Protein AF-0000000075974595 (afdb_homodimer)

Structure (mmCIF, N/CA/C/O backbone):
data_AF-0000000075974595-model_v1
#
loop_
_entity.id
_entity.type
_entity.pdbx_description
1 polymer 'non-specific serine/threonine protein kinase'
#
loop_
_atom_site.group_PDB
_atom_site.id
_atom_site.type_symbol
_atom_site.label_atom_id
_atom_site.label_alt_id
_atom_site.label_comp_id
_atom_site.label_asym_id
_atom_site.label_entity_id
_atom_site.label_seq_id
_atom_site.pdbx_PDB_ins_code
_atom_site.Cartn_x
_atom_site.Cartn_y
_atom_site.Cartn_z
_atom_site.occupancy
_atom_site.B_iso_or_equiv
_atom_site.auth_seq_id
_atom_site.auth_comp_id
_atom_site.auth_asym_id
_atom_site.auth_atom_id
_atom_site.pdbx_PDB_model_num
ATOM 1 N N . MET A 1 1 ? -1.737 23.781 -32.188 1 51.38 1 MET A N 1
ATOM 2 C CA . MET A 1 1 ? -0.675 24.781 -32.094 1 51.38 1 MET A CA 1
ATOM 3 C C . MET A 1 1 ? -0.13 24.891 -30.688 1 51.38 1 MET A C 1
ATOM 5 O O . MET A 1 1 ? 1.082 24.828 -30.469 1 51.38 1 MET A O 1
ATOM 9 N N . LEU A 1 2 ? -1.04 25.078 -29.734 1 55.62 2 LEU A N 1
ATOM 10 C CA . LEU A 1 2 ? -0.562 25.281 -28.375 1 55.62 2 LEU A CA 1
ATOM 11 C C . LEU A 1 2 ? 0.138 24.031 -27.844 1 55.62 2 LEU A C 1
ATOM 13 O O . LEU A 1 2 ? 1.158 24.141 -27.156 1 55.62 2 LEU A O 1
ATOM 17 N N . HIS A 1 3 ? -0.33 22.953 -28.312 1 57.06 3 HIS A N 1
ATOM 18 C CA . HIS A 1 3 ? 0.291 21.703 -27.891 1 57.06 3 HIS A CA 1
ATOM 19 C C . HIS A 1 3 ? 1.731 21.609 -28.375 1 57.06 3 HIS A C 1
ATOM 21 O O . HIS A 1 3 ? 2.611 21.141 -27.656 1 57.06 3 HIS A O 1
ATOM 27 N N . TYR A 1 4 ? 1.964 22.078 -29.594 1 55.19 4 TYR A N 1
ATOM 28 C CA . TYR A 1 4 ? 3.305 22.078 -30.172 1 55.19 4 TYR A CA 1
ATOM 29 C C . TYR A 1 4 ? 4.234 23 -29.391 1 55.19 4 TYR A C 1
ATOM 31 O O . TYR A 1 4 ? 5.383 22.641 -29.125 1 55.19 4 TYR A O 1
ATOM 39 N N . HIS A 1 5 ? 3.672 24.047 -28.969 1 58.06 5 HIS A N 1
ATOM 40 C CA . HIS A 1 5 ? 4.52 25.016 -28.281 1 58.06 5 HIS A CA 1
ATOM 41 C C . HIS A 1 5 ? 4.859 24.547 -26.875 1 58.06 5 HIS A C 1
ATOM 43 O O . HIS A 1 5 ? 5.938 24.844 -26.359 1 58.06 5 HIS A O 1
ATOM 49 N N . ILE A 1 6 ? 3.955 23.797 -26.312 1 59.34 6 ILE A N 1
ATOM 50 C CA . ILE A 1 6 ? 4.195 23.266 -24.984 1 59.34 6 ILE A CA 1
ATOM 51 C C . ILE A 1 6 ? 5.312 22.219 -25.016 1 59.34 6 ILE A C 1
ATOM 53 O O . ILE A 1 6 ? 6.234 22.25 -24.203 1 59.34 6 ILE A O 1
ATOM 57 N N . ASN A 1 7 ? 5.289 21.406 -26.109 1 54.84 7 ASN A N 1
ATOM 58 C CA . ASN A 1 7 ? 6.289 20.359 -26.203 1 54.84 7 ASN A CA 1
ATOM 59 C C . ASN A 1 7 ? 7.641 20.906 -26.656 1 54.84 7 ASN A C 1
ATOM 61 O O . ASN A 1 7 ? 8.688 20.359 -26.312 1 54.84 7 ASN A O 1
ATOM 65 N N . ALA A 1 8 ? 7.578 22.016 -27.469 1 55.59 8 ALA A N 1
ATOM 66 C CA . ALA A 1 8 ? 8.797 22.625 -28 1 55.59 8 ALA A CA 1
ATOM 67 C C . ALA A 1 8 ? 9.375 23.641 -27 1 55.59 8 ALA A C 1
ATOM 69 O O . ALA A 1 8 ? 10.453 24.188 -27.234 1 55.59 8 ALA A O 1
ATOM 70 N N . ASP A 1 9 ? 8.844 23.734 -25.766 1 57.34 9 ASP A N 1
ATOM 71 C CA . ASP A 1 9 ? 9.281 24.656 -24.719 1 57.34 9 ASP A CA 1
ATOM 72 C C . ASP A 1 9 ? 9.547 26.047 -25.297 1 57.34 9 ASP A C 1
ATOM 74 O O . ASP A 1 9 ? 10.609 26.625 -25.078 1 57.34 9 ASP A O 1
ATOM 78 N N . THR A 1 10 ? 8.734 26.469 -26.25 1 61.16 10 THR A N 1
ATOM 79 C CA . THR A 1 10 ? 8.883 27.812 -26.812 1 61.16 10 THR A CA 1
ATOM 80 C C . THR A 1 10 ? 8.695 28.875 -25.75 1 61.16 10 THR A C 1
ATOM 82 O O . THR A 1 10 ? 7.969 28.672 -24.766 1 61.16 10 THR A O 1
ATOM 85 N N . PRO A 1 11 ? 9.5 29.906 -25.797 1 63.59 11 PRO A N 1
ATOM 86 C CA . PRO A 1 11 ? 9.375 31 -24.828 1 63.59 11 PRO A CA 1
ATOM 87 C C . PRO A 1 11 ? 7.957 31.562 -24.766 1 63.59 11 PRO A C 1
ATOM 89 O O . PRO A 1 11 ? 7.297 31.703 -25.797 1 63.59 11 PRO A O 1
ATOM 92 N N . GLY A 1 12 ? 7.199 31.703 -23.703 1 65.88 12 GLY A N 1
ATOM 93 C CA . GLY A 1 12 ? 5.855 32.219 -23.5 1 65.88 12 GLY A CA 1
ATOM 94 C C . GLY A 1 12 ? 4.852 31.125 -23.172 1 65.88 12 GLY A C 1
ATOM 95 O O . GLY A 1 12 ? 3.713 31.422 -22.797 1 65.88 12 GLY A O 1
ATOM 96 N N . VAL A 1 13 ? 5.336 29.891 -23.422 1 70.31 13 VAL A N 1
ATOM 97 C CA . VAL A 1 13 ? 4.445 28.766 -23.219 1 70.31 13 VAL A CA 1
ATOM 98 C C . VAL A 1 13 ? 4.082 28.641 -21.75 1 70.31 13 VAL A C 1
ATOM 100 O O . VAL A 1 13 ? 2.951 28.297 -21.406 1 70.31 13 VAL A O 1
ATOM 103 N N . SER A 1 14 ? 4.973 29.109 -21 1 71.75 14 SER A N 1
ATOM 104 C CA . SER A 1 14 ? 4.707 29.016 -19.562 1 71.75 14 SER A CA 1
ATOM 105 C C . SER A 1 14 ? 3.582 29.969 -19.156 1 71.75 14 SER A C 1
ATOM 107 O O . SER A 1 14 ? 2.75 29.625 -18.312 1 71.75 14 SER A O 1
ATOM 109 N N . GLU A 1 15 ? 3.5 31.047 -19.828 1 75.81 15 GLU A N 1
ATOM 110 C CA . GLU A 1 15 ? 2.455 32.031 -19.516 1 75.81 15 GLU A CA 1
ATOM 111 C C . GLU A 1 15 ? 1.09 31.531 -20 1 75.81 15 GLU A C 1
ATOM 113 O O . GLU A 1 15 ? 0.082 31.719 -19.312 1 75.81 15 GLU A O 1
ATOM 118 N N . ILE A 1 16 ? 1.204 30.969 -21.141 1 76.56 16 ILE A N 1
ATOM 119 C CA . ILE A 1 16 ? -0.051 30.469 -21.688 1 76.56 16 ILE A CA 1
ATOM 120 C C . ILE A 1 16 ? -0.567 29.328 -20.828 1 76.56 16 ILE A C 1
ATOM 122 O O . ILE A 1 16 ? -1.771 29.219 -20.578 1 76.56 16 ILE A O 1
ATOM 126 N N . LEU A 1 17 ? 0.337 28.562 -20.422 1 75.81 17 LEU A N 1
ATOM 127 C CA . LEU A 1 17 ? -0.062 27.438 -19.578 1 75.81 17 LEU A CA 1
ATOM 128 C C . LEU A 1 17 ? -0.624 27.922 -18.25 1 75.81 17 LEU A C 1
ATOM 130 O O . LEU A 1 17 ? -1.537 27.312 -17.703 1 75.81 17 LEU A O 1
ATOM 134 N N . GLN A 1 18 ? -0.163 29.031 -17.844 1 76.81 18 GLN A N 1
ATOM 135 C CA . GLN A 1 18 ? -0.671 29.594 -16.594 1 76.81 18 GLN A CA 1
ATOM 136 C C . GLN A 1 18 ? -2.086 30.141 -16.766 1 76.81 18 GLN A C 1
ATOM 138 O O . GLN A 1 18 ? -2.932 29.969 -15.883 1 76.81 18 GLN A O 1
ATOM 143 N N . VAL A 1 19 ? -2.27 30.672 -17.906 1 80.56 19 VAL A N 1
ATOM 144 C CA . VAL A 1 19 ? -3.604 31.188 -18.188 1 80.56 19 VAL A CA 1
ATOM 145 C C . VAL A 1 19 ? -4.594 30.031 -18.328 1 80.56 19 VAL A C 1
ATOM 147 O O . VAL A 1 19 ? -5.73 30.125 -17.844 1 80.56 19 VAL A O 1
ATOM 150 N N . LEU A 1 20 ? -4.105 29.078 -18.922 1 79.19 20 LEU A N 1
ATOM 151 C CA . LEU A 1 20 ? -4.973 27.906 -19.078 1 79.19 20 LEU A CA 1
ATOM 152 C C . LEU A 1 20 ? -5.285 27.281 -17.734 1 79.19 20 LEU A C 1
ATOM 154 O O . LEU A 1 20 ? -6.418 26.844 -17.484 1 79.19 20 LEU A O 1
ATOM 158 N N . ARG A 1 21 ? -4.352 27.25 -16.969 1 79.88 21 ARG A N 1
ATOM 159 C CA . ARG A 1 21 ? -4.547 26.672 -15.641 1 79.88 21 ARG A CA 1
ATOM 160 C C . ARG A 1 21 ? -5.535 27.484 -14.82 1 79.88 21 ARG A C 1
ATOM 162 O O . ARG A 1 21 ? -6.395 26.922 -14.133 1 79.88 21 ARG A O 1
ATOM 169 N N . GLU A 1 22 ? -5.414 28.734 -14.906 1 77.81 22 GLU A N 1
ATOM 170 C CA . GLU A 1 22 ? -6.32 29.609 -14.172 1 77.81 22 GLU A CA 1
ATOM 171 C C . GLU A 1 22 ? -7.746 29.516 -14.711 1 77.81 22 GLU A C 1
ATOM 173 O O . GLU A 1 22 ? -8.711 29.562 -13.945 1 77.81 22 GLU A O 1
ATOM 178 N N . SER A 1 23 ? -7.805 29.328 -16 1 79.88 23 SER A N 1
ATOM 179 C CA . SER A 1 23 ? -9.125 29.203 -16.609 1 79.88 23 SER A CA 1
ATOM 180 C C . SER A 1 23 ? -9.797 27.891 -16.203 1 79.88 23 SER A C 1
ATOM 182 O O . SER A 1 23 ? -10.984 27.891 -15.852 1 79.88 23 SER A O 1
ATOM 184 N N . PHE A 1 24 ? -9 26.891 -16.234 1 77.62 24 PHE A N 1
ATOM 185 C CA . PHE A 1 24 ? -9.578 25.594 -15.891 1 77.62 24 PHE A CA 1
ATOM 186 C C . PHE A 1 24 ? -9.938 25.547 -14.406 1 77.62 24 PHE A C 1
ATOM 188 O O . PHE A 1 24 ? -10.945 24.953 -14.023 1 77.62 24 PHE A O 1
ATOM 195 N N . ALA A 1 25 ? -9.102 26.125 -13.594 1 76.69 25 ALA A N 1
ATOM 196 C CA . ALA A 1 25 ? -9.398 26.203 -12.164 1 76.69 25 ALA A CA 1
ATOM 197 C C . ALA A 1 25 ? -10.664 27.016 -11.906 1 76.69 25 ALA A C 1
ATOM 199 O O . ALA A 1 25 ? -11.453 26.688 -11.023 1 76.69 25 ALA A O 1
ATOM 200 N N . GLY A 1 26 ? -10.852 28.047 -12.719 1 74.44 26 GLY A N 1
ATOM 201 C CA . GLY A 1 26 ? -12.023 28.891 -12.578 1 74.44 26 GLY A CA 1
ATOM 202 C C . GLY A 1 26 ? -13.305 28.203 -13 1 74.44 26 GLY A C 1
ATOM 203 O O . GLY A 1 26 ? -14.367 28.438 -12.414 1 74.44 26 GLY A O 1
ATOM 204 N N . ILE A 1 27 ? -13.148 27.312 -13.977 1 75.81 27 ILE A N 1
ATOM 205 C CA . ILE A 1 27 ? -14.32 26.594 -14.469 1 75.81 27 ILE A CA 1
ATOM 206 C C . ILE A 1 27 ? -14.609 25.391 -13.586 1 75.81 27 ILE A C 1
ATOM 208 O O . ILE A 1 27 ? -15.727 24.875 -13.547 1 75.81 27 ILE A O 1
ATOM 212 N N . GLY A 1 28 ? -13.695 25.031 -12.766 1 72.56 28 GLY A N 1
ATOM 213 C CA . GLY A 1 28 ? -13.875 23.906 -11.852 1 72.56 28 GLY A CA 1
ATOM 214 C C . GLY A 1 28 ? -13.547 22.562 -12.469 1 72.56 28 GLY A C 1
ATOM 215 O O . GLY A 1 28 ? -14.039 21.531 -12.016 1 72.56 28 GLY A O 1
ATOM 216 N N . ASP A 1 29 ? -12.883 22.578 -13.609 1 75.19 29 ASP A N 1
ATOM 217 C CA . ASP A 1 29 ? -12.484 21.312 -14.234 1 75.19 29 ASP A CA 1
ATOM 218 C C . ASP A 1 29 ? -11.117 20.859 -13.727 1 75.19 29 ASP A C 1
ATOM 220 O O . ASP A 1 29 ? -10.086 21.172 -14.328 1 75.19 29 ASP A O 1
ATOM 224 N N . THR A 1 30 ? -11.109 19.984 -12.781 1 74.94 30 THR A N 1
ATOM 225 C CA . THR A 1 30 ? -9.883 19.562 -12.117 1 74.94 30 THR A CA 1
ATOM 226 C C . THR A 1 30 ? -9.102 18.594 -12.992 1 74.94 30 THR A C 1
ATOM 228 O O . THR A 1 30 ? -7.875 18.531 -12.922 1 74.94 30 THR A O 1
ATOM 231 N N . ASP A 1 31 ? -9.742 17.875 -13.914 1 75.12 31 ASP A N 1
ATOM 232 C CA . ASP A 1 31 ? -9.047 16.906 -14.734 1 75.12 31 ASP A CA 1
ATOM 233 C C . ASP A 1 31 ? -8.258 17.578 -15.852 1 75.12 31 ASP A C 1
ATOM 235 O O . ASP A 1 31 ? -7.203 17.094 -16.266 1 75.12 31 ASP A O 1
ATOM 239 N N . ALA A 1 32 ? -8.836 18.703 -16.281 1 74.75 32 ALA A N 1
ATOM 240 C CA . ALA A 1 32 ? -8.172 19.422 -17.359 1 74.75 32 ALA A CA 1
ATOM 241 C C . ALA A 1 32 ? -6.879 20.078 -16.875 1 74.75 32 ALA A C 1
ATOM 243 O O . ALA A 1 32 ? -5.992 20.391 -17.672 1 74.75 32 ALA A O 1
ATOM 244 N N . LEU A 1 33 ? -6.793 20.219 -15.602 1 76.31 33 LEU A N 1
ATOM 245 C CA . LEU A 1 33 ? -5.605 20.828 -15.023 1 76.31 33 LEU A CA 1
ATOM 246 C C . LEU A 1 33 ? -4.379 19.953 -15.227 1 76.31 33 LEU A C 1
ATOM 248 O O . LEU A 1 33 ? -3.264 20.453 -15.383 1 76.31 33 LEU A O 1
ATOM 252 N N . TYR A 1 34 ? -4.641 18.688 -15.336 1 73 34 TYR A N 1
ATOM 253 C CA . TYR A 1 34 ? -3.525 17.766 -15.516 1 73 34 TYR A CA 1
ATOM 254 C C . TYR A 1 34 ? -2.982 17.844 -16.938 1 73 34 TYR A C 1
ATOM 256 O O . TYR A 1 34 ? -1.836 17.469 -17.188 1 73 34 TYR A O 1
ATOM 264 N N . GLY A 1 35 ? -3.824 18.391 -17.828 1 71.25 35 GLY A N 1
ATOM 265 C CA . GLY A 1 35 ? -3.422 18.5 -19.219 1 71.25 35 GLY A CA 1
ATOM 266 C C . GLY A 1 35 ? -2.592 19.734 -19.5 1 71.25 35 GLY A C 1
ATOM 267 O O . GLY A 1 35 ? -2.031 19.875 -20.594 1 71.25 35 GLY A O 1
ATOM 268 N N . CYS A 1 36 ? -2.564 20.656 -18.453 1 72.12 36 CYS A N 1
ATOM 269 C CA . CYS A 1 36 ? -1.824 21.906 -18.656 1 72.12 36 CYS A CA 1
ATOM 270 C C . CYS A 1 36 ? -0.335 21.688 -18.406 1 72.12 36 CYS A C 1
ATOM 272 O O . CYS A 1 36 ? 0.4 22.656 -18.188 1 72.12 36 CYS A O 1
ATOM 274 N N . GLY A 1 37 ? 0.112 20.562 -18.594 1 66.31 37 GLY A N 1
ATOM 275 C CA . GLY A 1 37 ? 1.535 20.297 -18.453 1 66.31 37 GLY A CA 1
ATOM 276 C C . GLY A 1 37 ? 1.962 20.031 -17.031 1 66.31 37 GLY A C 1
ATOM 277 O O . GLY A 1 37 ? 1.301 20.469 -16.078 1 66.31 37 GLY A O 1
ATOM 278 N N . ILE A 1 38 ? 2.867 19.25 -16.859 1 69.44 38 ILE A N 1
ATOM 279 C CA . ILE A 1 38 ? 3.363 18.859 -15.539 1 69.44 38 ILE A CA 1
ATOM 280 C C . ILE A 1 38 ? 4.645 19.641 -15.234 1 69.44 38 ILE A C 1
ATOM 282 O O . ILE A 1 38 ? 5.184 19.531 -14.125 1 69.44 38 ILE A O 1
ATOM 286 N N . GLY A 1 39 ? 4.949 20.641 -16.109 1 70.12 39 GLY A N 1
ATOM 287 C CA . GLY A 1 39 ? 6.195 21.375 -15.938 1 70.12 39 GLY A CA 1
ATOM 288 C C . GLY A 1 39 ? 6.145 22.391 -14.812 1 70.12 39 GLY A C 1
ATOM 289 O O . GLY A 1 39 ? 7.176 22.734 -14.234 1 70.12 39 GLY A O 1
ATOM 290 N N . HIS A 1 40 ? 4.934 22.766 -14.391 1 76.25 40 HIS A N 1
ATOM 291 C CA . HIS A 1 40 ? 4.797 23.766 -13.336 1 76.25 40 HIS A CA 1
ATOM 292 C C . HIS A 1 40 ? 5.184 23.188 -11.977 1 76.25 40 HIS A C 1
ATOM 294 O O . HIS A 1 40 ? 5.508 23.938 -11.055 1 76.25 40 HIS A O 1
ATOM 300 N N . LEU A 1 41 ? 5.234 21.906 -11.953 1 80 41 LEU A N 1
ATOM 301 C CA . LEU A 1 41 ? 5.52 21.25 -10.68 1 80 41 LEU A CA 1
ATOM 302 C C . LEU A 1 41 ? 7 21.375 -10.336 1 80 41 LEU A C 1
ATOM 304 O O . LEU A 1 41 ? 7.395 21.109 -9.195 1 80 41 LEU A O 1
ATOM 308 N N . PHE A 1 42 ? 7.734 21.891 -11.32 1 79.62 42 PHE A N 1
ATOM 309 C CA . PHE A 1 42 ? 9.164 22.062 -11.062 1 79.62 42 PHE A CA 1
ATOM 310 C C . PHE A 1 42 ? 9.414 23.25 -10.156 1 79.62 42 PHE A C 1
ATOM 312 O O . PHE A 1 42 ? 10.359 23.25 -9.359 1 79.62 42 PHE A O 1
ATOM 319 N N . GLU A 1 43 ? 8.5 24.188 -10.18 1 81.62 43 GLU A N 1
ATOM 320 C CA . GLU A 1 43 ? 8.625 25.375 -9.359 1 81.62 43 GLU A CA 1
ATOM 321 C C . GLU A 1 43 ? 7.77 25.281 -8.102 1 81.62 43 GLU A C 1
ATOM 323 O O . GLU A 1 43 ? 6.66 24.734 -8.148 1 81.62 43 GLU A O 1
ATOM 328 N N . PRO A 1 44 ? 8.266 25.797 -7.008 1 84.19 44 PRO A N 1
ATOM 329 C CA . PRO A 1 44 ? 7.512 25.703 -5.75 1 84.19 44 PRO A CA 1
ATOM 330 C C . PRO A 1 44 ? 6.137 26.359 -5.836 1 84.19 44 PRO A C 1
ATOM 332 O O . PRO A 1 44 ? 5.176 25.859 -5.242 1 84.19 44 PRO A O 1
ATOM 335 N N . GLU A 1 45 ? 6.043 27.453 -6.59 1 84.12 45 GLU A N 1
ATOM 336 C CA . GLU A 1 45 ? 4.75 28.125 -6.699 1 84.12 45 GLU A CA 1
ATOM 337 C C . GLU A 1 45 ? 3.742 27.266 -7.445 1 84.12 45 GLU A C 1
ATOM 339 O O . GLU A 1 45 ? 2.561 27.234 -7.094 1 84.12 45 GLU A O 1
ATOM 344 N N . GLY A 1 46 ? 4.266 26.641 -8.469 1 83 46 GLY A N 1
ATOM 345 C CA . GLY A 1 46 ? 3.402 25.719 -9.188 1 83 46 GLY A CA 1
ATOM 346 C C . GLY A 1 46 ? 2.963 24.531 -8.359 1 83 46 GLY A C 1
ATOM 347 O O . GLY A 1 46 ? 1.841 24.047 -8.5 1 83 46 GLY A O 1
ATOM 348 N N . ARG A 1 47 ? 3.766 24.156 -7.445 1 88.5 47 ARG A N 1
ATOM 349 C CA . ARG A 1 47 ? 3.439 23.031 -6.57 1 88.5 47 ARG A CA 1
ATOM 350 C C . ARG A 1 47 ? 2.354 23.406 -5.57 1 88.5 47 ARG A C 1
ATOM 352 O O . ARG A 1 47 ? 1.497 22.594 -5.234 1 88.5 47 ARG A O 1
ATOM 359 N N . ILE A 1 48 ? 2.473 24.656 -5.074 1 90.38 48 ILE A N 1
ATOM 360 C CA . ILE A 1 48 ? 1.481 25.125 -4.109 1 90.38 48 ILE A CA 1
ATOM 361 C C . ILE A 1 48 ? 0.094 25.094 -4.746 1 90.38 48 ILE A C 1
ATOM 363 O O . ILE A 1 48 ? -0.87 24.641 -4.133 1 90.38 48 ILE A O 1
ATOM 367 N N . GLN A 1 49 ? 0.046 25.516 -5.988 1 85.56 49 GLN A N 1
ATOM 368 C CA . GLN A 1 49 ? -1.236 25.531 -6.684 1 85.56 49 GLN A CA 1
ATOM 369 C C . GLN A 1 49 ? -1.741 24.109 -6.922 1 85.56 49 GLN A C 1
ATOM 371 O O . GLN A 1 49 ? -2.943 23.844 -6.836 1 85.56 49 GLN A O 1
ATOM 376 N N . HIS A 1 50 ? -0.796 23.25 -7.188 1 85.25 50 HIS A N 1
ATOM 377 C CA . HIS A 1 50 ? -1.144 21.859 -7.395 1 85.25 50 HIS A CA 1
ATOM 378 C C . HIS A 1 50 ? -1.741 21.25 -6.129 1 85.25 50 HIS A C 1
ATOM 380 O O . HIS A 1 50 ? -2.762 20.547 -6.191 1 85.25 50 HIS A O 1
ATOM 386 N N . PHE A 1 51 ? -1.18 21.531 -5.02 1 88.81 51 PHE A N 1
ATOM 387 C CA . PHE A 1 51 ? -1.651 20.969 -3.76 1 88.81 51 PHE A CA 1
ATOM 388 C C . PHE A 1 51 ? -2.979 21.594 -3.348 1 88.81 51 PHE A C 1
ATOM 390 O O . PHE A 1 51 ? -3.803 20.953 -2.701 1 88.81 51 PHE A O 1
ATOM 397 N N . LYS A 1 52 ? -3.186 22.891 -3.717 1 88.06 52 LYS A N 1
ATOM 398 C CA . LYS A 1 52 ? -4.469 23.531 -3.457 1 88.06 52 LYS A CA 1
ATOM 399 C C . LYS A 1 52 ? -5.602 22.828 -4.191 1 88.06 52 LYS A C 1
ATOM 401 O O . LYS A 1 52 ? -6.672 22.594 -3.625 1 88.06 52 LYS A O 1
ATOM 406 N N . HIS A 1 53 ? -5.234 22.406 -5.32 1 80.5 53 HIS A N 1
ATOM 407 C CA . HIS A 1 53 ? -6.242 21.75 -6.145 1 80.5 53 HIS A CA 1
ATOM 408 C C . HIS A 1 53 ? -6.539 20.344 -5.637 1 80.5 53 HIS A C 1
ATOM 410 O O . HIS A 1 53 ? -7.645 19.844 -5.824 1 80.5 53 HIS A O 1
ATOM 416 N N . LEU A 1 54 ? -5.566 19.734 -4.988 1 79.88 54 LEU A N 1
ATOM 417 C CA . LEU A 1 54 ? -5.773 18.406 -4.426 1 79.88 54 LEU A CA 1
ATOM 418 C C . LEU A 1 54 ? -6.355 18.5 -3.02 1 79.88 54 LEU A C 1
ATOM 420 O O . LEU A 1 54 ? -6.637 17.484 -2.391 1 79.88 54 LEU A O 1
ATOM 424 N N . ASP A 1 55 ? -6.641 19.641 -2.539 1 85.81 55 ASP A N 1
ATOM 425 C CA . ASP A 1 55 ? -7.176 19.922 -1.212 1 85.81 55 ASP A CA 1
ATOM 426 C C . ASP A 1 55 ? -6.266 19.359 -0.122 1 85.81 55 ASP A C 1
ATOM 428 O O . ASP A 1 55 ? -6.742 18.781 0.855 1 85.81 55 ASP A O 1
ATOM 432 N N . LYS A 1 56 ? -4.965 19.391 -0.393 1 90.06 56 LYS A N 1
ATOM 433 C CA . LYS A 1 56 ? -3.986 19.062 0.641 1 90.06 56 LYS A CA 1
ATOM 434 C C . LYS A 1 56 ? -3.516 20.328 1.363 1 90.06 56 LYS A C 1
ATOM 436 O O . LYS A 1 56 ? -2.357 20.734 1.231 1 90.06 56 LYS A O 1
ATOM 441 N N . TRP A 1 57 ? -4.34 20.766 2.189 1 93.12 57 TRP A N 1
ATOM 442 C CA . TRP A 1 57 ? -4.164 22.094 2.791 1 93.12 57 TRP A CA 1
ATOM 443 C C . TRP A 1 57 ? -3.064 22.062 3.848 1 93.12 57 TRP A C 1
ATOM 445 O O . TRP A 1 57 ? -2.516 23.109 4.207 1 93.12 57 TRP A O 1
ATOM 455 N N . GLU A 1 58 ? -2.723 20.906 4.402 1 91.94 58 GLU A N 1
ATOM 456 C CA . GLU A 1 58 ? -1.61 20.828 5.344 1 91.94 58 GLU A CA 1
ATOM 457 C C . GLU A 1 58 ? -0.292 21.203 4.676 1 91.94 58 GLU A C 1
ATOM 459 O O . GLU A 1 58 ? 0.484 21.984 5.223 1 91.94 58 GLU A O 1
ATOM 464 N N . GLN A 1 59 ? -0.171 20.641 3.506 1 92.5 59 GLN A N 1
ATOM 465 C CA . GLN A 1 59 ? 1.043 20.938 2.756 1 92.5 59 GLN A CA 1
ATOM 466 C C . GLN A 1 59 ? 1.041 22.391 2.266 1 92.5 59 GLN A C 1
ATOM 468 O O . GLN A 1 59 ? 2.092 23.031 2.197 1 92.5 59 GLN A O 1
ATOM 473 N N . VAL A 1 60 ? -0.118 22.938 1.902 1 94.38 60 VAL A N 1
ATOM 474 C CA . VAL A 1 60 ? -0.233 24.312 1.46 1 94.38 60 VAL A CA 1
ATOM 475 C C . VAL A 1 60 ? 0.146 25.25 2.602 1 94.38 60 VAL A C 1
ATOM 477 O O . VAL A 1 60 ? 0.873 26.234 2.395 1 94.38 60 VAL A O 1
ATOM 480 N N . MET A 1 61 ? -0.309 24.906 3.779 1 93.44 61 MET A N 1
ATOM 481 C CA . MET A 1 61 ? 0.008 25.703 4.953 1 93.44 61 MET A CA 1
ATOM 482 C C . MET A 1 61 ? 1.512 25.734 5.207 1 93.44 61 MET A C 1
ATOM 484 O O . MET A 1 61 ? 2.086 26.797 5.449 1 93.44 61 MET A O 1
ATOM 488 N N . ARG A 1 62 ? 2.109 24.562 5.098 1 92.5 62 ARG A N 1
ATOM 489 C CA . ARG A 1 62 ? 3.547 24.484 5.34 1 92.5 62 ARG A CA 1
ATOM 490 C C . ARG A 1 62 ? 4.328 25.266 4.293 1 92.5 62 ARG A C 1
ATOM 492 O O . ARG A 1 62 ? 5.273 25.984 4.625 1 92.5 62 ARG A O 1
ATOM 499 N N . SER A 1 63 ? 3.934 25.172 3.043 1 91.75 63 SER A N 1
ATOM 500 C CA . SER A 1 63 ? 4.629 25.875 1.96 1 91.75 63 SER A CA 1
ATOM 501 C C . SER A 1 63 ? 4.527 27.375 2.115 1 91.75 63 SER A C 1
ATOM 503 O O . SER A 1 63 ? 5.52 28.094 1.935 1 91.75 63 SER A O 1
ATOM 505 N N . TYR A 1 64 ? 3.373 27.891 2.469 1 91.5 64 TYR A N 1
ATOM 506 C CA . TYR A 1 64 ? 3.213 29.328 2.623 1 91.5 64 TYR A CA 1
ATOM 507 C C . TYR A 1 64 ? 3.928 29.828 3.875 1 91.5 64 TYR A C 1
ATOM 509 O O . TYR A 1 64 ? 4.441 30.953 3.898 1 91.5 64 TYR A O 1
ATOM 517 N N . GLU A 1 65 ? 3.92 29.031 4.906 1 90.19 65 GLU A N 1
ATOM 518 C CA . GLU A 1 65 ? 4.629 29.406 6.125 1 90.19 65 GLU A CA 1
ATOM 519 C C . GLU A 1 65 ? 6.117 29.625 5.855 1 90.19 65 GLU A C 1
ATOM 521 O O . GLU A 1 65 ? 6.73 30.531 6.406 1 90.19 65 GLU A O 1
ATOM 526 N N . LEU A 1 66 ? 6.66 28.812 5.027 1 88.31 66 LEU A N 1
ATOM 527 C CA . LEU A 1 66 ? 8.07 28.938 4.68 1 88.31 66 LEU A CA 1
ATOM 528 C C . LEU A 1 66 ? 8.32 30.172 3.814 1 88.31 66 LEU A C 1
ATOM 530 O O . LEU A 1 66 ? 9.359 30.812 3.934 1 88.31 66 LEU A O 1
ATOM 534 N N . GLU A 1 67 ? 7.312 30.453 2.973 1 86.5 67 GLU A N 1
ATOM 535 C CA . GLU A 1 67 ? 7.457 31.609 2.098 1 86.5 67 GLU A CA 1
ATOM 536 C C . GLU A 1 67 ? 7.328 32.906 2.881 1 86.5 67 GLU A C 1
ATOM 538 O O . GLU A 1 67 ? 7.98 33.906 2.555 1 86.5 67 GLU A O 1
ATOM 543 N N . VAL A 1 68 ? 6.477 32.938 3.84 1 83.62 68 VAL A N 1
ATOM 544 C CA . VAL A 1 68 ? 6.285 34.125 4.66 1 83.62 68 VAL A CA 1
ATOM 545 C C . VAL A 1 68 ? 7.535 34.406 5.492 1 83.62 68 VAL A C 1
ATOM 547 O O . VAL A 1 68 ? 7.926 35.562 5.691 1 83.62 68 VAL A O 1
ATOM 550 N N . ALA A 1 69 ? 8.172 33.375 5.891 1 73.56 69 ALA A N 1
ATOM 551 C CA . ALA A 1 69 ? 9.359 33.5 6.723 1 73.56 69 ALA A CA 1
ATOM 552 C C . ALA A 1 69 ? 10.516 34.125 5.941 1 73.56 69 ALA A C 1
ATOM 554 O O . ALA A 1 69 ? 11.273 34.938 6.484 1 73.56 69 ALA A O 1
ATOM 555 N N . TYR A 1 70 ? 10.484 33.844 4.609 1 67.75 70 TYR A N 1
ATOM 556 C CA . TYR A 1 70 ? 11.648 34.281 3.842 1 67.75 70 TYR A CA 1
ATOM 557 C C . TYR A 1 70 ? 11.328 35.531 3.051 1 67.75 70 TYR A C 1
ATOM 559 O O . TYR A 1 70 ? 12.156 36.438 2.963 1 67.75 70 TYR A O 1
ATOM 567 N N . CYS A 1 71 ? 10.078 35.562 2.227 1 63.5 71 CYS A N 1
ATOM 568 C CA . CYS A 1 71 ? 9.867 36.594 1.215 1 63.5 71 CYS A CA 1
ATOM 569 C C . CYS A 1 71 ? 8.867 37.625 1.7 1 63.5 71 CYS A C 1
ATOM 571 O O . CYS A 1 71 ? 8.797 38.719 1.144 1 63.5 71 CYS A O 1
ATOM 573 N N . GLY A 1 72 ? 8.711 38 2.91 1 64.06 72 GLY A N 1
ATOM 574 C CA . GLY A 1 72 ? 7.828 39 3.475 1 64.06 72 GLY A CA 1
ATOM 575 C C . GLY A 1 72 ? 6.742 39.438 2.516 1 64.06 72 GLY A C 1
ATOM 576 O O . GLY A 1 72 ? 6.266 40.562 2.594 1 64.06 72 GLY A O 1
ATOM 577 N N . GLN A 1 73 ? 6.375 38.719 1.419 1 72.94 73 GLN A N 1
ATOM 578 C CA . GLN A 1 73 ? 5.344 39.156 0.492 1 72.94 73 GLN A CA 1
ATOM 579 C C . GLN A 1 73 ? 3.947 38.938 1.068 1 72.94 73 GLN A C 1
ATOM 581 O O . GLN A 1 73 ? 3.656 37.875 1.606 1 72.94 73 GLN A O 1
ATOM 586 N N . PRO A 1 74 ? 3.117 39.906 1.037 1 76.19 74 PRO A N 1
ATOM 587 C CA . PRO A 1 74 ? 1.777 39.812 1.624 1 76.19 74 PRO A CA 1
ATOM 588 C C . PRO A 1 74 ? 0.909 38.75 0.99 1 76.19 74 PRO A C 1
ATOM 590 O O . PRO A 1 74 ? 0.064 38.156 1.665 1 76.19 74 PRO A O 1
ATOM 593 N N . GLU A 1 75 ? 1.094 38.5 -0.302 1 80.69 75 GLU A N 1
ATOM 594 C CA . GLU A 1 75 ? 0.281 37.5 -0.978 1 80.69 75 GLU A CA 1
ATOM 595 C C . GLU A 1 75 ? 0.458 36.125 -0.338 1 80.69 75 GLU A C 1
ATOM 597 O O . GLU A 1 75 ? -0.486 35.344 -0.282 1 80.69 75 GLU A O 1
ATOM 602 N N . LYS A 1 76 ? 1.599 36 0.141 1 86.56 76 LYS A N 1
ATOM 603 C CA . LYS A 1 76 ? 1.891 34.688 0.749 1 86.56 76 LYS A CA 1
ATOM 604 C C . LYS A 1 76 ? 1.257 34.594 2.133 1 86.56 76 LYS A C 1
ATOM 606 O O . LYS A 1 76 ? 0.887 33.5 2.562 1 86.56 76 LYS A O 1
ATOM 611 N N . LEU A 1 77 ? 1.094 35.75 2.721 1 86.88 77 LEU A N 1
ATOM 612 C CA . LEU A 1 77 ? 0.398 35.75 4.004 1 86.88 77 LEU A CA 1
ATOM 613 C C . LEU A 1 77 ? -1.077 35.406 3.82 1 86.88 77 LEU A C 1
ATOM 615 O O . LEU A 1 77 ? -1.666 34.719 4.652 1 86.88 77 LEU A O 1
ATOM 619 N N . ASP A 1 78 ? -1.653 35.875 2.691 1 87.5 78 ASP A N 1
ATOM 620 C CA . ASP A 1 78 ? -3.037 35.531 2.373 1 87.5 78 ASP A CA 1
ATOM 621 C C . ASP A 1 78 ? -3.205 34.031 2.213 1 87.5 78 ASP A C 1
ATOM 623 O O . ASP A 1 78 ? -4.199 33.469 2.666 1 87.5 78 ASP A O 1
ATOM 627 N N . GLY A 1 79 ? -2.211 33.469 1.602 1 90.12 79 GLY A N 1
ATOM 628 C CA . GLY A 1 79 ? -2.266 32.031 1.402 1 90.12 79 GLY A CA 1
ATOM 629 C C . GLY A 1 79 ? -2.172 31.25 2.697 1 90.12 79 GLY A C 1
ATOM 630 O O . GLY A 1 79 ? -2.859 30.234 2.867 1 90.12 79 GLY A O 1
ATOM 631 N N . LEU A 1 80 ? -1.386 31.734 3.619 1 90.88 80 LEU A N 1
ATOM 632 C CA . LEU A 1 80 ? -1.224 31.062 4.902 1 90.88 80 LEU A CA 1
ATOM 633 C C . LEU A 1 80 ? -2.504 31.156 5.727 1 90.88 80 LEU A C 1
ATOM 635 O O . LEU A 1 80 ? -2.955 30.156 6.285 1 90.88 80 LEU A O 1
ATOM 639 N N . LEU A 1 81 ? -3.115 32.312 5.75 1 90.94 81 LEU A N 1
ATOM 640 C CA . LEU A 1 81 ? -4.332 32.5 6.535 1 90.94 81 LEU A CA 1
ATOM 641 C C . LEU A 1 81 ? -5.484 31.703 5.949 1 90.94 81 LEU A C 1
ATOM 643 O O . LEU A 1 81 ? -6.273 31.109 6.691 1 90.94 81 LEU A O 1
ATOM 647 N N . LYS A 1 82 ? -5.531 31.703 4.668 1 91.31 82 LYS A N 1
ATOM 648 C CA . LYS A 1 82 ? -6.566 30.906 4.02 1 91.31 82 LYS A CA 1
ATOM 649 C C . LYS A 1 82 ? -6.391 29.422 4.312 1 91.31 82 LYS A C 1
ATOM 651 O O . LYS A 1 82 ? -7.371 28.703 4.48 1 91.31 82 LYS A O 1
ATOM 656 N N . SER A 1 83 ? -5.148 28.984 4.367 1 94.12 83 SER A N 1
ATOM 657 C CA . SER A 1 83 ? -4.883 27.578 4.664 1 94.12 83 SER A CA 1
ATOM 658 C C . SER A 1 83 ? -5.301 27.234 6.086 1 94.12 83 SER A C 1
ATOM 660 O O . SER A 1 83 ? -5.855 26.156 6.328 1 94.12 83 SER A O 1
ATOM 662 N N . LEU A 1 84 ? -5.035 28.109 7.016 1 93.19 84 LEU A N 1
ATOM 663 C CA . LEU A 1 84 ? -5.438 27.859 8.398 1 93.19 84 LEU A CA 1
ATOM 664 C C . LEU A 1 84 ? -6.957 27.828 8.523 1 93.19 84 LEU A C 1
ATOM 666 O O . LEU A 1 84 ? -7.496 27.031 9.297 1 93.19 84 LEU A O 1
ATOM 670 N N . GLN A 1 85 ? -7.621 28.641 7.734 1 92.31 85 GLN A N 1
ATOM 671 C CA . GLN A 1 85 ? -9.078 28.656 7.723 1 92.31 85 GLN A CA 1
ATOM 672 C C . GLN A 1 85 ? -9.641 27.344 7.184 1 92.31 85 GLN A C 1
ATOM 674 O O . GLN A 1 85 ? -10.562 26.766 7.773 1 92.31 85 GLN A O 1
ATOM 679 N N . MET A 1 86 ? -9.039 26.906 6.078 1 91.62 86 MET A N 1
ATOM 680 C CA . MET A 1 86 ? -9.531 25.688 5.43 1 91.62 86 MET A CA 1
ATOM 681 C C . MET A 1 86 ? -9.273 24.469 6.301 1 91.62 86 MET A C 1
ATOM 683 O O . MET A 1 86 ? -10 23.469 6.215 1 91.62 86 MET A O 1
ATOM 687 N N . LEU A 1 87 ? -8.266 24.531 7.184 1 93.88 87 LEU A N 1
ATOM 688 C CA . LEU A 1 87 ? -7.93 23.406 8.062 1 93.88 87 LEU A CA 1
ATOM 689 C C . LEU A 1 87 ? -8.734 23.469 9.352 1 93.88 87 LEU A C 1
ATOM 691 O O . LEU A 1 87 ? -8.727 22.531 10.141 1 93.88 87 LEU A O 1
ATOM 695 N N . GLY A 1 88 ? -9.531 24.453 9.5 1 91.06 88 GLY A N 1
ATOM 696 C CA . GLY A 1 88 ? -10.359 24.594 10.688 1 91.06 88 GLY A CA 1
ATOM 697 C C . GLY A 1 88 ? -9.555 24.938 11.93 1 91.06 88 GLY A C 1
ATOM 698 O O . GLY A 1 88 ? -9.961 24.594 13.047 1 91.06 88 GLY A O 1
ATOM 699 N N . MET A 1 89 ? -8.328 25.547 11.805 1 92.19 89 MET A N 1
ATOM 700 C CA . MET A 1 89 ? -7.523 25.969 12.945 1 92.19 89 MET A CA 1
ATOM 701 C C . MET A 1 89 ? -7.883 27.391 13.367 1 92.19 89 MET A C 1
ATOM 703 O O . MET A 1 89 ? -7.055 28.297 13.266 1 92.19 89 MET A O 1
ATOM 707 N N . ASP A 1 90 ? -9.016 27.5 13.891 1 89.06 90 ASP A N 1
ATOM 708 C CA . ASP A 1 90 ? -9.617 28.797 14.164 1 89.06 90 ASP A CA 1
ATOM 709 C C . ASP A 1 90 ? -8.875 29.531 15.281 1 89.06 90 ASP A C 1
ATOM 711 O O . ASP A 1 90 ? -8.703 30.75 15.227 1 89.06 90 ASP A O 1
ATOM 715 N N . GLU A 1 91 ? -8.383 28.812 16.25 1 83.31 91 GLU A N 1
ATOM 716 C CA . GLU A 1 91 ? -7.691 29.438 17.375 1 83.31 91 GLU A CA 1
ATOM 717 C C . GLU A 1 91 ? -6.363 30.047 16.938 1 83.31 91 GLU A C 1
ATOM 719 O O . GLU A 1 91 ? -6.043 31.188 17.297 1 83.31 91 GLU A O 1
ATOM 724 N N . LEU A 1 92 ? -5.645 29.281 16.25 1 86.62 92 LEU A N 1
ATOM 725 C CA . LEU A 1 92 ? -4.363 29.766 15.758 1 86.62 92 LEU A CA 1
ATOM 726 C C . LEU A 1 92 ? -4.559 30.938 14.797 1 86.62 92 LEU A C 1
ATOM 728 O O . LEU A 1 92 ? -3.77 31.891 14.789 1 86.62 92 LEU A O 1
ATOM 732 N N . LEU A 1 93 ? -5.578 30.828 13.977 1 88.12 93 LEU A N 1
ATOM 733 C CA . LEU A 1 93 ? -5.883 31.875 13.016 1 88.12 93 LEU A CA 1
ATOM 734 C C . LEU A 1 93 ? -6.23 33.188 13.727 1 88.12 93 LEU A C 1
ATOM 736 O O . LEU A 1 93 ? -5.727 34.25 13.367 1 88.12 93 LEU A O 1
ATOM 740 N N . MET A 1 94 ? -7.023 33.094 14.75 1 84 94 MET A N 1
ATOM 741 C CA . MET A 1 94 ? -7.441 34.281 15.492 1 84 94 MET A CA 1
ATOM 742 C C . MET A 1 94 ? -6.254 34.938 16.203 1 84 94 MET A C 1
ATOM 744 O O . MET A 1 94 ? -6.094 36.156 16.172 1 84 94 MET A O 1
ATOM 748 N N . ARG A 1 95 ? -5.445 34.094 16.75 1 79.06 95 ARG A N 1
ATOM 749 C CA . ARG A 1 95 ? -4.281 34.594 17.469 1 79.06 95 ARG A CA 1
ATOM 750 C C . ARG A 1 95 ? -3.27 35.219 16.516 1 79.06 95 ARG A C 1
ATOM 752 O O . ARG A 1 95 ? -2.605 36.219 16.859 1 79.06 95 ARG A O 1
ATOM 759 N N . PHE A 1 96 ? -3.217 34.656 15.414 1 82.31 96 PHE A N 1
ATOM 760 C CA . PHE A 1 96 ? -2.293 35.156 14.406 1 82.31 96 PHE A CA 1
ATOM 761 C C . PHE A 1 96 ? -2.74 36.531 13.906 1 82.31 96 PHE A C 1
ATOM 763 O O . PHE A 1 96 ? -1.917 37.438 13.719 1 82.31 96 PHE A O 1
ATOM 770 N N . ILE A 1 97 ? -4.004 36.75 13.672 1 82.06 97 ILE A N 1
ATOM 771 C CA . ILE A 1 97 ? -4.539 38 13.156 1 82.06 97 ILE A CA 1
ATOM 772 C C . ILE A 1 97 ? -4.426 39.094 14.227 1 82.06 97 ILE A C 1
ATOM 774 O O . ILE A 1 97 ? -4.148 40.25 13.914 1 82.06 97 ILE A O 1
ATOM 778 N N . ASP A 1 98 ? -4.527 38.688 15.414 1 77.5 98 ASP A N 1
ATOM 779 C CA . ASP A 1 98 ? -4.516 39.656 16.516 1 77.5 98 ASP A CA 1
ATOM 780 C C . ASP A 1 98 ? -3.098 40.156 16.781 1 77.5 98 ASP A C 1
ATOM 782 O O . ASP A 1 98 ? -2.914 41.25 17.344 1 77.5 98 ASP A O 1
ATOM 786 N N . SER A 1 99 ? -2.082 39.406 16.438 1 73.69 99 SER A N 1
ATOM 787 C CA . SER A 1 99 ? -0.702 39.781 16.719 1 73.69 99 SER A CA 1
ATOM 788 C C . SER A 1 99 ? -0.288 41 15.906 1 73.69 99 SER A C 1
ATOM 790 O O . SER A 1 99 ? 0.463 41.844 16.391 1 73.69 99 SER A O 1
ATOM 792 N N . LYS A 1 100 ? -0.595 41.094 14.562 1 67.94 100 LYS A N 1
ATOM 793 C CA . LYS A 1 100 ? -0.112 42.219 13.742 1 67.94 100 LYS A CA 1
ATOM 794 C C . LYS A 1 100 ? -1.26 43.125 13.32 1 67.94 100 LYS A C 1
ATOM 796 O O . LYS A 1 100 ? -1.037 44.156 12.68 1 67.94 100 LYS A O 1
ATOM 801 N N . GLU A 1 101 ? -2.029 43.562 14.297 1 63.66 101 GLU A N 1
ATOM 802 C CA . GLU A 1 101 ? -3.143 44.5 14.047 1 63.66 101 GLU A CA 1
ATOM 803 C C . GLU A 1 101 ? -3.379 44.656 12.547 1 63.66 101 GLU A C 1
ATOM 805 O O . GLU A 1 101 ? -3.229 45.781 12.023 1 63.66 101 GLU A O 1
ATOM 810 N N . MET A 1 102 ? -3.611 43.594 11.836 1 73.56 102 MET A N 1
ATOM 811 C CA . MET A 1 102 ? -3.789 43.625 10.383 1 73.56 102 MET A CA 1
ATOM 812 C C . MET A 1 102 ? -5.25 43.875 10.023 1 73.56 102 MET A C 1
ATOM 814 O O . MET A 1 102 ? -6.027 42.906 9.914 1 73.56 102 MET A O 1
ATOM 818 N N . ASP A 1 103 ? -5.688 45.031 9.734 1 71.81 103 ASP A N 1
ATOM 819 C CA . ASP A 1 103 ? -7.066 45.406 9.445 1 71.81 103 ASP A CA 1
ATOM 820 C C . ASP A 1 103 ? -7.547 44.781 8.141 1 71.81 103 ASP A C 1
ATOM 822 O O . ASP A 1 103 ? -8.75 44.562 7.953 1 71.81 103 ASP A O 1
ATOM 826 N N . GLN A 1 104 ? -6.609 44.375 7.309 1 77.62 104 GLN A N 1
ATOM 827 C CA . GLN A 1 104 ? -6.969 43.812 6.012 1 77.62 104 GLN A CA 1
ATOM 828 C C . GLN A 1 104 ? -7.602 42.438 6.164 1 77.62 104 GLN A C 1
ATOM 830 O O . GLN A 1 104 ? -8.312 41.969 5.273 1 77.62 104 GLN A O 1
ATOM 835 N N . TYR A 1 105 ? -7.457 41.875 7.352 1 85.94 105 TYR A N 1
ATOM 836 C CA . TYR A 1 105 ? -7.957 40.531 7.512 1 85.94 105 TYR A CA 1
ATOM 837 C C . TYR A 1 105 ? -9.094 40.469 8.516 1 85.94 105 TYR A C 1
ATOM 839 O O . TYR A 1 105 ? -9.312 39.438 9.172 1 85.94 105 TYR A O 1
ATOM 847 N N . ASP A 1 106 ? -9.875 41.5 8.594 1 84 106 ASP A N 1
ATOM 848 C CA . ASP A 1 106 ? -10.984 41.562 9.531 1 84 106 ASP A CA 1
ATOM 849 C C . ASP A 1 106 ? -12.102 40.594 9.141 1 84 106 ASP A C 1
ATOM 851 O O . ASP A 1 106 ? -12.828 40.094 10.008 1 84 106 ASP A O 1
ATOM 855 N N . GLY A 1 107 ? -12.242 40.438 7.805 1 85.81 107 GLY A N 1
ATOM 856 C CA . GLY A 1 107 ? -13.227 39.438 7.391 1 85.81 107 GLY A CA 1
ATOM 857 C C . GLY A 1 107 ? -13.008 38.094 8.016 1 85.81 107 GLY A C 1
ATOM 858 O O . GLY A 1 107 ? -13.953 37.469 8.523 1 85.81 107 GLY A O 1
ATOM 859 N N . LEU A 1 108 ? -11.789 37.656 8.094 1 89.56 108 LEU A N 1
ATOM 860 C CA . LEU A 1 108 ? -11.438 36.375 8.688 1 89.56 108 LEU A CA 1
ATOM 861 C C . LEU A 1 108 ? -11.57 36.406 10.203 1 89.56 108 LEU A C 1
ATOM 863 O O . LEU A 1 108 ? -11.922 35.406 10.828 1 89.56 108 LEU A O 1
ATOM 867 N N . ARG A 1 109 ? -11.297 37.531 10.789 1 87.88 109 ARG A N 1
ATOM 868 C CA . ARG A 1 109 ? -11.406 37.688 12.234 1 87.88 109 ARG A CA 1
ATOM 869 C C . ARG A 1 109 ? -12.852 37.5 12.695 1 87.88 109 ARG A C 1
ATOM 871 O O . ARG A 1 109 ? -13.109 36.781 13.672 1 87.88 109 ARG A O 1
ATOM 878 N N . TYR A 1 110 ? -13.797 38.125 11.953 1 88.94 110 TYR A N 1
ATOM 879 C CA . TYR A 1 110 ? -15.211 38 12.312 1 88.94 110 TYR A CA 1
ATOM 880 C C . TYR A 1 110 ? -15.703 36.594 12.133 1 88.94 110 TYR A C 1
ATOM 882 O O . TYR A 1 110 ? -16.5 36.094 12.938 1 88.94 110 TYR A O 1
ATOM 890 N N . GLU A 1 111 ? -15.266 36 11.117 1 91.12 111 GLU A N 1
ATOM 891 C CA . GLU A 1 111 ? -15.672 34.625 10.883 1 91.12 111 GLU A CA 1
ATOM 892 C C . GLU A 1 111 ? -15.172 33.719 12 1 91.12 111 GLU A C 1
ATOM 894 O O . GLU A 1 111 ? -15.922 32.875 12.5 1 91.12 111 GLU A O 1
ATOM 899 N N . CYS A 1 112 ? -13.93 33.844 12.398 1 89.25 112 CYS A N 1
ATOM 900 C CA . CYS A 1 112 ? -13.375 33.031 13.477 1 89.25 112 CYS A CA 1
ATOM 901 C C . CYS A 1 112 ? -14.086 33.344 14.789 1 89.25 112 CYS A C 1
ATOM 903 O O . CYS A 1 112 ? -14.328 32.406 15.586 1 89.25 112 CYS A O 1
ATOM 905 N N . ALA A 1 113 ? -14.461 34.562 15 1 88.62 113 ALA A N 1
ATOM 906 C CA . ALA A 1 113 ? -15.078 35 16.25 1 88.62 113 ALA A CA 1
ATOM 907 C C . ALA A 1 113 ? -16.453 34.344 16.438 1 88.62 113 ALA A C 1
ATOM 909 O O . ALA A 1 113 ? -16.766 33.812 17.5 1 88.62 113 ALA A O 1
ATOM 910 N N . TRP A 1 114 ? -17.234 34.406 15.32 1 90.31 114 TRP A N 1
ATOM 911 C CA . TRP A 1 114 ? -18.547 33.812 15.508 1 90.31 114 TRP A CA 1
ATOM 912 C C . TRP A 1 114 ? -18.438 32.281 15.523 1 90.31 114 TRP A C 1
ATOM 914 O O . TRP A 1 114 ? -19.25 31.609 16.172 1 90.31 114 TRP A O 1
ATOM 924 N N . ARG A 1 115 ? -17.422 31.625 14.906 1 89.62 115 ARG A N 1
ATOM 925 C CA . ARG A 1 115 ? -17.234 30.188 14.953 1 89.62 115 ARG A CA 1
ATOM 926 C C . ARG A 1 115 ? -16.844 29.719 16.344 1 89.62 115 ARG A C 1
ATOM 928 O O . ARG A 1 115 ? -17.266 28.656 16.797 1 89.62 115 ARG A O 1
ATOM 935 N N . LEU A 1 116 ? -15.984 30.562 17.031 1 85 116 LEU A N 1
ATOM 936 C CA . LEU A 1 116 ? -15.484 30.203 18.344 1 85 116 LEU A CA 1
ATOM 937 C C . LEU A 1 116 ? -16.422 30.688 19.438 1 85 116 LEU A C 1
ATOM 939 O O . LEU A 1 116 ? -16.297 30.297 20.609 1 85 116 LEU A O 1
ATOM 943 N N . GLY A 1 117 ? -17.375 31.453 19.094 1 81.75 117 GLY A N 1
ATOM 944 C CA . GLY A 1 117 ? -18.281 32.031 20.094 1 81.75 117 GLY A CA 1
ATOM 945 C C . GLY A 1 117 ? -17.641 33.125 20.906 1 81.75 117 GLY A C 1
ATOM 946 O O . GLY A 1 117 ? -17.969 33.312 22.078 1 81.75 117 GLY A O 1
ATOM 947 N N . ALA A 1 118 ? -16.531 33.719 20.344 1 81.62 118 ALA A N 1
ATOM 948 C CA . ALA A 1 118 ? -15.844 34.812 21.047 1 81.62 118 ALA A CA 1
ATOM 949 C C . ALA A 1 118 ? -16.531 36.125 20.781 1 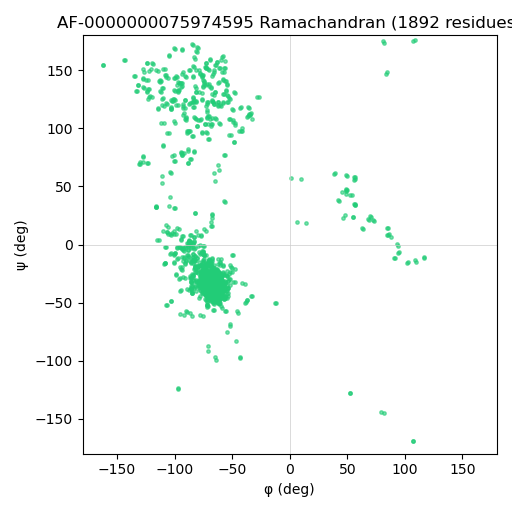81.62 118 ALA A C 1
ATOM 951 O O . ALA A 1 118 ? -16 37 20.062 1 81.62 118 ALA A O 1
ATOM 952 N N . TRP A 1 119 ? -17.547 36.406 21.422 1 81.38 119 TRP A N 1
ATOM 953 C CA . TRP A 1 119 ? -18.406 37.562 21.156 1 81.38 119 TRP A CA 1
ATOM 954 C C . TRP A 1 119 ? -17.828 38.812 21.812 1 81.38 119 TRP A C 1
ATOM 956 O O . TRP A 1 119 ? -18.078 39.938 21.344 1 81.38 119 TRP A O 1
ATOM 966 N N . ASP A 1 120 ? -16.922 38.594 22.844 1 75 120 ASP A N 1
ATOM 967 C CA . ASP A 1 120 ? -16.406 39.719 23.625 1 75 120 ASP A CA 1
ATOM 968 C C . ASP A 1 120 ? -15.039 40.156 23.094 1 75 120 ASP A C 1
ATOM 970 O O . ASP A 1 120 ? -14.531 41.188 23.5 1 75 120 ASP A O 1
ATOM 974 N N . GLN A 1 121 ? -14.43 39.5 22.312 1 64.81 121 GLN A N 1
ATOM 975 C CA . GLN A 1 121 ? -13.039 39.75 21.953 1 64.81 121 GLN A CA 1
ATOM 976 C C . GLN A 1 121 ? -12.93 40.844 20.906 1 64.81 121 GLN A C 1
ATOM 978 O O . GLN A 1 121 ? -11.852 41.406 20.688 1 64.81 121 GLN A O 1
ATOM 983 N N . ILE A 1 122 ? -14 41.156 20.188 1 67.56 122 ILE A N 1
ATOM 984 C CA . ILE A 1 122 ? -13.852 42.188 19.172 1 67.56 122 ILE A CA 1
ATOM 985 C C . ILE A 1 122 ? -14.445 43.5 19.688 1 67.56 122 ILE A C 1
ATOM 987 O O . ILE A 1 122 ? -15.648 43.75 19.562 1 67.56 122 ILE A O 1
ATOM 991 N N . PRO A 1 123 ? -13.695 44.219 20.625 1 52.47 123 PRO A N 1
ATOM 992 C CA . PRO A 1 123 ? -14.242 45.406 21.281 1 52.47 123 PRO A CA 1
ATOM 993 C C . PRO A 1 123 ? -14.711 46.469 20.281 1 52.47 123 PRO A C 1
ATOM 995 O O . PRO A 1 123 ? -15.617 47.25 20.578 1 52.47 123 PRO A O 1
ATOM 998 N N . THR A 1 124 ? -13.953 46.562 19.234 1 52.31 124 THR A N 1
ATOM 999 C CA . THR A 1 124 ? -14.133 47.75 18.391 1 52.31 124 THR A CA 1
ATOM 1000 C C . THR A 1 124 ? -15.562 47.812 17.891 1 52.31 124 THR A C 1
ATOM 1002 O O . THR A 1 124 ? -16.016 48.875 17.453 1 52.31 124 THR A O 1
ATOM 1005 N N . LEU A 1 125 ? -16.188 46.719 17.703 1 54.03 125 LEU A N 1
ATOM 1006 C CA . LEU A 1 125 ? -17.422 46.75 16.906 1 54.03 125 LEU A CA 1
ATOM 1007 C C . LEU A 1 125 ? -18.609 47.188 17.766 1 54.03 125 LEU A C 1
ATOM 1009 O O . LEU A 1 125 ? -19.688 47.438 17.234 1 54.03 125 LEU A O 1
ATOM 1013 N N . ARG A 1 126 ? -18.516 47.125 19.078 1 48.81 126 ARG A N 1
ATOM 1014 C CA . ARG A 1 126 ? -19.688 47.5 19.844 1 48.81 126 ARG A CA 1
ATOM 1015 C C . ARG A 1 126 ? -20.141 48.906 19.516 1 48.81 126 ARG A C 1
ATOM 1017 O O . ARG A 1 126 ? -21.328 49.219 19.531 1 48.81 126 ARG A O 1
ATOM 1024 N N . ASN A 1 127 ? -19.031 49.719 19.266 1 44.94 127 ASN A N 1
ATOM 1025 C CA . ASN A 1 127 ? -19.422 51.094 19.188 1 44.94 127 ASN A CA 1
ATOM 1026 C C . ASN A 1 127 ? -19.484 51.594 17.734 1 44.94 127 ASN A C 1
ATOM 1028 O O . ASN A 1 127 ? -19.703 52.781 17.484 1 44.94 127 ASN A O 1
ATOM 1032 N N . GLU A 1 128 ? -19.047 50.812 16.688 1 49.47 128 GLU A N 1
ATOM 1033 C CA . GLU A 1 128 ? -18.969 51.406 15.352 1 49.47 128 GLU A CA 1
ATOM 1034 C C . GLU A 1 128 ? -20.328 51.375 14.656 1 49.47 128 GLU A C 1
ATOM 1036 O O . GLU A 1 128 ? -21 50.344 14.633 1 49.47 128 GLU A O 1
ATOM 1041 N N . LYS A 1 129 ? -20.953 52.5 14.484 1 52.53 129 LYS A N 1
ATOM 1042 C CA . LYS A 1 129 ? -22.172 52.688 13.695 1 52.53 129 LYS A CA 1
ATOM 1043 C C . LYS A 1 129 ? -22.031 52.031 12.32 1 52.53 129 LYS A C 1
ATOM 1045 O O . LYS A 1 129 ? -21.188 52.469 11.516 1 52.53 129 LYS A O 1
ATOM 1050 N N . LEU A 1 130 ? -22.359 50.75 12.125 1 58.03 130 LEU A N 1
ATOM 1051 C CA . LEU A 1 130 ? -22.328 50 10.859 1 58.03 130 LEU A CA 1
ATOM 1052 C C . LEU A 1 130 ? -23.062 50.781 9.766 1 58.03 130 LEU A C 1
ATOM 1054 O O . LEU A 1 130 ? -24.125 51.375 10.016 1 58.03 130 LEU A O 1
ATOM 1058 N N . PRO A 1 131 ? -22.438 51.219 8.688 1 54.31 131 PRO A N 1
ATOM 1059 C CA . PRO A 1 131 ? -23.109 51.969 7.648 1 54.31 131 PRO A CA 1
ATOM 1060 C C . PRO A 1 131 ? -24.438 51.344 7.207 1 54.31 131 PRO A C 1
ATOM 1062 O O . PRO A 1 131 ? -24.578 50.125 7.215 1 54.31 131 PRO A O 1
ATOM 1065 N N . MET A 1 132 ? -25.531 52.156 7.152 1 53.5 132 MET A N 1
ATOM 1066 C CA . MET A 1 132 ? -26.828 51.781 6.613 1 53.5 132 MET A CA 1
ATOM 1067 C C . MET A 1 132 ? -26.688 51.281 5.18 1 53.5 132 MET A C 1
ATOM 1069 O O . MET A 1 132 ? -25.734 51.625 4.484 1 53.5 132 MET A O 1
ATOM 1073 N N . LEU A 1 133 ? -27.422 50.219 4.742 1 53.44 133 LEU A N 1
ATOM 1074 C CA . LEU A 1 133 ? -27.422 49.625 3.41 1 53.44 133 LEU A CA 1
ATOM 1075 C C . LEU A 1 133 ? -27.188 50.688 2.344 1 53.44 133 LEU A C 1
ATOM 1077 O O . LEU A 1 133 ? -26.438 50.469 1.391 1 53.44 133 LEU A O 1
ATOM 1081 N N . THR A 1 134 ? -27.922 51.875 2.527 1 52.25 134 THR A N 1
ATOM 1082 C CA . THR A 1 134 ? -27.906 52.938 1.538 1 52.25 134 THR A CA 1
ATOM 1083 C C . THR A 1 134 ? -26.516 53.562 1.442 1 52.25 134 THR A C 1
ATOM 1085 O O . THR A 1 134 ? -26.047 53.875 0.349 1 52.25 134 THR A O 1
ATOM 1088 N N . GLU A 1 135 ? -25.875 53.562 2.547 1 55.88 135 GLU A N 1
ATOM 1089 C CA . GLU A 1 135 ? -24.547 54.188 2.58 1 55.88 135 GLU A CA 1
ATOM 1090 C C . GLU A 1 135 ? -23.484 53.25 1.986 1 55.88 135 GLU A C 1
ATOM 1092 O O . GLU A 1 135 ? -22.578 53.719 1.286 1 55.88 135 GLU A O 1
ATOM 1097 N N . LEU A 1 136 ? -23.672 52.031 2.211 1 60.66 136 LEU A N 1
ATOM 1098 C CA . LEU A 1 136 ? -22.75 51.031 1.688 1 60.66 136 LEU A CA 1
ATOM 1099 C C . LEU A 1 136 ? -22.875 50.938 0.173 1 60.66 136 LEU A C 1
ATOM 1101 O O . LEU A 1 136 ? -21.875 50.812 -0.533 1 60.66 136 LEU A O 1
ATOM 1105 N N . MET A 1 137 ? -24.172 50.938 -0.296 1 58.72 137 MET A N 1
ATOM 1106 C CA . MET A 1 137 ? -24.422 50.844 -1.729 1 58.72 137 MET A CA 1
ATOM 1107 C C . MET A 1 137 ? -23.906 52.062 -2.465 1 58.72 137 MET A C 1
ATOM 1109 O O . MET A 1 137 ? -23.391 51.969 -3.576 1 58.72 137 MET A O 1
ATOM 1113 N N . GLU A 1 138 ? -24.062 53.25 -1.831 1 57.47 138 GLU A N 1
ATOM 1114 C CA . GLU A 1 138 ? -23.547 54.5 -2.395 1 57.47 138 GLU A CA 1
ATOM 1115 C C . GLU A 1 138 ? -22.031 54.5 -2.434 1 57.47 138 GLU A C 1
ATOM 1117 O O . GLU A 1 138 ? -21.422 54.969 -3.402 1 57.47 138 GLU A O 1
ATOM 1122 N N . ASP A 1 139 ? -21.484 53.906 -1.447 1 56.38 139 ASP A N 1
ATOM 1123 C CA . ASP A 1 139 ? -20.031 53.812 -1.386 1 56.38 139 ASP A CA 1
ATOM 1124 C C . ASP A 1 139 ? -19.484 52.844 -2.436 1 56.38 139 ASP A C 1
ATOM 1126 O O . ASP A 1 139 ? -18.469 53.125 -3.061 1 56.38 139 ASP A O 1
ATOM 1130 N N . PHE A 1 140 ? -20.109 51.688 -2.568 1 58.44 140 PHE A N 1
ATOM 1131 C CA . PHE A 1 140 ? -19.703 50.719 -3.584 1 58.44 140 PHE A CA 1
ATOM 1132 C C . PHE A 1 140 ? -19.844 51.312 -4.98 1 58.44 140 PHE A C 1
ATOM 1134 O O . PHE A 1 140 ? -19 51.094 -5.844 1 58.44 140 PHE A O 1
ATOM 1141 N N . SER A 1 141 ? -21 51.969 -5.191 1 55.09 141 SER A N 1
ATOM 1142 C CA . SER A 1 141 ? -21.25 52.625 -6.469 1 55.09 141 SER A CA 1
ATOM 1143 C C . SER A 1 141 ? -20.234 53.75 -6.719 1 55.09 141 SER A C 1
ATOM 1145 O O . SER A 1 141 ? -19.797 53.969 -7.852 1 55.09 141 SER A O 1
ATOM 1147 N N . ARG A 1 142 ? -19.859 54.5 -5.684 1 53.31 142 ARG A N 1
ATOM 1148 C CA . ARG A 1 142 ? -18.906 55.594 -5.801 1 53.31 142 ARG A CA 1
ATOM 1149 C C . ARG A 1 142 ? -17.484 55.062 -5.996 1 53.31 142 ARG A C 1
ATOM 1151 O O . ARG A 1 142 ? -16.703 55.656 -6.758 1 53.31 142 ARG A O 1
ATOM 1158 N N . LYS A 1 143 ? -17.109 54.094 -5.152 1 53.81 143 LYS A N 1
ATOM 1159 C CA . LYS A 1 143 ? -15.734 53.562 -5.219 1 53.81 143 LYS A CA 1
ATOM 1160 C C . LYS A 1 143 ? -15.531 52.688 -6.449 1 53.81 143 LYS A C 1
ATOM 1162 O O . LYS A 1 143 ? -14.406 52.312 -6.773 1 53.81 143 LYS A O 1
ATOM 1167 N N . GLY A 1 144 ? -16.312 52.594 -7.398 1 48.31 144 GLY A N 1
ATOM 1168 C CA . GLY A 1 144 ? -16.125 51.812 -8.602 1 48.31 144 GLY A CA 1
ATOM 1169 C C . GLY A 1 144 ? -15.664 50.375 -8.312 1 48.31 144 GLY A C 1
ATOM 1170 O O . GLY A 1 144 ? -14.766 49.875 -8.984 1 48.31 144 GLY A O 1
ATOM 1171 N N . ILE A 1 145 ? -15.883 49.781 -7.277 1 47.72 145 ILE A N 1
ATOM 1172 C CA . ILE A 1 145 ? -15.398 48.5 -6.828 1 47.72 145 ILE A CA 1
ATOM 1173 C C . ILE A 1 145 ? -15.68 47.438 -7.902 1 47.72 145 ILE A C 1
ATOM 1175 O O . ILE A 1 145 ? -16.828 47.188 -8.258 1 47.72 145 ILE A O 1
ATOM 1179 N N . THR A 1 146 ? -14.656 47.281 -8.688 1 48.66 146 THR A N 1
ATOM 1180 C CA . THR A 1 146 ? -14.602 46.156 -9.648 1 48.66 146 THR A CA 1
ATOM 1181 C C . THR A 1 146 ? -14.695 44.812 -8.93 1 48.66 146 THR A C 1
ATOM 1183 O O . THR A 1 146 ? -14.438 44.75 -7.73 1 48.66 146 THR A O 1
ATOM 1186 N N . ALA A 1 147 ? -15.023 43.719 -9.594 1 47.19 147 ALA A N 1
ATOM 1187 C CA . ALA A 1 147 ? -15.469 42.375 -9.164 1 47.19 147 ALA A CA 1
ATOM 1188 C C . ALA A 1 147 ? -14.461 41.75 -8.203 1 47.19 147 ALA A C 1
ATOM 1190 O O . ALA A 1 147 ? -14.844 41.156 -7.188 1 47.19 147 ALA A O 1
ATOM 1191 N N . LYS A 1 148 ? -13.094 41.812 -8.469 1 51.19 148 LYS A N 1
ATOM 1192 C CA . LYS A 1 148 ? -12.07 41.062 -7.723 1 51.19 148 LYS A CA 1
ATOM 1193 C C . LYS A 1 148 ? -11.789 41.75 -6.379 1 51.19 148 LYS A C 1
ATOM 1195 O O . LYS A 1 148 ? -11.672 41.094 -5.355 1 51.19 148 LYS A O 1
ATOM 1200 N N . SER A 1 149 ? -11.312 43.062 -6.402 1 51.53 149 SER A N 1
ATOM 1201 C CA . SER A 1 149 ? -11.008 43.875 -5.227 1 51.53 149 SER A CA 1
ATOM 1202 C C . SER A 1 149 ? -12.156 43.875 -4.227 1 51.53 149 SER A C 1
ATOM 1204 O O . SER A 1 149 ? -11.93 43.906 -3.014 1 51.53 149 SER A O 1
ATOM 1206 N N . ASN A 1 150 ? -13.18 43.281 -4.805 1 64.06 150 ASN A N 1
ATOM 1207 C CA . ASN A 1 150 ? -14.492 43.438 -4.184 1 64.06 150 ASN A CA 1
ATOM 1208 C C . ASN A 1 150 ? -14.875 42.219 -3.355 1 64.06 150 ASN A C 1
ATOM 1210 O O . ASN A 1 150 ? -15.547 42.344 -2.332 1 64.06 150 ASN A O 1
ATOM 1214 N N . GLU A 1 151 ? -14 41.25 -3.576 1 76.06 151 GLU A N 1
ATOM 1215 C CA . GLU A 1 151 ? -14.461 40.062 -2.875 1 76.06 151 GLU A CA 1
ATOM 1216 C C . GLU A 1 151 ? -14.031 40.094 -1.411 1 76.06 151 GLU A C 1
ATOM 1218 O O . GLU A 1 151 ? -14.789 39.656 -0.533 1 76.06 151 GLU A O 1
ATOM 1223 N N . LYS A 1 152 ? -12.867 40.75 -1.138 1 78.19 152 LYS A N 1
ATOM 1224 C CA . LYS A 1 152 ? -12.391 40.812 0.24 1 78.19 152 LYS A CA 1
ATOM 1225 C C . LYS A 1 152 ? -13.25 41.75 1.082 1 78.19 152 LYS A C 1
ATOM 1227 O O . LYS A 1 152 ? -13.555 41.469 2.24 1 78.19 152 LYS A O 1
ATOM 1232 N N . GLU A 1 153 ? -13.695 42.812 0.441 1 79.38 153 GLU A N 1
ATOM 1233 C CA . GLU A 1 153 ? -14.539 43.781 1.162 1 79.38 153 GLU A CA 1
ATOM 1234 C C . GLU A 1 153 ? -15.938 43.188 1.395 1 79.38 153 GLU A C 1
ATOM 1236 O O . GLU A 1 153 ? -16.531 43.406 2.453 1 79.38 153 GLU A O 1
ATOM 1241 N N . ILE A 1 154 ? -16.359 42.531 0.42 1 81.81 154 ILE A N 1
ATOM 1242 C CA . ILE A 1 154 ? -17.672 41.906 0.558 1 81.81 154 ILE A CA 1
ATOM 1243 C C . ILE A 1 154 ? -17.625 40.844 1.646 1 81.81 154 ILE A C 1
ATOM 1245 O O . ILE A 1 154 ? -18.562 40.719 2.443 1 81.81 154 ILE A O 1
ATOM 1249 N N . ASP A 1 155 ? -16.562 40.156 1.65 1 86.56 155 ASP A N 1
ATOM 1250 C CA . ASP A 1 155 ? -16.406 39.125 2.658 1 86.56 155 ASP A CA 1
ATOM 1251 C C . ASP A 1 155 ? -16.328 39.719 4.062 1 86.56 155 ASP A C 1
ATOM 1253 O O . ASP A 1 155 ? -16.906 39.156 5.004 1 86.56 155 ASP A O 1
ATOM 1257 N N . LYS A 1 156 ? -15.641 40.781 4.195 1 87 156 LYS A N 1
ATOM 1258 C CA . LYS A 1 156 ? -15.523 41.438 5.484 1 87 156 LYS A CA 1
ATOM 1259 C C . LYS A 1 156 ? -16.891 41.938 5.977 1 87 156 LYS A C 1
ATOM 1261 O O . LYS A 1 156 ? -17.281 41.656 7.105 1 87 156 LYS A O 1
ATOM 1266 N N . LEU A 1 157 ? -17.641 42.562 5.09 1 84.75 157 LEU A N 1
ATOM 1267 C CA . LEU A 1 157 ? -18.922 43.125 5.473 1 84.75 157 LEU A CA 1
ATOM 1268 C C . LEU A 1 157 ? -19.938 42.031 5.746 1 84.75 157 LEU A C 1
ATOM 1270 O O . LEU A 1 157 ? -20.781 42.156 6.645 1 84.75 157 LEU A O 1
ATOM 1274 N N . PHE A 1 158 ? -19.922 41.125 5.023 1 90.56 158 PHE A N 1
ATOM 1275 C CA . PHE A 1 158 ? -20.859 40 5.211 1 90.56 158 PHE A CA 1
ATOM 1276 C C . PHE A 1 158 ? -20.656 39.375 6.582 1 90.56 158 PHE A C 1
ATOM 1278 O O . PHE A 1 158 ? -21.625 39.188 7.336 1 90.56 158 PHE A O 1
ATOM 1285 N N . HIS A 1 159 ? -19.375 38.969 6.895 1 91.44 159 HIS A N 1
ATOM 1286 C CA . HIS A 1 159 ? -19.109 38.281 8.156 1 91.44 159 HIS A CA 1
ATOM 1287 C C . HIS A 1 159 ? -19.297 39.219 9.344 1 91.44 159 HIS A C 1
ATOM 1289 O O . HIS A 1 159 ? -19.656 38.781 10.438 1 91.44 159 HIS A O 1
ATOM 1295 N N . GLN A 1 160 ? -19.047 40.5 9.125 1 88.81 160 GLN A N 1
ATOM 1296 C CA . GLN A 1 160 ? -19.312 41.469 10.18 1 88.81 160 GLN A CA 1
ATOM 1297 C C . GLN A 1 160 ? -20.797 41.5 10.523 1 88.81 160 GLN A C 1
ATOM 1299 O O . GLN A 1 160 ? -21.172 41.469 11.695 1 88.81 160 GLN A O 1
ATOM 1304 N N . HIS A 1 161 ? -21.625 41.594 9.453 1 89.94 161 HIS A N 1
ATOM 1305 C CA . HIS A 1 161 ? -23.062 41.625 9.672 1 89.94 161 HIS A CA 1
ATOM 1306 C C . HIS A 1 161 ? -23.578 40.312 10.242 1 89.94 161 HIS A C 1
ATOM 1308 O O . HIS A 1 161 ? -24.5 40.312 11.062 1 89.94 161 HIS A O 1
ATOM 1314 N N . LEU A 1 162 ? -23 39.281 9.758 1 92 162 LEU A N 1
ATOM 1315 C CA . LEU A 1 162 ? -23.406 38 10.281 1 92 162 LEU A CA 1
ATOM 1316 C C . LEU A 1 162 ? -23.016 37.844 11.758 1 92 162 LEU A C 1
ATOM 1318 O O . LEU A 1 162 ? -23.797 37.344 12.555 1 92 162 LEU A O 1
ATOM 1322 N N . PHE A 1 163 ? -21.844 38.25 12.102 1 91 163 PHE A N 1
ATOM 1323 C CA . PHE A 1 163 ? -21.391 38.219 13.484 1 91 163 PHE A CA 1
ATOM 1324 C C . PHE A 1 163 ? -22.297 39.031 14.398 1 91 163 PHE A C 1
ATOM 1326 O O . PHE A 1 163 ? -22.703 38.531 15.453 1 91 163 PHE A O 1
ATOM 1333 N N . LEU A 1 164 ? -22.688 40.188 13.992 1 89.19 164 LEU A N 1
ATOM 1334 C CA . LEU A 1 164 ? -23.547 41.062 14.781 1 89.19 164 LEU A CA 1
ATOM 1335 C C . LEU A 1 164 ? -24.953 40.469 14.875 1 89.19 164 LEU A C 1
ATOM 1337 O O . LEU A 1 164 ? -25.609 40.562 15.914 1 89.19 164 LEU A O 1
ATOM 1341 N N . ALA A 1 165 ? -25.359 39.938 13.75 1 91.94 165 ALA A N 1
ATOM 1342 C CA . ALA A 1 165 ? -26.688 39.312 13.742 1 91.94 165 ALA A CA 1
ATOM 1343 C C . ALA A 1 165 ? -26.766 38.156 14.742 1 91.94 165 ALA A C 1
ATOM 1345 O O . ALA A 1 165 ? -27.719 38.062 15.508 1 91.94 165 ALA A O 1
ATOM 1346 N N . VAL A 1 166 ? -25.766 37.312 14.742 1 91.81 166 VAL A N 1
ATOM 1347 C CA . VAL A 1 166 ? -25.766 36.156 15.648 1 91.81 166 VAL A CA 1
ATOM 1348 C C . VAL A 1 166 ? -25.594 36.656 17.094 1 91.81 166 VAL A C 1
ATOM 1350 O O . VAL A 1 166 ? -26.188 36.094 18.016 1 91.81 166 VAL A O 1
ATOM 1353 N N . SER A 1 167 ? -24.781 37.688 17.281 1 89.06 167 SER A N 1
ATOM 1354 C CA . SER A 1 167 ? -24.594 38.25 18.625 1 89.06 167 SER A CA 1
ATOM 1355 C C . SER A 1 167 ? -25.906 38.812 19.156 1 89.06 167 SER A C 1
ATOM 1357 O O . SER A 1 167 ? -26.203 38.656 20.344 1 89.06 167 SER A O 1
ATOM 1359 N N . HIS A 1 168 ? -26.719 39.406 18.266 1 89.69 168 HIS A N 1
ATOM 1360 C CA . HIS A 1 168 ? -28.016 39.938 18.672 1 89.69 168 HIS A CA 1
ATOM 1361 C C . HIS A 1 168 ? -29 38.844 19.016 1 89.69 168 HIS A C 1
ATOM 1363 O O . HIS A 1 168 ? -29.844 39 19.906 1 89.69 168 HIS A O 1
ATOM 1369 N N . ILE A 1 169 ? -28.891 37.781 18.297 1 90.75 169 ILE A N 1
ATOM 1370 C CA . ILE A 1 169 ? -29.734 36.656 18.609 1 90.75 169 ILE A CA 1
ATOM 1371 C C . ILE A 1 169 ? -29.406 36.125 20 1 90.75 169 ILE A C 1
ATOM 1373 O O . ILE A 1 169 ? -30.297 35.75 20.766 1 90.75 169 ILE A O 1
ATOM 1377 N N . LYS A 1 170 ? -28.156 36.094 20.344 1 86.94 170 LYS A N 1
ATOM 1378 C CA . LYS A 1 170 ? -27.719 35.656 21.656 1 86.94 170 LYS A CA 1
ATOM 1379 C C . LYS A 1 170 ? -28.25 36.562 22.766 1 86.94 170 LYS A C 1
ATOM 1381 O O . LYS A 1 170 ? -28.578 36.062 23.844 1 86.94 170 LYS A O 1
ATOM 1386 N N . SER A 1 171 ? -28.375 37.844 22.391 1 85.62 171 SER A N 1
ATOM 1387 C CA . SER A 1 171 ? -28.859 38.812 23.375 1 85.62 171 SER A CA 1
ATOM 1388 C C . SER A 1 171 ? -30.375 38.875 23.375 1 85.62 171 SER A C 1
ATOM 1390 O O . SER A 1 171 ? -30.969 39.625 24.156 1 85.62 171 SER A O 1
ATOM 1392 N N . GLY A 1 172 ? -31.031 38.125 22.562 1 86.56 172 GLY A N 1
ATOM 1393 C CA . GLY A 1 172 ? -32.469 38.094 22.516 1 86.56 172 GLY A CA 1
ATOM 1394 C C . GLY A 1 172 ? -33.094 39.156 21.641 1 86.56 172 GLY A C 1
ATOM 1395 O O . GLY A 1 172 ? -34.312 39.344 21.672 1 86.56 172 GLY A O 1
ATOM 1396 N N . LYS A 1 173 ? -32.312 39.906 20.875 1 91.19 173 LYS A N 1
ATOM 1397 C CA . LYS A 1 173 ? -32.781 40.969 19.984 1 91.19 173 LYS A CA 1
ATOM 1398 C C . LYS A 1 173 ? -33 40.438 18.562 1 91.19 173 LYS A C 1
ATOM 1400 O O . LYS A 1 173 ? -32.25 40.75 17.641 1 91.19 173 LYS A O 1
ATOM 1405 N N . TYR A 1 174 ? -34.094 39.781 18.344 1 92.06 174 TYR A N 1
ATOM 1406 C CA . TYR A 1 174 ? -34.344 39.062 17.109 1 92.06 174 TYR A CA 1
ATOM 1407 C C . TYR A 1 174 ? -34.75 40 15.984 1 92.06 174 TYR A C 1
ATOM 1409 O O . TYR A 1 174 ? -34.375 39.812 14.828 1 92.06 174 TYR A O 1
ATOM 1417 N N . LYS A 1 175 ? -35.469 41.062 16.266 1 92.62 175 LYS A N 1
ATOM 1418 C CA . LYS A 1 175 ? -35.875 42 15.227 1 92.62 175 LYS A CA 1
ATOM 1419 C C . LYS A 1 175 ? -34.688 42.75 14.648 1 92.62 175 LYS A C 1
ATOM 1421 O O . LYS A 1 175 ? -34.562 42.938 13.438 1 92.62 175 LYS A O 1
ATOM 1426 N N . GLU A 1 176 ? -33.844 43.188 15.516 1 91.06 176 GLU A N 1
ATOM 1427 C CA . GLU A 1 176 ? -32.625 43.875 15.07 1 91.06 176 GLU A CA 1
ATOM 1428 C C . GLU A 1 176 ? -31.75 42.938 14.234 1 91.06 176 GLU A C 1
ATOM 1430 O O . GLU A 1 176 ? -31.109 43.375 13.289 1 91.06 176 GLU A O 1
ATOM 1435 N N . SER A 1 177 ? -31.75 41.719 14.648 1 93.81 177 SER A N 1
ATOM 1436 C CA . SER A 1 177 ? -30.984 40.719 13.898 1 93.81 177 SER A CA 1
ATOM 1437 C C . SER A 1 177 ? -31.516 40.594 12.469 1 93.81 177 SER A C 1
ATOM 1439 O O . SER A 1 177 ? -30.719 40.469 11.523 1 93.81 177 SER A O 1
ATOM 1441 N N . LEU A 1 178 ? -32.781 40.625 12.289 1 94.31 178 LEU A N 1
ATOM 1442 C CA . LEU A 1 178 ? -33.406 40.5 10.969 1 94.31 178 LEU A CA 1
ATOM 1443 C C . LEU A 1 178 ? -33.062 41.719 10.094 1 94.31 178 LEU A C 1
ATOM 1445 O O . LEU A 1 178 ? -32.875 41.562 8.883 1 94.31 178 LEU A O 1
ATOM 1449 N N . ASP A 1 179 ? -32.969 42.844 10.727 1 90.56 179 ASP A N 1
ATOM 1450 C CA . ASP A 1 179 ? -32.594 44.031 9.984 1 90.56 179 ASP A CA 1
ATOM 1451 C C . ASP A 1 179 ? -31.156 43.938 9.469 1 90.56 179 ASP A C 1
ATOM 1453 O O . ASP A 1 179 ? -30.859 44.344 8.344 1 90.56 179 ASP A O 1
ATOM 1457 N N . LEU A 1 180 ? -30.328 43.469 10.297 1 90.94 180 LEU A N 1
ATOM 1458 C CA . LEU A 1 180 ? -28.938 43.281 9.914 1 90.94 180 LEU A CA 1
ATOM 1459 C C . LEU A 1 180 ? -28.812 42.25 8.797 1 90.94 180 LEU A C 1
ATOM 1461 O O . LEU A 1 180 ? -27.984 42.406 7.891 1 90.94 180 LEU A O 1
ATOM 1465 N N . LEU A 1 181 ? -29.578 41.188 8.82 1 94.62 181 LEU A N 1
ATOM 1466 C CA . LEU A 1 181 ? -29.531 40.125 7.816 1 94.62 181 LEU A CA 1
ATOM 1467 C C . LEU A 1 181 ? -30.062 40.625 6.477 1 94.62 181 LEU A C 1
ATOM 1469 O O . LEU A 1 181 ? -29.609 40.188 5.418 1 94.62 181 LEU A O 1
ATOM 1473 N N . ASP A 1 182 ? -30.938 41.562 6.516 1 91.12 182 ASP A N 1
ATOM 1474 C CA . ASP A 1 182 ? -31.453 42.125 5.281 1 91.12 182 ASP A CA 1
ATOM 1475 C C . ASP A 1 182 ? -30.359 42.938 4.562 1 91.12 182 ASP A C 1
ATOM 1477 O O . ASP A 1 182 ? -30.297 42.938 3.332 1 91.12 182 ASP A O 1
ATOM 1481 N N . VAL A 1 183 ? -29.609 43.562 5.355 1 88.56 183 VAL A N 1
ATOM 1482 C CA . VAL A 1 183 ? -28.484 44.312 4.781 1 88.56 183 VAL A CA 1
ATOM 1483 C C . VAL A 1 183 ? -27.484 43.344 4.168 1 88.56 183 VAL A C 1
ATOM 1485 O O . VAL A 1 183 ? -26.984 43.562 3.062 1 88.56 183 VAL A O 1
ATOM 1488 N N . ALA A 1 184 ? -27.219 42.312 4.906 1 91.38 184 ALA A N 1
ATOM 1489 C CA . ALA A 1 184 ? -26.297 41.281 4.398 1 91.38 184 ALA A CA 1
ATOM 1490 C C . ALA A 1 184 ? -26.812 40.656 3.111 1 91.38 184 ALA A C 1
ATOM 1492 O O . ALA A 1 184 ? -26.047 40.406 2.188 1 91.38 184 ALA A O 1
ATOM 1493 N N . ARG A 1 185 ? -28.062 40.406 3.029 1 92.56 185 ARG A N 1
ATOM 1494 C CA . ARG A 1 185 ? -28.688 39.812 1.839 1 92.56 185 ARG A CA 1
ATOM 1495 C C . ARG A 1 185 ? -28.531 40.75 0.64 1 92.56 185 ARG A C 1
ATOM 1497 O O . ARG A 1 185 ? -28.188 40.312 -0.459 1 92.56 185 ARG A O 1
ATOM 1504 N N . SER A 1 186 ? -28.75 42 0.859 1 87.69 186 SER A N 1
ATOM 1505 C CA . SER A 1 186 ? -28.609 43 -0.212 1 87.69 186 SER A CA 1
ATOM 1506 C C . SER A 1 186 ? -27.172 43.062 -0.715 1 87.69 186 SER A C 1
ATOM 1508 O O . SER A 1 186 ? -26.938 43.25 -1.911 1 87.69 186 SER A O 1
ATOM 1510 N N . LEU A 1 187 ? -26.312 42.938 0.205 1 86.12 187 LEU A N 1
ATOM 1511 C CA . LEU A 1 187 ? -24.906 42.938 -0.161 1 86.12 187 LEU A CA 1
ATOM 1512 C C . LEU A 1 187 ? -24.562 41.75 -1.061 1 86.12 187 LEU A C 1
ATOM 1514 O O . LEU A 1 187 ? -23.859 41.906 -2.057 1 86.12 187 LEU A O 1
ATOM 1518 N N . VAL A 1 188 ? -25.016 40.594 -0.739 1 90 188 VAL A N 1
ATOM 1519 C CA . VAL A 1 188 ? -24.703 39.344 -1.469 1 90 188 VAL A CA 1
ATOM 1520 C C . VAL A 1 188 ? -25.406 39.375 -2.83 1 90 188 VAL A C 1
ATOM 1522 O O . VAL A 1 188 ? -24.812 38.938 -3.834 1 90 188 VAL A O 1
ATOM 1525 N N . ILE A 1 189 ? -26.562 39.875 -2.912 1 87.69 189 ILE A N 1
ATOM 1526 C CA . ILE A 1 189 ? -27.297 39.938 -4.164 1 87.69 189 ILE A CA 1
ATOM 1527 C C . ILE A 1 189 ? -26.609 40.906 -5.121 1 87.69 189 ILE A C 1
ATOM 1529 O O . ILE A 1 189 ? -26.531 40.656 -6.324 1 87.69 189 ILE A O 1
ATOM 1533 N N . ASN A 1 190 ? -26.125 41.938 -4.578 1 79.75 190 ASN A N 1
ATOM 1534 C CA . ASN A 1 190 ? -25.391 42.875 -5.406 1 79.75 190 ASN A CA 1
ATOM 1535 C C . ASN A 1 190 ? -24.109 42.281 -5.957 1 79.75 190 ASN A C 1
ATOM 1537 O O . ASN A 1 190 ? -23.703 42.562 -7.082 1 79.75 190 ASN A O 1
ATOM 1541 N N . SER A 1 191 ? -23.531 41.5 -5.074 1 82.75 191 SER A N 1
ATOM 1542 C CA . SER A 1 191 ? -22.328 40.812 -5.531 1 82.75 191 SER A CA 1
ATOM 1543 C C . SER A 1 191 ? -22.625 39.812 -6.637 1 82.75 191 SER A C 1
ATOM 1545 O O . SER A 1 191 ? -21.828 39.625 -7.555 1 82.75 191 SER A O 1
ATOM 1547 N N . LEU A 1 192 ? -23.703 39.125 -6.527 1 83.69 192 LEU A N 1
ATOM 1548 C CA . LEU A 1 192 ? -24.125 38.125 -7.523 1 83.69 192 LEU A CA 1
ATOM 1549 C C . LEU A 1 192 ? -24.453 38.812 -8.844 1 83.69 192 LEU A C 1
ATOM 1551 O O . LEU A 1 192 ? -24.219 38.25 -9.922 1 83.69 192 LEU A O 1
ATOM 1555 N N . ALA A 1 193 ? -24.906 39.969 -8.766 1 77.19 193 ALA A N 1
ATOM 1556 C CA . ALA A 1 193 ? -25.281 40.719 -9.961 1 77.19 193 ALA A CA 1
ATOM 1557 C C . ALA A 1 193 ? -24.047 41.156 -10.734 1 77.19 193 ALA A C 1
ATOM 1559 O O . ALA A 1 193 ? -24.078 41.281 -11.961 1 77.19 193 ALA A O 1
ATOM 1560 N N . LEU A 1 194 ? -22.969 41.219 -10.031 1 72.31 194 LEU A N 1
ATOM 1561 C CA . LEU A 1 194 ? -21.734 41.719 -10.648 1 72.31 194 LEU A CA 1
ATOM 1562 C C . LEU A 1 194 ? -20.891 40.562 -11.156 1 72.31 194 LEU A C 1
ATOM 1564 O O . LEU A 1 194 ? -19.984 40.75 -11.961 1 72.31 194 LEU A O 1
ATOM 1568 N N . SER A 1 195 ? -21.188 39.406 -10.617 1 74.5 195 SER A N 1
ATOM 1569 C CA . SER A 1 195 ? -20.359 38.25 -10.984 1 74.5 195 SER A CA 1
ATOM 1570 C C . SER A 1 195 ? -20.703 37.75 -12.383 1 74.5 195 SER A C 1
ATOM 1572 O O . SER A 1 195 ? -21.828 37.906 -12.852 1 74.5 195 SER A O 1
ATOM 1574 N N . SER A 1 196 ? -19.609 37.344 -13.102 1 69.81 196 SER A N 1
ATOM 1575 C CA . SER A 1 196 ? -19.797 36.812 -14.453 1 69.81 196 SER A CA 1
ATOM 1576 C C . SER A 1 196 ? -20.547 35.5 -14.438 1 69.81 196 SER A C 1
ATOM 1578 O O . SER A 1 196 ? -20.266 34.594 -13.633 1 69.81 196 SER A O 1
ATOM 1580 N N . LEU A 1 197 ? -21.609 35.375 -15.086 1 66.38 197 LEU A N 1
ATOM 1581 C CA . LEU A 1 197 ? -22.453 34.188 -15.172 1 66.38 197 LEU A CA 1
ATOM 1582 C C . LEU A 1 197 ? -21.844 33.156 -16.109 1 66.38 197 LEU A C 1
ATOM 1584 O O . LEU A 1 197 ? -22.422 32.094 -16.297 1 66.38 197 LEU A O 1
ATOM 1588 N N . GLU A 1 198 ? -20.609 33.469 -16.531 1 64.38 198 GLU A N 1
ATOM 1589 C CA . GLU A 1 198 ? -20.031 32.531 -17.484 1 64.38 198 GLU A CA 1
ATOM 1590 C C . GLU A 1 198 ? -19.578 31.25 -16.797 1 64.38 198 GLU A C 1
ATOM 1592 O O . GLU A 1 198 ? -19.656 30.172 -17.375 1 64.38 198 GLU A O 1
ATOM 1597 N N . ALA A 1 199 ? -19.094 31.484 -15.578 1 71.44 199 ALA A N 1
ATOM 1598 C CA . ALA A 1 199 ? -18.641 30.297 -14.852 1 71.44 199 ALA A CA 1
ATOM 1599 C C . ALA A 1 199 ? -19.562 30 -13.68 1 71.44 199 ALA A C 1
ATOM 1601 O O . ALA A 1 199 ? -19.766 30.844 -12.805 1 71.44 199 ALA A O 1
ATOM 1602 N N . CYS A 1 200 ? -20.141 28.844 -13.695 1 71.5 200 CYS A N 1
ATOM 1603 C CA . CYS A 1 200 ? -21.094 28.453 -12.648 1 71.5 200 CYS A CA 1
ATOM 1604 C C . CYS A 1 200 ? -20.406 28.406 -11.289 1 71.5 200 CYS A C 1
ATOM 1606 O O . CYS A 1 200 ? -21.062 28.547 -10.258 1 71.5 200 CYS A O 1
ATOM 1608 N N . GLN A 1 201 ? -19.125 28.375 -11.281 1 75 201 GLN A N 1
ATOM 1609 C CA . GLN A 1 201 ? -18.422 28.266 -10.008 1 75 201 GLN A CA 1
ATOM 1610 C C . GLN A 1 201 ? -18.5 29.547 -9.203 1 75 201 GLN A C 1
ATOM 1612 O O . GLN A 1 201 ? -18.484 29.531 -7.973 1 75 201 GLN A O 1
ATOM 1617 N N . ASN A 1 202 ? -18.672 30.609 -9.922 1 75.38 202 ASN A N 1
ATOM 1618 C CA . ASN A 1 202 ? -18.719 31.906 -9.258 1 75.38 202 ASN A CA 1
ATOM 1619 C C . ASN A 1 202 ? -20.047 32.125 -8.547 1 75.38 202 ASN A C 1
ATOM 1621 O O . ASN A 1 202 ? -20.156 32.969 -7.66 1 75.38 202 ASN A O 1
ATOM 1625 N N . LEU A 1 203 ? -20.969 31.266 -8.922 1 79.88 203 LEU A N 1
ATOM 1626 C CA . LEU A 1 203 ? -22.312 31.438 -8.359 1 79.88 203 LEU A CA 1
ATOM 1627 C C . LEU A 1 203 ? -22.453 30.641 -7.066 1 79.88 203 LEU A C 1
ATOM 1629 O O . LEU A 1 203 ? -23.328 30.938 -6.25 1 79.88 203 LEU A O 1
ATOM 1633 N N . TYR A 1 204 ? -21.578 29.828 -6.887 1 81.56 204 TYR A N 1
ATOM 1634 C CA . TYR A 1 204 ? -21.797 28.906 -5.77 1 81.56 204 TYR A CA 1
ATOM 1635 C C . TYR A 1 204 ? -21.5 29.594 -4.441 1 81.56 204 TYR A C 1
ATOM 1637 O O . TYR A 1 204 ? -22.203 29.375 -3.455 1 81.56 204 TYR A O 1
ATOM 1645 N N . ARG A 1 205 ? -20.547 30.438 -4.336 1 83.62 205 ARG A N 1
ATOM 1646 C CA . ARG A 1 205 ? -20.172 31.094 -3.08 1 83.62 205 ARG A CA 1
ATOM 1647 C C . ARG A 1 205 ? -21.281 32.031 -2.609 1 83.62 205 ARG A C 1
ATOM 1649 O O . ARG A 1 205 ? -21.703 31.984 -1.452 1 83.62 205 ARG A O 1
ATOM 1656 N N . PRO A 1 206 ? -21.781 32.938 -3.535 1 87.06 206 PRO A N 1
ATOM 1657 C CA . PRO A 1 206 ? -22.891 33.781 -3.102 1 87.06 206 PRO A CA 1
ATOM 1658 C C . PRO A 1 206 ? -24.141 33 -2.732 1 87.06 206 PRO A C 1
ATOM 1660 O O . PRO A 1 206 ? -24.875 33.375 -1.822 1 87.06 206 PRO A O 1
ATOM 1663 N N . ILE A 1 207 ? -24.328 31.906 -3.408 1 87.56 207 ILE A N 1
ATOM 1664 C CA . ILE A 1 207 ? -25.484 31.078 -3.086 1 87.56 207 ILE A CA 1
ATOM 1665 C C . ILE A 1 207 ? -25.312 30.469 -1.697 1 87.56 207 ILE A C 1
ATOM 1667 O O . ILE A 1 207 ? -26.281 30.359 -0.935 1 87.56 207 ILE A O 1
ATOM 1671 N N . ALA A 1 208 ? -24.172 30.062 -1.387 1 89.19 208 ALA A N 1
ATOM 1672 C CA . ALA A 1 208 ? -23.906 29.531 -0.054 1 89.19 208 ALA A CA 1
ATOM 1673 C C . ALA A 1 208 ? -24.125 30.594 1.019 1 89.19 208 ALA A C 1
ATOM 1675 O O . ALA A 1 208 ? -24.641 30.297 2.098 1 89.19 208 ALA A O 1
ATOM 1676 N N . ARG A 1 209 ? -23.766 31.828 0.762 1 92.19 209 ARG A N 1
ATOM 1677 C CA . ARG A 1 209 ? -23.969 32.938 1.702 1 92.19 209 ARG A CA 1
ATOM 1678 C C . ARG A 1 209 ? -25.453 33.188 1.915 1 92.19 209 ARG A C 1
ATOM 1680 O O . ARG A 1 209 ? -25.891 33.469 3.039 1 92.19 209 ARG A O 1
ATOM 1687 N N . LEU A 1 210 ? -26.141 33.094 0.799 1 92.31 210 LEU A N 1
ATOM 1688 C CA . LEU A 1 210 ? -27.578 33.312 0.904 1 92.31 210 LEU A CA 1
ATOM 1689 C C . LEU A 1 210 ? -28.234 32.219 1.715 1 92.31 210 LEU A C 1
ATOM 1691 O O . LEU A 1 210 ? -29.188 32.438 2.451 1 92.31 210 LEU A O 1
ATOM 1695 N N . GLN A 1 211 ? -27.703 31.062 1.593 1 92.12 211 GLN A N 1
ATOM 1696 C CA . GLN A 1 211 ? -28.234 29.953 2.387 1 92.12 211 GLN A CA 1
ATOM 1697 C C . GLN A 1 211 ? -27.938 30.156 3.869 1 92.12 211 GLN A C 1
ATOM 1699 O O . GLN A 1 211 ? -28.75 29.797 4.727 1 92.12 211 GLN A O 1
ATOM 1704 N N . ALA A 1 212 ? -26.781 30.656 4.168 1 93.94 212 ALA A N 1
ATOM 1705 C CA . ALA A 1 212 ? -26.438 30.938 5.559 1 93.94 212 ALA A CA 1
ATOM 1706 C C . ALA A 1 212 ? -27.359 31.984 6.156 1 93.94 212 ALA A C 1
ATOM 1708 O O . ALA A 1 212 ? -27.797 31.859 7.301 1 93.94 212 ALA A O 1
ATOM 1709 N N . ILE A 1 213 ? -27.703 33 5.371 1 95.56 213 ILE A N 1
ATOM 1710 C CA . ILE A 1 213 ? -28.594 34.062 5.812 1 95.56 213 ILE A CA 1
ATOM 1711 C C . ILE A 1 213 ? -30 33.469 6.031 1 95.56 213 ILE A C 1
ATOM 1713 O O . ILE A 1 213 ? -30.641 33.75 7.043 1 95.56 213 ILE A O 1
ATOM 1717 N N . LYS A 1 214 ? -30.344 32.656 5.113 1 94.12 214 LYS A N 1
ATOM 1718 C CA . LYS A 1 214 ? -31.672 32.031 5.23 1 94.12 214 LYS A CA 1
ATOM 1719 C C . LYS A 1 214 ? -31.75 31.156 6.477 1 94.12 214 LYS A C 1
ATOM 1721 O O . LYS A 1 214 ? -32.781 31.172 7.176 1 94.12 214 LYS A O 1
ATOM 1726 N N . SER A 1 215 ? -30.75 30.422 6.727 1 93.44 215 SER A N 1
ATOM 1727 C CA . SER A 1 215 ? -30.734 29.562 7.91 1 93.44 215 SER A CA 1
ATOM 1728 C C . SER A 1 215 ? -30.844 30.391 9.188 1 93.44 215 SER A C 1
ATOM 1730 O O . SER A 1 215 ? -31.531 29.984 10.133 1 93.44 215 SER A O 1
ATOM 1732 N N . THR A 1 216 ? -30.188 31.562 9.227 1 95.12 216 THR A N 1
ATOM 1733 C CA . THR A 1 216 ? -30.234 32.438 10.398 1 95.12 216 THR A CA 1
ATOM 1734 C C . THR A 1 216 ? -31.594 33.094 10.516 1 95.12 216 THR A C 1
ATOM 1736 O O . THR A 1 216 ? -32.094 33.312 11.625 1 95.12 216 THR A O 1
ATOM 1739 N N . GLU A 1 217 ? -32.188 33.375 9.398 1 95.25 217 GLU A N 1
ATOM 1740 C CA . GLU A 1 217 ? -33.5 34 9.391 1 95.25 217 GLU A CA 1
ATOM 1741 C C . GLU A 1 217 ? -34.562 33.031 9.914 1 95.25 217 GLU A C 1
ATOM 1743 O O . GLU A 1 217 ? -35.469 33.438 10.672 1 95.25 217 GLU A O 1
ATOM 1748 N N . VAL A 1 218 ? -34.469 31.844 9.43 1 92.88 218 VAL A N 1
ATOM 1749 C CA . VAL A 1 218 ? -35.406 30.828 9.891 1 92.88 218 VAL A CA 1
ATOM 1750 C C . VAL A 1 218 ? -35.312 30.688 11.406 1 92.88 218 VAL A C 1
ATOM 1752 O O . VAL A 1 218 ? -36.344 30.562 12.094 1 92.88 218 VAL A O 1
ATOM 1755 N N . PHE A 1 219 ? -34.156 30.734 11.938 1 92.44 219 PHE A N 1
ATOM 1756 C CA . PHE A 1 219 ? -33.906 30.609 13.375 1 92.44 219 PHE A CA 1
ATOM 1757 C C . PHE A 1 219 ? -34.5 31.797 14.125 1 92.44 219 PHE A C 1
ATOM 1759 O O . PHE A 1 219 ? -35.25 31.625 15.094 1 92.44 219 PHE A O 1
ATOM 1766 N N . ALA A 1 220 ? -34.188 33.062 13.68 1 92.06 220 ALA A N 1
ATOM 1767 C CA . ALA A 1 220 ? -34.656 34.281 14.336 1 92.06 220 ALA A CA 1
ATOM 1768 C C . ALA A 1 220 ? -36.188 34.375 14.266 1 92.06 220 ALA A C 1
ATOM 1770 O O . ALA A 1 220 ? -36.844 34.75 15.25 1 92.06 220 ALA A O 1
ATOM 1771 N N . ASN A 1 221 ? -36.781 34 13.133 1 91.75 221 ASN A N 1
ATOM 1772 C CA . ASN A 1 221 ? -38.219 34.094 12.945 1 91.75 221 ASN A CA 1
ATOM 1773 C C . ASN A 1 221 ? -38.938 33.062 13.812 1 91.75 221 ASN A C 1
ATOM 1775 O O . ASN A 1 221 ? -40.062 33.344 14.289 1 91.75 221 ASN A O 1
ATOM 1779 N N . ALA A 1 222 ? -38.375 31.906 13.953 1 89.31 222 ALA A N 1
ATOM 1780 C CA . ALA A 1 222 ? -39 30.875 14.781 1 89.31 222 ALA A CA 1
ATOM 1781 C C . ALA A 1 222 ? -39.094 31.328 16.234 1 89.31 222 ALA A C 1
ATOM 1783 O O . ALA A 1 222 ? -40.094 31.078 16.906 1 89.31 222 ALA A O 1
ATOM 1784 N N . PHE A 1 223 ? -38.062 32.031 16.766 1 86.62 223 PHE A N 1
ATOM 1785 C CA . PHE A 1 223 ? -38.062 32.5 18.141 1 86.62 223 PHE A CA 1
ATOM 1786 C C . PHE A 1 223 ? -38.969 33.75 18.297 1 86.62 223 PHE A C 1
ATOM 1788 O O . PHE A 1 223 ? -39.562 33.969 19.328 1 86.62 223 PHE A O 1
ATOM 1795 N N . LEU A 1 224 ? -39 34.594 17.234 1 88.5 224 LEU A N 1
ATOM 1796 C CA . LEU A 1 224 ? -39.844 35.781 17.25 1 88.5 224 LEU A CA 1
ATOM 1797 C C . LEU A 1 224 ? -41.312 35.406 17.266 1 88.5 224 LEU A C 1
ATOM 1799 O O . LEU A 1 224 ? -42.125 36.031 17.953 1 88.5 224 LEU A O 1
ATOM 1803 N N . SER A 1 225 ? -41.656 34.375 16.516 1 86.44 225 SER A N 1
ATOM 1804 C CA . SER A 1 225 ? -43.062 33.938 16.406 1 86.44 225 SER A CA 1
ATOM 1805 C C . SER A 1 225 ? -43.469 33.062 17.578 1 86.44 225 SER A C 1
ATOM 1807 O O . SER A 1 225 ? -44.625 32.719 17.75 1 86.44 225 SER A O 1
ATOM 1809 N N . LYS A 1 226 ? -42.594 32.719 18.516 1 76.94 226 LYS A N 1
ATOM 1810 C CA . LYS A 1 226 ? -42.844 31.875 19.688 1 76.94 226 LYS A CA 1
ATOM 1811 C C . LYS A 1 226 ? -43.562 30.594 19.297 1 76.94 226 LYS A C 1
ATOM 1813 O O . LYS A 1 226 ? -44.562 30.234 19.891 1 76.94 226 LYS A O 1
ATOM 1818 N N . LYS A 1 227 ? -43.125 29.969 18.219 1 68.56 227 LYS A N 1
ATOM 1819 C CA . LYS A 1 227 ? -43.688 28.703 17.766 1 68.56 227 LYS A CA 1
ATOM 1820 C C . LYS A 1 227 ? -43.531 27.609 18.812 1 68.56 227 LYS A C 1
ATOM 1822 O O . LYS A 1 227 ? -42.656 27.703 19.688 1 68.56 227 LYS A O 1
ATOM 1827 N N . LYS A 1 228 ? -44.469 26.578 18.844 1 68.62 228 LYS A N 1
ATOM 1828 C CA . LYS A 1 228 ? -44.344 25.375 19.672 1 68.62 228 LYS A CA 1
ATOM 1829 C C . LYS A 1 228 ? -43.281 24.438 19.109 1 68.62 228 LYS A C 1
ATOM 1831 O O . LYS A 1 228 ? -43.094 24.344 17.891 1 68.62 228 LYS A O 1
ATOM 1836 N N . ARG A 1 229 ? -42.469 23.844 19.703 1 75.19 229 ARG A N 1
ATOM 1837 C CA . ARG A 1 229 ? -41.406 22.922 19.312 1 75.19 229 ARG A CA 1
ATOM 1838 C C . ARG A 1 229 ? -40.469 23.562 18.312 1 75.19 229 ARG A C 1
ATOM 1840 O O . ARG A 1 229 ? -40.344 23.109 17.172 1 75.19 229 ARG A O 1
ATOM 1847 N N . ILE A 1 230 ? -39.969 24.672 18.781 1 81.38 230 ILE A N 1
ATOM 1848 C CA . ILE A 1 230 ? -39.188 25.594 17.953 1 81.38 230 ILE A CA 1
ATOM 1849 C C . ILE A 1 230 ? -38.031 24.844 17.297 1 81.38 230 ILE A C 1
ATOM 1851 O O . ILE A 1 230 ? -37.844 24.922 16.094 1 81.38 230 ILE A O 1
ATOM 1855 N N . LEU A 1 231 ? -37.312 24.047 18.016 1 82.81 231 LEU A N 1
ATOM 1856 C CA . LEU A 1 231 ? -36.094 23.453 17.531 1 82.81 231 LEU A CA 1
ATOM 1857 C C . LEU A 1 231 ? -36.375 22.375 16.484 1 82.81 231 LEU A C 1
ATOM 1859 O O . LEU A 1 231 ? -35.75 22.328 15.43 1 82.81 231 LEU A O 1
ATOM 1863 N N . PRO A 1 232 ? -37.375 21.438 16.781 1 82.94 232 PRO A N 1
ATOM 1864 C CA . PRO A 1 232 ? -37.656 20.453 15.742 1 82.94 232 PRO A CA 1
ATOM 1865 C C . PRO A 1 232 ? -38.125 21.094 14.438 1 82.94 232 PRO A C 1
ATOM 1867 O O . PRO A 1 232 ? -37.812 20.594 13.352 1 82.94 232 PRO A O 1
ATOM 1870 N N . PHE A 1 233 ? -38.812 22.25 14.641 1 85.81 233 PHE A N 1
ATOM 1871 C CA . PHE A 1 233 ? -39.281 22.953 13.453 1 85.81 233 PHE A CA 1
ATOM 1872 C C . PHE A 1 233 ? -38.094 23.484 12.664 1 85.81 233 PHE A C 1
ATOM 1874 O O . PHE A 1 233 ? -38.031 23.359 11.438 1 85.81 233 PHE A O 1
ATOM 1881 N N . ILE A 1 234 ? -37.188 24.125 13.32 1 89.88 234 ILE A N 1
ATOM 1882 C CA . ILE A 1 234 ? -36 24.703 12.695 1 89.88 234 ILE A CA 1
ATOM 1883 C C . ILE A 1 234 ? -35.188 23.594 11.992 1 89.88 234 ILE A C 1
ATOM 1885 O O . ILE A 1 234 ? -34.75 23.766 10.852 1 89.88 234 ILE A O 1
ATOM 1889 N N . ILE A 1 235 ? -35.031 22.484 12.586 1 88.75 235 ILE A N 1
ATOM 1890 C CA . ILE A 1 235 ? -34.188 21.391 12.062 1 88.75 235 ILE A CA 1
ATOM 1891 C C . ILE A 1 235 ? -34.875 20.797 10.82 1 88.75 235 ILE A C 1
ATOM 1893 O O . ILE A 1 235 ? -34.188 20.453 9.852 1 88.75 235 ILE A O 1
ATOM 1897 N N . GLU A 1 236 ? -36.125 20.656 10.867 1 87.94 236 GLU A N 1
ATOM 1898 C CA . GLU A 1 236 ? -36.844 20.141 9.711 1 87.94 236 GLU A CA 1
ATOM 1899 C C . GLU A 1 236 ? -36.719 21.078 8.508 1 87.94 236 GLU A C 1
ATOM 1901 O O . GLU A 1 236 ? -36.562 20.609 7.371 1 87.94 236 GLU A O 1
ATOM 1906 N N . GLU A 1 237 ? -36.812 22.328 8.781 1 88.75 237 GLU A N 1
ATOM 1907 C CA . GLU A 1 237 ? -36.656 23.312 7.707 1 88.75 237 GLU A CA 1
ATOM 1908 C C . GLU A 1 237 ? -35.25 23.281 7.129 1 88.75 237 GLU A C 1
ATOM 1910 O O . GLU A 1 237 ? -35.062 23.406 5.918 1 88.75 237 GLU A O 1
ATOM 1915 N N . TRP A 1 238 ? -34.281 23.203 8 1 90.06 238 TRP A N 1
ATOM 1916 C CA . TRP A 1 238 ? -32.906 23.141 7.555 1 90.06 238 TRP A CA 1
ATOM 1917 C C . TRP A 1 238 ? -32.656 21.891 6.715 1 90.06 238 TRP A C 1
ATOM 1919 O O . TRP A 1 238 ? -31.953 21.938 5.707 1 90.06 238 TRP A O 1
ATOM 1929 N N . GLU A 1 239 ? -33.156 20.703 7.066 1 86.62 239 GLU A N 1
ATOM 1930 C CA . GLU A 1 239 ? -33 19.453 6.336 1 86.62 239 GLU A CA 1
ATOM 1931 C C . GLU A 1 239 ? -33.656 19.516 4.961 1 86.62 239 GLU A C 1
ATOM 1933 O O . GLU A 1 239 ? -33.125 18.953 3.994 1 86.62 239 GLU A O 1
ATOM 1938 N N . ARG A 1 240 ? -34.688 20.156 4.812 1 85.06 240 ARG A N 1
ATOM 1939 C CA . ARG A 1 240 ? -35.375 20.328 3.529 1 85.06 240 ARG A CA 1
ATOM 1940 C C . ARG A 1 240 ? -34.5 21.141 2.57 1 85.06 240 ARG A C 1
ATOM 1942 O O . ARG A 1 240 ? -34.469 20.875 1.369 1 85.06 240 ARG A O 1
ATOM 1949 N N . ASP A 1 241 ? -33.812 22.031 3.17 1 83.38 241 ASP A N 1
ATOM 1950 C CA . ASP A 1 241 ? -32.938 22.875 2.365 1 83.38 241 ASP A CA 1
ATOM 1951 C C . ASP A 1 241 ? -31.719 22.109 1.884 1 83.38 241 ASP A C 1
ATOM 1953 O O . ASP A 1 241 ? -31.172 22.406 0.819 1 83.38 241 ASP A O 1
ATOM 1957 N N . ASP A 1 242 ? -31.172 21.141 2.639 1 81 242 ASP A N 1
ATOM 1958 C CA . ASP A 1 242 ? -29.969 20.406 2.32 1 81 242 ASP A CA 1
ATOM 1959 C C . ASP A 1 242 ? -30.203 19.422 1.173 1 81 242 ASP A C 1
ATOM 1961 O O . ASP A 1 242 ? -29.266 19.078 0.442 1 81 242 ASP A O 1
ATOM 1965 N N . ASP A 1 243 ? -31.344 18.875 0.988 1 66.94 243 ASP A N 1
ATOM 1966 C CA . ASP A 1 243 ? -31.656 17.906 -0.052 1 66.94 243 ASP A CA 1
ATOM 1967 C C . ASP A 1 243 ? -31.469 18.5 -1.443 1 66.94 243 ASP A C 1
ATOM 1969 O O . ASP A 1 243 ? -31.156 17.781 -2.395 1 66.94 243 ASP A O 1
ATOM 1973 N N . VAL A 1 244 ? -31.531 19.703 -1.511 1 57.38 244 VAL A N 1
ATOM 1974 C CA . VAL A 1 244 ? -31.453 20.344 -2.814 1 57.38 244 VAL A CA 1
ATOM 1975 C C . VAL A 1 244 ? -30 20.719 -3.111 1 57.38 244 VAL A C 1
ATOM 1977 O O . VAL A 1 244 ? -29.609 20.844 -4.273 1 57.38 244 VAL A O 1
ATOM 1980 N N . SER A 1 245 ? -29.375 20.922 -2.059 1 57.97 245 SER A N 1
ATOM 1981 C CA . SER A 1 245 ? -28.125 21.656 -2.18 1 57.97 245 SER A CA 1
ATOM 1982 C C . SER A 1 245 ? -26.984 20.75 -2.645 1 57.97 245 SER A C 1
ATOM 1984 O O . SER A 1 245 ? -27.094 19.531 -2.574 1 57.97 245 SER A O 1
ATOM 1986 N N . GLN A 1 246 ? -25.797 21.547 -2.99 1 59.75 246 GLN A N 1
ATOM 1987 C CA . GLN A 1 246 ? -24.531 21.328 -3.688 1 59.75 246 GLN A CA 1
ATOM 1988 C C . GLN A 1 246 ? -23.625 20.391 -2.9 1 59.75 246 GLN A C 1
ATOM 1990 O O . GLN A 1 246 ? -23.641 20.406 -1.667 1 59.75 246 GLN A O 1
ATOM 1995 N N . GLN A 1 247 ? -23.047 19.5 -3.572 1 63.31 247 GLN A N 1
ATOM 1996 C CA . GLN A 1 247 ? -22.297 18.297 -3.207 1 63.31 247 GLN A CA 1
ATOM 1997 C C . GLN A 1 247 ? -20.875 18.641 -2.799 1 63.31 247 GLN A C 1
ATOM 1999 O O . GLN A 1 247 ? -20.188 17.828 -2.176 1 63.31 247 GLN A O 1
ATOM 2004 N N . SER A 1 248 ? -20.484 20.062 -2.855 1 78.19 248 SER A N 1
ATOM 2005 C CA . SER A 1 248 ? -19.078 20.234 -2.479 1 78.19 248 SER A CA 1
ATOM 2006 C C . SER A 1 248 ? -18.953 20.547 -0.995 1 78.19 248 SER A C 1
ATOM 2008 O O . SER A 1 248 ? -19.719 21.344 -0.453 1 78.19 248 SER A O 1
ATOM 2010 N N . PHE A 1 249 ? -18.125 20.047 -0.272 1 86.31 249 PHE A N 1
ATOM 2011 C CA . PHE A 1 249 ? -17.938 20.172 1.17 1 86.31 249 PHE A CA 1
ATOM 2012 C C . PHE A 1 249 ? -17.547 21.594 1.543 1 86.31 249 PHE A C 1
ATOM 2014 O O . PHE A 1 249 ? -18.031 22.156 2.531 1 86.31 249 PHE A O 1
ATOM 2021 N N . ASN A 1 250 ? -16.688 22.281 0.78 1 85 250 ASN A N 1
ATOM 2022 C CA . ASN A 1 250 ? -16.141 23.594 1.122 1 85 250 ASN A CA 1
ATOM 2023 C C . ASN A 1 250 ? -17.219 24.672 1.118 1 85 250 ASN A C 1
ATOM 2025 O O . ASN A 1 250 ? -17.094 25.672 1.83 1 85 250 ASN A O 1
ATOM 2029 N N . LEU A 1 251 ? -18.234 24.469 0.448 1 86.38 251 LEU A N 1
ATOM 2030 C CA . LEU A 1 251 ? -19.312 25.453 0.358 1 86.38 251 LEU A CA 1
ATOM 2031 C C . LEU A 1 251 ? -20.406 25.141 1.364 1 86.38 251 LEU A C 1
ATOM 2033 O O . LEU A 1 251 ? -21.078 26.047 1.858 1 86.38 251 LEU A O 1
ATOM 2037 N N . ALA A 1 252 ? -20.562 23.859 1.666 1 89.31 252 ALA A N 1
ATOM 2038 C CA . ALA A 1 252 ? -21.641 23.453 2.562 1 89.31 252 ALA A CA 1
ATOM 2039 C C . ALA A 1 252 ? -21.219 23.609 4.023 1 89.31 252 ALA A C 1
ATOM 2041 O O . ALA A 1 252 ? -22.078 23.844 4.891 1 89.31 252 ALA A O 1
ATOM 2042 N N . GLU A 1 253 ? -19.922 23.547 4.332 1 91.06 253 GLU A N 1
ATOM 2043 C CA . GLU A 1 253 ? -19.453 23.516 5.711 1 91.06 253 GLU A CA 1
ATOM 2044 C C . GLU A 1 253 ? -19.734 24.844 6.418 1 91.06 253 GLU A C 1
ATOM 2046 O O . GLU A 1 253 ? -20.172 24.859 7.566 1 91.06 253 GLU A O 1
ATOM 2051 N N . PRO A 1 254 ? -19.547 26.047 5.801 1 90.5 254 PRO A N 1
ATOM 2052 C CA . PRO A 1 254 ? -19.812 27.312 6.5 1 90.5 254 PRO A CA 1
ATOM 2053 C C . PRO A 1 254 ? -21.281 27.484 6.859 1 90.5 254 PRO A C 1
ATOM 2055 O O . PRO A 1 254 ? -21.609 28.078 7.895 1 90.5 254 PRO A O 1
ATOM 2058 N N . VAL A 1 255 ? -22.156 26.969 6.039 1 91.81 255 VAL A N 1
ATOM 2059 C CA . VAL A 1 255 ? -23.578 27.062 6.312 1 91.81 255 VAL A CA 1
ATOM 2060 C C . VAL A 1 255 ? -23.922 26.219 7.531 1 91.81 255 VAL A C 1
ATOM 2062 O O . VAL A 1 255 ? -24.656 26.656 8.422 1 91.81 255 VAL A O 1
ATOM 2065 N N . LYS A 1 256 ? -23.391 25.078 7.496 1 92.38 256 LYS A N 1
ATOM 2066 C CA . LYS A 1 256 ? -23.672 24.188 8.617 1 92.38 256 LYS A CA 1
ATOM 2067 C C . LYS A 1 256 ? -23 24.688 9.898 1 92.38 256 LYS A C 1
ATOM 2069 O O . LYS A 1 256 ? -23.531 24.5 11 1 92.38 256 LYS A O 1
ATOM 2074 N N . ALA A 1 257 ? -21.891 25.375 9.742 1 92.31 257 ALA A N 1
ATOM 2075 C CA . ALA A 1 257 ? -21.188 25.938 10.898 1 92.31 257 ALA A CA 1
ATOM 2076 C C . ALA A 1 257 ? -22.016 27.031 11.57 1 92.31 257 ALA A C 1
ATOM 2078 O O . ALA A 1 257 ? -22.047 27.125 12.797 1 92.31 257 ALA A O 1
ATOM 2079 N N . VAL A 1 258 ? -22.703 27.859 10.852 1 93.31 258 VAL A N 1
ATOM 2080 C CA . VAL A 1 258 ? -23.562 28.891 11.406 1 93.31 258 VAL A CA 1
ATOM 2081 C C . VAL A 1 258 ? -24.719 28.266 12.156 1 93.31 258 VAL A C 1
ATOM 2083 O O . VAL A 1 258 ? -25.094 28.703 13.242 1 93.31 258 VAL A O 1
ATOM 2086 N N . ARG A 1 259 ? -25.266 27.219 11.555 1 92.06 259 ARG A N 1
ATOM 2087 C CA . ARG A 1 259 ? -26.359 26.516 12.195 1 92.06 259 ARG A CA 1
ATOM 2088 C C . ARG A 1 259 ? -25.938 25.953 13.547 1 92.06 259 ARG A C 1
ATOM 2090 O O . ARG A 1 259 ? -26.688 26.016 14.523 1 92.06 259 ARG A O 1
ATOM 2097 N N . LEU A 1 260 ? -24.75 25.484 13.555 1 91.94 260 LEU A N 1
ATOM 2098 C CA . LEU A 1 260 ? -24.234 24.891 14.781 1 91.94 260 LEU A CA 1
ATOM 2099 C C . LEU A 1 260 ? -24 25.953 15.852 1 91.94 260 LEU A C 1
ATOM 2101 O O . LEU A 1 260 ? -24.25 25.719 17.031 1 91.94 260 LEU A O 1
ATOM 2105 N N . THR A 1 261 ? -23.531 27.094 15.461 1 91.12 261 THR A N 1
ATOM 2106 C CA . THR A 1 261 ? -23.312 28.172 16.406 1 91.12 261 THR A CA 1
ATOM 2107 C C . THR A 1 261 ? -24.625 28.656 17 1 91.12 261 THR A C 1
ATOM 2109 O O . THR A 1 261 ? -24.719 28.969 18.188 1 91.12 261 THR A O 1
ATOM 2112 N N . LEU A 1 262 ? -25.656 28.672 16.203 1 90.94 262 LEU A N 1
ATOM 2113 C CA . LEU A 1 262 ? -26.984 29.078 16.656 1 90.94 262 LEU A CA 1
ATOM 2114 C C . LEU A 1 262 ? -27.562 28.047 17.625 1 90.94 262 LEU A C 1
ATOM 2116 O O . LEU A 1 262 ? -28.141 28.406 18.656 1 90.94 262 LEU A O 1
ATOM 2120 N N . LEU A 1 263 ? -27.297 26.797 17.281 1 88.75 263 LEU A N 1
ATOM 2121 C CA . LEU A 1 263 ? -27.812 25.734 18.125 1 88.75 263 LEU A CA 1
ATOM 2122 C C . LEU A 1 263 ? -27.078 25.703 19.469 1 88.75 263 LEU A C 1
ATOM 2124 O O . LEU A 1 263 ? -27.672 25.391 20.5 1 88.75 263 LEU A O 1
ATOM 2128 N N . GLU A 1 264 ? -25.828 25.938 19.469 1 86.19 264 GLU A N 1
ATOM 2129 C CA . GLU A 1 264 ? -25.047 25.953 20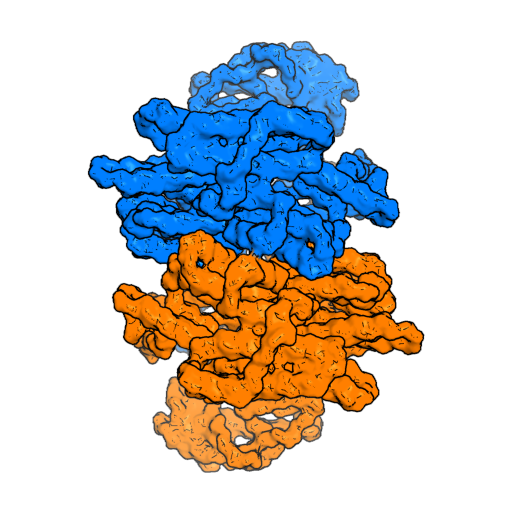.688 1 86.19 264 GLU A CA 1
ATOM 2130 C C . GLU A 1 264 ? -25.547 27.047 21.641 1 86.19 264 GLU A C 1
ATOM 2132 O O . GLU A 1 264 ? -25.578 26.844 22.859 1 86.19 264 GLU A O 1
ATOM 2137 N N . HIS A 1 265 ? -25.922 28.078 21.094 1 79.88 265 HIS A N 1
ATOM 2138 C CA . HIS A 1 265 ? -26.453 29.172 21.906 1 79.88 265 HIS A CA 1
ATOM 2139 C C . HIS A 1 265 ? -27.812 28.812 22.5 1 79.88 265 HIS A C 1
ATOM 2141 O O . HIS A 1 265 ? -28.094 29.156 23.656 1 79.88 265 HIS A O 1
ATOM 2147 N N . CYS A 1 266 ? -28.578 28.172 21.766 1 76.94 266 CYS A N 1
ATOM 2148 C CA . CYS A 1 266 ? -29.891 27.75 22.266 1 76.94 266 CYS A CA 1
ATOM 2149 C C . CYS A 1 266 ? -29.75 26.781 23.422 1 76.94 266 CYS A C 1
ATOM 2151 O O . CYS A 1 266 ? -30.5 26.844 24.391 1 76.94 266 CYS A O 1
ATOM 2153 N N . CYS A 1 267 ? -28.766 25.891 23.312 1 75.31 267 CYS A N 1
ATOM 2154 C CA . CYS A 1 267 ? -28.578 24.891 24.344 1 75.31 267 CYS A CA 1
ATOM 2155 C C . CYS A 1 267 ? -28.016 25.516 25.625 1 75.31 267 CYS A C 1
ATOM 2157 O O . CYS A 1 267 ? -28.391 25.125 26.734 1 75.31 267 CYS A O 1
ATOM 2159 N N . GLN A 1 268 ? -27.188 26.531 25.5 1 73.75 268 GLN A N 1
ATOM 2160 C CA . GLN A 1 268 ? -26.625 27.203 26.656 1 73.75 268 GLN A CA 1
ATOM 2161 C C . GLN A 1 268 ? -27.688 27.984 27.422 1 73.75 268 GLN A C 1
ATOM 2163 O O . GLN A 1 268 ? -27.688 28.016 28.656 1 73.75 268 GLN A O 1
ATOM 2168 N N . ASN A 1 269 ? -28.656 28.484 26.781 1 65.69 269 ASN A N 1
ATOM 2169 C CA . ASN A 1 269 ? -29.719 29.281 27.391 1 65.69 269 ASN A CA 1
ATOM 2170 C C . ASN A 1 269 ? -30.75 28.406 28.094 1 65.69 269 ASN A C 1
ATOM 2172 O O . ASN A 1 269 ? -31.281 28.781 29.141 1 65.69 269 ASN A O 1
ATOM 2176 N N . THR A 1 270 ? -30.922 27.156 27.531 1 59.91 270 THR A N 1
ATOM 2177 C CA . THR A 1 270 ? -31.906 26.266 28.141 1 59.91 270 THR A CA 1
ATOM 2178 C C . THR A 1 270 ? -31.344 25.625 29.406 1 59.91 270 THR A C 1
ATOM 2180 O O . THR A 1 270 ? -32.094 25.281 30.312 1 59.91 270 THR A O 1
ATOM 2183 N N . GLU A 1 271 ? -30.078 25.203 29.531 1 58.06 271 GLU A N 1
ATOM 2184 C CA . GLU A 1 271 ? -29.484 24.625 30.734 1 58.06 271 GLU A CA 1
ATOM 2185 C C . GLU A 1 271 ? -29.656 25.562 31.938 1 58.06 271 GLU A C 1
ATOM 2187 O O . GLU A 1 271 ? -29.828 25.109 33.062 1 58.06 271 GLU A O 1
ATOM 2192 N N . THR A 1 272 ? -29.562 26.922 31.797 1 52.34 272 THR A N 1
ATOM 2193 C CA . THR A 1 272 ? -29.719 27.859 32.906 1 52.34 272 THR A CA 1
ATOM 2194 C C . THR A 1 272 ? -31.172 27.953 33.344 1 52.34 272 THR A C 1
ATOM 2196 O O . THR A 1 272 ? -31.469 28.422 34.438 1 52.34 272 THR A O 1
ATOM 2199 N N . SER A 1 273 ? -32.219 27.531 32.562 1 50.84 273 SER A N 1
ATOM 2200 C CA . SER A 1 273 ? -33.594 27.594 33.031 1 50.84 273 SER A CA 1
ATOM 2201 C C . SER A 1 273 ? -34.031 26.328 33.75 1 50.84 273 SER A C 1
ATOM 2203 O O . SER A 1 273 ? -33.781 25.219 33.281 1 50.84 273 SER A O 1
ATOM 2205 N N . SER A 1 274 ? -34.312 26.141 35.219 1 44.31 274 SER A N 1
ATOM 2206 C CA . SER A 1 274 ? -34.5 25.203 36.312 1 44.31 274 SER A CA 1
ATOM 2207 C C . SER A 1 274 ? -35.375 24.016 35.906 1 44.31 274 SER A C 1
ATOM 2209 O O . SER A 1 274 ? -35.062 22.859 36.25 1 44.31 274 SER A O 1
ATOM 2211 N N . ASN A 1 275 ? -36.938 24.031 36.25 1 42.5 275 ASN A N 1
ATOM 2212 C CA . ASN A 1 275 ? -37.938 23.062 36.719 1 42.5 275 ASN A CA 1
ATOM 2213 C C . ASN A 1 275 ? -38.125 21.953 35.688 1 42.5 275 ASN A C 1
ATOM 2215 O O . ASN A 1 275 ? -38.094 20.766 36.031 1 42.5 275 ASN A O 1
ATOM 2219 N N . ASN A 1 276 ? -39.188 21.984 34.812 1 43.62 276 ASN A N 1
ATOM 2220 C CA . ASN A 1 276 ? -40 21.062 34.031 1 43.62 276 ASN A CA 1
ATOM 2221 C C . ASN A 1 276 ? -39.25 20.594 32.781 1 43.62 276 ASN A C 1
ATOM 2223 O O . ASN A 1 276 ? -39.812 19.891 31.953 1 43.62 276 ASN A O 1
ATOM 2227 N N . ALA A 1 277 ? -37.969 21.078 32.281 1 48.38 277 ALA A N 1
ATOM 2228 C CA . ALA A 1 277 ? -37.312 21.328 31.016 1 48.38 277 ALA A CA 1
ATOM 2229 C C . ALA A 1 277 ? -36.25 20.281 30.734 1 48.38 277 ALA A C 1
ATOM 2231 O O . ALA A 1 277 ? -35.406 20.484 29.859 1 48.38 277 ALA A O 1
ATOM 2232 N N . SER A 1 278 ? -36.156 19.297 31.375 1 53.88 278 SER A N 1
ATOM 2233 C CA . SER A 1 278 ? -35.188 18.219 31.25 1 53.88 278 SER A CA 1
ATOM 2234 C C . SER A 1 278 ? -35.312 17.531 29.891 1 53.88 278 SER A C 1
ATOM 2236 O O . SER A 1 278 ? -34.281 17.266 29.234 1 53.88 278 SER A O 1
ATOM 2238 N N . ASP A 1 279 ? -36.625 17.266 29.547 1 55.34 279 ASP A N 1
ATOM 2239 C CA . ASP A 1 279 ? -36.812 16.562 28.281 1 55.34 279 ASP A CA 1
ATOM 2240 C C . ASP A 1 279 ? -36.438 17.453 27.094 1 55.34 279 ASP A C 1
ATOM 2242 O O . ASP A 1 279 ? -35.844 16.953 26.109 1 55.34 279 ASP A O 1
ATOM 2246 N N . LEU A 1 280 ? -36.812 18.797 27.312 1 53.84 280 LEU A N 1
ATOM 2247 C CA . LEU A 1 280 ? -36.469 19.719 26.234 1 53.84 280 LEU A CA 1
ATOM 2248 C C . LEU A 1 280 ? -34.938 19.891 26.109 1 53.84 280 LEU A C 1
ATOM 2250 O O . LEU A 1 280 ? -34.406 19.984 25.016 1 53.84 280 LEU A O 1
ATOM 2254 N N . ASN A 1 281 ? -34.344 19.781 27.281 1 65.56 281 ASN A N 1
ATOM 2255 C CA . ASN A 1 281 ? -32.875 19.891 27.297 1 65.56 281 ASN A CA 1
ATOM 2256 C C . ASN A 1 281 ? -32.219 18.688 26.641 1 65.56 281 ASN A C 1
ATOM 2258 O O . ASN A 1 281 ? -31.219 18.844 25.922 1 65.56 281 ASN A O 1
ATOM 2262 N N . TYR A 1 282 ? -33.031 17.719 26.703 1 74.56 282 TYR A N 1
ATOM 2263 C CA . TYR A 1 282 ? -32.438 16.516 26.109 1 74.56 282 TYR A CA 1
ATOM 2264 C C . TYR A 1 282 ? -32.594 16.531 24.594 1 74.56 282 TYR A C 1
ATOM 2266 O O . TYR A 1 282 ? -31.672 16.141 23.875 1 74.56 282 TYR A O 1
ATOM 2274 N N . SER A 1 283 ? -33.719 17.062 24.188 1 76.06 283 SER A N 1
ATOM 2275 C CA . SER A 1 283 ? -33.938 17.094 22.75 1 76.06 283 SER A CA 1
ATOM 2276 C C . SER A 1 283 ? -33 18.062 22.062 1 76.06 283 SER A C 1
ATOM 2278 O O . SER A 1 283 ? -32.531 17.797 20.953 1 76.06 283 SER A O 1
ATOM 2280 N N . ASN A 1 284 ? -32.75 19.203 22.75 1 76.69 284 ASN A N 1
ATOM 2281 C CA . ASN A 1 284 ? -31.812 20.172 22.188 1 76.69 284 ASN A CA 1
ATOM 2282 C C . ASN A 1 284 ? -30.391 19.625 22.172 1 76.69 284 ASN A C 1
ATOM 2284 O O . ASN A 1 284 ? -29.672 19.781 21.188 1 76.69 284 ASN A O 1
ATOM 2288 N N . PHE A 1 285 ? -30.234 18.906 23.219 1 81.69 285 PHE A N 1
ATOM 2289 C CA . PHE A 1 285 ? -28.922 18.297 23.359 1 81.69 285 PHE A CA 1
ATOM 2290 C C . PHE A 1 285 ? -28.719 17.203 22.312 1 81.69 285 PHE A C 1
ATOM 2292 O O . PHE A 1 285 ? -27.656 17.125 21.688 1 81.69 285 PHE A O 1
ATOM 2299 N N . LYS A 1 286 ? -29.656 16.547 22.062 1 84.12 286 LYS A N 1
ATOM 2300 C CA . LYS A 1 286 ? -29.594 15.453 21.094 1 84.12 286 LYS A CA 1
ATOM 2301 C C . LYS A 1 286 ? -29.438 15.992 19.672 1 84.12 286 LYS A C 1
ATOM 2303 O O . LYS A 1 286 ? -28.672 15.453 18.891 1 84.12 286 LYS A O 1
ATOM 2308 N N . ALA A 1 287 ? -30.094 17.047 19.406 1 84.19 287 ALA A N 1
ATOM 2309 C CA . ALA A 1 287 ? -30.031 17.641 18.062 1 84.19 287 ALA A CA 1
ATOM 2310 C C . ALA A 1 287 ? -28.641 18.203 17.797 1 84.19 287 ALA A C 1
ATOM 2312 O O . ALA A 1 287 ? -28.109 18.062 16.688 1 84.19 287 ALA A O 1
ATOM 2313 N N . LEU A 1 288 ? -28.062 18.844 18.812 1 88.19 288 LEU A N 1
ATOM 2314 C CA . LEU A 1 288 ? -26.734 19.406 18.656 1 88.19 288 LEU A CA 1
ATOM 2315 C C . LEU A 1 288 ? -25.688 18.312 18.406 1 88.19 288 LEU A C 1
ATOM 2317 O O . LEU A 1 288 ? -24.844 18.453 17.516 1 88.19 288 LEU A O 1
ATOM 2321 N N . VAL A 1 289 ? -25.828 17.234 19.141 1 90.12 289 VAL A N 1
ATOM 2322 C CA . VAL A 1 289 ? -24.875 16.141 19.016 1 90.12 289 VAL A CA 1
ATOM 2323 C C . VAL A 1 289 ? -25.047 15.484 17.641 1 90.12 289 VAL A C 1
ATOM 2325 O O . VAL A 1 289 ? -24.062 15.188 16.969 1 90.12 289 VAL A O 1
ATOM 2328 N N . ASP A 1 290 ? -26.234 15.367 17.172 1 89.19 290 ASP A N 1
ATOM 2329 C CA . ASP A 1 290 ? -26.5 14.695 15.906 1 89.19 290 ASP A CA 1
ATOM 2330 C C . ASP A 1 290 ? -25.969 15.508 14.727 1 89.19 290 ASP A C 1
ATOM 2332 O O . ASP A 1 290 ? -25.375 14.953 13.797 1 89.19 290 ASP A O 1
ATOM 2336 N N . ILE A 1 291 ? -26.156 16.75 14.82 1 90.38 291 ILE A N 1
ATOM 2337 C CA . ILE A 1 291 ? -25.719 17.594 13.719 1 90.38 291 ILE A CA 1
ATOM 2338 C C . ILE A 1 291 ? -24.203 17.672 13.688 1 90.38 291 ILE A C 1
ATOM 2340 O O . ILE A 1 291 ? -23.594 17.656 12.617 1 90.38 291 ILE A O 1
ATOM 2344 N N . ARG A 1 292 ? -23.578 17.766 14.836 1 93.06 292 ARG A N 1
ATOM 2345 C CA . ARG A 1 292 ? -22.125 17.797 14.898 1 93.06 292 ARG A CA 1
ATOM 2346 C C . ARG A 1 292 ? -21.516 16.484 14.398 1 93.06 292 ARG A C 1
ATOM 2348 O O . ARG A 1 292 ? -20.516 16.5 13.68 1 93.06 292 ARG A O 1
ATOM 2355 N N . LEU A 1 293 ? -22.125 15.438 14.773 1 94.06 293 LEU A N 1
ATOM 2356 C CA . LEU A 1 293 ? -21.641 14.141 14.32 1 94.06 293 LEU A CA 1
ATOM 2357 C C . LEU A 1 293 ? -21.844 13.984 12.812 1 94.06 293 LEU A C 1
ATOM 2359 O O . LEU A 1 293 ? -20.969 13.445 12.125 1 94.06 293 LEU A O 1
ATOM 2363 N N . HIS A 1 294 ? -22.922 14.453 12.344 1 91.88 294 HIS A N 1
ATOM 2364 C CA . HIS A 1 294 ? -23.172 14.375 10.906 1 91.88 294 HIS A CA 1
ATOM 2365 C C . HIS A 1 294 ? -22.172 15.211 10.125 1 91.88 294 HIS A C 1
ATOM 2367 O O . HIS A 1 294 ? -21.734 14.812 9.039 1 91.88 294 HIS A O 1
ATOM 2373 N N . GLN A 1 295 ? -21.828 16.312 10.664 1 92.81 295 GLN A N 1
ATOM 2374 C CA . GLN A 1 295 ? -20.828 17.156 10.008 1 92.81 295 GLN A CA 1
ATOM 2375 C C . GLN A 1 295 ? -19.453 16.484 10.008 1 92.81 295 GLN A C 1
ATOM 2377 O O . GLN A 1 295 ? -18.688 16.625 9.055 1 92.81 295 GLN A O 1
ATOM 2382 N N . SER A 1 296 ? -19.141 15.836 11.094 1 95.31 296 SER A N 1
ATOM 2383 C CA . SER A 1 296 ? -17.875 15.117 11.164 1 95.31 296 SER A CA 1
ATOM 2384 C C . SER A 1 296 ? -17.812 14.016 10.102 1 95.31 296 SER A C 1
ATOM 2386 O O . SER A 1 296 ? -16.766 13.797 9.492 1 95.31 296 SER A O 1
ATOM 2388 N N . ILE A 1 297 ? -18.938 13.367 9.859 1 94.38 297 ILE A N 1
ATOM 2389 C CA . ILE A 1 297 ? -19 12.281 8.875 1 94.38 297 ILE A CA 1
ATOM 2390 C C . ILE A 1 297 ? -18.797 12.844 7.473 1 94.38 297 ILE A C 1
ATOM 2392 O O . ILE A 1 297 ? -18.016 12.297 6.688 1 94.38 297 ILE A O 1
ATOM 2396 N N . ILE A 1 298 ? -19.391 13.945 7.176 1 91.56 298 ILE A N 1
ATOM 2397 C CA . ILE A 1 298 ? -19.281 14.57 5.863 1 91.56 298 ILE A CA 1
ATOM 2398 C C . ILE A 1 298 ? -17.844 15.039 5.637 1 91.56 298 ILE A C 1
ATOM 2400 O O . ILE A 1 298 ? -17.312 14.906 4.531 1 91.56 298 ILE A O 1
ATOM 2404 N N . ALA A 1 299 ? -17.266 15.594 6.652 1 94.5 299 ALA A N 1
ATOM 2405 C CA . ALA A 1 299 ? -15.898 16.078 6.543 1 94.5 299 ALA A CA 1
ATOM 2406 C C . ALA A 1 299 ? -14.93 14.914 6.305 1 94.5 299 ALA A C 1
ATOM 2408 O O . ALA A 1 299 ? -14.008 15.023 5.492 1 94.5 299 ALA A O 1
ATOM 2409 N N . ARG A 1 300 ? -15.125 13.844 6.992 1 94.69 300 ARG A N 1
ATOM 2410 C CA . ARG A 1 300 ? -14.266 12.672 6.824 1 94.69 300 ARG A CA 1
ATOM 2411 C C . ARG A 1 300 ? -14.398 12.102 5.414 1 94.69 300 ARG A C 1
ATOM 2413 O O . ARG A 1 300 ? -13.398 11.766 4.781 1 94.69 300 ARG A O 1
ATOM 2420 N N . GLU A 1 301 ? -15.633 12.047 4.879 1 89.44 301 GLU A N 1
ATOM 2421 C CA . GLU A 1 301 ? -15.867 11.508 3.545 1 89.44 301 GLU A CA 1
ATOM 2422 C C . GLU A 1 301 ? -15.273 12.414 2.469 1 89.44 301 GLU A C 1
ATOM 2424 O O . GLU A 1 301 ? -14.93 11.945 1.382 1 89.44 301 GLU A O 1
ATOM 2429 N N . ALA A 1 302 ? -15.141 13.688 2.809 1 87.88 302 ALA A N 1
ATOM 2430 C CA . ALA A 1 302 ? -14.523 14.641 1.891 1 87.88 302 ALA A CA 1
ATOM 2431 C C . ALA A 1 302 ? -13.008 14.672 2.072 1 87.88 302 ALA A C 1
ATOM 2433 O O . ALA A 1 302 ? -12.312 15.477 1.443 1 87.88 302 ALA A O 1
ATOM 2434 N N . ASN A 1 303 ? -12.406 13.875 2.91 1 88.88 303 ASN A N 1
ATOM 2435 C CA . ASN A 1 303 ? -10.984 13.758 3.209 1 88.88 303 ASN A CA 1
ATOM 2436 C C . ASN A 1 303 ? -10.453 15 3.922 1 88.88 303 ASN A C 1
ATOM 2438 O O . ASN A 1 303 ? -9.312 15.398 3.715 1 88.88 303 ASN A O 1
ATOM 2442 N N . MET A 1 304 ? -11.383 15.742 4.543 1 93.5 304 MET A N 1
ATOM 2443 C CA . MET A 1 304 ? -10.969 16.828 5.418 1 93.5 304 MET A CA 1
ATOM 2444 C C . MET A 1 304 ? -10.891 16.375 6.867 1 93.5 304 MET A C 1
ATOM 2446 O O . MET A 1 304 ? -11.773 16.703 7.672 1 93.5 304 MET A O 1
ATOM 2450 N N . PHE A 1 305 ? -9.828 15.711 7.176 1 94.31 305 PHE A N 1
ATOM 2451 C CA . PHE A 1 305 ? -9.703 14.969 8.422 1 94.31 305 PHE A CA 1
ATOM 2452 C C . PHE A 1 305 ? -9.555 15.914 9.602 1 94.31 305 PHE A C 1
ATOM 2454 O O . PHE A 1 305 ? -10.094 15.656 10.68 1 94.31 305 PHE A O 1
ATOM 2461 N N . TRP A 1 306 ? -8.891 17.016 9.422 1 93.75 306 TRP A N 1
ATOM 2462 C CA . TRP A 1 306 ? -8.664 17.938 10.531 1 93.75 306 TRP A CA 1
ATOM 2463 C C . TRP A 1 306 ? -9.969 18.625 10.938 1 93.75 306 TRP A C 1
ATOM 2465 O O . TRP A 1 306 ? -10.203 18.875 12.125 1 93.75 306 TRP A O 1
ATOM 2475 N N . VAL A 1 307 ? -10.836 18.922 9.977 1 94.25 307 VAL A N 1
ATOM 2476 C CA . VAL A 1 307 ? -12.133 19.516 10.273 1 94.25 307 VAL A CA 1
ATOM 2477 C C . VAL A 1 307 ? -13.039 18.5 10.961 1 94.25 307 VAL A C 1
ATOM 2479 O O . VAL A 1 307 ? -13.789 18.859 11.867 1 94.25 307 VAL A O 1
ATOM 2482 N N . SER A 1 308 ? -12.93 17.281 10.477 1 95.5 308 SER A N 1
ATOM 2483 C CA . SER A 1 308 ? -13.695 16.219 11.117 1 95.5 308 SER A CA 1
ATOM 2484 C C . SER A 1 308 ? -13.297 16.047 12.578 1 95.5 308 SER A C 1
ATOM 2486 O O . SER A 1 308 ? -14.156 15.883 13.453 1 95.5 308 SER A O 1
ATOM 2488 N N . GLU A 1 309 ? -12.031 16.109 12.828 1 93.81 309 GLU A N 1
ATOM 2489 C CA . GLU A 1 309 ? -11.539 15.969 14.195 1 93.81 309 GLU A CA 1
ATOM 2490 C C . GLU A 1 309 ? -12.023 17.125 15.078 1 93.81 309 GLU A C 1
ATOM 2492 O O . GLU A 1 309 ? -12.281 16.922 16.266 1 93.81 309 GLU A O 1
ATOM 2497 N N . LYS A 1 310 ? -12.125 18.297 14.555 1 93 310 LYS A N 1
ATOM 2498 C CA . LYS A 1 310 ? -12.633 19.453 15.273 1 93 310 LYS A CA 1
ATOM 2499 C C . LYS A 1 310 ? -14.062 19.234 15.75 1 93 310 LYS A C 1
ATOM 2501 O O . LYS A 1 310 ? -14.375 19.469 16.922 1 93 310 LYS A O 1
ATOM 2506 N N . TYR A 1 311 ? -14.875 18.719 14.875 1 93.44 311 TYR A N 1
ATOM 2507 C CA . TYR A 1 311 ? -16.266 18.484 15.234 1 93.44 311 TYR A CA 1
ATOM 2508 C C . TYR A 1 311 ? -16.391 17.359 16.25 1 93.44 311 TYR A C 1
ATOM 2510 O O . TYR A 1 311 ? -17.25 17.406 17.141 1 93.44 311 TYR A O 1
ATOM 2518 N N . LEU A 1 312 ? -15.555 16.375 16.156 1 93.56 312 LEU A N 1
ATOM 2519 C CA . LEU A 1 312 ? -15.609 15.266 17.094 1 93.56 312 LEU A CA 1
ATOM 2520 C C . LEU A 1 312 ? -15.148 15.703 18.484 1 93.56 312 LEU A C 1
ATOM 2522 O O . LEU A 1 312 ? -15.734 15.289 19.5 1 93.56 312 LEU A O 1
ATOM 2526 N N . ARG A 1 313 ? -14.172 16.5 18.516 1 90 313 ARG A N 1
ATOM 2527 C CA . ARG A 1 313 ? -13.695 16.984 19.812 1 90 313 ARG A CA 1
ATOM 2528 C C . ARG A 1 313 ? -14.734 17.875 20.469 1 90 313 ARG A C 1
ATOM 2530 O O . ARG A 1 313 ? -14.875 17.875 21.688 1 90 313 ARG A O 1
ATOM 2537 N N . ALA A 1 314 ? -15.461 18.641 19.672 1 88.81 314 ALA A N 1
ATOM 2538 C CA . ALA A 1 314 ? -16.531 19.484 20.188 1 88.81 314 ALA A CA 1
ATOM 2539 C C . ALA A 1 314 ? -17.641 18.656 20.797 1 88.81 314 ALA A C 1
ATOM 2541 O O . ALA A 1 314 ? -18.25 19.047 21.797 1 88.81 314 ALA A O 1
ATOM 2542 N N . VAL A 1 315 ? -17.875 17.469 20.203 1 91.06 315 VAL A N 1
ATOM 2543 C CA . VAL A 1 315 ? -18.906 16.578 20.719 1 91.06 315 VAL A CA 1
ATOM 2544 C C . VAL A 1 315 ? -18.453 15.992 22.062 1 91.06 315 VAL A C 1
ATOM 2546 O O . VAL A 1 315 ? -19.25 15.859 22.984 1 91.06 315 VAL A O 1
ATOM 2549 N N . ARG A 1 316 ? -17.219 15.719 22.141 1 87.81 316 ARG A N 1
ATOM 2550 C CA . ARG A 1 316 ? -16.688 15.102 23.359 1 87.81 316 ARG A CA 1
ATOM 2551 C C . ARG A 1 316 ? -16.75 16.062 24.531 1 87.81 316 ARG A C 1
ATOM 2553 O O . ARG A 1 316 ? -16.891 15.633 25.688 1 87.81 316 ARG A O 1
ATOM 2560 N N . GLN A 1 317 ? -16.75 17.328 24.281 1 83.25 317 GLN A N 1
ATOM 2561 C CA . GLN A 1 317 ? -16.703 18.344 25.344 1 83.25 317 GLN A CA 1
ATOM 2562 C C . GLN A 1 317 ? -18.109 18.656 25.859 1 83.25 317 GLN A C 1
ATOM 2564 O O . GLN A 1 317 ? -18.266 19.266 26.922 1 83.25 317 GLN A O 1
ATOM 2569 N N . ILE A 1 318 ? -19.141 18.219 25.078 1 82.62 318 ILE A N 1
ATOM 2570 C CA . ILE A 1 318 ? -20.5 18.438 25.547 1 82.62 318 ILE A CA 1
ATOM 2571 C C . ILE A 1 318 ? -20.766 17.594 26.797 1 82.62 318 ILE A C 1
ATOM 2573 O O . ILE A 1 318 ? -20.516 16.391 26.797 1 82.62 318 ILE A O 1
ATOM 2577 N N . PRO A 1 319 ? -21.125 18.281 27.75 1 76.31 319 PRO A N 1
ATOM 2578 C CA . PRO A 1 319 ? -21.375 17.531 28.984 1 76.31 319 PRO A CA 1
ATOM 2579 C C . PRO A 1 319 ? -22.438 16.438 28.797 1 76.31 319 PRO A C 1
ATOM 2581 O O . PRO A 1 319 ? -23.312 16.562 27.938 1 76.31 319 PRO A O 1
ATOM 2584 N N . ASN A 1 320 ? -22.5 15.289 29.281 1 77.81 320 ASN A N 1
ATOM 2585 C CA . ASN A 1 320 ? -23.484 14.219 29.328 1 77.81 320 ASN A CA 1
ATOM 2586 C C . ASN A 1 320 ? -23.328 13.258 28.156 1 77.81 320 ASN A C 1
ATOM 2588 O O . ASN A 1 320 ? -24.016 12.234 28.094 1 77.81 320 ASN A O 1
ATOM 2592 N N . VAL A 1 321 ? -22.5 13.719 27.203 1 83 321 VAL A N 1
ATOM 2593 C CA . VAL A 1 321 ? -22.328 12.844 26.047 1 83 321 VAL A CA 1
ATOM 2594 C C . VAL A 1 321 ? -21.641 11.555 26.484 1 83 321 VAL A C 1
ATOM 2596 O O . VAL A 1 321 ? -22.031 10.461 26.078 1 83 321 VAL A O 1
ATOM 2599 N N . LEU A 1 322 ? -20.703 11.633 27.391 1 78.69 322 LEU A N 1
ATOM 2600 C CA . LEU A 1 322 ? -19.922 10.469 27.797 1 78.69 322 LEU A CA 1
ATOM 2601 C C . LEU A 1 322 ? -20.703 9.594 28.766 1 78.69 322 LEU A C 1
ATOM 2603 O O . LEU A 1 322 ? -20.422 8.398 28.891 1 78.69 322 LEU A O 1
ATOM 2607 N N . SER A 1 323 ? -21.719 10.258 29.328 1 80.38 323 SER A N 1
ATOM 2608 C CA . SER A 1 323 ? -22.516 9.492 30.266 1 80.38 323 SER A CA 1
ATOM 2609 C C . SER A 1 323 ? -23.609 8.703 29.547 1 80.38 323 SER A C 1
ATOM 2611 O O . SER A 1 323 ? -24.062 7.664 30.047 1 80.38 323 SER A O 1
ATOM 2613 N N . ASN A 1 324 ? -24.031 9.266 28.422 1 82.25 324 ASN A N 1
ATOM 2614 C CA . ASN A 1 324 ? -25.016 8.555 27.609 1 82.25 324 ASN A CA 1
ATOM 2615 C C . ASN A 1 324 ? -24.359 7.512 26.703 1 82.25 324 ASN A C 1
ATOM 2617 O O . ASN A 1 324 ? -23.484 7.84 25.891 1 82.25 324 ASN A O 1
ATOM 2621 N N . VAL A 1 325 ? -24.781 6.297 26.844 1 80.69 325 VAL A N 1
ATOM 2622 C CA . VAL A 1 325 ? -24.156 5.164 26.172 1 80.69 325 VAL A CA 1
ATOM 2623 C C . VAL A 1 325 ? -24.312 5.297 24.656 1 80.69 325 VAL A C 1
ATOM 2625 O O . VAL A 1 325 ? -23.391 4.988 23.906 1 80.69 325 VAL A O 1
ATOM 2628 N N . ASN A 1 326 ? -25.469 5.75 24.203 1 81.25 326 ASN A N 1
ATOM 2629 C CA . ASN A 1 326 ? -25.734 5.859 22.766 1 81.25 326 ASN A CA 1
ATOM 2630 C C . ASN A 1 326 ? -24.781 6.855 22.109 1 81.25 326 ASN A C 1
ATOM 2632 O O . ASN A 1 326 ? -24.234 6.578 21.047 1 81.25 326 ASN A O 1
ATOM 2636 N N . PHE A 1 327 ? -24.609 7.918 22.812 1 86.19 327 PHE A N 1
ATOM 2637 C CA . PHE A 1 327 ? -23.734 8.938 22.234 1 86.19 327 PHE A CA 1
ATOM 2638 C C . PHE A 1 327 ? -22.281 8.516 22.328 1 86.19 327 PHE A C 1
ATOM 2640 O O . PHE A 1 327 ? -21.484 8.836 21.438 1 86.19 327 PHE A O 1
ATOM 2647 N N . ARG A 1 328 ? -21.984 7.816 23.297 1 86.25 328 ARG A N 1
ATOM 2648 C CA . ARG A 1 328 ? -20.609 7.344 23.469 1 86.25 328 ARG A CA 1
ATOM 2649 C C . ARG A 1 328 ? -20.234 6.363 22.359 1 86.25 328 ARG A C 1
ATOM 2651 O O . ARG A 1 328 ? -19.125 6.414 21.828 1 86.25 328 ARG A O 1
ATOM 2658 N N . LEU A 1 329 ? -21.172 5.5 22.016 1 87.88 329 LEU A N 1
ATOM 2659 C CA . LEU A 1 329 ? -20.922 4.512 20.969 1 87.88 329 LEU A CA 1
ATOM 2660 C C . LEU A 1 329 ? -20.797 5.176 19.594 1 87.88 329 LEU A C 1
ATOM 2662 O O . LEU A 1 329 ? -19.922 4.824 18.812 1 87.88 329 LEU A O 1
ATOM 2666 N N . ARG A 1 330 ? -21.656 6.156 19.391 1 90.56 330 ARG A N 1
ATOM 2667 C CA . ARG A 1 330 ? -21.625 6.844 18.109 1 90.56 330 ARG A CA 1
ATOM 2668 C C . ARG A 1 330 ? -20.359 7.684 17.969 1 90.56 330 ARG A C 1
ATOM 2670 O O . ARG A 1 330 ? -19.75 7.727 16.891 1 90.56 330 ARG A O 1
ATOM 2677 N N . LEU A 1 331 ? -20.016 8.344 19.062 1 92.62 331 LEU A N 1
ATOM 2678 C CA . LEU A 1 331 ? -18.797 9.133 19.062 1 92.62 331 LEU A CA 1
ATOM 2679 C C . LEU A 1 331 ? -17.578 8.242 18.875 1 92.62 331 LEU A C 1
ATOM 2681 O O . LEU A 1 331 ? -16.703 8.547 18.062 1 92.62 331 LEU A O 1
ATOM 2685 N N . GLY A 1 332 ? -17.547 7.164 19.594 1 91.25 332 GLY A N 1
ATOM 2686 C CA . GLY A 1 332 ? -16.438 6.246 19.484 1 91.25 332 GLY A CA 1
ATOM 2687 C C . GLY A 1 332 ? -16.281 5.637 18.109 1 91.25 332 GLY A C 1
ATOM 2688 O O . GLY A 1 332 ? -15.164 5.441 17.625 1 91.25 332 GLY A O 1
ATOM 2689 N N . LEU A 1 333 ? -17.391 5.367 17.484 1 93.5 333 LEU A N 1
ATOM 2690 C CA . LEU A 1 333 ? -17.375 4.785 16.141 1 93.5 333 LEU A CA 1
ATOM 2691 C C . LEU A 1 333 ? -16.812 5.773 15.125 1 93.5 333 LEU A C 1
ATOM 2693 O O . LEU A 1 333 ? -15.977 5.414 14.297 1 93.5 333 LEU A O 1
ATOM 2697 N N . GLU A 1 334 ? -17.234 6.996 15.203 1 95 334 GLU A N 1
ATOM 2698 C CA . GLU A 1 334 ? -16.766 7.996 14.25 1 95 334 GLU A CA 1
ATOM 2699 C C . GLU A 1 334 ? -15.305 8.352 14.492 1 95 334 GLU A C 1
ATOM 2701 O O . GLU A 1 334 ? -14.57 8.664 13.547 1 95 334 GLU A O 1
ATOM 2706 N N . GLU A 1 335 ? -14.922 8.375 15.734 1 94.75 335 GLU A N 1
ATOM 2707 C CA . GLU A 1 335 ? -13.508 8.602 16.031 1 94.75 335 GLU A CA 1
ATOM 2708 C C . GLU A 1 335 ? -12.633 7.492 15.453 1 94.75 335 GLU A C 1
ATOM 2710 O O . GLU A 1 335 ? -11.578 7.762 14.875 1 94.75 335 GLU A O 1
ATOM 2715 N N . ALA A 1 336 ? -13.109 6.316 15.656 1 95.56 336 ALA A N 1
ATOM 2716 C CA . ALA A 1 336 ? -12.367 5.18 15.125 1 95.56 336 ALA A CA 1
ATOM 2717 C C . ALA A 1 336 ? -12.281 5.246 13.602 1 95.56 336 ALA A C 1
ATOM 2719 O O . ALA A 1 336 ? -11.211 5.027 13.023 1 95.56 336 ALA A O 1
ATOM 2720 N N . LYS A 1 337 ? -13.383 5.555 12.969 1 96.38 337 LYS A N 1
ATOM 2721 C CA . LYS A 1 337 ? -13.398 5.652 11.508 1 96.38 337 LYS A CA 1
ATOM 2722 C C . LYS A 1 337 ? -12.477 6.77 11.023 1 96.38 337 LYS A C 1
ATOM 2724 O O . LYS A 1 337 ? -11.844 6.648 9.977 1 96.38 337 LYS A O 1
ATOM 2729 N N . LEU A 1 338 ? -12.406 7.805 11.734 1 96.06 338 LEU A N 1
ATOM 2730 C CA . LEU A 1 338 ? -11.547 8.922 11.375 1 96.06 338 LEU A CA 1
ATOM 2731 C C . LEU A 1 338 ? -10.078 8.508 11.383 1 96.06 338 LEU A C 1
ATOM 2733 O O . LEU A 1 338 ? -9.352 8.742 10.414 1 96.06 338 LEU A O 1
ATOM 2737 N N . PHE A 1 339 ? -9.633 7.859 12.43 1 94.5 339 PHE A N 1
ATOM 2738 C CA . PHE A 1 339 ? -8.234 7.469 12.531 1 94.5 339 PHE A CA 1
ATOM 2739 C C . PHE A 1 339 ? -7.898 6.387 11.516 1 94.5 339 PHE A C 1
ATOM 2741 O O . PHE A 1 339 ? -6.793 6.355 10.977 1 94.5 339 PHE A O 1
ATOM 2748 N N . TRP A 1 340 ? -8.891 5.594 11.203 1 93.94 340 TRP A N 1
ATOM 2749 C CA . TRP A 1 340 ? -8.688 4.582 10.164 1 93.94 340 TRP A CA 1
ATOM 2750 C C . TRP A 1 340 ? -8.492 5.23 8.797 1 93.94 340 TRP A C 1
ATOM 2752 O O . TRP A 1 340 ? -7.586 4.859 8.055 1 93.94 340 TRP A O 1
ATOM 2762 N N . SER A 1 341 ? -9.312 6.234 8.5 1 93.19 341 SER A N 1
ATOM 2763 C CA . SER A 1 341 ? -9.258 6.895 7.203 1 93.19 341 SER A CA 1
ATOM 2764 C C . SER A 1 341 ? -8 7.746 7.066 1 93.19 341 SER A C 1
ATOM 2766 O O . SER A 1 341 ? -7.492 7.941 5.961 1 93.19 341 SER A O 1
ATOM 2768 N N . LYS A 1 342 ? -7.496 8.219 8.164 1 91.81 342 LYS A N 1
ATOM 2769 C CA . LYS A 1 342 ? -6.289 9.039 8.172 1 91.81 342 LYS A CA 1
ATOM 2770 C C . LYS A 1 342 ? -5.043 8.188 7.949 1 91.81 342 LYS A C 1
ATOM 2772 O O . LYS A 1 342 ? -3.99 8.703 7.562 1 91.81 342 LYS A O 1
ATOM 2777 N N . GLY A 1 343 ? -5.129 6.949 8.203 1 87.75 343 GLY A N 1
ATOM 2778 C CA . GLY A 1 343 ? -4 6.055 8.008 1 87.75 343 GLY A CA 1
ATOM 2779 C C . GLY A 1 343 ? -3.516 5.414 9.289 1 87.75 343 GLY A C 1
ATOM 2780 O O . GLY A 1 343 ? -2.668 4.52 9.266 1 87.75 343 GLY A O 1
ATOM 2781 N N . ASP A 1 344 ? -3.969 5.867 10.43 1 89.81 344 ASP A N 1
ATOM 2782 C CA . ASP A 1 344 ? -3.611 5.262 11.711 1 89.81 344 ASP A CA 1
ATOM 2783 C C . ASP A 1 344 ? -4.543 4.098 12.055 1 89.81 344 ASP A C 1
ATOM 2785 O O . ASP A 1 344 ? -5.316 4.176 13.008 1 89.81 344 ASP A O 1
ATOM 2789 N N . LYS A 1 345 ? -4.395 3.064 11.438 1 87.88 345 LYS A N 1
ATOM 2790 C CA . LYS A 1 345 ? -5.289 1.914 11.492 1 87.88 345 LYS A CA 1
ATOM 2791 C C . LYS A 1 345 ? -5.234 1.233 12.852 1 87.88 345 LYS A C 1
ATOM 2793 O O . LYS A 1 345 ? -6.25 0.748 13.352 1 87.88 345 LYS A O 1
ATOM 2798 N N . ASP A 1 346 ? -4.141 1.287 13.508 1 81.75 346 ASP A N 1
ATOM 2799 C CA . ASP A 1 346 ? -3.994 0.627 14.805 1 81.75 346 ASP A CA 1
ATOM 2800 C C . ASP A 1 346 ? -4.824 1.329 15.875 1 81.75 346 ASP A C 1
ATOM 2802 O O . ASP A 1 346 ? -5.473 0.675 16.688 1 81.75 346 ASP A O 1
ATOM 2806 N N . VAL A 1 347 ? -4.766 2.625 15.852 1 89.56 347 VAL A N 1
ATOM 2807 C CA . VAL A 1 347 ? -5.527 3.389 16.828 1 89.56 347 VAL A CA 1
ATOM 2808 C C . VAL A 1 347 ? -7.023 3.164 16.609 1 89.56 347 VAL A C 1
ATOM 2810 O O . VAL A 1 347 ? -7.773 2.973 17.578 1 89.56 347 VAL A O 1
ATOM 2813 N N . GLY A 1 348 ? -7.465 3.195 15.328 1 91.44 348 GLY A N 1
ATOM 2814 C CA . GLY A 1 348 ? -8.867 2.957 15.039 1 91.44 348 GLY A CA 1
ATOM 2815 C C . GLY A 1 348 ? -9.352 1.59 15.484 1 91.44 348 GLY A C 1
ATOM 2816 O O . GLY A 1 348 ? -10.43 1.465 16.062 1 91.44 348 GLY A O 1
ATOM 2817 N N . LYS A 1 349 ? -8.555 0.606 15.336 1 89 349 LYS A N 1
ATOM 2818 C CA . LYS A 1 349 ? -8.914 -0.753 15.727 1 89 349 LYS A CA 1
ATOM 2819 C C . LYS A 1 349 ? -9.031 -0.878 17.25 1 89 349 LYS A C 1
ATOM 2821 O O . LYS A 1 349 ? -9.945 -1.529 17.75 1 89 349 LYS A O 1
ATOM 2826 N N . ILE A 1 350 ? -8.18 -0.244 17.984 1 85.94 350 ILE A N 1
ATOM 2827 C CA . ILE A 1 350 ? -8.164 -0.34 19.453 1 85.94 350 ILE A CA 1
ATOM 2828 C C . ILE A 1 350 ? -9.391 0.37 20.016 1 85.94 350 ILE A C 1
ATOM 2830 O O . ILE A 1 350 ? -10.008 -0.117 20.969 1 85.94 350 ILE A O 1
ATOM 2834 N N . ILE A 1 351 ? -9.734 1.506 19.453 1 90.69 351 ILE A N 1
ATOM 2835 C CA . ILE A 1 351 ? -10.906 2.242 19.906 1 90.69 351 ILE A CA 1
ATOM 2836 C C . ILE A 1 351 ? -12.164 1.39 19.719 1 90.69 351 ILE A C 1
ATOM 2838 O O . ILE A 1 351 ? -12.969 1.255 20.641 1 90.69 351 ILE A O 1
ATOM 2842 N N . LEU A 1 352 ? -12.281 0.786 18.594 1 90.38 352 LEU A N 1
ATOM 2843 C CA . LEU A 1 352 ? -13.477 0.004 18.297 1 90.38 352 LEU A CA 1
ATOM 2844 C C . LEU A 1 352 ? -13.508 -1.278 19.109 1 90.38 352 LEU A C 1
ATOM 2846 O O . LEU A 1 352 ? -14.578 -1.735 19.516 1 90.38 352 LEU A O 1
ATOM 2850 N N . GLU A 1 353 ? -12.383 -1.86 19.297 1 86.44 353 GLU A N 1
ATOM 2851 C CA . GLU A 1 353 ? -12.305 -3.07 20.109 1 86.44 353 GLU A CA 1
ATOM 2852 C C . GLU A 1 353 ? -12.758 -2.801 21.547 1 86.44 353 GLU A C 1
ATOM 2854 O O . GLU A 1 353 ? -13.477 -3.609 22.141 1 86.44 353 GLU A O 1
ATOM 2859 N N . ARG A 1 354 ? -12.391 -1.688 22.078 1 84 354 ARG A N 1
ATOM 2860 C CA . ARG A 1 354 ? -12.781 -1.316 23.438 1 84 354 ARG A CA 1
ATOM 2861 C C . ARG A 1 354 ? -14.266 -0.976 23.516 1 84 354 ARG A C 1
ATOM 2863 O O . ARG A 1 354 ? -14.922 -1.248 24.516 1 84 354 ARG A O 1
ATOM 2870 N N . LEU A 1 355 ? -14.711 -0.372 22.484 1 86.38 355 LEU A N 1
ATOM 2871 C CA . LEU A 1 355 ? -16.125 -0.027 22.438 1 86.38 355 LEU A CA 1
ATOM 2872 C C . LEU A 1 355 ? -16.984 -1.283 22.406 1 86.38 355 LEU A C 1
ATOM 2874 O O . LEU A 1 355 ? -18.031 -1.341 23.062 1 86.38 355 LEU A O 1
ATOM 2878 N N . ILE A 1 356 ? -16.547 -2.328 21.719 1 85.94 356 ILE A N 1
ATOM 2879 C CA . ILE A 1 356 ? -17.312 -3.57 21.578 1 85.94 356 ILE A CA 1
ATOM 2880 C C . ILE A 1 356 ? -17.219 -4.371 22.875 1 85.94 356 ILE A C 1
ATOM 2882 O O . ILE A 1 356 ? -18.203 -4.98 23.312 1 85.94 356 ILE A O 1
ATOM 2886 N N . ALA A 1 357 ? -16.109 -4.262 23.5 1 80.38 357 ALA A N 1
ATOM 2887 C CA . ALA A 1 357 ? -15.906 -5.031 24.719 1 80.38 357 ALA A CA 1
ATOM 2888 C C . ALA A 1 357 ? -16.688 -4.426 25.891 1 80.38 357 ALA A C 1
ATOM 2890 O O . ALA A 1 357 ? -17.156 -5.145 26.766 1 80.38 357 ALA A O 1
ATOM 2891 N N . GLY A 1 358 ? -16.734 -3.164 26 1 73.06 358 GLY A N 1
ATOM 2892 C CA . GLY A 1 358 ? -17.297 -2.49 27.156 1 73.06 358 GLY A CA 1
ATOM 2893 C C . GLY A 1 358 ? -18.812 -2.449 27.141 1 73.06 358 GLY A C 1
ATOM 2894 O O . GLY A 1 358 ? -19.453 -2.348 28.188 1 73.06 358 GLY A O 1
ATOM 2895 N N . GLU A 1 359 ? -19.406 -2.355 25.984 1 64.75 359 GLU A N 1
ATOM 2896 C CA . GLU A 1 359 ? -20.812 -1.97 25.984 1 64.75 359 GLU A CA 1
ATOM 2897 C C . GLU A 1 359 ? -21.719 -3.186 25.812 1 64.75 359 GLU A C 1
ATOM 2899 O O . GLU A 1 359 ? -21.297 -4.203 25.25 1 64.75 359 GLU A O 1
ATOM 2904 N N . ASN A 1 360 ? -22.688 -3.156 26.688 1 64.38 360 ASN A N 1
ATOM 2905 C CA . ASN A 1 360 ? -23.734 -4.18 26.656 1 64.38 360 ASN A CA 1
ATOM 2906 C C . ASN A 1 360 ? -24.562 -4.094 25.375 1 64.38 360 ASN A C 1
ATOM 2908 O O . ASN A 1 360 ? -25.141 -3.055 25.078 1 64.38 360 ASN A O 1
ATOM 2912 N N . ALA A 1 361 ? -24.484 -5.016 24.391 1 64.31 361 ALA A N 1
ATOM 2913 C CA . ALA A 1 361 ? -25.078 -5.219 23.078 1 64.31 361 ALA A CA 1
ATOM 2914 C C . ALA A 1 361 ? -26.594 -5.078 23.125 1 64.31 361 ALA A C 1
ATOM 2916 O O . ALA A 1 361 ? -27.219 -4.598 22.172 1 64.31 361 ALA A O 1
ATOM 2917 N N . GLU A 1 362 ? -27.203 -5.195 24.203 1 68.31 362 GLU A N 1
ATOM 2918 C CA . GLU A 1 362 ? -28.656 -5.406 24.203 1 68.31 362 GLU A CA 1
ATOM 2919 C C . GLU A 1 362 ? -29.406 -4.078 24.141 1 68.31 362 GLU A C 1
ATOM 2921 O O . GLU A 1 362 ? -30.406 -3.953 23.438 1 68.31 362 GLU A O 1
ATOM 2926 N N . ALA A 1 363 ? -28.953 -3.012 24.812 1 68.44 363 ALA A N 1
ATOM 2927 C CA . ALA A 1 363 ? -29.719 -1.777 24.875 1 68.44 363 ALA A CA 1
ATOM 2928 C C . ALA A 1 363 ? -29.516 -0.933 23.625 1 68.44 363 ALA A C 1
ATOM 2930 O O . ALA A 1 363 ? -30.453 -0.294 23.141 1 68.44 363 ALA A O 1
ATOM 2931 N N . HIS A 1 364 ? -28.469 -0.975 23.031 1 83.12 364 HIS A N 1
ATOM 2932 C CA . HIS A 1 364 ? -28.125 -0.191 21.844 1 83.12 364 HIS A CA 1
ATOM 2933 C C . HIS A 1 364 ? -27.547 -1.076 20.75 1 83.12 364 HIS A C 1
ATOM 2935 O O . HIS A 1 364 ? -26.406 -0.87 20.312 1 83.12 364 HIS A O 1
ATOM 2941 N N . TYR A 1 365 ? -28.5 -1.882 20.25 1 86.31 365 TYR A N 1
ATOM 2942 C CA . TYR A 1 365 ? -28.047 -2.975 19.406 1 86.31 365 TYR A CA 1
ATOM 2943 C C . TYR A 1 365 ? -27.625 -2.457 18.031 1 86.31 365 TYR A C 1
ATOM 2945 O O . TYR A 1 365 ? -26.734 -3.02 17.391 1 86.31 365 TYR A O 1
ATOM 2953 N N . LEU A 1 366 ? -28.266 -1.332 17.609 1 87.81 366 LEU A N 1
ATOM 2954 C CA . LEU A 1 366 ? -27.969 -0.858 16.25 1 87.81 366 LEU A CA 1
ATOM 2955 C C . LEU A 1 366 ? -26.562 -0.313 16.156 1 87.81 366 LEU A C 1
ATOM 2957 O O . LEU A 1 366 ? -25.812 -0.66 15.242 1 87.81 366 LEU A O 1
ATOM 2961 N N . ASP A 1 367 ? -26.188 0.503 17.125 1 87.19 367 ASP A N 1
ATOM 2962 C CA . ASP A 1 367 ? -24.844 1.071 17.109 1 87.19 367 ASP A CA 1
ATOM 2963 C C . ASP A 1 367 ? -23.797 -0.003 17.375 1 87.19 367 ASP A C 1
ATOM 2965 O O . ASP A 1 367 ? -22.688 0.055 16.828 1 87.19 367 ASP A O 1
ATOM 2969 N N . TYR A 1 368 ? -24.203 -0.881 18.141 1 89.12 368 TYR A N 1
ATOM 2970 C CA . TYR A 1 368 ? -23.312 -2.006 18.391 1 89.12 368 TYR A CA 1
ATOM 2971 C C . TYR A 1 368 ? -23.109 -2.838 17.141 1 89.12 368 TYR A C 1
ATOM 2973 O O . TYR A 1 368 ? -21.984 -3.268 16.844 1 89.12 368 TYR A O 1
ATOM 2981 N N . ALA A 1 369 ? -24.203 -3.057 16.438 1 90.94 369 ALA A N 1
ATOM 2982 C CA . ALA A 1 369 ? -24.125 -3.818 15.188 1 90.94 369 ALA A CA 1
ATOM 2983 C C . ALA A 1 369 ? -23.25 -3.105 14.164 1 90.94 369 ALA A C 1
ATOM 2985 O O . ALA A 1 369 ? -22.469 -3.744 13.453 1 90.94 369 ALA A O 1
ATOM 2986 N N . ARG A 1 370 ? -23.391 -1.833 14.141 1 92.31 370 ARG A N 1
ATOM 2987 C CA . ARG A 1 370 ? -22.578 -1.052 13.211 1 92.31 370 ARG A CA 1
ATOM 2988 C C . ARG A 1 370 ? -21.094 -1.152 13.562 1 92.31 370 ARG A C 1
ATOM 2990 O O . ARG A 1 370 ? -20.25 -1.248 12.68 1 92.31 370 ARG A O 1
ATOM 2997 N N . ALA A 1 371 ? -20.781 -1.092 14.836 1 92.31 371 ALA A N 1
ATOM 2998 C CA . ALA A 1 371 ? -19.406 -1.197 15.305 1 92.31 371 ALA A CA 1
ATOM 2999 C C . ALA A 1 371 ? -18.828 -2.574 14.992 1 92.31 371 ALA A C 1
ATOM 3001 O O . ALA A 1 371 ? -17.672 -2.688 14.594 1 92.31 371 ALA A O 1
ATOM 3002 N N . LEU A 1 372 ? -19.672 -3.549 15.109 1 92.38 372 LEU A N 1
ATOM 3003 C CA . LEU A 1 372 ? -19.219 -4.914 14.867 1 92.38 372 LEU A CA 1
ATOM 3004 C C . LEU A 1 372 ? -18.906 -5.125 13.383 1 92.38 372 LEU A C 1
ATOM 3006 O O . LEU A 1 372 ? -17.906 -5.746 13.039 1 92.38 372 LEU A O 1
ATOM 3010 N N . VAL A 1 373 ? -19.734 -4.656 12.539 1 94.12 373 VAL A N 1
ATOM 3011 C CA . VAL A 1 373 ? -19.547 -4.82 11.102 1 94.12 373 VAL A CA 1
ATOM 3012 C C . VAL A 1 373 ? -18.297 -4.066 10.656 1 94.12 373 VAL A C 1
ATOM 3014 O O . VAL A 1 373 ? -17.516 -4.57 9.852 1 94.12 373 VAL A O 1
ATOM 3017 N N . THR A 1 374 ? -18.125 -2.869 11.203 1 95.06 374 THR A N 1
ATOM 3018 C CA . THR A 1 374 ? -16.969 -2.066 10.828 1 95.06 374 THR A CA 1
ATOM 3019 C C . THR A 1 374 ? -15.68 -2.725 11.312 1 95.06 374 THR A C 1
ATOM 3021 O O . THR A 1 374 ? -14.703 -2.816 10.555 1 95.06 374 THR A O 1
ATOM 3024 N N . TYR A 1 375 ? -15.664 -3.189 12.523 1 93.12 375 TYR A N 1
ATOM 3025 C CA . TYR A 1 375 ? -14.484 -3.859 13.055 1 93.12 375 TYR A CA 1
ATOM 3026 C C . TYR A 1 375 ? -14.188 -5.141 12.281 1 93.12 375 TYR A C 1
ATOM 3028 O O . TYR A 1 375 ? -13.031 -5.422 11.961 1 93.12 375 TYR A O 1
ATOM 3036 N N . GLY A 1 376 ? -15.258 -5.914 12.023 1 92.62 376 GLY A N 1
ATOM 3037 C CA . GLY A 1 376 ? -15.086 -7.125 11.242 1 92.62 376 GLY A CA 1
ATOM 3038 C C . GLY A 1 376 ? -14.508 -6.863 9.859 1 92.62 376 GLY A C 1
ATOM 3039 O O . GLY A 1 376 ? -13.656 -7.613 9.383 1 92.62 376 GLY A O 1
ATOM 3040 N N . SER A 1 377 ? -14.945 -5.828 9.234 1 92.69 377 SER A N 1
ATOM 3041 C CA . SER A 1 377 ? -14.438 -5.469 7.914 1 92.69 377 SER A CA 1
ATOM 3042 C C . SER A 1 377 ? -12.961 -5.09 7.969 1 92.69 377 SER A C 1
ATOM 3044 O O . SER A 1 377 ? -12.195 -5.414 7.059 1 92.69 377 SER A O 1
ATOM 3046 N N . TRP A 1 378 ? -12.562 -4.406 9.023 1 90.12 378 TRP A N 1
ATOM 3047 C CA . TRP A 1 378 ? -11.164 -3.998 9.172 1 90.12 378 TRP A CA 1
ATOM 3048 C C . TRP A 1 378 ? -10.273 -5.203 9.438 1 90.12 378 TRP A C 1
ATOM 3050 O O . TRP A 1 378 ? -9.164 -5.293 8.906 1 90.12 378 TRP A O 1
ATOM 3060 N N . VAL A 1 379 ? -10.797 -6.102 10.234 1 86.81 379 VAL A N 1
ATOM 3061 C CA . VAL A 1 379 ? -10.039 -7.305 10.57 1 86.81 379 VAL A CA 1
ATOM 3062 C C . VAL A 1 379 ? -9.844 -8.156 9.312 1 86.81 379 VAL A C 1
ATOM 3064 O O . VAL A 1 379 ? -8.766 -8.727 9.109 1 86.81 379 VAL A O 1
ATOM 3067 N N . MET A 1 380 ? -10.844 -8.195 8.438 1 86.19 380 MET A N 1
ATOM 3068 C CA . MET A 1 380 ? -10.766 -8.992 7.219 1 86.19 380 MET A CA 1
ATOM 3069 C C . MET A 1 380 ? -9.875 -8.312 6.184 1 86.19 380 MET A C 1
ATOM 3071 O O . MET A 1 380 ? -9.148 -8.984 5.453 1 86.19 380 MET A O 1
ATOM 3075 N N . ASP A 1 381 ? -9.898 -7.027 6.172 1 81.44 381 ASP A N 1
ATOM 3076 C CA . ASP A 1 381 ? -9.094 -6.273 5.215 1 81.44 381 ASP A CA 1
ATOM 3077 C C . ASP A 1 381 ? -7.609 -6.355 5.555 1 81.44 381 ASP A C 1
ATOM 3079 O O . ASP A 1 381 ? -6.762 -6.367 4.66 1 81.44 381 ASP A O 1
ATOM 3083 N N . THR A 1 382 ? -7.316 -6.352 6.859 1 77.56 382 THR A N 1
ATOM 3084 C CA . THR A 1 382 ? -5.926 -6.414 7.285 1 77.56 382 THR A CA 1
ATOM 3085 C C . THR A 1 382 ? -5.465 -7.859 7.426 1 77.56 382 THR A C 1
ATOM 3087 O O . THR A 1 382 ? -4.289 -8.125 7.68 1 77.56 382 THR A O 1
ATOM 3090 N N . HIS A 1 383 ? -6.367 -8.805 7.254 1 74.81 383 HIS A N 1
ATOM 3091 C CA . HIS A 1 383 ? -6.074 -10.234 7.344 1 74.81 383 HIS A CA 1
ATOM 3092 C C . HIS A 1 383 ? -5.461 -10.586 8.695 1 74.81 383 HIS A C 1
ATOM 3094 O O . HIS A 1 383 ? -4.535 -11.398 8.766 1 74.81 383 HIS A O 1
ATOM 3100 N N . SER A 1 384 ? -5.926 -9.852 9.711 1 71.62 384 SER A N 1
ATOM 3101 C CA . SER A 1 384 ? -5.453 -10.148 11.062 1 71.62 384 SER A CA 1
ATOM 3102 C C . SER A 1 384 ? -6.023 -11.469 11.57 1 71.62 384 SER A C 1
ATOM 3104 O O . SER A 1 384 ? -5.359 -12.195 12.32 1 71.62 384 SER A O 1
ATOM 3106 N N . GLU A 1 385 ? -7.25 -11.672 11.219 1 72.56 385 GLU A N 1
ATOM 3107 C CA . GLU A 1 385 ? -7.918 -12.938 11.523 1 72.56 385 GLU A CA 1
ATOM 3108 C C . GLU A 1 385 ? -8.438 -13.602 10.25 1 72.56 385 GLU A C 1
ATOM 3110 O O . GLU A 1 385 ? -8.883 -12.922 9.32 1 72.56 385 GLU A O 1
ATOM 3115 N N . ARG A 1 386 ? -8.156 -14.852 10.195 1 68.94 386 ARG A N 1
ATOM 3116 C CA . ARG A 1 386 ? -8.586 -15.531 8.977 1 68.94 386 ARG A CA 1
ATOM 3117 C C . ARG A 1 386 ? -9.477 -16.719 9.297 1 68.94 386 ARG A C 1
ATOM 3119 O O . ARG A 1 386 ? -9.516 -17.188 10.445 1 68.94 386 ARG A O 1
ATOM 3126 N N . GLY A 1 387 ? -10.234 -17.047 8.352 1 72.56 387 GLY A N 1
ATOM 3127 C CA . GLY A 1 387 ? -11.039 -18.25 8.461 1 72.56 387 GLY A CA 1
ATOM 3128 C C . GLY A 1 387 ? -12.508 -17.969 8.672 1 72.56 387 GLY A C 1
ATOM 3129 O O . GLY A 1 387 ? -12.969 -16.859 8.453 1 72.56 387 GLY A O 1
ATOM 3130 N N . LYS A 1 388 ? -13.25 -18.953 8.992 1 79.06 388 LYS A N 1
ATOM 3131 C CA . LYS A 1 388 ? -14.703 -18.891 9.141 1 79.06 388 LYS A CA 1
ATOM 3132 C C . LYS A 1 388 ? -15.102 -18.297 10.484 1 79.06 388 LYS A C 1
ATOM 3134 O O . LYS A 1 388 ? -16.141 -17.641 10.602 1 79.06 388 LYS A O 1
ATOM 3139 N N . ALA A 1 389 ? -14.203 -18.359 11.375 1 82.12 389 ALA A N 1
ATOM 3140 C CA . ALA A 1 389 ? -14.531 -17.969 12.742 1 82.12 389 ALA A CA 1
ATOM 3141 C C . ALA A 1 389 ? -14.734 -16.453 12.836 1 82.12 389 ALA A C 1
ATOM 3143 O O . ALA A 1 389 ? -15.734 -15.992 13.391 1 82.12 389 ALA A O 1
ATOM 3144 N N . PRO A 1 390 ? -13.93 -15.742 12.219 1 86.06 390 PRO A N 1
ATOM 3145 C CA . PRO A 1 390 ? -14.156 -14.297 12.305 1 86.06 390 PRO A CA 1
ATOM 3146 C C . PRO A 1 390 ? -15.398 -13.852 11.547 1 86.06 390 PRO A C 1
ATOM 3148 O O . PRO A 1 390 ? -16.047 -12.875 11.938 1 86.06 390 PRO A O 1
ATOM 3151 N N . LEU A 1 391 ? -15.797 -14.516 10.477 1 90.94 391 LEU A N 1
ATOM 3152 C CA . LEU A 1 391 ? -17 -14.164 9.727 1 90.94 391 LEU A CA 1
ATOM 3153 C C . LEU A 1 391 ? -18.25 -14.352 10.578 1 90.94 391 LEU A C 1
ATOM 3155 O O . LEU A 1 391 ? -19.141 -13.492 10.586 1 90.94 391 LEU A O 1
ATOM 3159 N N . GLN A 1 392 ? -18.203 -15.43 11.305 1 90.5 392 GLN A N 1
ATOM 3160 C CA . GLN A 1 392 ? -19.344 -15.711 12.156 1 90.5 392 GLN A CA 1
ATOM 3161 C C . GLN A 1 392 ? -19.344 -14.828 13.398 1 90.5 392 GLN A C 1
ATOM 3163 O O . GLN A 1 392 ? -20.406 -14.391 13.859 1 90.5 392 GLN A O 1
ATOM 3168 N N . LYS A 1 393 ? -18.203 -14.578 13.859 1 89.81 393 LYS A N 1
ATOM 3169 C CA . LYS A 1 393 ? -18.062 -13.812 15.094 1 89.81 393 LYS A CA 1
ATOM 3170 C C . LYS A 1 393 ? -18.516 -12.359 14.891 1 89.81 393 LYS A C 1
ATOM 3172 O O . LYS A 1 393 ? -19.141 -11.773 15.773 1 89.81 393 LYS A O 1
ATOM 3177 N N . TYR A 1 394 ? -18.281 -11.812 13.758 1 92.69 394 TYR A N 1
ATOM 3178 C CA . TYR A 1 394 ? -18.562 -10.391 13.578 1 92.69 394 TYR A CA 1
ATOM 3179 C C . TYR A 1 394 ? -19.797 -10.18 12.711 1 92.69 394 TYR A C 1
ATOM 3181 O O . TYR A 1 394 ? -20.766 -9.531 13.133 1 92.69 394 TYR A O 1
ATOM 3189 N N . PHE A 1 395 ? -19.891 -10.758 11.555 1 94.12 395 PHE A N 1
ATOM 3190 C CA . PHE A 1 395 ? -21 -10.523 10.641 1 94.12 395 PHE A CA 1
ATOM 3191 C C . PHE A 1 395 ? -22.188 -11.422 10.984 1 94.12 395 PHE A C 1
ATOM 3193 O O . PHE A 1 395 ? -23.344 -10.984 10.953 1 94.12 395 PHE A O 1
ATOM 3200 N N . GLY A 1 396 ? -21.891 -12.719 11.305 1 93.06 396 GLY A N 1
ATOM 3201 C CA . GLY A 1 396 ? -22.953 -13.617 11.719 1 93.06 396 GLY A CA 1
ATOM 3202 C C . GLY A 1 396 ? -23.672 -13.164 12.977 1 93.06 396 GLY A C 1
ATOM 3203 O O . GLY A 1 396 ? -24.906 -13.18 13.047 1 93.06 396 GLY A O 1
ATOM 3204 N N . ARG A 1 397 ? -22.875 -12.734 13.852 1 91.69 397 ARG A N 1
ATOM 3205 C CA . ARG A 1 397 ? -23.438 -12.242 15.109 1 91.69 397 ARG A CA 1
ATOM 3206 C C . ARG A 1 397 ? -24.266 -10.992 14.883 1 91.69 397 ARG A C 1
ATOM 3208 O O . ARG A 1 397 ? -25.297 -10.797 15.531 1 91.69 397 ARG A O 1
ATOM 3215 N N . THR A 1 398 ? -23.859 -10.078 13.992 1 93.19 398 THR A N 1
ATOM 3216 C CA . THR A 1 398 ? -24.609 -8.875 13.664 1 93.19 398 THR A CA 1
ATOM 3217 C C . THR A 1 398 ? -25.984 -9.227 13.094 1 93.19 398 THR A C 1
ATOM 3219 O O . THR A 1 398 ? -27 -8.633 13.484 1 93.19 398 THR A O 1
ATOM 3222 N N . ILE A 1 399 ? -26.031 -10.156 12.227 1 93.56 399 ILE A N 1
ATOM 3223 C CA . ILE A 1 399 ? -27.297 -10.57 11.617 1 93.56 399 ILE A CA 1
ATOM 3224 C C . ILE A 1 399 ? -28.188 -11.234 12.664 1 93.56 399 ILE A C 1
ATOM 3226 O O . ILE A 1 399 ? -29.391 -11.008 12.688 1 93.56 399 ILE A O 1
ATOM 3230 N N . GLU A 1 400 ? -27.562 -11.969 13.555 1 91.69 400 GLU A N 1
ATOM 3231 C CA . GLU A 1 400 ? -28.312 -12.602 14.641 1 91.69 400 GLU A CA 1
ATOM 3232 C C . GLU A 1 400 ? -28.906 -11.555 15.578 1 91.69 400 GLU A C 1
ATOM 3234 O O . GLU A 1 400 ? -30.062 -11.672 15.992 1 91.69 400 GLU A O 1
ATOM 3239 N N . LEU A 1 401 ? -28.125 -10.602 15.867 1 90.62 401 LEU A N 1
ATOM 3240 C CA . LEU A 1 401 ? -28.578 -9.531 16.75 1 90.62 401 LEU A CA 1
ATOM 3241 C C . LEU A 1 401 ? -29.719 -8.758 16.109 1 90.62 401 LEU A C 1
ATOM 3243 O O . LEU A 1 401 ? -30.672 -8.375 16.797 1 90.62 401 LEU A O 1
ATOM 3247 N N . MET A 1 402 ? -29.641 -8.523 14.867 1 92 402 MET A N 1
ATOM 3248 C CA . MET A 1 402 ? -30.703 -7.781 14.18 1 92 402 MET A CA 1
ATOM 3249 C C . MET A 1 402 ? -31.969 -8.617 14.062 1 92 402 MET A C 1
ATOM 3251 O O . MET A 1 402 ? -33.062 -8.086 14.164 1 92 402 MET A O 1
ATOM 3255 N N . ASN A 1 403 ? -31.797 -9.898 13.875 1 90.56 403 ASN A N 1
ATOM 3256 C CA . ASN A 1 403 ? -32.969 -10.781 13.812 1 90.56 403 ASN A CA 1
ATOM 3257 C C . ASN A 1 403 ? -33.625 -10.93 15.18 1 90.56 403 ASN A C 1
ATOM 3259 O O . ASN A 1 403 ? -34.844 -10.984 15.273 1 90.56 403 ASN A O 1
ATOM 3263 N N . GLU A 1 404 ? -32.781 -11.008 16.219 1 90.81 404 GLU A N 1
ATOM 3264 C CA . GLU A 1 404 ? -33.312 -11.133 17.578 1 90.81 404 GLU A CA 1
ATOM 3265 C C . GLU A 1 404 ? -34.156 -9.914 17.969 1 90.81 404 GLU A C 1
ATOM 3267 O O . GLU A 1 404 ? -35.125 -10.031 18.719 1 90.81 404 GLU A O 1
ATOM 3272 N N . ASN A 1 405 ? -33.812 -8.773 17.422 1 91.31 405 ASN A N 1
ATOM 3273 C CA . ASN A 1 405 ? -34.531 -7.539 17.734 1 91.31 405 ASN A CA 1
ATOM 3274 C C . ASN A 1 405 ? -35.562 -7.188 16.656 1 91.31 405 ASN A C 1
ATOM 3276 O O . ASN A 1 405 ? -36.062 -6.062 16.609 1 91.31 405 ASN A O 1
ATOM 3280 N N . ASN A 1 406 ? -35.812 -8.109 15.688 1 89.5 406 ASN A N 1
ATOM 3281 C CA . ASN A 1 406 ? -36.781 -7.961 14.617 1 89.5 406 ASN A CA 1
ATOM 3282 C C . ASN A 1 406 ? -36.562 -6.672 13.828 1 89.5 406 ASN A C 1
ATOM 3284 O O . ASN A 1 406 ? -37.5 -5.922 13.578 1 89.5 406 ASN A O 1
ATOM 3288 N N . HIS A 1 407 ? -35.281 -6.43 13.578 1 89.69 407 HIS A N 1
ATOM 3289 C CA . HIS A 1 407 ? -34.938 -5.254 12.781 1 89.69 407 HIS A CA 1
ATOM 3290 C C . HIS A 1 407 ? -35.406 -5.395 11.344 1 89.69 407 HIS A C 1
ATOM 3292 O O . HIS A 1 407 ? -35.469 -6.504 10.812 1 89.69 407 HIS A O 1
ATOM 3298 N N . ASP A 1 408 ? -35.812 -4.293 10.75 1 90.69 408 ASP A N 1
ATOM 3299 C CA . ASP A 1 408 ? -36.281 -4.281 9.375 1 90.69 408 ASP A CA 1
ATOM 3300 C C . ASP A 1 408 ? -35.188 -4.77 8.414 1 90.69 408 ASP A C 1
ATOM 3302 O O . ASP A 1 408 ? -34.094 -4.207 8.367 1 90.69 408 ASP A O 1
ATOM 3306 N N . LYS A 1 409 ? -35.438 -5.785 7.746 1 91.62 409 LYS A N 1
ATOM 3307 C CA . LYS A 1 409 ? -34.469 -6.391 6.832 1 91.62 409 LYS A CA 1
ATOM 3308 C C . LYS A 1 409 ? -34.25 -5.508 5.609 1 91.62 409 LYS A C 1
ATOM 3310 O O . LYS A 1 409 ? -33.25 -5.672 4.891 1 91.62 409 LYS A O 1
ATOM 3315 N N . HIS A 1 410 ? -35.125 -4.574 5.387 1 91.5 410 HIS A N 1
ATOM 3316 C CA . HIS A 1 410 ? -34.969 -3.666 4.254 1 91.5 410 HIS A CA 1
ATOM 3317 C C . HIS A 1 410 ? -34.125 -2.453 4.629 1 91.5 410 HIS A C 1
ATOM 3319 O O . HIS A 1 410 ? -33.812 -1.621 3.775 1 91.5 410 HIS A O 1
ATOM 3325 N N . SER A 1 411 ? -33.719 -2.506 5.855 1 92.44 411 SER A N 1
ATOM 3326 C CA . SER A 1 411 ? -32.938 -1.364 6.316 1 92.44 411 SER A CA 1
ATOM 3327 C C . SER A 1 411 ? -31.547 -1.369 5.707 1 92.44 411 SER A C 1
ATOM 3329 O O . SER A 1 411 ? -31.031 -2.426 5.348 1 92.44 411 SER A O 1
ATOM 3331 N N . GLU A 1 412 ? -31.016 -0.218 5.586 1 90.38 412 GLU A N 1
ATOM 3332 C CA . GLU A 1 412 ? -29.672 -0.065 5.016 1 90.38 412 GLU A CA 1
ATOM 3333 C C . GLU A 1 412 ? -28.625 -0.758 5.879 1 90.38 412 GLU A C 1
ATOM 3335 O O . GLU A 1 412 ? -27.641 -1.294 5.363 1 90.38 412 GLU A O 1
ATOM 3340 N N . ASP A 1 413 ? -28.844 -0.799 7.176 1 91.12 413 ASP A N 1
ATOM 3341 C CA . ASP A 1 413 ? -27.875 -1.411 8.078 1 91.12 413 ASP A CA 1
ATOM 3342 C C . ASP A 1 413 ? -27.812 -2.924 7.887 1 91.12 413 ASP A C 1
ATOM 3344 O O . ASP A 1 413 ? -26.734 -3.516 7.879 1 91.12 413 ASP A O 1
ATOM 3348 N N . PHE A 1 414 ? -29.016 -3.441 7.742 1 93.69 414 PHE A N 1
ATOM 3349 C CA . PHE A 1 414 ? -29.047 -4.883 7.516 1 93.69 414 PHE A CA 1
ATOM 3350 C C . PHE A 1 414 ? -28.406 -5.242 6.184 1 93.69 414 PHE A C 1
ATOM 3352 O O . PHE A 1 414 ? -27.641 -6.199 6.094 1 93.69 414 PHE A O 1
ATOM 3359 N N . LEU A 1 415 ? -28.75 -4.516 5.184 1 93.75 415 LEU A N 1
ATOM 3360 C CA . LEU A 1 415 ? -28.234 -4.777 3.848 1 93.75 415 LEU A CA 1
ATOM 3361 C C . LEU A 1 415 ? -26.719 -4.602 3.811 1 93.75 415 LEU A C 1
ATOM 3363 O O . LEU A 1 415 ? -26.016 -5.363 3.135 1 93.75 415 LEU A O 1
ATOM 3367 N N . HIS A 1 416 ? -26.266 -3.631 4.543 1 93.44 416 HIS A N 1
ATOM 3368 C CA . HIS A 1 416 ? -24.828 -3.406 4.598 1 93.44 416 HIS A CA 1
ATOM 3369 C C . HIS A 1 416 ? -24.109 -4.566 5.289 1 93.44 416 HIS A C 1
ATOM 3371 O O . HIS A 1 416 ? -23.031 -4.973 4.867 1 93.44 416 HIS A O 1
ATOM 3377 N N . ALA A 1 417 ? -24.656 -5.047 6.336 1 94.88 417 ALA A N 1
ATOM 3378 C CA . ALA A 1 417 ? -24.078 -6.176 7.055 1 94.88 417 ALA A CA 1
ATOM 3379 C C . ALA A 1 417 ? -24.094 -7.441 6.199 1 94.88 417 ALA A C 1
ATOM 3381 O O . ALA A 1 417 ? -23.094 -8.164 6.125 1 94.88 417 ALA A O 1
ATOM 3382 N N . ALA A 1 418 ? -25.219 -7.68 5.562 1 94.94 418 ALA A N 1
ATOM 3383 C CA . ALA A 1 418 ? -25.344 -8.859 4.707 1 94.94 418 ALA A CA 1
ATOM 3384 C C . ALA A 1 418 ? -24.391 -8.781 3.521 1 94.94 418 ALA A C 1
ATOM 3386 O O . ALA A 1 418 ? -23.797 -9.789 3.125 1 94.94 418 ALA A O 1
ATOM 3387 N N . LYS A 1 419 ? -24.328 -7.664 2.943 1 93.88 419 LYS A N 1
ATOM 3388 C CA . LYS A 1 419 ? -23.422 -7.473 1.815 1 93.88 419 LYS A CA 1
ATOM 3389 C C . LYS A 1 419 ? -21.969 -7.699 2.23 1 93.88 419 LYS A C 1
ATOM 3391 O O . LYS A 1 419 ? -21.203 -8.32 1.498 1 93.88 419 LYS A O 1
ATOM 3396 N N . ALA A 1 420 ? -21.562 -7.168 3.371 1 94.25 420 ALA A N 1
ATOM 3397 C CA . ALA A 1 420 ? -20.203 -7.359 3.863 1 94.25 420 ALA A CA 1
ATOM 3398 C C . ALA A 1 420 ? -19.922 -8.836 4.141 1 94.25 420 ALA A C 1
ATOM 3400 O O . ALA A 1 420 ? -18.844 -9.344 3.807 1 94.25 420 ALA A O 1
ATOM 3401 N N . PHE A 1 421 ? -20.875 -9.438 4.773 1 95 421 PHE A N 1
ATOM 3402 C CA . PHE A 1 421 ? -20.75 -10.867 5.047 1 95 421 PHE A CA 1
ATOM 3403 C C . PHE A 1 421 ? -20.547 -11.648 3.756 1 95 421 PHE A C 1
ATOM 3405 O O . PHE A 1 421 ? -19.656 -12.5 3.68 1 95 421 PHE A O 1
ATOM 3412 N N . ALA A 1 422 ? -21.328 -11.359 2.773 1 94.44 422 ALA A N 1
ATOM 3413 C CA . ALA A 1 422 ? -21.234 -12.039 1.485 1 94.44 422 ALA A CA 1
ATOM 3414 C C . ALA A 1 422 ? -19.922 -11.742 0.787 1 94.44 422 ALA A C 1
ATOM 3416 O O . ALA A 1 422 ? -19.281 -12.641 0.224 1 94.44 422 ALA A O 1
ATOM 3417 N N . LEU A 1 423 ? -19.547 -10.547 0.805 1 91.62 423 LEU A N 1
ATOM 3418 C CA . LEU A 1 423 ? -18.344 -10.117 0.117 1 91.62 423 LEU A CA 1
ATOM 3419 C C . LEU A 1 423 ? -17.109 -10.82 0.688 1 91.62 423 LEU A C 1
ATOM 3421 O O . LEU A 1 423 ? -16.297 -11.352 -0.062 1 91.62 423 LEU A O 1
ATOM 3425 N N . PHE A 1 424 ? -16.938 -10.805 1.993 1 91.44 424 PHE A N 1
ATOM 3426 C CA . PHE A 1 424 ? -15.742 -11.391 2.596 1 91.44 424 PHE A CA 1
ATOM 3427 C C . PHE A 1 424 ? -15.797 -12.914 2.533 1 91.44 424 PHE A C 1
ATOM 3429 O O . PHE A 1 424 ? -14.758 -13.57 2.438 1 91.44 424 PHE A O 1
ATOM 3436 N N . ALA A 1 425 ? -16.953 -13.5 2.609 1 93.31 425 ALA A N 1
ATOM 3437 C CA . ALA A 1 425 ? -17.078 -14.938 2.377 1 93.31 425 ALA A CA 1
ATOM 3438 C C . ALA A 1 425 ? -16.688 -15.297 0.948 1 93.31 425 ALA A C 1
ATOM 3440 O O . ALA A 1 425 ? -16.016 -16.297 0.719 1 93.31 425 ALA A O 1
ATOM 3441 N N . ASP A 1 426 ? -17.109 -14.492 0.036 1 90.62 426 ASP A N 1
ATOM 3442 C CA . ASP A 1 426 ? -16.781 -14.703 -1.372 1 90.62 426 ASP A CA 1
ATOM 3443 C C . ASP A 1 426 ? -15.289 -14.57 -1.616 1 90.62 426 ASP A C 1
ATOM 3445 O O . ASP A 1 426 ? -14.711 -15.328 -2.395 1 90.62 426 ASP A O 1
ATOM 3449 N N . GLU A 1 427 ? -14.727 -13.594 -0.999 1 86.19 427 GLU A N 1
ATOM 3450 C CA . GLU A 1 427 ? -13.281 -13.414 -1.134 1 86.19 427 GLU A CA 1
ATOM 3451 C C . GLU A 1 427 ? -12.523 -14.625 -0.606 1 86.19 427 GLU A C 1
ATOM 3453 O O . GLU A 1 427 ? -11.531 -15.055 -1.204 1 86.19 427 GLU A O 1
ATOM 3458 N N . ASN A 1 428 ? -12.969 -15.117 0.528 1 86.69 428 ASN A N 1
ATOM 3459 C CA . ASN A 1 428 ? -12.344 -16.312 1.072 1 86.69 428 ASN A CA 1
ATOM 3460 C C . ASN A 1 428 ? -12.578 -17.531 0.171 1 86.69 428 ASN A C 1
ATOM 3462 O O . ASN A 1 428 ? -11.719 -18.406 0.062 1 86.69 428 ASN A O 1
ATOM 3466 N N . PHE A 1 429 ? -13.758 -17.562 -0.458 1 89.12 429 PHE A N 1
ATOM 3467 C CA . PHE A 1 429 ? -14.055 -18.641 -1.397 1 89.12 429 PHE A CA 1
ATOM 3468 C C . PHE A 1 429 ? -13.094 -18.609 -2.58 1 89.12 429 PHE A C 1
ATOM 3470 O O . PHE A 1 429 ? -12.539 -19.625 -2.967 1 89.12 429 PHE A O 1
ATOM 3477 N N . ILE A 1 430 ? -12.891 -17.484 -3.098 1 81.75 430 ILE A N 1
ATOM 3478 C CA . ILE A 1 430 ? -12.031 -17.312 -4.262 1 81.75 430 ILE A CA 1
ATOM 3479 C C . ILE A 1 430 ? -10.594 -17.672 -3.889 1 81.75 430 ILE A C 1
ATOM 3481 O O . ILE A 1 430 ? -9.891 -18.344 -4.648 1 81.75 430 ILE A O 1
ATOM 3485 N N . GLU A 1 431 ? -10.219 -17.203 -2.811 1 78.12 431 GLU A N 1
ATOM 3486 C CA . GLU A 1 431 ? -8.859 -17.469 -2.354 1 78.12 431 GLU A CA 1
ATOM 3487 C C . GLU A 1 431 ? -8.633 -18.953 -2.146 1 78.12 431 GLU A C 1
ATOM 3489 O O . GLU A 1 431 ? -7.574 -19.484 -2.5 1 78.12 431 GLU A O 1
ATOM 3494 N N . THR A 1 432 ? -9.547 -19.656 -1.501 1 82.94 432 THR A N 1
ATOM 3495 C CA . THR A 1 432 ? -9.43 -21.078 -1.272 1 82.94 432 THR A CA 1
ATOM 3496 C C . THR A 1 432 ? -9.477 -21.844 -2.594 1 82.94 432 THR A C 1
ATOM 3498 O O . THR A 1 432 ? -8.805 -22.875 -2.75 1 82.94 432 THR A O 1
ATOM 3501 N N . LYS A 1 433 ? -10.281 -21.297 -3.488 1 83.25 433 LYS A N 1
ATOM 3502 C CA . LYS A 1 433 ? -10.359 -21.906 -4.809 1 83.25 433 LYS A CA 1
ATOM 3503 C C . LYS A 1 433 ? -9.023 -21.797 -5.543 1 83.25 433 LYS A C 1
ATOM 3505 O O . LYS A 1 433 ? -8.57 -22.766 -6.16 1 83.25 433 LYS A O 1
ATOM 3510 N N . HIS A 1 434 ? -8.391 -20.703 -5.457 1 73.25 434 HIS A N 1
ATOM 3511 C CA . HIS A 1 434 ? -7.086 -20.516 -6.082 1 73.25 434 HIS A CA 1
ATOM 3512 C C . HIS A 1 434 ? -6.027 -21.391 -5.426 1 73.25 434 HIS A C 1
ATOM 3514 O O . HIS A 1 434 ? -5.109 -21.875 -6.098 1 73.25 434 HIS A O 1
ATOM 3520 N N . ARG A 1 435 ? -6.188 -21.609 -4.172 1 73.25 435 ARG A N 1
ATOM 3521 C CA . ARG A 1 435 ? -5.266 -22.484 -3.449 1 73.25 435 ARG A CA 1
ATOM 3522 C C . ARG A 1 435 ? -5.387 -23.922 -3.932 1 73.25 435 ARG A C 1
ATOM 3524 O O . ARG A 1 435 ? -4.379 -24.609 -4.117 1 73.25 435 ARG A O 1
ATOM 3531 N N . ILE A 1 436 ? -6.516 -24.312 -4.141 1 78.62 436 ILE A N 1
ATOM 3532 C CA . ILE A 1 436 ? -6.773 -25.688 -4.555 1 78.62 436 ILE A CA 1
ATOM 3533 C C . ILE A 1 436 ? -6.277 -25.891 -5.984 1 78.62 436 ILE A C 1
ATOM 3535 O O . ILE A 1 436 ? -5.773 -26.969 -6.324 1 78.62 436 ILE A O 1
ATOM 3539 N N . GLN A 1 437 ? -6.277 -24.797 -6.715 1 72 437 GLN A N 1
ATOM 3540 C CA . GLN A 1 437 ? -5.859 -24.906 -8.109 1 72 437 GLN A CA 1
ATOM 3541 C C . GLN A 1 437 ? -4.359 -24.656 -8.25 1 72 437 GLN A C 1
ATOM 3543 O O . GLN A 1 437 ? -3.793 -24.859 -9.328 1 72 437 GLN A O 1
ATOM 3548 N N . SER A 1 438 ? -3.748 -24.375 -7.215 1 66.75 438 SER A N 1
ATOM 3549 C CA . SER A 1 438 ? -2.312 -24.109 -7.254 1 66.75 438 SER A CA 1
ATOM 3550 C C . SER A 1 438 ? -1.521 -25.391 -7.449 1 66.75 438 SER A C 1
ATOM 3552 O O . SER A 1 438 ? -1.998 -26.484 -7.117 1 66.75 438 SER A O 1
ATOM 3554 N N . SER A 1 439 ? -0.359 -25.234 -8.039 1 61.12 439 SER A N 1
ATOM 3555 C CA . SER A 1 439 ? 0.51 -26.391 -8.297 1 61.12 439 SER A CA 1
ATOM 3556 C C . SER A 1 439 ? 0.976 -27.031 -6.992 1 61.12 439 SER A C 1
ATOM 3558 O O . SER A 1 439 ? 1.103 -28.25 -6.91 1 61.12 439 SER A O 1
ATOM 3560 N N . SER A 1 440 ? 1.096 -26.234 -6.016 1 63.09 440 SER A N 1
ATOM 3561 C CA . SER A 1 440 ? 1.564 -26.75 -4.734 1 63.09 440 SER A CA 1
ATOM 3562 C C . SER A 1 440 ? 0.515 -27.641 -4.082 1 63.09 440 SER A C 1
ATOM 3564 O O . SER A 1 440 ? 0.847 -28.672 -3.496 1 63.09 440 SER A O 1
ATOM 3566 N N . PHE A 1 441 ? -0.677 -27.266 -4.164 1 71.81 441 PHE A N 1
ATOM 3567 C CA . PHE A 1 441 ? -1.752 -28.062 -3.578 1 71.81 441 PHE A CA 1
ATOM 3568 C C . PHE A 1 441 ? -1.947 -29.359 -4.352 1 71.81 441 PHE A C 1
ATOM 3570 O O . PHE A 1 441 ? -2.201 -30.406 -3.756 1 71.81 441 PHE A O 1
ATOM 3577 N N . GLN A 1 442 ? -1.762 -29.25 -5.641 1 71.25 442 GLN A N 1
ATOM 3578 C CA . GLN A 1 442 ? -1.891 -30.453 -6.461 1 71.25 442 GLN A CA 1
ATOM 3579 C C . GLN A 1 442 ? -0.76 -31.438 -6.176 1 71.25 442 GLN A C 1
ATOM 3581 O O . GLN A 1 442 ? -0.98 -32.656 -6.137 1 71.25 442 GLN A O 1
ATOM 3586 N N . GLN A 1 443 ? 0.392 -30.891 -5.91 1 67.38 443 GLN A N 1
ATOM 3587 C CA . GLN A 1 443 ? 1.522 -31.75 -5.551 1 67.38 443 GLN A CA 1
ATOM 3588 C C . GLN A 1 443 ? 1.323 -32.375 -4.176 1 67.38 443 GLN A C 1
ATOM 3590 O O . GLN A 1 443 ? 1.697 -33.531 -3.955 1 67.38 443 GLN A O 1
ATOM 3595 N N . GLN A 1 444 ? 0.775 -31.578 -3.371 1 71.12 444 GLN A N 1
ATOM 3596 C CA . GLN A 1 444 ? 0.484 -32.094 -2.039 1 71.12 444 GLN A CA 1
ATOM 3597 C C . GLN A 1 444 ? -0.52 -33.25 -2.105 1 71.12 444 GLN A C 1
ATOM 3599 O O . GLN A 1 444 ? -0.387 -34.25 -1.383 1 71.12 444 GLN A O 1
ATOM 3604 N N . LYS A 1 445 ? -1.512 -33.062 -2.939 1 75.88 445 LYS A N 1
ATOM 3605 C CA . LYS A 1 445 ? -2.52 -34.125 -3.109 1 75.88 445 LYS A CA 1
ATOM 3606 C C . LYS A 1 445 ? -1.906 -35.375 -3.711 1 75.88 445 LYS A C 1
ATOM 3608 O O . LYS A 1 445 ? -2.207 -36.5 -3.271 1 75.88 445 LYS A O 1
ATOM 3613 N N . GLU A 1 446 ? -1.005 -35.125 -4.59 1 72.56 446 GLU A N 1
ATOM 3614 C CA . GLU A 1 446 ? -0.346 -36.25 -5.238 1 72.56 446 GLU A CA 1
ATOM 3615 C C . GLU A 1 446 ? 0.623 -36.938 -4.285 1 72.56 446 GLU A C 1
ATOM 3617 O O . GLU A 1 446 ? 0.694 -38.188 -4.254 1 72.56 446 GLU A O 1
ATOM 3622 N N . THR A 1 447 ? 1.342 -36.219 -3.594 1 71 447 THR A N 1
ATOM 3623 C CA . THR A 1 447 ? 2.307 -36.781 -2.654 1 71 447 THR A CA 1
ATOM 3624 C C . THR A 1 447 ? 1.594 -37.562 -1.543 1 71 447 THR A C 1
ATOM 3626 O O . THR A 1 447 ? 2.08 -38.594 -1.084 1 71 447 THR A O 1
ATOM 3629 N N . ALA A 1 448 ? 0.527 -36.969 -1.164 1 74.44 448 ALA A N 1
ATOM 3630 C CA . ALA A 1 448 ? -0.235 -37.656 -0.116 1 74.44 448 ALA A CA 1
ATOM 3631 C C . ALA A 1 448 ? -0.758 -39 -0.6 1 74.44 448 ALA A C 1
ATOM 3633 O O . ALA A 1 448 ? -0.736 -39.969 0.143 1 74.44 448 ALA A O 1
ATOM 3634 N N . LEU A 1 449 ? -1.166 -39.062 -1.849 1 74.88 449 LEU A N 1
ATOM 3635 C CA . LEU A 1 449 ? -1.677 -40.312 -2.418 1 74.88 449 LEU A CA 1
ATOM 3636 C C . LEU A 1 449 ? -0.55 -41.312 -2.623 1 74.88 449 LEU A C 1
ATOM 3638 O O . LEU A 1 449 ? -0.716 -42.5 -2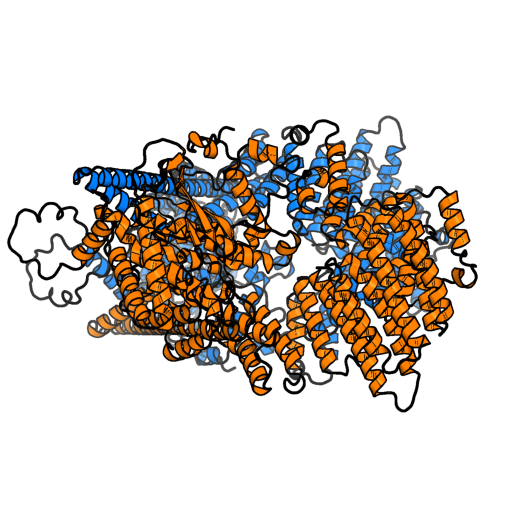.34 1 74.88 449 LEU A O 1
ATOM 3642 N N . VAL A 1 450 ? 0.542 -40.75 -2.98 1 69.5 450 VAL A N 1
ATOM 3643 C CA . VAL A 1 450 ? 1.688 -41.625 -3.234 1 69.5 450 VAL A CA 1
ATOM 3644 C C . VAL A 1 450 ? 2.24 -42.156 -1.914 1 69.5 450 VAL A C 1
ATOM 3646 O O . VAL A 1 450 ? 2.58 -43.344 -1.805 1 69.5 450 VAL A O 1
ATOM 3649 N N . SER A 1 451 ? 2.305 -41.312 -1.005 1 71.31 451 SER A N 1
ATOM 3650 C CA . SER A 1 451 ? 2.816 -41.719 0.3 1 71.31 451 SER A CA 1
ATOM 3651 C C . SER A 1 451 ? 1.915 -42.75 0.946 1 71.31 451 SER A C 1
ATOM 3653 O O . SER A 1 451 ? 2.4 -43.688 1.588 1 71.31 451 SER A O 1
ATOM 3655 N N . LYS A 1 452 ? 0.681 -42.594 0.774 1 75.69 452 LYS A N 1
ATOM 3656 C CA . LYS A 1 452 ? -0.259 -43.562 1.319 1 75.69 452 LYS A CA 1
ATOM 3657 C C . LYS A 1 452 ? -0.125 -44.906 0.614 1 75.69 452 LYS A C 1
ATOM 3659 O O . LYS A 1 452 ? -0.165 -45.969 1.258 1 75.69 452 LYS A O 1
ATOM 3664 N N . ASN A 1 453 ? 0.103 -44.781 -0.639 1 71.69 453 ASN A N 1
ATOM 3665 C CA . ASN A 1 453 ? 0.251 -46.031 -1.408 1 71.69 453 ASN A CA 1
ATOM 3666 C C . ASN A 1 453 ? 1.555 -46.75 -1.072 1 71.69 453 ASN A C 1
ATOM 3668 O O . ASN A 1 453 ? 1.579 -47.969 -0.95 1 71.69 453 ASN A O 1
ATOM 3672 N N . ILE A 1 454 ? 2.557 -45.906 -0.884 1 68.69 454 ILE A N 1
ATOM 3673 C CA . ILE A 1 454 ? 3.854 -46.5 -0.542 1 68.69 454 ILE A CA 1
ATOM 3674 C C . ILE A 1 454 ? 3.795 -47.094 0.854 1 68.69 454 ILE A C 1
ATOM 3676 O O . ILE A 1 454 ? 4.293 -48.219 1.073 1 68.69 454 ILE A O 1
ATOM 3680 N N . ALA A 1 455 ? 3.227 -46.438 1.681 1 72.81 455 ALA A N 1
ATOM 3681 C CA . ALA A 1 455 ? 3.131 -46.906 3.055 1 72.81 455 ALA A CA 1
ATOM 3682 C C . ALA A 1 455 ? 2.303 -48.188 3.127 1 72.81 455 ALA A C 1
ATOM 3684 O O . ALA A 1 455 ? 2.658 -49.125 3.848 1 72.81 455 ALA A O 1
ATOM 3685 N N . THR A 1 456 ? 1.28 -48.281 2.34 1 72.5 456 THR A N 1
ATOM 3686 C CA . THR A 1 456 ? 0.416 -49.438 2.359 1 72.5 456 THR A CA 1
ATOM 3687 C C . THR A 1 456 ? 1.114 -50.656 1.721 1 72.5 456 THR A C 1
ATOM 3689 O O . THR A 1 456 ? 0.977 -51.781 2.193 1 72.5 456 THR A O 1
ATOM 3692 N N . THR A 1 457 ? 1.912 -50.312 0.693 1 68.19 457 THR A N 1
ATOM 3693 C CA . THR A 1 457 ? 2.625 -51.375 0.008 1 68.19 457 THR A CA 1
ATOM 3694 C C . THR A 1 457 ? 3.756 -51.906 0.879 1 68.19 457 THR A C 1
ATOM 3696 O O . THR A 1 457 ? 3.975 -53.125 0.94 1 68.19 457 THR A O 1
ATOM 3699 N N . TYR A 1 458 ? 4.434 -51 1.486 1 64.88 458 TYR A N 1
ATOM 3700 C CA . TYR A 1 458 ? 5.555 -51.438 2.309 1 64.88 458 TYR A CA 1
ATOM 3701 C C . TYR A 1 458 ? 5.07 -52.156 3.557 1 64.88 458 TYR A C 1
ATOM 3703 O O . TYR A 1 458 ? 5.711 -53.094 4.02 1 64.88 458 TYR A O 1
ATOM 3711 N N . ASN A 1 459 ? 4.078 -51.656 4.125 1 63.22 459 ASN A N 1
ATOM 3712 C CA . ASN A 1 459 ? 3.525 -52.344 5.285 1 63.22 459 ASN A CA 1
ATOM 3713 C C . ASN A 1 459 ? 3.156 -53.812 4.953 1 63.22 459 ASN A C 1
ATOM 3715 O O . ASN A 1 459 ? 3.234 -54.688 5.812 1 63.22 459 ASN A O 1
ATOM 3719 N N . LYS A 1 460 ? 2.887 -53.969 3.654 1 59.5 460 LYS A N 1
ATOM 3720 C CA . LYS A 1 460 ? 2.492 -55.344 3.258 1 59.5 460 LYS A CA 1
ATOM 3721 C C . LYS A 1 460 ? 3.715 -56.188 2.975 1 59.5 460 LYS A C 1
ATOM 3723 O O . LYS A 1 460 ? 3.689 -57.406 3.203 1 59.5 460 LYS A O 1
ATOM 3728 N N . ILE A 1 461 ? 4.691 -55.469 2.371 1 55.06 461 ILE A N 1
ATOM 3729 C CA . ILE A 1 461 ? 5.762 -56.312 1.841 1 55.06 461 ILE A CA 1
ATOM 3730 C C . ILE A 1 461 ? 6.836 -56.5 2.906 1 55.06 461 ILE A C 1
ATOM 3732 O O . ILE A 1 461 ? 7.363 -57.625 3.066 1 55.06 461 ILE A O 1
ATOM 3736 N N . HIS A 1 462 ? 7.367 -55.406 3.373 1 55.5 462 HIS A N 1
ATOM 3737 C CA . HIS A 1 462 ? 8.68 -55.562 3.99 1 55.5 462 HIS A CA 1
ATOM 3738 C C . HIS A 1 462 ? 8.578 -55.531 5.512 1 55.5 462 HIS A C 1
ATOM 3740 O O . HIS A 1 462 ? 7.781 -54.781 6.078 1 55.5 462 HIS A O 1
ATOM 3746 N N . THR A 1 463 ? 9.07 -56.531 6.102 1 54.94 463 THR A N 1
ATOM 3747 C CA . THR A 1 463 ? 9.094 -57 7.484 1 54.94 463 THR A CA 1
ATOM 3748 C C . THR A 1 463 ? 10.141 -56.25 8.289 1 54.94 463 THR A C 1
ATOM 3750 O O . THR A 1 463 ? 10.234 -56.406 9.508 1 54.94 463 THR A O 1
ATOM 3753 N N . ALA A 1 464 ? 11.117 -55.5 7.629 1 55.44 464 ALA A N 1
ATOM 3754 C CA . ALA A 1 464 ? 12.148 -55 8.531 1 55.44 464 ALA A CA 1
ATOM 3755 C C . ALA A 1 464 ? 11.625 -53.844 9.367 1 55.44 464 ALA A C 1
ATOM 3757 O O . ALA A 1 464 ? 10.734 -53.094 8.93 1 55.44 464 ALA A O 1
ATOM 3758 N N . THR A 1 465 ? 11.922 -53.75 10.539 1 56.44 465 THR A N 1
ATOM 3759 C CA . THR A 1 465 ? 11.422 -52.875 11.594 1 56.44 465 THR A CA 1
ATOM 3760 C C . THR A 1 465 ? 11.57 -51.438 11.203 1 56.44 465 THR A C 1
ATOM 3762 O O . THR A 1 465 ? 10.664 -50.625 11.414 1 56.44 465 THR A O 1
ATOM 3765 N N . ASP A 1 466 ? 12.734 -51.125 10.648 1 53.88 466 ASP A N 1
ATOM 3766 C CA . ASP A 1 466 ? 12.977 -49.719 10.336 1 53.88 466 ASP A CA 1
ATOM 3767 C C . ASP A 1 466 ? 12.109 -49.25 9.164 1 53.88 466 ASP A C 1
ATOM 3769 O O . ASP A 1 466 ? 11.633 -48.125 9.148 1 53.88 466 ASP A O 1
ATOM 3773 N N . GLU A 1 467 ? 11.922 -50.188 8.289 1 59 467 GLU A N 1
ATOM 3774 C CA . GLU A 1 467 ? 11.07 -49.875 7.152 1 59 467 GLU A CA 1
ATOM 3775 C C . GLU A 1 467 ? 9.609 -49.719 7.582 1 59 467 GLU A C 1
ATOM 3777 O O . GLU A 1 467 ? 8.898 -48.844 7.051 1 59 467 GLU A O 1
ATOM 3782 N N . LYS A 1 468 ? 9.359 -50.469 8.57 1 64.75 468 LYS A N 1
ATOM 3783 C CA . LYS A 1 468 ? 8 -50.344 9.094 1 64.75 468 LYS A CA 1
ATOM 3784 C C . LYS A 1 468 ? 7.805 -49.031 9.812 1 64.75 468 LYS A C 1
ATOM 3786 O O . LYS A 1 468 ? 6.742 -48.406 9.711 1 64.75 468 LYS A O 1
ATOM 3791 N N . ARG A 1 469 ? 8.828 -48.625 10.445 1 64.19 469 ARG A N 1
ATOM 3792 C CA . ARG A 1 469 ? 8.75 -47.344 11.109 1 64.19 469 ARG A CA 1
ATOM 3793 C C . ARG A 1 469 ? 8.648 -46.188 10.094 1 64.19 469 ARG A C 1
ATOM 3795 O O . ARG A 1 469 ? 7.871 -45.25 10.281 1 64.19 469 ARG A O 1
ATOM 3802 N N . ALA A 1 470 ? 9.477 -46.344 9.086 1 61.22 470 ALA A N 1
ATOM 3803 C CA . ALA A 1 470 ? 9.43 -45.312 8.047 1 61.22 470 ALA A CA 1
ATOM 3804 C C . ALA A 1 470 ? 8.07 -45.281 7.363 1 61.22 470 ALA A C 1
ATOM 3806 O O . ALA A 1 470 ? 7.535 -44.219 7.07 1 61.22 470 ALA A O 1
ATOM 3807 N N . ALA A 1 471 ? 7.602 -46.469 7.223 1 66.69 471 ALA A N 1
ATOM 3808 C CA . ALA A 1 471 ? 6.297 -46.562 6.574 1 66.69 471 ALA A CA 1
ATOM 3809 C C . ALA A 1 471 ? 5.199 -46 7.469 1 66.69 471 ALA A C 1
ATOM 3811 O O . ALA A 1 471 ? 4.254 -45.375 6.984 1 66.69 471 ALA A O 1
ATOM 3812 N N . SER A 1 472 ? 5.371 -46.188 8.727 1 70.38 472 SER A N 1
ATOM 3813 C CA . SER A 1 472 ? 4.367 -45.656 9.648 1 70.38 472 SER A CA 1
ATOM 3814 C C . SER A 1 472 ? 4.402 -44.125 9.695 1 70.38 472 SER A C 1
ATOM 3816 O O . SER A 1 472 ? 3.359 -43.469 9.82 1 70.38 472 SER A O 1
ATOM 3818 N N . ILE A 1 473 ? 5.531 -43.562 9.555 1 65.81 473 ILE A N 1
ATOM 3819 C CA . ILE A 1 473 ? 5.668 -42.125 9.531 1 65.81 473 ILE A CA 1
ATOM 3820 C C . ILE A 1 473 ? 5.066 -41.562 8.242 1 65.81 473 ILE A C 1
ATOM 3822 O O . ILE A 1 473 ? 4.371 -40.531 8.266 1 65.81 473 ILE A O 1
ATOM 3826 N N . LEU A 1 474 ? 5.359 -42.281 7.273 1 67.12 474 LEU A N 1
ATOM 3827 C CA . LEU A 1 474 ? 4.836 -41.812 5.992 1 67.12 474 LEU A CA 1
ATOM 3828 C C . LEU A 1 474 ? 3.312 -41.906 5.969 1 67.12 474 LEU A C 1
ATOM 3830 O O . LEU A 1 474 ? 2.652 -41.031 5.375 1 67.12 474 LEU A O 1
ATOM 3834 N N . LEU A 1 475 ? 2.867 -42.906 6.637 1 73.25 475 LEU A N 1
ATOM 3835 C CA . LEU A 1 475 ? 1.417 -43.062 6.695 1 73.25 475 LEU A CA 1
ATOM 3836 C C . LEU A 1 475 ? 0.795 -41.969 7.555 1 73.25 475 LEU A C 1
ATOM 3838 O O . LEU A 1 475 ? -0.273 -41.438 7.227 1 73.25 475 LEU A O 1
ATOM 3842 N N . LYS A 1 476 ? 1.428 -41.656 8.555 1 72.88 476 LYS A N 1
ATOM 3843 C CA . LYS A 1 476 ? 0.913 -40.562 9.398 1 72.88 476 LYS A CA 1
ATOM 3844 C C . LYS A 1 476 ? 0.972 -39.219 8.68 1 72.88 476 LYS A C 1
ATOM 3846 O O . LYS A 1 476 ? 0.058 -38.406 8.805 1 72.88 476 LYS A O 1
ATOM 3851 N N . LEU A 1 477 ? 1.999 -39.062 7.953 1 66.12 477 LEU A N 1
ATOM 3852 C CA . LEU A 1 477 ? 2.123 -37.812 7.184 1 66.12 477 LEU A CA 1
ATOM 3853 C C . LEU A 1 477 ? 1.062 -37.75 6.09 1 66.12 477 LEU A C 1
ATOM 3855 O O . LEU A 1 477 ? 0.505 -36.688 5.824 1 66.12 477 LEU A O 1
ATOM 3859 N N . ALA A 1 478 ? 0.846 -38.812 5.562 1 74.81 478 ALA A N 1
ATOM 3860 C CA . ALA A 1 478 ? -0.179 -38.875 4.523 1 74.81 478 ALA A CA 1
ATOM 3861 C C . ALA A 1 478 ? -1.563 -38.625 5.105 1 74.81 478 ALA A C 1
ATOM 3863 O O . ALA A 1 478 ? -2.395 -37.969 4.473 1 74.81 478 ALA A O 1
ATOM 3864 N N . ASP A 1 479 ? -1.719 -39.031 6.305 1 78.56 479 ASP A N 1
ATOM 3865 C CA . ASP A 1 479 ? -3.016 -38.812 6.938 1 78.56 479 ASP A CA 1
ATOM 3866 C C . ASP A 1 479 ? -3.201 -37.344 7.312 1 78.56 479 ASP A C 1
ATOM 3868 O O . ASP A 1 479 ? -4.305 -36.812 7.211 1 78.56 479 ASP A O 1
ATOM 3872 N N . ILE A 1 480 ? -2.193 -36.812 7.75 1 73.38 480 ILE A N 1
ATOM 3873 C CA . ILE A 1 480 ? -2.25 -35.375 8.094 1 73.38 480 ILE A CA 1
ATOM 3874 C C . ILE A 1 480 ? -2.525 -34.562 6.832 1 73.38 480 ILE A C 1
ATOM 3876 O O . ILE A 1 480 ? -3.344 -33.625 6.852 1 73.38 480 ILE A O 1
ATOM 3880 N N . ASP A 1 481 ? -1.922 -34.969 5.793 1 74.94 481 ASP A N 1
ATOM 3881 C CA . ASP A 1 481 ? -2.133 -34.219 4.539 1 74.94 481 ASP A CA 1
ATOM 3882 C C . ASP A 1 481 ? -3.559 -34.438 4.027 1 74.94 481 ASP A C 1
ATOM 3884 O O . ASP A 1 481 ? -4.176 -33.5 3.527 1 74.94 481 ASP A O 1
ATOM 3888 N N . GLN A 1 482 ? -4.004 -35.625 4.23 1 82.31 482 GLN A N 1
ATOM 3889 C CA . GLN A 1 482 ? -5.359 -35.875 3.756 1 82.31 482 GLN A CA 1
ATOM 3890 C C . GLN A 1 482 ? -6.395 -35.125 4.586 1 82.31 482 GLN A C 1
ATOM 3892 O O . GLN A 1 482 ? -7.41 -34.688 4.055 1 82.31 482 GLN A O 1
ATOM 3897 N N . LYS A 1 483 ? -6.082 -35 5.789 1 82.19 483 LYS A N 1
ATOM 3898 C CA . LYS A 1 483 ? -6.996 -34.25 6.633 1 82.19 483 LYS A CA 1
ATOM 3899 C C . LYS A 1 483 ? -6.945 -32.75 6.293 1 82.19 483 LYS A C 1
ATOM 3901 O O . LYS A 1 483 ? -7.977 -32.094 6.293 1 82.19 483 LYS A O 1
ATOM 3906 N N . GLU A 1 484 ? -5.816 -32.312 6.059 1 77.44 484 GLU A N 1
ATOM 3907 C CA . GLU A 1 484 ? -5.672 -30.891 5.676 1 77.44 484 GLU A CA 1
ATOM 3908 C C . GLU A 1 484 ? -6.371 -30.609 4.352 1 77.44 484 GLU A C 1
ATOM 3910 O O . GLU A 1 484 ? -7.004 -29.562 4.191 1 77.44 484 GLU A O 1
ATOM 3915 N N . ILE A 1 485 ? -6.254 -31.531 3.465 1 83 485 ILE A N 1
ATOM 3916 C CA . ILE A 1 485 ? -6.883 -31.359 2.16 1 83 485 ILE A CA 1
ATOM 3917 C C . ILE A 1 485 ? -8.398 -31.375 2.312 1 83 485 ILE A C 1
ATOM 3919 O O . ILE A 1 485 ? -9.102 -30.547 1.723 1 83 485 ILE A O 1
ATOM 3923 N N . ALA A 1 486 ? -8.805 -32.281 3.107 1 86.5 486 ALA A N 1
ATOM 3924 C CA . ALA A 1 486 ? -10.25 -32.344 3.332 1 86.5 486 ALA A CA 1
ATOM 3925 C C . ALA A 1 486 ? -10.773 -31.109 4.027 1 86.5 486 ALA A C 1
ATOM 3927 O O . ALA A 1 486 ? -11.875 -30.641 3.73 1 86.5 486 ALA A O 1
ATOM 3928 N N . ASN A 1 487 ? -10.031 -30.625 4.926 1 84.19 487 ASN A N 1
ATOM 3929 C CA . ASN A 1 487 ? -10.438 -29.406 5.629 1 84.19 487 ASN A CA 1
ATOM 3930 C C . ASN A 1 487 ? -10.5 -28.203 4.688 1 84.19 487 ASN A C 1
ATOM 3932 O O . ASN A 1 487 ? -11.398 -27.375 4.805 1 84.19 487 ASN A O 1
ATOM 3936 N N . ILE A 1 488 ? -9.602 -28.109 3.818 1 83.88 488 ILE A N 1
ATOM 3937 C CA . ILE A 1 488 ? -9.57 -27 2.873 1 83.88 488 ILE A CA 1
ATOM 3938 C C . ILE A 1 488 ? -10.758 -27.094 1.921 1 83.88 488 ILE A C 1
ATOM 3940 O O . ILE A 1 488 ? -11.383 -26.094 1.581 1 83.88 488 ILE A O 1
ATOM 3944 N N . GLU A 1 489 ? -11.109 -28.266 1.562 1 87.69 489 GLU A N 1
ATOM 3945 C CA . GLU A 1 489 ? -12.258 -28.453 0.675 1 87.69 489 GLU A CA 1
ATOM 3946 C C . GLU A 1 489 ? -13.57 -28.156 1.395 1 87.69 489 GLU A C 1
ATOM 3948 O O . GLU A 1 489 ? -14.484 -27.578 0.803 1 87.69 489 GLU A O 1
ATOM 3953 N N . ASN A 1 490 ? -13.57 -28.516 2.617 1 88.25 490 ASN A N 1
ATOM 3954 C CA . ASN A 1 490 ? -14.766 -28.219 3.402 1 88.25 490 ASN A CA 1
ATOM 3955 C C . ASN A 1 490 ? -14.906 -26.719 3.645 1 88.25 490 ASN A C 1
ATOM 3957 O O . ASN A 1 490 ? -16.016 -26.188 3.662 1 88.25 490 ASN A O 1
ATOM 3961 N N . GLU A 1 491 ? -13.844 -26.125 3.908 1 87.12 491 GLU A N 1
ATOM 3962 C CA . GLU A 1 491 ? -13.867 -24.672 4.082 1 87.12 491 GLU A CA 1
ATOM 3963 C C . GLU A 1 491 ? -14.312 -23.969 2.803 1 87.12 491 GLU A C 1
ATOM 3965 O O . GLU A 1 491 ? -15.047 -22.984 2.852 1 87.12 491 GLU A O 1
ATOM 3970 N N . LYS A 1 492 ? -13.859 -24.469 1.714 1 89.94 492 LYS A N 1
ATOM 3971 C CA . LYS A 1 492 ? -14.281 -23.891 0.435 1 89.94 492 LYS A CA 1
ATOM 3972 C C . LYS A 1 492 ? -15.789 -23.984 0.26 1 89.94 492 LYS A C 1
ATOM 3974 O O . LYS A 1 492 ? -16.438 -23 -0.117 1 89.94 492 LYS A O 1
ATOM 3979 N N . ALA A 1 493 ? -16.328 -25.141 0.579 1 91.75 493 ALA A N 1
ATOM 3980 C CA . ALA A 1 493 ? -17.766 -25.359 0.436 1 91.75 493 ALA A CA 1
ATOM 3981 C C . ALA A 1 493 ? -18.547 -24.484 1.404 1 91.75 493 ALA A C 1
ATOM 3983 O O . ALA A 1 493 ? -19.609 -23.969 1.061 1 91.75 493 ALA A O 1
ATOM 3984 N N . SER A 1 494 ? -18 -24.344 2.545 1 91.19 494 SER A N 1
ATOM 3985 C CA . SER A 1 494 ? -18.672 -23.516 3.537 1 91.19 494 SER A CA 1
ATOM 3986 C C . SER A 1 494 ? -18.688 -22.047 3.115 1 91.19 494 SER A C 1
ATOM 3988 O O . SER A 1 494 ? -19.703 -21.359 3.256 1 91.19 494 SER A O 1
ATOM 3990 N N . PHE A 1 495 ? -17.609 -21.516 2.664 1 92.44 495 PHE A N 1
ATOM 3991 C CA . PHE A 1 495 ? -17.531 -20.141 2.199 1 92.44 495 PHE A CA 1
ATOM 3992 C C . PHE A 1 495 ? -18.469 -19.922 1.018 1 92.44 495 PHE A C 1
ATOM 3994 O O . PHE A 1 495 ? -19.094 -18.859 0.898 1 92.44 495 PHE A O 1
ATOM 4001 N N . HIS A 1 496 ? -18.531 -20.922 0.18 1 94.12 496 HIS A N 1
ATOM 4002 C CA . HIS A 1 496 ? -19.406 -20.859 -0.979 1 94.12 496 HIS A CA 1
ATOM 4003 C C . HIS A 1 496 ? -20.875 -20.688 -0.555 1 94.12 496 HIS A C 1
ATOM 4005 O O . HIS A 1 496 ? -21.562 -19.812 -1.06 1 94.12 496 HIS A O 1
ATOM 4011 N N . CYS A 1 497 ? -21.25 -21.5 0.391 1 93.81 497 CYS A N 1
ATOM 4012 C CA . CYS A 1 497 ? -22.625 -21.469 0.873 1 93.81 497 CYS A CA 1
ATOM 4013 C C . CYS A 1 497 ? -22.938 -20.156 1.591 1 93.81 497 CYS A C 1
ATOM 4015 O O . CYS A 1 497 ? -24 -19.562 1.396 1 93.81 497 CYS A O 1
ATOM 4017 N N . LEU A 1 498 ? -22.016 -19.703 2.379 1 93.12 498 LEU A N 1
ATOM 4018 C CA . LEU A 1 498 ? -22.203 -18.469 3.123 1 93.12 498 LEU A CA 1
ATOM 4019 C C . LEU A 1 498 ? -22.328 -17.266 2.176 1 93.12 498 LEU A C 1
ATOM 4021 O O . LEU A 1 498 ? -23.141 -16.375 2.389 1 93.12 498 LEU A O 1
ATOM 4025 N N . ALA A 1 499 ? -21.469 -17.203 1.188 1 94.38 499 ALA A N 1
ATOM 4026 C CA . ALA A 1 499 ? -21.516 -16.109 0.212 1 94.38 499 ALA A CA 1
ATOM 4027 C C . ALA A 1 499 ? -22.844 -16.094 -0.528 1 94.38 499 ALA A C 1
ATOM 4029 O O . ALA A 1 499 ? -23.469 -15.039 -0.655 1 94.38 499 ALA A O 1
ATOM 4030 N N . LEU A 1 500 ? -23.359 -17.266 -0.924 1 95.19 500 LEU A N 1
ATOM 4031 C CA . LEU A 1 500 ? -24.609 -17.359 -1.682 1 95.19 500 LEU A CA 1
ATOM 4032 C C . LEU A 1 500 ? -25.797 -16.969 -0.818 1 95.19 500 LEU A C 1
ATOM 4034 O O . LEU A 1 500 ? -26.656 -16.188 -1.252 1 95.19 500 LEU A O 1
ATOM 4038 N N . PHE A 1 501 ? -25.844 -17.453 0.395 1 94.06 501 PHE A N 1
ATOM 4039 C CA . PHE A 1 501 ? -26.969 -17.172 1.286 1 94.06 501 PHE A CA 1
ATOM 4040 C C . PHE A 1 501 ? -27.109 -15.672 1.526 1 94.06 501 PHE A C 1
ATOM 4042 O O . PHE A 1 501 ? -28.203 -15.125 1.442 1 94.06 501 PHE A O 1
ATOM 4049 N N . ASN A 1 502 ? -26.016 -15.078 1.759 1 94.56 502 ASN A N 1
ATOM 4050 C CA . ASN A 1 502 ? -26.078 -13.664 2.105 1 94.56 502 ASN A CA 1
ATOM 4051 C C . ASN A 1 502 ? -26.266 -12.789 0.868 1 94.56 502 ASN A C 1
ATOM 4053 O O . ASN A 1 502 ? -26.906 -11.75 0.932 1 94.56 502 ASN A O 1
ATOM 4057 N N . TYR A 1 503 ? -25.672 -13.164 -0.284 1 94.81 503 TYR A N 1
ATOM 4058 C CA . TYR A 1 503 ? -25.938 -12.43 -1.516 1 94.81 503 TYR A CA 1
ATOM 4059 C C . TYR A 1 503 ? -27.406 -12.5 -1.887 1 94.81 503 TYR A C 1
ATOM 4061 O O . TYR A 1 503 ? -27.984 -11.516 -2.354 1 94.81 503 TYR A O 1
ATOM 4069 N N . ILE A 1 504 ? -28.031 -13.648 -1.689 1 95.81 504 ILE A N 1
ATOM 4070 C CA . ILE A 1 504 ? -29.438 -13.836 -2.004 1 95.81 504 ILE A CA 1
ATOM 4071 C C . ILE A 1 504 ? -30.297 -12.961 -1.088 1 95.81 504 ILE A C 1
ATOM 4073 O O . ILE A 1 504 ? -31.266 -12.359 -1.531 1 95.81 504 ILE A O 1
ATOM 4077 N N . ASP A 1 505 ? -29.844 -12.82 0.14 1 94.06 505 ASP A N 1
ATOM 4078 C CA . ASP A 1 505 ? -30.562 -11.961 1.072 1 94.06 505 ASP A CA 1
ATOM 4079 C C . ASP A 1 505 ? -30.484 -10.5 0.65 1 94.06 505 ASP A C 1
ATOM 4081 O O . ASP A 1 505 ? -31.453 -9.75 0.785 1 94.06 505 ASP A O 1
ATOM 4085 N N . VAL A 1 506 ? -29.391 -10.102 0.177 1 95.12 506 VAL A N 1
ATOM 4086 C CA . VAL A 1 506 ? -29.234 -8.727 -0.29 1 95.12 506 VAL A CA 1
ATOM 4087 C C . VAL A 1 506 ? -30.141 -8.484 -1.492 1 95.12 506 VAL A C 1
ATOM 4089 O O . VAL A 1 506 ? -30.797 -7.441 -1.579 1 95.12 506 VAL A O 1
ATOM 4092 N N . LEU A 1 507 ? -30.219 -9.43 -2.396 1 95.19 507 LEU A N 1
ATOM 4093 C CA . LEU A 1 507 ? -31.062 -9.281 -3.582 1 95.19 507 LEU A CA 1
ATOM 4094 C C . LEU A 1 507 ? -32.531 -9.305 -3.213 1 95.19 507 LEU A C 1
ATOM 4096 O O . LEU A 1 507 ? -33.344 -8.602 -3.822 1 95.19 507 LEU A O 1
ATOM 4100 N N . ARG A 1 508 ? -32.875 -10.07 -2.238 1 94.31 508 ARG A N 1
ATOM 4101 C CA . ARG A 1 508 ? -34.281 -10.211 -1.819 1 94.31 508 ARG A CA 1
ATOM 4102 C C . ARG A 1 508 ? -34.781 -8.93 -1.18 1 94.31 508 ARG A C 1
ATOM 4104 O O . ARG A 1 508 ? -35.906 -8.492 -1.462 1 94.31 508 ARG A O 1
ATOM 4111 N N . TYR A 1 509 ? -33.938 -8.281 -0.427 1 93.56 509 TYR A N 1
ATOM 4112 C CA . TYR A 1 509 ? -34.438 -7.207 0.418 1 93.56 509 TYR A CA 1
ATOM 4113 C C . TYR A 1 509 ? -34 -5.844 -0.109 1 93.56 509 TYR A C 1
ATOM 4115 O O . TYR A 1 509 ? -34.594 -4.82 0.252 1 93.56 509 TYR A O 1
ATOM 4123 N N . SER A 1 510 ? -33.031 -5.809 -0.974 1 92.88 510 SER A N 1
ATOM 4124 C CA . SER A 1 510 ? -32.594 -4.52 -1.51 1 92.88 510 SER A CA 1
ATOM 4125 C C . SER A 1 510 ? -33.562 -4.02 -2.578 1 92.88 510 SER A C 1
ATOM 4127 O O . SER A 1 510 ? -34.094 -4.809 -3.354 1 92.88 510 SER A O 1
ATOM 4129 N N . SER A 1 511 ? -33.688 -2.74 -2.607 1 85.31 511 SER A N 1
ATOM 4130 C CA . SER A 1 511 ? -34.562 -2.152 -3.605 1 85.31 511 SER A CA 1
ATOM 4131 C C . SER A 1 511 ? -33.812 -1.785 -4.875 1 85.31 511 SER A C 1
ATOM 4133 O O . SER A 1 511 ? -34.406 -1.59 -5.93 1 85.31 511 SER A O 1
ATOM 4135 N N . ASP A 1 512 ? -32.5 -1.814 -4.832 1 84.06 512 ASP A N 1
ATOM 4136 C CA . ASP A 1 512 ? -31.688 -1.449 -5.992 1 84.06 512 ASP A CA 1
ATOM 4137 C C . ASP A 1 512 ? -31.531 -2.631 -6.945 1 84.06 512 ASP A C 1
ATOM 4139 O O . ASP A 1 512 ? -31.797 -3.775 -6.57 1 84.06 512 ASP A O 1
ATOM 4143 N N . LYS A 1 513 ? -31.328 -2.463 -8.211 1 78.06 513 LYS A N 1
ATOM 4144 C CA . LYS A 1 513 ? -31.141 -3.512 -9.211 1 78.06 513 LYS A CA 1
ATOM 4145 C C . LYS A 1 513 ? -29.938 -4.395 -8.867 1 78.06 513 LYS A C 1
ATOM 4147 O O . LYS A 1 513 ? -30 -5.617 -9.016 1 78.06 513 LYS A O 1
ATOM 4152 N N . ASP A 1 514 ? -28.953 -3.959 -8.18 1 84.38 514 ASP A N 1
ATOM 4153 C CA . ASP A 1 514 ? -27.75 -4.664 -7.754 1 84.38 514 ASP A CA 1
ATOM 4154 C C . ASP A 1 514 ? -27.25 -5.598 -8.859 1 84.38 514 ASP A C 1
ATOM 4156 O O . ASP A 1 514 ? -27.125 -6.805 -8.648 1 84.38 514 ASP A O 1
ATOM 4160 N N . ILE A 1 515 ? -26.891 -5.062 -10 1 85.62 515 ILE A N 1
ATOM 4161 C CA . ILE A 1 515 ? -26.516 -5.828 -11.18 1 85.62 515 ILE A CA 1
ATOM 4162 C C . ILE A 1 515 ? -25.203 -6.562 -10.922 1 85.62 515 ILE A C 1
ATOM 4164 O O . ILE A 1 515 ? -25.016 -7.695 -11.367 1 85.62 515 ILE A O 1
ATOM 4168 N N . ASP A 1 516 ? -24.375 -5.996 -10.141 1 85.5 516 ASP A N 1
ATOM 4169 C CA . ASP A 1 516 ? -23.078 -6.625 -9.867 1 85.5 516 ASP A CA 1
ATOM 4170 C C . ASP A 1 516 ? -23.234 -7.875 -9.008 1 85.5 516 ASP A C 1
ATOM 4172 O O . ASP A 1 516 ? -22.562 -8.875 -9.219 1 85.5 516 ASP A O 1
ATOM 4176 N N . ILE A 1 517 ? -24.203 -7.859 -8.141 1 90.44 517 ILE A N 1
ATOM 4177 C CA . ILE A 1 517 ? -24.391 -8.969 -7.211 1 90.44 517 ILE A CA 1
ATOM 4178 C C . ILE A 1 517 ? -25.078 -10.133 -7.922 1 90.44 517 ILE A C 1
ATOM 4180 O O . ILE A 1 517 ? -24.75 -11.297 -7.68 1 90.44 517 ILE A O 1
ATOM 4184 N N . ILE A 1 518 ? -26 -9.844 -8.805 1 91.88 518 ILE A N 1
ATOM 4185 C CA . ILE A 1 518 ? -26.734 -10.914 -9.477 1 91.88 518 ILE A CA 1
ATOM 4186 C C . ILE A 1 518 ? -25.797 -11.688 -10.398 1 91.88 518 ILE A C 1
ATOM 4188 O O . ILE A 1 518 ? -25.891 -12.906 -10.516 1 91.88 518 ILE A O 1
ATOM 4192 N N . TYR A 1 519 ? -24.969 -10.961 -11.062 1 86.5 519 TYR A N 1
ATOM 4193 C CA . TYR A 1 519 ? -24 -11.648 -11.906 1 86.5 519 TYR A CA 1
ATOM 4194 C C . TYR A 1 519 ? -23.125 -12.57 -11.078 1 86.5 519 TYR A C 1
ATOM 4196 O O . TYR A 1 519 ? -22.812 -13.695 -11.492 1 86.5 519 TYR A O 1
ATOM 4204 N N . ARG A 1 520 ? -22.734 -12.141 -9.938 1 87.44 520 ARG A N 1
ATOM 4205 C CA . ARG A 1 520 ? -21.875 -12.961 -9.102 1 87.44 520 ARG A CA 1
ATOM 4206 C C . ARG A 1 520 ? -22.625 -14.164 -8.547 1 87.44 520 ARG A C 1
ATOM 4208 O O . ARG A 1 520 ? -22.062 -15.258 -8.43 1 87.44 520 ARG A O 1
ATOM 4215 N N . VAL A 1 521 ? -23.875 -13.961 -8.211 1 91.44 521 VAL A N 1
ATOM 4216 C CA . VAL A 1 521 ? -24.688 -15.062 -7.695 1 91.44 521 VAL A CA 1
ATOM 4217 C C . VAL A 1 521 ? -24.797 -16.156 -8.75 1 91.44 521 VAL A C 1
ATOM 4219 O O . VAL A 1 521 ? -24.688 -17.344 -8.438 1 91.44 521 VAL A O 1
ATOM 4222 N N . VAL A 1 522 ? -24.922 -15.742 -9.953 1 87.12 522 VAL A N 1
ATOM 4223 C CA . VAL A 1 522 ? -25.047 -16.719 -11.023 1 87.12 522 VAL A CA 1
ATOM 4224 C C . VAL A 1 522 ? -23.719 -17.453 -11.203 1 87.12 522 VAL A C 1
ATOM 4226 O O . VAL A 1 522 ? -23.703 -18.672 -11.422 1 87.12 522 VAL A O 1
ATOM 4229 N N . SER A 1 523 ? -22.672 -16.703 -11.086 1 83.5 523 SER A N 1
ATOM 4230 C CA . SER A 1 523 ? -21.359 -17.328 -11.18 1 83.5 523 SER A CA 1
ATOM 4231 C C . SER A 1 523 ? -21.156 -18.344 -10.062 1 83.5 523 SER A C 1
ATOM 4233 O O . SER A 1 523 ? -20.594 -19.422 -10.289 1 83.5 523 SER A O 1
ATOM 4235 N N . LEU A 1 524 ? -21.625 -18.047 -8.883 1 88.81 524 LEU A N 1
ATOM 4236 C CA . LEU A 1 524 ? -21.484 -18.938 -7.727 1 88.81 524 LEU A CA 1
ATOM 4237 C C . LEU A 1 524 ? -22.406 -20.141 -7.84 1 88.81 524 LEU A C 1
ATOM 4239 O O . LEU A 1 524 ? -22.078 -21.234 -7.371 1 88.81 524 LEU A O 1
ATOM 4243 N N . MET A 1 525 ? -23.516 -20.047 -8.492 1 87.25 525 MET A N 1
ATOM 4244 C CA . MET A 1 525 ? -24.484 -21.125 -8.633 1 87.25 525 MET A CA 1
ATOM 4245 C C . MET A 1 525 ? -23.969 -22.172 -9.617 1 87.25 525 MET A C 1
ATOM 4247 O O . MET A 1 525 ? -24.406 -23.328 -9.57 1 87.25 525 MET A O 1
ATOM 4251 N N . LEU A 1 526 ? -23.078 -21.75 -10.445 1 79.06 526 LEU A N 1
ATOM 4252 C CA . LEU A 1 526 ? -22.547 -22.672 -11.453 1 79.06 526 LEU A CA 1
ATOM 4253 C C . LEU A 1 526 ? -21.484 -23.578 -10.852 1 79.06 526 LEU A C 1
ATOM 4255 O O . LEU A 1 526 ? -21.156 -24.625 -11.43 1 79.06 526 LEU A O 1
ATOM 4259 N N . GLU A 1 527 ? -21.078 -23.25 -9.711 1 81.12 527 GLU A N 1
ATOM 4260 C CA . GLU A 1 527 ? -20.156 -24.109 -8.984 1 81.12 527 GLU A CA 1
ATOM 4261 C C . GLU A 1 527 ? -20.922 -25.172 -8.18 1 81.12 527 GLU A C 1
ATOM 4263 O O . GLU A 1 527 ? -22.094 -25 -7.863 1 81.12 527 GLU A O 1
ATOM 4268 N N . PRO A 1 528 ? -20.219 -26.297 -8.031 1 80.88 528 PRO A N 1
ATOM 4269 C CA . PRO A 1 528 ? -20.906 -27.328 -7.246 1 80.88 528 PRO A CA 1
ATOM 4270 C C . PRO A 1 528 ? -21.281 -26.859 -5.848 1 80.88 528 PRO A C 1
ATOM 4272 O O . PRO A 1 528 ? -20.438 -26.328 -5.121 1 80.88 528 PRO A O 1
ATOM 4275 N N . ILE A 1 529 ? -22.594 -27.109 -5.559 1 85.88 529 ILE A N 1
ATOM 4276 C CA . ILE A 1 529 ? -23.141 -26.594 -4.305 1 85.88 529 ILE A CA 1
ATOM 4277 C C . ILE A 1 529 ? -23.453 -27.75 -3.363 1 85.88 529 ILE A C 1
ATOM 4279 O O . ILE A 1 529 ? -24.031 -28.75 -3.779 1 85.88 529 ILE A O 1
ATOM 4283 N N . ARG A 1 530 ? -23.094 -27.781 -2.154 1 83.19 530 ARG A N 1
ATOM 4284 C CA . ARG A 1 530 ? -23.406 -28.781 -1.135 1 83.19 530 ARG A CA 1
ATOM 4285 C C . ARG A 1 530 ? -24.859 -28.688 -0.691 1 83.19 530 ARG A C 1
ATOM 4287 O O . ARG A 1 530 ? -25.562 -29.688 -0.606 1 83.19 530 ARG A O 1
ATOM 4294 N N . ASP A 1 531 ? -25.391 -27.531 -0.284 1 83.56 531 ASP A N 1
ATOM 4295 C CA . ASP A 1 531 ? -26.766 -27.297 0.172 1 83.56 531 ASP A CA 1
ATOM 4296 C C . ASP A 1 531 ? -27.609 -26.688 -0.935 1 83.56 531 ASP A C 1
ATOM 4298 O O . ASP A 1 531 ? -28.219 -25.625 -0.75 1 83.56 531 ASP A O 1
ATOM 4302 N N . ARG A 1 532 ? -27.891 -27.5 -1.882 1 86.5 532 ARG A N 1
ATOM 4303 C CA . ARG A 1 532 ? -28.547 -26.984 -3.09 1 86.5 532 ARG A CA 1
ATOM 4304 C C . ARG A 1 532 ? -30.016 -26.703 -2.844 1 86.5 532 ARG A C 1
ATOM 4306 O O . ARG A 1 532 ? -30.531 -25.688 -3.311 1 86.5 532 ARG A O 1
ATOM 4313 N N . GLU A 1 533 ? -30.719 -27.5 -2.107 1 87.69 533 GLU A N 1
ATOM 4314 C CA . GLU A 1 533 ? -32.156 -27.359 -1.896 1 87.69 533 GLU A CA 1
ATOM 4315 C C . GLU A 1 533 ? -32.469 -26.078 -1.133 1 87.69 533 GLU A C 1
ATOM 4317 O O . GLU A 1 533 ? -33.406 -25.359 -1.481 1 87.69 533 GLU A O 1
ATOM 4322 N N . ARG A 1 534 ? -31.656 -25.906 -0.197 1 90.69 534 ARG A N 1
ATOM 4323 C CA . ARG A 1 534 ? -31.891 -24.703 0.605 1 90.69 534 ARG A CA 1
ATOM 4324 C C . ARG A 1 534 ? -31.641 -23.438 -0.208 1 90.69 534 ARG A C 1
ATOM 4326 O O . ARG A 1 534 ? -32.344 -22.453 -0.07 1 90.69 534 ARG A O 1
ATOM 4333 N N . ILE A 1 535 ? -30.672 -23.422 -0.985 1 91.56 535 ILE A N 1
ATOM 4334 C CA . ILE A 1 535 ? -30.297 -22.266 -1.788 1 91.56 535 ILE A CA 1
ATOM 4335 C C . ILE A 1 535 ? -31.359 -22.016 -2.867 1 91.56 535 ILE A C 1
ATOM 4337 O O . ILE A 1 535 ? -31.734 -20.875 -3.123 1 91.56 535 ILE A O 1
ATOM 4341 N N . GLU A 1 536 ? -31.891 -23.078 -3.465 1 90.75 536 GLU A N 1
ATOM 4342 C CA . GLU A 1 536 ? -32.906 -22.938 -4.504 1 90.75 536 GLU A CA 1
ATOM 4343 C C . GLU A 1 536 ? -34.219 -22.375 -3.936 1 90.75 536 GLU A C 1
ATOM 4345 O O . GLU A 1 536 ? -34.875 -21.562 -4.582 1 90.75 536 GLU A O 1
ATOM 4350 N N . ALA A 1 537 ? -34.438 -22.734 -2.746 1 91.69 537 ALA A N 1
ATOM 4351 C CA . ALA A 1 537 ? -35.625 -22.219 -2.1 1 91.69 537 ALA A CA 1
ATOM 4352 C C . ALA A 1 537 ? -35.531 -20.719 -1.867 1 91.69 537 ALA A C 1
ATOM 4354 O O . ALA A 1 537 ? -36.5 -19.984 -2.002 1 91.69 537 ALA A O 1
ATOM 4355 N N . LYS A 1 538 ? -34.375 -20.312 -1.547 1 92.12 538 LYS A N 1
ATOM 4356 C CA . LYS A 1 538 ? -34.188 -18.891 -1.274 1 92.12 538 LYS A CA 1
ATOM 4357 C C . LYS A 1 538 ? -34.156 -18.078 -2.566 1 92.12 538 LYS A C 1
ATOM 4359 O O . LYS A 1 538 ? -34.5 -16.906 -2.578 1 92.12 538 LYS A O 1
ATOM 4364 N N . ILE A 1 539 ? -33.781 -18.609 -3.654 1 92.94 539 ILE A N 1
ATOM 4365 C CA . ILE A 1 539 ? -33.656 -17.922 -4.93 1 92.94 539 ILE A CA 1
ATOM 4366 C C . ILE A 1 539 ? -35.062 -17.562 -5.449 1 92.94 539 ILE A C 1
ATOM 4368 O O . ILE A 1 539 ? -35.25 -16.531 -6.078 1 92.94 539 ILE A O 1
ATOM 4372 N N . TRP A 1 540 ? -36 -18.453 -5.059 1 92.38 540 TRP A N 1
ATOM 4373 C CA . TRP A 1 540 ? -37.375 -18.219 -5.508 1 92.38 540 TRP A CA 1
ATOM 4374 C C . TRP A 1 540 ? -37.938 -16.969 -4.852 1 92.38 540 TRP A C 1
ATOM 4376 O O . TRP A 1 540 ? -38.906 -16.375 -5.355 1 92.38 540 TRP A O 1
ATOM 4386 N N . CYS A 1 541 ? -37.219 -16.5 -3.846 1 92 541 CYS A N 1
ATOM 4387 C CA . CYS A 1 541 ? -37.719 -15.344 -3.129 1 92 541 CYS A CA 1
ATOM 4388 C C . CYS A 1 541 ? -37.156 -14.055 -3.721 1 92 541 CYS A C 1
ATOM 4390 O O . CYS A 1 541 ? -37.625 -12.961 -3.377 1 92 541 CYS A O 1
ATOM 4392 N N . ILE A 1 542 ? -36.344 -14.109 -4.645 1 93.94 542 ILE A N 1
ATOM 4393 C CA . ILE A 1 542 ? -35.781 -12.93 -5.285 1 93.94 542 ILE A CA 1
ATOM 4394 C C . ILE A 1 542 ? -36.75 -12.383 -6.32 1 93.94 542 ILE A C 1
ATOM 4396 O O . ILE A 1 542 ? -37.312 -13.141 -7.109 1 93.94 542 ILE A O 1
ATOM 4400 N N . PRO A 1 543 ? -36.969 -11.102 -6.23 1 92.56 543 PRO A N 1
ATOM 4401 C CA . PRO A 1 543 ? -37.812 -10.539 -7.289 1 92.56 543 PRO A CA 1
ATOM 4402 C C . PRO A 1 543 ? -37.281 -10.859 -8.688 1 92.56 543 PRO A C 1
ATOM 4404 O O . PRO A 1 543 ? -36.094 -10.742 -8.953 1 92.56 543 PRO A O 1
ATOM 4407 N N . THR A 1 544 ? -38.062 -11.219 -9.664 1 92.94 544 THR A N 1
ATOM 4408 C CA . THR A 1 544 ? -37.719 -11.766 -10.961 1 92.94 544 THR A CA 1
ATOM 4409 C C . THR A 1 544 ? -37.094 -10.695 -11.852 1 92.94 544 THR A C 1
ATOM 4411 O O . THR A 1 544 ? -36.344 -11.008 -12.797 1 92.94 544 THR A O 1
ATOM 4414 N N . PHE A 1 545 ? -37.438 -9.414 -11.594 1 92.38 545 PHE A N 1
ATOM 4415 C CA . PHE A 1 545 ? -36.906 -8.367 -12.469 1 92.38 545 PHE A CA 1
ATOM 4416 C C . PHE A 1 545 ? -35.375 -8.281 -12.352 1 92.38 545 PHE A C 1
ATOM 4418 O O . PHE A 1 545 ? -34.719 -7.777 -13.258 1 92.38 545 PHE A O 1
ATOM 4425 N N . LYS A 1 546 ? -34.812 -8.758 -11.242 1 92.75 546 LYS A N 1
ATOM 4426 C CA . LYS A 1 546 ? -33.375 -8.688 -11.016 1 92.75 546 LYS A CA 1
ATOM 4427 C C . LYS A 1 546 ? -32.625 -9.711 -11.867 1 92.75 546 LYS A C 1
ATOM 4429 O O . LYS A 1 546 ? -31.422 -9.609 -12.039 1 92.75 546 LYS A O 1
ATOM 4434 N N . PHE A 1 547 ? -33.375 -10.68 -12.477 1 92.31 547 PHE A N 1
ATOM 4435 C CA . PHE A 1 547 ? -32.719 -11.719 -13.273 1 92.31 547 PHE A CA 1
ATOM 4436 C C . PHE A 1 547 ? -32.688 -11.32 -14.75 1 92.31 547 PHE A C 1
ATOM 4438 O O . PHE A 1 547 ? -32.062 -12.008 -15.562 1 92.31 547 PHE A O 1
ATOM 4445 N N . ILE A 1 548 ? -33.25 -10.242 -15.133 1 90.44 548 ILE A N 1
ATOM 4446 C CA . ILE A 1 548 ? -33.375 -9.828 -16.516 1 90.44 548 ILE A CA 1
ATOM 4447 C C . ILE A 1 548 ? -31.984 -9.641 -17.125 1 90.44 548 ILE A C 1
ATOM 4449 O O . ILE A 1 548 ? -31.703 -10.133 -18.219 1 90.44 548 ILE A O 1
ATOM 4453 N N . PRO A 1 549 ? -31.062 -9.047 -16.359 1 87.38 549 PRO A N 1
ATOM 4454 C CA . PRO A 1 549 ? -29.75 -8.812 -16.969 1 87.38 549 PRO A CA 1
ATOM 4455 C C . PRO A 1 549 ? -28.969 -10.102 -17.188 1 87.38 549 PRO A C 1
ATOM 4457 O O . PRO A 1 549 ? -28.094 -10.148 -18.047 1 87.38 549 PRO A O 1
ATOM 4460 N N . VAL A 1 550 ? -29.266 -11.141 -16.469 1 88.81 550 VAL A N 1
ATOM 4461 C CA . VAL A 1 550 ? -28.438 -12.336 -16.5 1 88.81 550 VAL A CA 1
ATOM 4462 C C . VAL A 1 550 ? -29.109 -13.414 -17.344 1 88.81 550 VAL A C 1
ATOM 4464 O O . VAL A 1 550 ? -28.578 -14.516 -17.5 1 88.81 550 VAL A O 1
ATOM 4467 N N . ILE A 1 551 ? -30.141 -13.18 -18.031 1 86.69 551 ILE A N 1
ATOM 4468 C CA . ILE A 1 551 ? -30.906 -14.188 -18.75 1 86.69 551 ILE A CA 1
ATOM 4469 C C . ILE A 1 551 ? -30.078 -14.758 -19.891 1 86.69 551 ILE A C 1
ATOM 4471 O O . ILE A 1 551 ? -30.172 -15.945 -20.203 1 86.69 551 ILE A O 1
ATOM 4475 N N . ARG A 1 552 ? -29.297 -13.961 -20.453 1 80.38 552 ARG A N 1
ATOM 4476 C CA . ARG A 1 552 ? -28.469 -14.414 -21.562 1 80.38 552 ARG A CA 1
ATOM 4477 C C . ARG A 1 552 ? -27.406 -15.398 -21.094 1 80.38 552 ARG A C 1
ATOM 4479 O O . ARG A 1 552 ? -26.938 -16.234 -21.859 1 80.38 552 ARG A O 1
ATOM 4486 N N . GLN A 1 553 ? -27.094 -15.305 -19.828 1 81.12 553 GLN A N 1
ATOM 4487 C CA . GLN A 1 553 ? -26.109 -16.219 -19.25 1 81.12 553 GLN A CA 1
ATOM 4488 C C . GLN A 1 553 ? -26.766 -17.531 -18.844 1 81.12 553 GLN A C 1
ATOM 4490 O O . GLN A 1 553 ? -26.109 -18.578 -18.844 1 81.12 553 GLN A O 1
ATOM 4495 N N . LEU A 1 554 ? -28.031 -17.453 -18.547 1 85.06 554 LEU A N 1
ATOM 4496 C CA . LEU A 1 554 ? -28.719 -18.609 -18 1 85.06 554 LEU A CA 1
ATOM 4497 C C . LEU A 1 554 ? -29.219 -19.531 -19.109 1 85.06 554 LEU A C 1
ATOM 4499 O O . LEU A 1 554 ? -29.281 -20.75 -18.938 1 85.06 554 LEU A O 1
ATOM 4503 N N . ILE A 1 555 ? -29.5 -19.031 -20.25 1 82.62 555 ILE A N 1
ATOM 4504 C CA . ILE A 1 555 ? -30.141 -19.781 -21.328 1 82.62 555 ILE A CA 1
ATOM 4505 C C . ILE A 1 555 ? -29.203 -20.875 -21.844 1 82.62 555 ILE A C 1
ATOM 4507 O O . ILE A 1 555 ? -29.609 -22.031 -21.984 1 82.62 555 ILE A O 1
ATOM 4511 N N . PRO A 1 556 ? -27.938 -20.531 -22.078 1 77.62 556 PRO A N 1
ATOM 4512 C CA . PRO A 1 556 ? -27.062 -21.578 -22.594 1 77.62 556 PRO A CA 1
ATOM 4513 C C . PRO A 1 556 ? -26.797 -22.688 -21.578 1 77.62 556 PRO A C 1
ATOM 4515 O O . PRO A 1 556 ? -26.359 -23.781 -21.953 1 77.62 556 PRO A O 1
ATOM 4518 N N . ARG A 1 557 ? -27.094 -22.484 -20.391 1 77.19 557 ARG A N 1
ATOM 4519 C CA . ARG A 1 557 ? -26.781 -23.453 -19.344 1 77.19 557 ARG A CA 1
ATOM 4520 C C . ARG A 1 557 ? -27.891 -24.484 -19.203 1 77.19 557 ARG A C 1
ATOM 4522 O O . ARG A 1 557 ? -27.719 -25.5 -18.516 1 77.19 557 ARG A O 1
ATOM 4529 N N . VAL A 1 558 ? -28.953 -24.312 -19.781 1 78.12 558 VAL A N 1
ATOM 4530 C CA . VAL A 1 558 ? -30.109 -25.203 -19.672 1 78.12 558 VAL A CA 1
ATOM 4531 C C . VAL A 1 558 ? -29.859 -26.469 -20.5 1 78.12 558 VAL A C 1
ATOM 4533 O O . VAL A 1 558 ? -30.531 -27.484 -20.297 1 78.12 558 VAL A O 1
ATOM 4536 N N . ILE A 1 559 ? -28.75 -26.438 -21.203 1 61.84 559 ILE A N 1
ATOM 4537 C CA . ILE A 1 559 ? -28.453 -27.531 -22.125 1 61.84 559 ILE A CA 1
ATOM 4538 C C . ILE A 1 559 ? -27.906 -28.734 -21.344 1 61.84 559 ILE A C 1
ATOM 4540 O O . ILE A 1 559 ? -28.219 -29.875 -21.672 1 61.84 559 ILE A O 1
ATOM 4544 N N . ALA A 1 560 ? -27.234 -28.438 -20.328 1 59.25 560 ALA A N 1
ATOM 4545 C CA . ALA A 1 560 ? -26.562 -29.516 -19.609 1 59.25 560 ALA A CA 1
ATOM 4546 C C . ALA A 1 560 ? -27.562 -30.406 -18.875 1 59.25 560 ALA A C 1
ATOM 4548 O O . ALA A 1 560 ? -28.625 -29.953 -18.469 1 59.25 560 ALA A O 1
ATOM 4549 N N . GLU A 1 561 ? -27.766 -31.609 -19.281 1 60.47 561 GLU A N 1
ATOM 4550 C CA . GLU A 1 561 ? -28.672 -32.562 -18.656 1 60.47 561 GLU A CA 1
ATOM 4551 C C . GLU A 1 561 ? -28.328 -32.781 -17.188 1 60.47 561 GLU A C 1
ATOM 4553 O O . GLU A 1 561 ? -28.406 -33.875 -16.656 1 60.47 561 GLU A O 1
ATOM 4558 N N . ASP A 1 562 ? -27.906 -31.609 -16.547 1 71.25 562 ASP A N 1
ATOM 4559 C CA . ASP A 1 562 ? -27.594 -31.719 -15.125 1 71.25 562 ASP A CA 1
ATOM 4560 C C . ASP A 1 562 ? -28.703 -31.109 -14.266 1 71.25 562 ASP A C 1
ATOM 4562 O O . ASP A 1 562 ? -29.688 -30.578 -14.797 1 71.25 562 ASP A O 1
ATOM 4566 N N . GLU A 1 563 ? -28.781 -31.391 -13 1 76 563 GLU A N 1
ATOM 4567 C CA . GLU A 1 563 ? -29.75 -30.891 -12.039 1 76 563 GLU A CA 1
ATOM 4568 C C . GLU A 1 563 ? -29.812 -29.359 -12.07 1 76 563 GLU A C 1
ATOM 4570 O O . GLU A 1 563 ? -30.875 -28.781 -11.914 1 76 563 GLU A O 1
ATOM 4575 N N . ASN A 1 564 ? -28.781 -28.719 -12.383 1 80.75 564 ASN A N 1
ATOM 4576 C CA . ASN A 1 564 ? -28.75 -27.266 -12.484 1 80.75 564 ASN A CA 1
ATOM 4577 C C . ASN A 1 564 ? -29.547 -26.766 -13.695 1 80.75 564 ASN A C 1
ATOM 4579 O O . ASN A 1 564 ? -30.219 -25.734 -13.617 1 80.75 564 ASN A O 1
ATOM 4583 N N . ALA A 1 565 ? -29.516 -27.578 -14.68 1 82.62 565 ALA A N 1
ATOM 4584 C CA . ALA A 1 565 ? -30.234 -27.203 -15.898 1 82.62 565 ALA A CA 1
ATOM 4585 C C . ALA A 1 565 ? -31.734 -27.188 -15.672 1 82.62 565 ALA A C 1
ATOM 4587 O O . ALA A 1 565 ? -32.438 -26.297 -16.172 1 82.62 565 ALA A O 1
ATOM 4588 N N . LYS A 1 566 ? -32.188 -28.172 -14.906 1 85.38 566 LYS A N 1
ATOM 4589 C CA . LYS A 1 566 ? -33.625 -28.234 -14.609 1 85.38 566 LYS A CA 1
ATOM 4590 C C . LYS A 1 566 ? -34.062 -27.016 -13.797 1 85.38 566 LYS A C 1
ATOM 4592 O O . LYS A 1 566 ? -35.156 -26.453 -14.047 1 85.38 566 LYS A O 1
ATOM 4597 N N . PHE A 1 567 ? -33.312 -26.703 -12.867 1 89.62 567 PHE A N 1
ATOM 4598 C CA . PHE A 1 567 ? -33.625 -25.547 -12.031 1 89.62 567 PHE A CA 1
ATOM 4599 C C . PHE A 1 567 ? -33.625 -24.266 -12.867 1 89.62 567 PHE A C 1
ATOM 4601 O O . PHE A 1 567 ? -34.531 -23.453 -12.727 1 89.62 567 PHE A O 1
ATOM 4608 N N . PHE A 1 568 ? -32.656 -24.047 -13.703 1 89.56 568 PHE A N 1
ATOM 4609 C CA . PHE A 1 568 ? -32.594 -22.828 -14.508 1 89.56 568 PHE A CA 1
ATOM 4610 C C . PHE A 1 568 ? -33.719 -22.766 -15.516 1 89.56 568 PHE A C 1
ATOM 4612 O O . PHE A 1 568 ? -34.219 -21.688 -15.836 1 89.56 568 PHE A O 1
ATOM 4619 N N . LYS A 1 569 ? -34.125 -23.922 -16 1 90 569 LYS A N 1
ATOM 4620 C CA . LYS A 1 569 ? -35.281 -23.969 -16.922 1 90 569 LYS A CA 1
ATOM 4621 C C . LYS A 1 569 ? -36.531 -23.422 -16.234 1 90 569 LYS A C 1
ATOM 4623 O O . LYS A 1 569 ? -37.25 -22.594 -16.812 1 90 569 LYS A O 1
ATOM 4628 N N . LYS A 1 570 ? -36.688 -23.859 -15.008 1 90.69 570 LYS A N 1
ATOM 4629 C CA . LYS A 1 570 ? -37.844 -23.391 -14.258 1 90.69 570 LYS A CA 1
ATOM 4630 C C . LYS A 1 570 ? -37.75 -21.906 -13.961 1 90.69 570 LYS A C 1
ATOM 4632 O O . LYS A 1 570 ? -38.781 -21.203 -13.961 1 90.69 570 LYS A O 1
ATOM 4637 N N . LEU A 1 571 ? -36.625 -21.5 -13.664 1 92.62 571 LEU A N 1
ATOM 4638 C CA . LEU A 1 571 ? -36.406 -20.094 -13.367 1 92.62 571 LEU A CA 1
ATOM 4639 C C . LEU A 1 571 ? -36.688 -19.219 -14.594 1 92.62 571 LEU A C 1
ATOM 4641 O O . LEU A 1 571 ? -37.312 -18.156 -14.492 1 92.62 571 LEU A O 1
ATOM 4645 N N . ILE A 1 572 ? -36.25 -19.625 -15.711 1 92.94 572 ILE A N 1
ATOM 4646 C CA . ILE A 1 572 ? -36.438 -18.891 -16.953 1 92.94 572 ILE A CA 1
ATOM 4647 C C . ILE A 1 572 ? -37.938 -18.844 -17.297 1 92.94 572 ILE A C 1
ATOM 4649 O O . ILE A 1 572 ? -38.438 -17.812 -17.75 1 92.94 572 ILE A O 1
ATOM 4653 N N . GLU A 1 573 ? -38.594 -19.938 -17.078 1 92.44 573 GLU A N 1
ATOM 4654 C CA . GLU A 1 573 ? -40.031 -19.984 -17.344 1 92.44 573 GLU A CA 1
ATOM 4655 C C . GLU A 1 573 ? -40.781 -19 -16.453 1 92.44 573 GLU A C 1
ATOM 4657 O O . GLU A 1 573 ? -41.688 -18.297 -16.922 1 92.44 573 GLU A O 1
ATOM 4662 N N . LYS A 1 574 ? -40.375 -18.984 -15.266 1 93.38 574 LYS A N 1
ATOM 4663 C CA . LYS A 1 574 ? -41 -18.047 -14.344 1 93.38 574 LYS A CA 1
ATOM 4664 C C . LYS A 1 574 ? -40.719 -16.609 -14.758 1 93.38 574 LYS A C 1
ATOM 4666 O O . LYS A 1 574 ? -41.625 -15.758 -14.711 1 93.38 574 LYS A O 1
ATOM 4671 N N . CYS A 1 575 ? -39.531 -16.312 -15.141 1 94.56 575 CYS A N 1
ATOM 4672 C CA . CYS A 1 575 ? -39.188 -14.969 -15.562 1 94.56 575 CYS A CA 1
ATOM 4673 C C . CYS A 1 575 ? -39.875 -14.594 -16.859 1 94.56 575 CYS A C 1
ATOM 4675 O O . CYS A 1 575 ? -40.25 -13.43 -17.062 1 94.56 575 CYS A O 1
ATOM 4677 N N . ALA A 1 576 ? -40.062 -15.555 -17.719 1 94 576 ALA A N 1
ATOM 4678 C CA . ALA A 1 576 ? -40.75 -15.305 -18.969 1 94 576 ALA A CA 1
ATOM 4679 C C . ALA A 1 576 ? -42.219 -14.953 -18.734 1 94 576 ALA A C 1
ATOM 4681 O O . ALA A 1 576 ? -42.812 -14.133 -19.453 1 94 576 ALA A O 1
ATOM 4682 N N . LEU A 1 577 ? -42.812 -15.523 -17.75 1 93.19 577 LEU A N 1
ATOM 4683 C CA . LEU A 1 577 ? -44.188 -15.242 -17.406 1 93.19 577 LEU A CA 1
ATOM 4684 C C . LEU A 1 577 ? -44.344 -13.828 -16.859 1 93.19 577 LEU A C 1
ATOM 4686 O O . LEU A 1 577 ? -45.281 -13.117 -17.188 1 93.19 577 LEU A O 1
ATOM 4690 N N . ASP A 1 578 ? -43.344 -13.461 -16.047 1 93.38 578 ASP A N 1
ATOM 4691 C CA . ASP A 1 578 ? -43.406 -12.148 -15.414 1 93.38 578 ASP A CA 1
ATOM 4692 C C . ASP A 1 578 ? -42.938 -11.055 -16.359 1 93.38 578 ASP A C 1
ATOM 4694 O O . ASP A 1 578 ? -43.469 -9.945 -16.359 1 93.38 578 ASP A O 1
ATOM 4698 N N . HIS A 1 579 ? -41.875 -11.352 -17.125 1 93.75 579 HIS A N 1
ATOM 4699 C CA . HIS A 1 579 ? -41.25 -10.367 -18 1 93.75 579 HIS A CA 1
ATOM 4700 C C . HIS A 1 579 ? -41.125 -10.906 -19.422 1 93.75 579 HIS A C 1
ATOM 4702 O O . HIS A 1 579 ? -40 -11.07 -19.938 1 93.75 579 HIS A O 1
ATOM 4708 N N . PRO A 1 580 ? -42.125 -11.047 -20.125 1 92.19 580 PRO A N 1
ATOM 4709 C CA . PRO A 1 580 ? -42.094 -11.68 -21.453 1 92.19 580 PRO A CA 1
ATOM 4710 C C . PRO A 1 580 ? -41.344 -10.844 -22.484 1 92.19 580 PRO A C 1
ATOM 4712 O O . PRO A 1 580 ? -40.625 -11.391 -23.328 1 92.19 580 PRO A O 1
ATOM 4715 N N . HIS A 1 581 ? -41.438 -9.57 -22.375 1 90.31 581 HIS A N 1
ATOM 4716 C CA . HIS A 1 581 ? -40.875 -8.711 -23.406 1 90.31 581 HIS A CA 1
ATOM 4717 C C . HIS A 1 581 ? -39.344 -8.703 -23.344 1 90.31 581 HIS A C 1
ATOM 4719 O O . HIS A 1 581 ? -38.688 -8.352 -24.312 1 90.31 581 HIS A O 1
ATOM 4725 N N . HIS A 1 582 ? -38.844 -9.07 -22.203 1 90.88 582 HIS A N 1
ATOM 4726 C CA . HIS A 1 582 ? -37.406 -9.094 -22.031 1 90.88 582 HIS A CA 1
ATOM 4727 C C . HIS A 1 582 ? -36.812 -10.477 -22.312 1 90.88 582 HIS A C 1
ATOM 4729 O O . HIS A 1 582 ? -35.75 -10.609 -22.891 1 90.88 582 HIS A O 1
ATOM 4735 N N . ILE A 1 583 ? -37.469 -11.492 -21.922 1 91.81 583 ILE A N 1
ATOM 4736 C CA . ILE A 1 583 ? -36.906 -12.844 -21.891 1 91.81 583 ILE A CA 1
ATOM 4737 C C . ILE A 1 583 ? -37.156 -13.531 -23.219 1 91.81 583 ILE A C 1
ATOM 4739 O O . ILE A 1 583 ? -36.312 -14.25 -23.734 1 91.81 583 ILE A O 1
ATOM 4743 N N . LEU A 1 584 ? -38.312 -13.336 -23.859 1 91.31 584 LEU A N 1
ATOM 4744 C CA . LEU A 1 584 ? -38.688 -14.047 -25.062 1 91.31 584 LEU A CA 1
ATOM 4745 C C . LEU A 1 584 ? -37.75 -13.711 -26.219 1 91.31 584 LEU A C 1
ATOM 4747 O O . LEU A 1 584 ? -37.281 -14.602 -26.938 1 91.31 584 LEU A O 1
ATOM 4751 N N . PRO A 1 585 ? -37.469 -12.445 -26.359 1 88.44 585 PRO A N 1
ATOM 4752 C CA . PRO A 1 585 ? -36.531 -12.156 -27.438 1 88.44 585 PRO A CA 1
ATOM 4753 C C . PRO A 1 585 ? -35.188 -12.859 -27.266 1 88.44 585 PRO A C 1
ATOM 4755 O O . PRO A 1 585 ? -34.594 -13.273 -28.25 1 88.44 585 PRO A O 1
ATOM 4758 N N . ALA A 1 586 ? -34.719 -12.961 -26.047 1 86.81 586 ALA A N 1
ATOM 4759 C CA . ALA A 1 586 ? -33.469 -13.648 -25.797 1 86.81 586 ALA A CA 1
ATOM 4760 C C . ALA A 1 586 ? -33.562 -15.141 -26.094 1 86.81 586 ALA A C 1
ATOM 4762 O O . ALA A 1 586 ? -32.625 -15.75 -26.594 1 86.81 586 ALA A O 1
ATOM 4763 N N . LEU A 1 587 ? -34.656 -15.734 -25.844 1 88.62 587 LEU A N 1
ATOM 4764 C CA . LEU A 1 587 ? -34.906 -17.141 -26.125 1 88.62 587 LEU A CA 1
ATOM 4765 C C . LEU A 1 587 ? -35.031 -17.391 -27.625 1 88.62 587 LEU A C 1
ATOM 4767 O O . LEU A 1 587 ? -34.531 -18.406 -28.125 1 88.62 587 LEU A O 1
ATOM 4771 N N . PHE A 1 588 ? -35.688 -16.5 -28.297 1 87.88 588 PHE A N 1
ATOM 4772 C CA . PHE A 1 588 ? -35.844 -16.625 -29.75 1 87.88 588 PHE A CA 1
ATOM 4773 C C . PHE A 1 588 ? -34.5 -16.516 -30.453 1 87.88 588 PHE A C 1
ATOM 4775 O O . PHE A 1 588 ? -34.25 -17.172 -31.469 1 87.88 588 PHE A O 1
ATOM 4782 N N . ALA A 1 589 ? -33.656 -15.703 -29.859 1 82.75 589 ALA A N 1
ATOM 4783 C CA . ALA A 1 589 ? -32.344 -15.539 -30.453 1 82.75 589 ALA A CA 1
ATOM 4784 C C . ALA A 1 589 ? -31.562 -16.844 -30.438 1 82.75 589 ALA A C 1
ATOM 4786 O O . ALA A 1 589 ? -30.828 -17.156 -31.391 1 82.75 589 ALA A O 1
ATOM 4787 N N . VAL A 1 590 ? -31.766 -17.625 -29.438 1 81.38 590 VAL A N 1
ATOM 4788 C CA . VAL A 1 590 ? -31.047 -18.891 -29.328 1 81.38 590 VAL A CA 1
ATOM 4789 C C . VAL A 1 590 ? -31.781 -19.984 -30.109 1 81.38 590 VAL A C 1
ATOM 4791 O O . VAL A 1 590 ? -31.156 -20.828 -30.734 1 81.38 590 VAL A O 1
ATOM 4794 N N . ALA A 1 591 ? -33.062 -19.938 -30.188 1 83.62 591 ALA A N 1
ATOM 4795 C CA . ALA A 1 591 ? -33.875 -20.969 -30.828 1 83.62 591 ALA A CA 1
ATOM 4796 C C . ALA A 1 591 ? -33.719 -20.906 -32.344 1 83.62 591 ALA A C 1
ATOM 4798 O O . ALA A 1 591 ? -33.812 -21.938 -33.031 1 83.62 591 ALA A O 1
ATOM 4799 N N . TYR A 1 592 ? -33.469 -19.719 -32.875 1 79.31 592 TYR A N 1
ATOM 4800 C CA . TYR A 1 592 ? -33.406 -19.562 -34.312 1 79.31 592 TYR A CA 1
ATOM 4801 C C . TYR A 1 592 ? -31.969 -19.344 -34.781 1 79.31 592 TYR A C 1
ATOM 4803 O O . TYR A 1 592 ? -31.734 -18.875 -35.875 1 79.31 592 TYR A O 1
ATOM 4811 N N . SER A 1 593 ? -31.078 -19.656 -33.938 1 74.81 593 SER A N 1
ATOM 4812 C CA . SER A 1 593 ? -29.688 -19.391 -34.25 1 74.81 593 SER A CA 1
ATOM 4813 C C . SER A 1 593 ? -29.203 -20.219 -35.438 1 74.81 593 SER A C 1
ATOM 4815 O O . SER A 1 593 ? -28.359 -19.766 -36.219 1 74.81 593 SER A O 1
ATOM 4817 N N . THR A 1 594 ? -29.734 -21.438 -35.719 1 70.56 594 THR A N 1
ATOM 4818 C CA . THR A 1 594 ? -29.25 -22.312 -36.781 1 70.56 594 THR A CA 1
ATOM 4819 C C . THR A 1 594 ? -30.047 -22.109 -38.062 1 70.56 594 THR A C 1
ATOM 4821 O O . THR A 1 594 ? -29.625 -22.578 -39.125 1 70.56 594 THR A O 1
ATOM 4824 N N . ARG A 1 595 ? -31.141 -21.625 -38.062 1 65.38 595 ARG A N 1
ATOM 4825 C CA . ARG A 1 595 ? -32 -21.516 -39.25 1 65.38 595 ARG A CA 1
ATOM 4826 C C . ARG A 1 595 ? -31.312 -20.719 -40.344 1 65.38 595 ARG A C 1
ATOM 4828 O O . ARG A 1 595 ? -31.484 -21.016 -41.531 1 65.38 595 ARG A O 1
ATOM 4835 N N . GLY A 1 596 ? -30.578 -19.781 -40.031 1 56.78 596 GLY A N 1
ATOM 4836 C CA . GLY A 1 596 ? -29.938 -19 -41.062 1 56.78 596 GLY A CA 1
ATOM 4837 C C . GLY A 1 596 ? -28.734 -19.719 -41.688 1 56.78 596 GLY A C 1
ATOM 4838 O O . GLY A 1 596 ? -28.375 -19.438 -42.844 1 56.78 596 GLY A O 1
ATOM 4839 N N . ILE A 1 597 ? -28.094 -20.656 -40.969 1 56.69 597 ILE A N 1
ATOM 4840 C CA . ILE A 1 597 ? -26.859 -21.281 -41.406 1 56.69 597 ILE A CA 1
ATOM 4841 C C . ILE A 1 597 ? -27.172 -22.453 -42.312 1 56.69 597 ILE A C 1
ATOM 4843 O O . ILE A 1 597 ? -26.422 -22.75 -43.25 1 56.69 597 ILE A O 1
ATOM 4847 N N . GLU A 1 598 ? -28.25 -23.219 -42.031 1 54.41 598 GLU A N 1
ATOM 4848 C CA . GLU A 1 598 ? -28.547 -24.422 -42.781 1 54.41 598 GLU A CA 1
ATOM 4849 C C . GLU A 1 598 ? -28.75 -24.094 -44.281 1 54.41 598 GLU A C 1
ATOM 4851 O O . GLU A 1 598 ? -28.516 -24.938 -45.125 1 54.41 598 GLU A O 1
ATOM 4856 N N . ASN A 1 599 ? -29.219 -22.906 -44.562 1 49.5 599 ASN A N 1
ATOM 4857 C CA . ASN A 1 599 ? -29.516 -22.594 -45.938 1 49.5 599 ASN A CA 1
ATOM 4858 C C . ASN A 1 599 ? -28.266 -22.172 -46.719 1 49.5 599 ASN A C 1
ATOM 4860 O O . ASN A 1 599 ? -28.328 -21.922 -47.938 1 49.5 599 ASN A O 1
ATOM 4864 N N . ILE A 1 600 ? -27.25 -21.906 -45.906 1 47.75 600 ILE A N 1
ATOM 4865 C CA . ILE A 1 600 ? -26.094 -21.469 -46.656 1 47.75 600 ILE A CA 1
ATOM 4866 C C . ILE A 1 600 ? -25.203 -22.672 -46.969 1 47.75 600 ILE A C 1
ATOM 4868 O O . ILE A 1 600 ? -24.906 -23.484 -46.094 1 47.75 600 ILE A O 1
ATOM 4872 N N . GLU A 1 601 ? -25.125 -23.031 -48.219 1 43.59 601 GLU A N 1
ATOM 4873 C CA . GLU A 1 601 ? -24.188 -24.016 -48.781 1 43.59 601 GLU A CA 1
ATOM 4874 C C . GLU A 1 601 ? -22.797 -23.844 -48.188 1 43.59 601 GLU A C 1
ATOM 4876 O O . GLU A 1 601 ? -22.234 -22.75 -48.219 1 43.59 601 GLU A O 1
ATOM 4881 N N . GLY A 1 602 ? -22.141 -24.906 -47.406 1 45.22 602 GLY A N 1
ATOM 4882 C CA . GLY A 1 602 ? -20.781 -24.953 -46.875 1 45.22 602 GLY A CA 1
ATOM 4883 C C . GLY A 1 602 ? -20.719 -24.656 -45.406 1 45.22 602 GLY A C 1
ATOM 4884 O O . GLY A 1 602 ? -19.641 -24.734 -44.781 1 45.22 602 GLY A O 1
ATOM 4885 N N . SER A 1 603 ? -21.781 -24.109 -44.906 1 48.53 603 SER A N 1
ATOM 4886 C CA . SER A 1 603 ? -21.75 -23.594 -43.562 1 48.53 603 SER A CA 1
ATOM 4887 C C . SER A 1 603 ? -21.891 -24.719 -42.531 1 48.53 603 SER A C 1
ATOM 4889 O O . SER A 1 603 ? -21.938 -24.469 -41.344 1 48.53 603 SER A O 1
ATOM 4891 N N . TYR A 1 604 ? -22.141 -25.938 -42.969 1 46.09 604 TYR A N 1
ATOM 4892 C CA . TYR A 1 604 ? -22.297 -27.062 -42.031 1 46.09 604 TYR A CA 1
ATOM 4893 C C . TYR A 1 604 ? -21.062 -27.203 -41.156 1 46.09 604 TYR A C 1
ATOM 4895 O O . TYR A 1 604 ? -21.156 -27.734 -40.062 1 46.09 604 TYR A O 1
ATOM 4903 N N . ALA A 1 605 ? -19.984 -26.875 -41.719 1 45.25 605 ALA A N 1
ATOM 4904 C CA . ALA A 1 605 ? -18.734 -27.141 -41.031 1 45.25 605 ALA A CA 1
ATOM 4905 C C . ALA A 1 605 ? -18.656 -26.375 -39.719 1 45.25 605 ALA A C 1
ATOM 4907 O O . ALA A 1 605 ? -17.859 -26.719 -38.844 1 45.25 605 ALA A O 1
ATOM 4908 N N . PHE A 1 606 ? -19.656 -25.422 -39.656 1 49.44 606 PHE A N 1
ATOM 4909 C CA . PHE A 1 606 ? -19.422 -24.516 -38.531 1 49.44 606 PHE A CA 1
ATOM 4910 C C . PHE A 1 606 ? -20.422 -24.766 -37.406 1 49.44 606 PHE A C 1
ATOM 4912 O O . PHE A 1 606 ? -20.297 -24.188 -36.312 1 49.44 606 PHE A O 1
ATOM 4919 N N . VAL A 1 607 ? -21.484 -25.469 -37.75 1 58.25 607 VAL A N 1
ATOM 4920 C CA . VAL A 1 607 ? -22.469 -25.688 -36.688 1 58.25 607 VAL A CA 1
ATOM 4921 C C . VAL A 1 607 ? -22.031 -26.844 -35.781 1 58.25 607 VAL A C 1
ATOM 4923 O O . VAL A 1 607 ? -21.922 -27.984 -36.25 1 58.25 607 VAL A O 1
ATOM 4926 N N . THR A 1 608 ? -21.516 -26.484 -34.656 1 61.12 608 THR A N 1
ATOM 4927 C CA . THR A 1 608 ? -21.062 -27.484 -33.688 1 61.12 608 THR A CA 1
ATOM 4928 C C . THR A 1 608 ? -22.25 -28.203 -33.062 1 61.12 608 THR A C 1
ATOM 4930 O O . THR A 1 608 ? -23.375 -27.734 -33.125 1 61.12 608 THR A O 1
ATOM 4933 N N . GLU A 1 609 ? -22.031 -29.406 -32.688 1 62.75 609 GLU A N 1
ATOM 4934 C CA . GLU A 1 609 ? -23.047 -30.219 -32 1 62.75 609 GLU A CA 1
ATOM 4935 C C . GLU A 1 609 ? -23.578 -29.484 -30.766 1 62.75 609 GLU A C 1
ATOM 4937 O O . GLU A 1 609 ? -24.766 -29.594 -30.438 1 62.75 609 GLU A O 1
ATOM 4942 N N . GLY A 1 610 ? -22.766 -28.719 -30.172 1 66.12 610 GLY A N 1
ATOM 4943 C CA . GLY A 1 610 ? -23.188 -27.969 -29 1 66.12 610 GLY A CA 1
ATOM 4944 C C . GLY A 1 610 ? -24.219 -26.891 -29.312 1 66.12 610 GLY A C 1
ATOM 4945 O O . GLY A 1 610 ? -25.172 -26.703 -28.562 1 66.12 610 GLY A O 1
ATOM 4946 N N . GLN A 1 611 ? -24.141 -26.297 -30.406 1 69.56 611 GLN A N 1
ATOM 4947 C CA . GLN A 1 611 ? -25.078 -25.25 -30.812 1 69.56 611 GLN A CA 1
ATOM 4948 C C . GLN A 1 611 ? -26.438 -25.844 -31.188 1 69.56 611 GLN A C 1
ATOM 4950 O O . GLN A 1 611 ? -27.469 -25.234 -30.922 1 69.56 611 GLN A O 1
ATOM 4955 N N . LYS A 1 612 ? -26.328 -26.938 -31.844 1 73.31 612 LYS A N 1
ATOM 4956 C CA . LYS A 1 612 ? -27.578 -27.594 -32.219 1 73.31 612 LYS A CA 1
ATOM 4957 C C . LYS A 1 612 ? -28.359 -28 -30.953 1 73.31 612 LYS A C 1
ATOM 4959 O O . LYS A 1 612 ? -29.594 -27.875 -30.922 1 73.31 612 LYS A O 1
ATOM 4964 N N . GLU A 1 613 ? -27.562 -28.375 -30 1 76.75 613 GLU A N 1
ATOM 4965 C CA . GLU A 1 613 ? -28.203 -28.766 -28.75 1 76.75 613 GLU A CA 1
ATOM 4966 C C . GLU A 1 613 ? -28.828 -27.547 -28.062 1 76.75 613 GLU A C 1
ATOM 4968 O O . GLU A 1 613 ? -29.906 -27.641 -27.484 1 76.75 613 GLU A O 1
ATOM 4973 N N . ASN A 1 614 ? -28.219 -26.469 -28.141 1 77.62 614 ASN A N 1
ATOM 4974 C CA . ASN A 1 614 ? -28.75 -25.25 -27.547 1 77.62 614 ASN A CA 1
ATOM 4975 C C . ASN A 1 614 ? -30.031 -24.797 -28.25 1 77.62 614 ASN A C 1
ATOM 4977 O O . ASN A 1 614 ? -30.969 -24.328 -27.609 1 77.62 614 ASN A O 1
ATOM 4981 N N . THR A 1 615 ? -30.047 -24.922 -29.547 1 81.94 615 THR A N 1
ATOM 4982 C CA . THR A 1 615 ? -31.203 -24.531 -30.328 1 81.94 615 THR A CA 1
ATOM 4983 C C . THR A 1 615 ? -32.406 -25.422 -30.016 1 81.94 615 THR A C 1
ATOM 4985 O O . THR A 1 615 ? -33.531 -24.938 -29.844 1 81.94 615 THR A O 1
ATOM 4988 N N . THR A 1 616 ? -32.062 -26.641 -29.844 1 84.12 616 THR A N 1
ATOM 4989 C CA . THR A 1 616 ? -33.125 -27.578 -29.547 1 84.12 616 THR A CA 1
ATOM 4990 C C . THR A 1 616 ? -33.688 -27.344 -28.141 1 84.12 616 THR A C 1
ATOM 4992 O O . THR A 1 616 ? -34.875 -27.422 -27.922 1 84.12 616 THR A O 1
ATOM 4995 N N . ALA A 1 617 ? -32.844 -27.078 -27.266 1 83.81 617 ALA A N 1
ATOM 4996 C CA . ALA A 1 617 ? -33.281 -26.828 -25.891 1 83.81 617 ALA A CA 1
ATOM 4997 C C . ALA A 1 617 ? -34.125 -25.562 -25.812 1 83.81 617 ALA A C 1
ATOM 4999 O O . ALA A 1 617 ? -35.125 -25.531 -25.094 1 83.81 617 ALA A O 1
ATOM 5000 N N . ALA A 1 618 ? -33.75 -24.531 -26.469 1 86.88 618 ALA A N 1
ATOM 5001 C CA . ALA A 1 618 ? -34.531 -23.281 -26.469 1 86.88 618 ALA A CA 1
ATOM 5002 C C . ALA A 1 618 ? -35.875 -23.484 -27.141 1 86.88 618 ALA A C 1
ATOM 5004 O O . ALA A 1 618 ? -36.875 -22.906 -26.703 1 86.88 618 ALA A O 1
ATOM 5005 N N . GLN A 1 619 ? -35.906 -24.297 -28.188 1 88.44 619 GLN A N 1
ATOM 5006 C CA . GLN A 1 619 ? -37.156 -24.578 -28.859 1 88.44 619 GLN A CA 1
ATOM 5007 C C . GLN A 1 619 ? -38.094 -25.375 -27.969 1 88.44 619 GLN A C 1
ATOM 5009 O O . GLN A 1 619 ? -39.312 -25.156 -27.984 1 88.44 619 GLN A O 1
ATOM 5014 N N . ASN A 1 620 ? -37.469 -26.219 -27.172 1 87.94 620 ASN A N 1
ATOM 5015 C CA . ASN A 1 620 ? -38.281 -26.969 -26.219 1 87.94 620 ASN A CA 1
ATOM 5016 C C . ASN A 1 620 ? -38.906 -26.062 -25.156 1 87.94 620 ASN A C 1
ATOM 5018 O O . ASN A 1 620 ? -40.031 -26.25 -24.766 1 87.94 620 ASN A O 1
ATOM 5022 N N . ILE A 1 621 ? -38.188 -25.141 -24.734 1 90 621 ILE A N 1
ATOM 5023 C CA . ILE A 1 621 ? -38.688 -24.203 -23.734 1 90 621 ILE A CA 1
ATOM 5024 C C . ILE A 1 621 ? -39.812 -23.359 -24.328 1 90 621 ILE A C 1
ATOM 5026 O O . ILE A 1 621 ? -40.812 -23.125 -23.672 1 90 621 ILE A O 1
ATOM 5030 N N . LEU A 1 622 ? -39.594 -22.938 -25.547 1 91.94 622 LEU A N 1
ATOM 5031 C CA . LEU A 1 622 ? -40.625 -22.156 -26.219 1 91.94 622 LEU A CA 1
ATOM 5032 C C . LEU A 1 622 ? -41.906 -22.984 -26.422 1 91.94 622 LEU A C 1
ATOM 5034 O O . LEU A 1 622 ? -43 -22.469 -26.328 1 91.94 622 LEU A O 1
ATOM 5038 N N . GLY A 1 623 ? -41.656 -24.234 -26.75 1 90.19 623 GLY A N 1
ATOM 5039 C CA . GLY A 1 623 ? -42.781 -25.141 -26.906 1 90.19 623 GLY A CA 1
ATOM 5040 C C . GLY A 1 623 ? -43.562 -25.312 -25.625 1 90.19 623 GLY A C 1
ATOM 5041 O O . GLY A 1 623 ? -44.812 -25.391 -25.672 1 90.19 623 GLY A O 1
ATOM 5042 N N . ASP A 1 624 ? -42.969 -25.266 -24.5 1 91.12 624 ASP A N 1
ATOM 5043 C CA . ASP A 1 624 ? -43.625 -25.375 -23.203 1 91.12 624 ASP A CA 1
ATOM 5044 C C . ASP A 1 624 ? -44.344 -24.078 -22.828 1 91.12 624 ASP A C 1
ATOM 5046 O O . ASP A 1 624 ? -45.406 -24.094 -22.188 1 91.12 624 ASP A O 1
ATOM 5050 N N . LEU A 1 625 ? -43.75 -23.016 -23.25 1 92.81 625 LEU A N 1
ATOM 5051 C CA . LEU A 1 625 ? -44.281 -21.719 -22.891 1 92.81 625 LEU A CA 1
ATOM 5052 C C . LEU A 1 625 ? -45.5 -21.391 -23.703 1 92.81 625 LEU A C 1
ATOM 5054 O O . LEU A 1 625 ? -46.406 -20.672 -23.25 1 92.81 625 LEU A O 1
ATOM 5058 N N . ILE A 1 626 ? -45.531 -21.875 -24.891 1 91.88 626 ILE A N 1
ATOM 5059 C CA . ILE A 1 626 ? -46.656 -21.594 -25.766 1 91.88 626 ILE A CA 1
ATOM 5060 C C . ILE A 1 626 ? -47.938 -22.203 -25.188 1 91.88 626 ILE A C 1
ATOM 5062 O O . ILE A 1 626 ? -49.031 -21.719 -25.453 1 91.88 626 ILE A O 1
ATOM 5066 N N . LYS A 1 627 ? -47.781 -23.234 -24.391 1 90.75 627 LYS A N 1
ATOM 5067 C CA . LYS A 1 627 ? -48.938 -23.906 -23.781 1 90.75 627 LYS A CA 1
ATOM 5068 C C . LYS A 1 627 ? -49.594 -23.016 -22.75 1 90.75 627 LYS A C 1
ATOM 5070 O O . LYS A 1 627 ? -50.781 -23.219 -22.422 1 90.75 627 LYS A O 1
ATOM 5075 N N . LYS A 1 628 ? -48.875 -22.109 -22.375 1 91.19 628 LYS A N 1
ATOM 5076 C CA . LYS A 1 628 ? -49.438 -21.156 -21.438 1 91.19 628 LYS A CA 1
ATOM 5077 C C . LYS A 1 628 ? -50.219 -20.062 -22.156 1 91.19 628 LYS A C 1
ATOM 5079 O O . LYS A 1 628 ? -49.688 -19.359 -22.984 1 91.19 628 LYS A O 1
ATOM 5084 N N . GLU A 1 629 ? -51.438 -19.844 -21.906 1 87.19 629 GLU A N 1
ATOM 5085 C CA . GLU A 1 629 ? -52.375 -19 -22.641 1 87.19 629 GLU A CA 1
ATOM 5086 C C . GLU A 1 629 ? -51.938 -17.531 -22.594 1 87.19 629 GLU A C 1
ATOM 5088 O O . GLU A 1 629 ? -52.125 -16.812 -23.578 1 87.19 629 GLU A O 1
ATOM 5093 N N . ILE A 1 630 ? -51.344 -17.203 -21.516 1 88.56 630 ILE A N 1
ATOM 5094 C CA . ILE A 1 630 ? -51 -15.797 -21.328 1 88.56 630 ILE A CA 1
ATOM 5095 C C . ILE A 1 630 ? -49.906 -15.406 -22.328 1 88.56 630 ILE A C 1
ATOM 5097 O O . ILE A 1 630 ? -49.875 -14.273 -22.797 1 88.56 630 ILE A O 1
ATOM 5101 N N . LEU A 1 631 ? -49.062 -16.312 -22.766 1 92.5 631 LEU A N 1
ATOM 5102 C CA . LEU A 1 631 ? -47.906 -16 -23.562 1 92.5 631 LEU A CA 1
ATOM 5103 C C . LEU A 1 631 ? -48.094 -16.438 -25.016 1 92.5 631 LEU A C 1
ATOM 5105 O O . LEU A 1 631 ? -47.25 -16.172 -25.875 1 92.5 631 LEU A O 1
ATOM 5109 N N . LYS A 1 632 ? -49.156 -17.031 -25.328 1 92.12 632 LYS A N 1
ATOM 5110 C CA . LYS A 1 632 ? -49.375 -17.609 -26.656 1 92.12 632 LYS A CA 1
ATOM 5111 C C . LYS A 1 632 ? -49.344 -16.531 -27.734 1 92.12 632 LYS A C 1
ATOM 5113 O O . LYS A 1 632 ? -48.625 -16.672 -28.75 1 92.12 632 LYS A O 1
ATOM 5118 N N . ASP A 1 633 ? -50.062 -15.469 -27.422 1 90.94 633 ASP A N 1
ATOM 5119 C CA . ASP A 1 633 ? -50.094 -14.398 -28.422 1 90.94 633 ASP A CA 1
ATOM 5120 C C . ASP A 1 633 ? -48.719 -13.773 -28.609 1 90.94 633 ASP A C 1
ATOM 5122 O O . ASP A 1 633 ? -48.344 -13.414 -29.719 1 90.94 633 ASP A O 1
ATOM 5126 N N . ASN A 1 634 ? -48.031 -13.602 -27.531 1 92.88 634 ASN A N 1
ATOM 5127 C CA . ASN A 1 634 ? -46.719 -13.016 -27.594 1 92.88 634 ASN A CA 1
ATOM 5128 C C . ASN A 1 634 ? -45.75 -13.883 -28.422 1 92.88 634 ASN A C 1
ATOM 5130 O O . ASN A 1 634 ? -45 -13.367 -29.25 1 92.88 634 ASN A O 1
ATOM 5134 N N . ILE A 1 635 ? -45.812 -15.164 -28.266 1 93.88 635 ILE A N 1
ATOM 5135 C CA . ILE A 1 635 ? -44.875 -16.094 -28.906 1 93.88 635 ILE A CA 1
ATOM 5136 C C . ILE A 1 635 ? -45.188 -16.219 -30.391 1 93.88 635 ILE A C 1
ATOM 5138 O O . ILE A 1 635 ? -44.281 -16.203 -31.219 1 93.88 635 ILE A O 1
ATOM 5142 N N . LEU A 1 636 ? -46.469 -16.281 -30.766 1 92.44 636 LEU A N 1
ATOM 5143 C CA . LEU A 1 636 ? -46.844 -16.422 -32.156 1 92.44 636 LEU A CA 1
ATOM 5144 C C . LEU A 1 636 ? -46.5 -15.164 -32.969 1 92.44 636 LEU A C 1
ATOM 5146 O O . LEU A 1 636 ? -46 -15.258 -34.062 1 92.44 636 LEU A O 1
ATOM 5150 N N . GLN A 1 637 ? -46.719 -14.102 -32.344 1 92.62 637 GLN A N 1
ATOM 5151 C CA . GLN A 1 637 ? -46.406 -12.852 -33.031 1 92.62 637 GLN A CA 1
ATOM 5152 C C . GLN A 1 637 ? -44.906 -12.68 -33.156 1 92.62 637 GLN A C 1
ATOM 5154 O O . GLN A 1 637 ? -44.438 -12.203 -34.188 1 92.62 637 GLN A O 1
ATOM 5159 N N . LEU A 1 638 ? -44.188 -13.008 -32.094 1 92.5 638 LEU A N 1
ATOM 5160 C CA . LEU A 1 638 ? -42.719 -12.898 -32.156 1 92.5 638 LEU A CA 1
ATOM 5161 C C . LEU A 1 638 ? -42.156 -13.875 -33.188 1 92.5 638 LEU A C 1
ATOM 5163 O O . LEU A 1 638 ? -41.156 -13.578 -33.844 1 92.5 638 LEU A O 1
ATOM 5167 N N . GLN A 1 639 ? -42.719 -15.023 -33.25 1 91 639 GLN A N 1
ATOM 5168 C CA . GLN A 1 639 ? -42.25 -16.016 -34.25 1 91 639 GLN A CA 1
ATOM 5169 C C . GLN A 1 639 ? -42.406 -15.477 -35.656 1 91 639 GLN A C 1
ATOM 5171 O O . GLN A 1 639 ? -41.5 -15.609 -36.469 1 91 639 GLN A O 1
ATOM 5176 N N . LYS A 1 640 ? -43.5 -14.859 -35.906 1 90.88 640 LYS A N 1
ATOM 5177 C CA . LYS 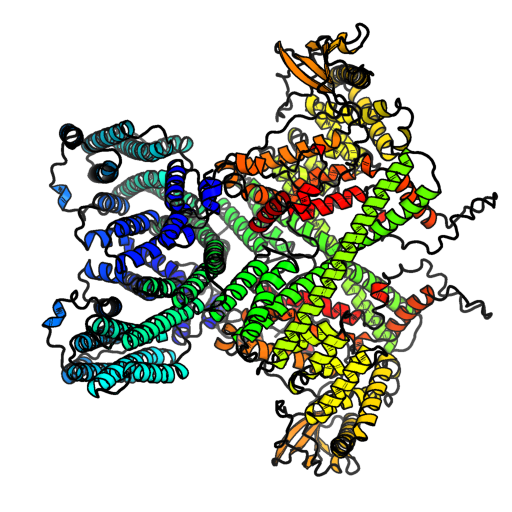A 1 640 ? -43.75 -14.273 -37.219 1 90.88 640 LYS A CA 1
ATOM 5178 C C . LYS A 1 640 ? -42.75 -13.148 -37.5 1 90.88 640 LYS A C 1
ATOM 5180 O O . LYS A 1 640 ? -42.219 -13.047 -38.625 1 90.88 640 LYS A O 1
ATOM 5185 N N . LEU A 1 641 ? -42.625 -12.453 -36.531 1 91.19 641 LEU A N 1
ATOM 5186 C CA . LEU A 1 641 ? -41.719 -11.336 -36.656 1 91.19 641 LEU A CA 1
ATOM 5187 C C . LEU A 1 641 ? -40.281 -11.836 -36.906 1 91.19 641 LEU A C 1
ATOM 5189 O O . LEU A 1 641 ? -39.594 -11.359 -37.844 1 91.19 641 LEU A O 1
ATOM 5193 N N . TRP A 1 642 ? -39.75 -12.75 -36.156 1 89.31 642 TRP A N 1
ATOM 5194 C CA . TRP A 1 642 ? -38.406 -13.266 -36.25 1 89.31 642 TRP A CA 1
ATOM 5195 C C . TRP A 1 642 ? -38.156 -13.922 -37.594 1 89.31 642 TRP A C 1
ATOM 5197 O O . TRP A 1 642 ? -37.094 -13.711 -38.219 1 89.31 642 TRP A O 1
ATOM 5207 N N . GLU A 1 643 ? -39.062 -14.648 -38 1 87.69 643 GLU A N 1
ATOM 5208 C CA . GLU A 1 643 ? -38.906 -15.336 -39.281 1 87.69 643 GLU A CA 1
ATOM 5209 C C . GLU A 1 643 ? -38.875 -14.344 -40.438 1 87.69 643 GLU A C 1
ATOM 5211 O O . GLU A 1 643 ? -38.062 -14.5 -41.375 1 87.69 643 GLU A O 1
ATOM 5216 N N . SER A 1 644 ? -39.719 -13.344 -40.344 1 89.25 644 SER A N 1
ATOM 5217 C CA . SER A 1 644 ? -39.75 -12.328 -41.375 1 89.25 644 SER A CA 1
ATOM 5218 C C . SER A 1 644 ? -38.438 -11.539 -41.406 1 89.25 644 SER A C 1
ATOM 5220 O O . SER A 1 644 ? -37.938 -11.195 -42.5 1 89.25 644 SER A O 1
ATOM 5222 N N . LEU A 1 645 ? -38 -11.25 -40.25 1 88.5 645 LEU A N 1
ATOM 5223 C CA . LEU A 1 645 ? -36.781 -10.492 -40.188 1 88.5 645 LEU A CA 1
ATOM 5224 C C . LEU A 1 645 ? -35.594 -11.312 -40.688 1 88.5 645 LEU A C 1
ATOM 5226 O O . LEU A 1 645 ? -34.719 -10.789 -41.375 1 88.5 645 LEU A O 1
ATOM 5230 N N . ILE A 1 646 ? -35.5 -12.586 -40.375 1 84.75 646 ILE A N 1
ATOM 5231 C CA . ILE A 1 646 ? -34.406 -13.469 -40.812 1 84.75 646 ILE A CA 1
ATOM 5232 C C . ILE A 1 646 ? -34.469 -13.594 -42.344 1 84.75 646 ILE A C 1
ATOM 5234 O O . ILE A 1 646 ? -33.438 -13.555 -43 1 84.75 646 ILE A O 1
ATOM 5238 N N . ASP A 1 647 ? -35.625 -13.688 -42.844 1 83.56 647 ASP A N 1
ATOM 5239 C CA . ASP A 1 647 ? -35.781 -13.828 -44.281 1 83.56 647 ASP A CA 1
ATOM 5240 C C . ASP A 1 647 ? -35.312 -12.57 -45.031 1 83.56 647 ASP A C 1
ATOM 5242 O O . ASP A 1 647 ? -34.688 -12.656 -46.094 1 83.56 647 ASP A O 1
ATOM 5246 N N . LEU A 1 648 ? -35.625 -11.523 -44.406 1 86.06 648 LEU A N 1
ATOM 5247 C CA . LEU A 1 648 ? -35.188 -10.266 -45.031 1 86.06 648 LEU A CA 1
ATOM 5248 C C . LEU A 1 648 ? -33.688 -10.094 -44.969 1 86.06 648 LEU A C 1
ATOM 5250 O O . LEU A 1 648 ? -33.094 -9.516 -45.875 1 86.06 648 LEU A O 1
ATOM 5254 N N . ALA A 1 649 ? -33.125 -10.492 -43.875 1 82.69 649 ALA A N 1
ATOM 5255 C CA . ALA A 1 649 ? -31.688 -10.336 -43.656 1 82.69 649 ALA A CA 1
ATOM 5256 C C . ALA A 1 649 ? -30.906 -11.125 -44.719 1 82.69 649 ALA A C 1
ATOM 5258 O O . ALA A 1 649 ? -29.797 -10.727 -45.094 1 82.69 649 ALA A O 1
ATOM 5259 N N . TYR A 1 650 ? -31.453 -12.219 -45.281 1 77.62 650 TYR A N 1
ATOM 5260 C CA . TYR A 1 650 ? -30.672 -13.086 -46.156 1 77.62 650 TYR A CA 1
ATOM 5261 C C . TYR A 1 650 ? -31.094 -12.906 -47.594 1 77.62 650 TYR A C 1
ATOM 5263 O O . TYR A 1 650 ? -30.625 -13.625 -48.5 1 77.62 650 TYR A O 1
ATOM 5271 N N . ILE A 1 651 ? -31.828 -11.977 -47.812 1 76.12 651 ILE A N 1
ATOM 5272 C CA . ILE A 1 651 ? -32.188 -11.695 -49.188 1 76.12 651 ILE A CA 1
ATOM 5273 C C . ILE A 1 651 ? -30.984 -11.109 -49.938 1 76.12 651 ILE A C 1
ATOM 5275 O O . ILE A 1 651 ? -30.281 -10.258 -49.406 1 76.12 651 ILE A O 1
ATOM 5279 N N . ASN A 1 652 ? -30.609 -11.719 -50.969 1 73.25 652 ASN A N 1
ATOM 5280 C CA . ASN A 1 652 ? -29.484 -11.258 -51.781 1 73.25 652 ASN A CA 1
ATOM 5281 C C . ASN A 1 652 ? -29.844 -10.008 -52.562 1 73.25 652 ASN A C 1
ATOM 5283 O O . ASN A 1 652 ? -30.875 -9.977 -53.25 1 73.25 652 ASN A O 1
ATOM 5287 N N . THR A 1 653 ? -29.281 -9.047 -52.125 1 74.31 653 THR A N 1
ATOM 5288 C CA . THR A 1 653 ? -29.609 -7.805 -52.844 1 74.31 653 THR A CA 1
ATOM 5289 C C . THR A 1 653 ? -28.438 -7.309 -53.656 1 74.31 653 THR A C 1
ATOM 5291 O O . THR A 1 653 ? -27.281 -7.672 -53.406 1 74.31 653 THR A O 1
ATOM 5294 N N . SER A 1 654 ? -28.719 -6.605 -54.75 1 69.44 654 SER A N 1
ATOM 5295 C CA . SER A 1 654 ? -27.734 -5.938 -55.625 1 69.44 654 SER A CA 1
ATOM 5296 C C . SER A 1 654 ? -27.109 -4.754 -54.906 1 69.44 654 SER A C 1
ATOM 5298 O O . SER A 1 654 ? -27.594 -4.309 -53.844 1 69.44 654 SER A O 1
ATOM 5300 N N . LYS A 1 655 ? -25.938 -4.293 -55.344 1 66.25 655 LYS A N 1
ATOM 5301 C CA . LYS A 1 655 ? -25.094 -3.285 -54.719 1 66.25 655 LYS A CA 1
ATOM 5302 C C . LYS A 1 655 ? -25.75 -1.907 -54.781 1 66.25 655 LYS A C 1
ATOM 5304 O O . LYS A 1 655 ? -25.141 -0.907 -54.406 1 66.25 655 LYS A O 1
ATOM 5309 N N . LYS A 1 656 ? -27.047 -1.833 -55.062 1 66.31 656 LYS A N 1
ATOM 5310 C CA . LYS A 1 656 ? -27.688 -0.517 -55.062 1 66.31 656 LYS A CA 1
ATOM 5311 C C . LYS A 1 656 ? -28 -0.051 -53.656 1 66.31 656 LYS A C 1
ATOM 5313 O O . LYS A 1 656 ? -28.172 -0.872 -52.75 1 66.31 656 LYS A O 1
ATOM 5318 N N . SER A 1 657 ? -28.016 1.292 -53.312 1 73.69 657 SER A N 1
ATOM 5319 C CA . SER A 1 657 ? -28.141 1.92 -52 1 73.69 657 SER A CA 1
ATOM 5320 C C . SER A 1 657 ? -29.547 1.75 -51.438 1 73.69 657 SER A C 1
ATOM 5322 O O . SER A 1 657 ? -29.719 1.478 -50.25 1 73.69 657 SER A O 1
ATOM 5324 N N . CYS A 1 658 ? -30.688 1.96 -52.25 1 78.19 658 CYS A N 1
ATOM 5325 C CA . CYS A 1 658 ? -32.062 1.861 -51.75 1 78.19 658 CYS A CA 1
ATOM 5326 C C . CYS A 1 658 ? -32.844 0.808 -52.531 1 78.19 658 CYS A C 1
ATOM 5328 O O . CYS A 1 658 ? -32.781 0.775 -53.75 1 78.19 658 CYS A O 1
ATOM 5330 N N . HIS A 1 659 ? -33.406 -0.036 -51.781 1 82.81 659 HIS A N 1
ATOM 5331 C CA . HIS A 1 659 ? -34.156 -1.106 -52.438 1 82.81 659 HIS A CA 1
ATOM 5332 C C . HIS A 1 659 ? -35.562 -1.191 -51.875 1 82.81 659 HIS A C 1
ATOM 5334 O O . HIS A 1 659 ? -35.812 -0.822 -50.719 1 82.81 659 HIS A O 1
ATOM 5340 N N . ASP A 1 660 ? -36.469 -1.477 -52.719 1 83.12 660 ASP A N 1
ATOM 5341 C CA . ASP A 1 660 ? -37.812 -1.777 -52.281 1 83.12 660 ASP A CA 1
ATOM 5342 C C . ASP A 1 660 ? -37.938 -3.23 -51.812 1 83.12 660 ASP A C 1
ATOM 5344 O O . ASP A 1 660 ? -37.344 -4.129 -52.438 1 83.12 660 ASP A O 1
ATOM 5348 N N . ILE A 1 661 ? -38.562 -3.488 -50.719 1 88.25 661 ILE A N 1
ATOM 5349 C CA . ILE A 1 661 ? -38.844 -4.848 -50.25 1 88.25 661 ILE A CA 1
ATOM 5350 C C . ILE A 1 661 ? -39.812 -5.527 -51.219 1 88.25 661 ILE A C 1
ATOM 5352 O O . ILE A 1 661 ? -40.844 -4.941 -51.594 1 88.25 661 ILE A O 1
ATOM 5356 N N . PRO A 1 662 ? -39.5 -6.609 -51.625 1 83.75 662 PRO A N 1
ATOM 5357 C CA . PRO A 1 662 ? -40.375 -7.309 -52.562 1 83.75 662 PRO A CA 1
ATOM 5358 C C . PRO A 1 662 ? -41.812 -7.445 -52.031 1 83.75 662 PRO A C 1
ATOM 5360 O O . PRO A 1 662 ? -42 -7.703 -50.844 1 83.75 662 PRO A O 1
ATOM 5363 N N . ARG A 1 663 ? -42.844 -7.09 -52.719 1 80.5 663 ARG A N 1
ATOM 5364 C CA . ARG A 1 663 ? -44.25 -7.016 -52.344 1 80.5 663 ARG A CA 1
ATOM 5365 C C . ARG A 1 663 ? -44.719 -8.328 -51.719 1 80.5 663 ARG A C 1
ATOM 5367 O O . ARG A 1 663 ? -45.594 -8.328 -50.844 1 80.5 663 ARG A O 1
ATOM 5374 N N . GLY A 1 664 ? -44.094 -9.508 -51.969 1 78.62 664 GLY A N 1
ATOM 5375 C CA . GLY A 1 664 ? -44.5 -10.789 -51.406 1 78.62 664 GLY A CA 1
ATOM 5376 C C . GLY A 1 664 ? -43.75 -11.195 -50.188 1 78.62 664 GLY A C 1
ATOM 5377 O O . GLY A 1 664 ? -44.031 -12.227 -49.562 1 78.62 664 GLY A O 1
ATOM 5378 N N . HIS A 1 665 ? -43.062 -10.203 -49.688 1 86.56 665 HIS A N 1
ATOM 5379 C CA . HIS A 1 665 ? -42.281 -10.586 -48.531 1 86.56 665 HIS A CA 1
ATOM 5380 C C . HIS A 1 665 ? -43.094 -10.539 -47.25 1 86.56 665 HIS A C 1
ATOM 5382 O O . HIS A 1 665 ? -43.938 -9.664 -47.094 1 86.56 665 HIS A O 1
ATOM 5388 N N . SER A 1 666 ? -42.875 -11.359 -46.375 1 87.62 666 SER A N 1
ATOM 5389 C CA . SER A 1 666 ? -43.656 -11.578 -45.156 1 87.62 666 SER A CA 1
ATOM 5390 C C . SER A 1 666 ? -43.594 -10.375 -44.219 1 87.62 666 SER A C 1
ATOM 5392 O O . SER A 1 666 ? -44.5 -10.125 -43.438 1 87.62 666 SER A O 1
ATOM 5394 N N . ILE A 1 667 ? -42.594 -9.578 -44.281 1 90.31 667 ILE A N 1
ATOM 5395 C CA . ILE A 1 667 ? -42.375 -8.469 -43.344 1 90.31 667 ILE A CA 1
ATOM 5396 C C . ILE A 1 667 ? -43.438 -7.383 -43.594 1 90.31 667 ILE A C 1
ATOM 5398 O O . ILE A 1 667 ? -43.844 -6.672 -42.688 1 90.31 667 ILE A O 1
ATOM 5402 N N . LEU A 1 668 ? -43.875 -7.219 -44.844 1 88.88 668 LEU A N 1
ATOM 5403 C CA . LEU A 1 668 ? -44.844 -6.199 -45.219 1 88.88 668 LEU A CA 1
ATOM 5404 C C . LEU A 1 668 ? -46.25 -6.613 -44.75 1 88.88 668 LEU A C 1
ATOM 5406 O O . LEU A 1 668 ? -47.125 -5.773 -44.625 1 88.88 668 LEU A O 1
ATOM 5410 N N . LYS A 1 669 ? -46.438 -7.898 -44.469 1 87.19 669 LYS A N 1
ATOM 5411 C CA . LYS A 1 669 ? -47.719 -8.414 -44 1 87.19 669 LYS A CA 1
ATOM 5412 C C . LYS A 1 669 ? -47.875 -8.25 -42.5 1 87.19 669 LYS A C 1
ATOM 5414 O O . LYS A 1 669 ? -49 -8.352 -41.969 1 87.19 669 LYS A O 1
ATOM 5419 N N . LEU A 1 670 ? -46.75 -7.996 -41.875 1 89.94 670 LEU A N 1
ATOM 5420 C CA . LEU A 1 670 ? -46.812 -7.824 -40.438 1 89.94 670 LEU A CA 1
ATOM 5421 C C . LEU A 1 670 ? -47.438 -6.48 -40.062 1 89.94 670 LEU A C 1
ATOM 5423 O O . LEU A 1 670 ? -46.812 -5.43 -40.281 1 89.94 670 LEU A O 1
ATOM 5427 N N . ARG A 1 671 ? -48.719 -6.539 -39.625 1 87.88 671 ARG A N 1
ATOM 5428 C CA . ARG A 1 671 ? -49.406 -5.324 -39.188 1 87.88 671 ARG A CA 1
ATOM 5429 C C . ARG A 1 671 ? -50 -5.473 -37.812 1 87.88 671 ARG A C 1
ATOM 5431 O O . ARG A 1 671 ? -50.5 -6.543 -37.438 1 87.88 671 ARG A O 1
ATOM 5438 N N . ASP A 1 672 ? -49.812 -4.52 -37.062 1 86.25 672 ASP A N 1
ATOM 5439 C CA . ASP A 1 672 ? -50.438 -4.32 -35.75 1 86.25 672 ASP A CA 1
ATOM 5440 C C . ASP A 1 672 ? -50.188 -5.504 -34.812 1 86.25 672 ASP A C 1
ATOM 5442 O O . ASP A 1 672 ? -51.125 -6.184 -34.375 1 86.25 672 ASP A O 1
ATOM 5446 N N . LEU A 1 673 ? -48.875 -5.758 -34.594 1 90.25 673 LEU A N 1
ATOM 5447 C CA . LEU A 1 673 ? -48.5 -6.723 -33.562 1 90.25 673 LEU A CA 1
ATOM 5448 C C . LEU A 1 673 ? -48.656 -6.117 -32.188 1 90.25 673 LEU A C 1
ATOM 5450 O O . LEU A 1 673 ? -47.75 -5.461 -31.672 1 90.25 673 LEU A O 1
ATOM 5454 N N . ASN A 1 674 ? -49.719 -6.328 -31.516 1 86.38 674 ASN A N 1
ATOM 5455 C CA . ASN A 1 674 ? -50.125 -5.637 -30.297 1 86.38 674 ASN A CA 1
ATOM 5456 C C . ASN A 1 674 ? -49.469 -6.262 -29.062 1 86.38 674 ASN A C 1
ATOM 5458 O O . ASN A 1 674 ? -49.438 -5.664 -28 1 86.38 674 ASN A O 1
ATOM 5462 N N . SER A 1 675 ? -48.812 -7.34 -29.188 1 88.5 675 SER A N 1
ATOM 5463 C CA . SER A 1 675 ? -48.281 -8.008 -28 1 88.5 675 SER A CA 1
ATOM 5464 C C . SER A 1 675 ? -46.75 -8.023 -28.016 1 88.5 675 SER A C 1
ATOM 5466 O O . SER A 1 675 ? -46.125 -8.594 -27.125 1 88.5 675 SER A O 1
ATOM 5468 N N . VAL A 1 676 ? -46.188 -7.438 -28.938 1 88.25 676 VAL A N 1
ATOM 5469 C CA . VAL A 1 676 ? -44.719 -7.516 -29.047 1 88.25 676 VAL A CA 1
ATOM 5470 C C . VAL A 1 676 ? -44.125 -6.113 -29.016 1 88.25 676 VAL A C 1
ATOM 5472 O O . VAL A 1 676 ? -44.594 -5.219 -29.734 1 88.25 676 VAL A O 1
ATOM 5475 N N . GLN A 1 677 ? -43.219 -5.977 -28.125 1 89.81 677 GLN A N 1
ATOM 5476 C CA . GLN A 1 677 ? -42.438 -4.738 -28.062 1 89.81 677 GLN A CA 1
ATOM 5477 C C . GLN A 1 677 ? -41.375 -4.699 -29.172 1 89.81 677 GLN A C 1
ATOM 5479 O O . GLN A 1 677 ? -40.781 -5.73 -29.5 1 89.81 677 GLN A O 1
ATOM 5484 N N . ILE A 1 678 ? -41.156 -3.467 -29.688 1 86.75 678 ILE A N 1
ATOM 5485 C CA . ILE A 1 678 ? -40.125 -3.314 -30.688 1 86.75 678 ILE A CA 1
ATOM 5486 C C . ILE A 1 678 ? -38.75 -3.695 -30.062 1 86.75 678 ILE A C 1
ATOM 5488 O O . ILE A 1 678 ? -38.375 -3.145 -29.047 1 86.75 678 ILE A O 1
ATOM 5492 N N . PRO A 1 679 ? -38.031 -4.625 -30.578 1 82 679 PRO A N 1
ATOM 5493 C CA . PRO A 1 679 ? -36.812 -5.18 -29.969 1 82 679 PRO A CA 1
ATOM 5494 C C . PRO A 1 679 ? -35.688 -4.152 -29.828 1 82 679 PRO A C 1
ATOM 5496 O O . PRO A 1 679 ? -34.812 -4.316 -29 1 82 679 PRO A O 1
ATOM 5499 N N . THR A 1 680 ? -35.625 -3.08 -30.516 1 81.81 680 THR A N 1
ATOM 5500 C CA . THR A 1 680 ? -34.531 -2.125 -30.5 1 81.81 680 THR A CA 1
ATOM 5501 C C . THR A 1 680 ? -34.781 -1.021 -29.484 1 81.81 680 THR A C 1
ATOM 5503 O O . THR A 1 680 ? -33.906 -0.176 -29.25 1 81.81 680 THR A O 1
ATOM 5506 N N . ILE A 1 681 ? -35.938 -1.036 -28.875 1 81.94 681 ILE A N 1
ATOM 5507 C CA . ILE A 1 681 ? -36.25 -0.045 -27.859 1 81.94 681 ILE A CA 1
ATOM 5508 C C . ILE A 1 681 ? -35.969 -0.634 -26.469 1 81.94 681 ILE A C 1
ATOM 5510 O O . ILE A 1 681 ? -36.312 -1.781 -26.203 1 81.94 681 ILE A O 1
ATOM 5514 N N . ALA A 1 682 ? -35.25 0.185 -25.719 1 78.88 682 ALA A N 1
ATOM 5515 C CA . ALA A 1 682 ? -34.938 -0.271 -24.359 1 78.88 682 ALA A CA 1
ATOM 5516 C C . ALA A 1 682 ? -36.125 -0.148 -23.438 1 78.88 682 ALA A C 1
ATOM 5518 O O . ALA A 1 682 ? -36.844 0.85 -23.484 1 78.88 682 ALA A O 1
ATOM 5519 N N . LEU A 1 683 ? -36.438 -1.202 -22.859 1 83.31 683 LEU A N 1
ATOM 5520 C CA . LEU A 1 683 ? -37.5 -1.244 -21.859 1 83.31 683 LEU A CA 1
ATOM 5521 C C . LEU A 1 683 ? -36.938 -1.506 -20.469 1 83.31 683 LEU A C 1
ATOM 5523 O O . LEU A 1 683 ? -36.188 -2.461 -20.281 1 83.31 683 LEU A O 1
ATOM 5527 N N . LYS A 1 684 ? -37.281 -0.603 -19.531 1 84.88 684 LYS A N 1
ATOM 5528 C CA . LYS A 1 684 ? -36.812 -0.795 -18.172 1 84.88 684 LYS A CA 1
ATOM 5529 C C . LYS A 1 684 ? -37.594 -1.894 -17.453 1 84.88 684 LYS A C 1
ATOM 5531 O O . LYS A 1 684 ? -38.812 -2.031 -17.656 1 84.88 684 LYS A O 1
ATOM 5536 N N . GLY A 1 685 ? -36.906 -2.691 -16.797 1 83.88 685 GLY A N 1
ATOM 5537 C CA . GLY A 1 685 ? -37.562 -3.729 -16.016 1 83.88 685 GLY A CA 1
ATOM 5538 C C . GLY A 1 685 ? -38.406 -3.174 -14.883 1 83.88 685 GLY A C 1
ATOM 5539 O O . GLY A 1 685 ? -38 -2.234 -14.195 1 83.88 685 GLY A O 1
ATOM 5540 N N . SER A 1 686 ? -39.562 -3.631 -14.789 1 86.06 686 SER A N 1
ATOM 5541 C CA . SER A 1 686 ? -40.469 -3.199 -13.734 1 86.06 686 SER A CA 1
ATOM 5542 C C . SER A 1 686 ? -40.469 -4.168 -12.555 1 86.06 686 SER A C 1
ATOM 5544 O O . SER A 1 686 ? -40.531 -5.387 -12.742 1 86.06 686 SER A O 1
ATOM 5546 N N . PRO A 1 687 ? -40.375 -3.68 -11.359 1 86.5 687 PRO A N 1
ATOM 5547 C CA . PRO A 1 687 ? -40.406 -4.559 -10.188 1 86.5 687 PRO A CA 1
ATOM 5548 C C . PRO A 1 687 ? -41.781 -5.191 -9.984 1 86.5 687 PRO A C 1
ATOM 5550 O O . PRO A 1 687 ? -41.906 -6.27 -9.398 1 86.5 687 PRO A O 1
ATOM 5553 N N . VAL A 1 688 ? -42.875 -4.609 -10.57 1 86 688 VAL A N 1
ATOM 5554 C CA . VAL A 1 688 ? -44.25 -5.121 -10.398 1 86 688 VAL A CA 1
ATOM 5555 C C . VAL A 1 688 ? -44.594 -6.059 -11.547 1 86 688 VAL A C 1
ATOM 5557 O O . VAL A 1 688 ? -45.625 -6.727 -11.516 1 86 688 VAL A O 1
ATOM 5560 N N . ALA A 1 689 ? -43.656 -6.367 -12.492 1 86.88 689 ALA A N 1
ATOM 5561 C CA . ALA A 1 689 ? -43.812 -7.301 -13.609 1 86.88 689 ALA A CA 1
ATOM 5562 C C . ALA A 1 689 ? -45.031 -6.934 -14.461 1 86.88 689 ALA A C 1
ATOM 5564 O O . ALA A 1 689 ? -45.75 -7.816 -14.93 1 86.88 689 ALA A O 1
ATOM 5565 N N . LYS A 1 690 ? -45.469 -5.66 -14.438 1 85.62 690 LYS A N 1
ATOM 5566 C CA . LYS A 1 690 ? -46.562 -5.191 -15.289 1 85.62 690 LYS A CA 1
ATOM 5567 C C . LYS A 1 690 ? -46.062 -4.156 -16.297 1 85.62 690 LYS A C 1
ATOM 5569 O O . LYS A 1 690 ? -45.438 -3.164 -15.922 1 85.62 690 LYS A O 1
ATOM 5574 N N . TYR A 1 691 ? -46.219 -4.602 -17.547 1 87.94 691 TYR A N 1
ATOM 5575 C CA . TYR A 1 691 ? -45.75 -3.734 -18.625 1 87.94 691 TYR A CA 1
ATOM 5576 C C . TYR A 1 691 ? -46.938 -3.164 -19.422 1 87.94 691 TYR A C 1
ATOM 5578 O O . TYR A 1 691 ? -47.375 -3.77 -20.391 1 87.94 691 TYR A O 1
ATOM 5586 N N . LYS A 1 692 ? -47.5 -2.061 -18.953 1 79.19 692 LYS A N 1
ATOM 5587 C CA . LYS A 1 692 ? -48.656 -1.45 -19.594 1 79.19 692 LYS A CA 1
ATOM 5588 C C . LYS A 1 692 ? -48.25 -0.505 -20.719 1 79.19 692 LYS A C 1
ATOM 5590 O O . LYS A 1 692 ? -48.938 -0.389 -21.734 1 79.19 692 LYS A O 1
ATOM 5595 N N . ASN A 1 693 ? -47.125 0.13 -20.578 1 81.06 693 ASN A N 1
ATOM 5596 C CA . ASN A 1 693 ? -46.719 1.155 -21.531 1 81.06 693 ASN A CA 1
ATOM 5597 C C . ASN A 1 693 ? -45.656 0.642 -22.484 1 81.06 693 ASN A C 1
ATOM 5599 O O . ASN A 1 693 ? -44.562 1.204 -22.547 1 81.06 693 ASN A O 1
ATOM 5603 N N . ILE A 1 694 ? -46 -0.412 -23.297 1 88.12 694 ILE A N 1
ATOM 5604 C CA . ILE A 1 694 ? -45.031 -0.937 -24.25 1 88.12 694 ILE A CA 1
ATOM 5605 C C . ILE A 1 694 ? -45.281 -0.361 -25.641 1 88.12 694 ILE A C 1
ATOM 5607 O O . ILE A 1 694 ? -46.438 -0.044 -25.984 1 88.12 694 ILE A O 1
ATOM 5611 N N . VAL A 1 695 ? -44.312 -0.091 -26.422 1 90.75 695 VAL A N 1
ATOM 5612 C CA . VAL A 1 695 ? -44.406 0.363 -27.797 1 90.75 695 VAL A CA 1
ATOM 5613 C C . VAL A 1 695 ? -44.406 -0.84 -28.734 1 90.75 695 VAL A C 1
ATOM 5615 O O . VAL A 1 695 ? -43.375 -1.512 -28.906 1 90.75 695 VAL A O 1
ATOM 5618 N N . THR A 1 696 ? -45.562 -1.125 -29.312 1 91.5 696 THR A N 1
ATOM 5619 C CA . THR A 1 696 ? -45.719 -2.287 -30.172 1 91.5 696 THR A CA 1
ATOM 5620 C C . THR A 1 696 ? -45.5 -1.902 -31.641 1 91.5 696 THR A C 1
ATOM 5622 O O . THR A 1 696 ? -45.375 -0.718 -31.969 1 91.5 696 THR A O 1
ATOM 5625 N N . LEU A 1 697 ? -45.375 -2.924 -32.438 1 91.81 697 LEU A N 1
ATOM 5626 C CA . LEU A 1 697 ? -45.094 -2.725 -33.875 1 91.81 697 LEU A CA 1
ATOM 5627 C C . LEU A 1 697 ? -46.375 -2.482 -34.625 1 91.81 697 LEU A C 1
ATOM 5629 O O . LEU A 1 697 ? -47.312 -3.291 -34.562 1 91.81 697 LEU A O 1
ATOM 5633 N N . HIS A 1 698 ? -46.469 -1.392 -35.406 1 90.94 698 HIS A N 1
ATOM 5634 C CA . HIS A 1 698 ? -47.625 -1.097 -36.25 1 90.94 698 HIS A CA 1
ATOM 5635 C C . HIS A 1 698 ? -47.375 -1.603 -37.688 1 90.94 698 HIS A C 1
ATOM 5637 O O . HIS A 1 698 ? -48.156 -2.379 -38.219 1 90.94 698 HIS A O 1
ATOM 5643 N N . LYS A 1 699 ? -46.344 -1.089 -38.281 1 90.31 699 LYS A N 1
ATOM 5644 C CA . LYS A 1 699 ? -46 -1.548 -39.625 1 90.31 699 LYS A CA 1
ATOM 5645 C C . LYS A 1 699 ? -44.562 -1.195 -40 1 90.31 699 LYS A C 1
ATOM 5647 O O . LYS A 1 699 ? -43.938 -0.317 -39.375 1 90.31 699 LYS A O 1
ATOM 5652 N N . TYR A 1 700 ? -43.969 -1.997 -40.938 1 91.75 700 TYR A N 1
ATOM 5653 C CA . TYR A 1 700 ? -42.656 -1.686 -41.5 1 91.75 700 TYR A CA 1
ATOM 5654 C C . TYR A 1 700 ? -42.781 -0.875 -42.781 1 91.75 700 TYR A C 1
ATOM 5656 O O . TYR A 1 700 ? -43.75 -1.036 -43.531 1 91.75 700 TYR A O 1
ATOM 5664 N N . GLU A 1 701 ? -41.875 -0.059 -43.031 1 90.5 701 GLU A N 1
ATOM 5665 C CA . GLU A 1 701 ? -41.812 0.673 -44.281 1 90.5 701 GLU A CA 1
ATOM 5666 C C . GLU A 1 701 ? -41.312 -0.211 -45.406 1 90.5 701 GLU A C 1
ATOM 5668 O O . GLU A 1 701 ? -40.469 -1.072 -45.219 1 90.5 701 GLU A O 1
ATOM 5673 N N . PRO A 1 702 ? -41.75 -0.076 -46.562 1 89.06 702 PRO A N 1
ATOM 5674 C CA . PRO A 1 702 ? -41.469 -0.997 -47.688 1 89.06 702 PRO A CA 1
ATOM 5675 C C . PRO A 1 702 ? -40.094 -0.745 -48.312 1 89.06 702 PRO A C 1
ATOM 5677 O O . PRO A 1 702 ? -39.75 -1.364 -49.312 1 89.06 702 PRO A O 1
ATOM 5680 N N . GLU A 1 703 ? -39.344 0.099 -47.656 1 89.19 703 GLU A N 1
ATOM 5681 C CA . GLU A 1 703 ? -38.031 0.377 -48.219 1 89.19 703 GLU A CA 1
ATOM 5682 C C . GLU A 1 703 ? -36.906 0.062 -47.219 1 89.19 703 GLU A C 1
ATOM 5684 O O . GLU A 1 703 ? -37.125 0.165 -46 1 89.19 703 GLU A O 1
ATOM 5689 N N . PHE A 1 704 ? -35.812 -0.467 -47.688 1 89.19 704 PHE A N 1
ATOM 5690 C CA . PHE A 1 704 ? -34.625 -0.624 -46.875 1 89.19 704 PHE A CA 1
ATOM 5691 C C . PHE A 1 704 ? -33.406 -0.003 -47.531 1 89.19 704 PHE A C 1
ATOM 5693 O O . PHE A 1 704 ? -33.406 0.175 -48.75 1 89.19 704 PHE A O 1
ATOM 5700 N N . GLN A 1 705 ? -32.531 0.471 -46.719 1 88.31 705 GLN A N 1
ATOM 5701 C CA . GLN A 1 705 ? -31.297 1.11 -47.188 1 88.31 705 GLN A CA 1
ATOM 5702 C C . GLN A 1 705 ? -30.078 0.265 -46.844 1 88.31 705 GLN A C 1
ATOM 5704 O O . GLN A 1 705 ? -30.016 -0.373 -45.781 1 88.31 705 GLN A O 1
ATOM 5709 N N . LEU A 1 706 ? -29.172 0.181 -47.656 1 86.12 706 LEU A N 1
ATOM 5710 C CA . LEU A 1 706 ? -27.906 -0.508 -47.406 1 86.12 706 LEU A CA 1
ATOM 5711 C C . LEU A 1 706 ? -26.859 0.455 -46.844 1 86.12 706 LEU A C 1
ATOM 5713 O O . LEU A 1 706 ? -26.688 1.558 -47.375 1 86.12 706 LEU A O 1
ATOM 5717 N N . VAL A 1 707 ? -26.344 0.294 -45.656 1 80.12 707 VAL A N 1
ATOM 5718 C CA . VAL A 1 707 ? -25.391 1.18 -44.969 1 80.12 707 VAL A CA 1
ATOM 5719 C C . VAL A 1 707 ? -23.969 0.876 -45.438 1 80.12 707 VAL A C 1
ATOM 5721 O O . VAL A 1 707 ? -23.031 1.56 -45.031 1 80.12 707 VAL A O 1
ATOM 5724 N N . GLY A 1 708 ? -23.828 0.07 -46.375 1 70.12 708 GLY A N 1
ATOM 5725 C CA . GLY A 1 708 ? -22.484 -0.207 -46.875 1 70.12 708 GLY A CA 1
ATOM 5726 C C . GLY A 1 708 ? -21.734 -1.215 -46.031 1 70.12 708 GLY A C 1
ATOM 5727 O O . GLY A 1 708 ? -22.219 -1.653 -44.969 1 70.12 708 GLY A O 1
ATOM 5728 N N . GLY A 1 709 ? -20.578 -1.699 -46.281 1 67.94 709 GLY A N 1
ATOM 5729 C CA . GLY A 1 709 ? -19.734 -2.656 -45.594 1 67.94 709 GLY A CA 1
ATOM 5730 C C . GLY A 1 709 ? -19.672 -4.004 -46.281 1 67.94 709 GLY A C 1
ATOM 5731 O O . GLY A 1 709 ? -20.359 -4.238 -47.281 1 67.94 709 GLY A O 1
ATOM 5732 N N . ILE A 1 710 ? -18.797 -4.797 -45.656 1 63.56 710 ILE A N 1
ATOM 5733 C CA . ILE A 1 710 ? -18.547 -6.105 -46.25 1 63.56 710 ILE A CA 1
ATOM 5734 C C . ILE A 1 710 ? -19.812 -6.953 -46.219 1 63.56 710 ILE A C 1
ATOM 5736 O O . ILE A 1 710 ? -20.156 -7.637 -47.188 1 63.56 710 ILE A O 1
ATOM 5740 N N . ASN A 1 711 ? -20.609 -6.801 -45.125 1 68.31 711 ASN A N 1
ATOM 5741 C CA . ASN A 1 711 ? -21.781 -7.645 -44.938 1 68.31 711 ASN A CA 1
ATOM 5742 C C . ASN A 1 711 ? -23.047 -6.934 -45.406 1 68.31 711 ASN A C 1
ATOM 5744 O O . ASN A 1 711 ? -24.125 -7.547 -45.469 1 68.31 711 ASN A O 1
ATOM 5748 N N . MET A 1 712 ? -22.953 -5.754 -45.812 1 73.38 712 MET A N 1
ATOM 5749 C CA . MET A 1 712 ? -24.016 -4.949 -46.375 1 73.38 712 MET A CA 1
ATOM 5750 C C . MET A 1 712 ? -25.266 -4.992 -45.5 1 73.38 712 MET A C 1
ATOM 5752 O O . MET A 1 712 ? -26.328 -5.414 -45.938 1 73.38 712 MET A O 1
ATOM 5756 N N . PRO A 1 713 ? -25.203 -4.574 -44.25 1 82.5 713 PRO A N 1
ATOM 5757 C CA . PRO A 1 713 ? -26.391 -4.539 -43.375 1 82.5 713 PRO A CA 1
ATOM 5758 C C . PRO A 1 713 ? -27.516 -3.684 -43.969 1 82.5 713 PRO A C 1
ATOM 5760 O O . PRO A 1 713 ? -27.25 -2.715 -44.688 1 82.5 713 PRO A O 1
ATOM 5763 N N . LYS A 1 714 ? -28.734 -4.02 -43.719 1 86.81 714 LYS A N 1
ATOM 5764 C CA . LYS A 1 714 ? -29.922 -3.338 -44.219 1 86.81 714 LYS A CA 1
ATOM 5765 C C . LYS A 1 714 ? -30.562 -2.461 -43.156 1 86.81 714 LYS A C 1
ATOM 5767 O O . LYS A 1 714 ? -30.875 -2.938 -42.062 1 86.81 714 LYS A O 1
ATOM 5772 N N . LYS A 1 715 ? -30.609 -1.283 -43.375 1 88.94 715 LYS A N 1
ATOM 5773 C CA . LYS A 1 715 ? -31.312 -0.354 -42.5 1 88.94 715 LYS A CA 1
ATOM 5774 C C . LYS A 1 715 ? -32.812 -0.3 -42.812 1 88.94 715 LYS A C 1
ATOM 5776 O O . LYS A 1 715 ? -33.188 0.053 -43.938 1 88.94 715 LYS A O 1
ATOM 5781 N N . ILE A 1 716 ? -33.594 -0.684 -41.812 1 89.56 716 ILE A N 1
ATOM 5782 C CA . ILE A 1 716 ? -35.031 -0.703 -42 1 89.56 716 ILE A CA 1
ATOM 5783 C C . ILE A 1 716 ? -35.688 0.253 -41 1 89.56 716 ILE A C 1
ATOM 5785 O O . ILE A 1 716 ? -35.062 0.664 -40.031 1 89.56 716 ILE A O 1
ATOM 5789 N N . SER A 1 717 ? -36.844 0.7 -41.344 1 91.19 717 SER A N 1
ATOM 5790 C CA . SER A 1 717 ? -37.594 1.593 -40.469 1 91.19 717 SER A CA 1
ATOM 5791 C C . SER A 1 717 ? -38.969 1.04 -40.156 1 91.19 717 SER A C 1
ATOM 5793 O O . SER A 1 717 ? -39.625 0.468 -41.062 1 91.19 717 SER A O 1
ATOM 5795 N N . CYS A 1 718 ? -39.344 1.034 -38.906 1 91.44 718 CYS A N 1
ATOM 5796 C CA . CYS A 1 718 ? -40.656 0.594 -38.5 1 91.44 718 CYS A CA 1
ATOM 5797 C C . CYS A 1 718 ? -41.406 1.699 -37.719 1 91.44 718 CYS A C 1
ATOM 5799 O O . CYS A 1 718 ? -40.75 2.57 -37.125 1 91.44 718 CYS A O 1
ATOM 5801 N N . ILE A 1 719 ? -42.688 1.721 -37.812 1 93 719 ILE A N 1
ATOM 5802 C CA . ILE A 1 719 ? -43.531 2.67 -37.094 1 93 719 ILE A CA 1
ATOM 5803 C C . ILE A 1 719 ? -44.125 1.994 -35.875 1 93 719 ILE A C 1
ATOM 5805 O O . ILE A 1 719 ? -44.75 0.927 -35.969 1 93 719 ILE A O 1
ATOM 5809 N N . GLY A 1 720 ? -43.906 2.586 -34.75 1 91.38 720 GLY A N 1
ATOM 5810 C CA . GLY A 1 720 ? -44.438 2.049 -33.531 1 91.38 720 GLY A CA 1
ATOM 5811 C C . GLY A 1 720 ? -45.875 2.475 -33.25 1 91.38 720 GLY A C 1
ATOM 5812 O O . GLY A 1 720 ? -46.438 3.285 -33.969 1 91.38 720 GLY A O 1
ATOM 5813 N N . SER A 1 721 ? -46.469 1.882 -32.219 1 89.88 721 SER A N 1
ATOM 5814 C CA . SER A 1 721 ? -47.812 2.225 -31.781 1 89.88 721 SER A CA 1
ATOM 5815 C C . SER A 1 721 ? -47.906 3.668 -31.297 1 89.88 721 SER A C 1
ATOM 5817 O O . SER A 1 721 ? -49 4.258 -31.266 1 89.88 721 SER A O 1
ATOM 5819 N N . ASP A 1 722 ? -46.719 4.172 -30.938 1 89.25 722 ASP A N 1
ATOM 5820 C CA . ASP A 1 722 ? -46.656 5.562 -30.5 1 89.25 722 ASP A CA 1
ATOM 5821 C C . ASP A 1 722 ? -46.594 6.508 -31.703 1 89.25 722 ASP A C 1
ATOM 5823 O O . ASP A 1 722 ? -46.625 7.727 -31.547 1 89.25 722 ASP A O 1
ATOM 5827 N N . GLY A 1 723 ? -46.406 6 -32.844 1 87.38 723 GLY A N 1
ATOM 5828 C CA . GLY A 1 723 ? -46.375 6.82 -34.062 1 87.38 723 GLY A CA 1
ATOM 5829 C C . GLY A 1 723 ? -45 7.262 -34.438 1 87.38 723 GLY A C 1
ATOM 5830 O O . GLY A 1 723 ? -44.812 7.934 -35.469 1 87.38 723 GLY A O 1
ATOM 5831 N N . VAL A 1 724 ? -44.062 6.863 -33.656 1 91.81 724 VAL A N 1
ATOM 5832 C CA . VAL A 1 724 ? -42.688 7.297 -33.906 1 91.81 724 VAL A CA 1
ATOM 5833 C C . VAL A 1 724 ? -42 6.301 -34.812 1 91.81 724 VAL A C 1
ATOM 5835 O O . VAL A 1 724 ? -42.25 5.102 -34.781 1 91.81 724 VAL A O 1
ATOM 5838 N N . LYS A 1 725 ? -41.125 6.793 -35.688 1 90.88 725 LYS A N 1
ATOM 5839 C CA . LYS A 1 725 ? -40.344 5.973 -36.594 1 90.88 725 LYS A CA 1
ATOM 5840 C C . LYS A 1 725 ? -39.031 5.512 -35.938 1 90.88 725 LYS A C 1
ATOM 5842 O O . LYS A 1 725 ? -38.281 6.332 -35.438 1 90.88 725 LYS A O 1
ATOM 5847 N N . TYR A 1 726 ? -38.906 4.184 -35.875 1 89.94 726 TYR A N 1
ATOM 5848 C CA . TYR A 1 726 ? -37.688 3.611 -35.281 1 89.94 726 TYR A CA 1
ATOM 5849 C C . TYR A 1 726 ? -36.812 2.951 -36.312 1 89.94 726 TYR A C 1
ATOM 5851 O O . TYR A 1 726 ? -37.312 2.223 -37.188 1 89.94 726 TYR A O 1
ATOM 5859 N N . PHE A 1 727 ? -35.531 3.219 -36.25 1 87.12 727 PHE A N 1
ATOM 5860 C CA . PHE A 1 727 ? -34.594 2.641 -37.219 1 87.12 727 PHE A CA 1
ATOM 5861 C C . PHE A 1 727 ? -33.969 1.363 -36.656 1 87.12 727 PHE A C 1
ATOM 5863 O O . PHE A 1 727 ? -33.688 1.277 -35.438 1 87.12 727 PHE A O 1
ATOM 5870 N N . GLN A 1 728 ? -33.844 0.349 -37.562 1 87.56 728 GLN A N 1
ATOM 5871 C CA . GLN A 1 728 ? -33.25 -0.924 -37.188 1 87.56 728 GLN A CA 1
ATOM 5872 C C . GLN A 1 728 ? -32.188 -1.356 -38.219 1 87.56 728 GLN A C 1
ATOM 5874 O O . GLN A 1 728 ? -32.375 -1.13 -39.406 1 87.56 728 GLN A O 1
ATOM 5879 N N . LEU A 1 729 ? -31.109 -1.836 -37.656 1 83.12 729 LEU A N 1
ATOM 5880 C CA . LEU A 1 729 ? -30.062 -2.352 -38.531 1 83.12 729 LEU A CA 1
ATOM 5881 C C . LEU A 1 729 ? -30.078 -3.877 -38.562 1 83.12 729 LEU A C 1
ATOM 5883 O O . LEU A 1 729 ? -29.922 -4.52 -37.531 1 83.12 729 LEU A O 1
ATOM 5887 N N . LEU A 1 730 ? -30.328 -4.434 -39.656 1 82.56 730 LEU A N 1
ATOM 5888 C CA . LEU A 1 730 ? -30.375 -5.879 -39.812 1 82.56 730 LEU A CA 1
ATOM 5889 C C . LEU A 1 730 ? -29.078 -6.391 -40.438 1 82.56 730 LEU A C 1
ATOM 5891 O O . LEU A 1 730 ? -28.75 -6.039 -41.594 1 82.56 730 LEU A O 1
ATOM 5895 N N . LYS A 1 731 ? -28.266 -7.012 -39.656 1 76.44 731 LYS A N 1
ATOM 5896 C CA . LYS A 1 731 ? -27 -7.562 -40.156 1 76.44 731 LYS A CA 1
ATOM 5897 C C . LYS A 1 731 ? -27.125 -9.055 -40.438 1 76.44 731 LYS A C 1
ATOM 5899 O O . LYS A 1 731 ? -27.578 -9.82 -39.594 1 76.44 731 LYS A O 1
ATOM 5904 N N . GLY A 1 732 ? -26.891 -9.398 -41.688 1 66.06 732 GLY A N 1
ATOM 5905 C CA . GLY A 1 732 ? -26.844 -10.797 -42.062 1 66.06 732 GLY A CA 1
ATOM 5906 C C . GLY A 1 732 ? -25.438 -11.359 -42.125 1 66.06 732 GLY A C 1
ATOM 5907 O O . GLY A 1 732 ? -24.469 -10.617 -42.312 1 66.06 732 GLY A O 1
ATOM 5908 N N . LYS A 1 733 ? -25.047 -12.469 -41.75 1 61.38 733 LYS A N 1
ATOM 5909 C CA . LYS A 1 733 ? -23.797 -13.188 -41.938 1 61.38 733 LYS A CA 1
ATOM 5910 C C . LYS A 1 733 ? -22.766 -12.766 -40.875 1 61.38 733 LYS A C 1
ATOM 5912 O O . LYS A 1 733 ? -21.562 -12.773 -41.125 1 61.38 733 LYS A O 1
ATOM 5917 N N . ASP A 1 734 ? -23.172 -12.008 -39.906 1 62.94 734 ASP A N 1
ATOM 5918 C CA . ASP A 1 734 ? -22.281 -11.594 -38.812 1 62.94 734 ASP A CA 1
ATOM 5919 C C . ASP A 1 734 ? -22.75 -12.156 -37.469 1 62.94 734 ASP A C 1
ATOM 5921 O O . ASP A 1 734 ? -23.906 -12.547 -37.344 1 62.94 734 ASP A O 1
ATOM 5925 N N . ASP A 1 735 ? -21.703 -12.375 -36.594 1 63.38 735 ASP A N 1
ATOM 5926 C CA . ASP A 1 735 ? -22.031 -12.867 -35.25 1 63.38 735 ASP A CA 1
ATOM 5927 C C . ASP A 1 735 ? -22.312 -11.703 -34.312 1 63.38 735 ASP A C 1
ATOM 5929 O O . ASP A 1 735 ? -21.375 -11.039 -33.844 1 63.38 735 ASP A O 1
ATOM 5933 N N . PRO A 1 736 ? -23.562 -11.359 -34.094 1 71.06 736 PRO A N 1
ATOM 5934 C CA . PRO A 1 736 ? -23.875 -10.25 -33.188 1 71.06 736 PRO A CA 1
ATOM 5935 C C . PRO A 1 736 ? -23.688 -10.609 -31.719 1 71.06 736 PRO A C 1
ATOM 5937 O O . PRO A 1 736 ? -23.859 -9.758 -30.844 1 71.06 736 PRO A O 1
ATOM 5940 N N . ARG A 1 737 ? -23.297 -11.875 -31.406 1 69.62 737 ARG A N 1
ATOM 5941 C CA . ARG A 1 737 ? -23.172 -12.305 -30.016 1 69.62 737 ARG A CA 1
ATOM 5942 C C . ARG A 1 737 ? -22.094 -11.523 -29.297 1 69.62 737 ARG A C 1
ATOM 5944 O O . ARG A 1 737 ? -22.266 -11.125 -28.141 1 69.62 737 ARG A O 1
ATOM 5951 N N . GLN A 1 738 ? -21.031 -11.352 -29.984 1 71.62 738 GLN A N 1
ATOM 5952 C CA . GLN A 1 738 ? -19.922 -10.617 -29.375 1 71.62 738 GLN A CA 1
ATOM 5953 C C . GLN A 1 738 ? -20.344 -9.195 -29 1 71.62 738 GLN A C 1
ATOM 5955 O O . GLN A 1 738 ? -20 -8.703 -27.922 1 71.62 738 GLN A O 1
ATOM 5960 N N . ASP A 1 739 ? -21.078 -8.695 -29.828 1 73.94 739 ASP A N 1
ATOM 5961 C CA . ASP A 1 739 ? -21.516 -7.324 -29.578 1 73.94 739 ASP A CA 1
ATOM 5962 C C . ASP A 1 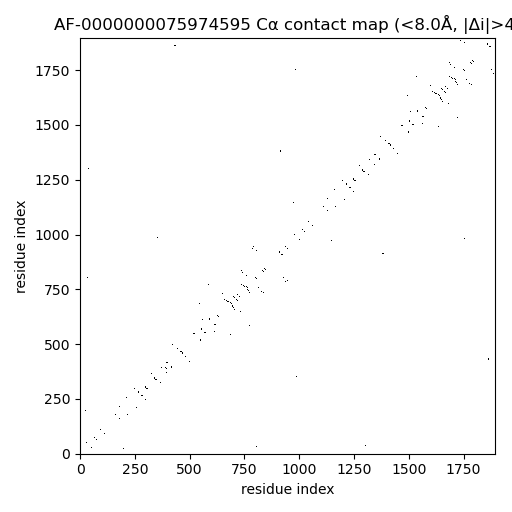739 ? -22.531 -7.266 -28.438 1 73.94 739 ASP A C 1
ATOM 5964 O O . ASP A 1 739 ? -22.516 -6.332 -27.641 1 73.94 739 ASP A O 1
ATOM 5968 N N . ALA A 1 740 ? -23.375 -8.227 -28.484 1 75.19 740 ALA A N 1
ATOM 5969 C CA . ALA A 1 740 ? -24.391 -8.25 -27.422 1 75.19 740 ALA A CA 1
ATOM 5970 C C . ALA A 1 740 ? -23.75 -8.406 -26.047 1 75.19 740 ALA A C 1
ATOM 5972 O O . ALA A 1 740 ? -24.188 -7.785 -25.078 1 75.19 740 ALA A O 1
ATOM 5973 N N . VAL A 1 741 ? -22.781 -9.219 -26.016 1 77.62 741 VAL A N 1
ATOM 5974 C CA . VAL A 1 741 ? -22.094 -9.453 -24.75 1 77.62 741 VAL A CA 1
ATOM 5975 C C . VAL A 1 741 ? -21.328 -8.195 -24.328 1 77.62 741 VAL A C 1
ATOM 5977 O O . VAL A 1 741 ? -21.312 -7.828 -23.156 1 77.62 741 VAL A O 1
ATOM 5980 N N . MET A 1 742 ? -20.812 -7.527 -25.297 1 79.88 742 MET A N 1
ATOM 5981 C CA . MET A 1 742 ? -20.047 -6.32 -24.984 1 79.88 742 MET A CA 1
ATOM 5982 C C . MET A 1 742 ? -20.969 -5.199 -24.516 1 79.88 742 MET A C 1
ATOM 5984 O O . MET A 1 742 ? -20.594 -4.391 -23.656 1 79.88 742 MET A O 1
ATOM 5988 N N . VAL A 1 743 ? -22.078 -5.176 -25.125 1 81 743 VAL A N 1
ATOM 5989 C CA . VAL A 1 743 ? -23.047 -4.18 -24.688 1 81 743 VAL A CA 1
ATOM 5990 C C . VAL A 1 743 ? -23.453 -4.434 -23.234 1 81 743 VAL A C 1
ATOM 5992 O O . VAL A 1 743 ? -23.625 -3.494 -22.469 1 81 743 VAL A O 1
ATOM 5995 N N . GLN A 1 744 ? -23.547 -5.668 -22.953 1 82.44 744 GLN A N 1
ATOM 5996 C CA . GLN A 1 744 ? -23.859 -6.016 -21.578 1 82.44 744 GLN A CA 1
ATOM 5997 C C . GLN A 1 744 ? -22.75 -5.582 -20.625 1 82.44 744 GLN A C 1
ATOM 5999 O O . GLN A 1 744 ? -23.016 -5.137 -19.516 1 82.44 744 GLN A O 1
ATOM 6004 N N . VAL A 1 745 ? -21.562 -5.75 -21.047 1 84.06 745 VAL A N 1
ATOM 6005 C CA . VAL A 1 745 ? -20.422 -5.352 -20.234 1 84.06 745 VAL A CA 1
ATOM 6006 C C . VAL A 1 745 ? -20.453 -3.838 -20.016 1 84.06 745 VAL A C 1
ATOM 6008 O O . VAL A 1 745 ? -20.219 -3.357 -18.906 1 84.06 745 VAL A O 1
ATOM 6011 N N . VAL A 1 746 ? -20.797 -3.117 -21.078 1 85.19 746 VAL A N 1
ATOM 6012 C CA . VAL A 1 746 ? -20.812 -1.66 -21 1 85.19 746 VAL A CA 1
ATOM 6013 C C . VAL A 1 746 ? -21.953 -1.201 -20.094 1 85.19 746 VAL A C 1
ATOM 6015 O O . VAL A 1 746 ? -21.797 -0.23 -19.344 1 85.19 746 VAL A O 1
ATOM 6018 N N . GLU A 1 747 ? -23 -1.903 -20.172 1 83.56 747 GLU A N 1
ATOM 6019 C CA . GLU A 1 747 ? -24.125 -1.578 -19.297 1 83.56 747 GLU A CA 1
ATOM 6020 C C . GLU A 1 747 ? -23.766 -1.802 -17.828 1 83.56 747 GLU A C 1
ATOM 6022 O O . GLU A 1 747 ? -24.141 -1.016 -16.969 1 83.56 747 GLU A O 1
ATOM 6027 N N . LEU A 1 748 ? -23.125 -2.826 -17.641 1 86.44 748 LEU A N 1
ATOM 6028 C CA . LEU A 1 748 ? -22.672 -3.109 -16.281 1 86.44 748 LEU A CA 1
ATOM 6029 C C . LEU A 1 748 ? -21.703 -2.035 -15.805 1 86.44 748 LEU A C 1
ATOM 6031 O O . LEU A 1 748 ? -21.812 -1.541 -14.68 1 86.44 748 LEU A O 1
ATOM 6035 N N . ILE A 1 749 ? -20.797 -1.659 -16.609 1 86.19 749 ILE A N 1
ATOM 6036 C CA . ILE A 1 749 ? -19.781 -0.662 -16.25 1 86.19 749 ILE A CA 1
ATOM 6037 C C . ILE A 1 749 ? -20.469 0.678 -15.969 1 86.19 749 ILE A C 1
ATOM 6039 O O . ILE A 1 749 ? -20.094 1.393 -15.039 1 86.19 749 ILE A O 1
ATOM 6043 N N . ASN A 1 750 ? -21.453 0.949 -16.75 1 86.31 750 ASN A N 1
ATOM 6044 C CA . ASN A 1 750 ? -22.188 2.197 -16.547 1 86.31 750 ASN A CA 1
ATOM 6045 C C . ASN A 1 750 ? -22.906 2.219 -15.203 1 86.31 750 ASN A C 1
ATOM 6047 O O . ASN A 1 750 ? -22.922 3.246 -14.516 1 86.31 750 ASN A O 1
ATOM 6051 N N . GLU A 1 751 ? -23.422 1.157 -14.93 1 85.69 751 GLU A N 1
ATOM 6052 C CA . GLU A 1 751 ? -24.109 1.086 -13.648 1 85.69 751 GLU A CA 1
ATOM 6053 C C . GLU A 1 751 ? -23.141 1.225 -12.484 1 85.69 751 GLU A C 1
ATOM 6055 O O . GLU A 1 751 ? -23.453 1.846 -11.469 1 85.69 751 GLU A O 1
ATOM 6060 N N . LEU A 1 752 ? -22.062 0.645 -12.648 1 87.12 752 LEU A N 1
ATOM 6061 C CA . LEU A 1 752 ? -21.047 0.716 -11.602 1 87.12 752 LEU A CA 1
ATOM 6062 C C . LEU A 1 752 ? -20.484 2.127 -11.492 1 87.12 752 LEU A C 1
ATOM 6064 O O . LEU A 1 752 ? -20.172 2.59 -10.391 1 87.12 752 LEU A O 1
ATOM 6068 N N . MET A 1 753 ? -20.359 2.869 -12.539 1 86.5 753 MET A N 1
ATOM 6069 C CA . MET A 1 753 ? -19.844 4.23 -12.539 1 86.5 753 MET A CA 1
ATOM 6070 C C . MET A 1 753 ? -20.812 5.191 -11.867 1 86.5 753 MET A C 1
ATOM 6072 O O . MET A 1 753 ? -20.391 6.137 -11.195 1 86.5 753 MET A O 1
ATOM 6076 N N . VAL A 1 754 ? -22.031 4.879 -11.961 1 83.81 754 VAL A N 1
ATOM 6077 C CA . VAL A 1 754 ? -23.062 5.734 -11.352 1 83.81 754 VAL A CA 1
ATOM 6078 C C . VAL A 1 754 ? -23.047 5.562 -9.836 1 83.81 754 VAL A C 1
ATOM 6080 O O . VAL A 1 754 ? -23.281 6.52 -9.094 1 83.81 754 VAL A O 1
ATOM 6083 N N . LYS A 1 755 ? -22.688 4.434 -9.438 1 81.12 755 LYS A N 1
ATOM 6084 C CA . LYS A 1 755 ? -22.688 4.137 -8.008 1 81.12 755 LYS A CA 1
ATOM 6085 C C . LYS A 1 755 ? -21.422 4.656 -7.344 1 81.12 755 LYS A C 1
ATOM 6087 O O . LYS A 1 755 ? -21.406 4.938 -6.145 1 81.12 755 LYS A O 1
ATOM 6092 N N . ASP A 1 756 ? -20.359 4.816 -8.125 1 82.62 756 ASP A N 1
ATOM 6093 C CA . ASP A 1 756 ? -19.094 5.301 -7.574 1 82.62 756 ASP A CA 1
ATOM 6094 C C . ASP A 1 756 ? -19.109 6.824 -7.441 1 82.62 756 ASP A C 1
ATOM 6096 O O . ASP A 1 756 ? -19.391 7.535 -8.406 1 82.62 756 ASP A O 1
ATOM 6100 N N . LYS A 1 757 ? -18.891 7.305 -6.297 1 76.69 757 LYS A N 1
ATOM 6101 C CA . LYS A 1 757 ? -18.984 8.734 -6.004 1 76.69 757 LYS A CA 1
ATOM 6102 C C . LYS A 1 757 ? -18.016 9.531 -6.863 1 76.69 757 LYS A C 1
ATOM 6104 O O . LYS A 1 757 ? -18.359 10.594 -7.387 1 76.69 757 LYS A O 1
ATOM 6109 N N . ARG A 1 758 ? -16.812 9.047 -7.09 1 76.81 758 ARG A N 1
ATOM 6110 C CA . ARG A 1 758 ? -15.797 9.781 -7.84 1 76.81 758 ARG A CA 1
ATOM 6111 C C . ARG A 1 758 ? -16.125 9.82 -9.328 1 76.81 758 ARG A C 1
ATOM 6113 O O . ARG A 1 758 ? -15.914 10.828 -10 1 76.81 758 ARG A O 1
ATOM 6120 N N . ALA A 1 759 ? -16.625 8.719 -9.734 1 80.44 759 ALA A N 1
ATOM 6121 C CA . ALA A 1 759 ? -17 8.641 -11.148 1 80.44 759 ALA A CA 1
ATOM 6122 C C . ALA A 1 759 ? -18.281 9.43 -11.422 1 80.44 759 ALA A C 1
ATOM 6124 O O . ALA A 1 759 ? -18.422 10.023 -12.492 1 80.44 759 ALA A O 1
ATOM 6125 N N . GLN A 1 760 ? -19.156 9.484 -10.453 1 77.31 760 GLN A N 1
ATOM 6126 C CA . GLN A 1 760 ? -20.406 10.211 -10.602 1 77.31 760 GLN A CA 1
ATOM 6127 C C . GLN A 1 760 ? -20.172 11.711 -10.703 1 77.31 760 GLN A C 1
ATOM 6129 O O . GLN A 1 760 ? -20.859 12.406 -11.461 1 77.31 760 GLN A O 1
ATOM 6134 N N . LYS A 1 761 ? -19.141 12.156 -9.914 1 74.12 761 LYS A N 1
ATOM 6135 C CA . LYS A 1 761 ? -18.797 13.57 -9.953 1 74.12 761 LYS A CA 1
ATOM 6136 C C . LYS A 1 761 ? -18.344 13.992 -11.344 1 74.12 761 LYS A C 1
ATOM 6138 O O . LYS A 1 761 ? -18.578 15.125 -11.766 1 74.12 761 LYS A O 1
ATOM 6143 N N . ARG A 1 762 ? -17.766 13.039 -12.094 1 75.69 762 ARG A N 1
ATOM 6144 C CA . ARG A 1 762 ? -17.25 13.305 -13.43 1 75.69 762 ARG A CA 1
ATOM 6145 C C . ARG A 1 762 ? -18.266 12.945 -14.5 1 75.69 762 ARG A C 1
ATOM 6147 O O . ARG A 1 762 ? -18.062 13.227 -15.68 1 75.69 762 ARG A O 1
ATOM 6154 N N . ASN A 1 763 ? -19.391 12.422 -14.109 1 74.5 763 ASN A N 1
ATOM 6155 C CA . ASN A 1 763 ? -20.469 12.016 -15.008 1 74.5 763 ASN A CA 1
ATOM 6156 C C . ASN A 1 763 ? -19.953 11.148 -16.156 1 74.5 763 ASN A C 1
ATOM 6158 O O . ASN A 1 763 ? -20.203 11.445 -17.328 1 74.5 763 ASN A O 1
ATOM 6162 N N . LEU A 1 764 ? -19.172 10.227 -15.82 1 76.62 764 LEU A N 1
ATOM 6163 C CA . LEU A 1 764 ? -18.594 9.32 -16.812 1 76.62 764 LEU A CA 1
ATOM 6164 C C . LEU A 1 764 ? -19.609 8.273 -17.234 1 76.62 764 LEU A C 1
ATOM 6166 O O . LEU A 1 764 ? -20.078 7.48 -16.422 1 76.62 764 LEU A O 1
ATOM 6170 N N . ILE A 1 765 ? -20.203 8.352 -18.516 1 78.19 765 ILE A N 1
ATOM 6171 C CA . ILE A 1 765 ? -21.156 7.375 -19.031 1 78.19 765 ILE A CA 1
ATOM 6172 C C . ILE A 1 765 ? -20.766 6.977 -20.453 1 78.19 765 ILE A C 1
ATOM 6174 O O . ILE A 1 765 ? -20.344 7.824 -21.25 1 78.19 765 ILE A O 1
ATOM 6178 N N . MET A 1 766 ? -20.75 5.695 -20.672 1 77.5 766 MET A N 1
ATOM 6179 C CA . MET A 1 766 ? -20.516 5.191 -22.016 1 77.5 766 MET A CA 1
ATOM 6180 C C . MET A 1 766 ? -21.844 5.008 -22.766 1 77.5 766 MET A C 1
ATOM 6182 O O . MET A 1 766 ? -22.812 4.484 -22.203 1 77.5 766 MET A O 1
ATOM 6186 N N . ARG A 1 767 ? -22 5.551 -23.812 1 71.25 767 ARG A N 1
ATOM 6187 C CA . ARG A 1 767 ? -23.203 5.395 -24.609 1 71.25 767 ARG A CA 1
ATOM 6188 C C . ARG A 1 767 ? -23.281 4.012 -25.25 1 71.25 767 ARG A C 1
ATOM 6190 O O . ARG A 1 767 ? -22.25 3.484 -25.703 1 71.25 767 ARG A O 1
ATOM 6197 N N . THR A 1 768 ? -24.359 3.299 -24.906 1 66 768 THR A N 1
ATOM 6198 C CA . THR A 1 768 ? -24.516 1.953 -25.453 1 66 768 THR A CA 1
ATOM 6199 C C . THR A 1 768 ? -25.625 1.915 -26.5 1 66 768 THR A C 1
ATOM 6201 O O . THR A 1 768 ? -26.469 2.814 -26.562 1 66 768 THR A O 1
ATOM 6204 N N . TYR A 1 769 ? -25.453 1.058 -27.641 1 55.84 769 TYR A N 1
ATOM 6205 C CA . TYR A 1 769 ? -26.516 0.729 -28.578 1 55.84 769 TYR A CA 1
ATOM 6206 C C . TYR A 1 769 ? -27.172 -0.602 -28.219 1 55.84 769 TYR A C 1
ATOM 6208 O O . TYR A 1 769 ? -26.547 -1.456 -27.594 1 55.84 769 TYR A O 1
ATOM 6216 N N . LYS A 1 770 ? -28.562 -0.743 -28.312 1 51.44 770 LYS A N 1
ATOM 6217 C CA . LYS A 1 770 ? -29.25 -2.008 -28.062 1 51.44 770 LYS A CA 1
ATOM 6218 C C . LYS A 1 770 ? -29.016 -3.004 -29.188 1 51.44 770 LYS A C 1
ATOM 6220 O O . LYS A 1 770 ? -29.219 -2.684 -30.359 1 51.44 770 LYS A O 1
ATOM 6225 N N . VAL A 1 771 ? -28.359 -4.105 -29.016 1 48.16 771 VAL A N 1
ATOM 6226 C CA . VAL A 1 771 ? -28.047 -5.117 -30.016 1 48.16 771 VAL A CA 1
ATOM 6227 C C . VAL A 1 771 ? -28.859 -6.383 -29.75 1 48.16 771 VAL A C 1
ATOM 6229 O O . VAL A 1 771 ? -28.859 -6.898 -28.641 1 48.16 771 VAL A O 1
ATOM 6232 N N . SER A 1 772 ? -29.969 -6.656 -30.594 1 40.06 772 SER A N 1
ATOM 6233 C CA . SER A 1 772 ? -30.688 -7.922 -30.5 1 40.06 772 SER A CA 1
ATOM 6234 C C . SER A 1 772 ? -30.125 -8.945 -31.484 1 40.06 772 SER A C 1
ATOM 6236 O O . SER A 1 772 ? -29.938 -8.641 -32.656 1 40.06 772 SER A O 1
ATOM 6238 N N . ARG A 1 773 ? -29.625 -10.148 -31.016 1 43.31 773 ARG A N 1
ATOM 6239 C CA . ARG A 1 773 ? -29.094 -11.219 -31.859 1 43.31 773 ARG A CA 1
ATOM 6240 C C . ARG A 1 773 ? -30.203 -11.914 -32.625 1 43.31 773 ARG A C 1
ATOM 6242 O O . ARG A 1 773 ? -31.141 -12.445 -32.031 1 43.31 773 ARG A O 1
ATOM 6249 N N . ILE A 1 774 ? -30.453 -11.727 -33.906 1 33.72 774 ILE A N 1
ATOM 6250 C CA . ILE A 1 774 ? -31.469 -12.461 -34.625 1 33.72 774 ILE A CA 1
ATOM 6251 C C . ILE A 1 774 ? -30.891 -13.781 -35.156 1 33.72 774 ILE A C 1
ATOM 6253 O O . ILE A 1 774 ? -31.547 -14.82 -35.062 1 33.72 774 ILE A O 1
ATOM 6257 N N . ALA A 1 775 ? -29.844 -13.953 -36 1 33.09 775 ALA A N 1
ATOM 6258 C CA . ALA A 1 775 ? -29.219 -15.156 -36.531 1 33.09 775 ALA A CA 1
ATOM 6259 C C . ALA A 1 775 ? -27.703 -15.07 -36.469 1 33.09 775 ALA A C 1
ATOM 6261 O O . ALA A 1 775 ? -27.141 -13.977 -36.344 1 33.09 775 ALA A O 1
ATOM 6262 N N . PHE A 1 776 ? -26.984 -16.328 -36.188 1 37 776 PHE A N 1
ATOM 6263 C CA . PHE A 1 776 ? -25.594 -16.484 -35.781 1 37 776 PHE A CA 1
ATOM 6264 C C . PHE A 1 776 ? -24.688 -16.578 -37 1 37 776 PHE A C 1
ATOM 6266 O O . PHE A 1 776 ? -25 -17.312 -37.938 1 37 776 PHE A O 1
ATOM 6273 N N . GLU A 1 777 ? -24.203 -15.672 -37.719 1 35.72 777 GLU A N 1
ATOM 6274 C CA . GLU A 1 777 ? -23.203 -16.141 -38.688 1 35.72 777 GLU A CA 1
ATOM 6275 C C . GLU A 1 777 ? -21.781 -15.867 -38.188 1 35.72 777 GLU A C 1
ATOM 6277 O O . GLU A 1 777 ? -21.578 -15.102 -37.25 1 35.72 777 GLU A O 1
ATOM 6282 N N . GLN A 1 778 ? -20.609 -16.469 -38.875 1 34.62 778 GLN A N 1
ATOM 6283 C CA . GLN A 1 778 ? -19.172 -16.641 -38.75 1 34.62 778 GLN A CA 1
ATOM 6284 C C . GLN A 1 778 ? -18.453 -15.305 -38.625 1 34.62 778 GLN A C 1
ATOM 6286 O O . GLN A 1 778 ? -18.562 -14.453 -39.5 1 34.62 778 GLN A O 1
ATOM 6291 N N . GLY A 1 779 ? -18.406 -14.625 -37.594 1 35.66 779 GLY A N 1
ATOM 6292 C CA . GLY A 1 779 ? -17.562 -13.43 -37.594 1 35.66 779 GLY A CA 1
ATOM 6293 C C . GLY A 1 779 ? -16.141 -13.695 -38.031 1 35.66 779 GLY A C 1
ATOM 6294 O O . GLY A 1 779 ? -15.562 -14.734 -37.719 1 35.66 779 GLY A O 1
ATOM 6295 N N . ARG A 1 780 ? -15.695 -13.266 -39.219 1 34.38 780 ARG A N 1
ATOM 6296 C CA . ARG A 1 780 ? -14.383 -13.383 -39.844 1 34.38 780 ARG A CA 1
ATOM 6297 C C . ARG A 1 780 ? -13.273 -12.984 -38.875 1 34.38 780 ARG A C 1
ATOM 6299 O O . ARG A 1 780 ? -13.398 -11.984 -38.156 1 34.38 780 ARG A O 1
ATOM 6306 N N . LEU A 1 781 ? -12.492 -13.883 -38.281 1 41.47 781 LEU A N 1
ATOM 6307 C CA . LEU A 1 781 ? -11.25 -13.617 -37.562 1 41.47 781 LEU A CA 1
ATOM 6308 C C . LEU A 1 781 ? -10.469 -12.492 -38.25 1 41.47 781 LEU A C 1
ATOM 6310 O O . LEU A 1 781 ? -10.297 -12.492 -39.469 1 41.47 781 LEU A O 1
ATOM 6314 N N . LEU A 1 782 ? -10.359 -11.438 -37.75 1 44.94 782 LEU A N 1
ATOM 6315 C CA . LEU A 1 782 ? -9.672 -10.297 -38.344 1 44.94 782 LEU A CA 1
ATOM 6316 C C . LEU A 1 782 ? -8.289 -10.703 -38.844 1 44.94 782 LEU A C 1
ATOM 6318 O O . LEU A 1 782 ? -7.531 -11.367 -38.156 1 44.94 782 LEU A O 1
ATOM 6322 N N . LYS A 1 783 ? -8.062 -10.82 -40.219 1 46.88 783 LYS A N 1
ATOM 6323 C CA . LYS A 1 783 ? -6.809 -11.086 -40.906 1 46.88 783 LYS A CA 1
ATOM 6324 C C . LYS A 1 783 ? -5.652 -10.312 -40.281 1 46.88 783 LYS A C 1
ATOM 6326 O O . LYS A 1 783 ? -4.508 -10.781 -40.281 1 46.88 783 LYS A O 1
ATOM 6331 N N . PHE A 1 784 ? -5.957 -9.07 -39.75 1 47.47 784 PHE A N 1
ATOM 6332 C CA . PHE A 1 784 ? -4.895 -8.203 -39.25 1 47.47 784 PHE A CA 1
ATOM 6333 C C . PHE A 1 784 ? -4.914 -8.148 -37.719 1 47.47 784 PHE A C 1
ATOM 6335 O O . PHE A 1 784 ? -5.973 -7.973 -37.125 1 47.47 784 PHE A O 1
ATOM 6342 N N . PRO A 1 785 ? -3.76 -8.555 -37.156 1 55.28 785 PRO A N 1
ATOM 6343 C CA . PRO A 1 785 ? -3.686 -8.523 -35.688 1 55.28 785 PRO A CA 1
ATOM 6344 C C . PRO A 1 785 ? -3.932 -7.125 -35.125 1 55.28 785 PRO A C 1
ATOM 6346 O O . PRO A 1 785 ? -3.559 -6.125 -35.719 1 55.28 785 PRO A O 1
ATOM 6349 N N . GLU A 1 786 ? -4.867 -6.898 -34.281 1 61.91 786 GLU A N 1
ATOM 6350 C CA . GLU A 1 786 ? -5.039 -5.645 -33.562 1 61.91 786 GLU A CA 1
ATOM 6351 C C . GLU A 1 786 ? -3.967 -5.477 -32.469 1 61.91 786 GLU A C 1
ATOM 6353 O O . GLU A 1 786 ? -4.004 -6.156 -31.453 1 61.91 786 GLU A O 1
ATOM 6358 N N . THR A 1 787 ? -2.934 -4.691 -32.938 1 65.12 787 THR A N 1
ATOM 6359 C CA . THR A 1 787 ? -1.758 -4.547 -32.094 1 65.12 787 THR A CA 1
ATOM 6360 C C . THR A 1 787 ? -1.975 -3.453 -31.047 1 65.12 787 THR A C 1
ATOM 6362 O O . THR A 1 787 ? -1.178 -3.309 -30.125 1 65.12 787 THR A O 1
ATOM 6365 N N . VAL A 1 788 ? -3.068 -2.605 -31.25 1 73.5 788 VAL A N 1
ATOM 6366 C CA . VAL A 1 788 ? -3.291 -1.524 -30.297 1 73.5 788 VAL A CA 1
ATOM 6367 C C . VAL A 1 788 ? -4.582 -1.775 -29.531 1 73.5 788 VAL A C 1
ATOM 6369 O O . VAL A 1 788 ? -5.555 -2.293 -30.078 1 73.5 788 VAL A O 1
ATOM 6372 N N . PRO A 1 789 ? -4.602 -1.494 -28.266 1 73.88 789 PRO A N 1
ATOM 6373 C CA . PRO A 1 789 ? -5.824 -1.697 -27.484 1 73.88 789 PRO A CA 1
ATOM 6374 C C . PRO A 1 789 ? -6.977 -0.811 -27.953 1 73.88 789 PRO A C 1
ATOM 6376 O O . PRO A 1 789 ? -8.125 -1.261 -28 1 73.88 789 PRO A O 1
ATOM 6379 N N . PHE A 1 790 ? -6.711 0.495 -28.25 1 75.25 790 PHE A N 1
ATOM 6380 C CA . PHE A 1 790 ? -7.656 1.426 -28.844 1 75.25 790 PHE A CA 1
ATOM 6381 C C . PHE A 1 790 ? -6.953 2.375 -29.797 1 75.25 790 PHE A C 1
ATOM 6383 O O . PHE A 1 790 ? -5.738 2.568 -29.719 1 75.25 790 PHE A O 1
ATOM 6390 N N . ARG A 1 791 ? -7.684 2.873 -30.594 1 72.81 791 ARG A N 1
ATOM 6391 C CA . ARG A 1 791 ? -7.094 3.711 -31.641 1 72.81 791 ARG A CA 1
ATOM 6392 C C . ARG A 1 791 ? -6.812 5.113 -31.109 1 72.81 791 ARG A C 1
ATOM 6394 O O . ARG A 1 791 ? -7.73 5.82 -30.688 1 72.81 791 ARG A O 1
ATOM 6401 N N . LEU A 1 792 ? -5.527 5.363 -30.938 1 80.31 792 LEU A N 1
ATOM 6402 C CA . LEU A 1 792 ? -5.094 6.691 -30.516 1 80.31 792 LEU A CA 1
ATOM 6403 C C . LEU A 1 792 ? -4.023 7.234 -31.453 1 80.31 792 LEU A C 1
ATOM 6405 O O . LEU A 1 792 ? -2.84 7.246 -31.109 1 80.31 792 LEU A O 1
ATOM 6409 N N . THR A 1 793 ? -4.555 7.652 -32.625 1 79.94 793 THR A N 1
ATOM 6410 C CA . THR A 1 793 ? -3.65 8.188 -33.625 1 79.94 793 THR A CA 1
ATOM 6411 C C . THR A 1 793 ? -3.297 9.641 -33.344 1 79.94 793 THR A C 1
ATOM 6413 O O . THR A 1 793 ? -3.912 10.266 -32.469 1 79.94 793 THR A O 1
ATOM 6416 N N . ARG A 1 794 ? -2.314 10.156 -33.969 1 77.94 794 ARG A N 1
ATOM 6417 C CA . ARG A 1 794 ? -1.853 11.531 -33.781 1 77.94 794 ARG A CA 1
ATOM 6418 C C . ARG A 1 794 ? -2.979 12.523 -34.031 1 77.94 794 ARG A C 1
ATOM 6420 O O . ARG A 1 794 ? -3.082 13.539 -33.344 1 77.94 794 ARG A O 1
ATOM 6427 N N . ASN A 1 795 ? -3.82 12.164 -34.906 1 77.5 795 ASN A N 1
ATOM 6428 C CA . ASN A 1 795 ? -4.918 13.062 -35.25 1 77.5 795 ASN A CA 1
ATOM 6429 C C . ASN A 1 795 ? -5.961 13.117 -34.125 1 77.5 795 ASN A C 1
ATOM 6431 O O . ASN A 1 795 ? -6.543 14.172 -33.875 1 77.5 795 ASN A O 1
ATOM 6435 N N . ILE A 1 796 ? -6.148 11.961 -33.562 1 81.19 796 ILE A N 1
ATOM 6436 C CA . ILE A 1 796 ? -7.117 11.906 -32.469 1 81.19 796 ILE A CA 1
ATOM 6437 C C . ILE A 1 796 ? -6.586 12.695 -31.281 1 81.19 796 ILE A C 1
ATOM 6439 O O . ILE A 1 796 ? -7.34 13.422 -30.625 1 81.19 796 ILE A O 1
ATOM 6443 N N . VAL A 1 797 ? -5.32 12.609 -31.031 1 81.5 797 VAL A N 1
ATOM 6444 C CA . VAL A 1 797 ? -4.703 13.305 -29.906 1 81.5 797 VAL A CA 1
ATOM 6445 C C . VAL A 1 797 ? -4.738 14.812 -30.156 1 81.5 797 VAL A C 1
ATOM 6447 O O . VAL A 1 797 ? -4.98 15.586 -29.219 1 81.5 797 VAL A O 1
ATOM 6450 N N . ASP A 1 798 ? -4.59 15.18 -31.406 1 76.81 798 ASP A N 1
ATOM 6451 C CA . ASP A 1 798 ? -4.629 16.594 -31.75 1 76.81 798 ASP A CA 1
ATOM 6452 C C . ASP A 1 798 ? -6.027 17.172 -31.547 1 76.81 798 ASP A C 1
ATOM 6454 O O . ASP A 1 798 ? -6.18 18.359 -31.234 1 76.81 798 ASP A O 1
ATOM 6458 N N . GLY A 1 799 ? -6.961 16.266 -31.797 1 77.19 799 GLY A N 1
ATOM 6459 C CA . GLY A 1 799 ? -8.344 16.688 -31.609 1 77.19 799 GLY A CA 1
ATOM 6460 C C . GLY A 1 799 ? -8.703 16.938 -30.156 1 77.19 799 GLY A C 1
ATOM 6461 O O . GLY A 1 799 ? -9.672 17.625 -29.859 1 77.19 799 GLY A O 1
ATOM 6462 N N . MET A 1 800 ? -7.883 16.453 -29.219 1 78.31 800 MET A N 1
ATOM 6463 C CA . MET A 1 800 ? -8.164 16.594 -27.797 1 78.31 800 MET A CA 1
ATOM 6464 C C . MET A 1 800 ? -7.676 17.953 -27.281 1 78.31 800 MET A C 1
ATOM 6466 O O . MET A 1 800 ? -7.918 18.297 -26.125 1 78.31 800 MET A O 1
ATOM 6470 N N . GLY A 1 801 ? -7.125 18.734 -28.125 1 72 801 GLY A N 1
ATOM 6471 C CA . GLY A 1 801 ? -6.73 20.078 -27.734 1 72 801 GLY A CA 1
ATOM 6472 C C . GLY A 1 801 ? -5.398 20.125 -27.016 1 72 801 GLY A C 1
ATOM 6473 O O . GLY A 1 801 ? -4.516 19.297 -27.266 1 72 801 GLY A O 1
ATOM 6474 N N . VAL A 1 802 ? -5.293 21.047 -26.031 1 71.06 802 VAL A N 1
ATOM 6475 C CA . VAL A 1 802 ? -4.035 21.359 -25.359 1 71.06 802 VAL A CA 1
ATOM 6476 C C . VAL A 1 802 ? -3.73 20.297 -24.297 1 71.06 802 VAL A C 1
ATOM 6478 O O . VAL A 1 802 ? -2.564 20.016 -24.016 1 71.06 802 VAL A O 1
ATOM 6481 N N . SER A 1 803 ? -4.801 19.688 -23.875 1 74.5 803 SER A N 1
ATOM 6482 C CA . SER A 1 803 ? -4.605 18.719 -22.797 1 74.5 803 SER A CA 1
ATOM 6483 C C . SER A 1 803 ? -4.09 17.391 -23.344 1 74.5 803 SER A C 1
ATOM 6485 O O . SER A 1 803 ? -3.434 16.641 -22.609 1 74.5 803 SER A O 1
ATOM 6487 N N . GLY A 1 804 ? -4.301 17.234 -24.688 1 73.88 804 GLY A N 1
ATOM 6488 C CA . GLY A 1 804 ? -3.906 15.953 -25.266 1 73.88 804 GLY A CA 1
ATOM 6489 C C . GLY A 1 804 ? -4.484 14.758 -24.531 1 73.88 804 GLY A C 1
ATOM 6490 O O . GLY A 1 804 ? -5.672 14.75 -24.188 1 73.88 804 GLY A O 1
ATOM 6491 N N . VAL A 1 805 ? -3.521 13.812 -24.156 1 77.81 805 VAL A N 1
ATOM 6492 C CA . VAL A 1 805 ? -3.955 12.57 -23.531 1 77.81 805 VAL A CA 1
ATOM 6493 C C . VAL A 1 805 ? -3.988 12.742 -22.016 1 77.81 805 VAL A C 1
ATOM 6495 O O . VAL A 1 805 ? -4.672 11.984 -21.312 1 77.81 805 VAL A O 1
ATOM 6498 N N . GLN A 1 806 ? -3.342 13.773 -21.453 1 74 806 GLN A N 1
ATOM 6499 C CA . GLN A 1 806 ? -3.182 13.914 -20.016 1 74 806 GLN A CA 1
ATOM 6500 C C . GLN A 1 806 ? -4.379 14.633 -19.391 1 74 806 GLN A C 1
ATOM 6502 O O . GLN A 1 806 ? -4.527 14.664 -18.172 1 74 806 GLN A O 1
ATOM 6507 N N . GLY A 1 807 ? -5.332 14.961 -20.172 1 71.56 807 GLY A N 1
ATOM 6508 C CA . GLY A 1 807 ? -6.48 15.688 -19.656 1 71.56 807 GLY A CA 1
ATOM 6509 C C . GLY A 1 807 ? -7.656 14.781 -19.328 1 71.56 807 GLY A C 1
ATOM 6510 O O . GLY A 1 807 ? -7.504 13.789 -18.609 1 71.56 807 GLY A O 1
ATOM 6511 N N . VAL A 1 808 ? -8.758 15.078 -19.906 1 72.06 808 VAL A N 1
ATOM 6512 C CA . VAL A 1 808 ? -10.023 14.414 -19.609 1 72.06 808 VAL A CA 1
ATOM 6513 C C . VAL A 1 808 ? -9.992 12.984 -20.141 1 72.06 808 VAL A C 1
ATOM 6515 O O . VAL A 1 808 ? -10.711 12.109 -19.641 1 72.06 808 VAL A O 1
ATOM 6518 N N . PHE A 1 809 ? -9.023 12.75 -20.953 1 75.69 809 PHE A N 1
ATOM 6519 C CA . PHE A 1 809 ? -8.969 11.438 -21.594 1 75.69 809 PHE A CA 1
ATOM 6520 C C . PHE A 1 809 ? -8.414 10.391 -20.625 1 75.69 809 PHE A C 1
ATOM 6522 O O . PHE A 1 809 ? -8.93 9.273 -20.562 1 75.69 809 PHE A O 1
ATOM 6529 N N . LYS A 1 810 ? -7.363 10.836 -20.016 1 76 810 LYS A N 1
ATOM 6530 C CA . LYS A 1 810 ? -6.742 9.914 -19.062 1 76 810 LYS A CA 1
ATOM 6531 C C . LYS A 1 810 ? -7.613 9.727 -17.828 1 76 810 LYS A C 1
ATOM 6533 O O . LYS A 1 810 ? -7.625 10.578 -16.938 1 76 810 LYS A O 1
ATOM 6538 N N . ASN A 1 811 ? -8.469 8.727 -17.906 1 75.75 811 ASN A N 1
ATOM 6539 C CA . ASN A 1 811 ? -9.375 8.531 -16.781 1 75.75 811 ASN A CA 1
ATOM 6540 C C . ASN A 1 811 ? -8.977 7.32 -15.945 1 75.75 811 ASN A C 1
ATOM 6542 O O . ASN A 1 811 ? -9.359 6.191 -16.266 1 75.75 811 ASN A O 1
ATOM 6546 N N . GLU A 1 812 ? -8.32 7.516 -14.984 1 78.81 812 GLU A N 1
ATOM 6547 C CA . GLU A 1 812 ? -7.879 6.484 -14.055 1 78.81 812 GLU A CA 1
ATOM 6548 C C . GLU A 1 812 ? -9.047 5.945 -13.234 1 78.81 812 GLU A C 1
ATOM 6550 O O . GLU A 1 812 ? -9 4.809 -12.758 1 78.81 812 GLU A O 1
ATOM 6555 N N . GLU A 1 813 ? -10.148 6.695 -13.242 1 81 813 GLU A N 1
ATOM 6556 C CA . GLU A 1 813 ? -11.281 6.293 -12.406 1 81 813 GLU A CA 1
ATOM 6557 C C . GLU A 1 813 ? -12.055 5.145 -13.047 1 81 813 GLU A C 1
ATOM 6559 O O . GLU A 1 813 ? -12.562 4.27 -12.344 1 81 813 GLU A O 1
ATOM 6564 N N . VAL A 1 814 ? -12.078 5.125 -14.352 1 84.19 814 VAL A N 1
ATOM 6565 C CA . VAL A 1 814 ? -12.781 4.047 -15.031 1 84.19 814 VAL A CA 1
ATOM 6566 C C . VAL A 1 814 ? -12.055 2.725 -14.805 1 84.19 814 VAL A C 1
ATOM 6568 O O . VAL A 1 814 ? -12.68 1.712 -14.477 1 84.19 814 VAL A O 1
ATOM 6571 N N . MET A 1 815 ? -10.766 2.793 -14.938 1 84.94 815 MET A N 1
ATOM 6572 C CA . MET A 1 815 ? -9.969 1.585 -14.742 1 84.94 815 MET A CA 1
ATOM 6573 C C . MET A 1 815 ? -10.047 1.104 -13.297 1 84.94 815 MET A C 1
ATOM 6575 O O . MET A 1 815 ? -10.062 -0.101 -13.039 1 84.94 815 MET A O 1
ATOM 6579 N N . ARG A 1 816 ? -10.094 2.029 -12.414 1 85.81 816 ARG A N 1
ATOM 6580 C CA . ARG A 1 816 ? -10.211 1.683 -11.008 1 85.81 816 ARG A CA 1
ATOM 6581 C C . ARG A 1 816 ? -11.516 0.941 -10.727 1 85.81 816 ARG A C 1
ATOM 6583 O O . ARG A 1 816 ? -11.523 -0.079 -10.039 1 85.81 816 ARG A O 1
ATOM 6590 N N . VAL A 1 817 ? -12.617 1.451 -11.297 1 86.5 817 VAL A N 1
ATOM 6591 C CA . VAL A 1 817 ? -13.93 0.855 -11.078 1 86.5 817 VAL A CA 1
ATOM 6592 C C . VAL A 1 817 ? -13.977 -0.539 -11.703 1 86.5 817 VAL A C 1
ATOM 6594 O O . VAL A 1 817 ? -14.508 -1.477 -11.102 1 86.5 817 VAL A O 1
ATOM 6597 N N . ILE A 1 818 ? -13.383 -0.703 -12.852 1 86.31 818 ILE A N 1
ATOM 6598 C CA . ILE A 1 818 ? -13.391 -1.987 -13.547 1 86.31 818 ILE A CA 1
ATOM 6599 C C . ILE A 1 818 ? -12.562 -3.002 -12.758 1 86.31 818 ILE A C 1
ATOM 6601 O O . ILE A 1 818 ? -12.969 -4.16 -12.609 1 86.31 818 ILE A O 1
ATOM 6605 N N . ARG A 1 819 ? -11.453 -2.627 -12.227 1 83.25 819 ARG A N 1
ATOM 6606 C CA . ARG A 1 819 ? -10.578 -3.512 -11.461 1 83.25 819 ARG A CA 1
ATOM 6607 C C . ARG A 1 819 ? -11.242 -3.961 -10.164 1 83.25 819 ARG A C 1
ATOM 6609 O O . ARG A 1 819 ? -11.07 -5.105 -9.734 1 83.25 819 ARG A O 1
ATOM 6616 N N . GLU A 1 820 ? -11.891 -2.988 -9.602 1 81.25 820 GLU A N 1
ATOM 6617 C CA . GLU A 1 820 ? -12.562 -3.297 -8.344 1 81.25 820 GLU A CA 1
ATOM 6618 C C . GLU A 1 820 ? -13.688 -4.309 -8.555 1 81.25 820 GLU A C 1
ATOM 6620 O O . GLU A 1 820 ? -13.984 -5.102 -7.66 1 81.25 820 GLU A O 1
ATOM 6625 N N . HIS A 1 821 ? -14.312 -4.285 -9.711 1 82.69 821 HIS A N 1
ATOM 6626 C CA . HIS A 1 821 ? -15.445 -5.16 -9.992 1 82.69 821 HIS A CA 1
ATOM 6627 C C . HIS A 1 821 ? -15.125 -6.137 -11.117 1 82.69 821 HIS A C 1
ATOM 6629 O O . HIS A 1 821 ? -15.984 -6.449 -11.938 1 82.69 821 HIS A O 1
ATOM 6635 N N . TYR A 1 822 ? -13.883 -6.5 -11.172 1 81.69 822 TYR A N 1
ATOM 6636 C CA . TYR A 1 822 ? -13.453 -7.332 -12.289 1 81.69 822 TYR A CA 1
ATOM 6637 C C . TYR A 1 822 ? -14.188 -8.664 -12.289 1 81.69 822 TYR A C 1
ATOM 6639 O O . TYR A 1 822 ? -14.438 -9.25 -13.344 1 81.69 822 TYR A O 1
ATOM 6647 N N . ARG A 1 823 ? -14.719 -9.156 -11.18 1 77.62 823 ARG A N 1
ATOM 6648 C CA . ARG A 1 823 ? -15.391 -10.445 -11.094 1 77.62 823 ARG A CA 1
ATOM 6649 C C . ARG A 1 823 ? -16.75 -10.406 -11.797 1 77.62 823 ARG A C 1
ATOM 6651 O O . ARG A 1 823 ? -17.125 -11.359 -12.477 1 77.62 823 ARG A O 1
ATOM 6658 N N . SER A 1 824 ? -17.359 -9.383 -11.516 1 79.38 824 SER A N 1
ATOM 6659 C CA . SER A 1 824 ? -18.656 -9.219 -12.18 1 79.38 824 SER A CA 1
ATOM 6660 C C . SER A 1 824 ? -18.484 -9.102 -13.695 1 79.38 824 SER A C 1
ATOM 6662 O O . SER A 1 824 ? -19.297 -9.641 -14.453 1 79.38 824 SER A O 1
ATOM 6664 N N . VAL A 1 825 ? -17.453 -8.438 -14.086 1 83.38 825 VAL A N 1
ATOM 6665 C CA . VAL A 1 825 ? -17.188 -8.273 -15.508 1 83.38 825 VAL A CA 1
ATOM 6666 C C . VAL A 1 825 ? -16.859 -9.625 -16.141 1 83.38 825 VAL A C 1
ATOM 6668 O O . VAL A 1 825 ? -17.312 -9.938 -17.234 1 83.38 825 VAL A O 1
ATOM 6671 N N . LEU A 1 826 ? -16.141 -10.43 -15.414 1 80.31 826 LEU A N 1
ATOM 6672 C CA . LEU A 1 826 ? -15.742 -11.734 -15.93 1 80.31 826 LEU A CA 1
ATOM 6673 C C . LEU A 1 826 ? -16.953 -12.672 -16.016 1 80.31 826 LEU A C 1
ATOM 6675 O O . LEU A 1 826 ? -17.031 -13.508 -16.922 1 80.31 826 LEU A O 1
ATOM 6679 N N . THR A 1 827 ? -17.781 -12.516 -15.148 1 77.81 827 THR A N 1
ATOM 6680 C CA . THR A 1 827 ? -18.984 -13.344 -15.172 1 77.81 827 THR A CA 1
ATOM 6681 C C . THR A 1 827 ? -19.812 -13.07 -16.422 1 77.81 827 THR A C 1
ATOM 6683 O O . THR A 1 827 ? -20.375 -13.992 -17.016 1 77.81 827 THR A O 1
ATOM 6686 N N . VAL A 1 828 ? -19.875 -11.836 -16.766 1 82.31 828 VAL A N 1
ATOM 6687 C CA . VAL A 1 828 ? -20.594 -11.492 -17.984 1 82.31 828 VAL A CA 1
ATOM 6688 C C . VAL A 1 828 ? -19.922 -12.133 -19.203 1 82.31 828 VAL A C 1
ATOM 6690 O O . VAL A 1 828 ? -20.594 -12.664 -20.078 1 82.31 828 VAL A O 1
ATOM 6693 N N . LEU A 1 829 ? -18.672 -12.172 -19.109 1 80.81 829 LEU A N 1
ATOM 6694 C CA . LEU A 1 829 ? -17.906 -12.664 -20.266 1 80.81 829 LEU A CA 1
ATOM 6695 C C . LEU A 1 829 ? -17.859 -14.188 -20.266 1 80.81 829 LEU A C 1
ATOM 6697 O O . LEU A 1 829 ? -17.562 -14.797 -21.297 1 80.81 829 LEU A O 1
ATOM 6701 N N . GLU A 1 830 ? -18.078 -14.789 -19.172 1 76.38 830 GLU A N 1
ATOM 6702 C CA . GLU A 1 830 ? -18.078 -16.25 -19.062 1 76.38 830 GLU A CA 1
ATOM 6703 C C . GLU A 1 830 ? -19.141 -16.875 -19.953 1 76.38 830 GLU A C 1
ATOM 6705 O O . GLU A 1 830 ? -19.062 -18.062 -20.266 1 76.38 830 GLU A O 1
ATOM 6710 N N . VAL A 1 831 ? -20.078 -16.094 -20.422 1 73.38 831 VAL A N 1
ATOM 6711 C CA . VAL A 1 831 ? -21.109 -16.578 -21.328 1 73.38 831 VAL A CA 1
ATOM 6712 C C . VAL A 1 831 ? -20.469 -17.125 -22.609 1 73.38 831 VAL A C 1
ATOM 6714 O O . VAL A 1 831 ? -20.984 -18.062 -23.219 1 73.38 831 VAL A O 1
ATOM 6717 N N . LEU A 1 832 ? -19.328 -16.641 -22.875 1 70.81 832 LEU A N 1
ATOM 6718 C CA . LEU A 1 832 ? -18.656 -17.031 -24.125 1 70.81 832 LEU A CA 1
ATOM 6719 C C . LEU A 1 832 ? -18.062 -18.422 -24 1 70.81 832 LEU A C 1
ATOM 6721 O O . LEU A 1 832 ? -17.719 -19.047 -25.016 1 70.81 832 LEU A O 1
ATOM 6725 N N . ILE A 1 833 ? -17.922 -18.859 -22.797 1 69.69 833 ILE A N 1
ATOM 6726 C CA . ILE A 1 833 ? -17.422 -20.219 -22.594 1 69.69 833 ILE A CA 1
ATOM 6727 C C . ILE A 1 833 ? -18.5 -21.234 -22.969 1 69.69 833 ILE A C 1
ATOM 6729 O O . ILE A 1 833 ? -18.203 -22.266 -23.562 1 69.69 833 ILE A O 1
ATOM 6733 N N . TYR A 1 834 ? -19.672 -20.891 -22.734 1 66.06 834 TYR A N 1
ATOM 6734 C CA . TYR A 1 834 ? -20.766 -21.812 -22.938 1 66.06 834 TYR A CA 1
ATOM 6735 C C . TYR A 1 834 ? -21.469 -21.562 -24.281 1 66.06 834 TYR A C 1
ATOM 6737 O O . TYR A 1 834 ? -22.125 -22.453 -24.812 1 66.06 834 TYR A O 1
ATOM 6745 N N . ASP A 1 835 ? -21.328 -20.375 -24.672 1 64.69 835 ASP A N 1
ATOM 6746 C CA . ASP A 1 835 ? -21.781 -20 -26 1 64.69 835 ASP A CA 1
ATOM 6747 C C . ASP A 1 835 ? -20.641 -19.375 -26.812 1 64.69 835 ASP A C 1
ATOM 6749 O O . ASP A 1 835 ? -20.625 -18.172 -27.031 1 64.69 835 ASP A O 1
ATOM 6753 N N . PRO A 1 836 ? -19.703 -20.297 -27.141 1 66.44 836 PRO A N 1
ATOM 6754 C CA . PRO A 1 836 ? -18.484 -19.781 -27.766 1 66.44 836 PRO A CA 1
ATOM 6755 C C . PRO A 1 836 ? -18.75 -19.141 -29.125 1 66.44 836 PRO A C 1
ATOM 6757 O O . PRO A 1 836 ? -19.766 -19.438 -29.766 1 66.44 836 PRO A O 1
ATOM 6760 N N . LEU A 1 837 ? -17.891 -18.266 -29.438 1 64.06 837 LEU A N 1
ATOM 6761 C CA . LEU A 1 837 ? -17.938 -17.625 -30.75 1 64.06 837 LEU A CA 1
ATOM 6762 C C . LEU A 1 837 ? -17.656 -18.641 -31.859 1 64.06 837 LEU A C 1
ATOM 6764 O O . LEU A 1 837 ? -17 -19.641 -31.625 1 64.06 837 LEU A O 1
ATOM 6768 N N . TYR A 1 838 ? -18.203 -18.359 -32.844 1 57.19 838 TYR A N 1
ATOM 6769 C CA . TYR A 1 838 ? -18.078 -19.234 -34 1 57.19 838 TYR A CA 1
ATOM 6770 C C . TYR A 1 838 ? -16.625 -19.484 -34.312 1 57.19 838 TYR A C 1
ATOM 6772 O O . TYR A 1 838 ? -16.234 -20.609 -34.656 1 57.19 838 TYR A O 1
ATOM 6780 N N . ALA A 1 839 ? -15.898 -18.469 -34.125 1 57.31 839 ALA A N 1
ATOM 6781 C CA . ALA A 1 839 ? -14.492 -18.547 -34.5 1 57.31 839 ALA A CA 1
ATOM 6782 C C . ALA A 1 839 ? -13.75 -19.562 -33.625 1 57.31 839 ALA A C 1
ATOM 6784 O O . ALA A 1 839 ? -12.734 -20.125 -34.062 1 57.31 839 ALA A O 1
ATOM 6785 N N . TRP A 1 840 ? -14.305 -19.922 -32.531 1 59.66 840 TRP A N 1
ATOM 6786 C CA . TRP A 1 840 ? -13.609 -20.75 -31.562 1 59.66 840 TRP A CA 1
ATOM 6787 C C . TRP A 1 840 ? -14.039 -22.203 -31.672 1 59.66 840 TRP A C 1
ATOM 6789 O O . TRP A 1 840 ? -13.469 -23.078 -31.031 1 59.66 840 TRP A O 1
ATOM 6799 N N . THR A 1 841 ? -15.109 -22.453 -32.344 1 56.28 841 THR A N 1
ATOM 6800 C CA . THR A 1 841 ? -15.664 -23.797 -32.406 1 56.28 841 THR A CA 1
ATOM 6801 C C . THR A 1 841 ? -15.273 -24.469 -33.75 1 56.28 841 THR A C 1
ATOM 6803 O O . THR A 1 841 ? -16.047 -25.266 -34.281 1 56.28 841 THR A O 1
ATOM 6806 N N . LEU A 1 842 ? -14.156 -24.156 -34.281 1 51.84 842 LEU A N 1
ATOM 6807 C CA . LEU A 1 842 ? -13.805 -24.781 -35.562 1 51.84 842 LEU A CA 1
ATOM 6808 C C . LEU A 1 842 ? -13.688 -26.297 -35.406 1 51.84 842 LEU A C 1
ATOM 6810 O O . LEU A 1 842 ? -13.062 -26.781 -34.438 1 51.84 842 LEU A O 1
ATOM 6814 N N . LYS A 1 843 ? -14.508 -27.078 -36.125 1 51.34 843 LYS A N 1
ATOM 6815 C CA . LYS A 1 843 ? -14.633 -28.531 -36.156 1 51.34 843 LYS A CA 1
ATOM 6816 C C . LYS A 1 843 ? -13.266 -29.203 -36.031 1 51.34 843 LYS A C 1
ATOM 6818 O O . LYS A 1 843 ? -13.109 -30.172 -35.281 1 51.34 843 LYS A O 1
ATOM 6823 N N . PRO A 1 844 ? -12.352 -28.688 -36.844 1 46.91 844 PRO A N 1
ATOM 6824 C CA . PRO A 1 844 ? -11.094 -29.438 -36.75 1 46.91 844 PRO A CA 1
ATOM 6825 C C . PRO A 1 844 ? -10.5 -29.422 -35.344 1 46.91 844 PRO A C 1
ATOM 6827 O O . PRO A 1 844 ? -9.883 -30.406 -34.906 1 46.91 844 PRO A O 1
ATOM 6830 N N . PHE A 1 845 ? -10.859 -28.359 -34.656 1 51.56 845 PHE A N 1
ATOM 6831 C CA . PHE A 1 845 ? -10.305 -28.266 -33.312 1 51.56 845 PHE A CA 1
ATOM 6832 C C . PHE A 1 845 ? -10.992 -29.25 -32.375 1 51.56 845 PHE A C 1
ATOM 6834 O O . PHE A 1 845 ? -10.328 -29.906 -31.562 1 51.56 845 PHE A O 1
ATOM 6841 N N . GLU A 1 846 ? -12.297 -29.328 -32.531 1 51.78 846 GLU A N 1
ATOM 6842 C CA . GLU A 1 846 ? -13.062 -30.25 -31.672 1 51.78 846 GLU A CA 1
ATOM 6843 C C . GLU A 1 846 ? -12.727 -31.703 -32 1 51.78 846 GLU A C 1
ATOM 6845 O O . GLU A 1 846 ? -12.648 -32.531 -31.094 1 51.78 846 GLU A O 1
ATOM 6850 N N . GLN A 1 847 ? -12.57 -31.984 -33.312 1 49.12 847 GLN A N 1
ATOM 6851 C CA . GLN A 1 847 ? -12.234 -33.344 -33.719 1 49.12 847 GLN A CA 1
ATOM 6852 C C . GLN A 1 847 ? -10.836 -33.719 -33.219 1 49.12 847 GLN A C 1
ATOM 6854 O O . GLN A 1 847 ? -10.617 -34.844 -32.781 1 49.12 847 GLN A O 1
ATOM 6859 N N . ALA A 1 848 ? -10.031 -32.781 -33.312 1 48.72 848 ALA A N 1
ATOM 6860 C CA . ALA A 1 848 ? -8.672 -33.062 -32.844 1 48.72 848 ALA A CA 1
ATOM 6861 C C . ALA A 1 848 ? -8.641 -33.25 -31.344 1 48.72 848 ALA A C 1
ATOM 6863 O O . ALA A 1 848 ? -7.93 -34.125 -30.844 1 48.72 848 ALA A O 1
ATOM 6864 N N . LEU A 1 849 ? -9.547 -32.531 -30.719 1 48 849 LEU A N 1
ATOM 6865 C CA . LEU A 1 849 ? -9.664 -32.688 -29.281 1 48 849 LEU A CA 1
ATOM 6866 C C . LEU A 1 849 ? -10.367 -33.969 -28.922 1 48 849 LEU A C 1
ATOM 6868 O O . LEU A 1 849 ? -9.992 -34.656 -27.969 1 48 849 LEU A O 1
ATOM 6872 N N . LYS A 1 850 ? -11.508 -34.344 -29.688 1 47.75 850 LYS A N 1
ATOM 6873 C CA . LYS A 1 850 ? -12.211 -35.594 -29.516 1 47.75 850 LYS A CA 1
ATOM 6874 C C . LYS A 1 850 ? -11.305 -36.781 -29.812 1 47.75 850 LYS A C 1
ATOM 6876 O O . LYS A 1 850 ? -11.336 -37.781 -29.109 1 47.75 850 LYS A O 1
ATOM 6881 N N . GLU A 1 851 ? -10.648 -36.75 -30.938 1 43.31 851 GLU A N 1
ATOM 6882 C CA . GLU A 1 851 ? -9.758 -37.844 -31.312 1 43.31 851 GLU A CA 1
ATOM 6883 C C . GLU A 1 851 ? -8.656 -38.031 -30.266 1 43.31 851 GLU A C 1
ATOM 6885 O O . GLU A 1 851 ? -8.273 -39.188 -29.984 1 43.31 851 GLU A O 1
ATOM 6890 N N . ARG A 1 852 ? -8.305 -37 -29.719 1 41.62 852 ARG A N 1
ATOM 6891 C CA . ARG A 1 852 ? -7.355 -37.094 -28.609 1 41.62 852 ARG A CA 1
ATOM 6892 C C . ARG A 1 852 ? -8.031 -37.688 -27.375 1 41.62 852 ARG A C 1
ATOM 6894 O O . ARG A 1 852 ? -7.41 -38.438 -26.625 1 41.62 852 ARG A O 1
ATOM 6901 N N . ARG A 1 853 ? -9.312 -37.406 -27.203 1 40.72 853 ARG A N 1
ATOM 6902 C CA . ARG A 1 853 ? -10.102 -38.031 -26.141 1 40.72 853 ARG A CA 1
ATOM 6903 C C . ARG A 1 853 ? -10.359 -39.5 -26.453 1 40.72 853 ARG A C 1
ATOM 6905 O O . ARG A 1 853 ? -10.305 -40.344 -25.547 1 40.72 853 ARG A O 1
ATOM 6912 N N . GLU A 1 854 ? -10.906 -39.875 -27.641 1 39.47 854 GLU A N 1
ATOM 6913 C CA . GLU A 1 854 ? -11.211 -41.25 -28 1 39.47 854 GLU A CA 1
ATOM 6914 C C . GLU A 1 854 ? -9.938 -42.125 -28.047 1 39.47 854 GLU A C 1
ATOM 6916 O O . GLU A 1 854 ? -9.977 -43.312 -27.719 1 39.47 854 GLU A O 1
ATOM 6921 N N . VAL A 1 855 ? -8.82 -41.594 -28.484 1 36.31 855 VAL A N 1
ATOM 6922 C CA . VAL A 1 855 ? -7.609 -42.406 -28.422 1 36.31 855 VAL A CA 1
ATOM 6923 C C . VAL A 1 855 ? -7.277 -42.719 -26.969 1 36.31 855 VAL A C 1
ATOM 6925 O O . VAL A 1 855 ? -6.785 -43.812 -26.656 1 36.31 855 VAL A O 1
ATOM 6928 N N . SER A 1 856 ? -7.711 -41.812 -26.094 1 34.62 856 SER A N 1
ATOM 6929 C CA . SER A 1 856 ? -7.488 -42.188 -24.688 1 34.62 856 SER A CA 1
ATOM 6930 C C . SER A 1 856 ? -8.484 -43.25 -24.234 1 34.62 856 SER A C 1
ATOM 6932 O O . SER A 1 856 ? -8.188 -44.031 -23.328 1 34.62 856 SER A O 1
ATOM 6934 N N . TYR A 1 857 ? -9.789 -43.25 -24.797 1 31.12 857 TYR A N 1
ATOM 6935 C CA . TYR A 1 857 ? -10.758 -44.219 -24.344 1 31.12 857 TYR A CA 1
ATOM 6936 C C . TYR A 1 857 ? -10.594 -45.531 -25.094 1 31.12 857 TYR A C 1
ATOM 6938 O O . TYR A 1 857 ? -11.07 -46.594 -24.641 1 31.12 857 TYR A O 1
ATOM 6946 N N . SER A 1 858 ? -10.344 -45.562 -26.469 1 30.16 858 SER A N 1
ATOM 6947 C CA . SER A 1 858 ? -10.57 -46.781 -27.188 1 30.16 858 SER A CA 1
ATOM 6948 C C . SER A 1 858 ? -9.562 -47.875 -26.781 1 30.16 858 SER A C 1
ATOM 6950 O O . SER A 1 858 ? -9.031 -48.594 -27.641 1 30.16 858 SER A O 1
ATOM 6952 N N . ASP A 1 859 ? -8.898 -47.875 -25.75 1 31.14 859 ASP A N 1
ATOM 6953 C CA . ASP A 1 859 ? -8.164 -49.125 -25.625 1 31.14 859 ASP A CA 1
ATOM 6954 C C . ASP A 1 859 ? -9.117 -50.344 -25.625 1 31.14 859 ASP A C 1
ATOM 6956 O O . ASP A 1 859 ? -8.688 -51.469 -25.484 1 31.14 859 ASP A O 1
ATOM 6960 N N . ASP A 1 860 ? -10.445 -50.219 -25.188 1 29.06 860 ASP A N 1
ATOM 6961 C CA . ASP A 1 860 ? -10.938 -51.594 -25.125 1 29.06 860 ASP A CA 1
ATOM 6962 C C . ASP A 1 860 ? -11.125 -52.156 -26.531 1 29.06 860 ASP A C 1
ATOM 6964 O O . ASP A 1 860 ? -10.664 -53.281 -26.812 1 29.06 860 ASP A O 1
ATOM 6968 N N . SER A 1 861 ? -12.391 -52.062 -27.234 1 27.7 861 SER A N 1
ATOM 6969 C CA . SER A 1 861 ? -13.023 -53.062 -28.094 1 27.7 861 SER A CA 1
ATOM 6970 C C . SER A 1 861 ? -12.648 -52.844 -29.562 1 27.7 861 SER A C 1
ATOM 6972 O O . SER A 1 861 ? -13.234 -53.438 -30.453 1 27.7 861 SER A O 1
ATOM 6974 N N . TYR A 1 862 ? -12.086 -51.812 -30.156 1 27.09 862 TYR A N 1
ATOM 6975 C CA . TYR A 1 862 ? -12.133 -51.906 -31.609 1 27.09 862 TYR A CA 1
ATOM 6976 C C . TYR A 1 862 ? -11.281 -53.062 -32.094 1 27.09 862 TYR A C 1
ATOM 6978 O O . TYR A 1 862 ? -10.07 -52.938 -32.25 1 27.09 862 TYR A O 1
ATOM 6986 N N . GLU A 1 863 ? -11.555 -54.375 -31.734 1 27.59 863 GLU A N 1
ATOM 6987 C CA . GLU A 1 863 ? -11.211 -55.5 -32.562 1 27.59 863 GLU A CA 1
ATOM 6988 C C . GLU A 1 863 ? -11.711 -55.312 -34 1 27.59 863 GLU A C 1
ATOM 6990 O O . GLU A 1 863 ? -11.719 -56.281 -34.781 1 27.59 863 GLU A O 1
ATOM 6995 N N . THR A 1 864 ? -12.711 -54.406 -34.344 1 26.95 864 THR A N 1
ATOM 6996 C CA . THR A 1 864 ? -13.242 -54.75 -35.656 1 26.95 864 THR A CA 1
ATOM 6997 C C . THR A 1 864 ? -12.125 -54.781 -36.688 1 26.95 864 THR A C 1
ATOM 6999 O O . THR A 1 864 ? -11.094 -54.125 -36.531 1 26.95 864 THR A O 1
ATOM 7002 N N . GLU A 1 865 ? -12.328 -55.562 -37.938 1 26.42 865 GLU A N 1
ATOM 7003 C CA . GLU A 1 865 ? -11.711 -56.125 -39.125 1 26.42 865 GLU A CA 1
ATOM 7004 C C . GLU A 1 865 ? -10.898 -55.094 -39.906 1 26.42 865 GLU A C 1
ATOM 7006 O O . GLU A 1 865 ? -9.828 -55.406 -40.438 1 26.42 865 GLU A O 1
ATOM 7011 N N . ASP A 1 866 ? -11.57 -54.094 -40.562 1 27.94 866 ASP A N 1
ATOM 7012 C CA . ASP A 1 866 ? -10.914 -53.625 -41.781 1 27.94 866 ASP A CA 1
ATOM 7013 C C . ASP A 1 866 ? -9.609 -52.906 -41.438 1 27.94 866 ASP A C 1
ATOM 7015 O O . ASP A 1 866 ? -9.586 -51.969 -40.625 1 27.94 866 ASP A O 1
ATOM 7019 N N . GLY A 1 867 ? -8.398 -53.531 -41.625 1 25.5 867 GLY A N 1
ATOM 7020 C CA . GLY A 1 867 ? -6.969 -53.469 -41.375 1 25.5 867 GLY A CA 1
ATOM 7021 C C . GLY A 1 867 ? -6.379 -52.094 -41.656 1 25.5 867 GLY A C 1
ATOM 7022 O O . GLY A 1 867 ? -5.383 -51.688 -41.062 1 25.5 867 GLY A O 1
ATOM 7023 N N . GLU A 1 868 ? -6.605 -51.688 -42.906 1 25.61 868 GLU A N 1
ATOM 7024 C CA . GLU A 1 868 ? -5.648 -50.812 -43.594 1 25.61 868 GLU A CA 1
ATOM 7025 C C . GLU A 1 868 ? -5.598 -49.438 -42.938 1 25.61 868 GLU A C 1
ATOM 7027 O O . GLU A 1 868 ? -4.523 -48.875 -42.812 1 25.61 868 GLU A O 1
ATOM 7032 N N . LYS A 1 869 ? -6.742 -48.844 -42.875 1 31.14 869 LYS A N 1
ATOM 7033 C CA . LYS A 1 869 ? -6.754 -47.406 -42.781 1 31.14 869 LYS A CA 1
ATOM 7034 C C . LYS A 1 869 ? -6.363 -46.938 -41.406 1 31.14 869 LYS A C 1
ATOM 7036 O O . LYS A 1 869 ? -6.434 -45.75 -41.094 1 31.14 869 LYS A O 1
ATOM 7041 N N . ALA A 1 870 ? -6.266 -47.906 -40.531 1 28.11 870 ALA A N 1
ATOM 7042 C CA . ALA A 1 870 ? -5.965 -47.719 -39.125 1 28.11 870 ALA A CA 1
ATOM 7043 C C . ALA A 1 870 ? -4.523 -47.25 -38.938 1 28.11 870 ALA A C 1
ATOM 7045 O O . ALA A 1 870 ? -4.078 -47.031 -37.812 1 28.11 870 ALA A O 1
ATOM 7046 N N . GLY A 1 871 ? -3.639 -47.562 -40 1 25.59 871 GLY A N 1
ATOM 7047 C CA . GLY A 1 871 ? -2.189 -47.469 -39.938 1 25.59 871 GLY A CA 1
ATOM 7048 C C . GLY A 1 871 ? -1.691 -46.062 -39.656 1 25.59 871 GLY A C 1
ATOM 7049 O O . GLY A 1 871 ? -0.552 -45.875 -39.219 1 25.59 871 GLY A O 1
ATOM 7050 N N . PHE A 1 872 ? -2.322 -45.25 -40.531 1 24.98 872 PHE A N 1
ATOM 7051 C CA . PHE A 1 872 ? -1.586 -44 -40.688 1 24.98 872 PHE A CA 1
ATOM 7052 C C . PHE A 1 872 ? -1.387 -43.312 -39.312 1 24.98 872 PHE A C 1
ATOM 7054 O O . PHE A 1 872 ? -0.314 -42.781 -39.031 1 24.98 872 PHE A O 1
ATOM 7061 N N . PHE A 1 873 ? -2.568 -43.094 -38.719 1 27.34 873 PHE A N 1
ATOM 7062 C CA . PHE A 1 873 ? -2.479 -42.188 -37.562 1 27.34 873 PHE A CA 1
ATOM 7063 C C . PHE A 1 873 ? -1.812 -42.875 -36.375 1 27.34 873 PHE A C 1
ATOM 7065 O O . PHE A 1 873 ? -1.787 -42.312 -35.281 1 27.34 873 PHE A O 1
ATOM 7072 N N . SER A 1 874 ? -1.552 -44.188 -36.375 1 27.06 874 SER A N 1
ATOM 7073 C CA . SER A 1 874 ? -0.911 -45 -35.344 1 27.06 874 SER A CA 1
ATOM 7074 C C . SER A 1 874 ? 0.471 -44.469 -35 1 27.06 874 SER A C 1
ATOM 7076 O O . SER A 1 874 ? 1.014 -44.781 -33.938 1 27.06 874 SER A O 1
ATOM 7078 N N . SER A 1 875 ? 1.28 -44.156 -36 1 25.59 875 SER A N 1
ATOM 7079 C CA . SER A 1 875 ? 2.691 -43.875 -35.781 1 25.59 875 SER A CA 1
ATOM 7080 C C . SER A 1 875 ? 2.863 -42.625 -34.875 1 25.59 875 SER A C 1
ATOM 7082 O O . SER A 1 875 ? 3.988 -42.219 -34.594 1 25.59 875 SER A O 1
ATOM 7084 N N . PHE A 1 876 ? 2.047 -41.625 -35.219 1 27.59 876 PHE A N 1
ATOM 7085 C CA . PHE A 1 876 ? 2.266 -40.438 -34.406 1 27.59 876 PHE A CA 1
ATOM 7086 C C . PHE A 1 876 ? 1.991 -40.75 -32.938 1 27.59 876 PHE A C 1
ATOM 7088 O O . PHE A 1 876 ? 0.833 -40.781 -32.5 1 27.59 876 PHE A O 1
ATOM 7095 N N . GLY A 1 877 ? 2.762 -41.656 -32.281 1 27.97 877 GLY A N 1
ATOM 7096 C CA . GLY A 1 877 ? 2.928 -42.656 -31.25 1 27.97 877 GLY A CA 1
ATOM 7097 C C . GLY A 1 877 ? 2.555 -42.188 -29.859 1 27.97 877 GLY A C 1
ATOM 7098 O O . GLY A 1 877 ? 1.962 -42.938 -29.078 1 27.97 877 GLY A O 1
ATOM 7099 N N . LYS A 1 878 ? 3.49 -41.312 -29.188 1 31.36 878 LYS A N 1
ATOM 7100 C CA . LYS A 1 878 ? 3.439 -41.281 -27.734 1 31.36 878 LYS A CA 1
ATOM 7101 C C . LYS A 1 878 ? 2.133 -40.656 -27.234 1 31.36 878 LYS A C 1
ATOM 7103 O O . LYS A 1 878 ? 1.68 -39.656 -27.766 1 31.36 878 LYS A O 1
ATOM 7108 N N . PRO A 1 879 ? 1.229 -41.438 -26.672 1 29.2 879 PRO A N 1
ATOM 7109 C CA . PRO A 1 879 ? -0.045 -40.938 -26.156 1 29.2 879 PRO A CA 1
ATOM 7110 C C . PRO A 1 879 ? 0.102 -39.625 -25.406 1 29.2 879 PRO A C 1
ATOM 7112 O O . PRO A 1 879 ? 1.028 -39.469 -24.609 1 29.2 879 PRO A O 1
ATOM 7115 N N . LEU A 1 880 ? -0.157 -38.531 -26.047 1 29.56 880 LEU A N 1
ATOM 7116 C CA . LEU A 1 880 ? -0.244 -37.219 -25.438 1 29.56 880 LEU A CA 1
ATOM 7117 C C . LEU A 1 880 ? -0.852 -37.312 -24.031 1 29.56 880 LEU A C 1
ATOM 7119 O O . LEU A 1 880 ? -1.791 -38.094 -23.812 1 29.56 880 LEU A O 1
ATOM 7123 N N . LYS A 1 881 ? -0.11 -36.938 -23 1 32.5 881 LYS A N 1
ATOM 7124 C CA . LYS A 1 881 ? -0.319 -36.875 -21.562 1 32.5 881 LYS A CA 1
ATOM 7125 C C . LYS A 1 881 ? -1.758 -36.5 -21.234 1 32.5 881 LYS A C 1
ATOM 7127 O O . LYS A 1 881 ? -2.328 -35.594 -21.859 1 32.5 881 LYS A O 1
ATOM 7132 N N . LYS A 1 882 ? -2.545 -37.406 -20.656 1 31.81 882 LYS A N 1
ATOM 7133 C CA . LYS A 1 882 ? -3.908 -37.219 -20.156 1 31.81 882 LYS A CA 1
ATOM 7134 C C . LYS A 1 882 ? -4.047 -35.906 -19.406 1 31.81 882 LYS A C 1
ATOM 7136 O O . LYS A 1 882 ? -3.277 -35.625 -18.484 1 31.81 882 LYS A O 1
ATOM 7141 N N . PHE A 1 883 ? -4.523 -34.844 -19.953 1 31.48 883 PHE A N 1
ATOM 7142 C CA . PHE A 1 883 ? -4.938 -33.625 -19.266 1 31.48 883 PHE A CA 1
ATOM 7143 C C . PHE A 1 883 ? -5.582 -33.938 -17.922 1 31.48 883 PHE A C 1
ATOM 7145 O O . PHE A 1 883 ? -6.242 -34.969 -17.781 1 31.48 883 PHE A O 1
ATOM 7152 N N . PRO A 1 884 ? -4.984 -33.625 -16.766 1 29.66 884 PRO A N 1
ATOM 7153 C CA . PRO A 1 884 ? -5.637 -33.938 -15.5 1 29.66 884 PRO A CA 1
ATOM 7154 C C . PRO A 1 884 ? -7.16 -34 -15.617 1 29.66 884 PRO A C 1
ATOM 7156 O O . PRO A 1 884 ? -7.742 -33.281 -16.438 1 29.66 884 PRO A O 1
ATOM 7159 N N . GLU A 1 885 ? -7.836 -35.094 -15.188 1 32.28 885 GLU A N 1
ATOM 7160 C CA . GLU A 1 885 ? -9.258 -35.406 -15.195 1 32.28 885 GLU A CA 1
ATOM 7161 C C . GLU A 1 885 ? -10.109 -34.188 -14.852 1 32.28 885 GLU A C 1
ATOM 7163 O O . GLU A 1 885 ? -11.188 -34 -15.414 1 32.28 885 GLU A O 1
ATOM 7168 N N . TRP A 1 886 ? -9.734 -33.5 -13.719 1 32.31 886 TRP A N 1
ATOM 7169 C CA . TRP A 1 886 ? -10.633 -32.438 -13.273 1 32.31 886 TRP A CA 1
ATOM 7170 C C . TRP A 1 886 ? -10.82 -31.391 -14.375 1 32.31 886 TRP A C 1
ATOM 7172 O O . TRP A 1 886 ? -11.797 -30.641 -14.359 1 32.31 886 TRP A O 1
ATOM 7182 N N . ARG A 1 887 ? -9.844 -31.312 -15.25 1 36.84 887 ARG A N 1
ATOM 7183 C CA . ARG A 1 887 ? -10.016 -30.453 -16.422 1 36.84 887 ARG A CA 1
ATOM 7184 C C . ARG A 1 887 ? -10.906 -31.109 -17.469 1 36.84 887 ARG A C 1
ATOM 7186 O O . ARG A 1 887 ? -11.398 -30.453 -18.375 1 36.84 887 ARG A O 1
ATOM 7193 N N . LEU A 1 888 ? -10.859 -32.375 -17.406 1 33.16 888 LEU A N 1
ATOM 7194 C CA . LEU A 1 888 ? -11.68 -33.125 -18.344 1 33.16 888 LEU A CA 1
ATOM 7195 C C . LEU A 1 888 ? -13.156 -33.031 -17.984 1 33.16 888 LEU A C 1
ATOM 7197 O O . LEU A 1 888 ? -14.016 -33.062 -18.859 1 33.16 888 LEU A O 1
ATOM 7201 N N . ASN A 1 889 ? -13.43 -33.281 -16.75 1 33.81 889 ASN A N 1
ATOM 7202 C CA . ASN A 1 889 ? -14.852 -33.188 -16.438 1 33.81 889 ASN A CA 1
ATOM 7203 C C . ASN A 1 889 ? -15.391 -31.797 -16.797 1 33.81 889 ASN A C 1
ATOM 7205 O O . ASN A 1 889 ? -16.562 -31.5 -16.578 1 33.81 889 ASN A O 1
ATOM 7209 N N . GLN A 1 890 ? -14.562 -30.797 -16.812 1 36.78 890 GLN A N 1
ATOM 7210 C CA . GLN A 1 890 ? -14.992 -29.562 -17.438 1 36.78 890 GLN A CA 1
ATOM 7211 C C . GLN A 1 890 ? -15.156 -29.734 -18.953 1 36.78 890 GLN A C 1
ATOM 7213 O O . GLN A 1 890 ? -14.25 -29.391 -19.719 1 36.78 890 GLN A O 1
ATOM 7218 N N . ASN A 1 891 ? -15.336 -30.812 -19.438 1 38.28 891 ASN A N 1
ATOM 7219 C CA . ASN A 1 891 ? -15.664 -31.297 -20.781 1 38.28 891 ASN A CA 1
ATOM 7220 C C . ASN A 1 891 ? -16.109 -30.172 -21.688 1 38.28 891 ASN A C 1
ATOM 7222 O O . ASN A 1 891 ? -15.82 -30.188 -22.891 1 38.28 891 ASN A O 1
ATOM 7226 N N . GLU A 1 892 ? -17.156 -29.281 -21.156 1 49.53 892 GLU A N 1
ATOM 7227 C CA . GLU A 1 892 ? -18.016 -28.453 -22.016 1 49.53 892 GLU A CA 1
ATOM 7228 C C . GLU A 1 892 ? -17.422 -27.062 -22.188 1 49.53 892 GLU A C 1
ATOM 7230 O O . GLU A 1 892 ? -18.031 -26.203 -22.828 1 49.53 892 GLU A O 1
ATOM 7235 N N . ARG A 1 893 ? -16.219 -26.984 -21.672 1 57.84 893 ARG A N 1
ATOM 7236 C CA . ARG A 1 893 ? -15.734 -25.609 -21.812 1 57.84 893 ARG A CA 1
ATOM 7237 C C . ARG A 1 893 ? -14.781 -25.469 -23 1 57.84 893 ARG A C 1
ATOM 7239 O O . ARG A 1 893 ? -13.898 -26.312 -23.188 1 57.84 893 ARG A O 1
ATOM 7246 N N . ASN A 1 894 ? -15.172 -24.562 -23.812 1 62.47 894 ASN A N 1
ATOM 7247 C CA . ASN A 1 894 ? -14.32 -24.219 -24.953 1 62.47 894 ASN A CA 1
ATOM 7248 C C . ASN A 1 894 ? -12.961 -23.688 -24.484 1 62.47 894 ASN A C 1
ATOM 7250 O O . ASN A 1 894 ? -12.898 -22.688 -23.766 1 62.47 894 ASN A O 1
ATOM 7254 N N . PRO A 1 895 ? -11.875 -24.438 -24.547 1 62.75 895 PRO A N 1
ATOM 7255 C CA . PRO A 1 895 ? -10.555 -24.031 -24.062 1 62.75 895 PRO A CA 1
ATOM 7256 C C . PRO A 1 895 ? -10.156 -22.641 -24.562 1 62.75 895 PRO A C 1
ATOM 7258 O O . PRO A 1 895 ? -9.461 -21.906 -23.859 1 62.75 895 PRO A O 1
ATOM 7261 N N . TYR A 1 896 ? -10.602 -22.281 -25.781 1 62.59 896 TYR A N 1
ATOM 7262 C CA . TYR A 1 896 ? -10.242 -20.969 -26.297 1 62.59 896 TYR A CA 1
ATOM 7263 C C . TYR A 1 896 ? -10.945 -19.875 -25.516 1 62.59 896 TYR A C 1
ATOM 7265 O O . TYR A 1 896 ? -10.367 -18.812 -25.266 1 62.59 896 TYR A O 1
ATOM 7273 N N . ALA A 1 897 ? -12.125 -20.203 -25.219 1 69.31 897 ALA A N 1
ATOM 7274 C CA . ALA A 1 897 ? -12.867 -19.203 -24.438 1 69.31 897 ALA A CA 1
ATOM 7275 C C . ALA A 1 897 ? -12.25 -19.031 -23.047 1 69.31 897 ALA A C 1
ATOM 7277 O O . ALA A 1 897 ? -12.172 -17.906 -22.547 1 69.31 897 ALA A O 1
ATOM 7278 N N . VAL A 1 898 ? -11.844 -20.078 -22.562 1 68.31 898 VAL A N 1
ATOM 7279 C CA . VAL A 1 898 ? -11.234 -20.016 -21.25 1 68.31 898 VAL A CA 1
ATOM 7280 C C . VAL A 1 898 ? -9.93 -19.234 -21.312 1 68.31 898 VAL A C 1
ATOM 7282 O O . VAL A 1 898 ? -9.656 -18.406 -20.438 1 68.31 898 VAL A O 1
ATOM 7285 N N . ARG A 1 899 ? -9.25 -19.484 -22.312 1 65.88 899 ARG A N 1
ATOM 7286 C CA . ARG A 1 899 ? -7.996 -18.75 -22.484 1 65.88 899 ARG A CA 1
ATOM 7287 C C . ARG A 1 899 ? -8.25 -17.266 -22.672 1 65.88 899 ARG A C 1
ATOM 7289 O O . ARG A 1 899 ? -7.516 -16.438 -22.141 1 65.88 899 ARG A O 1
ATOM 7296 N N . ALA A 1 900 ? -9.172 -17 -23.5 1 71.06 900 ALA A N 1
ATOM 7297 C CA . ALA A 1 900 ? -9.508 -15.602 -23.734 1 71.06 900 ALA A CA 1
ATOM 7298 C C . ALA A 1 900 ? -9.93 -14.914 -22.438 1 71.06 900 ALA A C 1
ATOM 7300 O O . ALA A 1 900 ? -9.57 -13.766 -22.188 1 71.06 900 ALA A O 1
ATOM 7301 N N . LEU A 1 901 ? -10.672 -15.641 -21.656 1 74.94 901 LEU A N 1
ATOM 7302 C CA . LEU A 1 901 ? -11.156 -15.062 -20.406 1 74.94 901 LEU A CA 1
ATOM 7303 C C . LEU A 1 901 ? -10.008 -14.852 -19.438 1 74.94 901 LEU A C 1
ATOM 7305 O O . LEU A 1 901 ? -9.992 -13.867 -18.688 1 74.94 901 LEU A O 1
ATOM 7309 N N . GLU A 1 902 ? -9.133 -15.711 -19.438 1 70.19 902 GLU A N 1
ATOM 7310 C CA . GLU A 1 902 ? -7.961 -15.562 -18.578 1 70.19 902 GLU A CA 1
ATOM 7311 C C . GLU A 1 902 ? -7.113 -14.367 -19 1 70.19 902 GLU A C 1
ATOM 7313 O O . GLU A 1 902 ? -6.578 -13.648 -18.156 1 70.19 902 GLU A O 1
ATOM 7318 N N . ARG A 1 903 ? -6.992 -14.227 -20.25 1 71 903 ARG A N 1
ATOM 7319 C CA . ARG A 1 903 ? -6.25 -13.086 -20.766 1 71 903 ARG A CA 1
ATOM 7320 C C . ARG A 1 903 ? -6.938 -11.773 -20.406 1 71 903 ARG A C 1
ATOM 7322 O O . ARG A 1 903 ? -6.273 -10.789 -20.078 1 71 903 ARG A O 1
ATOM 7329 N N . ILE A 1 904 ? -8.25 -11.812 -20.5 1 78.19 904 ILE A N 1
ATOM 7330 C CA . ILE A 1 904 ? -9 -10.609 -20.172 1 78.19 904 ILE A CA 1
ATOM 7331 C C . ILE A 1 904 ? -8.875 -10.305 -18.672 1 78.19 904 ILE A C 1
ATOM 7333 O O . ILE A 1 904 ? -8.758 -9.141 -18.281 1 78.19 904 ILE A O 1
ATOM 7337 N N . GLU A 1 905 ? -8.961 -11.312 -17.922 1 77.12 905 GLU A N 1
ATOM 7338 C CA . GLU A 1 905 ? -8.789 -11.125 -16.484 1 77.12 905 GLU A CA 1
ATOM 7339 C C . GLU A 1 905 ? -7.43 -10.5 -16.172 1 77.12 905 GLU A C 1
ATOM 7341 O O . GLU A 1 905 ? -7.34 -9.586 -15.352 1 77.12 905 GLU A O 1
ATOM 7346 N N . ARG A 1 906 ? -6.48 -10.898 -16.844 1 73.44 906 ARG A N 1
ATOM 7347 C CA . ARG A 1 906 ? -5.133 -10.383 -16.641 1 73.44 906 ARG A CA 1
ATOM 7348 C C . ARG A 1 906 ? -5.02 -8.938 -17.125 1 73.44 906 ARG A C 1
ATOM 7350 O O . ARG A 1 906 ? -4.328 -8.125 -16.5 1 73.44 906 ARG A O 1
ATOM 7357 N N . LYS A 1 907 ? -5.637 -8.695 -18.188 1 76.75 907 LYS A N 1
ATOM 7358 C CA . LYS A 1 907 ? -5.613 -7.332 -18.703 1 76.75 907 LYS A CA 1
ATOM 7359 C C . LYS A 1 907 ? -6.328 -6.371 -17.766 1 76.75 907 LYS A C 1
ATOM 7361 O O . LYS A 1 907 ? -5.887 -5.238 -17.578 1 76.75 907 LYS A O 1
ATOM 7366 N N . ILE A 1 908 ? -7.398 -6.855 -17.25 1 79.81 908 ILE A N 1
ATOM 7367 C CA . ILE A 1 908 ? -8.156 -6.008 -16.328 1 79.81 908 ILE A CA 1
ATOM 7368 C C . ILE A 1 908 ? -7.352 -5.758 -15.062 1 79.81 908 ILE A C 1
ATOM 7370 O O . ILE A 1 908 ? -7.297 -4.633 -14.562 1 79.81 908 ILE A O 1
ATOM 7374 N N . LEU A 1 909 ? -6.703 -6.77 -14.617 1 76.88 909 LEU A N 1
ATOM 7375 C CA . LEU A 1 909 ? -5.953 -6.656 -13.367 1 76.88 909 LEU A CA 1
ATOM 7376 C C . LEU A 1 909 ? -4.582 -6.035 -13.617 1 76.88 909 LEU A C 1
ATOM 7378 O O . LEU A 1 909 ? -3.877 -5.684 -12.664 1 76.88 909 LEU A O 1
ATOM 7382 N N . GLY A 1 910 ? -4.316 -5.672 -14.797 1 71.31 910 GLY A N 1
ATOM 7383 C CA . GLY A 1 910 ? -3.037 -5.074 -15.148 1 71.31 910 GLY A CA 1
ATOM 7384 C C . GLY A 1 910 ? -1.862 -6.012 -14.93 1 71.31 910 GLY A C 1
ATOM 7385 O O . GLY A 1 910 ? -0.781 -5.574 -14.523 1 71.31 910 GLY A O 1
ATOM 7386 N N . VAL A 1 911 ? -2.164 -7.258 -14.75 1 64.62 911 VAL A N 1
ATOM 7387 C CA . VAL A 1 911 ? -1.118 -8.25 -14.516 1 64.62 911 VAL A CA 1
ATOM 7388 C C . VAL A 1 911 ? -0.556 -8.727 -15.852 1 64.62 911 VAL A C 1
ATOM 7390 O O . VAL A 1 911 ? -1.312 -9.086 -16.75 1 64.62 911 VAL A O 1
ATOM 7393 N N . GLU A 1 912 ? 0.454 -8.094 -16.234 1 55.91 912 GLU A N 1
ATOM 7394 C CA . GLU A 1 912 ? 1.136 -8.672 -17.391 1 55.91 912 GLU A CA 1
ATOM 7395 C C . GLU A 1 912 ? 1.84 -9.977 -17 1 55.91 912 GLU A C 1
ATOM 7397 O O . GLU A 1 912 ? 2.15 -10.203 -15.836 1 55.91 912 GLU A O 1
ATOM 7402 N N . ASP A 1 913 ? 1.765 -10.953 -17.797 1 52.53 913 ASP A N 1
ATOM 7403 C CA . ASP A 1 913 ? 2.236 -12.312 -17.562 1 52.53 913 ASP A CA 1
ATOM 7404 C C . ASP A 1 913 ? 3.502 -12.312 -16.703 1 52.53 913 ASP A C 1
ATOM 7406 O O . ASP A 1 913 ? 4.52 -11.727 -17.094 1 52.53 913 ASP A O 1
ATOM 7410 N N . GLY A 1 914 ? 3.424 -12.82 -15.43 1 52.19 914 GLY A N 1
ATOM 7411 C CA . GLY A 1 914 ? 4.488 -13.156 -14.5 1 52.19 914 GLY A CA 1
ATOM 7412 C C . GLY A 1 914 ? 4.801 -12.039 -13.523 1 52.19 914 GLY A C 1
ATOM 7413 O O . GLY A 1 914 ? 5.57 -12.227 -12.578 1 52.19 914 GLY A O 1
ATOM 7414 N N . PHE A 1 915 ? 4.004 -10.812 -13.914 1 58.09 915 PHE A N 1
ATOM 7415 C CA . PHE A 1 915 ? 4.379 -9.664 -13.102 1 58.09 915 PHE A CA 1
ATOM 7416 C C . PHE A 1 915 ? 3.273 -9.32 -12.109 1 58.09 915 PHE A C 1
ATOM 7418 O O . PHE A 1 915 ? 2.113 -9.688 -12.312 1 58.09 915 PHE A O 1
ATOM 7425 N N . PRO A 1 916 ? 3.748 -8.852 -10.969 1 63.56 916 PRO A N 1
ATOM 7426 C CA . PRO A 1 916 ? 2.717 -8.336 -10.062 1 63.56 916 PRO A CA 1
ATOM 7427 C C . PRO A 1 916 ? 1.86 -7.246 -10.703 1 63.56 916 PRO A C 1
ATOM 7429 O O . PRO A 1 916 ? 2.258 -6.656 -11.711 1 63.56 916 PRO A O 1
ATOM 7432 N N . PRO A 1 917 ? 0.673 -7.176 -10.227 1 69.31 917 PRO A N 1
ATOM 7433 C CA . PRO A 1 917 ? -0.222 -6.18 -10.812 1 69.31 917 PRO A CA 1
ATOM 7434 C C . PRO A 1 917 ? 0.358 -4.766 -10.766 1 69.31 917 PRO A C 1
ATOM 7436 O O . PRO A 1 917 ? 1.017 -4.398 -9.789 1 69.31 917 PRO A O 1
ATOM 7439 N N . SER A 1 918 ? 0.299 -4.074 -11.883 1 74.69 918 SER A N 1
ATOM 7440 C CA . SER A 1 918 ? 0.735 -2.688 -11.984 1 74.69 918 SER A CA 1
ATOM 7441 C C . SER A 1 918 ? -0.243 -1.747 -11.289 1 74.69 918 SER A C 1
ATOM 7443 O O . SER A 1 918 ? -1.372 -2.135 -10.984 1 74.69 918 SER A O 1
ATOM 7445 N N . SER A 1 919 ? 0.241 -0.595 -10.898 1 77.12 919 SER A N 1
ATOM 7446 C CA . SER A 1 919 ? -0.666 0.43 -10.391 1 77.12 919 SER A CA 1
ATOM 7447 C C . SER A 1 919 ? -1.65 0.877 -11.469 1 77.12 919 SER A C 1
ATOM 7449 O O . SER A 1 919 ? -1.417 0.665 -12.656 1 77.12 919 SER A O 1
ATOM 7451 N N . ILE A 1 920 ? -2.734 1.392 -11.117 1 81.62 920 ILE A N 1
ATOM 7452 C CA . ILE A 1 920 ? -3.783 1.815 -12.039 1 81.62 920 ILE A CA 1
ATOM 7453 C C . ILE A 1 920 ? -3.25 2.91 -12.961 1 81.62 920 ILE A C 1
ATOM 7455 O O . ILE A 1 920 ? -3.523 2.904 -14.164 1 81.62 920 ILE A O 1
ATOM 7459 N N . GLU A 1 921 ? -2.469 3.844 -12.359 1 78.69 921 GLU A N 1
ATOM 7460 C CA . GLU A 1 921 ? -1.91 4.93 -13.164 1 78.69 921 GLU A CA 1
ATOM 7461 C C . GLU A 1 921 ? -0.923 4.402 -14.203 1 78.69 921 GLU A C 1
ATOM 7463 O O . GLU A 1 921 ? -0.938 4.832 -15.352 1 78.69 921 GLU A O 1
ATOM 7468 N N . ALA A 1 922 ? -0.164 3.471 -13.773 1 75.31 922 ALA A N 1
ATOM 7469 C CA . ALA A 1 922 ? 0.83 2.898 -14.68 1 75.31 922 ALA A CA 1
ATOM 7470 C C . ALA A 1 922 ? 0.162 2.092 -15.789 1 75.31 922 ALA A C 1
ATOM 7472 O O . ALA A 1 922 ? 0.632 2.086 -16.922 1 75.31 922 ALA A O 1
ATOM 7473 N N . GLN A 1 923 ? -0.896 1.399 -15.383 1 80.81 923 GLN A N 1
ATOM 7474 C CA . GLN A 1 923 ? -1.617 0.611 -16.375 1 80.81 923 GLN A CA 1
ATOM 7475 C C . GLN A 1 923 ? -2.225 1.506 -17.453 1 80.81 923 GLN A C 1
ATOM 7477 O O . GLN A 1 923 ? -2.141 1.198 -18.641 1 80.81 923 GLN A O 1
ATOM 7482 N N . VAL A 1 924 ? -2.85 2.588 -17.078 1 82.75 924 VAL A N 1
ATOM 7483 C CA . VAL A 1 924 ? -3.49 3.494 -18.031 1 82.75 924 VAL A CA 1
ATOM 7484 C C . VAL A 1 924 ? -2.43 4.16 -18.906 1 82.75 924 VAL A C 1
ATOM 7486 O O . VAL A 1 924 ? -2.613 4.293 -20.109 1 82.75 924 VAL A O 1
ATOM 7489 N N . ASP A 1 925 ? -1.33 4.516 -18.266 1 77.38 925 ASP A N 1
ATOM 7490 C CA . ASP A 1 925 ? -0.249 5.133 -19.031 1 77.38 925 ASP A CA 1
ATOM 7491 C C . ASP A 1 925 ? 0.328 4.156 -20.062 1 77.38 925 ASP A C 1
ATOM 7493 O O . ASP A 1 925 ? 0.67 4.551 -21.172 1 77.38 925 ASP A O 1
ATOM 7497 N N . LYS A 1 926 ? 0.426 2.953 -19.672 1 77.19 926 LYS A N 1
ATOM 7498 C CA . LYS A 1 926 ? 0.942 1.932 -20.578 1 77.19 926 LYS A CA 1
ATOM 7499 C C . LYS A 1 926 ? 0.002 1.723 -21.766 1 77.19 926 LYS A C 1
ATOM 7501 O O . LYS A 1 926 ? 0.452 1.578 -22.906 1 77.19 926 LYS A O 1
ATOM 7506 N N . LEU A 1 927 ? -1.296 1.679 -21.5 1 79 927 LEU A N 1
ATOM 7507 C CA . LEU A 1 927 ? -2.275 1.488 -22.562 1 79 927 LEU A CA 1
ATOM 7508 C C . LEU A 1 927 ? -2.24 2.652 -23.547 1 79 927 LEU A C 1
ATOM 7510 O O . LEU A 1 927 ? -2.359 2.449 -24.766 1 79 927 LEU A O 1
ATOM 7514 N N . ILE A 1 928 ? -2.043 3.824 -23.016 1 81.38 928 ILE A N 1
ATOM 7515 C CA . ILE A 1 928 ? -1.99 5.008 -23.859 1 81.38 928 ILE A CA 1
ATOM 7516 C C . ILE A 1 928 ? -0.711 4.984 -24.703 1 81.38 928 ILE A C 1
ATOM 7518 O O . ILE A 1 928 ? -0.736 5.293 -25.891 1 81.38 928 ILE A O 1
ATOM 7522 N N . LYS A 1 929 ? 0.375 4.543 -24.094 1 77.69 929 LYS A N 1
ATOM 7523 C CA . LYS A 1 929 ? 1.647 4.488 -24.812 1 77.69 929 LYS A CA 1
ATOM 7524 C C . LYS A 1 929 ? 1.616 3.434 -25.906 1 77.69 929 LYS A C 1
ATOM 7526 O O . LYS A 1 929 ? 2.127 3.658 -27 1 77.69 929 LYS A O 1
ATOM 7531 N N . ILE A 1 930 ? 0.975 2.305 -25.625 1 75.94 930 ILE A N 1
ATOM 7532 C CA . ILE A 1 930 ? 0.859 1.242 -26.609 1 75.94 930 ILE A CA 1
ATOM 7533 C C . ILE A 1 930 ? -0.029 1.707 -27.766 1 75.94 930 ILE A C 1
ATOM 7535 O O . ILE A 1 930 ? 0.248 1.41 -28.938 1 75.94 930 ILE A O 1
ATOM 7539 N N . ALA A 1 931 ? -1.053 2.453 -27.406 1 78.56 931 ALA A N 1
ATOM 7540 C CA . ALA A 1 931 ? -2.008 2.916 -28.406 1 78.56 931 ALA A CA 1
ATOM 7541 C C . ALA A 1 931 ? -1.385 3.973 -29.312 1 78.56 931 ALA A C 1
ATOM 7543 O O . ALA A 1 931 ? -1.796 4.133 -30.469 1 78.56 931 ALA A O 1
ATOM 7544 N N . GLN A 1 932 ? -0.352 4.668 -28.781 1 81.62 932 GLN A N 1
ATOM 7545 C CA . GLN A 1 932 ? 0.251 5.754 -29.547 1 81.62 932 GLN A CA 1
ATOM 7546 C C . GLN A 1 932 ? 1.529 5.297 -30.234 1 81.62 932 GLN A C 1
ATOM 7548 O O . GLN A 1 932 ? 2.062 6 -31.094 1 81.62 932 GLN A O 1
ATOM 7553 N N . ASP A 1 933 ? 1.969 4.09 -29.922 1 77.5 933 ASP A N 1
ATOM 7554 C CA . ASP A 1 933 ? 3.236 3.594 -30.453 1 77.5 933 ASP A CA 1
ATOM 7555 C C . ASP A 1 933 ? 3.17 3.422 -31.969 1 77.5 933 ASP A C 1
ATOM 7557 O O . ASP A 1 933 ? 2.316 2.693 -32.469 1 77.5 933 ASP A O 1
ATOM 7561 N N . PRO A 1 934 ? 4.078 4.137 -32.656 1 76.94 934 PRO A N 1
ATOM 7562 C CA . PRO A 1 934 ? 4.066 4.062 -34.125 1 76.94 934 PRO A CA 1
ATOM 7563 C C . PRO A 1 934 ? 4.316 2.646 -34.656 1 76.94 934 PRO A C 1
ATOM 7565 O O . PRO A 1 934 ? 3.801 2.273 -35.688 1 76.94 934 PRO A O 1
ATOM 7568 N N . GLU A 1 935 ? 5.031 1.891 -33.875 1 73.56 935 GLU A N 1
ATOM 7569 C CA . GLU A 1 935 ? 5.32 0.528 -34.312 1 73.56 935 GLU A CA 1
ATOM 7570 C C . GLU A 1 935 ? 4.062 -0.338 -34.25 1 73.56 935 GLU A C 1
ATOM 7572 O O . GLU A 1 935 ? 3.896 -1.233 -35.094 1 73.56 935 GLU A O 1
ATOM 7577 N N . ASN A 1 936 ? 3.199 -0.047 -33.344 1 75.5 936 ASN A N 1
ATOM 7578 C CA . ASN A 1 936 ? 1.944 -0.787 -33.25 1 75.5 936 ASN A CA 1
ATOM 7579 C C . ASN A 1 936 ? 0.918 -0.27 -34.25 1 75.5 936 ASN A C 1
ATOM 7581 O O . ASN A 1 936 ? 0.149 -1.049 -34.812 1 75.5 936 ASN A O 1
ATOM 7585 N N . LEU A 1 937 ? 0.979 0.996 -34.531 1 76.06 937 LEU A N 1
ATOM 7586 C CA . LEU A 1 937 ? -0.006 1.614 -35.406 1 76.06 937 LEU A CA 1
ATOM 7587 C C . LEU A 1 937 ? 0.261 1.25 -36.875 1 76.06 937 LEU A C 1
ATOM 7589 O O . LEU A 1 937 ? -0.673 1.131 -37.656 1 76.06 937 LEU A O 1
ATOM 7593 N N . CYS A 1 938 ? 1.523 0.97 -37.156 1 73.5 938 CYS A N 1
ATOM 7594 C CA . CYS A 1 938 ? 1.873 0.678 -38.562 1 73.5 938 CYS A CA 1
ATOM 7595 C C . CYS A 1 938 ? 1.436 -0.729 -38.938 1 73.5 938 CYS A C 1
ATOM 7597 O O . CYS A 1 938 ? 1.237 -1.019 -40.125 1 73.5 938 CYS A O 1
ATOM 7599 N N . ALA A 1 939 ? 1.269 -1.629 -37.906 1 70.62 939 ALA A N 1
ATOM 7600 C CA . ALA A 1 939 ? 0.926 -3.025 -38.156 1 70.62 939 ALA A CA 1
ATOM 7601 C C . ALA A 1 939 ? -0.581 -3.195 -38.344 1 70.62 939 ALA A C 1
ATOM 7603 O O . ALA A 1 939 ? -1.05 -4.273 -38.719 1 70.62 939 ALA A O 1
ATOM 7604 N N . LEU A 1 940 ? -1.35 -2.119 -38.188 1 73.12 940 LEU A N 1
ATOM 7605 C CA . LEU A 1 940 ? -2.803 -2.205 -38.281 1 73.12 940 LEU A CA 1
ATOM 7606 C C . LEU A 1 940 ? -3.264 -2.178 -39.75 1 73.12 940 LEU A C 1
ATOM 7608 O O . LEU A 1 940 ? -2.479 -1.869 -40.625 1 73.12 940 LEU A O 1
ATOM 7612 N N . TYR A 1 941 ? -4.484 -2.662 -39.938 1 65.06 941 TYR A N 1
ATOM 7613 C CA . TYR A 1 941 ? -5.102 -2.678 -41.281 1 65.06 941 TYR A CA 1
ATOM 7614 C C . TYR A 1 941 ? -5.074 -1.291 -41.906 1 65.06 941 TYR A C 1
ATOM 7616 O O . TYR A 1 941 ? -5.426 -0.301 -41.25 1 65.06 941 TYR A O 1
ATOM 7624 N N . SER A 1 942 ? -4.473 -1.217 -43.031 1 64.69 942 SER A N 1
ATOM 7625 C CA . SER A 1 942 ? -4.27 0.036 -43.75 1 64.69 942 SER A CA 1
ATOM 7626 C C . SER A 1 942 ? -5.586 0.78 -43.938 1 64.69 942 SER A C 1
ATOM 7628 O O . SER A 1 942 ? -5.598 2.006 -44.062 1 64.69 942 SER A O 1
ATOM 7630 N N . GLY A 1 943 ? -6.691 0.055 -43.938 1 60.31 943 GLY A N 1
ATOM 7631 C CA . GLY A 1 943 ? -7.984 0.687 -44.156 1 60.31 943 GLY A CA 1
ATOM 7632 C C . GLY A 1 943 ? -8.398 1.597 -43 1 60.31 943 GLY A C 1
ATOM 7633 O O . GLY A 1 943 ? -9.234 2.484 -43.188 1 60.31 943 GLY A O 1
ATOM 7634 N N . TRP A 1 944 ? -7.746 1.393 -41.875 1 65.5 944 TRP A N 1
ATOM 7635 C CA . TRP A 1 944 ? -8.078 2.217 -40.719 1 65.5 944 TRP A CA 1
ATOM 7636 C C . TRP A 1 944 ? -7.297 3.529 -40.719 1 65.5 944 TRP A C 1
ATOM 7638 O O . TRP A 1 944 ? -7.562 4.43 -39.938 1 65.5 944 TRP A O 1
ATOM 7648 N N . GLN A 1 945 ? -6.504 3.631 -41.656 1 64.38 945 GLN A N 1
ATOM 7649 C CA . GLN A 1 945 ? -5.676 4.82 -41.844 1 64.38 945 GLN A CA 1
ATOM 7650 C C . GLN A 1 945 ? -4.973 5.207 -40.531 1 64.38 945 GLN A C 1
ATOM 7652 O O . GLN A 1 945 ? -5.074 6.355 -40.094 1 64.38 945 GLN A O 1
ATOM 7657 N N . PRO A 1 946 ? -4.367 4.156 -39.875 1 64.19 946 PRO A N 1
ATOM 7658 C CA . PRO A 1 946 ? -3.699 4.445 -38.625 1 64.19 946 PRO A CA 1
ATOM 7659 C C . PRO A 1 946 ? -2.602 5.5 -38.75 1 64.19 946 PRO A C 1
ATOM 7661 O O . PRO A 1 946 ? -2.174 6.086 -37.75 1 64.19 946 PRO A O 1
ATOM 7664 N N . TYR A 1 947 ? -2.055 5.812 -40.031 1 62.5 947 TYR A N 1
ATOM 7665 C CA . TYR A 1 947 ? -0.969 6.75 -40.281 1 62.5 947 TYR A CA 1
ATOM 7666 C C . TYR A 1 947 ? -1.444 8.188 -40.156 1 62.5 947 TYR A C 1
ATOM 7668 O O . TYR A 1 947 ? -0.631 9.117 -40.094 1 62.5 947 TYR A O 1
ATOM 7676 N N . LEU A 1 948 ? -2.82 8.336 -39.969 1 58.06 948 LEU A N 1
ATOM 7677 C CA . LEU A 1 948 ? -3.307 9.703 -39.812 1 58.06 948 LEU A CA 1
ATOM 7678 C C . LEU A 1 948 ? -3.281 10.117 -38.344 1 58.06 948 LEU A C 1
ATOM 7680 O O . LEU A 1 948 ? -3.609 9.312 -37.438 1 58.06 948 LEU A O 1
ATOM 7684 N N . MET B 1 1 ? 1.876 -10.164 38.75 1 51.25 1 MET B N 1
ATOM 7685 C CA . MET B 1 1 ? 0.812 -9.477 39.469 1 51.25 1 MET B CA 1
ATOM 7686 C C . MET B 1 1 ? 0.263 -8.305 38.656 1 51.25 1 MET B C 1
ATOM 7688 O O . MET B 1 1 ? -0.949 -8.195 38.469 1 51.25 1 MET B O 1
ATOM 7692 N N . LEU B 1 2 ? 1.164 -7.43 38.219 1 55.78 2 LEU B N 1
ATOM 7693 C CA . LEU B 1 2 ? 0.683 -6.238 37.531 1 55.78 2 LEU B CA 1
ATOM 7694 C C . LEU B 1 2 ? -0.015 -6.613 36.219 1 55.78 2 LEU B C 1
ATOM 7696 O O . LEU B 1 2 ? -1.037 -6.023 35.875 1 55.78 2 LEU B O 1
ATOM 7700 N N . HIS B 1 3 ? 0.457 -7.656 35.656 1 57.44 3 HIS B N 1
ATOM 7701 C CA . HIS B 1 3 ? -0.162 -8.102 34.438 1 57.44 3 HIS B CA 1
ATOM 7702 C C . HIS B 1 3 ? -1.601 -8.555 34.656 1 57.44 3 HIS B C 1
ATOM 7704 O O . HIS B 1 3 ? -2.482 -8.281 33.844 1 57.44 3 HIS B O 1
ATOM 7710 N N . TYR B 1 4 ? -1.831 -9.219 35.781 1 55.34 4 TYR B N 1
ATOM 7711 C CA . TYR B 1 4 ? -3.168 -9.68 36.125 1 55.34 4 TYR B CA 1
ATOM 7712 C C . TYR B 1 4 ? -4.102 -8.5 36.375 1 55.34 4 TYR B C 1
ATOM 7714 O O . TYR B 1 4 ? -5.254 -8.508 35.938 1 55.34 4 TYR B O 1
ATOM 7722 N N . HIS B 1 5 ? -3.541 -7.5 36.938 1 58.34 5 HIS B N 1
ATOM 7723 C CA . HIS B 1 5 ? -4.395 -6.359 37.25 1 58.34 5 HIS B CA 1
ATOM 7724 C C . HIS B 1 5 ? -4.734 -5.559 36 1 58.34 5 HIS B C 1
ATOM 7726 O O . HIS B 1 5 ? -5.812 -4.969 35.906 1 58.34 5 HIS B O 1
ATOM 7732 N N . ILE B 1 6 ? -3.838 -5.594 35.062 1 59.5 6 ILE B N 1
ATOM 7733 C CA . ILE B 1 6 ? -4.074 -4.883 33.812 1 59.5 6 ILE B CA 1
ATOM 7734 C C . ILE B 1 6 ? -5.191 -5.578 33.031 1 59.5 6 ILE B C 1
ATOM 7736 O O . ILE B 1 6 ? -6.113 -4.922 32.531 1 59.5 6 ILE B O 1
ATOM 7740 N N . ASN B 1 7 ? -5.164 -6.93 33.062 1 54.59 7 ASN B N 1
ATOM 7741 C CA . ASN B 1 7 ? -6.16 -7.68 32.312 1 54.59 7 ASN B CA 1
ATOM 7742 C C . ASN B 1 7 ? -7.512 -7.688 33 1 54.59 7 ASN B C 1
ATOM 7744 O O . ASN B 1 7 ? -8.555 -7.762 32.344 1 54.59 7 ASN B O 1
ATOM 7748 N N . ALA B 1 8 ? -7.461 -7.621 34.375 1 55.69 8 ALA B N 1
ATOM 7749 C CA . ALA B 1 8 ? -8.68 -7.648 35.188 1 55.69 8 ALA B CA 1
ATOM 7750 C C . ALA B 1 8 ? -9.266 -6.25 35.344 1 55.69 8 ALA B C 1
ATOM 7752 O O . ALA B 1 8 ? -10.344 -6.082 35.906 1 55.69 8 ALA B O 1
ATOM 7753 N N . ASP B 1 9 ? -8.742 -5.227 34.625 1 57.34 9 ASP B N 1
ATOM 7754 C CA . ASP B 1 9 ? -9.188 -3.84 34.688 1 57.34 9 ASP B CA 1
ATOM 7755 C C . ASP B 1 9 ? -9.453 -3.42 36.156 1 57.34 9 ASP B C 1
ATOM 7757 O O . ASP B 1 9 ? -10.516 -2.881 36.438 1 57.34 9 ASP B O 1
ATOM 7761 N N . THR B 1 10 ? -8.633 -3.881 37.062 1 60.91 10 THR B N 1
ATOM 7762 C CA . THR B 1 10 ? -8.789 -3.494 38.469 1 60.91 10 THR B CA 1
ATOM 7763 C C . THR B 1 10 ? -8.609 -1.988 38.625 1 60.91 10 THR B C 1
ATOM 7765 O O . THR B 1 10 ? -7.887 -1.354 37.875 1 60.91 10 THR B O 1
ATOM 7768 N N . PRO B 1 11 ? -9.438 -1.381 39.438 1 63.66 11 PRO B N 1
ATOM 7769 C CA . PRO B 1 11 ? -9.312 0.059 39.688 1 63.66 11 PRO B CA 1
ATOM 7770 C C . PRO B 1 11 ? -7.906 0.471 40.094 1 63.66 11 PRO B C 1
ATOM 7772 O O . PRO B 1 11 ? -7.246 -0.248 40.844 1 63.66 11 PRO B O 1
ATOM 7775 N N . GLY B 1 12 ? -7.137 1.387 39.531 1 65.81 12 GLY B N 1
ATOM 7776 C CA . GLY B 1 12 ? -5.797 1.875 39.812 1 65.81 12 GLY B CA 1
ATOM 7777 C C . GLY B 1 12 ? -4.781 1.448 38.75 1 65.81 12 GLY B C 1
ATOM 7778 O O . GLY B 1 12 ? -3.646 1.929 38.75 1 65.81 12 GLY B O 1
ATOM 7779 N N . VAL B 1 13 ? -5.25 0.47 37.969 1 70.25 13 VAL B N 1
ATOM 7780 C CA . VAL B 1 13 ? -4.352 -0.086 36.969 1 70.25 13 VAL B CA 1
ATOM 7781 C C . VAL B 1 13 ? -3.992 0.99 35.938 1 70.25 13 VAL B C 1
ATOM 7783 O O . VAL B 1 13 ? -2.861 1.037 35.469 1 70.25 13 VAL B O 1
ATOM 7786 N N . SER B 1 14 ? -4.895 1.866 35.844 1 71.69 14 SER B N 1
ATOM 7787 C CA . SER B 1 14 ? -4.633 2.92 34.844 1 71.69 14 SER B CA 1
ATOM 7788 C C . SER B 1 14 ? -3.516 3.846 35.344 1 71.69 14 SER B C 1
ATOM 7790 O O . SER B 1 14 ? -2.684 4.281 34.531 1 71.69 14 SER B O 1
ATOM 7792 N N . GLU B 1 15 ? -3.438 3.996 36.594 1 75.62 15 GLU B N 1
ATOM 7793 C CA . GLU B 1 15 ? -2.4 4.859 37.156 1 75.62 15 GLU B CA 1
ATOM 7794 C C . GLU B 1 15 ? -1.03 4.188 37.094 1 75.62 15 GLU B C 1
ATOM 7796 O O . GLU B 1 15 ? -0.027 4.844 36.812 1 75.62 15 GLU B O 1
ATOM 7801 N N . ILE B 1 16 ? -1.135 2.93 37.375 1 76.44 16 ILE B N 1
ATOM 7802 C CA . ILE B 1 16 ? 0.125 2.195 37.344 1 76.44 16 ILE B CA 1
ATOM 7803 C C . ILE B 1 16 ? 0.645 2.148 35.906 1 76.44 16 ILE B C 1
ATOM 7805 O O . ILE B 1 16 ? 1.847 2.289 35.656 1 76.44 16 ILE B O 1
ATOM 7809 N N . LEU B 1 17 ? -0.26 1.987 35.031 1 75.75 17 LEU B N 1
ATOM 7810 C CA . LEU B 1 17 ? 0.142 1.934 33.656 1 75.75 17 LEU B CA 1
ATOM 7811 C C . LEU B 1 17 ? 0.697 3.277 33.188 1 75.75 17 LEU B C 1
ATOM 7813 O O . LEU B 1 17 ? 1.617 3.328 32.375 1 75.75 17 LEU B O 1
ATOM 7817 N N . GLN B 1 18 ? 0.231 4.301 33.781 1 76.75 18 GLN B N 1
ATOM 7818 C CA . GLN B 1 18 ? 0.73 5.629 33.438 1 76.75 18 GLN B CA 1
ATOM 7819 C C . GLN B 1 18 ? 2.145 5.84 33.969 1 76.75 18 GLN B C 1
ATOM 7821 O O . GLN B 1 18 ? 2.986 6.43 33.312 1 76.75 18 GLN B O 1
ATOM 7826 N N . VAL B 1 19 ? 2.328 5.285 35.125 1 80.44 19 VAL B N 1
ATOM 7827 C CA . VAL B 1 19 ? 3.662 5.402 35.688 1 80.44 19 VAL B CA 1
ATOM 7828 C C . VAL B 1 19 ? 4.656 4.582 34.875 1 80.44 19 VAL B C 1
ATOM 7830 O O . VAL B 1 19 ? 5.789 5.016 34.656 1 80.44 19 VAL B O 1
ATOM 7833 N N . LEU B 1 20 ? 4.18 3.502 34.5 1 78.88 20 LEU B N 1
ATOM 7834 C CA . LEU B 1 20 ? 5.055 2.654 33.719 1 78.88 20 LEU B CA 1
ATOM 7835 C C . LEU B 1 20 ? 5.367 3.307 32.375 1 78.88 20 LEU B C 1
ATOM 7837 O O . LEU B 1 20 ? 6.5 3.236 31.875 1 78.88 20 LEU B O 1
ATOM 7841 N N . ARG B 1 21 ? 4.426 3.891 31.859 1 79.62 21 ARG B N 1
ATOM 7842 C CA . ARG B 1 21 ? 4.621 4.555 30.578 1 79.62 21 ARG B CA 1
ATOM 7843 C C . ARG B 1 21 ? 5.605 5.715 30.703 1 79.62 21 ARG B C 1
ATOM 7845 O O . ARG B 1 21 ? 6.469 5.898 29.844 1 79.62 21 ARG B O 1
ATOM 7852 N N . GLU B 1 22 ? 5.484 6.426 31.734 1 77.69 22 GLU B N 1
ATOM 7853 C CA . GLU B 1 22 ? 6.387 7.555 31.953 1 77.69 22 GLU B CA 1
ATOM 7854 C C . GLU B 1 22 ? 7.812 7.078 32.219 1 77.69 22 GLU B C 1
ATOM 7856 O O . GLU B 1 22 ? 8.773 7.715 31.797 1 77.69 22 GLU B O 1
ATOM 7861 N N . SER B 1 23 ? 7.871 5.957 32.875 1 79.56 23 SER B N 1
ATOM 7862 C CA . SER B 1 23 ? 9.195 5.41 33.188 1 79.56 23 SER B CA 1
ATOM 7863 C C . SER B 1 23 ? 9.875 4.91 31.906 1 79.56 23 SER B C 1
ATOM 7865 O O . SER B 1 23 ? 11.055 5.184 31.688 1 79.56 23 SER B O 1
ATOM 7867 N N . PHE B 1 24 ? 9.078 4.242 31.141 1 77.44 24 PHE B N 1
ATOM 7868 C CA . PHE B 1 24 ? 9.664 3.711 29.922 1 77.44 24 PHE B CA 1
ATOM 7869 C C . PHE B 1 24 ? 10.023 4.836 28.953 1 77.44 24 PHE B C 1
ATOM 7871 O O . PHE B 1 24 ? 11.031 4.766 28.25 1 77.44 24 PHE B O 1
ATOM 7878 N N . ALA B 1 25 ? 9.188 5.832 28.906 1 76.44 25 ALA B N 1
ATOM 7879 C CA . ALA B 1 25 ? 9.477 6.996 28.062 1 76.44 25 ALA B CA 1
ATOM 7880 C C . ALA B 1 25 ? 10.734 7.711 28.547 1 76.44 25 ALA B C 1
ATOM 7882 O O . ALA B 1 25 ? 11.531 8.195 27.734 1 76.44 25 ALA B O 1
ATOM 7883 N N . GLY B 1 26 ? 10.914 7.719 29.844 1 74.19 26 GLY B N 1
ATOM 7884 C CA . GLY B 1 26 ? 12.086 8.367 30.422 1 74.19 26 GLY B CA 1
ATOM 7885 C C . GLY B 1 26 ? 13.375 7.613 30.156 1 74.19 26 GLY B C 1
ATOM 7886 O O . GLY B 1 26 ? 14.43 8.227 29.969 1 74.19 26 GLY B O 1
ATOM 7887 N N . ILE B 1 27 ? 13.227 6.285 30.062 1 75.56 27 ILE B N 1
ATOM 7888 C CA . ILE B 1 27 ? 14.406 5.457 29.828 1 75.56 27 ILE B CA 1
ATOM 7889 C C . ILE B 1 27 ? 14.695 5.395 28.328 1 75.56 27 ILE B C 1
ATOM 7891 O O . ILE B 1 27 ? 15.82 5.113 27.922 1 75.56 27 ILE B O 1
ATOM 7895 N N . GLY B 1 28 ? 13.781 5.801 27.531 1 72.38 28 GLY B N 1
ATOM 7896 C CA . GLY B 1 28 ? 13.969 5.82 26.094 1 72.38 28 GLY B CA 1
ATOM 7897 C C . GLY B 1 28 ? 13.648 4.496 25.438 1 72.38 28 GLY B C 1
ATOM 7898 O O . GLY B 1 28 ? 14.156 4.199 24.344 1 72.38 28 GLY B O 1
ATOM 7899 N N . ASP B 1 29 ? 12.984 3.6 26.141 1 75.06 29 ASP B N 1
ATOM 7900 C CA . ASP B 1 29 ? 12.602 2.32 25.562 1 75.06 29 ASP B CA 1
ATOM 7901 C C . ASP B 1 29 ? 11.227 2.414 24.891 1 75.06 29 ASP B C 1
ATOM 7903 O O . ASP B 1 29 ? 10.203 2.127 25.516 1 75.06 29 ASP B O 1
ATOM 7907 N N . THR B 1 30 ? 11.219 2.629 23.625 1 74.75 30 THR B N 1
ATOM 7908 C CA . THR B 1 30 ? 9.984 2.869 22.875 1 74.75 30 THR B CA 1
ATOM 7909 C C . THR B 1 30 ? 9.227 1.566 22.656 1 74.75 30 THR B C 1
ATOM 7911 O O . THR B 1 30 ? 7.992 1.57 22.562 1 74.75 30 THR B O 1
ATOM 7914 N N . ASP B 1 31 ? 9.883 0.413 22.688 1 75.06 31 ASP B N 1
ATOM 7915 C CA . ASP B 1 31 ? 9.195 -0.851 22.438 1 75.06 31 ASP B CA 1
ATOM 7916 C C . ASP B 1 31 ? 8.406 -1.303 23.656 1 75.06 31 ASP B C 1
ATOM 7918 O O . ASP B 1 31 ? 7.352 -1.929 23.531 1 75.06 31 ASP B O 1
ATOM 7922 N N . ALA B 1 32 ? 8.977 -0.922 24.812 1 74.62 32 ALA B N 1
ATOM 7923 C CA . ALA B 1 32 ? 8.305 -1.319 26.047 1 74.62 32 ALA B CA 1
ATOM 7924 C C . ALA B 1 32 ? 7.012 -0.538 26.25 1 74.62 32 ALA B C 1
ATOM 7926 O O . ALA B 1 32 ? 6.125 -0.972 26.984 1 74.62 32 ALA B O 1
ATOM 7927 N N . LEU B 1 33 ? 6.922 0.531 25.547 1 76.12 33 LEU B N 1
ATOM 7928 C CA . LEU B 1 33 ? 5.727 1.36 25.656 1 76.12 33 LEU B CA 1
ATOM 7929 C C . LEU B 1 33 ? 4.508 0.638 25.094 1 76.12 33 LEU B C 1
ATOM 7931 O O . LEU B 1 33 ? 3.391 0.82 25.578 1 76.12 33 LEU B O 1
ATOM 7935 N N . TYR B 1 34 ? 4.781 -0.217 24.188 1 72.88 34 TYR B N 1
ATOM 7936 C CA . TYR B 1 34 ? 3.676 -0.948 23.562 1 72.88 34 TYR B CA 1
ATOM 7937 C C . TYR B 1 34 ? 3.137 -2.016 24.516 1 72.88 34 TYR B C 1
ATOM 7939 O O . TYR B 1 34 ? 1.999 -2.465 24.359 1 72.88 34 TYR B O 1
ATOM 7947 N N . GLY B 1 35 ? 3.98 -2.357 25.5 1 71.12 35 GLY B N 1
ATOM 7948 C CA . GLY B 1 35 ? 3.582 -3.377 26.453 1 71.12 35 GLY B CA 1
ATOM 7949 C C . GLY B 1 35 ? 2.738 -2.832 27.594 1 71.12 35 GLY B C 1
ATOM 7950 O O . GLY B 1 35 ? 2.186 -3.598 28.391 1 71.12 35 GLY B O 1
ATOM 7951 N N . CYS B 1 36 ? 2.699 -1.433 27.656 1 71.94 36 CYS B N 1
ATOM 7952 C CA . CYS B 1 36 ? 1.947 -0.831 28.75 1 71.94 36 CYS B CA 1
ATOM 7953 C C . CYS B 1 36 ? 0.459 -0.778 28.438 1 71.94 36 CYS B C 1
ATOM 7955 O O . CYS B 1 36 ? -0.284 -0.001 29.031 1 71.94 36 CYS B O 1
ATOM 7957 N N . GLY B 1 37 ? 0.023 -1.641 27.656 1 66.5 37 GLY B N 1
ATOM 7958 C CA . GLY B 1 37 ? -1.399 -1.716 27.359 1 66.5 37 GLY B CA 1
ATOM 7959 C C . GLY B 1 37 ? -1.83 -0.769 26.266 1 66.5 37 GLY B C 1
ATOM 7960 O O . GLY B 1 37 ? -1.163 0.235 26 1 66.5 37 GLY B O 1
ATOM 7961 N N . ILE B 1 38 ? -2.756 -1.125 25.562 1 69.69 38 ILE B N 1
ATOM 7962 C CA . ILE B 1 38 ? -3.252 -0.342 24.438 1 69.69 38 ILE B CA 1
ATOM 7963 C C . ILE B 1 38 ? -4.535 0.382 24.828 1 69.69 38 ILE B C 1
ATOM 7965 O O . ILE B 1 38 ? -5.078 1.174 24.062 1 69.69 38 ILE B O 1
ATOM 7969 N N . GLY B 1 39 ? -4.848 0.334 26.188 1 70.06 39 GLY B N 1
ATOM 7970 C CA . GLY B 1 39 ? -6.094 0.921 26.641 1 70.06 39 GLY B CA 1
ATOM 7971 C C . GLY B 1 39 ? -6.051 2.436 26.719 1 70.06 39 GLY B C 1
ATOM 7972 O O . GLY B 1 39 ? -7.086 3.098 26.625 1 70.06 39 GLY B O 1
ATOM 7973 N N . HIS B 1 40 ? -4.844 3.004 26.734 1 76.25 40 HIS B N 1
ATOM 7974 C CA . HIS B 1 40 ? -4.711 4.453 26.844 1 76.25 40 HIS B CA 1
ATOM 7975 C C . HIS B 1 40 ? -5.102 5.141 25.547 1 76.25 40 HIS B C 1
ATOM 7977 O O . HIS B 1 40 ? -5.43 6.328 25.531 1 76.25 40 HIS B O 1
ATOM 7983 N N . LEU B 1 41 ? -5.141 4.352 24.547 1 80.06 41 LEU B N 1
ATOM 7984 C CA . LEU B 1 41 ? -5.422 4.93 23.234 1 80.06 41 LEU B CA 1
ATOM 7985 C C . LEU B 1 41 ? -6.906 5.262 23.094 1 80.06 41 LEU B C 1
ATOM 7987 O O . LEU B 1 41 ? -7.301 5.984 22.172 1 80.06 41 LEU B O 1
ATOM 7991 N N . PHE B 1 42 ? -7.641 4.824 24.125 1 79.56 42 PHE B N 1
ATOM 7992 C CA . PHE B 1 42 ? -9.07 5.117 24.078 1 79.56 42 PHE B CA 1
ATOM 7993 C C . PHE B 1 42 ? -9.336 6.574 24.438 1 79.56 42 PHE B C 1
ATOM 7995 O O . PHE B 1 42 ? -10.281 7.184 23.938 1 79.56 42 PHE B O 1
ATOM 8002 N N . GLU B 1 43 ? -8.422 7.137 25.188 1 81.81 43 GLU B N 1
ATOM 8003 C CA . GLU B 1 43 ? -8.555 8.531 25.609 1 81.81 43 GLU B CA 1
ATOM 8004 C C . GLU B 1 43 ? -7.699 9.453 24.734 1 81.81 43 GLU B C 1
ATOM 8006 O O . GLU B 1 43 ? -6.59 9.086 24.344 1 81.81 43 GLU B O 1
ATOM 8011 N N . PRO B 1 44 ? -8.203 10.617 24.453 1 84.25 44 PRO B N 1
ATOM 8012 C CA . PRO B 1 44 ? -7.457 11.547 23.609 1 84.25 44 PRO B CA 1
ATOM 8013 C C . PRO B 1 44 ? -6.09 11.898 24.172 1 84.25 44 PRO B C 1
ATOM 8015 O O . PRO B 1 44 ? -5.125 12.07 23.422 1 84.25 44 PRO B O 1
ATOM 8018 N N . GLU B 1 45 ? -5.996 12 25.5 1 84.31 45 GLU B N 1
ATOM 8019 C CA . GLU B 1 45 ? -4.707 12.344 26.094 1 84.31 45 GLU B CA 1
ATOM 8020 C C . GLU B 1 45 ? -3.689 11.227 25.891 1 84.31 45 GLU B C 1
ATOM 8022 O O . GLU B 1 45 ? -2.512 11.492 25.641 1 84.31 45 GLU B O 1
ATOM 8027 N N . GLY B 1 46 ? -4.203 10.039 26.047 1 83.06 46 GLY B N 1
ATOM 8028 C CA . GLY B 1 46 ? -3.332 8.898 25.797 1 83.06 46 GLY B CA 1
ATOM 8029 C C . GLY B 1 46 ? -2.891 8.812 24.344 1 83.06 46 GLY B C 1
ATOM 8030 O O . GLY B 1 46 ? -1.766 8.391 24.062 1 83.06 46 GLY B O 1
ATOM 8031 N N . ARG B 1 47 ? -3.697 9.289 23.469 1 88.62 47 ARG B N 1
ATOM 8032 C CA . ARG B 1 47 ? -3.369 9.266 22.047 1 88.62 47 ARG B CA 1
ATOM 8033 C C . ARG B 1 47 ? -2.289 10.289 21.719 1 88.62 47 ARG B C 1
ATOM 8035 O O . ARG B 1 47 ? -1.429 10.047 20.875 1 88.62 47 ARG B O 1
ATOM 8042 N N . ILE B 1 48 ? -2.414 11.461 22.391 1 90.44 48 ILE B N 1
ATOM 8043 C CA . ILE B 1 48 ? -1.43 12.508 22.141 1 90.44 48 ILE B CA 1
ATOM 8044 C C . ILE B 1 48 ? -0.039 12.008 22.531 1 90.44 48 ILE B C 1
ATOM 8046 O O . ILE B 1 48 ? 0.926 12.203 21.781 1 90.44 48 ILE B O 1
ATOM 8050 N N . GLN B 1 49 ? 0.017 11.305 23.641 1 85.44 49 GLN B N 1
ATOM 8051 C CA . GLN B 1 49 ? 1.301 10.781 24.078 1 85.44 49 GLN B CA 1
ATOM 8052 C C . GLN B 1 49 ? 1.816 9.711 23.125 1 85.44 49 GLN B C 1
ATOM 8054 O O . GLN B 1 49 ? 3.02 9.625 22.875 1 85.44 49 GLN B O 1
ATOM 8059 N N . HIS B 1 50 ? 0.873 8.961 22.625 1 85.12 50 HIS B N 1
ATOM 8060 C CA . HIS B 1 50 ? 1.23 7.926 21.656 1 85.12 50 HIS B CA 1
ATOM 8061 C C . HIS B 1 50 ? 1.829 8.531 20.406 1 85.12 50 HIS B C 1
ATOM 8063 O O . HIS B 1 50 ? 2.854 8.055 19.906 1 85.12 50 HIS B O 1
ATOM 8069 N N . PHE B 1 51 ? 1.258 9.586 19.938 1 88.81 51 PHE B N 1
ATOM 8070 C CA . PHE B 1 51 ? 1.731 10.219 18.703 1 88.81 51 PHE B CA 1
ATOM 8071 C C . PHE B 1 51 ? 3.053 10.938 18.938 1 88.81 51 PHE B C 1
ATOM 8073 O O . PHE B 1 51 ? 3.879 11.047 18.031 1 88.81 51 PHE B O 1
ATOM 8080 N N . LYS B 1 52 ? 3.262 11.453 20.172 1 88.06 52 LYS B N 1
ATOM 8081 C CA . LYS B 1 52 ? 4.543 12.062 20.516 1 88.06 52 LYS B CA 1
ATOM 8082 C C . LYS B 1 52 ? 5.68 11.047 20.422 1 88.06 52 LYS B C 1
ATOM 8084 O O . LYS B 1 52 ? 6.75 11.359 19.906 1 88.06 52 LYS B O 1
ATOM 8089 N N . HIS B 1 53 ? 5.316 9.914 20.812 1 80.25 53 HIS B N 1
ATOM 8090 C CA . HIS B 1 53 ? 6.328 8.867 20.828 1 80.25 53 HIS B CA 1
ATOM 8091 C C . HIS B 1 53 ? 6.633 8.383 19.406 1 80.25 53 HIS B C 1
ATOM 8093 O O . HIS B 1 53 ? 7.746 7.93 19.125 1 80.25 53 HIS B O 1
ATOM 8099 N N . LEU B 1 54 ? 5.66 8.508 18.516 1 79.69 54 LEU B N 1
ATOM 8100 C CA . LEU B 1 54 ? 5.871 8.117 17.125 1 79.69 54 LEU B CA 1
ATOM 8101 C C . LEU B 1 54 ? 6.449 9.273 16.328 1 79.69 54 LEU B C 1
ATOM 8103 O O . LEU B 1 54 ? 6.734 9.125 15.133 1 79.69 54 LEU B O 1
ATOM 8107 N N . ASP B 1 55 ? 6.734 10.352 16.922 1 85.75 55 ASP B N 1
ATOM 8108 C CA . ASP B 1 55 ? 7.266 11.57 16.312 1 85.75 55 ASP B CA 1
ATOM 8109 C C . ASP B 1 55 ? 6.355 12.062 15.188 1 85.75 55 ASP B C 1
ATOM 8111 O O . ASP B 1 55 ? 6.832 12.461 14.117 1 85.75 55 ASP B O 1
ATOM 8115 N N . LYS B 1 56 ? 5.043 11.859 15.383 1 90.06 56 LYS B N 1
ATOM 8116 C CA . LYS B 1 56 ? 4.062 12.461 14.477 1 90.06 56 LYS B CA 1
ATOM 8117 C C . LYS B 1 56 ? 3.582 13.805 15.008 1 90.06 56 LYS B C 1
ATOM 8119 O O . LYS B 1 56 ? 2.42 13.953 15.398 1 90.06 56 LYS B O 1
ATOM 8124 N N . TRP B 1 57 ? 4.406 14.734 14.836 1 93.12 57 TRP B N 1
ATOM 8125 C CA . TRP B 1 57 ? 4.215 16.031 15.484 1 93.12 57 TRP B CA 1
ATOM 8126 C C . TRP B 1 57 ? 3.115 16.828 14.797 1 93.12 57 TRP B C 1
ATOM 8128 O O . TRP B 1 57 ? 2.555 17.766 15.383 1 93.12 57 TRP B O 1
ATOM 8138 N N . GLU B 1 58 ? 2.777 16.531 13.555 1 92 58 GLU B N 1
ATOM 8139 C CA . GLU B 1 58 ? 1.663 17.203 12.891 1 92 58 GLU B CA 1
ATOM 8140 C C . GLU B 1 58 ? 0.344 16.922 13.602 1 92 58 GLU B C 1
ATOM 8142 O O . GLU B 1 58 ? -0.438 17.828 13.867 1 92 58 GLU B O 1
ATOM 8147 N N . GLN B 1 59 ? 0.227 15.656 13.898 1 92.62 59 GLN B N 1
ATOM 8148 C CA . GLN B 1 59 ? -0.988 15.258 14.594 1 92.62 59 GLN B CA 1
ATOM 8149 C C . GLN B 1 59 ? -0.993 15.773 16.031 1 92.62 59 GLN B C 1
ATOM 8151 O O . GLN B 1 59 ? -2.049 16.125 16.562 1 92.62 59 GLN B O 1
ATOM 8156 N N . VAL B 1 60 ? 0.166 15.828 16.688 1 94.5 60 VAL B N 1
ATOM 8157 C CA . VAL B 1 60 ? 0.274 16.359 18.047 1 94.5 60 VAL B CA 1
ATOM 8158 C C . VAL B 1 60 ? -0.113 17.828 18.062 1 94.5 60 VAL B C 1
ATOM 8160 O O . VAL B 1 60 ? -0.845 18.281 18.953 1 94.5 60 VAL B O 1
ATOM 8163 N N . MET B 1 61 ? 0.34 18.547 17.047 1 93.5 61 MET B N 1
ATOM 8164 C CA . MET B 1 61 ? 0.014 19.953 16.938 1 93.5 61 MET B CA 1
ATOM 8165 C C . MET B 1 61 ? -1.49 20.156 16.797 1 93.5 61 MET B C 1
ATOM 8167 O O . MET B 1 61 ? -2.072 21.016 17.469 1 93.5 61 MET B O 1
ATOM 8171 N N . ARG B 1 62 ? -2.08 19.344 15.953 1 92.56 62 ARG B N 1
ATOM 8172 C CA . ARG B 1 62 ? -3.518 19.469 15.734 1 92.56 62 ARG B CA 1
ATOM 8173 C C . ARG B 1 62 ? -4.297 19.141 17 1 92.56 62 ARG B C 1
ATOM 8175 O O . ARG B 1 62 ? -5.254 19.844 17.344 1 92.56 62 ARG B O 1
ATOM 8182 N N . SER B 1 63 ? -3.902 18.109 17.719 1 91.88 63 SER B N 1
ATOM 8183 C CA . SER B 1 63 ? -4.598 17.688 18.922 1 91.88 63 SER B CA 1
ATOM 8184 C C . SER B 1 63 ? -4.508 18.766 20.016 1 91.88 63 SER B C 1
ATOM 8186 O O . SER B 1 63 ? -5.5 19.062 20.672 1 91.88 63 SER B O 1
ATOM 8188 N N . TYR B 1 64 ? -3.357 19.359 20.188 1 91.56 64 TYR B N 1
ATOM 8189 C CA . TYR B 1 64 ? -3.203 20.375 21.219 1 91.56 64 TYR B CA 1
ATOM 8190 C C . TYR B 1 64 ? -3.928 21.656 20.812 1 91.56 64 TYR B C 1
ATOM 8192 O O . TYR B 1 64 ? -4.445 22.375 21.672 1 91.56 64 TYR B O 1
ATOM 8200 N N . GLU B 1 65 ? -3.916 21.969 19.547 1 90.44 65 GLU B N 1
ATOM 8201 C CA . GLU B 1 65 ? -4.633 23.156 19.078 1 90.44 65 GLU B CA 1
ATOM 8202 C C . GLU B 1 65 ? -6.121 23.062 19.406 1 90.44 65 GLU B C 1
ATOM 8204 O O . GLU B 1 65 ? -6.742 24.062 19.781 1 90.44 65 GLU B O 1
ATOM 8209 N N . LEU B 1 66 ? -6.664 21.906 19.297 1 88.5 66 LEU B N 1
ATOM 8210 C CA . LEU B 1 66 ? -8.07 21.703 19.609 1 88.5 66 LEU B CA 1
ATOM 8211 C C . LEU B 1 66 ? -8.32 21.797 21.109 1 88.5 66 LEU B C 1
ATOM 8213 O O . LEU B 1 66 ? -9.367 22.281 21.547 1 88.5 66 LEU B O 1
ATOM 8217 N N . GLU B 1 67 ? -7.32 21.328 21.859 1 86.69 67 GLU B N 1
ATOM 8218 C CA . GLU B 1 67 ? -7.469 21.359 23.312 1 86.69 67 GLU B CA 1
ATOM 8219 C C . GLU B 1 67 ? -7.352 22.797 23.844 1 86.69 67 GLU B C 1
ATOM 8221 O O . GLU B 1 67 ? -8.008 23.156 24.828 1 86.69 67 GLU B O 1
ATOM 8226 N N . VAL B 1 68 ? -6.496 23.562 23.266 1 83.69 68 VAL B N 1
ATOM 8227 C CA . VAL B 1 68 ? -6.316 24.938 23.688 1 83.69 68 VAL B CA 1
ATOM 8228 C C . VAL B 1 68 ? -7.574 25.75 23.375 1 83.69 68 VAL B C 1
ATOM 8230 O O . VAL B 1 68 ? -7.969 26.625 24.156 1 83.69 68 VAL B O 1
ATOM 8233 N N . ALA B 1 69 ? -8.203 25.422 22.312 1 73.81 69 ALA B N 1
ATOM 8234 C CA . ALA B 1 69 ? -9.406 26.141 21.891 1 73.81 69 ALA B CA 1
ATOM 8235 C C . ALA B 1 69 ? -10.547 25.906 22.875 1 73.81 69 ALA B C 1
ATOM 8237 O O . ALA B 1 69 ? -11.32 26.828 23.156 1 73.81 69 ALA B O 1
ATOM 8238 N N . TYR B 1 70 ? -10.516 24.688 23.484 1 68.25 70 TYR B N 1
ATOM 8239 C CA . TYR B 1 70 ? -11.672 24.359 24.312 1 68.25 70 TYR B CA 1
ATOM 8240 C C . TYR B 1 70 ? -11.352 24.516 25.781 1 68.25 70 TYR B C 1
ATOM 8242 O O . TYR B 1 70 ? -12.18 25.016 26.562 1 68.25 70 TYR B O 1
ATOM 8250 N N . CYS B 1 71 ? -10.078 23.875 26.266 1 64.12 71 CYS B N 1
ATOM 8251 C CA . CYS B 1 71 ? -9.852 23.734 27.703 1 64.12 71 CYS B CA 1
ATOM 8252 C C . CYS B 1 71 ? -8.844 24.781 28.203 1 64.12 71 CYS B C 1
ATOM 8254 O O . CYS B 1 71 ? -8.789 25.062 29.391 1 64.12 71 CYS B O 1
ATOM 8256 N N . GLY B 1 72 ? -8.805 26 27.828 1 64.19 72 GLY B N 1
ATOM 8257 C CA . GLY B 1 72 ? -7.934 27.078 28.266 1 64.19 72 GLY B CA 1
ATOM 8258 C C . GLY B 1 72 ? -6.836 26.625 29.203 1 64.19 72 GLY B C 1
ATOM 8259 O O . GLY B 1 72 ? -6.344 27.406 30.031 1 64.19 72 GLY B O 1
ATOM 8260 N N . GLN B 1 73 ? -6.445 25.312 29.297 1 72.94 73 GLN B N 1
ATOM 8261 C CA . GLN B 1 73 ? -5.41 24.875 30.219 1 72.94 73 GLN B CA 1
ATOM 8262 C C . GLN B 1 73 ? -4.02 25.188 29.688 1 72.94 73 GLN B C 1
ATOM 8264 O O . GLN B 1 73 ? -3.727 24.953 28.516 1 72.94 73 GLN B O 1
ATOM 8269 N N . PRO B 1 74 ? -3.188 25.766 30.453 1 76.19 74 PRO B N 1
ATOM 8270 C CA . PRO B 1 74 ? -1.851 26.188 30.031 1 76.19 74 PRO B CA 1
ATOM 8271 C C . PRO B 1 74 ? -0.97 25.016 29.594 1 76.19 74 PRO B C 1
ATOM 8273 O O . PRO B 1 74 ? -0.12 25.188 28.719 1 76.19 74 PRO B O 1
ATOM 8276 N N . GLU B 1 75 ? -1.137 23.859 30.203 1 80.62 75 GLU B N 1
ATOM 8277 C CA . GLU B 1 75 ? -0.312 22.719 29.859 1 80.62 75 GLU B CA 1
ATOM 8278 C C . GLU B 1 75 ? -0.479 22.344 28.375 1 80.62 75 GLU B C 1
ATOM 8280 O O . GLU B 1 75 ? 0.472 21.906 27.734 1 80.62 75 GLU B O 1
ATOM 8285 N N . LYS B 1 76 ? -1.625 22.625 27.984 1 86.5 76 LYS B N 1
ATOM 8286 C CA . LYS B 1 76 ? -1.909 22.281 26.594 1 86.5 76 LYS B CA 1
ATOM 8287 C C . LYS B 1 76 ? -1.281 23.297 25.641 1 86.5 76 LYS B C 1
ATOM 8289 O O . LYS B 1 76 ? -0.905 22.953 24.516 1 86.5 76 LYS B O 1
ATOM 8294 N N . LEU B 1 77 ? -1.135 24.484 26.172 1 86.88 77 LEU B N 1
ATOM 8295 C CA . LEU B 1 77 ? -0.443 25.484 25.359 1 86.88 77 LEU B CA 1
ATOM 8296 C C . LEU B 1 77 ? 1.035 25.141 25.219 1 86.88 77 LEU B C 1
ATOM 8298 O O . LEU B 1 77 ? 1.625 25.359 24.156 1 86.88 77 LEU B O 1
ATOM 8302 N N . ASP B 1 78 ? 1.609 24.562 26.297 1 87.44 78 ASP B N 1
ATOM 8303 C CA . ASP B 1 78 ? 2.996 24.109 26.234 1 87.44 78 ASP B CA 1
ATOM 8304 C C . ASP B 1 78 ? 3.178 23.031 25.156 1 87.44 78 ASP B C 1
ATOM 8306 O O . ASP B 1 78 ? 4.172 23.031 24.438 1 87.44 78 ASP B O 1
ATOM 8310 N N . GLY B 1 79 ? 2.193 22.203 25.109 1 90.19 79 GLY B N 1
ATOM 8311 C CA . GLY B 1 79 ? 2.26 21.156 24.125 1 90.19 79 GLY B CA 1
ATOM 8312 C C . GLY B 1 79 ? 2.17 21.672 22.703 1 90.19 79 GLY B C 1
ATOM 8313 O O . GLY B 1 79 ? 2.861 21.172 21.812 1 90.19 79 GLY B O 1
ATOM 8314 N N . LEU B 1 80 ? 1.376 22.688 22.484 1 90.94 80 LEU B N 1
ATOM 8315 C CA . LEU B 1 80 ? 1.217 23.281 21.156 1 90.94 80 LEU B CA 1
ATOM 8316 C C . LEU B 1 80 ? 2.494 23.984 20.719 1 90.94 80 LEU B C 1
ATOM 8318 O O . LEU B 1 80 ? 2.951 23.797 19.578 1 90.94 80 LEU B O 1
ATOM 8322 N N . LEU B 1 81 ? 3.102 24.734 21.609 1 90.94 81 LEU B N 1
ATOM 8323 C CA . LEU B 1 81 ? 4.316 25.469 21.281 1 90.94 81 LEU B CA 1
ATOM 8324 C C . LEU B 1 81 ? 5.477 24.516 21.016 1 90.94 81 LEU B C 1
ATOM 8326 O O . LEU B 1 81 ? 6.262 24.719 20.094 1 90.94 81 LEU B O 1
ATOM 8330 N N . LYS B 1 82 ? 5.516 23.516 21.812 1 91.38 82 LYS B N 1
ATOM 8331 C CA . LYS B 1 82 ? 6.562 22.516 21.609 1 91.38 82 LYS B CA 1
ATOM 8332 C C . LYS B 1 82 ? 6.395 21.812 20.266 1 91.38 82 LYS B C 1
ATOM 8334 O O . LYS B 1 82 ? 7.379 21.5 19.594 1 91.38 82 LYS B O 1
ATOM 8339 N N . SER B 1 83 ? 5.152 21.578 19.891 1 94.19 83 SER B N 1
ATOM 8340 C CA . SER B 1 83 ? 4.895 20.922 18.609 1 94.19 83 SER B CA 1
ATOM 8341 C C . SER B 1 83 ? 5.309 21.812 17.438 1 94.19 83 SER B C 1
ATOM 8343 O O . SER B 1 83 ? 5.867 21.328 16.453 1 94.19 83 SER B O 1
ATOM 8345 N N . LEU B 1 84 ? 5.039 23.094 17.531 1 93.25 84 LEU B N 1
ATOM 8346 C CA . LEU B 1 84 ? 5.438 24.031 16.484 1 93.25 84 LEU B CA 1
ATOM 8347 C C . LEU B 1 84 ? 6.957 24.109 16.391 1 93.25 84 LEU B C 1
ATOM 8349 O O . LEU B 1 84 ? 7.504 24.219 15.281 1 93.25 84 LEU B O 1
ATOM 8353 N N . GLN B 1 85 ? 7.613 24 17.516 1 92.44 85 GLN B N 1
ATOM 8354 C CA . GLN B 1 85 ? 9.07 24.016 17.547 1 92.44 85 GLN B CA 1
ATOM 8355 C C . GLN B 1 85 ? 9.648 22.781 16.859 1 92.44 85 GLN B C 1
ATOM 8357 O O . GLN B 1 85 ? 10.57 22.875 16.047 1 92.44 85 GLN B O 1
ATOM 8362 N N . MET B 1 86 ? 9.055 21.625 17.203 1 91.62 86 MET B N 1
ATOM 8363 C CA . MET B 1 86 ? 9.555 20.375 16.672 1 91.62 86 MET B CA 1
ATOM 8364 C C . MET B 1 86 ? 9.305 20.281 15.164 1 91.62 86 MET B C 1
ATOM 8366 O O . MET B 1 86 ? 10.039 19.609 14.445 1 91.62 86 MET B O 1
ATOM 8370 N N . LEU B 1 87 ? 8.289 21.016 14.648 1 93.94 87 LEU B N 1
ATOM 8371 C CA . LEU B 1 87 ? 7.957 21 13.234 1 93.94 87 LEU B CA 1
ATOM 8372 C C . LEU B 1 87 ? 8.758 22.047 12.477 1 93.94 87 LEU B C 1
ATOM 8374 O O . LEU B 1 87 ? 8.758 22.078 11.242 1 93.94 87 LEU B O 1
ATOM 8378 N N . GLY B 1 88 ? 9.547 22.781 13.148 1 91.12 88 GLY B N 1
ATOM 8379 C CA . GLY B 1 88 ? 10.367 23.812 12.531 1 91.12 88 GLY B CA 1
ATOM 8380 C C . GLY B 1 88 ? 9.562 24.984 12.023 1 91.12 88 GLY B C 1
ATOM 8381 O O . GLY B 1 88 ? 9.961 25.641 11.055 1 91.12 88 GLY B O 1
ATOM 8382 N N . MET B 1 89 ? 8.32 25.266 12.57 1 92.19 89 MET B N 1
ATOM 8383 C CA . MET B 1 89 ? 7.512 26.406 12.188 1 92.19 89 MET B CA 1
ATOM 8384 C C . MET B 1 89 ? 7.855 27.625 13.031 1 92.19 89 MET B C 1
ATOM 8386 O O . MET B 1 89 ? 7.023 28.109 13.805 1 92.19 89 MET B O 1
ATOM 8390 N N . ASP B 1 90 ? 8.984 28.109 12.781 1 89 90 ASP B N 1
ATOM 8391 C CA . ASP B 1 90 ? 9.578 29.141 13.633 1 89 90 ASP B CA 1
ATOM 8392 C C . ASP B 1 90 ? 8.82 30.453 13.492 1 89 90 ASP B C 1
ATOM 8394 O O . ASP B 1 90 ? 8.641 31.172 14.477 1 89 90 ASP B O 1
ATOM 8398 N N . GLU B 1 91 ? 8.336 30.766 12.312 1 83.31 91 GLU B N 1
ATOM 8399 C CA . GLU B 1 91 ? 7.641 32.031 12.102 1 83.31 91 GLU B CA 1
ATOM 8400 C C . GLU B 1 91 ? 6.309 32.062 12.844 1 83.31 91 GLU B C 1
ATOM 8402 O O . GLU B 1 91 ? 5.984 33.031 13.516 1 83.31 91 GLU B O 1
ATOM 8407 N N . LEU B 1 92 ? 5.602 31.031 12.695 1 86.5 92 LEU B N 1
ATOM 8408 C CA . LEU B 1 92 ? 4.32 30.938 13.383 1 86.5 92 LEU B CA 1
ATOM 8409 C C . LEU B 1 92 ? 4.512 30.922 14.891 1 86.5 92 LEU B C 1
ATOM 8411 O O . LEU B 1 92 ? 3.719 31.5 15.633 1 86.5 92 LEU B O 1
ATOM 8415 N N . LEU B 1 93 ? 5.539 30.219 15.312 1 88 93 LEU B N 1
ATOM 8416 C CA . LEU B 1 93 ? 5.84 30.141 16.734 1 88 93 LEU B CA 1
ATOM 8417 C C . LEU B 1 93 ? 6.172 31.516 17.312 1 88 93 LEU B C 1
ATOM 8419 O O . LEU B 1 93 ? 5.668 31.891 18.375 1 88 93 LEU B O 1
ATOM 8423 N N . MET B 1 94 ? 6.957 32.281 16.609 1 83.94 94 MET B N 1
ATOM 8424 C CA . MET B 1 94 ? 7.363 33.594 17.062 1 83.94 94 MET B CA 1
ATOM 8425 C C . MET B 1 94 ? 6.168 34.531 17.125 1 83.94 94 MET B C 1
ATOM 8427 O O . MET B 1 94 ? 5.996 35.281 18.094 1 83.94 94 MET B O 1
ATOM 8431 N N . ARG B 1 95 ? 5.355 34.438 16.141 1 79.25 95 ARG B N 1
ATOM 8432 C CA . ARG B 1 95 ? 4.184 35.312 16.078 1 79.25 95 ARG B CA 1
ATOM 8433 C C . ARG B 1 95 ? 3.174 34.938 17.156 1 79.25 95 ARG B C 1
ATOM 8435 O O . ARG B 1 95 ? 2.502 35.812 17.719 1 79.25 95 ARG B O 1
ATOM 8442 N N . PHE B 1 96 ? 3.137 33.719 17.391 1 81.94 96 PHE B N 1
ATOM 8443 C CA . PHE B 1 96 ? 2.215 33.219 18.422 1 81.94 96 PHE B CA 1
ATOM 8444 C C . PHE B 1 96 ? 2.654 33.688 19.812 1 81.94 96 PHE B C 1
ATOM 8446 O O . PHE B 1 96 ? 1.825 34.094 20.625 1 81.94 96 PHE B O 1
ATOM 8453 N N . ILE B 1 97 ? 3.92 33.656 20.125 1 81.94 97 ILE B N 1
ATOM 8454 C CA . ILE B 1 97 ? 4.449 34.062 21.438 1 81.94 97 ILE B CA 1
ATOM 8455 C C . ILE B 1 97 ? 4.316 35.562 21.625 1 81.94 97 ILE B C 1
ATOM 8457 O O . ILE B 1 97 ? 4.035 36.031 22.719 1 81.94 97 ILE B O 1
ATOM 8461 N N . ASP B 1 98 ? 4.41 36.25 20.562 1 77.25 98 ASP B N 1
ATOM 8462 C CA . ASP B 1 98 ? 4.379 37.688 20.641 1 77.25 98 ASP B CA 1
ATOM 8463 C C . ASP B 1 98 ? 2.955 38.219 20.859 1 77.25 98 ASP B C 1
ATOM 8465 O O . ASP B 1 98 ? 2.76 39.312 21.375 1 77.25 98 ASP B O 1
ATOM 8469 N N . SER B 1 99 ? 1.953 37.438 20.484 1 73.5 99 SER B N 1
ATOM 8470 C CA . SER B 1 99 ? 0.568 37.906 20.609 1 73.5 99 SER B CA 1
ATOM 8471 C C . SER B 1 99 ? 0.155 38 22.062 1 73.5 99 SER B C 1
ATOM 8473 O O . SER B 1 99 ? -0.602 38.906 22.438 1 73.5 99 SER B O 1
ATOM 8475 N N . LYS B 1 100 ? 0.483 37 22.953 1 68.31 100 LYS B N 1
ATOM 8476 C CA . LYS B 1 100 ? 0.009 37.031 24.344 1 68.31 100 LYS B CA 1
ATOM 8477 C C . LYS B 1 100 ? 1.162 37.281 25.312 1 68.31 100 LYS B C 1
ATOM 8479 O O . LYS B 1 100 ? 0.94 37.5 26.5 1 68.31 100 LYS B O 1
ATOM 8484 N N . GLU B 1 101 ? 1.85 38.406 25.141 1 63.59 101 GLU B N 1
ATOM 8485 C CA . GLU B 1 101 ? 2.953 38.781 26.016 1 63.59 101 GLU B CA 1
ATOM 8486 C C . GLU B 1 101 ? 3.201 37.719 27.094 1 63.59 101 GLU B C 1
ATOM 8488 O O . GLU B 1 101 ? 3.039 38 28.281 1 63.59 101 GLU B O 1
ATOM 8493 N N . MET B 1 102 ? 3.451 36.5 26.672 1 73.44 102 MET B N 1
ATOM 8494 C CA . MET B 1 102 ? 3.646 35.406 27.609 1 73.44 102 MET B CA 1
ATOM 8495 C C . MET B 1 102 ? 5.113 35.281 28.016 1 73.44 102 MET B C 1
ATOM 8497 O O . MET B 1 102 ? 5.895 34.594 27.328 1 73.44 102 MET B O 1
ATOM 8501 N N . ASP B 1 103 ? 5.551 35.781 29.094 1 71.5 103 ASP B N 1
ATOM 8502 C CA . ASP B 1 103 ? 6.93 35.781 29.578 1 71.5 103 ASP B CA 1
ATOM 8503 C C . ASP B 1 103 ? 7.426 34.375 29.875 1 71.5 103 ASP B C 1
ATOM 8505 O O . ASP B 1 103 ? 8.625 34.125 29.844 1 71.5 103 ASP B O 1
ATOM 8509 N N . GLN B 1 104 ? 6.488 33.469 30.094 1 77.62 104 GLN B N 1
ATOM 8510 C CA . GLN B 1 104 ? 6.859 32.125 30.453 1 77.62 104 GLN B CA 1
ATOM 8511 C C . GLN B 1 104 ? 7.5 31.391 29.281 1 77.62 104 GLN B C 1
ATOM 8513 O O . GLN B 1 104 ? 8.219 30.406 29.469 1 77.62 104 GLN B O 1
ATOM 8518 N N . TYR B 1 105 ? 7.367 31.969 28.109 1 85.81 105 TYR B N 1
ATOM 8519 C CA . TYR B 1 105 ? 7.871 31.25 26.938 1 85.81 105 TYR B CA 1
ATOM 8520 C C . TYR B 1 105 ? 9.008 32.031 26.281 1 85.81 105 TYR B C 1
ATOM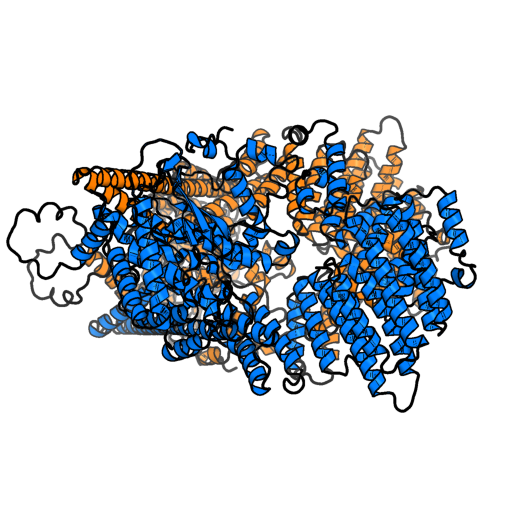 8522 O O . TYR B 1 105 ? 9.227 31.891 25.078 1 85.81 105 TYR B O 1
ATOM 8530 N N . ASP B 1 106 ? 9.773 32.719 27.031 1 84 106 ASP B N 1
ATOM 8531 C CA . ASP B 1 106 ? 10.883 33.5 26.516 1 84 106 ASP B CA 1
ATOM 8532 C C . ASP B 1 106 ? 12.008 32.594 26 1 84 106 ASP B C 1
ATOM 8534 O O . ASP B 1 106 ? 12.727 32.969 25.078 1 84 106 ASP B O 1
ATOM 8538 N N . GLY B 1 107 ? 12.148 31.453 26.703 1 85.88 107 GLY B N 1
ATOM 8539 C CA . GLY B 1 107 ? 13.148 30.531 26.188 1 85.88 107 GLY B CA 1
ATOM 8540 C C . GLY B 1 107 ? 12.93 30.156 24.734 1 85.88 107 GLY B C 1
ATOM 8541 O O . GLY B 1 107 ? 13.875 30.188 23.938 1 85.88 107 GLY B O 1
ATOM 8542 N N . LEU B 1 108 ? 11.719 29.953 24.344 1 89.56 108 LEU B N 1
ATOM 8543 C CA . LEU B 1 108 ? 11.367 29.609 22.969 1 89.56 108 LEU B CA 1
ATOM 8544 C C . LEU B 1 108 ? 11.492 30.828 22.062 1 89.56 108 LEU B C 1
ATOM 8546 O O . LEU B 1 108 ? 11.852 30.703 20.891 1 89.56 108 LEU B O 1
ATOM 8550 N N . ARG B 1 109 ? 11.219 31.969 22.562 1 87.88 109 ARG B N 1
ATOM 8551 C CA . ARG B 1 109 ? 11.32 33.219 21.797 1 87.88 109 ARG B CA 1
ATOM 8552 C C . ARG B 1 109 ? 12.758 33.469 21.359 1 87.88 109 ARG B C 1
ATOM 8554 O O . ARG B 1 109 ? 13.016 33.781 20.203 1 87.88 109 ARG B O 1
ATOM 8561 N N . TYR B 1 110 ? 13.711 33.281 22.312 1 88.88 110 TYR B N 1
ATOM 8562 C CA . TYR B 1 110 ? 15.117 33.5 22 1 88.88 110 TYR B CA 1
ATOM 8563 C C . TYR B 1 110 ? 15.625 32.469 21 1 88.88 110 TYR B C 1
ATOM 8565 O O . TYR B 1 110 ? 16.406 32.781 20.109 1 88.88 110 TYR B O 1
ATOM 8573 N N . GLU B 1 111 ? 15.195 31.312 21.188 1 91.19 111 GLU B N 1
ATOM 8574 C CA . GLU B 1 111 ? 15.602 30.266 20.25 1 91.19 111 GLU B CA 1
ATOM 8575 C C . GLU B 1 111 ? 15.109 30.578 18.844 1 91.19 111 GLU B C 1
ATOM 8577 O O . GLU B 1 111 ? 15.859 30.438 17.875 1 91.19 111 GLU B O 1
ATOM 8582 N N . CYS B 1 112 ? 13.867 30.953 18.703 1 89.19 112 CYS B N 1
ATOM 8583 C CA . CYS B 1 112 ? 13.312 31.297 17.391 1 89.19 112 CYS B CA 1
ATOM 8584 C C . CYS B 1 112 ? 14.008 32.5 16.797 1 89.19 112 CYS B C 1
ATOM 8586 O O . CYS B 1 112 ? 14.258 32.562 15.586 1 89.19 112 CYS B O 1
ATOM 8588 N N . ALA B 1 113 ? 14.367 33.438 17.641 1 88.56 113 ALA B N 1
ATOM 8589 C CA . ALA B 1 113 ? 14.984 34.688 17.172 1 88.56 113 ALA B CA 1
ATOM 8590 C C . ALA B 1 113 ? 16.359 34.406 16.562 1 88.56 113 ALA B C 1
ATOM 8592 O O . ALA B 1 113 ? 16.672 34.938 15.492 1 88.56 113 ALA B O 1
ATOM 8593 N N . TRP B 1 114 ? 17.141 33.625 17.328 1 90.38 114 TRP B N 1
ATOM 8594 C CA . TRP B 1 114 ? 18.453 33.375 16.734 1 90.38 114 TRP B CA 1
ATOM 8595 C C . TRP B 1 114 ? 18.359 32.469 15.539 1 90.38 114 TRP B C 1
ATOM 8597 O O . TRP B 1 114 ? 19.172 32.531 14.609 1 90.38 114 TRP B O 1
ATOM 8607 N N . ARG B 1 115 ? 17.359 31.562 15.406 1 89.62 115 ARG B N 1
ATOM 8608 C CA . ARG B 1 115 ? 17.188 30.688 14.25 1 89.62 115 ARG B CA 1
ATOM 8609 C C . ARG B 1 115 ? 16.781 31.484 13.016 1 89.62 115 ARG B C 1
ATOM 8611 O O . ARG B 1 115 ? 17.203 31.188 11.906 1 89.62 115 ARG B O 1
ATOM 8618 N N . LEU B 1 116 ? 15.922 32.531 13.234 1 84.94 116 LEU B N 1
ATOM 8619 C CA . LEU B 1 116 ? 15.414 33.344 12.133 1 84.94 116 LEU B CA 1
ATOM 8620 C C . LEU B 1 116 ? 16.344 34.5 11.828 1 84.94 116 LEU B C 1
ATOM 8622 O O . LEU B 1 116 ? 16.219 35.156 10.797 1 84.94 116 LEU B O 1
ATOM 8626 N N . GLY B 1 117 ? 17.297 34.719 12.641 1 81.75 117 GLY B N 1
ATOM 8627 C CA . GLY B 1 117 ? 18.188 35.844 12.477 1 81.75 117 GLY B CA 1
ATOM 8628 C C . GLY B 1 117 ? 17.531 37.188 12.82 1 81.75 117 GLY B C 1
ATOM 8629 O O . GLY B 1 117 ? 17.875 38.219 12.234 1 81.75 117 GLY B O 1
ATOM 8630 N N . ALA B 1 118 ? 16.422 37.094 13.625 1 81.69 118 ALA B N 1
ATOM 8631 C CA . ALA B 1 118 ? 15.727 38.312 14.039 1 81.69 118 ALA B CA 1
ATOM 8632 C C . ALA B 1 118 ? 16.406 38.938 15.25 1 81.69 118 ALA B C 1
ATOM 8634 O O . ALA B 1 118 ? 15.867 38.906 16.359 1 81.69 118 ALA B O 1
ATOM 8635 N N . TRP B 1 119 ? 17.438 39.625 15.055 1 81.19 119 TRP B N 1
ATOM 8636 C CA . TRP B 1 119 ? 18.281 40.156 16.125 1 81.19 119 TRP B CA 1
ATOM 8637 C C . TRP B 1 119 ? 17.703 41.438 16.688 1 81.19 119 TRP B C 1
ATOM 8639 O O . TRP B 1 119 ? 17.938 41.781 17.859 1 81.19 119 TRP B O 1
ATOM 8649 N N . ASP B 1 120 ? 16.781 42.094 15.867 1 74.75 120 ASP B N 1
ATOM 8650 C CA . ASP B 1 120 ? 16.25 43.406 16.266 1 74.75 120 ASP B CA 1
ATOM 8651 C C . ASP B 1 120 ? 14.883 43.25 16.938 1 74.75 120 ASP B C 1
ATOM 8653 O O . ASP B 1 120 ? 14.359 44.219 17.5 1 74.75 120 ASP B O 1
ATOM 8657 N N . GLN B 1 121 ? 14.266 42.219 16.891 1 64.38 121 GLN B N 1
ATOM 8658 C CA . GLN B 1 121 ? 12.867 42.094 17.297 1 64.38 121 GLN B CA 1
ATOM 8659 C C . GLN B 1 121 ? 12.75 41.969 18.812 1 64.38 121 GLN B C 1
ATOM 8661 O O . GLN B 1 121 ? 11.664 42.125 19.375 1 64.38 121 GLN B O 1
ATOM 8666 N N . ILE B 1 122 ? 13.812 41.594 19.531 1 66.94 122 ILE B N 1
ATOM 8667 C CA . ILE B 1 122 ? 13.648 41.438 20.969 1 66.94 122 ILE B CA 1
ATOM 8668 C C . ILE B 1 122 ? 14.203 42.688 21.688 1 66.94 122 ILE B C 1
ATOM 8670 O O . ILE B 1 122 ? 15.406 42.781 21.938 1 66.94 122 ILE B O 1
ATOM 8674 N N . PRO B 1 123 ? 13.414 43.812 21.656 1 52.56 123 PRO B N 1
ATOM 8675 C CA . PRO B 1 123 ? 13.922 45.094 22.188 1 52.56 123 PRO B CA 1
ATOM 8676 C C . PRO B 1 123 ? 14.406 44.969 23.625 1 52.56 123 PRO B C 1
ATOM 8678 O O . PRO B 1 123 ? 15.281 45.75 24.047 1 52.56 123 PRO B O 1
ATOM 8681 N N . THR B 1 124 ? 13.68 44.219 24.359 1 51.88 124 THR B N 1
ATOM 8682 C CA . THR B 1 124 ? 13.867 44.281 25.797 1 51.88 124 THR B CA 1
ATOM 8683 C C . THR B 1 124 ? 15.32 44 26.172 1 51.88 124 THR B C 1
ATOM 8685 O O . THR B 1 124 ? 15.766 44.344 27.281 1 51.88 124 THR B O 1
ATOM 8688 N N . LEU B 1 125 ? 15.992 43.188 25.406 1 53.56 125 LEU B N 1
ATOM 8689 C CA . LEU B 1 125 ? 17.234 42.625 25.938 1 53.56 125 LEU B CA 1
ATOM 8690 C C . LEU B 1 125 ? 18.391 43.625 25.781 1 53.56 125 LEU B C 1
ATOM 8692 O O . LEU B 1 125 ? 19.484 43.375 26.281 1 53.56 125 LEU B O 1
ATOM 8696 N N . ARG B 1 126 ? 18.281 44.594 24.922 1 48.38 126 ARG B N 1
ATOM 8697 C CA . ARG B 1 126 ? 19.438 45.438 24.766 1 48.38 126 ARG B CA 1
ATOM 8698 C C . ARG B 1 126 ? 19.875 46.062 26.094 1 48.38 126 ARG B C 1
ATOM 8700 O O . ARG B 1 126 ? 21.062 46.281 26.328 1 48.38 126 ARG B O 1
ATOM 8707 N N . ASN B 1 127 ? 18.781 46.312 26.875 1 44.97 127 ASN B N 1
ATOM 8708 C CA . ASN B 1 127 ? 19.156 47.125 28.031 1 44.97 127 ASN B CA 1
ATOM 8709 C C . ASN B 1 127 ? 19.219 46.281 29.297 1 44.97 127 ASN B C 1
ATOM 8711 O O . ASN B 1 127 ? 19.438 46.781 30.391 1 44.97 127 ASN B O 1
ATOM 8715 N N . GLU B 1 128 ? 18.781 44.969 29.328 1 49.5 128 GLU B N 1
ATOM 8716 C CA . GLU B 1 128 ? 18.719 44.281 30.609 1 49.5 128 GLU B CA 1
ATOM 8717 C C . GLU B 1 128 ? 20.078 43.719 31.016 1 49.5 128 GLU B C 1
ATOM 8719 O O . GLU B 1 128 ? 20.734 43.062 30.219 1 49.5 128 GLU B O 1
ATOM 8724 N N . LYS B 1 129 ? 20.719 44.281 32 1 53.25 129 LYS B N 1
ATOM 8725 C CA . LYS B 1 129 ? 21.938 43.781 32.625 1 53.25 129 LYS B CA 1
ATOM 8726 C C . LYS B 1 129 ? 21.812 42.281 32.969 1 53.25 129 LYS B C 1
ATOM 8728 O O . LYS B 1 129 ? 20.984 41.906 33.812 1 53.25 129 LYS B O 1
ATOM 8733 N N . LEU B 1 130 ? 22.141 41.344 32.094 1 58.47 130 LEU B N 1
ATOM 8734 C CA . LEU B 1 130 ? 22.125 39.906 32.281 1 58.47 130 LEU B CA 1
ATOM 8735 C C . LEU B 1 130 ? 22.859 39.531 33.594 1 58.47 130 LEU B C 1
ATOM 8737 O O . LEU B 1 130 ? 23.922 40.094 33.875 1 58.47 130 LEU B O 1
ATOM 8741 N N . PRO B 1 131 ? 22.25 38.969 34.594 1 54.28 131 PRO B N 1
ATOM 8742 C CA . PRO B 1 131 ? 22.922 38.656 35.844 1 54.28 131 PRO B CA 1
ATOM 8743 C C . PRO B 1 131 ? 24.25 37.938 35.625 1 54.28 131 PRO B C 1
ATOM 8745 O O . PRO B 1 131 ? 24.406 37.156 34.688 1 54.28 131 PRO B O 1
ATOM 8748 N N . MET B 1 132 ? 25.344 38.406 36.281 1 53.69 132 MET B N 1
ATOM 8749 C CA . MET B 1 132 ? 26.656 37.75 36.312 1 53.69 132 MET B CA 1
ATOM 8750 C C . MET B 1 132 ? 26.531 36.312 36.844 1 53.69 132 MET B C 1
ATOM 8752 O O . MET B 1 132 ? 25.578 36 37.531 1 53.69 132 MET B O 1
ATOM 8756 N N . LEU B 1 133 ? 27.266 35.344 36.281 1 53.66 133 LEU B N 1
ATOM 8757 C CA . LEU B 1 133 ? 27.281 33.938 36.656 1 53.66 133 LEU B CA 1
ATOM 8758 C C . LEU B 1 133 ? 27.047 33.75 38.156 1 53.66 133 LEU B C 1
ATOM 8760 O O . LEU B 1 133 ? 26.312 32.875 38.594 1 53.66 133 LEU B O 1
ATOM 8764 N N . THR B 1 134 ? 27.781 34.656 38.938 1 52.34 134 THR B N 1
ATOM 8765 C CA . THR B 1 134 ? 27.75 34.531 40.406 1 52.34 134 THR B CA 1
ATOM 8766 C C . THR B 1 134 ? 26.359 34.844 40.938 1 52.34 134 THR B C 1
ATOM 8768 O O . THR B 1 134 ? 25.906 34.188 41.875 1 52.34 134 THR B O 1
ATOM 8771 N N . GLU B 1 135 ? 25.703 35.719 40.25 1 56.03 135 GLU B N 1
ATOM 8772 C CA . GLU B 1 135 ? 24.375 36.094 40.719 1 56.03 135 GLU B CA 1
ATOM 8773 C C . GLU B 1 135 ? 23.328 35.031 40.375 1 56.03 135 GLU B C 1
ATOM 8775 O O . GLU B 1 135 ? 22.422 34.781 41.156 1 56.03 135 GLU B O 1
ATOM 8780 N N . LEU B 1 136 ? 23.547 34.469 39.281 1 60.69 136 LEU B N 1
ATOM 8781 C CA . LEU B 1 136 ? 22.625 33.406 38.844 1 60.69 136 LEU B CA 1
ATOM 8782 C C . LEU B 1 136 ? 22.766 32.156 39.688 1 60.69 136 LEU B C 1
ATOM 8784 O O . LEU B 1 136 ? 21.781 31.531 40.062 1 60.69 136 LEU B O 1
ATOM 8788 N N . MET B 1 137 ? 24.062 31.812 40 1 58.78 137 MET B N 1
ATOM 8789 C CA . MET B 1 137 ? 24.328 30.641 40.812 1 58.78 137 MET B CA 1
ATOM 8790 C C . MET B 1 137 ? 23.828 30.828 42.25 1 58.78 137 MET B C 1
ATOM 8792 O O . MET B 1 137 ? 23.312 29.891 42.844 1 58.78 137 MET B O 1
ATOM 8796 N N . GLU B 1 138 ? 23.953 32.062 42.75 1 57.41 138 GLU B N 1
ATOM 8797 C CA . GLU B 1 138 ? 23.453 32.406 44.094 1 57.41 138 GLU B CA 1
ATOM 8798 C C . GLU B 1 138 ? 21.922 32.344 44.094 1 57.41 138 GLU B C 1
ATOM 8800 O O . GLU B 1 138 ? 21.328 31.875 45.094 1 57.41 138 GLU B O 1
ATOM 8805 N N . ASP B 1 139 ? 21.375 32.719 43.031 1 56.28 139 ASP B N 1
ATOM 8806 C CA . ASP B 1 139 ? 19.922 32.719 42.938 1 56.28 139 ASP B CA 1
ATOM 8807 C C . ASP B 1 139 ? 19.391 31.281 42.844 1 56.28 139 ASP B C 1
ATOM 8809 O O . ASP B 1 139 ? 18.375 30.938 43.438 1 56.28 139 ASP B O 1
ATOM 8813 N N . PHE B 1 140 ? 20.031 30.438 42 1 58.47 140 PHE B N 1
ATOM 8814 C CA . PHE B 1 140 ? 19.641 29.031 41.875 1 58.47 140 PHE B CA 1
ATOM 8815 C C . PHE B 1 140 ? 19.797 28.328 43.219 1 58.47 140 PHE B C 1
ATOM 8817 O O . PHE B 1 140 ? 18.953 27.5 43.594 1 58.47 140 PHE B O 1
ATOM 8824 N N . SER B 1 141 ? 20.969 28.609 43.875 1 55.16 141 SER B N 1
ATOM 8825 C CA . SER B 1 141 ? 21.219 28.031 45.188 1 55.16 141 SER B CA 1
ATOM 8826 C C . SER B 1 141 ? 20.203 28.516 46.219 1 55.16 141 SER B C 1
ATOM 8828 O O . SER B 1 141 ? 19.781 27.766 47.094 1 55.16 141 SER B O 1
ATOM 8830 N N . ARG B 1 142 ? 19.797 29.797 46.156 1 53.03 142 ARG B N 1
ATOM 8831 C CA . ARG B 1 142 ? 18.828 30.375 47.062 1 53.03 142 ARG B CA 1
ATOM 8832 C C . ARG B 1 142 ? 17.422 29.859 46.812 1 53.03 142 ARG B C 1
ATOM 8834 O O . ARG B 1 142 ? 16.641 29.656 47.719 1 53.03 142 ARG B O 1
ATOM 8841 N N . LYS B 1 143 ? 17.047 29.891 45.531 1 53.41 143 LYS B N 1
ATOM 8842 C CA . LYS B 1 143 ? 15.68 29.5 45.188 1 53.41 143 LYS B CA 1
ATOM 8843 C C . LYS B 1 143 ? 15.5 27.984 45.281 1 53.41 143 LYS B C 1
ATOM 8845 O O . LYS B 1 143 ? 14.383 27.484 45.156 1 53.41 143 LYS B O 1
ATOM 8850 N N . GLY B 1 144 ? 16.281 27.219 45.812 1 48.5 144 GLY B N 1
ATOM 8851 C CA . GLY B 1 144 ? 16.109 25.781 45.938 1 48.5 144 GLY B CA 1
ATOM 8852 C C . GLY B 1 144 ? 15.672 25.109 44.656 1 48.5 144 GLY B C 1
ATOM 8853 O O . GLY B 1 144 ? 14.82 24.219 44.656 1 48.5 144 GLY B O 1
ATOM 8854 N N . ILE B 1 145 ? 15.859 25.578 43.531 1 47.56 145 ILE B N 1
ATOM 8855 C CA . ILE B 1 145 ? 15.375 25.109 42.25 1 47.56 145 ILE B CA 1
ATOM 8856 C C . ILE B 1 145 ? 15.703 23.625 42.094 1 47.56 145 ILE B C 1
ATOM 8858 O O . ILE B 1 145 ? 16.875 23.234 42.094 1 47.56 145 ILE B O 1
ATOM 8862 N N . THR B 1 146 ? 14.703 22.875 42.469 1 47.94 146 THR B N 1
ATOM 8863 C CA . THR B 1 146 ? 14.688 21.438 42.188 1 47.94 146 THR B CA 1
ATOM 8864 C C . THR B 1 146 ? 14.789 21.156 40.688 1 47.94 146 THR B C 1
ATOM 8866 O O . THR B 1 146 ? 14.516 22.031 39.875 1 47.94 146 THR B O 1
ATOM 8869 N N . ALA B 1 147 ? 15.141 19.969 40.219 1 46.84 147 ALA B N 1
ATOM 8870 C CA . ALA B 1 147 ? 15.586 19.484 38.938 1 46.84 147 ALA B CA 1
ATOM 8871 C C . ALA B 1 147 ? 14.57 19.828 37.844 1 46.84 147 ALA B C 1
ATOM 8873 O O . ALA B 1 147 ? 14.945 20.25 36.75 1 46.84 147 ALA B O 1
ATOM 8874 N N . LYS B 1 148 ? 13.211 19.609 38.031 1 51.03 148 LYS B N 1
ATOM 8875 C CA . LYS B 1 148 ? 12.18 19.719 37 1 51.03 148 LYS B CA 1
ATOM 8876 C C . LYS B 1 148 ? 11.875 21.188 36.688 1 51.03 148 LYS B C 1
ATOM 8878 O O . LYS B 1 148 ? 11.742 21.562 35.5 1 51.03 148 LYS B O 1
ATOM 8883 N N . SER B 1 149 ? 11.391 21.969 37.719 1 51.62 149 SER B N 1
ATOM 8884 C CA . SER B 1 149 ? 11.031 23.391 37.625 1 51.62 149 SER B CA 1
ATOM 8885 C C . SER B 1 149 ? 12.148 24.188 36.969 1 51.62 149 SER B C 1
ATOM 8887 O O . SER B 1 149 ? 11.875 25.156 36.25 1 51.62 149 SER B O 1
ATOM 8889 N N . ASN B 1 150 ? 13.188 23.438 36.844 1 63.97 150 ASN B N 1
ATOM 8890 C CA . ASN B 1 150 ? 14.484 24.047 36.562 1 63.97 150 ASN B CA 1
ATOM 8891 C C . ASN B 1 150 ? 14.852 23.938 35.094 1 63.97 150 ASN B C 1
ATOM 8893 O O . ASN B 1 150 ? 15.508 24.828 34.531 1 63.97 150 ASN B O 1
ATOM 8897 N N . GLU B 1 151 ? 13.977 23.156 34.469 1 76.06 151 GLU B N 1
ATOM 8898 C CA . GLU B 1 151 ? 14.445 22.953 33.094 1 76.06 151 GLU B CA 1
ATOM 8899 C C . GLU B 1 151 ? 14.008 24.094 32.188 1 76.06 151 GLU B C 1
ATOM 8901 O O . GLU B 1 151 ? 14.758 24.516 31.312 1 76.06 151 GLU B O 1
ATOM 8906 N N . LYS B 1 152 ? 12.828 24.719 32.562 1 77.94 152 LYS B N 1
ATOM 8907 C CA . LYS B 1 152 ? 12.344 25.828 31.734 1 77.94 152 LYS B CA 1
ATOM 8908 C C . LYS B 1 152 ? 13.195 27.078 31.938 1 77.94 152 LYS B C 1
ATOM 8910 O O . LYS B 1 152 ? 13.492 27.797 30.984 1 77.94 152 LYS B O 1
ATOM 8915 N N . GLU B 1 153 ? 13.633 27.219 33.156 1 79.12 153 GLU B N 1
ATOM 8916 C CA . GLU B 1 153 ? 14.461 28.391 33.469 1 79.12 153 GLU B CA 1
ATOM 8917 C C . GLU B 1 153 ? 15.859 28.219 32.875 1 79.12 153 GLU B C 1
ATOM 8919 O O . GLU B 1 153 ? 16.453 29.188 32.375 1 79.12 153 GLU B O 1
ATOM 8924 N N . ILE B 1 154 ? 16.297 27.047 32.969 1 81.88 154 ILE B N 1
ATOM 8925 C CA . ILE B 1 154 ? 17.625 26.781 32.406 1 81.88 154 ILE B CA 1
ATOM 8926 C C . ILE B 1 154 ? 17.578 26.969 30.891 1 81.88 154 ILE B C 1
ATOM 8928 O O . ILE B 1 154 ? 18.5 27.516 30.297 1 81.88 154 ILE B O 1
ATOM 8932 N N . ASP B 1 155 ? 16.5 26.531 30.344 1 86.5 155 ASP B N 1
ATOM 8933 C CA . ASP B 1 155 ? 16.359 26.672 28.891 1 86.5 155 ASP B CA 1
ATOM 8934 C C . ASP B 1 155 ? 16.266 28.141 28.484 1 86.5 155 ASP B C 1
ATOM 8936 O O . ASP B 1 155 ? 16.844 28.531 27.469 1 86.5 155 ASP B O 1
ATOM 8940 N N . LYS B 1 156 ? 15.562 28.891 29.234 1 86.94 156 LYS B N 1
ATOM 8941 C CA . LYS B 1 156 ? 15.438 30.328 28.953 1 86.94 156 LYS B CA 1
ATOM 8942 C C . LYS B 1 156 ? 16.797 31.016 29.031 1 86.94 156 LYS B C 1
ATOM 8944 O O . LYS B 1 156 ? 17.188 31.719 28.094 1 86.94 156 LYS B O 1
ATOM 8949 N N . LEU B 1 157 ? 17.531 30.719 30.078 1 84.69 157 LEU B N 1
ATOM 8950 C CA . LEU B 1 157 ? 18.828 31.391 30.281 1 84.69 157 LEU B CA 1
ATOM 8951 C C . LEU B 1 157 ? 19.844 30.922 29.25 1 84.69 157 LEU B C 1
ATOM 8953 O O . LEU B 1 157 ? 20.672 31.719 28.797 1 84.69 157 LEU B O 1
ATOM 8957 N N . PHE B 1 158 ? 19.844 29.781 28.984 1 90.5 158 PHE B N 1
ATOM 8958 C CA . PHE B 1 158 ? 20.781 29.25 28 1 90.5 158 PHE B CA 1
ATOM 8959 C C . PHE B 1 158 ? 20.578 29.922 26.641 1 90.5 158 PHE B C 1
ATOM 8961 O O . PHE B 1 158 ? 21.547 30.406 26.047 1 90.5 158 PHE B O 1
ATOM 8968 N N . HIS B 1 159 ? 19.297 29.906 26.141 1 91.44 159 HIS B N 1
ATOM 8969 C CA . HIS B 1 159 ? 19.031 30.453 24.828 1 91.44 159 HIS B CA 1
ATOM 8970 C C . HIS B 1 159 ? 19.203 31.969 24.812 1 91.44 159 HIS B C 1
ATOM 8972 O O . HIS B 1 159 ? 19.578 32.562 23.781 1 91.44 159 HIS B O 1
ATOM 8978 N N . GLN B 1 160 ? 18.953 32.594 25.938 1 88.69 160 GLN B N 1
ATOM 8979 C CA . GLN B 1 160 ? 19.203 34.031 26.031 1 88.69 160 GLN B CA 1
ATOM 8980 C C . GLN B 1 160 ? 20.688 34.344 25.859 1 88.69 160 GLN B C 1
ATOM 8982 O O . GLN B 1 160 ? 21.062 35.219 25.109 1 88.69 160 GLN B O 1
ATOM 8987 N N . HIS B 1 161 ? 21.516 33.562 26.594 1 89.81 161 HIS B N 1
ATOM 8988 C CA . HIS B 1 161 ? 22.953 33.75 26.5 1 89.81 161 HIS B CA 1
ATOM 8989 C C . HIS B 1 161 ? 23.469 33.375 25.109 1 89.81 161 HIS B C 1
ATOM 8991 O O . HIS B 1 161 ? 24.391 34.031 24.594 1 89.81 161 HIS B O 1
ATOM 8997 N N . LEU B 1 162 ? 22.906 32.375 24.609 1 92 162 LEU B N 1
ATOM 8998 C CA . LEU B 1 162 ? 23.312 31.969 23.281 1 92 162 LEU B CA 1
ATOM 8999 C C . LEU B 1 162 ? 22.938 33.031 22.25 1 92 162 LEU B C 1
ATOM 9001 O O . LEU B 1 162 ? 23.719 33.344 21.344 1 92 162 LEU B O 1
ATOM 9005 N N . PHE B 1 163 ? 21.75 33.531 22.344 1 90.94 163 PHE B N 1
ATOM 9006 C CA . PHE B 1 163 ? 21.281 34.594 21.438 1 90.94 163 PHE B CA 1
ATOM 9007 C C . PHE B 1 163 ? 22.188 35.812 21.5 1 90.94 163 PHE B C 1
ATOM 9009 O O . PHE B 1 163 ? 22.594 36.344 20.453 1 90.94 163 PHE B O 1
ATOM 9016 N N . LEU B 1 164 ? 22.562 36.219 22.656 1 89.06 164 LEU B N 1
ATOM 9017 C CA . LEU B 1 164 ? 23.406 37.375 22.844 1 89.06 164 LEU B CA 1
ATOM 9018 C C . LEU B 1 164 ? 24.828 37.094 22.344 1 89.06 164 LEU B C 1
ATOM 9020 O O . LEU B 1 164 ? 25.469 38 21.766 1 89.06 164 LEU B O 1
ATOM 9024 N N . ALA B 1 165 ? 25.234 35.906 22.609 1 91.94 165 ALA B N 1
ATOM 9025 C CA . ALA B 1 165 ? 26.562 35.531 22.156 1 91.94 165 ALA B CA 1
ATOM 9026 C C . ALA B 1 165 ? 26.656 35.594 20.625 1 91.94 165 ALA B C 1
ATOM 9028 O O . ALA B 1 165 ? 27.609 36.125 20.078 1 91.94 165 ALA B O 1
ATOM 9029 N N . VAL B 1 166 ? 25.656 35.031 19.953 1 91.81 166 VAL B N 1
ATOM 9030 C CA . VAL B 1 166 ? 25.672 35.031 18.5 1 91.81 166 VAL B CA 1
ATOM 9031 C C . VAL B 1 166 ? 25.484 36.469 17.969 1 91.81 166 VAL B C 1
ATOM 9033 O O . VAL B 1 166 ? 26.062 36.844 16.953 1 91.81 166 VAL B O 1
ATOM 9036 N N . SER B 1 167 ? 24.656 37.25 18.641 1 89 167 SER B N 1
ATOM 9037 C CA . SER B 1 167 ? 24.469 38.656 18.266 1 89 167 SER B CA 1
ATOM 9038 C C . SER B 1 167 ? 25.766 39.438 18.359 1 89 167 SER B C 1
ATOM 9040 O O . SER B 1 167 ? 26.062 40.281 17.516 1 89 167 SER B O 1
ATOM 9042 N N . HIS B 1 168 ? 26.578 39.125 19.391 1 89.69 168 HIS B N 1
ATOM 9043 C CA . HIS B 1 168 ? 27.875 39.781 19.562 1 89.69 168 HIS B CA 1
ATOM 9044 C C . HIS B 1 168 ? 28.859 39.344 18.484 1 89.69 168 HIS B C 1
ATOM 9046 O O . HIS B 1 168 ? 29.688 40.156 18.047 1 89.69 168 HIS B O 1
ATOM 9052 N N . ILE B 1 169 ? 28.766 38.156 18.109 1 90.81 169 ILE B N 1
ATOM 9053 C CA . ILE B 1 169 ? 29.625 37.688 17.031 1 90.81 169 ILE B CA 1
ATOM 9054 C C . ILE B 1 169 ? 29.281 38.438 15.742 1 90.81 169 ILE B C 1
ATOM 9056 O O . ILE B 1 169 ? 30.172 38.812 14.984 1 90.81 169 ILE B O 1
ATOM 9060 N N . LYS B 1 170 ? 28.031 38.688 15.523 1 86.94 170 LYS B N 1
ATOM 9061 C CA . LYS B 1 170 ? 27.578 39.406 14.344 1 86.94 170 LYS B CA 1
ATOM 9062 C C . LYS B 1 170 ? 28.109 40.844 14.359 1 86.94 170 LYS B C 1
ATOM 9064 O O . LYS B 1 170 ? 28.438 41.406 13.305 1 86.94 170 LYS B O 1
ATOM 9069 N N . SER B 1 171 ? 28.234 41.375 15.609 1 85.69 171 SER B N 1
ATOM 9070 C CA . SER B 1 171 ? 28.703 42.75 15.742 1 85.69 171 SER B CA 1
ATOM 9071 C C . SER B 1 171 ? 30.234 42.812 15.805 1 85.69 171 SER B C 1
ATOM 9073 O O . SER B 1 171 ? 30.812 43.875 15.898 1 85.69 171 SER B O 1
ATOM 9075 N N . GLY B 1 172 ? 30.875 41.688 15.734 1 86.56 172 GLY B N 1
ATOM 9076 C CA . GLY B 1 172 ? 32.344 41.656 15.711 1 86.56 172 GLY B CA 1
ATOM 9077 C C . GLY B 1 172 ? 32.938 41.625 17.094 1 86.56 172 GLY B C 1
ATOM 9078 O O . GLY B 1 172 ? 34.156 41.781 17.25 1 86.56 172 GLY B O 1
ATOM 9079 N N . LYS B 1 173 ? 32.156 41.5 18.172 1 91.12 173 LYS B N 1
ATOM 9080 C CA . LYS B 1 173 ? 32.625 41.469 19.562 1 91.12 173 LYS B CA 1
ATOM 9081 C C . LYS B 1 173 ? 32.875 40.031 20.016 1 91.12 173 LYS B C 1
ATOM 9083 O O . LYS B 1 173 ? 32.125 39.5 20.859 1 91.12 173 LYS B O 1
ATOM 9088 N N . TYR B 1 174 ? 33.938 39.469 19.656 1 92.06 174 TYR B N 1
ATOM 9089 C CA . TYR B 1 174 ? 34.219 38.031 19.875 1 92.06 174 TYR B CA 1
ATOM 9090 C C . TYR B 1 174 ? 34.594 37.781 21.312 1 92.06 174 TYR B C 1
ATOM 9092 O O . TYR B 1 174 ? 34.219 36.75 21.891 1 92.06 174 TYR B O 1
ATOM 9100 N N . LYS B 1 175 ? 35.312 38.656 21.969 1 92.69 175 LYS B N 1
ATOM 9101 C CA . LYS B 1 175 ? 35.719 38.438 23.359 1 92.69 175 LYS B CA 1
ATOM 9102 C C . LYS B 1 175 ? 34.531 38.438 24.297 1 92.69 175 LYS B C 1
ATOM 9104 O O . LYS B 1 175 ? 34.438 37.625 25.203 1 92.69 175 LYS B O 1
ATOM 9109 N N . GLU B 1 176 ? 33.688 39.375 24.078 1 91.06 176 GLU B N 1
ATOM 9110 C CA . GLU B 1 176 ? 32.469 39.469 24.891 1 91.06 176 GLU B CA 1
ATOM 9111 C C . GLU B 1 176 ? 31.609 38.219 24.688 1 91.06 176 GLU B C 1
ATOM 9113 O O . GLU B 1 176 ? 30.953 37.75 25.625 1 91.06 176 GLU B O 1
ATOM 9118 N N . SER B 1 177 ? 31.609 37.75 23.469 1 93.81 177 SER B N 1
ATOM 9119 C CA . SER B 1 177 ? 30.859 36.562 23.172 1 93.81 177 SER B CA 1
ATOM 9120 C C . SER B 1 177 ? 31.391 35.344 23.953 1 93.81 177 SER B C 1
ATOM 9122 O O . SER B 1 177 ? 30.609 34.531 24.453 1 93.81 177 SER B O 1
ATOM 9124 N N . LEU B 1 178 ? 32.688 35.281 24.109 1 94.38 178 LEU B N 1
ATOM 9125 C CA . LEU B 1 178 ? 33.281 34.156 24.828 1 94.38 178 LEU B CA 1
ATOM 9126 C C . LEU B 1 178 ? 32.969 34.219 26.312 1 94.38 178 LEU B C 1
ATOM 9128 O O . LEU B 1 178 ? 32.781 33.188 26.953 1 94.38 178 LEU B O 1
ATOM 9132 N N . ASP B 1 179 ? 32.844 35.438 26.797 1 90.44 179 ASP B N 1
ATOM 9133 C CA . ASP B 1 179 ? 32.469 35.594 28.188 1 90.44 179 ASP B CA 1
ATOM 9134 C C . ASP B 1 179 ? 31.031 35.125 28.438 1 90.44 179 ASP B C 1
ATOM 9136 O O . ASP B 1 179 ? 30.734 34.5 29.453 1 90.44 179 ASP B O 1
ATOM 9140 N N . LEU B 1 180 ? 30.219 35.469 27.547 1 90.81 180 LEU B N 1
ATOM 9141 C CA . LEU B 1 180 ? 28.828 35.031 27.641 1 90.81 180 LEU B CA 1
ATOM 9142 C C . LEU B 1 180 ? 28.703 33.5 27.531 1 90.81 180 LEU B C 1
ATOM 9144 O O . LEU B 1 180 ? 27.891 32.906 28.219 1 90.81 180 LEU B O 1
ATOM 9148 N N . LEU B 1 181 ? 29.484 32.875 26.703 1 94.56 181 LEU B N 1
ATOM 9149 C CA . LEU B 1 181 ? 29.453 31.438 26.5 1 94.56 181 LEU B CA 1
ATOM 9150 C C . LEU B 1 181 ? 29.984 30.703 27.734 1 94.56 181 LEU B C 1
ATOM 9152 O O . LEU B 1 181 ? 29.547 29.594 28.047 1 94.56 181 LEU B O 1
ATOM 9156 N N . ASP B 1 182 ? 30.844 31.328 28.422 1 91.06 182 ASP B N 1
ATOM 9157 C CA . ASP B 1 182 ? 31.359 30.719 29.656 1 91.06 182 ASP B CA 1
ATOM 9158 C C . ASP B 1 182 ? 30.281 30.656 30.719 1 91.06 182 ASP B C 1
ATOM 9160 O O . ASP B 1 182 ? 30.219 29.703 31.484 1 91.06 182 ASP B O 1
ATOM 9164 N N . VAL B 1 183 ? 29.516 31.656 30.734 1 88.44 183 VAL B N 1
ATOM 9165 C CA . VAL B 1 183 ? 28.391 31.656 31.656 1 88.44 183 VAL B CA 1
ATOM 9166 C C . VAL B 1 183 ? 27.406 30.562 31.281 1 88.44 183 VAL B C 1
ATOM 9168 O O . VAL B 1 183 ? 26.906 29.844 32.156 1 88.44 183 VAL B O 1
ATOM 9171 N N . ALA B 1 184 ? 27.141 30.5 30.016 1 91.31 184 ALA B N 1
ATOM 9172 C CA . ALA B 1 184 ? 26.219 29.469 29.531 1 91.31 184 ALA B CA 1
ATOM 9173 C C . ALA B 1 184 ? 26.766 28.078 29.844 1 91.31 184 ALA B C 1
ATOM 9175 O O . ALA B 1 184 ? 26 27.172 30.219 1 91.31 184 ALA B O 1
ATOM 9176 N N . ARG B 1 185 ? 28 27.844 29.688 1 92.5 185 ARG B N 1
ATOM 9177 C CA . ARG B 1 185 ? 28.641 26.562 29.984 1 92.5 185 ARG B CA 1
ATOM 9178 C C . ARG B 1 185 ? 28.484 26.219 31.469 1 92.5 185 ARG B C 1
ATOM 9180 O O . ARG B 1 185 ? 28.141 25.078 31.797 1 92.5 185 ARG B O 1
ATOM 9187 N N . SER B 1 186 ? 28.688 27.172 32.312 1 87.56 186 SER B N 1
ATOM 9188 C CA . SER B 1 186 ? 28.547 26.953 33.75 1 87.56 186 SER B CA 1
ATOM 9189 C C . SER B 1 186 ? 27.125 26.594 34.094 1 87.56 186 SER B C 1
ATOM 9191 O O . SER B 1 186 ? 26.891 25.766 35 1 87.56 186 SER B O 1
ATOM 9193 N N . LEU B 1 187 ? 26.25 27.234 33.438 1 86.06 187 LEU B N 1
ATOM 9194 C CA . LEU B 1 187 ? 24.844 26.938 33.656 1 86.06 187 LEU B CA 1
ATOM 9195 C C . LEU B 1 187 ? 24.516 25.5 33.312 1 86.06 187 LEU B C 1
ATOM 9197 O O . LEU B 1 187 ? 23.812 24.812 34.031 1 86.06 187 LEU B O 1
ATOM 9201 N N . VAL B 1 188 ? 24.984 25 32.188 1 89.88 188 VAL B N 1
ATOM 9202 C CA . VAL B 1 188 ? 24.688 23.656 31.688 1 89.88 188 VAL B CA 1
ATOM 9203 C C . VAL B 1 188 ? 25.375 22.625 32.562 1 89.88 188 VAL B C 1
ATOM 9205 O O . VAL B 1 188 ? 24.812 21.562 32.844 1 89.88 188 VAL B O 1
ATOM 9208 N N . ILE B 1 189 ? 26.531 22.875 33 1 87.62 189 ILE B N 1
ATOM 9209 C CA . ILE B 1 189 ? 27.281 21.938 33.812 1 87.62 189 ILE B CA 1
ATOM 9210 C C . ILE B 1 189 ? 26.594 21.797 35.188 1 87.62 189 ILE B C 1
ATOM 9212 O O . ILE B 1 189 ? 26.516 20.703 35.719 1 87.62 189 ILE B O 1
ATOM 9216 N N . ASN B 1 190 ? 26.109 22.859 35.625 1 79.88 190 ASN B N 1
ATOM 9217 C CA . ASN B 1 190 ? 25.391 22.797 36.906 1 79.88 190 ASN B CA 1
ATOM 9218 C C . ASN B 1 190 ? 24.094 21.984 36.781 1 79.88 190 ASN B C 1
ATOM 9220 O O . ASN B 1 190 ? 23.703 21.297 37.719 1 79.88 190 ASN B O 1
ATOM 9224 N N . SER B 1 191 ? 23.516 22.172 35.594 1 82.56 191 SER B N 1
ATOM 9225 C CA . SER B 1 191 ? 22.312 21.391 35.375 1 82.56 191 SER B CA 1
ATOM 9226 C C . SER B 1 191 ? 22.625 19.906 35.281 1 82.56 191 SER B C 1
ATOM 9228 O O . SER B 1 191 ? 21.828 19.062 35.688 1 82.56 191 SER B O 1
ATOM 9230 N N . LEU B 1 192 ? 23.703 19.562 34.656 1 83.56 192 LEU B N 1
ATOM 9231 C CA . LEU B 1 192 ? 24.141 18.172 34.5 1 83.56 192 LEU B CA 1
ATOM 9232 C C . LEU B 1 192 ? 24.484 17.578 35.875 1 83.56 192 LEU B C 1
ATOM 9234 O O . LEU B 1 192 ? 24.234 16.391 36.094 1 83.56 192 LEU B O 1
ATOM 9238 N N . ALA B 1 193 ? 24.922 18.359 36.719 1 77.12 193 ALA B N 1
ATOM 9239 C CA . ALA B 1 193 ? 25.297 17.891 38.031 1 77.12 193 ALA B CA 1
ATOM 9240 C C . ALA B 1 193 ? 24.062 17.547 38.875 1 77.12 193 ALA B C 1
ATOM 9242 O O . ALA B 1 193 ? 24.109 16.672 39.719 1 77.12 193 ALA B O 1
ATOM 9243 N N . LEU B 1 194 ? 22.984 18.125 38.5 1 72.25 194 LEU B N 1
ATOM 9244 C CA . LEU B 1 194 ? 21.766 17.938 39.25 1 72.25 194 LEU B CA 1
ATOM 9245 C C . LEU B 1 194 ? 20.938 16.797 38.656 1 72.25 194 LEU B C 1
ATOM 9247 O O . LEU B 1 194 ? 20.016 16.281 39.312 1 72.25 194 LEU B O 1
ATOM 9251 N N . SER B 1 195 ? 21.219 16.484 37.438 1 74.56 195 SER B N 1
ATOM 9252 C CA . SER B 1 195 ? 20.422 15.484 36.75 1 74.56 195 SER B CA 1
ATOM 9253 C C . SER B 1 195 ? 20.75 14.078 37.25 1 74.56 195 SER B C 1
ATOM 9255 O O . SER B 1 195 ? 21.891 13.82 37.656 1 74.56 195 SER B O 1
ATOM 9257 N N . SER B 1 196 ? 19.672 13.266 37.375 1 69.5 196 SER B N 1
ATOM 9258 C CA . SER B 1 196 ? 19.844 11.883 37.812 1 69.5 196 SER B CA 1
ATOM 9259 C C . SER B 1 196 ? 20.625 11.07 36.75 1 69.5 196 SER B C 1
ATOM 9261 O O . SER B 1 196 ? 20.328 11.148 35.562 1 69.5 196 SER B O 1
ATOM 9263 N N . LEU B 1 197 ? 21.672 10.516 37.094 1 66.31 197 LEU B N 1
ATOM 9264 C CA . LEU B 1 197 ? 22.531 9.711 36.219 1 66.31 197 LEU B CA 1
ATOM 9265 C C . LEU B 1 197 ? 21.938 8.328 36 1 66.31 197 LEU B C 1
ATOM 9267 O O . LEU B 1 197 ? 22.5 7.504 35.281 1 66.31 197 LEU B O 1
ATOM 9271 N N . GLU B 1 198 ? 20.688 8.195 36.5 1 64.44 198 GLU B N 1
ATOM 9272 C CA . GLU B 1 198 ? 20.109 6.859 36.344 1 64.44 198 GLU B CA 1
ATOM 9273 C C . GLU B 1 198 ? 19.672 6.594 34.906 1 64.44 198 GLU B C 1
ATOM 9275 O O . GLU B 1 198 ? 19.75 5.461 34.438 1 64.44 198 GLU B O 1
ATOM 9280 N N . ALA B 1 199 ? 19.156 7.688 34.344 1 71.31 199 ALA B N 1
ATOM 9281 C CA . ALA B 1 199 ? 18.719 7.516 32.969 1 71.31 199 ALA B CA 1
ATOM 9282 C C . ALA B 1 199 ? 19.641 8.25 32 1 71.31 199 ALA B C 1
ATOM 9284 O O . ALA B 1 199 ? 19.828 9.461 32.094 1 71.31 199 ALA B O 1
ATOM 9285 N N . CYS B 1 200 ? 20.25 7.527 31.125 1 71.62 200 CYS B N 1
ATOM 9286 C CA . CYS B 1 200 ? 21.188 8.094 30.156 1 71.62 200 CYS B CA 1
ATOM 9287 C C . CYS B 1 200 ? 20.5 9.125 29.266 1 71.62 200 CYS B C 1
ATOM 9289 O O . CYS B 1 200 ? 21.156 10.016 28.734 1 71.62 200 CYS B O 1
ATOM 9291 N N . GLN B 1 201 ? 19.203 9.094 29.234 1 74.94 201 GLN B N 1
ATOM 9292 C CA . GLN B 1 201 ? 18.484 10.008 28.344 1 74.94 201 GLN B CA 1
ATOM 9293 C C . GLN B 1 201 ? 18.562 11.445 28.844 1 74.94 201 GLN B C 1
ATOM 9295 O O . GLN B 1 201 ? 18.531 12.391 28.062 1 74.94 201 GLN B O 1
ATOM 9300 N N . ASN B 1 202 ? 18.734 11.547 30.125 1 75.5 202 ASN B N 1
ATOM 9301 C CA . ASN B 1 202 ? 18.766 12.883 30.719 1 75.5 202 ASN B CA 1
ATOM 9302 C C . ASN B 1 202 ? 20.094 13.578 30.438 1 75.5 202 ASN B C 1
ATOM 9304 O O . ASN B 1 202 ? 20.188 14.805 30.547 1 75.5 202 ASN B O 1
ATOM 9308 N N . LEU B 1 203 ? 21.031 12.766 30.016 1 79.69 203 LEU B N 1
ATOM 9309 C CA . LEU B 1 203 ? 22.359 13.328 29.812 1 79.69 203 LEU B CA 1
ATOM 9310 C C . LEU B 1 203 ? 22.5 13.836 28.375 1 79.69 203 LEU B C 1
ATOM 9312 O O . LEU B 1 203 ? 23.375 14.672 28.094 1 79.69 203 LEU B O 1
ATOM 9316 N N . TYR B 1 204 ? 21.625 13.461 27.625 1 81.62 204 TYR B N 1
ATOM 9317 C CA . TYR B 1 204 ? 21.844 13.766 26.219 1 81.62 204 TYR B CA 1
ATOM 9318 C C . TYR B 1 204 ? 21.547 15.234 25.922 1 81.62 204 TYR B C 1
ATOM 9320 O O . TYR B 1 204 ? 22.25 15.867 25.141 1 81.62 204 TYR B O 1
ATOM 9328 N N . ARG B 1 205 ? 20.578 15.836 26.516 1 83.69 205 ARG B N 1
ATOM 9329 C CA . ARG B 1 205 ? 20.203 17.219 26.25 1 83.69 205 ARG B CA 1
ATOM 9330 C C . ARG B 1 205 ? 21.297 18.188 26.688 1 83.69 205 ARG B C 1
ATOM 9332 O O . ARG B 1 205 ? 21.703 19.062 25.922 1 83.69 205 ARG B O 1
ATOM 9339 N N . PRO B 1 206 ? 21.797 18.016 27.953 1 87 206 PRO B N 1
ATOM 9340 C CA . PRO B 1 206 ? 22.891 18.906 28.359 1 87 206 PRO B CA 1
ATOM 9341 C C . PRO B 1 206 ? 24.156 18.703 27.516 1 87 206 PRO B C 1
ATOM 9343 O O . PRO B 1 206 ? 24.875 19.672 27.25 1 87 206 PRO B O 1
ATOM 9346 N N . ILE B 1 207 ? 24.344 17.5 27.094 1 87.5 207 ILE B N 1
ATOM 9347 C CA . ILE B 1 207 ? 25.516 17.234 26.25 1 87.5 207 ILE B CA 1
ATOM 9348 C C . ILE B 1 207 ? 25.344 17.938 24.906 1 87.5 207 ILE B C 1
ATOM 9350 O O . ILE B 1 207 ? 26.312 18.484 24.359 1 87.5 207 ILE B O 1
ATOM 9354 N N . ALA B 1 208 ? 24.188 17.922 24.391 1 89.19 208 ALA B N 1
ATOM 9355 C CA . ALA B 1 208 ? 23.922 18.625 23.141 1 89.19 208 ALA B CA 1
ATOM 9356 C C . ALA B 1 208 ? 24.125 20.141 23.312 1 89.19 208 ALA B C 1
ATOM 9358 O O . ALA B 1 208 ? 24.641 20.797 22.406 1 89.19 208 ALA B O 1
ATOM 9359 N N . ARG B 1 209 ? 23.766 20.703 24.422 1 92.06 209 ARG B N 1
ATOM 9360 C CA . ARG B 1 209 ? 23.953 22.125 24.703 1 92.06 209 ARG B CA 1
ATOM 9361 C C . ARG B 1 209 ? 25.438 22.469 24.781 1 92.06 209 ARG B C 1
ATOM 9363 O O . ARG B 1 209 ? 25.875 23.516 24.281 1 92.06 209 ARG B O 1
ATOM 9370 N N . LEU B 1 210 ? 26.141 21.531 25.406 1 92.25 210 LEU B N 1
ATOM 9371 C CA . LEU B 1 210 ? 27.578 21.766 25.516 1 92.25 210 LEU B CA 1
ATOM 9372 C C . LEU B 1 210 ? 28.234 21.703 24.141 1 92.25 210 LEU B C 1
ATOM 9374 O O . LEU B 1 210 ? 29.188 22.438 23.859 1 92.25 210 LEU B O 1
ATOM 9378 N N . GLN B 1 211 ? 27.719 20.891 23.328 1 92.06 211 GLN B N 1
ATOM 9379 C CA . GLN B 1 211 ? 28.234 20.828 21.969 1 92.06 211 GLN B CA 1
ATOM 9380 C C . GLN B 1 211 ? 27.938 22.109 21.188 1 92.06 211 GLN B C 1
ATOM 9382 O O . GLN B 1 211 ? 28.734 22.547 20.375 1 92.06 211 GLN B O 1
ATOM 9387 N N . ALA B 1 212 ? 26.781 22.641 21.391 1 93.94 212 ALA B N 1
ATOM 9388 C CA . ALA B 1 212 ? 26.422 23.906 20.734 1 93.94 212 ALA B CA 1
ATOM 9389 C C . ALA B 1 212 ? 27.344 25.031 21.188 1 93.94 212 ALA B C 1
ATOM 9391 O O . ALA B 1 212 ? 27.766 25.844 20.359 1 93.94 212 ALA B O 1
ATOM 9392 N N . ILE B 1 213 ? 27.672 25.047 22.453 1 95.56 213 ILE B N 1
ATOM 9393 C CA . ILE B 1 213 ? 28.578 26.062 23.016 1 95.56 213 ILE B CA 1
ATOM 9394 C C . ILE B 1 213 ? 29.969 25.891 22.422 1 95.56 213 ILE B C 1
ATOM 9396 O O . ILE B 1 213 ? 30.609 26.859 22.016 1 95.56 213 ILE B O 1
ATOM 9400 N N . LYS B 1 214 ? 30.328 24.656 22.359 1 94.12 214 LYS B N 1
ATOM 9401 C CA . LYS B 1 214 ? 31.641 24.375 21.812 1 94.12 214 LYS B CA 1
ATOM 9402 C C . LYS B 1 214 ? 31.734 24.797 20.344 1 94.12 214 LYS B C 1
ATOM 9404 O O . LYS B 1 214 ? 32.75 25.359 19.922 1 94.12 214 LYS B O 1
ATOM 9409 N N . SER B 1 215 ? 30.734 24.516 19.609 1 93.62 215 SER B N 1
ATOM 9410 C CA . SER B 1 215 ? 30.703 24.906 18.203 1 93.62 215 SER B CA 1
ATOM 9411 C C . SER B 1 215 ? 30.812 26.422 18.047 1 93.62 215 SER B C 1
ATOM 9413 O O . SER B 1 215 ? 31.484 26.922 17.141 1 93.62 215 SER B O 1
ATOM 9415 N N . THR B 1 216 ? 30.156 27.188 18.938 1 95.12 216 THR B N 1
ATOM 9416 C CA . THR B 1 216 ? 30.188 28.641 18.875 1 95.12 216 THR B CA 1
ATOM 9417 C C . THR B 1 216 ? 31.547 29.156 19.328 1 95.12 216 THR B C 1
ATOM 9419 O O . THR B 1 216 ? 32.031 30.156 18.797 1 95.12 216 THR B O 1
ATOM 9422 N N . GLU B 1 217 ? 32.125 28.469 20.25 1 95.25 217 GLU B N 1
ATOM 9423 C CA . GLU B 1 217 ? 33.469 28.859 20.734 1 95.25 217 GLU B CA 1
ATOM 9424 C C . GLU B 1 217 ? 34.531 28.672 19.656 1 95.25 217 GLU B C 1
ATOM 9426 O O . GLU B 1 217 ? 35.406 29.516 19.5 1 95.25 217 GLU B O 1
ATOM 9431 N N . VAL B 1 218 ? 34.438 27.547 19.031 1 92.81 218 VAL B N 1
ATOM 9432 C CA . VAL B 1 218 ? 35.375 27.281 17.953 1 92.81 218 VAL B CA 1
ATOM 9433 C C . VAL B 1 218 ? 35.281 28.375 16.891 1 92.81 218 VAL B C 1
ATOM 9435 O O . VAL B 1 218 ? 36.281 28.844 16.375 1 92.81 218 VAL B O 1
ATOM 9438 N N . PHE B 1 219 ? 34.094 28.812 16.609 1 92.38 219 PHE B N 1
ATOM 9439 C CA . PHE B 1 219 ? 33.875 29.859 15.602 1 92.38 219 PHE B CA 1
ATOM 9440 C C . PHE B 1 219 ? 34.438 31.188 16.062 1 92.38 219 PHE B C 1
ATOM 9442 O O . PHE B 1 219 ? 35.188 31.844 15.328 1 92.38 219 PHE B O 1
ATOM 9449 N N . ALA B 1 220 ? 34.125 31.625 17.312 1 92 220 ALA B N 1
ATOM 9450 C CA . ALA B 1 220 ? 34.594 32.906 17.859 1 92 220 ALA B CA 1
ATOM 9451 C C . ALA B 1 220 ? 36.094 32.938 18 1 92 220 ALA B C 1
ATOM 9453 O O . ALA B 1 220 ? 36.75 33.938 17.672 1 92 220 ALA B O 1
ATOM 9454 N N . ASN B 1 221 ? 36.688 31.812 18.406 1 91.81 221 ASN B N 1
ATOM 9455 C CA . ASN B 1 221 ? 38.156 31.719 18.594 1 91.81 221 ASN B CA 1
ATOM 9456 C C . ASN B 1 221 ? 38.875 31.781 17.25 1 91.81 221 ASN B C 1
ATOM 9458 O O . ASN B 1 221 ? 39.969 32.312 17.172 1 91.81 221 ASN B O 1
ATOM 9462 N N . ALA B 1 222 ? 38.312 31.141 16.266 1 89.19 222 ALA B N 1
ATOM 9463 C CA . ALA B 1 222 ? 38.938 31.156 14.945 1 89.19 222 ALA B CA 1
ATOM 9464 C C . ALA B 1 222 ? 39 32.594 14.391 1 89.19 222 ALA B C 1
ATOM 9466 O O . ALA B 1 222 ? 40 32.969 13.766 1 89.19 222 ALA B O 1
ATOM 9467 N N . PHE B 1 223 ? 37.969 33.438 14.609 1 86.62 223 PHE B N 1
ATOM 9468 C CA . PHE B 1 223 ? 37.969 34.812 14.109 1 86.62 223 PHE B CA 1
ATOM 9469 C C . PHE B 1 223 ? 38.844 35.688 14.984 1 86.62 223 PHE B C 1
ATOM 9471 O O . PHE B 1 223 ? 39.438 36.656 14.492 1 86.62 223 PHE B O 1
ATOM 9478 N N . LEU B 1 224 ? 38.875 35.375 16.297 1 88.5 224 LEU B N 1
ATOM 9479 C CA . LEU B 1 224 ? 39.719 36.156 17.203 1 88.5 224 LEU B CA 1
ATOM 9480 C C . LEU B 1 224 ? 41.188 35.969 16.906 1 88.5 224 LEU B C 1
ATOM 9482 O O . LEU B 1 224 ? 41.969 36.906 16.969 1 88.5 224 LEU B O 1
ATOM 9486 N N . SER B 1 225 ? 41.562 34.719 16.562 1 86.44 225 SER B N 1
ATOM 9487 C CA . SER B 1 225 ? 42.969 34.406 16.312 1 86.44 225 SER B CA 1
ATOM 9488 C C . SER B 1 225 ? 43.344 34.75 14.875 1 86.44 225 SER B C 1
ATOM 9490 O O . SER B 1 225 ? 44.531 34.719 14.523 1 86.44 225 SER B O 1
ATOM 9492 N N . LYS B 1 226 ? 42.5 35.281 14.023 1 76.88 226 LYS B N 1
ATOM 9493 C CA . LYS B 1 226 ? 42.719 35.656 12.641 1 76.88 226 LYS B CA 1
ATOM 9494 C C . LYS B 1 226 ? 43.469 34.562 11.883 1 76.88 226 LYS B C 1
ATOM 9496 O O . LYS B 1 226 ? 44.469 34.812 11.234 1 76.88 226 LYS B O 1
ATOM 9501 N N . LYS B 1 227 ? 43.031 33.312 12.078 1 68.62 227 LYS B N 1
ATOM 9502 C CA . LYS B 1 227 ? 43.625 32.188 11.383 1 68.62 227 LYS B CA 1
ATOM 9503 C C . LYS B 1 227 ? 43.469 32.312 9.867 1 68.62 227 LYS B C 1
ATOM 9505 O O . LYS B 1 227 ? 42.594 33.031 9.391 1 68.62 227 LYS B O 1
ATOM 9510 N N . LYS B 1 228 ? 44.438 31.703 9.055 1 68.81 228 LYS B N 1
ATOM 9511 C CA . LYS B 1 228 ? 44.312 31.594 7.602 1 68.81 228 LYS B CA 1
ATOM 9512 C C . LYS B 1 228 ? 43.25 30.562 7.223 1 68.81 228 LYS B C 1
ATOM 9514 O O . LYS B 1 228 ? 43.094 29.562 7.914 1 68.81 228 LYS B O 1
ATOM 9519 N N . ARG B 1 229 ? 42.438 30.656 6.363 1 75.12 229 ARG B N 1
ATOM 9520 C CA . ARG B 1 229 ? 41.375 29.766 5.883 1 75.12 229 ARG B CA 1
ATOM 9521 C C . ARG B 1 229 ? 40.438 29.375 7.016 1 75.12 229 ARG B C 1
ATOM 9523 O O . ARG B 1 229 ? 40.312 28.203 7.371 1 75.12 229 ARG B O 1
ATOM 9530 N N . ILE B 1 230 ? 39.938 30.422 7.617 1 81.38 230 ILE B N 1
ATOM 9531 C CA . ILE B 1 230 ? 39.156 30.328 8.844 1 81.38 230 ILE B CA 1
ATOM 9532 C C . ILE B 1 230 ? 38 29.344 8.656 1 81.38 230 ILE B C 1
ATOM 9534 O O . ILE B 1 230 ? 37.781 28.453 9.492 1 81.38 230 ILE B O 1
ATOM 9538 N N . LEU B 1 231 ? 37.312 29.391 7.578 1 82.69 231 LEU B N 1
ATOM 9539 C CA . LEU B 1 231 ? 36.062 28.625 7.418 1 82.69 231 LEU B CA 1
ATOM 9540 C C . LEU B 1 231 ? 36.375 27.141 7.23 1 82.69 231 LEU B C 1
ATOM 9542 O O . LEU B 1 231 ? 35.75 26.281 7.863 1 82.69 231 LEU B O 1
ATOM 9546 N N . PRO B 1 232 ? 37.375 26.797 6.324 1 82.75 232 PRO B N 1
ATOM 9547 C CA . PRO B 1 232 ? 37.656 25.375 6.211 1 82.75 232 PRO B CA 1
ATOM 9548 C C . PRO B 1 232 ? 38.125 24.766 7.531 1 82.75 232 PRO B C 1
ATOM 9550 O O . PRO B 1 232 ? 37.844 23.594 7.816 1 82.75 232 PRO B O 1
ATOM 9553 N N . PHE B 1 233 ? 38.844 25.641 8.297 1 85.62 233 PHE B N 1
ATOM 9554 C CA . PHE B 1 233 ? 39.281 25.172 9.602 1 85.62 233 PHE B CA 1
ATOM 9555 C C . PHE B 1 233 ? 38.094 24.875 10.5 1 85.62 233 PHE B C 1
ATOM 9557 O O . PHE B 1 233 ? 38.031 23.844 11.172 1 85.62 233 PHE B O 1
ATOM 9564 N N . ILE B 1 234 ? 37.156 25.781 10.586 1 89.75 234 ILE B N 1
ATOM 9565 C CA . ILE B 1 234 ? 35.969 25.641 11.422 1 89.75 234 ILE B CA 1
ATOM 9566 C C . ILE B 1 234 ? 35.188 24.406 11 1 89.75 234 ILE B C 1
ATOM 9568 O O . ILE B 1 234 ? 34.75 23.625 11.852 1 89.75 234 ILE B O 1
ATOM 9572 N N . ILE B 1 235 ? 35.031 24.172 9.758 1 88.56 235 ILE B N 1
ATOM 9573 C CA . ILE B 1 235 ? 34.219 23.078 9.234 1 88.56 235 ILE B CA 1
ATOM 9574 C C . ILE B 1 235 ? 34.875 21.734 9.555 1 88.56 235 ILE B C 1
ATOM 9576 O O . ILE B 1 235 ? 34.219 20.766 9.891 1 88.56 235 ILE B O 1
ATOM 9580 N N . GLU B 1 236 ? 36.156 21.688 9.43 1 87.88 236 GLU B N 1
ATOM 9581 C CA . GLU B 1 236 ? 36.875 20.469 9.75 1 87.88 236 GLU B CA 1
ATOM 9582 C C . GLU B 1 236 ? 36.75 20.109 11.227 1 87.88 236 GLU B C 1
ATOM 9584 O O . GLU B 1 236 ? 36.625 18.938 11.586 1 87.88 236 GLU B O 1
ATOM 9589 N N . GLU B 1 237 ? 36.844 21.109 12.039 1 88.69 237 GLU B N 1
ATOM 9590 C CA . GLU B 1 237 ? 36.656 20.891 13.477 1 88.69 237 GLU B CA 1
ATOM 9591 C C . GLU B 1 237 ? 35.25 20.406 13.805 1 88.69 237 GLU B C 1
ATOM 9593 O O . GLU B 1 237 ? 35.094 19.547 14.672 1 88.69 237 GLU B O 1
ATOM 9598 N N . TRP B 1 238 ? 34.312 21.047 13.195 1 90 238 TRP B N 1
ATOM 9599 C CA . TRP B 1 238 ? 32.906 20.641 13.406 1 90 238 TRP B CA 1
ATOM 9600 C C . TRP B 1 238 ? 32.688 19.203 12.961 1 90 238 TRP B C 1
ATOM 9602 O O . TRP B 1 238 ? 31.984 18.438 13.625 1 90 238 TRP B O 1
ATOM 9612 N N . GLU B 1 239 ? 33.188 18.734 11.828 1 86.5 239 GLU B N 1
ATOM 9613 C CA . GLU B 1 239 ? 33.031 17.391 11.305 1 86.5 239 GLU B CA 1
ATOM 9614 C C . GLU B 1 239 ? 33.688 16.359 12.219 1 86.5 239 GLU B C 1
ATOM 9616 O O . GLU B 1 239 ? 33.188 15.25 12.383 1 86.5 239 GLU B O 1
ATOM 9621 N N . ARG B 1 240 ? 34.75 16.641 12.805 1 84.94 240 ARG B N 1
ATOM 9622 C CA . ARG B 1 240 ? 35.438 15.758 13.75 1 84.94 240 ARG B CA 1
ATOM 9623 C C . ARG B 1 240 ? 34.562 15.508 14.984 1 84.94 240 ARG B C 1
ATOM 9625 O O . ARG B 1 240 ? 34.531 14.398 15.516 1 84.94 240 ARG B O 1
ATOM 9632 N N . ASP B 1 241 ? 33.844 16.531 15.297 1 83.38 241 ASP B N 1
ATOM 9633 C CA . ASP B 1 241 ? 32.969 16.422 16.453 1 83.38 241 ASP B CA 1
ATOM 9634 C C . ASP B 1 241 ? 31.766 15.562 16.156 1 83.38 241 ASP B C 1
ATOM 9636 O O . ASP B 1 241 ? 31.219 14.914 17.047 1 83.38 241 ASP B O 1
ATOM 9640 N N . ASP B 1 242 ? 31.219 15.547 14.93 1 80.94 242 ASP B N 1
ATOM 9641 C CA . ASP B 1 242 ? 30.016 14.828 14.539 1 80.94 242 ASP B CA 1
ATOM 9642 C C . ASP B 1 242 ? 30.266 13.32 14.492 1 80.94 242 ASP B C 1
ATOM 9644 O O . ASP B 1 242 ? 29.344 12.523 14.68 1 80.94 242 ASP B O 1
ATOM 9648 N N . ASP B 1 243 ? 31.422 12.836 14.18 1 66.38 243 ASP B N 1
ATOM 9649 C CA . ASP B 1 243 ? 31.75 11.422 14.062 1 66.38 243 ASP B CA 1
ATOM 9650 C C . ASP B 1 243 ? 31.547 10.703 15.398 1 66.38 243 ASP B C 1
ATOM 9652 O O . ASP B 1 243 ? 31.234 9.516 15.43 1 66.38 243 ASP B O 1
ATOM 9656 N N . VAL B 1 244 ? 31.625 11.414 16.375 1 56.94 244 VAL B N 1
ATOM 9657 C CA . VAL B 1 244 ? 31.531 10.797 17.703 1 56.94 244 VAL B CA 1
ATOM 9658 C C . VAL B 1 244 ? 30.078 10.781 18.172 1 56.94 244 VAL B C 1
ATOM 9660 O O . VAL B 1 244 ? 29.703 9.938 18.984 1 56.94 244 VAL B O 1
ATOM 9663 N N . SER B 1 245 ? 29.469 11.734 17.672 1 57.75 245 SER B N 1
ATOM 9664 C CA . SER B 1 245 ? 28.203 12.078 18.312 1 57.75 245 SER B CA 1
ATOM 9665 C C . SER B 1 245 ? 27.094 11.141 17.875 1 57.75 245 SER B C 1
ATOM 9667 O O . SER B 1 245 ? 27.219 10.438 16.875 1 57.75 245 SER B O 1
ATOM 9669 N N . GLN B 1 246 ? 25.875 11.344 18.734 1 59.62 246 GLN B N 1
ATOM 9670 C CA . GLN B 1 246 ? 24.625 10.648 19 1 59.62 246 GLN B CA 1
ATOM 9671 C C . GLN B 1 246 ? 23.719 10.672 17.781 1 59.62 246 GLN B C 1
ATOM 9673 O O . GLN B 1 246 ? 23.719 11.641 17.016 1 59.62 246 GLN B O 1
ATOM 9678 N N . GLN B 1 247 ? 23.156 9.578 17.469 1 63.25 247 GLN B N 1
ATOM 9679 C CA . GLN B 1 247 ? 22.406 9.102 16.312 1 63.25 247 GLN B CA 1
ATOM 9680 C C . GLN B 1 247 ? 20.984 9.625 16.328 1 63.25 247 GLN B C 1
ATOM 9682 O O . GLN B 1 247 ? 20.281 9.578 15.305 1 63.25 247 GLN B O 1
ATOM 9687 N N . SER B 1 248 ? 20.594 10.484 17.469 1 78.06 248 SER B N 1
ATOM 9688 C CA . SER B 1 248 ? 19.188 10.875 17.375 1 78.06 248 SER B CA 1
ATOM 9689 C C . SER B 1 248 ? 19.047 12.234 16.688 1 78.06 248 SER B C 1
ATOM 9691 O O . SER B 1 248 ? 19.797 13.164 16.984 1 78.06 248 SER B O 1
ATOM 9693 N N . PHE B 1 249 ? 18.234 12.477 15.844 1 86.12 249 PHE B N 1
ATOM 9694 C CA . PHE B 1 249 ? 18.047 13.68 15.039 1 86.12 249 PHE B CA 1
ATOM 9695 C C . PHE B 1 249 ? 17.625 14.852 15.914 1 86.12 249 PHE B C 1
ATOM 9697 O O . PHE B 1 249 ? 18.094 15.977 15.727 1 86.12 249 PHE B O 1
ATOM 9704 N N . ASN B 1 250 ? 16.781 14.68 16.922 1 84.88 250 ASN B N 1
ATOM 9705 C CA . ASN B 1 250 ? 16.203 15.758 17.719 1 84.88 250 ASN B CA 1
ATOM 9706 C C . ASN B 1 250 ? 17.281 16.438 18.578 1 84.88 250 ASN B C 1
ATOM 9708 O O . ASN B 1 250 ? 17.156 17.625 18.906 1 84.88 250 ASN B O 1
ATOM 9712 N N . LEU B 1 251 ? 18.297 15.789 18.844 1 86.12 251 LEU B N 1
ATOM 9713 C CA . LEU B 1 251 ? 19.359 16.344 19.672 1 86.12 251 LEU B CA 1
ATOM 9714 C C . LEU B 1 251 ? 20.453 16.953 18.812 1 86.12 251 LEU B C 1
ATOM 9716 O O . LEU B 1 251 ? 21.109 17.906 19.219 1 86.12 251 LEU B O 1
ATOM 9720 N N . ALA B 1 252 ? 20.609 16.406 17.625 1 89.25 252 ALA B N 1
ATOM 9721 C CA . ALA B 1 252 ? 21.688 16.859 16.75 1 89.25 252 ALA B CA 1
ATOM 9722 C C . ALA B 1 252 ? 21.281 18.094 15.961 1 89.25 252 ALA B C 1
ATOM 9724 O O . ALA B 1 252 ? 22.109 18.922 15.609 1 89.25 252 ALA B O 1
ATOM 9725 N N . GLU B 1 253 ? 19.969 18.281 15.711 1 91 253 GLU B N 1
ATOM 9726 C CA . GLU B 1 253 ? 19.484 19.328 14.82 1 91 253 GLU B CA 1
ATOM 9727 C C . GLU B 1 253 ? 19.75 20.719 15.414 1 91 253 GLU B C 1
ATOM 9729 O O . GLU B 1 253 ? 20.188 21.625 14.703 1 91 253 GLU B O 1
ATOM 9734 N N . PRO B 1 254 ? 19.562 20.984 16.734 1 90.5 254 PRO B N 1
ATOM 9735 C CA . PRO B 1 254 ? 19.812 22.328 17.281 1 90.5 254 PRO B CA 1
ATOM 9736 C C . PRO B 1 254 ? 21.281 22.734 17.203 1 90.5 254 PRO B C 1
ATOM 9738 O O . PRO B 1 254 ? 21.594 23.906 17.016 1 90.5 254 PRO B O 1
ATOM 9741 N N . VAL B 1 255 ? 22.156 21.766 17.328 1 91.75 255 VAL B N 1
ATOM 9742 C CA . VAL B 1 255 ? 23.594 22.062 17.234 1 91.75 255 VAL B CA 1
ATOM 9743 C C . VAL B 1 255 ? 23.938 22.469 15.805 1 91.75 255 VAL B C 1
ATOM 9745 O O . VAL B 1 255 ? 24.656 23.453 15.594 1 91.75 255 VAL B O 1
ATOM 9748 N N . LYS B 1 256 ? 23.406 21.734 14.938 1 92.25 256 LYS B N 1
ATOM 9749 C CA . LYS B 1 256 ? 23.688 22.047 13.539 1 92.25 256 LYS B CA 1
ATOM 9750 C C . LYS B 1 256 ? 23 23.359 13.133 1 92.25 256 LYS B C 1
ATOM 9752 O O . LYS B 1 256 ? 23.531 24.094 12.297 1 92.25 256 LYS B O 1
ATOM 9757 N N . ALA B 1 257 ? 21.875 23.656 13.766 1 92.38 257 ALA B N 1
ATOM 9758 C CA . ALA B 1 257 ? 21.172 24.906 13.477 1 92.38 257 ALA B CA 1
ATOM 9759 C C . ALA B 1 257 ? 21.984 26.109 13.906 1 92.38 257 ALA B C 1
ATOM 9761 O O . ALA B 1 257 ? 22.016 27.141 13.219 1 92.38 257 ALA B O 1
ATOM 9762 N N . VAL B 1 258 ? 22.672 26.078 15 1 93.31 258 VAL B N 1
ATOM 9763 C CA . VAL B 1 258 ? 23.531 27.156 15.469 1 93.31 258 VAL B CA 1
ATOM 9764 C C . VAL B 1 258 ? 24.688 27.359 14.5 1 93.31 258 VAL B C 1
ATOM 9766 O O . VAL B 1 258 ? 25.047 28.484 14.172 1 93.31 258 VAL B O 1
ATOM 9769 N N . ARG B 1 259 ? 25.25 26.234 14.07 1 92 259 ARG B N 1
ATOM 9770 C CA . ARG B 1 259 ? 26.359 26.297 13.117 1 92 259 ARG B CA 1
ATOM 9771 C C . ARG B 1 259 ? 25.922 27.016 11.836 1 92 259 ARG B C 1
ATOM 9773 O O . ARG B 1 259 ? 26.688 27.812 11.289 1 92 259 ARG B O 1
ATOM 9780 N N . LEU B 1 260 ? 24.734 26.719 11.461 1 91.94 260 LEU B N 1
ATOM 9781 C CA . LEU B 1 260 ? 24.219 27.297 10.227 1 91.94 260 LEU B CA 1
ATOM 9782 C C . LEU B 1 260 ? 23.984 28.797 10.391 1 91.94 260 LEU B C 1
ATOM 9784 O O . LEU B 1 260 ? 24.234 29.578 9.469 1 91.94 260 LEU B O 1
ATOM 9788 N N . THR B 1 261 ? 23.5 29.188 11.516 1 91.19 261 THR B N 1
ATOM 9789 C CA . THR B 1 261 ? 23.266 30.609 11.773 1 91.19 261 THR B CA 1
ATOM 9790 C C . THR B 1 261 ? 24.578 31.375 11.789 1 91.19 261 THR B C 1
ATOM 9792 O O . THR B 1 261 ? 24.656 32.5 11.289 1 91.19 261 THR B O 1
ATOM 9795 N N . LEU B 1 262 ? 25.609 30.766 12.289 1 90.88 262 LEU B N 1
ATOM 9796 C CA . LEU B 1 262 ? 26.938 31.391 12.328 1 90.88 262 LEU B CA 1
ATOM 9797 C C . LEU B 1 262 ? 27.516 31.5 10.922 1 90.88 262 LEU B C 1
ATOM 9799 O O . LEU B 1 262 ? 28.078 32.531 10.562 1 90.88 262 LEU B O 1
ATOM 9803 N N . LEU B 1 263 ? 27.266 30.453 10.172 1 88.69 263 LEU B N 1
ATOM 9804 C CA . LEU B 1 263 ? 27.797 30.453 8.812 1 88.69 263 LEU B CA 1
ATOM 9805 C C . LEU B 1 263 ? 27.062 31.469 7.945 1 88.69 263 LEU B C 1
ATOM 9807 O O . LEU B 1 263 ? 27.656 32.062 7.047 1 88.69 263 LEU B O 1
ATOM 9811 N N . GLU B 1 264 ? 25.797 31.594 8.125 1 86.19 264 GLU B N 1
ATOM 9812 C CA . GLU B 1 264 ? 25.016 32.562 7.371 1 86.19 264 GLU B CA 1
ATOM 9813 C C . GLU B 1 264 ? 25.5 34 7.625 1 86.19 264 GLU B C 1
ATOM 9815 O O . GLU B 1 264 ? 25.531 34.812 6.707 1 86.19 264 GLU B O 1
ATOM 9820 N N . HIS B 1 265 ? 25.875 34.219 8.773 1 79.75 265 HIS B N 1
ATOM 9821 C CA . HIS B 1 265 ? 26.391 35.562 9.125 1 79.75 265 HIS B CA 1
ATOM 9822 C C . HIS B 1 265 ? 27.734 35.812 8.469 1 79.75 265 HIS B C 1
ATOM 9824 O O . HIS B 1 265 ? 28.016 36.906 8.016 1 79.75 265 HIS B O 1
ATOM 9830 N N . CYS B 1 266 ? 28.516 34.812 8.43 1 76.88 266 CYS B N 1
ATOM 9831 C CA . CYS B 1 266 ? 29.828 34.969 7.797 1 76.88 266 CYS B CA 1
ATOM 9832 C C . CYS B 1 266 ? 29.688 35.25 6.309 1 76.88 266 CYS B C 1
ATOM 9834 O O . CYS B 1 266 ? 30.422 36.062 5.754 1 76.88 266 CYS B O 1
ATOM 9836 N N . CYS B 1 267 ? 28.719 34.594 5.684 1 75.19 267 CYS B N 1
ATOM 9837 C CA . CYS B 1 267 ? 28.516 34.781 4.25 1 75.19 267 CYS B CA 1
ATOM 9838 C C . CYS B 1 267 ? 27.953 36.156 3.951 1 75.19 267 CYS B C 1
ATOM 9840 O O . CYS B 1 267 ? 28.312 36.781 2.945 1 75.19 267 CYS B O 1
ATOM 9842 N N . GLN B 1 268 ? 27.109 36.688 4.816 1 73.75 268 GLN B N 1
ATOM 9843 C CA . GLN B 1 268 ? 26.531 38.031 4.605 1 73.75 268 GLN B CA 1
ATOM 9844 C C . GLN B 1 268 ? 27.594 39.125 4.742 1 73.75 268 GLN B C 1
ATOM 9846 O O . GLN B 1 268 ? 27.578 40.094 4 1 73.75 268 GLN B O 1
ATOM 9851 N N . ASN B 1 269 ? 28.562 38.938 5.539 1 65.81 269 ASN B N 1
ATOM 9852 C CA . ASN B 1 269 ? 29.609 39.906 5.785 1 65.81 269 ASN B CA 1
ATOM 9853 C C . ASN B 1 269 ? 30.641 39.938 4.664 1 65.81 269 ASN B C 1
ATOM 9855 O O . ASN B 1 269 ? 31.172 40.969 4.309 1 65.81 269 ASN B O 1
ATOM 9859 N N . THR B 1 270 ? 30.828 38.688 4.051 1 59.91 270 THR B N 1
ATOM 9860 C CA . THR B 1 270 ? 31.812 38.625 2.979 1 59.91 270 THR B CA 1
ATOM 9861 C C . THR B 1 270 ? 31.25 39.219 1.686 1 59.91 270 THR B C 1
ATOM 9863 O O . THR B 1 270 ? 32 39.719 0.846 1 59.91 270 THR B O 1
ATOM 9866 N N . GLU B 1 271 ? 29.984 39.031 1.268 1 58.28 271 GLU B N 1
ATOM 9867 C CA . GLU B 1 271 ? 29.391 39.625 0.066 1 58.28 271 GLU B CA 1
ATOM 9868 C C . GLU B 1 271 ? 29.547 41.125 0.051 1 58.28 271 GLU B C 1
ATOM 9870 O O . GLU B 1 271 ? 29.703 41.75 -1.013 1 58.28 271 GLU B O 1
ATOM 9875 N N . THR B 1 272 ? 29.453 41.875 1.193 1 52.69 272 THR B N 1
ATOM 9876 C CA . THR B 1 272 ? 29.594 43.312 1.25 1 52.69 272 THR B CA 1
ATOM 9877 C C . THR B 1 272 ? 31.047 43.719 1.049 1 52.69 272 THR B C 1
ATOM 9879 O O . THR B 1 272 ? 31.344 44.875 0.721 1 52.69 272 THR B O 1
ATOM 9882 N N . SER B 1 273 ? 32.094 42.875 1.202 1 51.44 273 SER B N 1
ATOM 9883 C CA . SER B 1 273 ? 33.469 43.281 0.99 1 51.44 273 SER B CA 1
ATOM 9884 C C . SER B 1 273 ? 33.906 43.062 -0.46 1 51.44 273 SER B C 1
ATOM 9886 O O . SER B 1 273 ? 33.656 42 -1.031 1 51.44 273 SER B O 1
ATOM 9888 N N . SER B 1 274 ? 34.188 44.062 -1.532 1 44.53 274 SER B N 1
ATOM 9889 C CA . SER B 1 274 ? 34.375 44.344 -2.955 1 44.53 274 SER B CA 1
ATOM 9890 C C . SER B 1 274 ? 35.25 43.281 -3.611 1 44.53 274 SER B C 1
ATOM 9892 O O . SER B 1 274 ? 34.969 42.844 -4.73 1 44.53 274 SER B O 1
ATOM 9894 N N . ASN B 1 275 ? 36.812 43.594 -3.793 1 42.56 275 ASN B N 1
ATOM 9895 C CA . ASN B 1 275 ? 37.812 43.375 -4.836 1 42.56 275 ASN B CA 1
ATOM 9896 C C . ASN B 1 275 ? 38.062 41.875 -5.07 1 42.56 275 ASN B C 1
ATOM 9898 O O . ASN B 1 275 ? 38.031 41.438 -6.211 1 42.56 275 ASN B O 1
ATOM 9902 N N . ASN B 1 276 ? 39.094 41.25 -4.484 1 43.75 276 ASN B N 1
ATOM 9903 C CA . ASN B 1 276 ? 39.938 40.062 -4.699 1 43.75 276 ASN B CA 1
ATOM 9904 C C . ASN B 1 276 ? 39.188 38.781 -4.309 1 43.75 276 ASN B C 1
ATOM 9906 O O . ASN B 1 276 ? 39.75 37.688 -4.312 1 43.75 276 ASN B O 1
ATOM 9910 N N . ALA B 1 277 ? 37.875 38.656 -3.658 1 48.5 277 ALA B N 1
ATOM 9911 C CA . ALA B 1 277 ? 37.219 37.844 -2.658 1 48.5 277 ALA B CA 1
ATOM 9912 C C . ALA B 1 277 ? 36.156 36.938 -3.305 1 48.5 277 ALA B C 1
ATOM 9914 O O . ALA B 1 277 ? 35.312 36.375 -2.615 1 48.5 277 ALA B O 1
ATOM 9915 N N . SER B 1 278 ? 36.094 36.812 -4.477 1 53.78 278 SER B N 1
ATOM 9916 C CA . SER B 1 278 ? 35.156 36.031 -5.25 1 53.78 278 SER B CA 1
ATOM 9917 C C . SER B 1 278 ? 35.281 34.531 -4.926 1 53.78 278 SER B C 1
ATOM 9919 O O . SER B 1 278 ? 34.25 33.875 -4.734 1 53.78 278 SER B O 1
ATOM 9921 N N . ASP B 1 279 ? 36.594 34.125 -4.906 1 55.06 279 ASP B N 1
ATOM 9922 C CA . ASP B 1 279 ? 36.812 32.688 -4.664 1 55.06 279 ASP B CA 1
ATOM 9923 C C . ASP B 1 279 ? 36.406 32.312 -3.236 1 55.06 279 ASP B C 1
ATOM 9925 O O . ASP B 1 279 ? 35.844 31.25 -3.006 1 55.06 279 ASP B O 1
ATOM 9929 N N . LEU B 1 280 ? 36.781 33.312 -2.326 1 53.75 280 LEU B N 1
ATOM 9930 C CA . LEU B 1 280 ? 36.438 33.062 -0.93 1 53.75 280 LEU B CA 1
ATOM 9931 C C . LEU B 1 280 ? 34.938 33.062 -0.727 1 53.75 280 LEU B C 1
ATOM 9933 O O . LEU B 1 280 ? 34.406 32.25 0.033 1 53.75 280 LEU B O 1
ATOM 9937 N N . ASN B 1 281 ? 34.312 33.906 -1.534 1 65.12 281 ASN B N 1
ATOM 9938 C CA . ASN B 1 281 ? 32.844 33.969 -1.467 1 65.12 281 ASN B CA 1
ATOM 9939 C C . ASN B 1 281 ? 32.188 32.719 -1.996 1 65.12 281 ASN B C 1
ATOM 9941 O O . ASN B 1 281 ? 31.203 32.219 -1.429 1 65.12 281 ASN B O 1
ATOM 9945 N N . TYR B 1 282 ? 33 32.156 -2.791 1 74.38 282 TYR B N 1
ATOM 9946 C CA . TYR B 1 282 ? 32.438 30.938 -3.357 1 74.38 282 TYR B CA 1
ATOM 9947 C C . TYR B 1 282 ? 32.594 29.766 -2.395 1 74.38 282 TYR B C 1
ATOM 9949 O O . TYR B 1 282 ? 31.672 28.953 -2.246 1 74.38 282 TYR B O 1
ATOM 9957 N N . SER B 1 283 ? 33.719 29.781 -1.725 1 75.88 283 SER B N 1
ATOM 9958 C CA . SER B 1 283 ? 33.969 28.672 -0.795 1 75.88 283 SER B CA 1
ATOM 9959 C C . SER B 1 283 ? 33 28.734 0.392 1 75.88 283 SER B C 1
ATOM 9961 O O . SER B 1 283 ? 32.531 27.703 0.872 1 75.88 283 SER B O 1
ATOM 9963 N N . ASN B 1 284 ? 32.75 30 0.835 1 76.56 284 ASN B N 1
ATOM 9964 C CA . ASN B 1 284 ? 31.812 30.156 1.936 1 76.56 284 ASN B CA 1
ATOM 9965 C C . ASN B 1 284 ? 30.391 29.797 1.513 1 76.56 284 ASN B C 1
ATOM 9967 O O . ASN B 1 284 ? 29.672 29.125 2.258 1 76.56 284 ASN B O 1
ATOM 9971 N N . PHE B 1 285 ? 30.234 30.156 0.305 1 81.38 285 PHE B N 1
ATOM 9972 C CA . PHE B 1 285 ? 28.922 29.875 -0.253 1 81.38 285 PHE B CA 1
ATOM 9973 C C . PHE B 1 285 ? 28.734 28.375 -0.446 1 81.38 285 PHE B C 1
ATOM 9975 O O . PHE B 1 285 ? 27.672 27.828 -0.126 1 81.38 285 PHE B O 1
ATOM 9982 N N . LYS B 1 286 ? 29.688 27.781 -0.811 1 84 286 LYS B N 1
ATOM 9983 C CA . LYS B 1 286 ? 29.625 26.344 -1.05 1 84 286 LYS B CA 1
ATOM 9984 C C . LYS B 1 286 ? 29.484 25.578 0.259 1 84 286 LYS B C 1
ATOM 9986 O O . LYS B 1 286 ? 28.719 24.609 0.334 1 84 286 LYS B O 1
ATOM 9991 N N . ALA B 1 287 ? 30.125 26.016 1.241 1 83.94 287 ALA B N 1
ATOM 9992 C CA . ALA B 1 287 ? 30.062 25.344 2.541 1 83.94 287 ALA B CA 1
ATOM 9993 C C . ALA B 1 287 ? 28.672 25.484 3.15 1 83.94 287 ALA B C 1
ATOM 9995 O O . ALA B 1 287 ? 28.141 24.531 3.732 1 83.94 287 ALA B O 1
ATOM 9996 N N . LEU B 1 288 ? 28.078 26.672 3.004 1 88.06 288 LEU B N 1
ATOM 9997 C CA . LEU B 1 288 ? 26.75 26.906 3.543 1 88.06 288 LEU B CA 1
ATOM 9998 C C . LEU B 1 288 ? 25.719 26.016 2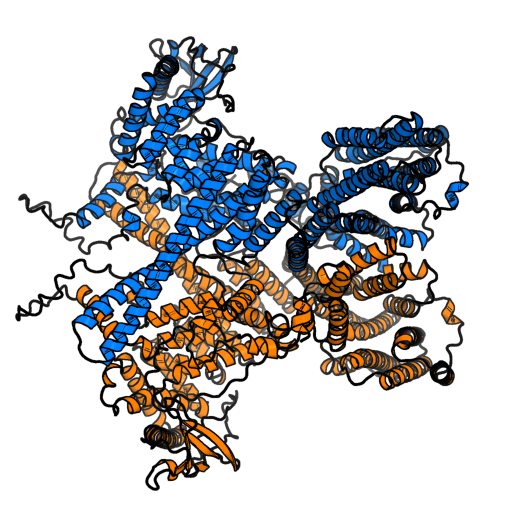.85 1 88.06 288 LEU B C 1
ATOM 10000 O O . LEU B 1 288 ? 24.875 25.406 3.51 1 88.06 288 LEU B O 1
ATOM 10004 N N . VAL B 1 289 ? 25.859 25.922 1.552 1 90 289 VAL B N 1
ATOM 10005 C CA . VAL B 1 289 ? 24.922 25.109 0.776 1 90 289 VAL B CA 1
ATOM 10006 C C . VAL B 1 289 ? 25.094 23.641 1.117 1 90 289 VAL B C 1
ATOM 10008 O O . VAL B 1 289 ? 24.109 22.922 1.303 1 90 289 VAL B O 1
ATOM 10011 N N . ASP B 1 290 ? 26.281 23.203 1.322 1 89 290 ASP B N 1
ATOM 10012 C CA . ASP B 1 290 ? 26.562 21.797 1.593 1 89 290 ASP B CA 1
ATOM 10013 C C . ASP B 1 290 ? 26.031 21.391 2.961 1 89 290 ASP B C 1
ATOM 10015 O O . ASP B 1 290 ? 25.438 20.312 3.105 1 89 290 ASP B O 1
ATOM 10019 N N . ILE B 1 291 ? 26.203 22.234 3.873 1 90.12 291 ILE B N 1
ATOM 10020 C CA . ILE B 1 291 ? 25.766 21.906 5.223 1 90.12 291 ILE B CA 1
ATOM 10021 C C . ILE B 1 291 ? 24.234 21.906 5.285 1 90.12 291 ILE B C 1
ATOM 10023 O O . ILE B 1 291 ? 23.641 21.062 5.941 1 90.12 291 ILE B O 1
ATOM 10027 N N . ARG B 1 292 ? 23.625 22.859 4.648 1 93 292 ARG B N 1
ATOM 10028 C CA . ARG B 1 292 ? 22.172 22.922 4.633 1 93 292 ARG B CA 1
ATOM 10029 C C . ARG B 1 292 ? 21.578 21.703 3.924 1 93 292 ARG B C 1
ATOM 10031 O O . ARG B 1 292 ? 20.578 21.156 4.375 1 93 292 ARG B O 1
ATOM 10038 N N . LEU B 1 293 ? 22.188 21.359 2.869 1 94 293 LEU B N 1
ATOM 10039 C CA . LEU B 1 293 ? 21.719 20.188 2.139 1 94 293 LEU B CA 1
ATOM 10040 C C . LEU B 1 293 ? 21.906 18.922 2.959 1 94 293 LEU B C 1
ATOM 10042 O O . LEU B 1 293 ? 21.047 18.031 2.965 1 94 293 LEU B O 1
ATOM 10046 N N . HIS B 1 294 ? 23 18.859 3.625 1 91.75 294 HIS B N 1
ATOM 10047 C CA . HIS B 1 294 ? 23.266 17.688 4.461 1 91.75 294 HIS B CA 1
ATOM 10048 C C . HIS B 1 294 ? 22.25 17.594 5.598 1 91.75 294 HIS B C 1
ATOM 10050 O O . HIS B 1 294 ? 21.828 16.484 5.961 1 91.75 294 HIS B O 1
ATOM 10056 N N . GLN B 1 295 ? 21.891 18.703 6.117 1 92.75 295 GLN B N 1
ATOM 10057 C CA . GLN B 1 295 ? 20.891 18.703 7.176 1 92.75 295 GLN B CA 1
ATOM 10058 C C . GLN B 1 295 ? 19.531 18.281 6.645 1 92.75 295 GLN B C 1
ATOM 10060 O O . GLN B 1 295 ? 18.766 17.625 7.348 1 92.75 295 GLN B O 1
ATOM 10065 N N . SER B 1 296 ? 19.219 18.719 5.465 1 95.31 296 SER B N 1
ATOM 10066 C CA . SER B 1 296 ? 17.953 18.312 4.855 1 95.31 296 SER B CA 1
ATOM 10067 C C . SER B 1 296 ? 17.906 16.797 4.656 1 95.31 296 SER B C 1
ATOM 10069 O O . SER B 1 296 ? 16.859 16.172 4.859 1 95.31 296 SER B O 1
ATOM 10071 N N . ILE B 1 297 ? 19.031 16.203 4.309 1 94.38 297 ILE B N 1
ATOM 10072 C CA . ILE B 1 297 ? 19.109 14.766 4.074 1 94.38 297 ILE B CA 1
ATOM 10073 C C . ILE B 1 297 ? 18.906 14.016 5.391 1 94.38 297 ILE B C 1
ATOM 10075 O O . ILE B 1 297 ? 18.125 13.055 5.449 1 94.38 297 ILE B O 1
ATOM 10079 N N . ILE B 1 298 ? 19.5 14.477 6.434 1 91.5 298 ILE B N 1
ATOM 10080 C CA . ILE B 1 298 ? 19.375 13.836 7.742 1 91.5 298 ILE B CA 1
ATOM 10081 C C . ILE B 1 298 ? 17.938 13.945 8.25 1 91.5 298 ILE B C 1
ATOM 10083 O O . ILE B 1 298 ? 17.406 12.992 8.828 1 91.5 298 ILE B O 1
ATOM 10087 N N . ALA B 1 299 ? 17.359 15.078 8.047 1 94.44 299 ALA B N 1
ATOM 10088 C CA . ALA B 1 299 ? 15.984 15.281 8.484 1 94.44 299 ALA B CA 1
ATOM 10089 C C . ALA B 1 299 ? 15.031 14.367 7.723 1 94.44 299 ALA B C 1
ATOM 10091 O O . ALA B 1 299 ? 14.109 13.797 8.312 1 94.44 299 ALA B O 1
ATOM 10092 N N . ARG B 1 300 ? 15.227 14.242 6.461 1 94.75 300 ARG B N 1
ATOM 10093 C CA . ARG B 1 300 ? 14.375 13.375 5.652 1 94.75 300 ARG B CA 1
ATOM 10094 C C . ARG B 1 300 ? 14.516 11.914 6.09 1 94.75 300 ARG B C 1
ATOM 10096 O O . ARG B 1 300 ? 13.516 11.203 6.215 1 94.75 300 ARG B O 1
ATOM 10103 N N . GLU B 1 301 ? 15.75 11.469 6.375 1 89.44 301 GLU B N 1
ATOM 10104 C CA . GLU B 1 301 ? 16 10.094 6.789 1 89.44 301 GLU B CA 1
ATOM 10105 C C . GLU B 1 301 ? 15.398 9.812 8.164 1 89.44 301 GLU B C 1
ATOM 10107 O O . GLU B 1 301 ? 15.062 8.672 8.484 1 89.44 301 GLU B O 1
ATOM 10112 N N . ALA B 1 302 ? 15.258 10.883 8.961 1 87.88 302 ALA B N 1
ATOM 10113 C CA . ALA B 1 302 ? 14.633 10.758 10.273 1 87.88 302 ALA B CA 1
ATOM 10114 C C . ALA B 1 302 ? 13.117 10.906 10.18 1 87.88 302 ALA B C 1
ATOM 10116 O O . ALA B 1 302 ? 12.422 10.906 11.195 1 87.88 302 ALA B O 1
ATOM 10117 N N . ASN B 1 303 ? 12.516 11.055 9.023 1 88.94 303 ASN B N 1
ATOM 10118 C CA . ASN B 1 303 ? 11.094 11.195 8.75 1 88.94 303 ASN B CA 1
ATOM 10119 C C . ASN B 1 303 ? 10.555 12.523 9.266 1 88.94 303 ASN B C 1
ATOM 10121 O O . ASN B 1 303 ? 9.406 12.609 9.711 1 88.94 303 ASN B O 1
ATOM 10125 N N . MET B 1 304 ? 11.477 13.477 9.453 1 93.5 304 MET B N 1
ATOM 10126 C CA . MET B 1 304 ? 11.047 14.836 9.758 1 93.5 304 MET B CA 1
ATOM 10127 C C . MET B 1 304 ? 10.969 15.68 8.492 1 93.5 304 MET B C 1
ATOM 10129 O O . MET B 1 304 ? 11.844 16.516 8.242 1 93.5 304 MET B O 1
ATOM 10133 N N . PHE B 1 305 ? 9.906 15.5 7.777 1 94.31 305 PHE B N 1
ATOM 10134 C CA . PHE B 1 305 ? 9.781 16.016 6.418 1 94.31 305 PHE B CA 1
ATOM 10135 C C . PHE B 1 305 ? 9.625 17.531 6.418 1 94.31 305 PHE B C 1
ATOM 10137 O O . PHE B 1 305 ? 10.164 18.203 5.547 1 94.31 305 PHE B O 1
ATOM 10144 N N . TRP B 1 306 ? 8.945 18.062 7.391 1 93.69 306 TRP B N 1
ATOM 10145 C CA . TRP B 1 306 ? 8.719 19.5 7.422 1 93.69 306 TRP B CA 1
ATOM 10146 C C . TRP B 1 306 ? 10.016 20.25 7.703 1 93.69 306 TRP B C 1
ATOM 10148 O O . TRP B 1 306 ? 10.25 21.344 7.152 1 93.69 306 TRP B O 1
ATOM 10158 N N . VAL B 1 307 ? 10.891 19.703 8.539 1 94.31 307 VAL B N 1
ATOM 10159 C CA . VAL B 1 307 ? 12.18 20.312 8.836 1 94.31 307 VAL B CA 1
ATOM 10160 C C . VAL B 1 307 ? 13.094 20.219 7.609 1 94.31 307 VAL B C 1
ATOM 10162 O O . VAL B 1 307 ? 13.844 21.156 7.316 1 94.31 307 VAL B O 1
ATOM 10165 N N . SER B 1 308 ? 12.984 19.078 6.953 1 95.44 308 SER B N 1
ATOM 10166 C CA . SER B 1 308 ? 13.766 18.922 5.727 1 95.44 308 SER B CA 1
ATOM 10167 C C . SER B 1 308 ? 13.359 19.953 4.684 1 95.44 308 SER B C 1
ATOM 10169 O O . SER B 1 308 ? 14.219 20.531 4.008 1 95.44 308 SER B O 1
ATOM 10171 N N . GLU B 1 309 ? 12.094 20.188 4.57 1 93.81 309 GLU B N 1
ATOM 10172 C CA . GLU B 1 309 ? 11.602 21.172 3.607 1 93.81 309 GLU B CA 1
ATOM 10173 C C . GLU B 1 309 ? 12.078 22.578 3.957 1 93.81 309 GLU B C 1
ATOM 10175 O O . GLU B 1 309 ? 12.328 23.391 3.066 1 93.81 309 GLU B O 1
ATOM 10180 N N . LYS B 1 310 ? 12.172 22.891 5.195 1 93 310 LYS B N 1
ATOM 10181 C CA . LYS B 1 310 ? 12.664 24.188 5.66 1 93 310 LYS B CA 1
ATOM 10182 C C . LYS B 1 310 ? 14.102 24.422 5.188 1 93 310 LYS B C 1
ATOM 10184 O O . LYS B 1 310 ? 14.406 25.484 4.645 1 93 310 LYS B O 1
ATOM 10189 N N . TYR B 1 311 ? 14.922 23.438 5.336 1 93.44 311 TYR B N 1
ATOM 10190 C CA . TYR B 1 311 ? 16.312 23.578 4.934 1 93.44 311 TYR B CA 1
ATOM 10191 C C . TYR B 1 311 ? 16.438 23.656 3.42 1 93.44 311 TYR B C 1
ATOM 10193 O O . TYR B 1 311 ? 17.297 24.391 2.904 1 93.44 311 TYR B O 1
ATOM 10201 N N . LEU B 1 312 ? 15.602 22.984 2.719 1 93.56 312 LEU B N 1
ATOM 10202 C CA . LEU B 1 312 ? 15.656 23.016 1.261 1 93.56 312 LEU B CA 1
ATOM 10203 C C . LEU B 1 312 ? 15.195 24.375 0.734 1 93.56 312 LEU B C 1
ATOM 10205 O O . LEU B 1 312 ? 15.773 24.906 -0.215 1 93.56 312 LEU B O 1
ATOM 10209 N N . ARG B 1 313 ? 14.219 24.875 1.333 1 90.06 313 ARG B N 1
ATOM 10210 C CA . ARG B 1 313 ? 13.734 26.172 0.906 1 90.06 313 ARG B CA 1
ATOM 10211 C C . ARG B 1 313 ? 14.766 27.266 1.194 1 90.06 313 ARG B C 1
ATOM 10213 O O . ARG B 1 313 ? 14.906 28.219 0.422 1 90.06 313 ARG B O 1
ATOM 10220 N N . ALA B 1 314 ? 15.484 27.125 2.293 1 88.81 314 ALA B N 1
ATOM 10221 C CA . ALA B 1 314 ? 16.547 28.062 2.633 1 88.81 314 ALA B CA 1
ATOM 10222 C C . ALA B 1 314 ? 17.672 28.031 1.595 1 88.81 314 ALA B C 1
ATOM 10224 O O . ALA B 1 314 ? 18.266 29.062 1.276 1 88.81 314 ALA B O 1
ATOM 10225 N N . VAL B 1 315 ? 17.906 26.828 1.047 1 91 315 VAL B N 1
ATOM 10226 C CA . VAL B 1 315 ? 18.938 26.688 0.025 1 91 315 VAL B CA 1
ATOM 10227 C C . VAL B 1 315 ? 18.484 27.359 -1.267 1 91 315 VAL B C 1
ATOM 10229 O O . VAL B 1 315 ? 19.281 28.016 -1.951 1 91 315 VAL B O 1
ATOM 10232 N N . ARG B 1 316 ? 17.25 27.234 -1.537 1 87.69 316 ARG B N 1
ATOM 10233 C CA . ARG B 1 316 ? 16.719 27.797 -2.773 1 87.69 316 ARG B CA 1
ATOM 10234 C C . ARG B 1 316 ? 16.766 29.312 -2.762 1 87.69 316 ARG B C 1
ATOM 10236 O O . ARG B 1 316 ? 16.906 29.953 -3.811 1 87.69 316 ARG B O 1
ATOM 10243 N N . GLN B 1 317 ? 16.766 29.922 -1.618 1 83.12 317 GLN B N 1
ATOM 10244 C CA . GLN B 1 317 ? 16.703 31.375 -1.491 1 83.12 317 GLN B CA 1
ATOM 10245 C C . GLN B 1 317 ? 18.094 31.984 -1.557 1 83.12 317 GLN B C 1
ATOM 10247 O O . GLN B 1 317 ? 18.25 33.188 -1.746 1 83.12 317 GLN B O 1
ATOM 10252 N N . ILE B 1 318 ? 19.141 31.109 -1.416 1 82.5 318 ILE B N 1
ATOM 10253 C CA . ILE B 1 318 ? 20.5 31.625 -1.532 1 82.5 318 ILE B CA 1
ATOM 10254 C C . ILE B 1 318 ? 20.75 32.062 -2.971 1 82.5 318 ILE B C 1
ATOM 10256 O O . ILE B 1 318 ? 20.516 31.312 -3.912 1 82.5 318 ILE B O 1
ATOM 10260 N N . PRO B 1 319 ? 21.109 33.25 -3.025 1 76.06 319 PRO B N 1
ATOM 10261 C CA . PRO B 1 319 ? 21.359 33.75 -4.383 1 76.06 319 PRO B CA 1
ATOM 10262 C C . PRO B 1 319 ? 22.422 32.938 -5.113 1 76.06 319 PRO B C 1
ATOM 10264 O O . PRO B 1 319 ? 23.312 32.344 -4.477 1 76.06 319 PRO B O 1
ATOM 10267 N N . ASN B 1 320 ? 22.484 32.594 -6.305 1 77.75 320 ASN B N 1
ATOM 10268 C CA . ASN B 1 320 ? 23.484 31.969 -7.176 1 77.75 320 ASN B CA 1
ATOM 10269 C C . ASN B 1 320 ? 23.344 30.438 -7.191 1 77.75 320 ASN B C 1
ATOM 10271 O O . ASN B 1 320 ? 24.031 29.766 -7.941 1 77.75 320 ASN B O 1
ATOM 10275 N N . VAL B 1 321 ? 22.516 29.984 -6.234 1 82.62 321 VAL B N 1
ATOM 10276 C CA . VAL B 1 321 ? 22.344 28.547 -6.199 1 82.62 321 VAL B CA 1
ATOM 10277 C C . VAL B 1 321 ? 21.672 28.062 -7.48 1 82.62 321 VAL B C 1
ATOM 10279 O O . VAL B 1 321 ? 22.078 27.062 -8.078 1 82.62 321 VAL B O 1
ATOM 10282 N N . LEU B 1 322 ? 20.734 28.812 -7.992 1 78.5 322 LEU B N 1
ATOM 10283 C CA . LEU B 1 322 ? 19.953 28.406 -9.148 1 78.5 322 LEU B CA 1
ATOM 10284 C C . LEU B 1 322 ? 20.734 28.625 -10.438 1 78.5 322 LEU B C 1
ATOM 10286 O O . LEU B 1 322 ? 20.469 27.969 -11.453 1 78.5 322 LEU B O 1
ATOM 10290 N N . SER B 1 323 ? 21.75 29.469 -10.258 1 80.25 323 SER B N 1
ATOM 10291 C CA . SER B 1 323 ? 22.547 29.734 -11.445 1 80.25 323 SER B CA 1
ATOM 10292 C C . SER B 1 323 ? 23.641 28.688 -11.617 1 80.25 323 SER B C 1
ATOM 10294 O O . SER B 1 323 ? 24.094 28.422 -12.734 1 80.25 323 SER B O 1
ATOM 10296 N N . ASN B 1 324 ? 24.062 28.156 -10.469 1 82.12 324 ASN B N 1
ATOM 10297 C CA . ASN B 1 324 ? 25.062 27.094 -10.508 1 82.12 324 ASN B CA 1
ATOM 10298 C C . ASN B 1 324 ? 24.406 25.734 -10.773 1 82.12 324 ASN B C 1
ATOM 10300 O O . ASN B 1 324 ? 23.547 25.297 -10.008 1 82.12 324 ASN B O 1
ATOM 10304 N N . VAL B 1 325 ? 24.859 25.078 -11.797 1 80.5 325 VAL B N 1
ATOM 10305 C CA . VAL B 1 325 ? 24.234 23.859 -12.266 1 80.5 325 VAL B CA 1
ATOM 10306 C C . VAL B 1 325 ? 24.406 22.75 -11.219 1 80.5 325 VAL B C 1
ATOM 10308 O O . VAL B 1 325 ? 23.484 21.969 -10.992 1 80.5 325 VAL B O 1
ATOM 10311 N N . ASN B 1 326 ? 25.562 22.688 -10.578 1 81.06 326 ASN B N 1
ATOM 10312 C CA . ASN B 1 326 ? 25.812 21.641 -9.602 1 81.06 326 ASN B CA 1
ATOM 10313 C C . ASN B 1 326 ? 24.859 21.734 -8.406 1 81.06 326 ASN B C 1
ATOM 10315 O O . ASN B 1 326 ? 24.312 20.734 -7.961 1 81.06 326 ASN B O 1
ATOM 10319 N N . PHE B 1 327 ? 24.688 22.953 -8.023 1 86 327 PHE B N 1
ATOM 10320 C CA . PHE B 1 327 ? 23.812 23.141 -6.871 1 86 327 PHE B CA 1
ATOM 10321 C C . PHE B 1 327 ? 22.359 22.938 -7.262 1 86 327 PHE B C 1
ATOM 10323 O O . PHE B 1 327 ? 21.562 22.438 -6.469 1 86 327 PHE B O 1
ATOM 10330 N N . ARG B 1 328 ? 22.062 23.25 -8.422 1 86.31 328 ARG B N 1
ATOM 10331 C CA . ARG B 1 328 ? 20.688 23.078 -8.898 1 86.31 328 ARG B CA 1
ATOM 10332 C C . ARG B 1 328 ? 20.328 21.594 -8.977 1 86.31 328 ARG B C 1
ATOM 10334 O O . ARG B 1 328 ? 19.219 21.203 -8.609 1 86.31 328 ARG B O 1
ATOM 10341 N N . LEU B 1 329 ? 21.281 20.797 -9.422 1 87.88 329 LEU B N 1
ATOM 10342 C CA . LEU B 1 329 ? 21.031 19.359 -9.547 1 87.88 329 LEU B CA 1
ATOM 10343 C C . LEU B 1 329 ? 20.906 18.703 -8.172 1 87.88 329 LEU B C 1
ATOM 10345 O O . LEU B 1 329 ? 20.047 17.859 -7.957 1 87.88 329 LEU B O 1
ATOM 10349 N N . ARG B 1 330 ? 21.766 19.156 -7.277 1 90.5 330 ARG B N 1
ATOM 10350 C CA . ARG B 1 330 ? 21.734 18.578 -5.934 1 90.5 330 ARG B CA 1
ATOM 10351 C C . ARG B 1 330 ? 20.469 18.984 -5.195 1 90.5 330 ARG B C 1
ATOM 10353 O O . ARG B 1 330 ? 19.859 18.172 -4.496 1 90.5 330 ARG B O 1
ATOM 10360 N N . LEU B 1 331 ? 20.125 20.25 -5.367 1 92.5 331 LEU B N 1
ATOM 10361 C CA . LEU B 1 331 ? 18.891 20.734 -4.758 1 92.5 331 LEU B CA 1
ATOM 10362 C C . LEU B 1 331 ? 17.672 20.031 -5.34 1 92.5 331 LEU B C 1
ATOM 10364 O O . LEU B 1 331 ? 16.797 19.578 -4.598 1 92.5 331 LEU B O 1
ATOM 10368 N N . GLY B 1 332 ? 17.656 19.922 -6.629 1 91.19 332 GLY B N 1
ATOM 10369 C CA . GLY B 1 332 ? 16.547 19.25 -7.285 1 91.19 332 GLY B CA 1
ATOM 10370 C C . GLY B 1 332 ? 16.406 17.797 -6.898 1 91.19 332 GLY B C 1
ATOM 10371 O O . GLY B 1 332 ? 15.289 17.281 -6.75 1 91.19 332 GLY B O 1
ATOM 10372 N N . LEU B 1 333 ? 17.516 17.156 -6.719 1 93.44 333 LEU B N 1
ATOM 10373 C CA . LEU B 1 333 ? 17.516 15.742 -6.34 1 93.44 333 LEU B CA 1
ATOM 10374 C C . LEU B 1 333 ? 16.953 15.562 -4.93 1 93.44 333 LEU B C 1
ATOM 10376 O O . LEU B 1 333 ? 16.125 14.688 -4.699 1 93.44 333 LEU B O 1
ATOM 10380 N N . GLU B 1 334 ? 17.359 16.375 -4.02 1 94.94 334 GLU B N 1
ATOM 10381 C CA . GLU B 1 334 ? 16.891 16.25 -2.645 1 94.94 334 GLU B CA 1
ATOM 10382 C C . GLU B 1 334 ? 15.43 16.656 -2.52 1 94.94 334 GLU B C 1
ATOM 10384 O O . GLU B 1 334 ? 14.695 16.094 -1.695 1 94.94 334 GLU B O 1
ATOM 10389 N N . GLU B 1 335 ? 15.039 17.641 -3.281 1 94.75 335 GLU B N 1
ATOM 10390 C CA . GLU B 1 335 ? 13.625 18 -3.287 1 94.75 335 GLU B CA 1
ATOM 10391 C C . GLU B 1 335 ? 12.758 16.859 -3.799 1 94.75 335 GLU B C 1
ATOM 10393 O O . GLU B 1 335 ? 11.703 16.562 -3.23 1 94.75 335 GLU B O 1
ATOM 10398 N N . ALA B 1 336 ? 13.242 16.281 -4.844 1 95.56 336 ALA B N 1
ATOM 10399 C CA . ALA B 1 336 ? 12.508 15.148 -5.402 1 95.56 336 ALA B CA 1
ATOM 10400 C C . ALA B 1 336 ? 12.422 14 -4.398 1 95.56 336 ALA B C 1
ATOM 10402 O O . ALA B 1 336 ? 11.359 13.406 -4.215 1 95.56 336 ALA B O 1
ATOM 10403 N N . LYS B 1 337 ? 13.531 13.703 -3.762 1 96.38 337 LYS B N 1
ATOM 10404 C CA . LYS B 1 337 ? 13.547 12.633 -2.773 1 96.38 337 LYS B CA 1
ATOM 10405 C C . LYS B 1 337 ? 12.617 12.945 -1.604 1 96.38 337 LYS B C 1
ATOM 10407 O O . LYS B 1 337 ? 11.992 12.047 -1.044 1 96.38 337 LYS B O 1
ATOM 10412 N N . LEU B 1 338 ? 12.539 14.148 -1.234 1 96.12 338 LEU B N 1
ATOM 10413 C CA . LEU B 1 338 ? 11.672 14.562 -0.137 1 96.12 338 LEU B CA 1
ATOM 10414 C C . LEU B 1 338 ? 10.211 14.289 -0.475 1 96.12 338 LEU B C 1
ATOM 10416 O O . LEU B 1 338 ? 9.484 13.68 0.315 1 96.12 338 LEU B O 1
ATOM 10420 N N . PHE B 1 339 ? 9.766 14.695 -1.634 1 94.56 339 PHE B N 1
ATOM 10421 C CA . PHE B 1 339 ? 8.367 14.516 -2.008 1 94.56 339 PHE B CA 1
ATOM 10422 C C . PHE B 1 339 ? 8.039 13.047 -2.217 1 94.56 339 PHE B C 1
ATOM 10424 O O . PHE B 1 339 ? 6.938 12.594 -1.904 1 94.56 339 PHE B O 1
ATOM 10431 N N . TRP B 1 340 ? 9.031 12.312 -2.641 1 94.06 340 TRP B N 1
ATOM 10432 C CA . TRP B 1 340 ? 8.836 10.875 -2.783 1 94.06 340 TRP B CA 1
ATOM 10433 C C . TRP B 1 340 ? 8.648 10.211 -1.422 1 94.06 340 TRP B C 1
ATOM 10435 O O . TRP B 1 340 ? 7.75 9.391 -1.245 1 94.06 340 TRP B O 1
ATOM 10445 N N . SER B 1 341 ? 9.469 10.617 -0.456 1 93.31 341 SER B N 1
ATOM 10446 C CA . SER B 1 341 ? 9.414 10.016 0.873 1 93.31 341 SER B CA 1
ATOM 10447 C C . SER B 1 341 ? 8.148 10.43 1.618 1 93.31 341 SER B C 1
ATOM 10449 O O . SER B 1 341 ? 7.641 9.688 2.457 1 93.31 341 SER B O 1
ATOM 10451 N N . LYS B 1 342 ? 7.641 11.578 1.306 1 91.94 342 LYS B N 1
ATOM 10452 C CA . LYS B 1 342 ? 6.426 12.094 1.938 1 91.94 342 LYS B CA 1
ATOM 10453 C C . LYS B 1 342 ? 5.188 11.375 1.412 1 91.94 342 LYS B C 1
ATOM 10455 O O . LYS B 1 342 ? 4.137 11.383 2.055 1 91.94 342 LYS B O 1
ATOM 10460 N N . GLY B 1 343 ? 5.277 10.797 0.281 1 87.88 343 GLY B N 1
ATOM 10461 C CA . GLY B 1 343 ? 4.156 10.078 -0.298 1 87.88 343 GLY B CA 1
ATOM 10462 C C . GLY B 1 343 ? 3.668 10.68 -1.603 1 87.88 343 GLY B C 1
ATOM 10463 O O . GLY B 1 343 ? 2.824 10.094 -2.285 1 87.88 343 GLY B O 1
ATOM 10464 N N . ASP B 1 344 ? 4.109 11.852 -1.965 1 89.94 344 ASP B N 1
ATOM 10465 C CA . ASP B 1 344 ? 3.752 12.477 -3.236 1 89.94 344 ASP B CA 1
ATOM 10466 C C . ASP B 1 344 ? 4.688 12.016 -4.355 1 89.94 344 ASP B C 1
ATOM 10468 O O . ASP B 1 344 ? 5.457 12.812 -4.891 1 89.94 344 ASP B O 1
ATOM 10472 N N . LYS B 1 345 ? 4.543 10.883 -4.777 1 88 345 LYS B N 1
ATOM 10473 C CA . LYS B 1 345 ? 5.449 10.211 -5.703 1 88 345 LYS B CA 1
ATOM 10474 C C . LYS B 1 345 ? 5.391 10.852 -7.09 1 88 345 LYS B C 1
ATOM 10476 O O . LYS B 1 345 ? 6.41 10.945 -7.777 1 88 345 LYS B O 1
ATOM 10481 N N . ASP B 1 346 ? 4.301 11.383 -7.457 1 81.88 346 ASP B N 1
ATOM 10482 C CA . ASP B 1 346 ? 4.152 11.984 -8.781 1 81.88 346 ASP B CA 1
ATOM 10483 C C . ASP B 1 346 ? 4.977 13.266 -8.898 1 81.88 346 ASP B C 1
ATOM 10485 O O . ASP B 1 346 ? 5.621 13.5 -9.922 1 81.88 346 ASP B O 1
ATOM 10489 N N . VAL B 1 347 ? 4.906 14.055 -7.871 1 89.69 347 VAL B N 1
ATOM 10490 C CA . VAL B 1 347 ? 5.66 15.297 -7.883 1 89.69 347 VAL B CA 1
ATOM 10491 C C . VAL B 1 347 ? 7.156 15 -7.914 1 89.69 347 VAL B C 1
ATOM 10493 O O . VAL B 1 347 ? 7.906 15.633 -8.664 1 89.69 347 VAL B O 1
ATOM 10496 N N . GLY B 1 348 ? 7.609 14.023 -7.09 1 91.62 348 GLY B N 1
ATOM 10497 C CA . GLY B 1 348 ? 9.016 13.656 -7.086 1 91.62 348 GLY B CA 1
ATOM 10498 C C . GLY B 1 348 ? 9.508 13.156 -8.43 1 91.62 348 GLY B C 1
ATOM 10499 O O . GLY B 1 348 ? 10.586 13.531 -8.883 1 91.62 348 GLY B O 1
ATOM 10500 N N . LYS B 1 349 ? 8.703 12.422 -9.109 1 89.06 349 LYS B N 1
ATOM 10501 C CA . LYS B 1 349 ? 9.07 11.875 -10.414 1 89.06 349 LYS B CA 1
ATOM 10502 C C . LYS B 1 349 ? 9.188 12.977 -11.461 1 89.06 349 LYS B C 1
ATOM 10504 O O . LYS B 1 349 ? 10.102 12.977 -12.281 1 89.06 349 LYS B O 1
ATOM 10509 N N . ILE B 1 350 ? 8.336 13.953 -11.43 1 86 350 ILE B N 1
ATOM 10510 C CA . ILE B 1 350 ? 8.32 15.031 -12.414 1 86 350 ILE B CA 1
ATOM 10511 C C . ILE B 1 350 ? 9.539 15.93 -12.219 1 86 350 ILE B C 1
ATOM 10513 O O . ILE B 1 350 ? 10.164 16.359 -13.188 1 86 350 ILE B O 1
ATOM 10517 N N . ILE B 1 351 ? 9.883 16.188 -10.969 1 90.69 351 ILE B N 1
ATOM 10518 C CA . ILE B 1 351 ? 11.047 17.031 -10.68 1 90.69 351 ILE B CA 1
ATOM 10519 C C . ILE B 1 351 ? 12.305 16.359 -11.227 1 90.69 351 ILE B C 1
ATOM 10521 O O . ILE B 1 351 ? 13.117 16.984 -11.898 1 90.69 351 ILE B O 1
ATOM 10525 N N . LEU B 1 352 ? 12.43 15.094 -10.992 1 90.44 352 LEU B N 1
ATOM 10526 C CA . LEU B 1 352 ? 13.633 14.375 -11.414 1 90.44 352 LEU B CA 1
ATOM 10527 C C . LEU B 1 352 ? 13.672 14.219 -12.93 1 90.44 352 LEU B C 1
ATOM 10529 O O . LEU B 1 352 ? 14.742 14.258 -13.531 1 90.44 352 LEU B O 1
ATOM 10533 N N . GLU B 1 353 ? 12.547 14 -13.5 1 86.5 353 GLU B N 1
ATOM 10534 C CA . GLU B 1 353 ? 12.477 13.883 -14.953 1 86.5 353 GLU B CA 1
ATOM 10535 C C . GLU B 1 353 ? 12.922 15.172 -15.641 1 86.5 353 GLU B C 1
ATOM 10537 O O . GLU B 1 353 ? 13.641 15.133 -16.641 1 86.5 353 GLU B O 1
ATOM 10542 N N . ARG B 1 354 ? 12.539 16.281 -15.102 1 84.06 354 ARG B N 1
ATOM 10543 C CA . ARG B 1 354 ? 12.914 17.578 -15.656 1 84.06 354 ARG B CA 1
ATOM 10544 C C . ARG B 1 354 ? 14.398 17.859 -15.43 1 84.06 354 ARG B C 1
ATOM 10546 O O . ARG B 1 354 ? 15.055 18.484 -16.266 1 84.06 354 ARG B O 1
ATOM 10553 N N . LEU B 1 355 ? 14.844 17.438 -14.312 1 86.38 355 LEU B N 1
ATOM 10554 C CA . LEU B 1 355 ? 16.25 17.625 -14.016 1 86.38 355 LEU B CA 1
ATOM 10555 C C . LEU B 1 355 ? 17.125 16.828 -14.977 1 86.38 355 LEU B C 1
ATOM 10557 O O . LEU B 1 355 ? 18.172 17.312 -15.43 1 86.38 355 LEU B O 1
ATOM 10561 N N . ILE B 1 356 ? 16.703 15.633 -15.367 1 85.88 356 ILE B N 1
ATOM 10562 C CA . ILE B 1 356 ? 17.469 14.758 -16.25 1 85.88 356 ILE B CA 1
ATOM 10563 C C . ILE B 1 356 ? 17.375 15.266 -17.688 1 85.88 356 ILE B C 1
ATOM 10565 O O . ILE B 1 356 ? 18.359 15.227 -18.422 1 85.88 356 ILE B O 1
ATOM 10569 N N . ALA B 1 357 ? 16.25 15.805 -17.984 1 80.44 357 ALA B N 1
ATOM 10570 C CA . ALA B 1 357 ? 16.062 16.281 -19.344 1 80.44 357 ALA B CA 1
ATOM 10571 C C . ALA B 1 357 ? 16.828 17.562 -19.594 1 80.44 357 ALA B C 1
ATOM 10573 O O . ALA B 1 357 ? 17.297 17.812 -20.719 1 80.44 357 ALA B O 1
ATOM 10574 N N . GLY B 1 358 ? 16.875 18.438 -18.672 1 73.06 358 GLY B N 1
ATOM 10575 C CA . GLY B 1 358 ? 17.438 19.766 -18.875 1 73.06 358 GLY B CA 1
ATOM 10576 C C . GLY B 1 358 ? 18.953 19.781 -18.828 1 73.06 358 GLY B C 1
ATOM 10577 O O . GLY B 1 358 ? 19.594 20.656 -19.422 1 73.06 358 GLY B O 1
ATOM 10578 N N . GLU B 1 359 ? 19.531 18.938 -18.031 1 64.88 359 GLU B N 1
ATOM 10579 C CA . GLU B 1 359 ? 20.938 19.188 -17.734 1 64.88 359 GLU B CA 1
ATOM 10580 C C . GLU B 1 359 ? 21.859 18.297 -18.578 1 64.88 359 GLU B C 1
ATOM 10582 O O . GLU B 1 359 ? 21.453 17.219 -19.016 1 64.88 359 GLU B O 1
ATOM 10587 N N . ASN B 1 360 ? 22.812 19.016 -19.109 1 64.19 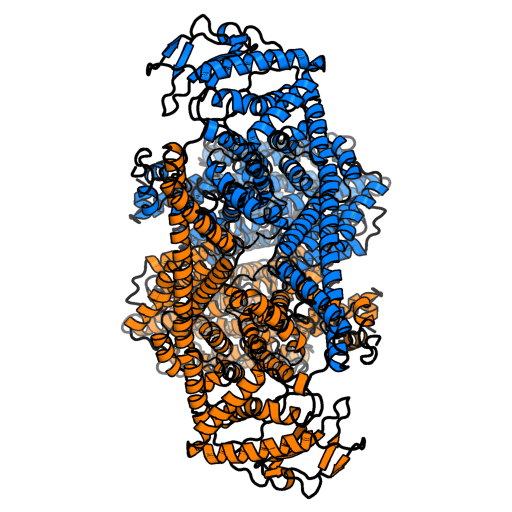360 ASN B N 1
ATOM 10588 C CA . ASN B 1 360 ? 23.859 18.359 -19.875 1 64.19 360 ASN B CA 1
ATOM 10589 C C . ASN B 1 360 ? 24.703 17.422 -19.016 1 64.19 360 ASN B C 1
ATOM 10591 O O . ASN B 1 360 ? 25.281 17.859 -18.016 1 64.19 360 ASN B O 1
ATOM 10595 N N . ALA B 1 361 ? 24.625 16.078 -19.109 1 64.19 361 ALA B N 1
ATOM 10596 C CA . ALA B 1 361 ? 25.234 14.93 -18.453 1 64.19 361 ALA B CA 1
ATOM 10597 C C . ALA B 1 361 ? 26.75 15.078 -18.359 1 64.19 361 ALA B C 1
ATOM 10599 O O . ALA B 1 361 ? 27.375 14.648 -17.391 1 64.19 361 ALA B O 1
ATOM 10600 N N . GLU B 1 362 ? 27.359 15.852 -19.125 1 68 362 GLU B N 1
ATOM 10601 C CA . GLU B 1 362 ? 28.812 15.727 -19.281 1 68 362 GLU B CA 1
ATOM 10602 C C . GLU B 1 362 ? 29.547 16.516 -18.203 1 68 362 GLU B C 1
ATOM 10604 O O . GLU B 1 362 ? 30.547 16.047 -17.656 1 68 362 GLU B O 1
ATOM 10609 N N . ALA B 1 363 ? 29.094 17.703 -17.797 1 68.06 363 ALA B N 1
ATOM 10610 C CA . ALA B 1 363 ? 29.859 18.516 -16.859 1 68.06 363 ALA B CA 1
ATOM 10611 C C . ALA B 1 363 ? 29.656 18.062 -15.422 1 68.06 363 ALA B C 1
ATOM 10613 O O . ALA B 1 363 ? 30.594 18.094 -14.617 1 68.06 363 ALA B O 1
ATOM 10614 N N . HIS B 1 364 ? 28.609 17.578 -15.086 1 83.06 364 HIS B N 1
ATOM 10615 C CA . HIS B 1 364 ? 28.266 17.141 -13.734 1 83.06 364 HIS B CA 1
ATOM 10616 C C . HIS B 1 364 ? 27.688 15.727 -13.742 1 83.06 364 HIS B C 1
ATOM 10618 O O . HIS B 1 364 ? 26.547 15.508 -13.312 1 83.06 364 HIS B O 1
ATOM 10624 N N . TYR B 1 365 ? 28.656 14.844 -14.055 1 86.19 365 TYR B N 1
ATOM 10625 C CA . TYR B 1 365 ? 28.219 13.492 -14.375 1 86.19 365 TYR B CA 1
ATOM 10626 C C . TYR B 1 365 ? 27.797 12.742 -13.117 1 86.19 365 TYR B C 1
ATOM 10628 O O . TYR B 1 365 ? 26.906 11.891 -13.164 1 86.19 365 TYR B O 1
ATOM 10636 N N . LEU B 1 366 ? 28.422 13.117 -11.969 1 87.75 366 LEU B N 1
ATOM 10637 C CA . LEU B 1 366 ? 28.141 12.352 -10.758 1 87.75 366 LEU B CA 1
ATOM 10638 C C . LEU B 1 366 ? 26.719 12.609 -10.281 1 87.75 366 LEU B C 1
ATOM 10640 O O . LEU B 1 366 ? 25.969 11.672 -9.984 1 87.75 366 LEU B O 1
ATOM 10644 N N . ASP B 1 367 ? 26.344 13.875 -10.25 1 87.12 367 ASP B N 1
ATOM 10645 C CA . ASP B 1 367 ? 24.984 14.211 -9.805 1 87.12 367 ASP B CA 1
ATOM 10646 C C . ASP B 1 367 ? 23.938 13.734 -10.812 1 87.12 367 ASP B C 1
ATOM 10648 O O . ASP B 1 367 ? 22.844 13.336 -10.43 1 87.12 367 ASP B O 1
ATOM 10652 N N . TYR B 1 368 ? 24.359 13.789 -11.969 1 89.06 368 TYR B N 1
ATOM 10653 C CA . TYR B 1 368 ? 23.484 13.281 -13.016 1 89.06 368 TYR B CA 1
ATOM 10654 C C . TYR B 1 368 ? 23.281 11.773 -12.875 1 89.06 368 TYR B C 1
ATOM 10656 O O . TYR B 1 368 ? 22.172 11.273 -13.039 1 89.06 368 TYR B O 1
ATOM 10664 N N . ALA B 1 369 ? 24.375 11.094 -12.602 1 90.88 369 ALA B N 1
ATOM 10665 C CA . ALA B 1 369 ? 24.312 9.648 -12.414 1 90.88 369 ALA B CA 1
ATOM 10666 C C . ALA B 1 369 ? 23.438 9.289 -11.219 1 90.88 369 ALA B C 1
ATOM 10668 O O . ALA B 1 369 ? 22.656 8.328 -11.281 1 90.88 369 ALA B O 1
ATOM 10669 N N . ARG B 1 370 ? 23.562 10.07 -10.219 1 92.25 370 ARG B N 1
ATOM 10670 C CA . ARG B 1 370 ? 22.75 9.828 -9.031 1 92.25 370 ARG B CA 1
ATOM 10671 C C . ARG B 1 370 ? 21.266 10.031 -9.336 1 92.25 370 ARG B C 1
ATOM 10673 O O . ARG B 1 370 ? 20.422 9.273 -8.859 1 92.25 370 ARG B O 1
ATOM 10680 N N . ALA B 1 371 ? 20.953 11.055 -10.086 1 92.25 371 ALA B N 1
ATOM 10681 C CA . ALA B 1 371 ? 19.578 11.344 -10.469 1 92.25 371 ALA B CA 1
ATOM 10682 C C . ALA B 1 371 ? 19.016 10.242 -11.344 1 92.25 371 ALA B C 1
ATOM 10684 O O . ALA B 1 371 ? 17.859 9.844 -11.188 1 92.25 371 ALA B O 1
ATOM 10685 N N . LEU B 1 372 ? 19.859 9.727 -12.18 1 92.31 372 LEU B N 1
ATOM 10686 C CA . LEU B 1 372 ? 19.422 8.672 -13.094 1 92.31 372 LEU B CA 1
ATOM 10687 C C . LEU B 1 372 ? 19.109 7.387 -12.336 1 92.31 372 LEU B C 1
ATOM 10689 O O . LEU B 1 372 ? 18.109 6.719 -12.609 1 92.31 372 LEU B O 1
ATOM 10693 N N . VAL B 1 373 ? 19.938 7.031 -11.438 1 94.06 373 VAL B N 1
ATOM 10694 C CA . VAL B 1 373 ? 19.766 5.805 -10.664 1 94.06 373 VAL B CA 1
ATOM 10695 C C . VAL B 1 373 ? 18.5 5.922 -9.805 1 94.06 373 VAL B C 1
ATOM 10697 O O . VAL B 1 373 ? 17.734 4.969 -9.695 1 94.06 373 VAL B O 1
ATOM 10700 N N . THR B 1 374 ? 18.328 7.094 -9.211 1 95 374 THR B N 1
ATOM 10701 C CA . THR B 1 374 ? 17.156 7.297 -8.359 1 95 374 THR B CA 1
ATOM 10702 C C . THR B 1 374 ? 15.875 7.25 -9.18 1 95 374 THR B C 1
ATOM 10704 O O . THR B 1 374 ? 14.906 6.598 -8.781 1 95 374 THR B O 1
ATOM 10707 N N . TYR B 1 375 ? 15.859 7.906 -10.297 1 93.12 375 TYR B N 1
ATOM 10708 C CA . TYR B 1 375 ? 14.68 7.895 -11.156 1 93.12 375 TYR B CA 1
ATOM 10709 C C . TYR B 1 375 ? 14.398 6.492 -11.672 1 93.12 375 TYR B C 1
ATOM 10711 O O . TYR B 1 375 ? 13.242 6.055 -11.703 1 93.12 375 TYR B O 1
ATOM 10719 N N . GLY B 1 376 ? 15.477 5.809 -12.109 1 92.62 376 GLY B N 1
ATOM 10720 C CA . GLY B 1 376 ? 15.32 4.438 -12.562 1 92.62 376 GLY B CA 1
ATOM 10721 C C . GLY B 1 376 ? 14.742 3.521 -11.5 1 92.62 376 GLY B C 1
ATOM 10722 O O . GLY B 1 376 ? 13.898 2.674 -11.789 1 92.62 376 GLY B O 1
ATOM 10723 N N . SER B 1 377 ? 15.172 3.684 -10.305 1 92.69 377 SER B N 1
ATOM 10724 C CA . SER B 1 377 ? 14.672 2.873 -9.195 1 92.69 377 SER B CA 1
ATOM 10725 C C . SER B 1 377 ? 13.188 3.143 -8.945 1 92.69 377 SER B C 1
ATOM 10727 O O . SER B 1 377 ? 12.43 2.223 -8.633 1 92.69 377 SER B O 1
ATOM 10729 N N . TRP B 1 378 ? 12.781 4.387 -9.062 1 90.19 378 TRP B N 1
ATOM 10730 C CA . TRP B 1 378 ? 11.383 4.746 -8.836 1 90.19 378 TRP B CA 1
ATOM 10731 C C . TRP B 1 378 ? 10.492 4.191 -9.953 1 90.19 378 TRP B C 1
ATOM 10733 O O . TRP B 1 378 ? 9.391 3.709 -9.688 1 90.19 378 TRP B O 1
ATOM 10743 N N . VAL B 1 379 ? 11.023 4.258 -11.148 1 86.81 379 VAL B N 1
ATOM 10744 C CA . VAL B 1 379 ? 10.273 3.762 -12.305 1 86.81 379 VAL B CA 1
ATOM 10745 C C . VAL B 1 379 ? 10.086 2.252 -12.18 1 86.81 379 VAL B C 1
ATOM 10747 O O . VAL B 1 379 ? 9.016 1.727 -12.508 1 86.81 379 VAL B O 1
ATOM 10750 N N . MET B 1 380 ? 11.094 1.556 -11.656 1 86.19 380 MET B N 1
ATOM 10751 C CA . MET B 1 380 ? 11.023 0.104 -11.516 1 86.19 380 MET B CA 1
ATOM 10752 C C . MET B 1 380 ? 10.125 -0.284 -10.344 1 86.19 380 MET B C 1
ATOM 10754 O O . MET B 1 380 ? 9.398 -1.277 -10.414 1 86.19 380 MET B O 1
ATOM 10758 N N . ASP B 1 381 ? 10.133 0.507 -9.336 1 81.56 381 ASP B N 1
ATOM 10759 C CA . ASP B 1 381 ? 9.32 0.223 -8.156 1 81.56 381 ASP B CA 1
ATOM 10760 C C . ASP B 1 381 ? 7.836 0.425 -8.445 1 81.56 381 ASP B C 1
ATOM 10762 O O . ASP B 1 381 ? 6.988 -0.287 -7.898 1 81.56 381 ASP B O 1
ATOM 10766 N N . THR B 1 382 ? 7.543 1.444 -9.258 1 77.69 382 THR B N 1
ATOM 10767 C CA . THR B 1 382 ? 6.148 1.727 -9.578 1 77.69 382 THR B CA 1
ATOM 10768 C C . THR B 1 382 ? 5.703 0.927 -10.797 1 77.69 382 THR B C 1
ATOM 10770 O O . THR B 1 382 ? 4.527 0.952 -11.164 1 77.69 382 THR B O 1
ATOM 10773 N N . HIS B 1 383 ? 6.613 0.211 -11.422 1 74.88 383 HIS B N 1
ATOM 10774 C CA . HIS B 1 383 ? 6.336 -0.613 -12.594 1 74.88 383 HIS B CA 1
ATOM 10775 C C . HIS B 1 383 ? 5.723 0.215 -13.719 1 74.88 383 HIS B C 1
ATOM 10777 O O . HIS B 1 383 ? 4.805 -0.245 -14.406 1 74.88 383 HIS B O 1
ATOM 10783 N N . SER B 1 384 ? 6.18 1.476 -13.773 1 71.56 384 SER B N 1
ATOM 10784 C CA . SER B 1 384 ? 5.703 2.34 -14.852 1 71.56 384 SER B CA 1
ATOM 10785 C C . SER B 1 384 ? 6.285 1.913 -16.203 1 71.56 384 SER B C 1
ATOM 10787 O O . SER B 1 384 ? 5.625 2.041 -17.234 1 71.56 384 SER B O 1
ATOM 10789 N N . GLU B 1 385 ? 7.52 1.523 -16.141 1 72.81 385 GLU B N 1
ATOM 10790 C CA . GLU B 1 385 ? 8.195 0.975 -17.312 1 72.81 385 GLU B CA 1
ATOM 10791 C C . GLU B 1 385 ? 8.719 -0.432 -17.031 1 72.81 385 GLU B C 1
ATOM 10793 O O . GLU B 1 385 ? 9.164 -0.728 -15.922 1 72.81 385 GLU B O 1
ATOM 10798 N N . ARG B 1 386 ? 8.445 -1.256 -17.969 1 69.06 386 ARG B N 1
ATOM 10799 C CA . ARG B 1 386 ? 8.875 -2.631 -17.734 1 69.06 386 ARG B CA 1
ATOM 10800 C C . ARG B 1 386 ? 9.773 -3.117 -18.875 1 69.06 386 ARG B C 1
ATOM 10802 O O . ARG B 1 386 ? 9.82 -2.51 -19.938 1 69.06 386 ARG B O 1
ATOM 10809 N N . GLY B 1 387 ? 10.539 -4.062 -18.516 1 72.69 387 GLY B N 1
ATOM 10810 C CA . GLY B 1 387 ? 11.352 -4.727 -19.531 1 72.69 387 GLY B CA 1
ATOM 10811 C C . GLY B 1 387 ? 12.828 -4.371 -19.438 1 72.69 387 GLY B C 1
ATOM 10812 O O . GLY B 1 387 ? 13.281 -3.834 -18.438 1 72.69 387 GLY B O 1
ATOM 10813 N N . LYS B 1 388 ? 13.57 -4.73 -20.406 1 79.38 388 LYS B N 1
ATOM 10814 C CA . LYS B 1 388 ? 15.023 -4.57 -20.438 1 79.38 388 LYS B CA 1
ATOM 10815 C C . LYS B 1 388 ? 15.406 -3.143 -20.828 1 79.38 388 LYS B C 1
ATOM 10817 O O . LYS B 1 388 ? 16.438 -2.633 -20.375 1 79.38 388 LYS B O 1
ATOM 10822 N N . ALA B 1 389 ? 14.5 -2.494 -21.422 1 82.31 389 ALA B N 1
ATOM 10823 C CA . ALA B 1 389 ? 14.828 -1.177 -21.969 1 82.31 389 ALA B CA 1
ATOM 10824 C C . ALA B 1 389 ? 15.016 -0.153 -20.859 1 82.31 389 ALA B C 1
ATOM 10826 O O . ALA B 1 389 ? 16.016 0.575 -20.828 1 82.31 389 ALA B O 1
ATOM 10827 N N . PRO B 1 390 ? 14.211 -0.199 -19.906 1 86.19 390 PRO B N 1
ATOM 10828 C CA . PRO B 1 390 ? 14.422 0.773 -18.844 1 86.19 390 PRO B CA 1
ATOM 10829 C C . PRO B 1 390 ? 15.664 0.474 -18 1 86.19 390 PRO B C 1
ATOM 10831 O O . PRO B 1 390 ? 16.297 1.394 -17.484 1 86.19 390 PRO B O 1
ATOM 10834 N N . LEU B 1 391 ? 16.078 -0.78 -17.859 1 91.06 391 LEU B N 1
ATOM 10835 C CA . LEU B 1 391 ? 17.281 -1.136 -17.109 1 91.06 391 LEU B CA 1
ATOM 10836 C C . LEU B 1 391 ? 18.531 -0.582 -17.781 1 91.06 391 LEU B C 1
ATOM 10838 O O . LEU B 1 391 ? 19.406 -0.03 -17.109 1 91.06 391 LEU B O 1
ATOM 10842 N N . GLN B 1 392 ? 18.484 -0.689 -19.078 1 90.62 392 GLN B N 1
ATOM 10843 C CA . GLN B 1 392 ? 19.641 -0.198 -19.828 1 90.62 392 GLN B CA 1
ATOM 10844 C C . GLN B 1 392 ? 19.625 1.326 -19.922 1 90.62 392 GLN B C 1
ATOM 10846 O O . GLN B 1 392 ? 20.688 1.964 -19.859 1 90.62 392 GLN B O 1
ATOM 10851 N N . LYS B 1 393 ? 18.484 1.835 -20 1 89.88 393 LYS B N 1
ATOM 10852 C CA . LYS B 1 393 ? 18.328 3.277 -20.172 1 89.88 393 LYS B CA 1
ATOM 10853 C C . LYS B 1 393 ? 18.766 4.027 -18.906 1 89.88 393 LYS B C 1
ATOM 10855 O O . LYS B 1 393 ? 19.391 5.09 -19 1 89.88 393 LYS B O 1
ATOM 10860 N N . TYR B 1 394 ? 18.531 3.479 -17.781 1 92.69 394 TYR B N 1
ATOM 10861 C CA . TYR B 1 394 ? 18.812 4.23 -16.562 1 92.69 394 TYR B CA 1
ATOM 10862 C C . TYR B 1 394 ? 20.047 3.693 -15.844 1 92.69 394 TYR B C 1
ATOM 10864 O O . TYR B 1 394 ? 21 4.438 -15.602 1 92.69 394 TYR B O 1
ATOM 10872 N N . PHE B 1 395 ? 20.141 2.441 -15.578 1 94.12 395 PHE B N 1
ATOM 10873 C CA . PHE B 1 395 ? 21.266 1.884 -14.828 1 94.12 395 PHE B CA 1
ATOM 10874 C C . PHE B 1 395 ? 22.438 1.597 -15.742 1 94.12 395 PHE B C 1
ATOM 10876 O O . PHE B 1 395 ? 23.594 1.85 -15.375 1 94.12 395 PHE B O 1
ATOM 10883 N N . GLY B 1 396 ? 22.156 1.039 -16.953 1 93.06 396 GLY B N 1
ATOM 10884 C CA . GLY B 1 396 ? 23.234 0.809 -17.906 1 93.06 396 GLY B CA 1
ATOM 10885 C C . GLY B 1 396 ? 23.938 2.084 -18.328 1 93.06 396 GLY B C 1
ATOM 10886 O O . GLY B 1 396 ? 25.172 2.133 -18.391 1 93.06 396 GLY B O 1
ATOM 10887 N N . ARG B 1 397 ? 23.125 3.021 -18.547 1 91.69 397 ARG B N 1
ATOM 10888 C CA . ARG B 1 397 ? 23.672 4.316 -18.938 1 91.69 397 ARG B CA 1
ATOM 10889 C C . ARG B 1 397 ? 24.5 4.926 -17.812 1 91.69 397 ARG B C 1
ATOM 10891 O O . ARG B 1 397 ? 25.531 5.566 -18.078 1 91.69 397 ARG B O 1
ATOM 10898 N N . THR B 1 398 ? 24.094 4.793 -16.562 1 93.19 398 THR B N 1
ATOM 10899 C CA . THR B 1 398 ? 24.844 5.301 -15.406 1 93.19 398 THR B CA 1
ATOM 10900 C C . THR B 1 398 ? 26.219 4.645 -15.32 1 93.19 398 THR B C 1
ATOM 10902 O O . THR B 1 398 ? 27.219 5.324 -15.094 1 93.19 398 THR B O 1
ATOM 10905 N N . ILE B 1 399 ? 26.281 3.385 -15.508 1 93.44 399 ILE B N 1
ATOM 10906 C CA . ILE B 1 399 ? 27.531 2.656 -15.445 1 93.44 399 ILE B CA 1
ATOM 10907 C C . ILE B 1 399 ? 28.438 3.074 -16.609 1 93.44 399 ILE B C 1
ATOM 10909 O O . ILE B 1 399 ? 29.641 3.242 -16.453 1 93.44 399 ILE B O 1
ATOM 10913 N N . GLU B 1 400 ? 27.812 3.309 -17.75 1 91.62 400 GLU B N 1
ATOM 10914 C CA . GLU B 1 400 ? 28.562 3.766 -18.906 1 91.62 400 GLU B CA 1
ATOM 10915 C C . GLU B 1 400 ? 29.141 5.16 -18.688 1 91.62 400 GLU B C 1
ATOM 10917 O O . GLU B 1 400 ? 30.297 5.418 -19.031 1 91.62 400 GLU B O 1
ATOM 10922 N N . LEU B 1 401 ? 28.359 5.965 -18.109 1 90.5 401 LEU B N 1
ATOM 10923 C CA . LEU B 1 401 ? 28.797 7.324 -17.828 1 90.5 401 LEU B CA 1
ATOM 10924 C C . LEU B 1 401 ? 29.953 7.324 -16.828 1 90.5 401 LEU B C 1
ATOM 10926 O O . LEU B 1 401 ? 30.891 8.109 -16.953 1 90.5 401 LEU B O 1
ATOM 10930 N N . MET B 1 402 ? 29.875 6.492 -15.867 1 91.88 402 MET B N 1
ATOM 10931 C CA . MET B 1 402 ? 30.922 6.43 -14.859 1 91.88 402 MET B CA 1
ATOM 10932 C C . MET B 1 402 ? 32.188 5.824 -15.43 1 91.88 402 MET B C 1
ATOM 10934 O O . MET B 1 402 ? 33.312 6.246 -15.078 1 91.88 402 MET B O 1
ATOM 10938 N N . ASN B 1 403 ? 32.031 4.887 -16.328 1 90.44 403 ASN B N 1
ATOM 10939 C CA . ASN B 1 403 ? 33.188 4.293 -16.969 1 90.44 403 ASN B CA 1
ATOM 10940 C C . ASN B 1 403 ? 33.875 5.27 -17.938 1 90.44 403 ASN B C 1
ATOM 10942 O O . ASN B 1 403 ? 35.094 5.324 -18.031 1 90.44 403 ASN B O 1
ATOM 10946 N N . GLU B 1 404 ? 33.031 6.027 -18.641 1 90.69 404 GLU B N 1
ATOM 10947 C CA . GLU B 1 404 ? 33.531 7.012 -19.594 1 90.69 404 GLU B CA 1
ATOM 10948 C C . GLU B 1 404 ? 34.375 8.078 -18.875 1 90.69 404 GLU B C 1
ATOM 10950 O O . GLU B 1 404 ? 35.344 8.594 -19.438 1 90.69 404 GLU B O 1
ATOM 10955 N N . ASN B 1 405 ? 34.031 8.352 -17.641 1 91.25 405 ASN B N 1
ATOM 10956 C CA . ASN B 1 405 ? 34.75 9.375 -16.875 1 91.25 405 ASN B CA 1
ATOM 10957 C C . ASN B 1 405 ? 35.75 8.75 -15.922 1 91.25 405 ASN B C 1
ATOM 10959 O O . ASN B 1 405 ? 36.25 9.422 -15.016 1 91.25 405 ASN B O 1
ATOM 10963 N N . ASN B 1 406 ? 36.031 7.426 -16.047 1 89.44 406 ASN B N 1
ATOM 10964 C CA . ASN B 1 406 ? 37 6.688 -15.258 1 89.44 406 ASN B CA 1
ATOM 10965 C C . ASN B 1 406 ? 36.781 6.879 -13.766 1 89.44 406 ASN B C 1
ATOM 10967 O O . ASN B 1 406 ? 37.719 7.152 -13.016 1 89.44 406 ASN B O 1
ATOM 10971 N N . HIS B 1 407 ? 35.5 6.824 -13.414 1 89.69 407 HIS B N 1
ATOM 10972 C CA . HIS B 1 407 ? 35.156 6.938 -12 1 89.69 407 HIS B CA 1
ATOM 10973 C C . HIS B 1 407 ? 35.656 5.734 -11.211 1 89.69 407 HIS B C 1
ATOM 10975 O O . HIS B 1 407 ? 35.719 4.621 -11.742 1 89.69 407 HIS B O 1
ATOM 10981 N N . ASP B 1 408 ? 36.031 5.957 -9.984 1 90.75 408 ASP B N 1
ATOM 10982 C CA . ASP B 1 408 ? 36.5 4.887 -9.109 1 90.75 408 ASP B CA 1
ATOM 10983 C C . ASP B 1 408 ? 35.406 3.828 -8.898 1 90.75 408 ASP B C 1
ATOM 10985 O O . ASP B 1 408 ? 34.312 4.141 -8.438 1 90.75 408 ASP B O 1
ATOM 10989 N N . LYS B 1 409 ? 35.688 2.678 -9.266 1 91.5 409 LYS B N 1
ATOM 10990 C CA . LYS B 1 409 ? 34.719 1.581 -9.172 1 91.5 409 LYS B CA 1
ATOM 10991 C C . LYS B 1 409 ? 34.5 1.178 -7.719 1 91.5 409 LYS B C 1
ATOM 10993 O O . LYS B 1 409 ? 33.5 0.506 -7.406 1 91.5 409 LYS B O 1
ATOM 10998 N N . HIS B 1 410 ? 35.344 1.591 -6.844 1 91.38 410 HIS B N 1
ATOM 10999 C CA . HIS B 1 410 ? 35.188 1.272 -5.43 1 91.38 410 HIS B CA 1
ATOM 11000 C C . HIS B 1 410 ? 34.344 2.318 -4.719 1 91.38 410 HIS B C 1
ATOM 11002 O O . HIS B 1 410 ? 34.031 2.17 -3.537 1 91.38 410 HIS B O 1
ATOM 11008 N N . SER B 1 411 ? 33.938 3.238 -5.527 1 92.31 411 SER B N 1
ATOM 11009 C CA . SER B 1 411 ? 33.156 4.309 -4.93 1 92.31 411 SER B CA 1
ATOM 11010 C C . SER B 1 411 ? 31.75 3.824 -4.559 1 92.31 411 SER B C 1
ATOM 11012 O O . SER B 1 411 ? 31.234 2.879 -5.16 1 92.31 411 SER B O 1
ATOM 11014 N N . GLU B 1 412 ? 31.203 4.438 -3.588 1 90.38 412 GLU B N 1
ATOM 11015 C CA . GLU B 1 412 ? 29.859 4.082 -3.121 1 90.38 412 GLU B CA 1
ATOM 11016 C C . GLU B 1 412 ? 28.812 4.316 -4.207 1 90.38 412 GLU B C 1
ATOM 11018 O O . GLU B 1 412 ? 27.844 3.57 -4.309 1 90.38 412 GLU B O 1
ATOM 11023 N N . ASP B 1 413 ? 29.031 5.309 -5.043 1 91.06 413 ASP B N 1
ATOM 11024 C CA . ASP B 1 413 ? 28.062 5.629 -6.09 1 91.06 413 ASP B CA 1
ATOM 11025 C C . ASP B 1 413 ? 28.016 4.527 -7.148 1 91.06 413 ASP B C 1
ATOM 11027 O O . ASP B 1 413 ? 26.938 4.145 -7.609 1 91.06 413 ASP B O 1
ATOM 11031 N N . PHE B 1 414 ? 29.234 4.105 -7.453 1 93.62 414 PHE B N 1
ATOM 11032 C CA . PHE B 1 414 ? 29.281 3.031 -8.438 1 93.62 414 PHE B CA 1
ATOM 11033 C C . PHE B 1 414 ? 28.641 1.761 -7.883 1 93.62 414 PHE B C 1
ATOM 11035 O O . PHE B 1 414 ? 27.875 1.09 -8.578 1 93.62 414 PHE B O 1
ATOM 11042 N N . LEU B 1 415 ? 28.984 1.439 -6.699 1 93.69 415 LEU B N 1
ATOM 11043 C CA . LEU B 1 415 ? 28.469 0.229 -6.07 1 93.69 415 LEU B CA 1
ATOM 11044 C C . LEU B 1 415 ? 26.953 0.299 -5.918 1 93.69 415 LEU B C 1
ATOM 11046 O O . LEU B 1 415 ? 26.266 -0.707 -6.094 1 93.69 415 LEU B O 1
ATOM 11050 N N . HIS B 1 416 ? 26.484 1.471 -5.621 1 93.38 416 HIS B N 1
ATOM 11051 C CA . HIS B 1 416 ? 25.047 1.644 -5.488 1 93.38 416 HIS B CA 1
ATOM 11052 C C . HIS B 1 416 ? 24.344 1.452 -6.824 1 93.38 416 HIS B C 1
ATOM 11054 O O . HIS B 1 416 ? 23.266 0.86 -6.887 1 93.38 416 HIS B O 1
ATOM 11060 N N . ALA B 1 417 ? 24.891 1.976 -7.852 1 94.69 417 ALA B N 1
ATOM 11061 C CA . ALA B 1 417 ? 24.312 1.826 -9.188 1 94.69 417 ALA B CA 1
ATOM 11062 C C . ALA B 1 417 ? 24.344 0.369 -9.633 1 94.69 417 ALA B C 1
ATOM 11064 O O . ALA B 1 417 ? 23.344 -0.146 -10.156 1 94.69 417 ALA B O 1
ATOM 11065 N N . ALA B 1 418 ? 25.469 -0.279 -9.422 1 94.88 418 ALA B N 1
ATOM 11066 C CA . ALA B 1 418 ? 25.609 -1.682 -9.805 1 94.88 418 ALA B CA 1
ATOM 11067 C C . ALA B 1 418 ? 24.656 -2.566 -9.008 1 94.88 418 ALA B C 1
ATOM 11069 O O . ALA B 1 418 ? 24.078 -3.51 -9.547 1 94.88 418 ALA B O 1
ATOM 11070 N N . LYS B 1 419 ? 24.578 -2.303 -7.77 1 93.81 419 LYS B N 1
ATOM 11071 C CA . LYS B 1 419 ? 23.672 -3.07 -6.918 1 93.81 419 LYS B CA 1
ATOM 11072 C C . LYS B 1 419 ? 22.219 -2.898 -7.359 1 93.81 419 LYS B C 1
ATOM 11074 O O . LYS B 1 419 ? 21.453 -3.865 -7.395 1 93.81 419 LYS B O 1
ATOM 11079 N N . ALA B 1 420 ? 21.812 -1.675 -7.652 1 94.25 420 ALA B N 1
ATOM 11080 C CA . ALA B 1 420 ? 20.453 -1.422 -8.117 1 94.25 420 ALA B CA 1
ATOM 11081 C C . ALA B 1 420 ? 20.188 -2.131 -9.445 1 94.25 420 ALA B C 1
ATOM 11083 O O . ALA B 1 420 ? 19.109 -2.715 -9.633 1 94.25 420 ALA B O 1
ATOM 11084 N N . PHE B 1 421 ? 21.156 -2.018 -10.312 1 94.94 421 PHE B N 1
ATOM 11085 C CA . PHE B 1 421 ? 21.031 -2.695 -11.594 1 94.94 421 PHE B CA 1
ATOM 11086 C C . PHE B 1 421 ? 20.828 -4.191 -11.398 1 94.94 421 PHE B C 1
ATOM 11088 O O . PHE B 1 421 ? 19.938 -4.789 -12.016 1 94.94 421 PHE B O 1
ATOM 11095 N N . ALA B 1 422 ? 21.609 -4.77 -10.555 1 94.38 422 ALA B N 1
ATOM 11096 C CA . ALA B 1 422 ? 21.531 -6.203 -10.281 1 94.38 422 ALA B CA 1
ATOM 11097 C C . ALA B 1 422 ? 20.203 -6.566 -9.617 1 94.38 422 ALA B C 1
ATOM 11099 O O . ALA B 1 422 ? 19.578 -7.57 -9.969 1 94.38 422 ALA B O 1
ATOM 11100 N N . LEU B 1 423 ? 19.828 -5.812 -8.703 1 91.69 423 LEU B N 1
ATOM 11101 C CA . LEU B 1 423 ? 18.625 -6.086 -7.941 1 91.69 423 LEU B CA 1
ATOM 11102 C C . LEU B 1 423 ? 17.391 -6.09 -8.852 1 91.69 423 LEU B C 1
ATOM 11104 O O . LEU B 1 423 ? 16.578 -7.016 -8.797 1 91.69 423 LEU B O 1
ATOM 11108 N N . PHE B 1 424 ? 17.219 -5.059 -9.648 1 91.5 424 PHE B N 1
ATOM 11109 C CA . PHE B 1 424 ? 16.016 -4.965 -10.484 1 91.5 424 PHE B CA 1
ATOM 11110 C C . PHE B 1 424 ? 16.078 -5.965 -11.633 1 91.5 424 PHE B C 1
ATOM 11112 O O . PHE B 1 424 ? 15.047 -6.453 -12.094 1 91.5 424 PHE B O 1
ATOM 11119 N N . ALA B 1 425 ? 17.25 -6.266 -12.133 1 93.25 425 ALA B N 1
ATOM 11120 C CA . ALA B 1 425 ? 17.391 -7.344 -13.109 1 93.25 425 ALA B CA 1
ATOM 11121 C C . ALA B 1 425 ? 17 -8.688 -12.5 1 93.25 425 ALA B C 1
ATOM 11123 O O . ALA B 1 425 ? 16.328 -9.5 -13.141 1 93.25 425 ALA B O 1
ATOM 11124 N N . ASP B 1 426 ? 17.422 -8.898 -11.305 1 90.62 426 ASP B N 1
ATOM 11125 C CA . ASP B 1 426 ? 17.094 -10.125 -10.586 1 90.62 426 ASP B CA 1
ATOM 11126 C C . ASP B 1 426 ? 15.602 -10.242 -10.328 1 90.62 426 ASP B C 1
ATOM 11128 O O . ASP B 1 426 ? 15.023 -11.328 -10.438 1 90.62 426 ASP B O 1
ATOM 11132 N N . GLU B 1 427 ? 15.023 -9.164 -9.961 1 86.25 427 GLU B N 1
ATOM 11133 C CA . GLU B 1 427 ? 13.578 -9.164 -9.734 1 86.25 427 GLU B CA 1
ATOM 11134 C C . GLU B 1 427 ? 12.828 -9.516 -11.016 1 86.25 427 GLU B C 1
ATOM 11136 O O . GLU B 1 427 ? 11.844 -10.258 -10.977 1 86.25 427 GLU B O 1
ATOM 11141 N N . ASN B 1 428 ? 13.281 -8.922 -12.102 1 86.81 428 ASN B N 1
ATOM 11142 C CA . ASN B 1 428 ? 12.664 -9.258 -13.383 1 86.81 428 ASN B CA 1
ATOM 11143 C C . ASN B 1 428 ? 12.906 -10.719 -13.758 1 86.81 428 ASN B C 1
ATOM 11145 O O . ASN B 1 428 ? 12.047 -11.352 -14.375 1 86.81 428 ASN B O 1
ATOM 11149 N N . PHE B 1 429 ? 14.094 -11.227 -13.398 1 89.25 429 PHE B N 1
ATOM 11150 C CA . PHE B 1 429 ? 14.398 -12.633 -13.648 1 89.25 429 PHE B CA 1
ATOM 11151 C C . PHE B 1 429 ? 13.438 -13.539 -12.875 1 89.25 429 PHE B C 1
ATOM 11153 O O . PHE B 1 429 ? 12.891 -14.492 -13.438 1 89.25 429 PHE B O 1
ATOM 11160 N N . ILE B 1 430 ? 13.234 -13.242 -11.688 1 81.94 430 ILE B N 1
ATOM 11161 C CA . ILE B 1 430 ? 12.375 -14.055 -10.836 1 81.94 430 ILE B CA 1
ATOM 11162 C C . ILE B 1 430 ? 10.93 -13.992 -11.344 1 81.94 430 ILE B C 1
ATOM 11164 O O . ILE B 1 430 ? 10.242 -15.008 -11.398 1 81.94 430 ILE B O 1
ATOM 11168 N N . GLU B 1 431 ? 10.555 -12.859 -11.648 1 78.12 431 GLU B N 1
ATOM 11169 C CA . GLU B 1 431 ? 9.195 -12.68 -12.148 1 78.12 431 GLU B CA 1
ATOM 11170 C C . GLU B 1 431 ? 8.977 -13.453 -13.445 1 78.12 431 GLU B C 1
ATOM 11172 O O . GLU B 1 431 ? 7.922 -14.07 -13.633 1 78.12 431 GLU B O 1
ATOM 11177 N N . THR B 1 432 ? 9.891 -13.367 -14.383 1 83 432 THR B N 1
ATOM 11178 C CA . THR B 1 432 ? 9.789 -14.094 -15.648 1 83 432 THR B CA 1
ATOM 11179 C C . THR B 1 432 ? 9.836 -15.602 -15.414 1 83 432 THR B C 1
ATOM 11181 O O . THR B 1 432 ? 9.172 -16.359 -16.125 1 83 432 THR B O 1
ATOM 11184 N N . LYS B 1 433 ? 10.641 -15.945 -14.414 1 83.31 433 LYS B N 1
ATOM 11185 C CA . LYS B 1 433 ? 10.719 -17.359 -14.07 1 83.31 433 LYS B CA 1
ATOM 11186 C C . LYS B 1 433 ? 9.391 -17.875 -13.539 1 83.31 433 LYS B C 1
ATOM 11188 O O . LYS B 1 433 ? 8.945 -18.953 -13.906 1 83.31 433 LYS B O 1
ATOM 11193 N N . HIS B 1 434 ? 8.758 -17.141 -12.742 1 73.19 434 HIS B N 1
ATOM 11194 C CA . HIS B 1 434 ? 7.453 -17.516 -12.211 1 73.19 434 HIS B CA 1
ATOM 11195 C C . HIS B 1 434 ? 6.398 -17.562 -13.305 1 73.19 434 HIS B C 1
ATOM 11197 O O . HIS B 1 434 ? 5.484 -18.391 -13.266 1 73.19 434 HIS B O 1
ATOM 11203 N N . ARG B 1 435 ? 6.551 -16.719 -14.266 1 73.31 435 ARG B N 1
ATOM 11204 C CA . ARG B 1 435 ? 5.629 -16.703 -15.406 1 73.31 435 ARG B CA 1
ATOM 11205 C C . ARG B 1 435 ? 5.766 -17.984 -16.219 1 73.31 435 ARG B C 1
ATOM 11207 O O . ARG B 1 435 ? 4.762 -18.562 -16.641 1 73.31 435 ARG B O 1
ATOM 11214 N N . ILE B 1 436 ? 6.906 -18.375 -16.391 1 78.69 436 ILE B N 1
ATOM 11215 C CA . ILE B 1 436 ? 7.176 -19.562 -17.203 1 78.69 436 ILE B CA 1
ATOM 11216 C C . ILE B 1 436 ? 6.688 -20.812 -16.469 1 78.69 436 ILE B C 1
ATOM 11218 O O . ILE B 1 436 ? 6.188 -21.75 -17.094 1 78.69 436 ILE B O 1
ATOM 11222 N N . GLN B 1 437 ? 6.688 -20.688 -15.156 1 72.06 437 GLN B N 1
ATOM 11223 C CA . GLN B 1 437 ? 6.277 -21.844 -14.367 1 72.06 437 GLN B CA 1
ATOM 11224 C C . GLN B 1 437 ? 4.773 -21.812 -14.094 1 72.06 437 GLN B C 1
ATOM 11226 O O . GLN B 1 437 ? 4.215 -22.781 -13.586 1 72.06 437 GLN B O 1
ATOM 11231 N N . SER B 1 438 ? 4.156 -20.828 -14.516 1 66.69 438 SER B N 1
ATOM 11232 C CA . SER B 1 438 ? 2.719 -20.703 -14.297 1 66.69 438 SER B CA 1
ATOM 11233 C C . SER B 1 438 ? 1.938 -21.672 -15.18 1 66.69 438 SER B C 1
ATOM 11235 O O . SER B 1 438 ? 2.426 -22.094 -16.234 1 66.69 438 SER B O 1
ATOM 11237 N N . SER B 1 439 ? 0.777 -22.031 -14.695 1 61.03 439 SER B N 1
ATOM 11238 C CA . SER B 1 439 ? -0.083 -22.953 -15.43 1 61.03 439 SER B CA 1
ATOM 11239 C C . SER B 1 439 ? -0.547 -22.344 -16.75 1 61.03 439 SER B C 1
ATOM 11241 O O . SER B 1 439 ? -0.667 -23.047 -17.75 1 61.03 439 SER B O 1
ATOM 11243 N N . SER B 1 440 ? -0.676 -21.094 -16.734 1 63 440 SER B N 1
ATOM 11244 C CA . SER B 1 440 ? -1.146 -20.422 -17.938 1 63 440 SER B CA 1
ATOM 11245 C C . SER B 1 440 ? -0.093 -20.469 -19.047 1 63 440 SER B C 1
ATOM 11247 O O . SER B 1 440 ? -0.422 -20.656 -20.219 1 63 440 SER B O 1
ATOM 11249 N N . PHE B 1 441 ? 1.099 -20.281 -18.703 1 71.88 441 PHE B N 1
ATOM 11250 C CA . PHE B 1 441 ? 2.176 -20.328 -19.672 1 71.88 441 PHE B CA 1
ATOM 11251 C C . PHE B 1 441 ? 2.381 -21.734 -20.203 1 71.88 441 PHE B C 1
ATOM 11253 O O . PHE B 1 441 ? 2.639 -21.922 -21.391 1 71.88 441 PHE B O 1
ATOM 11260 N N . GLN B 1 442 ? 2.197 -22.672 -19.328 1 71.56 442 GLN B N 1
ATOM 11261 C CA . GLN B 1 442 ? 2.336 -24.062 -19.734 1 71.56 442 GLN B CA 1
ATOM 11262 C C . GLN B 1 442 ? 1.211 -24.469 -20.688 1 71.56 442 GLN B C 1
ATOM 11264 O O . GLN B 1 442 ? 1.44 -25.203 -21.656 1 71.56 442 GLN B O 1
ATOM 11269 N N . GLN B 1 443 ? 0.058 -23.938 -20.438 1 67.19 443 GLN B N 1
ATOM 11270 C CA . GLN B 1 443 ? -1.068 -24.188 -21.328 1 67.19 443 GLN B CA 1
ATOM 11271 C C . GLN B 1 443 ? -0.869 -23.516 -22.688 1 67.19 443 GLN B C 1
ATOM 11273 O O . GLN B 1 443 ? -1.236 -24.062 -23.719 1 67.19 443 GLN B O 1
ATOM 11278 N N . GLN B 1 444 ? -0.322 -22.391 -22.578 1 71.31 444 GLN B N 1
ATOM 11279 C CA . GLN B 1 444 ? -0.03 -21.672 -23.812 1 71.31 444 GLN B CA 1
ATOM 11280 C C . GLN B 1 444 ? 0.982 -22.438 -24.672 1 71.31 444 GLN B C 1
ATOM 11282 O O . GLN B 1 444 ? 0.855 -22.5 -25.891 1 71.31 444 GLN B O 1
ATOM 11287 N N . LYS B 1 445 ? 1.961 -22.969 -24 1 76 445 LYS B N 1
ATOM 11288 C CA . LYS B 1 445 ? 2.975 -23.75 -24.703 1 76 445 LYS B CA 1
ATOM 11289 C C . LYS B 1 445 ? 2.371 -25.016 -25.312 1 76 445 LYS B C 1
ATOM 11291 O O . LYS B 1 445 ? 2.676 -25.375 -26.453 1 76 445 LYS B O 1
ATOM 11296 N N . GLU B 1 446 ? 1.469 -25.547 -24.562 1 72.5 446 GLU B N 1
ATOM 11297 C CA . GLU B 1 446 ? 0.817 -26.766 -25.031 1 72.5 446 GLU B CA 1
ATOM 11298 C C . GLU B 1 446 ? -0.15 -26.453 -26.172 1 72.5 446 GLU B C 1
ATOM 11300 O O . GLU B 1 446 ? -0.215 -27.203 -27.156 1 72.5 446 GLU B O 1
ATOM 11305 N N . THR B 1 447 ? -0.868 -25.469 -26.047 1 71.25 447 THR B N 1
ATOM 11306 C CA . THR B 1 447 ? -1.831 -25.094 -27.078 1 71.25 447 THR B CA 1
ATOM 11307 C C . THR B 1 447 ? -1.117 -24.703 -28.359 1 71.25 447 THR B C 1
ATOM 11309 O O . THR B 1 447 ? -1.601 -25 -29.469 1 71.25 447 THR B O 1
ATOM 11312 N N . ALA B 1 448 ? -0.058 -24.031 -28.156 1 74.69 448 ALA B N 1
ATOM 11313 C CA . ALA B 1 448 ? 0.705 -23.641 -29.344 1 74.69 448 ALA B CA 1
ATOM 11314 C C . ALA B 1 448 ? 1.239 -24.859 -30.078 1 74.69 448 ALA B C 1
ATOM 11316 O O . ALA B 1 448 ? 1.224 -24.891 -31.312 1 74.69 448 ALA B O 1
ATOM 11317 N N . LEU B 1 449 ? 1.657 -25.875 -29.344 1 74.94 449 LEU B N 1
ATOM 11318 C CA . LEU B 1 449 ? 2.18 -27.094 -29.953 1 74.94 449 LEU B CA 1
ATOM 11319 C C . LEU B 1 449 ? 1.061 -27.891 -30.609 1 74.94 449 LEU B C 1
ATOM 11321 O O . LEU B 1 449 ? 1.232 -28.406 -31.719 1 74.94 449 LEU B O 1
ATOM 11325 N N . VAL B 1 450 ? -0.032 -27.828 -29.969 1 69.38 450 VAL B N 1
ATOM 11326 C CA . VAL B 1 450 ? -1.171 -28.578 -30.484 1 69.38 450 VAL B CA 1
ATOM 11327 C C . VAL B 1 450 ? -1.725 -27.891 -31.734 1 69.38 450 VAL B C 1
ATOM 11329 O O . VAL B 1 450 ? -2.057 -28.547 -32.719 1 69.38 450 VAL B O 1
ATOM 11332 N N . SER B 1 451 ? -1.808 -26.656 -31.641 1 71.19 451 SER B N 1
ATOM 11333 C CA . SER B 1 451 ? -2.322 -25.891 -32.781 1 71.19 451 SER B CA 1
ATOM 11334 C C . SER B 1 451 ? -1.415 -26.047 -34 1 71.19 451 SER B C 1
ATOM 11336 O O . SER B 1 451 ? -1.896 -26.141 -35.125 1 71.19 451 SER B O 1
ATOM 11338 N N . LYS B 1 452 ? -0.175 -26.062 -33.75 1 75.88 452 LYS B N 1
ATOM 11339 C CA . LYS B 1 452 ? 0.771 -26.234 -34.844 1 75.88 452 LYS B CA 1
ATOM 11340 C C . LYS B 1 452 ? 0.645 -27.641 -35.469 1 75.88 452 LYS B C 1
ATOM 11342 O O . LYS B 1 452 ? 0.697 -27.797 -36.688 1 75.88 452 LYS B O 1
ATOM 11347 N N . ASN B 1 453 ? 0.418 -28.547 -34.594 1 71.56 453 ASN B N 1
ATOM 11348 C CA . ASN B 1 453 ? 0.279 -29.922 -35.062 1 71.56 453 ASN B CA 1
ATOM 11349 C C . ASN B 1 453 ? -1.021 -30.109 -35.844 1 71.56 453 ASN B C 1
ATOM 11351 O O . ASN B 1 453 ? -1.037 -30.781 -36.875 1 71.56 453 ASN B O 1
ATOM 11355 N N . ILE B 1 454 ? -2.029 -29.453 -35.312 1 68.44 454 ILE B N 1
ATOM 11356 C CA . ILE B 1 454 ? -3.324 -29.547 -36 1 68.44 454 ILE B CA 1
ATOM 11357 C C . ILE B 1 454 ? -3.262 -28.844 -37.344 1 68.44 454 ILE B C 1
ATOM 11359 O O . ILE B 1 454 ? -3.754 -29.375 -38.344 1 68.44 454 ILE B O 1
ATOM 11363 N N . ALA B 1 455 ? -2.695 -27.781 -37.344 1 72.75 455 ALA B N 1
ATOM 11364 C CA . ALA B 1 455 ? -2.598 -27.016 -38.562 1 72.75 455 ALA B CA 1
ATOM 11365 C C . ALA B 1 455 ? -1.76 -27.75 -39.594 1 72.75 455 ALA B C 1
ATOM 11367 O O . ALA B 1 455 ? -2.105 -27.781 -40.781 1 72.75 455 ALA B O 1
ATOM 11368 N N . THR B 1 456 ? -0.735 -28.422 -39.156 1 72.31 456 THR B N 1
ATOM 11369 C CA . THR B 1 456 ? 0.139 -29.141 -40.094 1 72.31 456 THR B CA 1
ATOM 11370 C C . THR B 1 456 ? -0.552 -30.391 -40.625 1 72.31 456 THR B C 1
ATOM 11372 O O . THR B 1 456 ? -0.408 -30.719 -41.812 1 72.31 456 THR B O 1
ATOM 11375 N N . THR B 1 457 ? -1.352 -30.969 -39.719 1 67.69 457 THR B N 1
ATOM 11376 C CA . THR B 1 457 ? -2.055 -32.188 -40.125 1 67.69 457 THR B CA 1
ATOM 11377 C C . THR B 1 457 ? -3.182 -31.844 -41.094 1 67.69 457 THR B C 1
ATOM 11379 O O . THR B 1 457 ? -3.393 -32.562 -42.094 1 67.69 457 THR B O 1
ATOM 11382 N N . TYR B 1 458 ? -3.861 -30.812 -40.781 1 64.69 458 TYR B N 1
ATOM 11383 C CA . TYR B 1 458 ? -4.984 -30.453 -41.656 1 64.69 458 TYR B CA 1
ATOM 11384 C C . TYR B 1 458 ? -4.492 -29.938 -43 1 64.69 458 TYR B C 1
ATOM 11386 O O . TYR B 1 458 ? -5.125 -30.172 -44.031 1 64.69 458 TYR B O 1
ATOM 11394 N N . ASN B 1 459 ? -3.518 -29.156 -42.969 1 63.06 459 ASN B N 1
ATOM 11395 C CA . ASN B 1 459 ? -2.961 -28.688 -44.219 1 63.06 459 ASN B CA 1
ATOM 11396 C C . ASN B 1 459 ? -2.576 -29.859 -45.125 1 63.06 459 ASN B C 1
ATOM 11398 O O . ASN B 1 459 ? -2.648 -29.734 -46.344 1 63.06 459 ASN B O 1
ATOM 11402 N N . LYS B 1 460 ? -2.287 -30.969 -44.438 1 59.5 460 LYS B N 1
ATOM 11403 C CA . LYS B 1 460 ? -1.883 -32.125 -45.25 1 59.5 460 LYS B CA 1
ATOM 11404 C C . LYS B 1 460 ? -3.098 -32.906 -45.75 1 59.5 460 LYS B C 1
ATOM 11406 O O . LYS B 1 460 ? -3.059 -33.469 -46.844 1 59.5 460 LYS B O 1
ATOM 11411 N N . ILE B 1 461 ? -4.082 -32.906 -44.812 1 55.09 461 ILE B N 1
ATOM 11412 C CA . ILE B 1 461 ? -5.152 -33.844 -45.125 1 55.09 461 ILE B CA 1
ATOM 11413 C C . ILE B 1 461 ? -6.215 -33.156 -45.969 1 55.09 461 ILE B C 1
ATOM 11415 O O . ILE B 1 461 ? -6.734 -33.719 -46.938 1 55.09 461 ILE B O 1
ATOM 11419 N N . HIS B 1 462 ? -6.758 -32.094 -45.406 1 55.53 462 HIS B N 1
ATOM 11420 C CA . HIS B 1 462 ? -8.07 -31.703 -45.906 1 55.53 462 HIS B CA 1
ATOM 11421 C C . HIS B 1 462 ? -7.977 -30.516 -46.844 1 55.53 462 HIS B C 1
ATOM 11423 O O . HIS B 1 462 ? -7.172 -29.609 -46.625 1 55.53 462 HIS B O 1
ATOM 11429 N N . THR B 1 463 ? -8.461 -30.703 -48 1 54.62 463 THR B N 1
ATOM 11430 C CA . THR B 1 463 ? -8.5 -29.922 -49.25 1 54.62 463 THR B CA 1
ATOM 11431 C C . THR B 1 463 ? -9.547 -28.812 -49.156 1 54.62 463 THR B C 1
ATOM 11433 O O . THR B 1 463 ? -9.656 -27.969 -50.031 1 54.62 463 THR B O 1
ATOM 11436 N N . ALA B 1 464 ? -10.539 -28.875 -48.188 1 55.16 464 ALA B N 1
ATOM 11437 C CA . ALA B 1 464 ? -11.578 -27.859 -48.375 1 55.16 464 ALA B CA 1
ATOM 11438 C C . ALA B 1 464 ? -11.062 -26.469 -47.969 1 55.16 464 ALA B C 1
ATOM 11440 O O . ALA B 1 464 ? -10.188 -26.344 -47.125 1 55.16 464 ALA B O 1
ATOM 11441 N N . THR B 1 465 ? -11.336 -25.516 -48.656 1 56.09 465 THR B N 1
ATOM 11442 C CA . THR B 1 465 ? -10.844 -24.141 -48.625 1 56.09 465 THR B CA 1
ATOM 11443 C C . THR B 1 465 ? -11.016 -23.531 -47.25 1 56.09 465 THR B C 1
ATOM 11445 O O . THR B 1 465 ? -10.109 -22.859 -46.75 1 56.09 465 THR B O 1
ATOM 11448 N N . ASP B 1 466 ? -12.18 -23.781 -46.656 1 53.62 466 ASP B N 1
ATOM 11449 C CA . ASP B 1 466 ? -12.43 -23.141 -45.344 1 53.62 466 ASP B CA 1
ATOM 11450 C C . ASP B 1 466 ? -11.562 -23.766 -44.25 1 53.62 466 ASP B C 1
ATOM 11452 O O . ASP B 1 466 ? -11.094 -23.062 -43.375 1 53.62 466 ASP B O 1
ATOM 11456 N N . GLU B 1 467 ? -11.367 -25.047 -44.469 1 58.69 467 GLU B N 1
ATOM 11457 C CA . GLU B 1 467 ? -10.516 -25.719 -43.469 1 58.69 467 GLU B CA 1
ATOM 11458 C C . GLU B 1 467 ? -9.062 -25.281 -43.625 1 58.69 467 GLU B C 1
ATOM 11460 O O . GLU B 1 467 ? -8.352 -25.156 -42.625 1 58.69 467 GLU B O 1
ATOM 11465 N N . LYS B 1 468 ? -8.812 -24.984 -44.844 1 64.31 468 LYS B N 1
ATOM 11466 C CA . LYS B 1 468 ? -7.453 -24.5 -45.062 1 64.31 468 LYS B CA 1
ATOM 11467 C C . LYS B 1 468 ? -7.27 -23.109 -44.469 1 64.31 468 LYS B C 1
ATOM 11469 O O . LYS B 1 468 ? -6.207 -22.797 -43.938 1 64.31 468 LYS B O 1
ATOM 11474 N N . ARG B 1 469 ? -8.297 -22.375 -44.562 1 63.81 469 ARG B N 1
ATOM 11475 C CA . ARG B 1 469 ? -8.234 -21.047 -43.969 1 63.81 469 ARG B CA 1
ATOM 11476 C C . ARG B 1 469 ? -8.141 -21.125 -42.469 1 63.81 469 ARG B C 1
ATOM 11478 O O . ARG B 1 469 ? -7.375 -20.391 -41.844 1 63.81 469 ARG B O 1
ATOM 11485 N N . ALA B 1 470 ? -8.945 -22.016 -41.938 1 61.19 470 ALA B N 1
ATOM 11486 C CA . ALA B 1 470 ? -8.914 -22.188 -40.5 1 61.19 470 ALA B CA 1
ATOM 11487 C C . ALA B 1 470 ? -7.547 -22.688 -40.031 1 61.19 470 ALA B C 1
ATOM 11489 O O . ALA B 1 470 ? -7.027 -22.234 -39 1 61.19 470 ALA B O 1
ATOM 11490 N N . ALA B 1 471 ? -7.074 -23.531 -40.844 1 66.62 471 ALA B N 1
ATOM 11491 C CA . ALA B 1 471 ? -5.766 -24.078 -40.531 1 66.62 471 ALA B CA 1
ATOM 11492 C C . ALA B 1 471 ? -4.676 -23.016 -40.625 1 66.62 471 ALA B C 1
ATOM 11494 O O . ALA B 1 471 ? -3.734 -23 -39.844 1 66.62 471 ALA B O 1
ATOM 11495 N N . SER B 1 472 ? -4.844 -22.156 -41.562 1 70.19 472 SER B N 1
ATOM 11496 C CA . SER B 1 472 ? -3.85 -21.109 -41.719 1 70.19 472 SER B CA 1
ATOM 11497 C C . SER B 1 472 ? -3.898 -20.109 -40.562 1 70.19 472 SER B C 1
ATOM 11499 O O . SER B 1 472 ? -2.863 -19.594 -40.125 1 70.19 472 SER B O 1
ATOM 11501 N N . ILE B 1 473 ? -5.031 -19.891 -40.031 1 65.62 473 ILE B N 1
ATOM 11502 C CA . ILE B 1 473 ? -5.184 -18.984 -38.906 1 65.62 473 ILE B CA 1
ATOM 11503 C C . ILE B 1 473 ? -4.586 -19.641 -37.656 1 65.62 473 ILE B C 1
ATOM 11505 O O . ILE B 1 473 ? -3.906 -18.984 -36.875 1 65.62 473 ILE B O 1
ATOM 11509 N N . LEU B 1 474 ? -4.863 -20.844 -37.594 1 67.12 474 LEU B N 1
ATOM 11510 C CA . LEU B 1 474 ? -4.34 -21.547 -36.438 1 67.12 474 LEU B CA 1
ATOM 11511 C C . LEU B 1 474 ? -2.816 -21.594 -36.469 1 67.12 474 LEU B C 1
ATOM 11513 O O . LEU B 1 474 ? -2.162 -21.531 -35.438 1 67.12 474 LEU B O 1
ATOM 11517 N N . LEU B 1 475 ? -2.357 -21.719 -37.688 1 73.31 475 LEU B N 1
ATOM 11518 C CA . LEU B 1 475 ? -0.905 -21.75 -37.812 1 73.31 475 LEU B CA 1
ATOM 11519 C C . LEU B 1 475 ? -0.298 -20.391 -37.5 1 73.31 475 LEU B C 1
ATOM 11521 O O . LEU B 1 475 ? 0.764 -20.297 -36.875 1 73.31 475 LEU B O 1
ATOM 11525 N N . LYS B 1 476 ? -0.956 -19.422 -37.906 1 72.75 476 LYS B N 1
ATOM 11526 C CA . LYS B 1 476 ? -0.455 -18.078 -37.594 1 72.75 476 LYS B CA 1
ATOM 11527 C C . LYS B 1 476 ? -0.523 -17.797 -36.094 1 72.75 476 LYS B C 1
ATOM 11529 O O . LYS B 1 476 ? 0.383 -17.188 -35.531 1 72.75 476 LYS B O 1
ATOM 11534 N N . LEU B 1 477 ? -1.542 -18.266 -35.5 1 65.94 477 LEU B N 1
ATOM 11535 C CA . LEU B 1 477 ? -1.674 -18.078 -34.062 1 65.94 477 LEU B CA 1
ATOM 11536 C C . LEU B 1 477 ? -0.612 -18.891 -33.312 1 65.94 477 LEU B C 1
ATOM 11538 O O . LEU B 1 477 ? -0.066 -18.422 -32.312 1 65.94 477 LEU B O 1
ATOM 11542 N N . ALA B 1 478 ? -0.389 -19.969 -33.812 1 74.94 478 ALA B N 1
ATOM 11543 C CA . ALA B 1 478 ? 0.639 -20.812 -33.188 1 74.94 478 ALA B CA 1
ATOM 11544 C C . ALA B 1 478 ? 2.02 -20.172 -33.344 1 74.94 478 ALA B C 1
ATOM 11546 O O . ALA B 1 478 ? 2.848 -20.25 -32.438 1 74.94 478 ALA B O 1
ATOM 11547 N N . ASP B 1 479 ? 2.184 -19.516 -34.438 1 78.44 479 ASP B N 1
ATOM 11548 C CA . ASP B 1 479 ? 3.477 -18.875 -34.656 1 78.44 479 ASP B CA 1
ATOM 11549 C C . ASP B 1 479 ? 3.65 -17.672 -33.75 1 78.44 479 ASP B C 1
ATOM 11551 O O . ASP B 1 479 ? 4.75 -17.406 -33.281 1 78.44 479 ASP B O 1
ATOM 11555 N N . ILE B 1 480 ? 2.645 -16.969 -33.594 1 73.44 480 ILE B N 1
ATOM 11556 C CA . ILE B 1 480 ? 2.689 -15.82 -32.719 1 73.44 480 ILE B CA 1
ATOM 11557 C C . ILE B 1 480 ? 2.965 -16.281 -31.281 1 73.44 480 ILE B C 1
ATOM 11559 O O . ILE B 1 480 ? 3.773 -15.68 -30.562 1 73.44 480 ILE B O 1
ATOM 11563 N N . ASP B 1 481 ? 2.359 -17.344 -30.938 1 75 481 ASP B N 1
ATOM 11564 C CA . ASP B 1 481 ? 2.57 -17.859 -29.578 1 75 481 ASP B CA 1
ATOM 11565 C C . ASP B 1 481 ? 3.998 -18.375 -29.406 1 75 481 ASP B C 1
ATOM 11567 O O . ASP B 1 481 ? 4.613 -18.172 -28.359 1 75 481 ASP B O 1
ATOM 11571 N N . GLN B 1 482 ? 4.445 -18.969 -30.453 1 82.38 482 GLN B N 1
ATOM 11572 C CA . GLN B 1 482 ? 5.801 -19.5 -30.359 1 82.38 482 GLN B CA 1
ATOM 11573 C C . GLN B 1 482 ? 6.828 -18.375 -30.297 1 82.38 482 GLN B C 1
ATOM 11575 O O . GLN B 1 482 ? 7.84 -18.484 -29.594 1 82.38 482 GLN B O 1
ATOM 11580 N N . LYS B 1 483 ? 6.523 -17.359 -30.953 1 82.12 483 LYS B N 1
ATOM 11581 C CA . LYS B 1 483 ? 7.43 -16.219 -30.891 1 82.12 483 LYS B CA 1
ATOM 11582 C C . LYS B 1 483 ? 7.371 -15.547 -29.516 1 82.12 483 LYS B C 1
ATOM 11584 O O . LYS B 1 483 ? 8.391 -15.109 -28.984 1 82.12 483 LYS B O 1
ATOM 11589 N N . GLU B 1 484 ? 6.227 -15.445 -29.016 1 77.69 484 GLU B N 1
ATOM 11590 C CA . GLU B 1 484 ? 6.074 -14.867 -27.688 1 77.69 484 GLU B CA 1
ATOM 11591 C C . GLU B 1 484 ? 6.777 -15.711 -26.625 1 77.69 484 GLU B C 1
ATOM 11593 O O . GLU B 1 484 ? 7.402 -15.18 -25.703 1 77.69 484 GLU B O 1
ATOM 11598 N N . ILE B 1 485 ? 6.672 -16.969 -26.781 1 83 485 ILE B N 1
ATOM 11599 C CA . ILE B 1 485 ? 7.301 -17.875 -25.828 1 83 485 ILE B CA 1
ATOM 11600 C C . ILE B 1 485 ? 8.82 -17.766 -25.922 1 83 485 ILE B C 1
ATOM 11602 O O . ILE B 1 485 ? 9.516 -17.703 -24.906 1 83 485 ILE B O 1
ATOM 11606 N N . ALA B 1 486 ? 9.234 -17.703 -27.125 1 86.5 486 ALA B N 1
ATOM 11607 C CA . ALA B 1 486 ? 10.672 -17.578 -27.328 1 86.5 486 ALA B CA 1
ATOM 11608 C C . ALA B 1 486 ? 11.188 -16.25 -26.781 1 86.5 486 ALA B C 1
ATOM 11610 O O . ALA B 1 486 ? 12.289 -16.172 -26.234 1 86.5 486 ALA B O 1
ATOM 11611 N N . ASN B 1 487 ? 10.43 -15.242 -26.969 1 84.19 487 ASN B N 1
ATOM 11612 C CA . ASN B 1 487 ? 10.828 -13.93 -26.469 1 84.19 487 ASN B CA 1
ATOM 11613 C C . ASN B 1 487 ? 10.891 -13.914 -24.938 1 84.19 487 ASN B C 1
ATOM 11615 O O . ASN B 1 487 ? 11.781 -13.289 -24.359 1 84.19 487 ASN B O 1
ATOM 11619 N N . ILE B 1 488 ? 9.992 -14.547 -24.328 1 84.06 488 ILE B N 1
ATOM 11620 C CA . ILE B 1 488 ? 9.961 -14.586 -22.859 1 84.06 488 ILE B CA 1
ATOM 11621 C C . ILE B 1 488 ? 11.156 -15.375 -22.344 1 84.06 488 ILE B C 1
ATOM 11623 O O . ILE B 1 488 ? 11.773 -15 -21.344 1 84.06 488 ILE B O 1
ATOM 11627 N N . GLU B 1 489 ? 11.516 -16.391 -23.031 1 87.75 489 GLU B N 1
ATOM 11628 C CA . GLU B 1 489 ? 12.664 -17.188 -22.609 1 87.75 489 GLU B CA 1
ATOM 11629 C C . GLU B 1 489 ? 13.969 -16.422 -22.828 1 87.75 489 GLU B C 1
ATOM 11631 O O . GLU B 1 489 ? 14.891 -16.516 -22 1 87.75 489 GLU B O 1
ATOM 11636 N N . ASN B 1 490 ? 13.977 -15.703 -23.875 1 88.19 490 ASN B N 1
ATOM 11637 C CA . ASN B 1 490 ? 15.164 -14.883 -24.125 1 88.19 490 ASN B CA 1
ATOM 11638 C C . ASN B 1 490 ? 15.289 -13.758 -23.109 1 88.19 490 ASN B C 1
ATOM 11640 O O . ASN B 1 490 ? 16.406 -13.398 -22.703 1 88.19 490 ASN B O 1
ATOM 11644 N N . GLU B 1 491 ? 14.219 -13.195 -22.812 1 87.06 491 GLU B N 1
ATOM 11645 C CA . GLU B 1 491 ? 14.234 -12.148 -21.797 1 87.06 491 GLU B CA 1
ATOM 11646 C C . GLU B 1 491 ? 14.68 -12.703 -20.438 1 87.06 491 GLU B C 1
ATOM 11648 O O . GLU B 1 491 ? 15.406 -12.039 -19.703 1 87.06 491 GLU B O 1
ATOM 11653 N N . LYS B 1 492 ? 14.234 -13.859 -20.141 1 90 492 LYS B N 1
ATOM 11654 C CA . LYS B 1 492 ? 14.648 -14.492 -18.891 1 90 492 LYS B CA 1
ATOM 11655 C C . LYS B 1 492 ? 16.172 -14.672 -18.844 1 90 492 LYS B C 1
ATOM 11657 O O . LYS B 1 492 ? 16.812 -14.344 -17.844 1 90 492 LYS B O 1
ATOM 11662 N N . ALA B 1 493 ? 16.703 -15.156 -19.953 1 91.75 493 ALA B N 1
ATOM 11663 C CA . ALA B 1 493 ? 18.141 -15.398 -20.031 1 91.75 493 ALA B CA 1
ATOM 11664 C C . ALA B 1 493 ? 18.922 -14.086 -19.953 1 91.75 493 ALA B C 1
ATOM 11666 O O . ALA B 1 493 ? 19.984 -14.023 -19.344 1 91.75 493 ALA B O 1
ATOM 11667 N N . SER B 1 494 ? 18.359 -13.102 -20.547 1 91.12 494 SER B N 1
ATOM 11668 C CA . SER B 1 494 ? 19.031 -11.797 -20.516 1 91.12 494 SER B CA 1
ATOM 11669 C C . SER B 1 494 ? 19.031 -11.211 -19.109 1 91.12 494 SER B C 1
ATOM 11671 O O . SER B 1 494 ? 20.047 -10.672 -18.656 1 91.12 494 SER B O 1
ATOM 11673 N N . PHE B 1 495 ? 17.953 -11.242 -18.422 1 92.44 495 PHE B N 1
ATOM 11674 C CA . PHE B 1 495 ? 17.875 -10.742 -17.062 1 92.44 495 PHE B CA 1
ATOM 11675 C C . PHE B 1 495 ? 18.812 -11.523 -16.141 1 92.44 495 PHE B C 1
ATOM 11677 O O . PHE B 1 495 ? 19.422 -10.945 -15.242 1 92.44 495 PHE B O 1
ATOM 11684 N N . HIS B 1 496 ? 18.875 -12.797 -16.406 1 94.19 496 HIS B N 1
ATOM 11685 C CA . HIS B 1 496 ? 19.766 -13.656 -15.617 1 94.19 496 HIS B CA 1
ATOM 11686 C C . HIS B 1 496 ? 21.219 -13.211 -15.75 1 94.19 496 HIS B C 1
ATOM 11688 O O . HIS B 1 496 ? 21.922 -13.047 -14.75 1 94.19 496 HIS B O 1
ATOM 11694 N N . CYS B 1 497 ? 21.609 -12.977 -16.969 1 93.75 497 CYS B N 1
ATOM 11695 C CA . CYS B 1 497 ? 22.984 -12.578 -17.25 1 93.75 497 CYS B CA 1
ATOM 11696 C C . CYS B 1 497 ? 23.266 -11.195 -16.672 1 93.75 497 CYS B C 1
ATOM 11698 O O . CYS B 1 497 ? 24.328 -10.969 -16.078 1 93.75 497 CYS B O 1
ATOM 11700 N N . LEU B 1 498 ? 22.344 -10.305 -16.812 1 93 498 LEU B N 1
ATOM 11701 C CA . LEU B 1 498 ? 22.531 -8.945 -16.312 1 93 498 LEU B CA 1
ATOM 11702 C C . LEU B 1 498 ? 22.625 -8.938 -14.789 1 93 498 LEU B C 1
ATOM 11704 O O . LEU B 1 498 ? 23.453 -8.203 -14.227 1 93 498 LEU B O 1
ATOM 11708 N N . ALA B 1 499 ? 21.781 -9.672 -14.125 1 94.38 499 ALA B N 1
ATOM 11709 C CA . ALA B 1 499 ? 21.828 -9.75 -12.664 1 94.38 499 ALA B CA 1
ATOM 11710 C C . ALA B 1 499 ? 23.156 -10.305 -12.18 1 94.38 499 ALA B C 1
ATOM 11712 O O . ALA B 1 499 ? 23.781 -9.742 -11.281 1 94.38 499 ALA B O 1
ATOM 11713 N N . LEU B 1 500 ? 23.688 -11.344 -12.844 1 95.12 500 LEU B N 1
ATOM 11714 C CA . LEU B 1 500 ? 24.938 -11.984 -12.445 1 95.12 500 LEU B CA 1
ATOM 11715 C C . LEU B 1 500 ? 26.125 -11.055 -12.672 1 95.12 500 LEU B C 1
ATOM 11717 O O . LEU B 1 500 ? 26.969 -10.898 -11.789 1 95.12 500 LEU B O 1
ATOM 11721 N N . PHE B 1 501 ? 26.172 -10.414 -13.812 1 94 501 PHE B N 1
ATOM 11722 C CA . PHE B 1 501 ? 27.281 -9.531 -14.148 1 94 501 PHE B CA 1
ATOM 11723 C C . PHE B 1 501 ? 27.406 -8.406 -13.125 1 94 501 PHE B C 1
ATOM 11725 O O . PHE B 1 501 ? 28.5 -8.117 -12.648 1 94 501 PHE B O 1
ATOM 11732 N N . ASN B 1 502 ? 26.312 -7.867 -12.805 1 94.44 502 ASN B N 1
ATOM 11733 C CA . ASN B 1 502 ? 26.359 -6.707 -11.914 1 94.44 502 ASN B CA 1
ATOM 11734 C C . ASN B 1 502 ? 26.547 -7.125 -10.461 1 94.44 502 ASN B C 1
ATOM 11736 O O . ASN B 1 502 ? 27.188 -6.418 -9.68 1 94.44 502 ASN B O 1
ATOM 11740 N N . TYR B 1 503 ? 25.969 -8.258 -10.039 1 94.69 503 TYR B N 1
ATOM 11741 C CA . TYR B 1 503 ? 26.219 -8.758 -8.695 1 94.69 503 TYR B CA 1
ATOM 11742 C C . TYR B 1 503 ? 27.703 -9.078 -8.508 1 94.69 503 TYR B C 1
ATOM 11744 O O . TYR B 1 503 ? 28.266 -8.82 -7.449 1 94.69 503 TYR B O 1
ATOM 11752 N N . ILE B 1 504 ? 28.328 -9.648 -9.531 1 95.81 504 ILE B N 1
ATOM 11753 C CA . ILE B 1 504 ? 29.734 -10 -9.477 1 95.81 504 ILE B CA 1
ATOM 11754 C C . ILE B 1 504 ? 30.578 -8.734 -9.359 1 95.81 504 ILE B C 1
ATOM 11756 O O . ILE B 1 504 ? 31.562 -8.695 -8.609 1 95.81 504 ILE B O 1
ATOM 11760 N N . ASP B 1 505 ? 30.125 -7.684 -10.016 1 93.94 505 ASP B N 1
ATOM 11761 C CA . ASP B 1 505 ? 30.844 -6.414 -9.93 1 93.94 505 ASP B CA 1
ATOM 11762 C C . ASP B 1 505 ? 30.75 -5.828 -8.523 1 93.94 505 ASP B C 1
ATOM 11764 O O . ASP B 1 505 ? 31.703 -5.246 -8.016 1 93.94 505 ASP B O 1
ATOM 11768 N N . VAL B 1 506 ? 29.656 -5.961 -7.922 1 95.06 506 VAL B N 1
ATOM 11769 C CA . VAL B 1 506 ? 29.5 -5.469 -6.559 1 95.06 506 VAL B CA 1
ATOM 11770 C C . VAL B 1 506 ? 30.406 -6.246 -5.613 1 95.06 506 VAL B C 1
ATOM 11772 O O . VAL B 1 506 ? 31.062 -5.66 -4.746 1 95.06 506 VAL B O 1
ATOM 11775 N N . LEU B 1 507 ? 30.5 -7.539 -5.793 1 95.12 507 LEU B N 1
ATOM 11776 C CA . LEU B 1 507 ? 31.344 -8.367 -4.93 1 95.12 507 LEU B CA 1
ATOM 11777 C C . LEU B 1 507 ? 32.812 -8.086 -5.172 1 95.12 507 LEU B C 1
ATOM 11779 O O . LEU B 1 507 ? 33.625 -8.117 -4.234 1 95.12 507 LEU B O 1
ATOM 11783 N N . ARG B 1 508 ? 33.156 -7.801 -6.371 1 94.31 508 ARG B N 1
ATOM 11784 C CA . ARG B 1 508 ? 34.562 -7.559 -6.742 1 94.31 508 ARG B CA 1
ATOM 11785 C C . ARG B 1 508 ? 35.062 -6.254 -6.137 1 94.31 508 ARG B C 1
ATOM 11787 O O . ARG B 1 508 ? 36.188 -6.195 -5.617 1 94.31 508 ARG B O 1
ATOM 11794 N N . TYR B 1 509 ? 34.188 -5.258 -6.105 1 93.56 509 TYR B N 1
ATOM 11795 C CA . TYR B 1 509 ? 34.688 -3.928 -5.793 1 93.56 509 TYR B CA 1
ATOM 11796 C C . TYR B 1 509 ? 34.25 -3.49 -4.398 1 93.56 509 TYR B C 1
ATOM 11798 O O . TYR B 1 509 ? 34.844 -2.568 -3.82 1 93.56 509 TYR B O 1
ATOM 11806 N N . SER B 1 510 ? 33.281 -4.156 -3.836 1 92.88 510 SER B N 1
ATOM 11807 C CA . SER B 1 510 ? 32.844 -3.771 -2.496 1 92.88 510 SER B CA 1
ATOM 11808 C C . SER B 1 510 ? 33.812 -4.285 -1.434 1 92.88 510 SER B C 1
ATOM 11810 O O . SER B 1 510 ? 34.344 -5.387 -1.562 1 92.88 510 SER B O 1
ATOM 11812 N N . SER B 1 511 ? 33.906 -3.506 -0.425 1 85.38 511 SER B N 1
ATOM 11813 C CA . SER B 1 511 ? 34.812 -3.91 0.66 1 85.38 511 SER B CA 1
ATOM 11814 C C . SER B 1 511 ? 34.062 -4.672 1.74 1 85.38 511 SER B C 1
ATOM 11816 O O . SER B 1 511 ? 34.656 -5.371 2.559 1 85.38 511 SER B O 1
ATOM 11818 N N . ASP B 1 512 ? 32.719 -4.68 1.692 1 84.19 512 ASP B N 1
ATOM 11819 C CA . ASP B 1 512 ? 31.922 -5.355 2.701 1 84.19 512 ASP B CA 1
ATOM 11820 C C . ASP B 1 512 ? 31.781 -6.84 2.379 1 84.19 512 ASP B C 1
ATOM 11822 O O . ASP B 1 512 ? 32.062 -7.27 1.258 1 84.19 512 ASP B O 1
ATOM 11826 N N . LYS B 1 513 ? 31.578 -7.719 3.303 1 78.06 513 LYS B N 1
ATOM 11827 C CA . LYS B 1 513 ? 31.391 -9.156 3.111 1 78.06 513 LYS B CA 1
ATOM 11828 C C . LYS B 1 513 ? 30.203 -9.445 2.205 1 78.06 513 LYS B C 1
ATOM 11830 O O . LYS B 1 513 ? 30.281 -10.336 1.35 1 78.06 513 LYS B O 1
ATOM 11835 N N . ASP B 1 514 ? 29.219 -8.641 2.102 1 84.5 514 ASP B N 1
ATOM 11836 C CA . ASP B 1 514 ? 28.016 -8.758 1.282 1 84.5 514 ASP B CA 1
ATOM 11837 C C . ASP B 1 514 ? 27.516 -10.203 1.242 1 84.5 514 ASP B C 1
ATOM 11839 O O . ASP B 1 514 ? 27.391 -10.789 0.168 1 84.5 514 ASP B O 1
ATOM 11843 N N . ILE B 1 515 ? 27.172 -10.766 2.365 1 85.62 515 ILE B N 1
ATOM 11844 C CA . ILE B 1 515 ? 26.781 -12.164 2.51 1 85.62 515 ILE B CA 1
ATOM 11845 C C . ILE B 1 515 ? 25.484 -12.43 1.767 1 85.62 515 ILE B C 1
ATOM 11847 O O . ILE B 1 515 ? 25.297 -13.484 1.161 1 85.62 515 ILE B O 1
ATOM 11851 N N . ASP B 1 516 ? 24.641 -11.461 1.714 1 85.19 516 ASP B N 1
ATOM 11852 C CA . ASP B 1 516 ? 23.359 -11.648 1.055 1 85.19 516 ASP B CA 1
ATOM 11853 C C . ASP B 1 516 ? 23.531 -11.766 -0.459 1 85.19 516 ASP B C 1
ATOM 11855 O O . ASP B 1 516 ? 22.844 -12.562 -1.106 1 85.19 516 ASP B O 1
ATOM 11859 N N . ILE B 1 517 ? 24.484 -11.07 -0.985 1 90.31 517 ILE B N 1
ATOM 11860 C CA . ILE B 1 517 ? 24.672 -11.031 -2.432 1 90.31 517 ILE B CA 1
ATOM 11861 C C . ILE B 1 517 ? 25.375 -12.312 -2.891 1 90.31 517 ILE B C 1
ATOM 11863 O O . ILE B 1 517 ? 25.047 -12.859 -3.949 1 90.31 517 ILE B O 1
ATOM 11867 N N . ILE B 1 518 ? 26.297 -12.828 -2.109 1 91.75 518 ILE B N 1
ATOM 11868 C CA . ILE B 1 518 ? 27.047 -14.016 -2.521 1 91.75 518 ILE B CA 1
ATOM 11869 C C . ILE B 1 518 ? 26.094 -15.219 -2.553 1 91.75 518 ILE B C 1
ATOM 11871 O O . ILE B 1 518 ? 26.203 -16.078 -3.434 1 91.75 518 ILE B O 1
ATOM 11875 N N . TYR B 1 519 ? 25.281 -15.305 -1.576 1 86.31 519 TYR B N 1
ATOM 11876 C CA . TYR B 1 519 ? 24.312 -16.391 -1.59 1 86.31 519 TYR B CA 1
ATOM 11877 C C . TYR B 1 519 ? 23.438 -16.328 -2.836 1 86.31 519 TYR B C 1
ATOM 11879 O O . TYR B 1 519 ? 23.141 -17.359 -3.451 1 86.31 519 TYR B O 1
ATOM 11887 N N . ARG B 1 520 ? 23.062 -15.18 -3.213 1 87.38 520 ARG B N 1
ATOM 11888 C CA . ARG B 1 520 ? 22.188 -15.039 -4.379 1 87.38 520 ARG B CA 1
ATOM 11889 C C . ARG B 1 520 ? 22.953 -15.352 -5.664 1 87.38 520 ARG B C 1
ATOM 11891 O O . ARG B 1 520 ? 22.406 -15.953 -6.586 1 87.38 520 ARG B O 1
ATOM 11898 N N . VAL B 1 521 ? 24.203 -14.953 -5.707 1 91.44 521 VAL B N 1
ATOM 11899 C CA . VAL B 1 521 ? 25.016 -15.234 -6.883 1 91.44 521 VAL B CA 1
ATOM 11900 C C . VAL B 1 521 ? 25.141 -16.75 -7.074 1 91.44 521 VAL B C 1
ATOM 11902 O O . VAL B 1 521 ? 25.047 -17.25 -8.195 1 91.44 521 VAL B O 1
ATOM 11905 N N . VAL B 1 522 ? 25.266 -17.422 -5.996 1 87.12 522 VAL B N 1
ATOM 11906 C CA . VAL B 1 522 ? 25.391 -18.875 -6.09 1 87.12 522 VAL B CA 1
ATOM 11907 C C . VAL B 1 522 ? 24.078 -19.484 -6.555 1 87.12 522 VAL B C 1
ATOM 11909 O O . VAL B 1 522 ? 24.062 -20.406 -7.363 1 87.12 522 VAL B O 1
ATOM 11912 N N . SER B 1 523 ? 23.031 -18.922 -6.051 1 83.5 523 SER B N 1
ATOM 11913 C CA . SER B 1 523 ? 21.719 -19.406 -6.484 1 83.5 523 SER B CA 1
ATOM 11914 C C . SER B 1 523 ? 21.516 -19.172 -7.977 1 83.5 523 SER B C 1
ATOM 11916 O O . SER B 1 523 ? 20.953 -20.016 -8.672 1 83.5 523 SER B O 1
ATOM 11918 N N . LEU B 1 524 ? 21.984 -18.062 -8.477 1 88.88 524 LEU B N 1
ATOM 11919 C CA . LEU B 1 524 ? 21.844 -17.703 -9.883 1 88.88 524 LEU B CA 1
ATOM 11920 C C . LEU B 1 524 ? 22.781 -18.547 -10.75 1 88.88 524 LEU B C 1
ATOM 11922 O O . LEU B 1 524 ? 22.453 -18.859 -11.898 1 88.88 524 LEU B O 1
ATOM 11926 N N . MET B 1 525 ? 23.891 -18.984 -10.273 1 87.12 525 MET B N 1
ATOM 11927 C CA . MET B 1 525 ? 24.859 -19.766 -11.023 1 87.12 525 MET B CA 1
ATOM 11928 C C . MET B 1 525 ? 24.359 -21.203 -11.234 1 87.12 525 MET B C 1
ATOM 11930 O O . MET B 1 525 ? 24.812 -21.891 -12.156 1 87.12 525 MET B O 1
ATOM 11934 N N . LEU B 1 526 ? 23.453 -21.578 -10.375 1 79.12 526 LEU B N 1
ATOM 11935 C CA . LEU B 1 526 ? 22.938 -22.938 -10.469 1 79.12 526 LEU B CA 1
ATOM 11936 C C . LEU B 1 526 ? 21.875 -23.047 -11.555 1 79.12 526 LEU B C 1
ATOM 11938 O O . LEU B 1 526 ? 21.562 -24.156 -12.008 1 79.12 526 LEU B O 1
ATOM 11942 N N . GLU B 1 527 ? 21.469 -21.953 -12.016 1 81.19 527 GLU B N 1
ATOM 11943 C CA . GLU B 1 527 ? 20.547 -21.938 -13.148 1 81.19 527 GLU B CA 1
ATOM 11944 C C . GLU B 1 527 ? 21.312 -21.969 -14.469 1 81.19 527 GLU B C 1
ATOM 11946 O O . GLU B 1 527 ? 22.484 -21.609 -14.531 1 81.19 527 GLU B O 1
ATOM 11951 N N . PRO B 1 528 ? 20.641 -22.562 -15.461 1 81 528 PRO B N 1
ATOM 11952 C CA . PRO B 1 528 ? 21.328 -22.594 -16.75 1 81 528 PRO B CA 1
ATOM 11953 C C . PRO B 1 528 ? 21.703 -21.203 -17.25 1 81 528 PRO B C 1
ATOM 11955 O O . PRO B 1 528 ? 20.859 -20.297 -17.297 1 81 528 PRO B O 1
ATOM 11958 N N . ILE B 1 529 ? 23 -21.125 -17.625 1 85.94 529 ILE B N 1
ATOM 11959 C CA . ILE B 1 529 ? 23.531 -19.812 -18 1 85.94 529 ILE B CA 1
ATOM 11960 C C . ILE B 1 529 ? 23.859 -19.812 -19.484 1 85.94 529 ILE B C 1
ATOM 11962 O O . ILE B 1 529 ? 24.453 -20.75 -20.016 1 85.94 529 ILE B O 1
ATOM 11966 N N . ARG B 1 530 ? 23.5 -18.891 -20.297 1 83.12 530 ARG B N 1
ATOM 11967 C CA . ARG B 1 530 ? 23.812 -18.719 -21.703 1 83.12 530 ARG B CA 1
ATOM 11968 C C . ARG B 1 530 ? 25.266 -18.297 -21.891 1 83.12 530 ARG B C 1
ATOM 11970 O O . ARG B 1 530 ? 25.984 -18.859 -22.734 1 83.12 530 ARG B O 1
ATOM 11977 N N . ASP B 1 531 ? 25.797 -17.25 -21.234 1 83.38 531 ASP B N 1
ATOM 11978 C CA . ASP B 1 531 ? 27.156 -16.75 -21.344 1 83.38 531 ASP B CA 1
ATOM 11979 C C . ASP B 1 531 ? 28.016 -17.219 -20.172 1 83.38 531 ASP B C 1
ATOM 11981 O O . ASP B 1 531 ? 28.594 -16.406 -19.453 1 83.38 531 ASP B O 1
ATOM 11985 N N . ARG B 1 532 ? 28.312 -18.469 -20.219 1 86.31 532 ARG B N 1
ATOM 11986 C CA . ARG B 1 532 ? 28.953 -19.078 -19.062 1 86.31 532 ARG B CA 1
ATOM 11987 C C . ARG B 1 532 ? 30.422 -18.703 -18.984 1 86.31 532 ARG B C 1
ATOM 11989 O O . ARG B 1 532 ? 30.938 -18.422 -17.891 1 86.31 532 ARG B O 1
ATOM 11996 N N . GLU B 1 533 ? 31.125 -18.609 -20.062 1 87.56 533 GLU B N 1
ATOM 11997 C CA . GLU B 1 533 ? 32.562 -18.344 -20.078 1 87.56 533 GLU B CA 1
ATOM 11998 C C . GLU B 1 533 ? 32.875 -16.953 -19.547 1 87.56 533 GLU B C 1
ATOM 12000 O O . GLU B 1 533 ? 33.812 -16.766 -18.766 1 87.56 533 GLU B O 1
ATOM 12005 N N . ARG B 1 534 ? 32.031 -16.109 -20 1 90.56 534 ARG B N 1
ATOM 12006 C CA . ARG B 1 534 ? 32.25 -14.742 -19.562 1 90.56 534 ARG B CA 1
ATOM 12007 C C . ARG B 1 534 ? 32 -14.586 -18.078 1 90.56 534 ARG B C 1
ATOM 12009 O O . ARG B 1 534 ? 32.719 -13.852 -17.375 1 90.56 534 ARG B O 1
ATOM 12016 N N . ILE B 1 535 ? 31.047 -15.188 -17.578 1 91.5 535 ILE B N 1
ATOM 12017 C CA . ILE B 1 535 ? 30.672 -15.094 -16.172 1 91.5 535 ILE B CA 1
ATOM 12018 C C . ILE B 1 535 ? 31.719 -15.773 -15.297 1 91.5 535 ILE B C 1
ATOM 12020 O O . ILE B 1 535 ? 32.094 -15.258 -14.242 1 91.5 535 ILE B O 1
ATOM 12024 N N . GLU B 1 536 ? 32.281 -16.891 -15.758 1 90.62 536 GLU B N 1
ATOM 12025 C CA . GLU B 1 536 ? 33.281 -17.609 -15 1 90.62 536 GLU B CA 1
ATOM 12026 C C . GLU B 1 536 ? 34.594 -16.797 -14.906 1 90.62 536 GLU B C 1
ATOM 12028 O O . GLU B 1 536 ? 35.25 -16.781 -13.859 1 90.62 536 GLU B O 1
ATOM 12033 N N . ALA B 1 537 ? 34.812 -16.109 -15.938 1 91.56 537 ALA B N 1
ATOM 12034 C CA . ALA B 1 537 ? 36 -15.266 -15.93 1 91.56 537 ALA B CA 1
ATOM 12035 C C . ALA B 1 537 ? 35.875 -14.141 -14.898 1 91.56 537 ALA B C 1
ATOM 12037 O O . ALA B 1 537 ? 36.844 -13.781 -14.242 1 91.56 537 ALA B O 1
ATOM 12038 N N . LYS B 1 538 ? 34.719 -13.648 -14.781 1 92.06 538 LYS B N 1
ATOM 12039 C CA . LYS B 1 538 ? 34.5 -12.555 -13.844 1 92.06 538 LYS B CA 1
ATOM 12040 C C . LYS B 1 538 ? 34.469 -13.055 -12.406 1 92.06 538 LYS B C 1
ATOM 12042 O O . LYS B 1 538 ? 34.844 -12.328 -11.484 1 92.06 538 LYS B O 1
ATOM 12047 N N . ILE B 1 539 ? 34.125 -14.242 -12.148 1 92.88 539 ILE B N 1
ATOM 12048 C CA . ILE B 1 539 ? 34 -14.805 -10.812 1 92.88 539 ILE B CA 1
ATOM 12049 C C . ILE B 1 539 ? 35.406 -14.977 -10.211 1 92.88 539 ILE B C 1
ATOM 12051 O O . ILE B 1 539 ? 35.594 -14.812 -9 1 92.88 539 ILE B O 1
ATOM 12055 N N . TRP B 1 540 ? 36.344 -15.219 -11.141 1 92.31 540 TRP B N 1
ATOM 12056 C CA . TRP B 1 540 ? 37.719 -15.406 -10.672 1 92.31 540 TRP B CA 1
ATOM 12057 C C . TRP B 1 540 ? 38.281 -14.109 -10.102 1 92.31 540 TRP B C 1
ATOM 12059 O O . TRP B 1 540 ? 39.219 -14.133 -9.32 1 92.31 540 TRP B O 1
ATOM 12069 N N . CYS B 1 541 ? 37.531 -13.047 -10.367 1 92 541 CYS B N 1
ATOM 12070 C CA . CYS B 1 541 ? 38.031 -11.75 -9.906 1 92 541 CYS B CA 1
ATOM 12071 C C . CYS B 1 541 ? 37.469 -11.414 -8.531 1 92 541 CYS B C 1
ATOM 12073 O O . CYS B 1 541 ? 37.906 -10.461 -7.891 1 92 541 CYS B O 1
ATOM 12075 N N . ILE B 1 542 ? 36.656 -12.188 -8.008 1 93.94 542 ILE B N 1
ATOM 12076 C CA . ILE B 1 542 ? 36.062 -11.953 -6.684 1 93.94 542 ILE B CA 1
ATOM 12077 C C . ILE B 1 542 ? 37.062 -12.414 -5.605 1 93.94 542 ILE B C 1
ATOM 12079 O O . ILE B 1 542 ? 37.625 -13.508 -5.707 1 93.94 542 ILE B O 1
ATOM 12083 N N . PRO B 1 543 ? 37.25 -11.539 -4.668 1 92.5 543 PRO B N 1
ATOM 12084 C CA . PRO B 1 543 ? 38.094 -12.016 -3.566 1 92.5 543 PRO B CA 1
ATOM 12085 C C . PRO B 1 543 ? 37.594 -13.312 -2.943 1 92.5 543 PRO B C 1
ATOM 12087 O O . PRO B 1 543 ? 36.375 -13.445 -2.691 1 92.5 543 PRO B O 1
ATOM 12090 N N . THR B 1 544 ? 38.375 -14.281 -2.609 1 92.88 544 THR B N 1
ATOM 12091 C CA . THR B 1 544 ? 38 -15.648 -2.221 1 92.88 544 THR B CA 1
ATOM 12092 C C . THR B 1 544 ? 37.375 -15.664 -0.832 1 92.88 544 THR B C 1
ATOM 12094 O O . THR B 1 544 ? 36.656 -16.609 -0.486 1 92.88 544 THR B O 1
ATOM 12097 N N . PHE B 1 545 ? 37.719 -14.672 0.007 1 92.25 545 PHE B N 1
ATOM 12098 C CA . PHE B 1 545 ? 37.188 -14.703 1.366 1 92.25 545 PHE B CA 1
ATOM 12099 C C . PHE B 1 545 ? 35.688 -14.562 1.359 1 92.25 545 PHE B C 1
ATOM 12101 O O . PHE B 1 545 ? 35 -14.961 2.316 1 92.25 545 PHE B O 1
ATOM 12108 N N . LYS B 1 546 ? 35.094 -14 0.283 1 92.69 546 LYS B N 1
ATOM 12109 C CA . LYS B 1 546 ? 33.656 -13.789 0.195 1 92.69 546 LYS B CA 1
ATOM 12110 C C . LYS B 1 546 ? 32.938 -15.102 -0.069 1 92.69 546 LYS B C 1
ATOM 12112 O O . LYS B 1 546 ? 31.719 -15.18 0.103 1 92.69 546 LYS B O 1
ATOM 12117 N N . PHE B 1 547 ? 33.656 -16.172 -0.443 1 92.25 547 PHE B N 1
ATOM 12118 C CA . PHE B 1 547 ? 33.031 -17.453 -0.757 1 92.25 547 PHE B CA 1
ATOM 12119 C C . PHE B 1 547 ? 33 -18.359 0.474 1 92.25 547 PHE B C 1
ATOM 12121 O O . PHE B 1 547 ? 32.406 -19.422 0.444 1 92.25 547 PHE B O 1
ATOM 12128 N N . ILE B 1 548 ? 33.562 -17.969 1.557 1 90.38 548 ILE B N 1
ATOM 12129 C CA . ILE B 1 548 ? 33.688 -18.797 2.752 1 90.38 548 ILE B CA 1
ATOM 12130 C C . ILE B 1 548 ? 32.281 -19.172 3.271 1 90.38 548 ILE B C 1
ATOM 12132 O O . ILE B 1 548 ? 32.031 -20.328 3.566 1 90.38 548 ILE B O 1
ATOM 12136 N N . PRO B 1 549 ? 31.359 -18.203 3.26 1 87.31 549 PRO B N 1
ATOM 12137 C CA . PRO B 1 549 ? 30.062 -18.547 3.822 1 87.31 549 PRO B CA 1
ATOM 12138 C C . PRO B 1 549 ? 29.281 -19.531 2.951 1 87.31 549 PRO B C 1
ATOM 12140 O O . PRO B 1 549 ? 28.406 -20.234 3.449 1 87.31 549 PRO B O 1
ATOM 12143 N N . VAL B 1 550 ? 29.594 -19.609 1.686 1 88.69 550 VAL B N 1
ATOM 12144 C CA . VAL B 1 550 ? 28.766 -20.391 0.776 1 88.69 550 VAL B CA 1
ATOM 12145 C C . VAL B 1 550 ? 29.453 -21.719 0.452 1 88.69 550 VAL B C 1
ATOM 12147 O O . VAL B 1 550 ? 28.922 -22.531 -0.307 1 88.69 550 VAL B O 1
ATOM 12150 N N . ILE B 1 551 ? 30.484 -22.094 1.062 1 86.56 551 ILE B N 1
ATOM 12151 C CA . ILE B 1 551 ? 31.266 -23.281 0.733 1 86.56 551 ILE B CA 1
ATOM 12152 C C . ILE B 1 551 ? 30.438 -24.531 0.997 1 86.56 551 ILE B C 1
ATOM 12154 O O . ILE B 1 551 ? 30.547 -25.516 0.263 1 86.56 551 ILE B O 1
ATOM 12158 N N . ARG B 1 552 ? 29.656 -24.484 1.968 1 80.25 552 ARG B N 1
ATOM 12159 C CA . ARG B 1 552 ? 28.844 -25.641 2.309 1 80.25 552 ARG B CA 1
ATOM 12160 C C . ARG B 1 552 ? 27.781 -25.891 1.243 1 80.25 552 ARG B C 1
ATOM 12162 O O . ARG B 1 552 ? 27.312 -27.031 1.079 1 80.25 552 ARG B O 1
ATOM 12169 N N . GLN B 1 553 ? 27.469 -24.844 0.52 1 81 553 GLN B N 1
ATOM 12170 C CA . GLN B 1 553 ? 26.484 -24.984 -0.554 1 81 553 GLN B CA 1
ATOM 12171 C C . GLN B 1 553 ? 27.141 -25.469 -1.84 1 81 553 GLN B C 1
ATOM 12173 O O . GLN B 1 553 ? 26.484 -26.125 -2.662 1 81 553 GLN B O 1
ATOM 12178 N N . LEU B 1 554 ? 28.406 -25.188 -1.944 1 84.94 554 LEU B N 1
ATOM 12179 C CA . LEU B 1 554 ? 29.094 -25.484 -3.193 1 84.94 554 LEU B CA 1
ATOM 12180 C C . LEU B 1 554 ? 29.609 -26.906 -3.211 1 84.94 554 LEU B C 1
ATOM 12182 O O . LEU B 1 554 ? 29.672 -27.547 -4.27 1 84.94 554 LEU B O 1
ATOM 12186 N N . ILE B 1 555 ? 29.891 -27.5 -2.115 1 82.56 555 ILE B N 1
ATOM 12187 C CA . ILE B 1 555 ? 30.547 -28.797 -2.023 1 82.56 555 ILE B CA 1
ATOM 12188 C C . ILE B 1 555 ? 29.625 -29.891 -2.549 1 82.56 555 ILE B C 1
ATOM 12190 O O . ILE B 1 555 ? 30.031 -30.719 -3.365 1 82.56 555 ILE B O 1
ATOM 12194 N N . PRO B 1 556 ? 28.344 -29.859 -2.15 1 77.56 556 PRO B N 1
ATOM 12195 C CA . PRO B 1 556 ? 27.484 -30.938 -2.646 1 77.56 556 PRO B CA 1
ATOM 12196 C C . PRO B 1 556 ? 27.203 -30.828 -4.145 1 77.56 556 PRO B C 1
ATOM 12198 O O . PRO B 1 556 ? 26.781 -31.797 -4.77 1 77.56 556 PRO B O 1
ATOM 12201 N N . ARG B 1 557 ? 27.5 -29.781 -4.727 1 77.12 557 ARG B N 1
ATOM 12202 C CA . ARG B 1 557 ? 27.188 -29.562 -6.133 1 77.12 557 ARG B CA 1
ATOM 12203 C C . ARG B 1 557 ? 28.297 -30.078 -7.027 1 77.12 557 ARG B C 1
ATOM 12205 O O . ARG B 1 557 ? 28.141 -30.188 -8.242 1 77.12 557 ARG B O 1
ATOM 12212 N N . VAL B 1 558 ? 29.375 -30.422 -6.543 1 78.12 558 VAL B N 1
ATOM 12213 C CA . VAL B 1 558 ? 30.531 -30.891 -7.309 1 78.12 558 VAL B CA 1
ATOM 12214 C C . VAL B 1 558 ? 30.297 -32.312 -7.773 1 78.12 558 VAL B C 1
ATOM 12216 O O . VAL B 1 558 ? 30.953 -32.812 -8.695 1 78.12 558 VAL B O 1
ATOM 12219 N N . ILE B 1 559 ? 29.172 -32.875 -7.293 1 61.84 559 ILE B N 1
ATOM 12220 C CA . ILE B 1 559 ? 28.891 -34.281 -7.57 1 61.84 559 ILE B CA 1
ATOM 12221 C C . ILE B 1 559 ? 28.359 -34.406 -8.992 1 61.84 559 ILE B C 1
ATOM 12223 O O . ILE B 1 559 ? 28.656 -35.406 -9.68 1 61.84 559 ILE B O 1
ATOM 12227 N N . ALA B 1 560 ? 27.672 -33.438 -9.414 1 59.22 560 ALA B N 1
ATOM 12228 C CA . ALA B 1 560 ? 27 -33.562 -10.703 1 59.22 560 ALA B CA 1
ATOM 12229 C C . ALA B 1 560 ? 28 -33.562 -11.852 1 59.22 560 ALA B C 1
ATOM 12231 O O . ALA B 1 560 ? 29.062 -32.938 -11.75 1 59.22 560 ALA B O 1
ATOM 12232 N N . GLU B 1 561 ? 28.219 -34.594 -12.547 1 60.53 561 GLU B N 1
ATOM 12233 C CA . GLU B 1 561 ? 29.125 -34.719 -13.688 1 60.53 561 GLU B CA 1
ATOM 12234 C C . GLU B 1 561 ? 28.781 -33.688 -14.758 1 60.53 561 GLU B C 1
ATOM 12236 O O . GLU B 1 561 ? 28.875 -33.969 -15.953 1 60.53 561 GLU B O 1
ATOM 12241 N N . ASP B 1 562 ? 28.375 -32.469 -14.258 1 71.06 562 ASP B N 1
ATOM 12242 C CA . ASP B 1 562 ? 28.047 -31.422 -15.219 1 71.06 562 ASP B CA 1
ATOM 12243 C C . ASP B 1 562 ? 29.156 -30.375 -15.281 1 71.06 562 ASP B C 1
ATOM 12245 O O . ASP B 1 562 ? 30.125 -30.438 -14.523 1 71.06 562 ASP B O 1
ATOM 12249 N N . GLU B 1 563 ? 29.234 -29.562 -16.297 1 75.56 563 GLU B N 1
ATOM 12250 C CA . GLU B 1 563 ? 30.203 -28.484 -16.5 1 75.56 563 GLU B CA 1
ATOM 12251 C C . GLU B 1 563 ? 30.25 -27.562 -15.297 1 75.56 563 GLU B C 1
ATOM 12253 O O . GLU B 1 563 ? 31.312 -27.062 -14.93 1 75.56 563 GLU B O 1
ATOM 12258 N N . ASN B 1 564 ? 29.219 -27.406 -14.594 1 80.56 564 ASN B N 1
ATOM 12259 C CA . ASN B 1 564 ? 29.188 -26.578 -13.398 1 80.56 564 ASN B CA 1
ATOM 12260 C C . ASN B 1 564 ? 29.984 -27.203 -12.258 1 80.56 564 ASN B C 1
ATOM 12262 O O . ASN B 1 564 ? 30.641 -26.5 -11.492 1 80.56 564 ASN B O 1
ATOM 12266 N N . ALA B 1 565 ? 29.969 -28.484 -12.273 1 82.44 565 ALA B N 1
ATOM 12267 C CA . ALA B 1 565 ? 30.672 -29.188 -11.211 1 82.44 565 ALA B CA 1
ATOM 12268 C C . ALA B 1 565 ? 32.188 -29 -11.336 1 82.44 565 ALA B C 1
ATOM 12270 O O . ALA B 1 565 ? 32.875 -28.812 -10.336 1 82.44 565 ALA B O 1
ATOM 12271 N N . LYS B 1 566 ? 32.656 -29 -12.586 1 85.31 566 LYS B N 1
ATOM 12272 C CA . LYS B 1 566 ? 34.062 -28.797 -12.805 1 85.31 566 LYS B CA 1
ATOM 12273 C C . LYS B 1 566 ? 34.5 -27.406 -12.367 1 85.31 566 LYS B C 1
ATOM 12275 O O . LYS B 1 566 ? 35.562 -27.25 -11.766 1 85.31 566 LYS B O 1
ATOM 12280 N N . PHE B 1 567 ? 33.719 -26.484 -12.695 1 89.62 567 PHE B N 1
ATOM 12281 C CA . PHE B 1 567 ? 34.031 -25.109 -12.312 1 89.62 567 PHE B CA 1
ATOM 12282 C C . PHE B 1 567 ? 34.031 -24.953 -10.797 1 89.62 567 PHE B C 1
ATOM 12284 O O . PHE B 1 567 ? 34.938 -24.328 -10.234 1 89.62 567 PHE B O 1
ATOM 12291 N N . PHE B 1 568 ? 33.062 -25.484 -10.102 1 89.5 568 PHE B N 1
ATOM 12292 C CA . PHE B 1 568 ? 32.969 -25.359 -8.656 1 89.5 568 PHE B CA 1
ATOM 12293 C C . PHE B 1 568 ? 34.125 -26.109 -7.973 1 89.5 568 PHE B C 1
ATOM 12295 O O . PHE B 1 568 ? 34.594 -25.672 -6.922 1 89.5 568 PHE B O 1
ATOM 12302 N N . LYS B 1 569 ? 34.531 -27.203 -8.57 1 90 569 LYS B N 1
ATOM 12303 C CA . LYS B 1 569 ? 35.688 -27.922 -8.023 1 90 569 LYS B CA 1
ATOM 12304 C C . LYS B 1 569 ? 36.938 -27.062 -8.023 1 90 569 LYS B C 1
ATOM 12306 O O . LYS B 1 569 ? 37.656 -26.969 -7.02 1 90 569 LYS B O 1
ATOM 12311 N N . LYS B 1 570 ? 37.094 -26.359 -9.133 1 90.75 570 LYS B N 1
ATOM 12312 C CA . LYS B 1 570 ? 38.25 -25.469 -9.234 1 90.75 570 LYS B CA 1
ATOM 12313 C C . LYS B 1 570 ? 38.156 -24.312 -8.258 1 90.75 570 LYS B C 1
ATOM 12315 O O . LYS B 1 570 ? 39.156 -23.859 -7.699 1 90.75 570 LYS B O 1
ATOM 12320 N N . LEU B 1 571 ? 37 -23.844 -8.125 1 92.62 571 LEU B N 1
ATOM 12321 C CA . LEU B 1 571 ? 36.781 -22.734 -7.215 1 92.62 571 LEU B CA 1
ATOM 12322 C C . LEU B 1 571 ? 37.062 -23.141 -5.77 1 92.62 571 LEU B C 1
ATOM 12324 O O . LEU B 1 571 ? 37.656 -22.391 -5.008 1 92.62 571 LEU B O 1
ATOM 12328 N N . ILE B 1 572 ? 36.625 -24.281 -5.398 1 92.94 572 ILE B N 1
ATOM 12329 C CA . ILE B 1 572 ? 36.844 -24.781 -4.047 1 92.94 572 ILE B CA 1
ATOM 12330 C C . ILE B 1 572 ? 38.312 -25.016 -3.797 1 92.94 572 ILE B C 1
ATOM 12332 O O . ILE B 1 572 ? 38.812 -24.719 -2.709 1 92.94 572 ILE B O 1
ATOM 12336 N N . GLU B 1 573 ? 39 -25.516 -4.777 1 92.44 573 GLU B N 1
ATOM 12337 C CA . GLU B 1 573 ? 40.438 -25.75 -4.652 1 92.44 573 GLU B CA 1
ATOM 12338 C C . GLU B 1 573 ? 41.156 -24.438 -4.43 1 92.44 573 GLU B C 1
ATOM 12340 O O . GLU B 1 573 ? 42.062 -24.359 -3.58 1 92.44 573 GLU B O 1
ATOM 12345 N N . LYS B 1 574 ? 40.75 -23.5 -5.16 1 93.31 574 LYS B N 1
ATOM 12346 C CA . LYS B 1 574 ? 41.344 -22.188 -5 1 93.31 574 LYS B CA 1
ATOM 12347 C C . LYS B 1 574 ? 41.094 -21.609 -3.617 1 93.31 574 LYS B C 1
ATOM 12349 O O . LYS B 1 574 ? 41.969 -21.031 -2.984 1 93.31 574 LYS B O 1
ATOM 12354 N N . CYS B 1 575 ? 39.906 -21.734 -3.162 1 94.5 575 CYS B N 1
ATOM 12355 C CA . CYS B 1 575 ? 39.531 -21.234 -1.847 1 94.5 575 CYS B CA 1
ATOM 12356 C C . CYS B 1 575 ? 40.25 -22 -0.743 1 94.5 575 CYS B C 1
ATOM 12358 O O . CYS B 1 575 ? 40.594 -21.422 0.293 1 94.5 575 CYS B O 1
ATOM 12360 N N . ALA B 1 576 ? 40.438 -23.266 -0.959 1 94 576 ALA B N 1
ATOM 12361 C CA . ALA B 1 576 ? 41.125 -24.094 0.027 1 94 576 ALA B CA 1
ATOM 12362 C C . ALA B 1 576 ? 42.594 -23.656 0.154 1 94 576 ALA B C 1
ATOM 12364 O O . ALA B 1 576 ? 43.156 -23.703 1.245 1 94 576 ALA B O 1
ATOM 12365 N N . LEU B 1 577 ? 43.156 -23.25 -0.9 1 93.19 577 LEU B N 1
ATOM 12366 C CA . LEU B 1 577 ? 44.562 -22.797 -0.887 1 93.19 577 LEU B CA 1
ATOM 12367 C C . LEU B 1 577 ? 44.688 -21.484 -0.131 1 93.19 577 LEU B C 1
ATOM 12369 O O . LEU B 1 577 ? 45.625 -21.281 0.635 1 93.19 577 LEU B O 1
ATOM 12373 N N . ASP B 1 578 ? 43.688 -20.625 -0.349 1 93.25 578 ASP B N 1
ATOM 12374 C CA . ASP B 1 578 ? 43.75 -19.312 0.271 1 93.25 578 ASP B CA 1
ATOM 12375 C C . ASP B 1 578 ? 43.25 -19.359 1.72 1 93.25 578 ASP B C 1
ATOM 12377 O O . ASP B 1 578 ? 43.781 -18.672 2.586 1 93.25 578 ASP B O 1
ATOM 12381 N N . HIS B 1 579 ? 42.219 -20.172 1.965 1 93.69 579 HIS B N 1
ATOM 12382 C CA . HIS B 1 579 ? 41.594 -20.25 3.281 1 93.69 579 HIS B CA 1
ATOM 12383 C C . HIS B 1 579 ? 41.469 -21.688 3.748 1 93.69 579 HIS B C 1
ATOM 12385 O O . HIS B 1 579 ? 40.344 -22.203 3.936 1 93.69 579 HIS B O 1
ATOM 12391 N N . PRO B 1 580 ? 42.469 -22.312 4.07 1 92.12 580 PRO B N 1
ATOM 12392 C CA . PRO B 1 580 ? 42.438 -23.75 4.406 1 92.12 580 PRO B CA 1
ATOM 12393 C C . PRO B 1 580 ? 41.719 -24.031 5.707 1 92.12 580 PRO B C 1
ATOM 12395 O O . PRO B 1 580 ? 41 -25.047 5.801 1 92.12 580 PRO B O 1
ATOM 12398 N N . HIS B 1 581 ? 41.781 -23.156 6.637 1 90.31 581 HIS B N 1
ATOM 12399 C CA . HIS B 1 581 ? 41.219 -23.422 7.949 1 90.31 581 HIS B CA 1
ATOM 12400 C C . HIS B 1 581 ? 39.688 -23.375 7.902 1 90.31 581 HIS B C 1
ATOM 12402 O O . HIS B 1 581 ? 39.031 -23.922 8.789 1 90.31 581 HIS B O 1
ATOM 12408 N N . HIS B 1 582 ? 39.188 -22.734 6.902 1 90.81 582 HIS B N 1
ATOM 12409 C CA . HIS B 1 582 ? 37.719 -22.625 6.777 1 90.81 582 HIS B CA 1
ATOM 12410 C C . HIS B 1 582 ? 37.188 -23.719 5.859 1 90.81 582 HIS B C 1
ATOM 12412 O O . HIS B 1 582 ? 36.125 -24.281 6.137 1 90.81 582 HIS B O 1
ATOM 12418 N N . ILE B 1 583 ? 37.812 -24.031 4.828 1 91.81 583 ILE B N 1
ATOM 12419 C CA . ILE B 1 583 ? 37.281 -24.844 3.752 1 91.81 583 ILE B CA 1
ATOM 12420 C C . ILE B 1 583 ? 37.531 -26.328 4.051 1 91.81 583 ILE B C 1
ATOM 12422 O O . ILE B 1 583 ? 36.688 -27.172 3.809 1 91.81 583 ILE B O 1
ATOM 12426 N N . LEU B 1 584 ? 38.688 -26.688 4.609 1 91.31 584 LEU B N 1
ATOM 12427 C CA . LEU B 1 584 ? 39.062 -28.078 4.809 1 91.31 584 LEU B CA 1
ATOM 12428 C C . LEU B 1 584 ? 38.125 -28.766 5.793 1 91.31 584 LEU B C 1
ATOM 12430 O O . LEU B 1 584 ? 37.688 -29.875 5.547 1 91.31 584 LEU B O 1
ATOM 12434 N N . PRO B 1 585 ? 37.875 -28.094 6.863 1 88.38 585 PRO B N 1
ATOM 12435 C CA . PRO B 1 585 ? 36.938 -28.75 7.766 1 88.38 585 PRO B CA 1
ATOM 12436 C C . PRO B 1 585 ? 35.594 -29.062 7.102 1 88.38 585 PRO B C 1
ATOM 12438 O O . PRO B 1 585 ? 34.969 -30.094 7.391 1 88.38 585 PRO B O 1
ATOM 12441 N N . ALA B 1 586 ? 35.125 -28.188 6.258 1 86.94 586 ALA B N 1
ATOM 12442 C CA . ALA B 1 586 ? 33.844 -28.406 5.555 1 86.94 586 ALA B CA 1
ATOM 12443 C C . ALA B 1 586 ? 33.969 -29.578 4.59 1 86.94 586 ALA B C 1
ATOM 12445 O O . ALA B 1 586 ? 33.031 -30.359 4.426 1 86.94 586 ALA B O 1
ATOM 12446 N N . LEU B 1 587 ? 35.062 -29.75 3.969 1 88.75 587 LEU B N 1
ATOM 12447 C CA . LEU B 1 587 ? 35.312 -30.859 3.043 1 88.75 587 LEU B CA 1
ATOM 12448 C C . LEU B 1 587 ? 35.438 -32.188 3.789 1 88.75 587 LEU B C 1
ATOM 12450 O O . LEU B 1 587 ? 34.938 -33.219 3.32 1 88.75 587 LEU B O 1
ATOM 12454 N N . PHE B 1 588 ? 36.094 -32.125 4.918 1 87.81 588 PHE B N 1
ATOM 12455 C CA . PHE B 1 588 ? 36.25 -33.344 5.715 1 87.81 588 PHE B CA 1
ATOM 12456 C C . PHE B 1 588 ? 34.906 -33.844 6.246 1 87.81 588 PHE B C 1
ATOM 12458 O O . PHE B 1 588 ? 34.688 -35.031 6.367 1 87.81 588 PHE B O 1
ATOM 12465 N N . ALA B 1 589 ? 34.062 -32.875 6.512 1 82.69 589 ALA B N 1
ATOM 12466 C CA . ALA B 1 589 ? 32.75 -33.25 7.012 1 82.69 589 ALA B CA 1
ATOM 12467 C C . ALA B 1 589 ? 31.984 -34.062 5.977 1 82.69 589 ALA B C 1
ATOM 12469 O O . ALA B 1 589 ? 31.25 -34.969 6.332 1 82.69 589 ALA B O 1
ATOM 12470 N N . VAL B 1 590 ? 32.188 -33.75 4.746 1 81.44 590 VAL B N 1
ATOM 12471 C CA . VAL B 1 590 ? 31.469 -34.469 3.682 1 81.44 590 VAL B CA 1
ATOM 12472 C C . VAL B 1 590 ? 32.219 -35.75 3.328 1 81.44 590 VAL B C 1
ATOM 12474 O O . VAL B 1 590 ? 31.594 -36.781 3.061 1 81.44 590 VAL B O 1
ATOM 12477 N N . ALA B 1 591 ? 33.5 -35.781 3.406 1 83.81 591 ALA B N 1
ATOM 12478 C CA . ALA B 1 591 ? 34.312 -36.906 3.014 1 83.81 591 ALA B CA 1
ATOM 12479 C C . ALA B 1 591 ? 34.156 -38.062 4.008 1 83.81 591 ALA B C 1
ATOM 12481 O O . ALA B 1 591 ? 34.281 -39.25 3.635 1 83.81 591 ALA B O 1
ATOM 12482 N N . TYR B 1 592 ? 33.938 -37.719 5.254 1 79.44 592 TYR B N 1
ATOM 12483 C CA . TYR B 1 592 ? 33.875 -38.75 6.285 1 79.44 592 TYR B CA 1
ATOM 12484 C C . TYR B 1 592 ? 32.438 -39 6.738 1 79.44 592 TYR B C 1
ATOM 12486 O O . TYR B 1 592 ? 32.188 -39.562 7.801 1 79.44 592 TYR B O 1
ATOM 12494 N N . SER B 1 593 ? 31.531 -38.531 5.988 1 74.88 593 SER B N 1
ATOM 12495 C CA . SER B 1 593 ? 30.125 -38.625 6.383 1 74.88 593 SER B CA 1
ATOM 12496 C C . SER B 1 593 ? 29.656 -40.062 6.484 1 74.88 593 SER B C 1
ATOM 12498 O O . SER B 1 593 ? 28.812 -40.406 7.316 1 74.88 593 SER B O 1
ATOM 12500 N N . THR B 1 594 ? 30.203 -41.031 5.699 1 70.81 594 THR B N 1
ATOM 12501 C CA . THR B 1 594 ? 29.719 -42.406 5.664 1 70.81 594 THR B CA 1
ATOM 12502 C C . THR B 1 594 ? 30.5 -43.281 6.633 1 70.81 594 THR B C 1
ATOM 12504 O O . THR B 1 594 ? 30.094 -44.438 6.93 1 70.81 594 THR B O 1
ATOM 12507 N N . ARG B 1 595 ? 31.609 -43 7.035 1 66.19 595 ARG B N 1
ATOM 12508 C CA . ARG B 1 595 ? 32.469 -43.844 7.859 1 66.19 595 ARG B CA 1
ATOM 12509 C C . ARG B 1 595 ? 31.781 -44.219 9.172 1 66.19 595 ARG B C 1
ATOM 12511 O O . ARG B 1 595 ? 31.953 -45.312 9.68 1 66.19 595 ARG B O 1
ATOM 12518 N N . GLY B 1 596 ? 31.047 -43.375 9.695 1 56.81 596 GLY B N 1
ATOM 12519 C CA . GLY B 1 596 ? 30.391 -43.719 10.953 1 56.81 596 GLY B CA 1
ATOM 12520 C C . GLY B 1 596 ? 29.203 -44.625 10.781 1 56.81 596 GLY B C 1
ATOM 12521 O O . GLY B 1 596 ? 28.812 -45.344 11.719 1 56.81 596 GLY B O 1
ATOM 12522 N N . ILE B 1 597 ? 28.562 -44.656 9.594 1 56.91 597 ILE B N 1
ATOM 12523 C CA . ILE B 1 597 ? 27.328 -45.406 9.383 1 56.91 597 ILE B CA 1
ATOM 12524 C C . ILE B 1 597 ? 27.641 -46.844 9.023 1 56.91 597 ILE B C 1
ATOM 12526 O O . ILE B 1 597 ? 26.891 -47.75 9.367 1 56.91 597 ILE B O 1
ATOM 12530 N N . GLU B 1 598 ? 28.734 -47.094 8.266 1 54.41 598 GLU B N 1
ATOM 12531 C CA . GLU B 1 598 ? 29.047 -48.438 7.797 1 54.41 598 GLU B CA 1
ATOM 12532 C C . GLU B 1 598 ? 29.25 -49.406 8.969 1 54.41 598 GLU B C 1
ATOM 12534 O O . GLU B 1 598 ? 29 -50.594 8.852 1 54.41 598 GLU B O 1
ATOM 12539 N N . ASN B 1 599 ? 29.703 -48.875 10.078 1 49.56 599 ASN B N 1
ATOM 12540 C CA . ASN B 1 599 ? 30.016 -49.781 11.188 1 49.56 599 ASN B CA 1
ATOM 12541 C C . ASN B 1 599 ? 28.766 -50.125 11.992 1 49.56 599 ASN B C 1
ATOM 12543 O O . ASN B 1 599 ? 28.812 -50.906 12.922 1 49.56 599 ASN B O 1
ATOM 12547 N N . ILE B 1 600 ? 27.734 -49.312 11.688 1 47.75 600 ILE B N 1
ATOM 12548 C CA . ILE B 1 600 ? 26.562 -49.656 12.492 1 47.75 600 ILE B CA 1
ATOM 12549 C C . ILE B 1 600 ? 25.703 -50.656 11.742 1 47.75 600 ILE B C 1
ATOM 12551 O O . ILE B 1 600 ? 25.391 -50.469 10.57 1 47.75 600 ILE B O 1
ATOM 12555 N N . GLU B 1 601 ? 25.609 -51.875 12.234 1 43.69 601 GLU B N 1
ATOM 12556 C CA . GLU B 1 601 ? 24.688 -52.906 11.805 1 43.69 601 GLU B CA 1
ATOM 12557 C C . GLU B 1 601 ? 23.297 -52.375 11.57 1 43.69 601 GLU B C 1
ATOM 12559 O O . GLU B 1 601 ? 22.719 -51.719 12.438 1 43.69 601 GLU B O 1
ATOM 12564 N N . GLY B 1 602 ? 22.625 -52.406 10.234 1 45.41 602 GLY B N 1
ATOM 12565 C CA . GLY B 1 602 ? 21.281 -52.031 9.867 1 45.41 602 GLY B CA 1
ATOM 12566 C C . GLY B 1 602 ? 21.203 -50.656 9.18 1 45.41 602 GLY B C 1
ATOM 12567 O O . GLY B 1 602 ? 20.141 -50.25 8.742 1 45.41 602 GLY B O 1
ATOM 12568 N N . SER B 1 603 ? 22.266 -49.969 9.32 1 48.44 603 SER B N 1
ATOM 12569 C CA . SER B 1 603 ? 22.25 -48.562 8.875 1 48.44 603 SER B CA 1
ATOM 12570 C C . SER B 1 603 ? 22.391 -48.469 7.355 1 48.44 603 SER B C 1
ATOM 12572 O O . SER B 1 603 ? 22.438 -47.375 6.797 1 48.44 603 SER B O 1
ATOM 12574 N N . TYR B 1 604 ? 22.672 -49.562 6.668 1 45.97 604 TYR B N 1
ATOM 12575 C CA . TYR B 1 604 ? 22.828 -49.562 5.219 1 45.97 604 TYR B CA 1
ATOM 12576 C C . TYR B 1 604 ? 21.594 -48.969 4.547 1 45.97 604 TYR B C 1
ATOM 12578 O O . TYR B 1 604 ? 21.672 -48.438 3.434 1 45.97 604 TYR B O 1
ATOM 12586 N N . ALA B 1 605 ? 20.531 -49.25 5.172 1 45.28 605 ALA B N 1
ATOM 12587 C CA . ALA B 1 605 ? 19.266 -48.875 4.547 1 45.28 605 ALA B CA 1
ATOM 12588 C C . ALA B 1 605 ? 19.172 -47.375 4.32 1 45.28 605 ALA B C 1
ATOM 12590 O O . ALA B 1 605 ? 18.391 -46.906 3.492 1 45.28 605 ALA B O 1
ATOM 12591 N N . PHE B 1 606 ? 20.156 -46.688 5 1 49.56 606 PHE B N 1
ATOM 12592 C CA . PHE B 1 606 ? 19.906 -45.25 5.02 1 49.56 606 PHE B CA 1
ATOM 12593 C C . PHE B 1 606 ? 20.906 -44.531 4.129 1 49.56 606 PHE B C 1
ATOM 12595 O O . PHE B 1 606 ? 20.766 -43.344 3.887 1 49.56 606 PHE B O 1
ATOM 12602 N N . VAL B 1 607 ? 21.984 -45.188 3.789 1 58.06 607 VAL B N 1
ATOM 12603 C CA . VAL B 1 607 ? 22.953 -44.5 2.965 1 58.06 607 VAL B CA 1
ATOM 12604 C C . VAL B 1 607 ? 22.531 -44.531 1.501 1 58.06 607 VAL B C 1
ATOM 12606 O O . VAL B 1 607 ? 22.438 -45.594 0.904 1 58.06 607 VAL B O 1
ATOM 12609 N N . THR B 1 608 ? 22 -43.406 1.058 1 61.06 608 THR B N 1
ATOM 12610 C CA . THR B 1 608 ? 21.547 -43.281 -0.324 1 61.06 608 THR B CA 1
ATOM 12611 C C . THR B 1 608 ? 22.734 -43.25 -1.281 1 61.06 608 THR B C 1
ATOM 12613 O O . THR B 1 608 ? 23.859 -43 -0.865 1 61.06 608 THR B O 1
ATOM 12616 N N . GLU B 1 609 ? 22.531 -43.719 -2.447 1 62.72 609 GLU B N 1
ATOM 12617 C CA . GLU B 1 609 ? 23.547 -43.688 -3.5 1 62.72 609 GLU B CA 1
ATOM 12618 C C . GLU B 1 609 ? 24.078 -42.281 -3.701 1 62.72 609 GLU B C 1
ATOM 12620 O O . GLU B 1 609 ? 25.25 -42.062 -3.98 1 62.72 609 GLU B O 1
ATOM 12625 N N . GLY B 1 610 ? 23.25 -41.312 -3.469 1 66.25 610 GLY B N 1
ATOM 12626 C CA . GLY B 1 610 ? 23.672 -39.938 -3.617 1 66.25 610 GLY B CA 1
ATOM 12627 C C . GLY B 1 610 ? 24.688 -39.5 -2.574 1 66.25 610 GLY B C 1
ATOM 12628 O O . GLY B 1 610 ? 25.641 -38.781 -2.885 1 66.25 610 GLY B O 1
ATOM 12629 N N . GLN B 1 611 ? 24.609 -40 -1.421 1 69.62 611 GLN B N 1
ATOM 12630 C CA . GLN B 1 611 ? 25.547 -39.656 -0.353 1 69.62 611 GLN B CA 1
ATOM 12631 C C . GLN B 1 611 ? 26.906 -40.312 -0.574 1 69.62 611 GLN B C 1
ATOM 12633 O O . GLN B 1 611 ? 27.938 -39.719 -0.263 1 69.62 611 GLN B O 1
ATOM 12638 N N . LYS B 1 612 ? 26.812 -41.5 -1.018 1 73.25 612 LYS B N 1
ATOM 12639 C CA . LYS B 1 612 ? 28.062 -42.188 -1.312 1 73.25 612 LYS B CA 1
ATOM 12640 C C . LYS B 1 612 ? 28.844 -41.469 -2.404 1 73.25 612 LYS B C 1
ATOM 12642 O O . LYS B 1 612 ? 30.062 -41.344 -2.324 1 73.25 612 LYS B O 1
ATOM 12647 N N . GLU B 1 613 ? 28.047 -40.938 -3.297 1 76.69 613 GLU B N 1
ATOM 12648 C CA . GLU B 1 613 ? 28.688 -40.219 -4.375 1 76.69 613 GLU B CA 1
ATOM 12649 C C . GLU B 1 613 ? 29.297 -38.906 -3.861 1 76.69 613 GLU B C 1
ATOM 12651 O O . GLU B 1 613 ? 30.375 -38.5 -4.297 1 76.69 613 GLU B O 1
ATOM 12656 N N . ASN B 1 614 ? 28.688 -38.312 -2.977 1 77.44 614 ASN B N 1
ATOM 12657 C CA . ASN B 1 614 ? 29.203 -37.062 -2.387 1 77.44 614 ASN B CA 1
ATOM 12658 C C . ASN B 1 614 ? 30.469 -37.344 -1.591 1 77.44 614 ASN B C 1
ATOM 12660 O O . ASN B 1 614 ? 31.406 -36.531 -1.637 1 77.44 614 ASN B O 1
ATOM 12664 N N . THR B 1 615 ? 30.484 -38.406 -0.875 1 81.94 615 THR B N 1
ATOM 12665 C CA . THR B 1 615 ? 31.656 -38.781 -0.074 1 81.94 615 THR B CA 1
ATOM 12666 C C . THR B 1 615 ? 32.844 -39.094 -0.97 1 81.94 615 THR B C 1
ATOM 12668 O O . THR B 1 615 ? 33.969 -38.625 -0.693 1 81.94 615 THR B O 1
ATOM 12671 N N . THR B 1 616 ? 32.5 -39.719 -2.027 1 84.25 616 THR B N 1
ATOM 12672 C CA . THR B 1 616 ? 33.594 -40.062 -2.943 1 84.25 616 THR B CA 1
ATOM 12673 C C . THR B 1 616 ? 34.125 -38.812 -3.631 1 84.25 616 THR B C 1
ATOM 12675 O O . THR B 1 616 ? 35.344 -38.688 -3.826 1 84.25 616 THR B O 1
ATOM 12678 N N . ALA B 1 617 ? 33.281 -37.969 -3.986 1 83.88 617 ALA B N 1
ATOM 12679 C CA . ALA B 1 617 ? 33.719 -36.719 -4.641 1 83.88 617 ALA B CA 1
ATOM 12680 C C . ALA B 1 617 ? 34.562 -35.875 -3.709 1 83.88 617 ALA B C 1
ATOM 12682 O O . ALA B 1 617 ? 35.562 -35.312 -4.133 1 83.88 617 ALA B O 1
ATOM 12683 N N . ALA B 1 618 ? 34.188 -35.75 -2.488 1 86.88 618 ALA B N 1
ATOM 12684 C CA . ALA B 1 618 ? 34.969 -34.969 -1.518 1 86.88 618 ALA B CA 1
ATOM 12685 C C . ALA B 1 618 ? 36.312 -35.594 -1.25 1 86.88 618 ALA B C 1
ATOM 12687 O O . ALA B 1 618 ? 37.312 -34.875 -1.079 1 86.88 618 ALA B O 1
ATOM 12688 N N . GLN B 1 619 ? 36.344 -36.906 -1.228 1 88.5 619 GLN B N 1
ATOM 12689 C CA . GLN B 1 619 ? 37.594 -37.625 -1.021 1 88.5 619 GLN B CA 1
ATOM 12690 C C . GLN B 1 619 ? 38.562 -37.406 -2.201 1 88.5 619 GLN B C 1
ATOM 12692 O O . GLN B 1 619 ? 39.75 -37.281 -2.021 1 88.5 619 GLN B O 1
ATOM 12697 N N . ASN B 1 620 ? 37.938 -37.344 -3.357 1 88 620 ASN B N 1
ATOM 12698 C CA . ASN B 1 620 ? 38.75 -37.062 -4.543 1 88 620 ASN B CA 1
ATOM 12699 C C . ASN B 1 620 ? 39.344 -35.656 -4.504 1 88 620 ASN B C 1
ATOM 12701 O O . ASN B 1 620 ? 40.5 -35.469 -4.895 1 88 620 ASN B O 1
ATOM 12705 N N . ILE B 1 621 ? 38.625 -34.75 -4.059 1 90 621 ILE B N 1
ATOM 12706 C CA . ILE B 1 621 ? 39.125 -33.375 -3.957 1 90 621 ILE B CA 1
ATOM 12707 C C . ILE B 1 621 ? 40.25 -33.312 -2.928 1 90 621 ILE B C 1
ATOM 12709 O O . ILE B 1 621 ? 41.25 -32.656 -3.156 1 90 621 ILE B O 1
ATOM 12713 N N . LEU B 1 622 ? 40.031 -34 -1.831 1 92 622 LEU B N 1
ATOM 12714 C CA . LEU B 1 622 ? 41.062 -34.031 -0.8 1 92 622 LEU B CA 1
ATOM 12715 C C . LEU B 1 622 ? 42.344 -34.719 -1.316 1 92 622 LEU B C 1
ATOM 12717 O O . LEU B 1 622 ? 43.438 -34.312 -0.973 1 92 622 LEU B O 1
ATOM 12721 N N . GLY B 1 623 ? 42.094 -35.75 -2.076 1 90.31 623 GLY B N 1
ATOM 12722 C CA . GLY B 1 623 ? 43.219 -36.438 -2.695 1 90.31 623 GLY B CA 1
ATOM 12723 C C . GLY B 1 623 ? 44.031 -35.531 -3.617 1 90.31 623 GLY B C 1
ATOM 12724 O O . GLY B 1 623 ? 45.25 -35.594 -3.65 1 90.31 623 GLY B O 1
ATOM 12725 N N . ASP B 1 624 ? 43.438 -34.625 -4.281 1 91.12 624 ASP B N 1
ATOM 12726 C CA . ASP B 1 624 ? 44.094 -33.688 -5.18 1 91.12 624 ASP B CA 1
ATOM 12727 C C . ASP B 1 624 ? 44.781 -32.562 -4.398 1 91.12 624 ASP B C 1
ATOM 12729 O O . ASP B 1 624 ? 45.844 -32.062 -4.805 1 91.12 624 ASP B O 1
ATOM 12733 N N . LEU B 1 625 ? 44.188 -32.219 -3.32 1 92.69 625 LEU B N 1
ATOM 12734 C CA . LEU B 1 625 ? 44.688 -31.125 -2.527 1 92.69 625 LEU B CA 1
ATOM 12735 C C . LEU B 1 625 ? 45.938 -31.562 -1.753 1 92.69 625 LEU B C 1
ATOM 12737 O O . LEU B 1 625 ? 46.812 -30.734 -1.477 1 92.69 625 LEU B O 1
ATOM 12741 N N . ILE B 1 626 ? 45.969 -32.781 -1.386 1 91.94 626 ILE B N 1
ATOM 12742 C CA . ILE B 1 626 ? 47.094 -33.281 -0.61 1 91.94 626 ILE B CA 1
ATOM 12743 C C . ILE B 1 626 ? 48.375 -33.219 -1.444 1 91.94 626 ILE B C 1
ATOM 12745 O O . ILE B 1 626 ? 49.469 -33.094 -0.899 1 91.94 626 ILE B O 1
ATOM 12749 N N . LYS B 1 627 ? 48.219 -33.25 -2.752 1 90.81 627 LYS B N 1
ATOM 12750 C CA . LYS B 1 627 ? 49.375 -33.188 -3.654 1 90.81 627 LYS B CA 1
ATOM 12751 C C . LYS B 1 627 ? 50.031 -31.812 -3.605 1 90.81 627 LYS B C 1
ATOM 12753 O O . LYS B 1 627 ? 51.219 -31.672 -3.965 1 90.81 627 LYS B O 1
ATOM 12758 N N . LYS B 1 628 ? 49.312 -30.953 -3.131 1 91.19 628 LYS B N 1
ATOM 12759 C CA . LYS B 1 628 ? 49.875 -29.609 -2.982 1 91.19 628 LYS B CA 1
ATOM 12760 C C . LYS B 1 628 ? 50.656 -29.484 -1.676 1 91.19 628 LYS B C 1
ATOM 12762 O O . LYS B 1 628 ? 50.094 -29.703 -0.595 1 91.19 628 LYS B O 1
ATOM 12767 N N . GLU B 1 629 ? 51.844 -29.156 -1.654 1 87.19 629 GLU B N 1
ATOM 12768 C CA . GLU B 1 629 ? 52.781 -29.188 -0.532 1 87.19 629 GLU B CA 1
ATOM 12769 C C . GLU B 1 629 ? 52.344 -28.25 0.583 1 87.19 629 GLU B C 1
ATOM 12771 O O . GLU B 1 629 ? 52.5 -28.547 1.765 1 87.19 629 GLU B O 1
ATOM 12776 N N . ILE B 1 630 ? 51.75 -27.188 0.161 1 88.56 630 ILE B N 1
ATOM 12777 C CA . ILE B 1 630 ? 51.375 -26.172 1.141 1 88.56 630 ILE B CA 1
ATOM 12778 C C . ILE B 1 630 ? 50.281 -26.703 2.062 1 88.56 630 ILE B C 1
ATOM 12780 O O . ILE B 1 630 ? 50.25 -26.359 3.244 1 88.56 630 ILE B O 1
ATOM 12784 N N . LEU B 1 631 ? 49.469 -27.625 1.619 1 92.5 631 LEU B N 1
ATOM 12785 C CA . LEU B 1 631 ? 48.281 -28.062 2.367 1 92.5 631 LEU B CA 1
ATOM 12786 C C . LEU B 1 631 ? 48.5 -29.469 2.922 1 92.5 631 LEU B C 1
ATOM 12788 O O . LEU B 1 631 ? 47.656 -29.984 3.652 1 92.5 631 LEU B O 1
ATOM 12792 N N . LYS B 1 632 ? 49.562 -30.078 2.67 1 92.06 632 LYS B N 1
ATOM 12793 C CA . LYS B 1 632 ? 49.781 -31.469 3.053 1 92.06 632 LYS B CA 1
ATOM 12794 C C . LYS B 1 632 ? 49.719 -31.641 4.57 1 92.06 632 LYS B C 1
ATOM 12796 O O . LYS B 1 632 ? 49.031 -32.5 5.078 1 92.06 632 LYS B O 1
ATOM 12801 N N . ASP B 1 633 ? 50.469 -30.734 5.199 1 90.94 633 ASP B N 1
ATOM 12802 C CA . ASP B 1 633 ? 50.5 -30.844 6.652 1 90.94 633 ASP B CA 1
ATOM 12803 C C . ASP B 1 633 ? 49.125 -30.594 7.262 1 90.94 633 ASP B C 1
ATOM 12805 O O . ASP B 1 633 ? 48.75 -31.25 8.234 1 90.94 633 ASP B O 1
ATOM 12809 N N . ASN B 1 634 ? 48.438 -29.656 6.719 1 92.88 634 ASN B N 1
ATOM 12810 C CA . ASN B 1 634 ? 47.094 -29.344 7.211 1 92.88 634 ASN B CA 1
ATOM 12811 C C . ASN B 1 634 ? 46.156 -30.531 7.055 1 92.88 634 ASN B C 1
ATOM 12813 O O . ASN B 1 634 ? 45.375 -30.859 7.973 1 92.88 634 ASN B O 1
ATOM 12817 N N . ILE B 1 635 ? 46.188 -31.219 5.953 1 93.88 635 ILE B N 1
ATOM 12818 C CA . ILE B 1 635 ? 45.281 -32.312 5.617 1 93.88 635 ILE B CA 1
ATOM 12819 C C . ILE B 1 635 ? 45.594 -33.531 6.457 1 93.88 635 ILE B C 1
ATOM 12821 O O . ILE B 1 635 ? 44.688 -34.188 7.004 1 93.88 635 ILE B O 1
ATOM 12825 N N . LEU B 1 636 ? 46.875 -33.844 6.648 1 92.5 636 LEU B N 1
ATOM 12826 C CA . LEU B 1 636 ? 47.281 -35.031 7.414 1 92.5 636 LEU B CA 1
ATOM 12827 C C . LEU B 1 636 ? 46.906 -34.875 8.883 1 92.5 636 LEU B C 1
ATOM 12829 O O . LEU B 1 636 ? 46.406 -35.812 9.516 1 92.5 636 LEU B O 1
ATOM 12833 N N . GLN B 1 637 ? 47.125 -33.719 9.328 1 92.56 637 GLN B N 1
ATOM 12834 C CA . GLN B 1 637 ? 46.812 -33.469 10.734 1 92.56 637 GLN B CA 1
ATOM 12835 C C . GLN B 1 637 ? 45.281 -33.5 10.953 1 92.56 637 GLN B C 1
ATOM 12837 O O . GLN B 1 637 ? 44.812 -34 11.969 1 92.56 637 GLN B O 1
ATOM 12842 N N . LEU B 1 638 ? 44.594 -32.875 10.039 1 92.44 638 LEU B N 1
ATOM 12843 C CA . LEU B 1 638 ? 43.125 -32.875 10.156 1 92.44 638 LEU B CA 1
ATOM 12844 C C . LEU B 1 638 ? 42.562 -34.281 10.031 1 92.44 638 LEU B C 1
ATOM 12846 O O . LEU B 1 638 ? 41.562 -34.594 10.656 1 92.44 638 LEU B O 1
ATOM 12850 N N . GLN B 1 639 ? 43.125 -35.031 9.188 1 91 639 GLN B N 1
ATOM 12851 C CA . GLN B 1 639 ? 42.688 -36.438 9.023 1 91 639 GLN B CA 1
ATOM 12852 C C . GLN B 1 639 ? 42.812 -37.219 10.328 1 91 639 GLN B C 1
ATOM 12854 O O . GLN B 1 639 ? 41.906 -37.938 10.734 1 91 639 GLN B O 1
ATOM 12859 N N . LYS B 1 640 ? 43.938 -37 10.969 1 90.94 640 LYS B N 1
ATOM 12860 C CA . LYS B 1 640 ? 44.156 -37.656 12.25 1 90.94 640 LYS B CA 1
ATOM 12861 C C . LYS B 1 640 ? 43.156 -37.188 13.305 1 90.94 640 LYS B C 1
ATOM 12863 O O . LYS B 1 640 ? 42.625 -38 14.07 1 90.94 640 LYS B O 1
ATOM 12868 N N . LEU B 1 641 ? 43.031 -35.969 13.234 1 91.19 641 LEU B N 1
ATOM 12869 C CA . LEU B 1 641 ? 42.094 -35.406 14.195 1 91.19 641 LEU B CA 1
ATOM 12870 C C . LEU B 1 641 ? 40.688 -35.938 13.961 1 91.19 641 LEU B C 1
ATOM 12872 O O . LEU B 1 641 ? 40 -36.344 14.898 1 91.19 641 LEU B O 1
ATOM 12876 N N . TRP B 1 642 ? 40.156 -35.906 12.758 1 89.31 642 TRP B N 1
ATOM 12877 C CA . TRP B 1 642 ? 38.812 -36.312 12.406 1 89.31 642 TRP B CA 1
ATOM 12878 C C . TRP B 1 642 ? 38.562 -37.781 12.742 1 89.31 642 TRP B C 1
ATOM 12880 O O . TRP B 1 642 ? 37.531 -38.125 13.297 1 89.31 642 TRP B O 1
ATOM 12890 N N . GLU B 1 643 ? 39.469 -38.531 12.43 1 87.75 643 GLU B N 1
ATOM 12891 C CA . GLU B 1 643 ? 39.344 -39.969 12.695 1 87.75 643 GLU B CA 1
ATOM 12892 C C . GLU B 1 643 ? 39.281 -40.25 14.195 1 87.75 643 GLU B C 1
ATOM 12894 O O . GLU B 1 643 ? 38.5 -41.094 14.648 1 87.75 643 GLU B O 1
ATOM 12899 N N . SER B 1 644 ? 40.125 -39.531 14.914 1 89.25 644 SER B N 1
ATOM 12900 C CA . SER B 1 644 ? 40.156 -39.719 16.359 1 89.25 644 SER B CA 1
ATOM 12901 C C . SER B 1 644 ? 38.844 -39.25 17 1 89.25 644 SER B C 1
ATOM 12903 O O . SER B 1 644 ? 38.344 -39.906 17.922 1 89.25 644 SER B O 1
ATOM 12905 N N . LEU B 1 645 ? 38.406 -38.188 16.5 1 88.44 645 LEU B N 1
ATOM 12906 C CA . LEU B 1 645 ? 37.188 -37.656 17.031 1 88.44 645 LEU B CA 1
ATOM 12907 C C . LEU B 1 645 ? 36 -38.562 16.719 1 88.44 645 LEU B C 1
ATOM 12909 O O . LEU B 1 645 ? 35.125 -38.781 17.547 1 88.44 645 LEU B O 1
ATOM 12913 N N . ILE B 1 646 ? 35.906 -39.125 15.516 1 84.69 646 ILE B N 1
ATOM 12914 C CA . ILE B 1 646 ? 34.844 -40.031 15.109 1 84.69 646 ILE B CA 1
ATOM 12915 C C . ILE B 1 646 ? 34.906 -41.312 15.961 1 84.69 646 ILE B C 1
ATOM 12917 O O . ILE B 1 646 ? 33.875 -41.781 16.406 1 84.69 646 ILE B O 1
ATOM 12921 N N . ASP B 1 647 ? 36.062 -41.75 16.203 1 83.56 647 ASP B N 1
ATOM 12922 C CA . ASP B 1 647 ? 36.219 -42.969 17 1 83.56 647 ASP B CA 1
ATOM 12923 C C . ASP B 1 647 ? 35.75 -42.75 18.438 1 83.56 647 ASP B C 1
ATOM 12925 O O . ASP B 1 647 ? 35.125 -43.656 19.031 1 83.56 647 ASP B O 1
ATOM 12929 N N . LEU B 1 648 ? 36.062 -41.625 18.875 1 86 648 LEU B N 1
ATOM 12930 C CA . LEU B 1 648 ? 35.625 -41.312 20.25 1 86 648 LEU B CA 1
ATOM 12931 C C . LEU B 1 648 ? 34.125 -41.156 20.328 1 86 648 LEU B C 1
ATOM 12933 O O . LEU B 1 648 ? 33.5 -41.5 21.344 1 86 648 LEU B O 1
ATOM 12937 N N . ALA B 1 649 ? 33.562 -40.562 19.344 1 82.62 649 ALA B N 1
ATOM 12938 C CA . ALA B 1 649 ? 32.125 -40.312 19.344 1 82.62 649 ALA B CA 1
ATOM 12939 C C . ALA B 1 649 ? 31.344 -41.625 19.375 1 82.62 649 ALA B C 1
ATOM 12941 O O . ALA B 1 649 ? 30.234 -41.688 19.922 1 82.62 649 ALA B O 1
ATOM 12942 N N . TYR B 1 650 ? 31.891 -42.75 18.859 1 77.5 650 TYR B N 1
ATOM 12943 C CA . TYR B 1 650 ? 31.125 -44 18.734 1 77.5 650 TYR B CA 1
ATOM 12944 C C . TYR B 1 650 ? 31.547 -45 19.781 1 77.5 650 TYR B C 1
ATOM 12946 O O . TYR B 1 650 ? 31.078 -46.156 19.781 1 77.5 650 TYR B O 1
ATOM 12954 N N . ILE B 1 651 ? 32.281 -44.594 20.641 1 76.06 651 ILE B N 1
ATOM 12955 C CA . ILE B 1 651 ? 32.656 -45.5 21.734 1 76.06 651 ILE B CA 1
ATOM 12956 C C . ILE B 1 651 ? 31.438 -45.719 22.641 1 76.06 651 ILE B C 1
ATOM 12958 O O . ILE B 1 651 ? 30.734 -44.75 22.984 1 76.06 651 ILE B O 1
ATOM 12962 N N . ASN B 1 652 ? 31.062 -46.906 22.797 1 72.94 652 ASN B N 1
ATOM 12963 C CA . ASN B 1 652 ? 29.953 -47.25 23.672 1 72.94 652 ASN B CA 1
ATOM 12964 C C . ASN B 1 652 ? 30.312 -47.094 25.141 1 72.94 652 ASN B C 1
ATOM 12966 O O . ASN B 1 652 ? 31.344 -47.594 25.594 1 72.94 652 ASN B O 1
ATOM 12970 N N . THR B 1 653 ? 29.719 -46.125 25.641 1 74.06 653 THR B N 1
ATOM 12971 C CA . THR B 1 653 ? 30.062 -45.875 27.031 1 74.06 653 THR B CA 1
ATOM 12972 C C . THR B 1 653 ? 28.891 -46.25 27.938 1 74.06 653 THR B C 1
ATOM 12974 O O . THR B 1 653 ? 27.75 -46.281 27.5 1 74.06 653 THR B O 1
ATOM 12977 N N . SER B 1 654 ? 29.188 -46.656 29.172 1 69 654 SER B N 1
ATOM 12978 C CA . SER B 1 654 ? 28.219 -46.938 30.234 1 69 654 SER B CA 1
ATOM 12979 C C . SER B 1 654 ? 27.562 -45.625 30.703 1 69 654 SER B C 1
ATOM 12981 O O . SER B 1 654 ? 28.031 -44.531 30.391 1 69 654 SER B O 1
ATOM 12983 N N . LYS B 1 655 ? 26.391 -45.719 31.328 1 66.19 655 LYS B N 1
ATOM 12984 C CA . LYS B 1 655 ? 25.531 -44.594 31.734 1 66.19 655 LYS B CA 1
ATOM 12985 C C . LYS B 1 655 ? 26.172 -43.75 32.844 1 66.19 655 LYS B C 1
ATOM 12987 O O . LYS B 1 655 ? 25.547 -42.844 33.375 1 66.19 655 LYS B O 1
ATOM 12992 N N . LYS B 1 656 ? 27.484 -43.906 33.062 1 67 656 LYS B N 1
ATOM 12993 C CA . LYS B 1 656 ? 28.094 -43.094 34.125 1 67 656 LYS B CA 1
ATOM 12994 C C . LYS B 1 656 ? 28.406 -41.688 33.594 1 67 656 LYS B C 1
ATOM 12996 O O . LYS B 1 656 ? 28.578 -41.5 32.375 1 67 656 LYS B O 1
ATOM 13001 N N . SER B 1 657 ? 28.391 -40.594 34.406 1 73.31 657 SER B N 1
ATOM 13002 C CA . SER B 1 657 ? 28.516 -39.188 34.094 1 73.31 657 SER B CA 1
ATOM 13003 C C . SER B 1 657 ? 29.922 -38.844 33.625 1 73.31 657 SER B C 1
ATOM 13005 O O . SER B 1 657 ? 30.094 -38.062 32.656 1 73.31 657 SER B O 1
ATOM 13007 N N . CYS B 1 658 ? 31.078 -39.312 34.281 1 78.75 658 CYS B N 1
ATOM 13008 C CA . CYS B 1 658 ? 32.438 -39 33.906 1 78.75 658 CYS B CA 1
ATOM 13009 C C . CYS B 1 658 ? 33.219 -40.25 33.562 1 78.75 658 CYS B C 1
ATOM 13011 O O . CYS B 1 658 ? 33.188 -41.25 34.312 1 78.75 658 CYS B O 1
ATOM 13013 N N . HIS B 1 659 ? 33.781 -40.188 32.438 1 82.69 659 HIS B N 1
ATOM 13014 C CA . HIS B 1 659 ? 34.531 -41.375 32 1 82.69 659 HIS B CA 1
ATOM 13015 C C . HIS B 1 659 ? 35.969 -40.969 31.594 1 82.69 659 HIS B C 1
ATOM 13017 O O . HIS B 1 659 ? 36.188 -39.844 31.172 1 82.69 659 HIS B O 1
ATOM 13023 N N . ASP B 1 660 ? 36.875 -41.812 31.922 1 83 660 ASP B N 1
ATOM 13024 C CA . ASP B 1 660 ? 38.219 -41.625 31.406 1 83 660 ASP B CA 1
ATOM 13025 C C . ASP B 1 660 ? 38.344 -42.188 29.984 1 83 660 ASP B C 1
ATOM 13027 O O . ASP B 1 660 ? 37.781 -43.25 29.672 1 83 660 ASP B O 1
ATOM 13031 N N . ILE B 1 661 ? 38.969 -41.5 29.094 1 88.19 661 ILE B N 1
ATOM 13032 C CA . ILE B 1 661 ? 39.25 -42 27.75 1 88.19 661 ILE B CA 1
ATOM 13033 C C . ILE B 1 661 ? 40.25 -43.156 27.828 1 88.19 661 ILE B C 1
ATOM 13035 O O . ILE B 1 661 ? 41.25 -43.062 28.516 1 88.19 661 ILE B O 1
ATOM 13039 N N . PRO B 1 662 ? 39.938 -44.156 27.234 1 83.56 662 PRO B N 1
ATOM 13040 C CA . PRO B 1 662 ? 40.812 -45.312 27.266 1 83.56 662 PRO B CA 1
ATOM 13041 C C . PRO B 1 662 ? 42.25 -44.969 26.844 1 83.56 662 PRO B C 1
ATOM 13043 O O . PRO B 1 662 ? 42.438 -44.188 25.891 1 83.56 662 PRO B O 1
ATOM 13046 N N . ARG B 1 663 ? 43.281 -45.281 27.562 1 80.31 663 ARG B N 1
ATOM 13047 C CA . ARG B 1 663 ? 44.688 -44.938 27.375 1 80.31 663 ARG B CA 1
ATOM 13048 C C . ARG B 1 663 ? 45.156 -45.25 25.969 1 80.31 663 ARG B C 1
ATOM 13050 O O . ARG B 1 663 ? 46.031 -44.562 25.422 1 80.31 663 ARG B O 1
ATOM 13057 N N . GLY B 1 664 ? 44.531 -46.188 25.172 1 78.69 664 GLY B N 1
ATOM 13058 C CA . GLY B 1 664 ? 44.969 -46.562 23.844 1 78.69 664 GLY B CA 1
ATOM 13059 C C . GLY B 1 664 ? 44.188 -45.844 22.734 1 78.69 664 GLY B C 1
ATOM 13060 O O . GLY B 1 664 ? 44.5 -46.031 21.562 1 78.69 664 GLY B O 1
ATOM 13061 N N . HIS B 1 665 ? 43.531 -44.875 23.234 1 86.5 665 HIS B N 1
ATOM 13062 C CA . HIS B 1 665 ? 42.719 -44.219 22.219 1 86.5 665 HIS B CA 1
ATOM 13063 C C . HIS B 1 665 ? 43.531 -43.188 21.453 1 86.5 665 HIS B C 1
ATOM 13065 O O . HIS B 1 665 ? 44.375 -42.5 22.031 1 86.5 665 HIS B O 1
ATOM 13071 N N . SER B 1 666 ? 43.344 -43 20.234 1 87.44 666 SER B N 1
ATOM 13072 C CA . SER B 1 666 ? 44.094 -42.156 19.297 1 87.44 666 SER B CA 1
ATOM 13073 C C . SER B 1 666 ? 44 -40.688 19.656 1 87.44 666 SER B C 1
ATOM 13075 O O . SER B 1 666 ? 44.938 -39.906 19.359 1 87.44 666 SER B O 1
ATOM 13077 N N . ILE B 1 667 ? 43 -40.25 20.312 1 90.19 667 ILE B N 1
ATOM 13078 C CA . ILE B 1 667 ? 42.781 -38.844 20.609 1 90.19 667 ILE B CA 1
ATOM 13079 C C . ILE B 1 667 ? 43.844 -38.375 21.609 1 90.19 667 ILE B C 1
ATOM 13081 O O . ILE B 1 667 ? 44.219 -37.188 21.594 1 90.19 667 ILE B O 1
ATOM 13085 N N . LEU B 1 668 ? 44.281 -39.219 22.516 1 88.75 668 LEU B N 1
ATOM 13086 C CA . LEU B 1 668 ? 45.25 -38.844 23.531 1 88.75 668 LEU B CA 1
ATOM 13087 C C . LEU B 1 668 ? 46.656 -38.75 22.938 1 88.75 668 LEU B C 1
ATOM 13089 O O . LEU B 1 668 ? 47.531 -38.125 23.516 1 88.75 668 LEU B O 1
ATOM 13093 N N . LYS B 1 669 ? 46.844 -39.312 21.75 1 87.12 669 LYS B N 1
ATOM 13094 C CA . LYS B 1 669 ? 48.125 -39.281 21.062 1 87.12 669 LYS B CA 1
ATOM 13095 C C . LYS B 1 669 ? 48.281 -38 20.25 1 87.12 669 LYS B C 1
ATOM 13097 O O . LYS B 1 669 ? 49.406 -37.656 19.844 1 87.12 669 LYS B O 1
ATOM 13102 N N . LEU B 1 670 ? 47.156 -37.375 20.062 1 89.81 670 LEU B N 1
ATOM 13103 C CA . LEU B 1 670 ? 47.188 -36.125 19.281 1 89.81 670 LEU B CA 1
ATOM 13104 C C . LEU B 1 670 ? 47.812 -35 20.109 1 89.81 670 LEU B C 1
ATOM 13106 O O . LEU B 1 670 ? 47.219 -34.5 21.062 1 89.81 670 LEU B O 1
ATOM 13110 N N . ARG B 1 671 ? 49.125 -34.656 19.797 1 87.69 671 ARG B N 1
ATOM 13111 C CA . ARG B 1 671 ? 49.812 -33.594 20.484 1 87.69 671 ARG B CA 1
ATOM 13112 C C . ARG B 1 671 ? 50.375 -32.594 19.5 1 87.69 671 ARG B C 1
ATOM 13114 O O . ARG B 1 671 ? 50.875 -32.969 18.438 1 87.69 671 ARG B O 1
ATOM 13121 N N . ASP B 1 672 ? 50.188 -31.391 19.781 1 86.06 672 ASP B N 1
ATOM 13122 C CA . ASP B 1 672 ? 50.812 -30.25 19.125 1 86.06 672 ASP B CA 1
ATOM 13123 C C . ASP B 1 672 ? 50.531 -30.266 17.609 1 86.06 672 ASP B C 1
ATOM 13125 O O . ASP B 1 672 ? 51.469 -30.328 16.812 1 86.06 672 ASP B O 1
ATOM 13129 N N . LEU B 1 673 ? 49.219 -30.25 17.266 1 90.06 673 LEU B N 1
ATOM 13130 C CA . LEU B 1 673 ? 48.844 -30.062 15.875 1 90.06 673 LEU B CA 1
ATOM 13131 C C . LEU B 1 673 ? 49 -28.594 15.477 1 90.06 673 LEU B C 1
ATOM 13133 O O . LEU B 1 673 ? 48.094 -27.797 15.695 1 90.06 673 LEU B O 1
ATOM 13137 N N . ASN B 1 674 ? 50.062 -28.203 14.898 1 86.06 674 ASN B N 1
ATOM 13138 C CA . ASN B 1 674 ? 50.438 -26.812 14.672 1 86.06 674 ASN B CA 1
ATOM 13139 C C . ASN B 1 674 ? 49.781 -26.25 13.414 1 86.06 674 ASN B C 1
ATOM 13141 O O . ASN B 1 674 ? 49.781 -25.031 13.203 1 86.06 674 ASN B O 1
ATOM 13145 N N . SER B 1 675 ? 49.156 -27.031 12.648 1 88.38 675 SER B N 1
ATOM 13146 C CA . SER B 1 675 ? 48.594 -26.531 11.383 1 88.38 675 SER B CA 1
ATOM 13147 C C . SER B 1 675 ? 47.094 -26.562 11.383 1 88.38 675 SER B C 1
ATOM 13149 O O . SER B 1 675 ? 46.469 -26.219 10.375 1 88.38 675 SER B O 1
ATOM 13151 N N . VAL B 1 676 ? 46.5 -26.906 12.414 1 88.25 676 VAL B N 1
ATOM 13152 C CA . VAL B 1 676 ? 45.062 -27.062 12.422 1 88.25 676 VAL B CA 1
ATOM 13153 C C . VAL B 1 676 ? 44.438 -26.156 13.5 1 88.25 676 VAL B C 1
ATOM 13155 O O . VAL B 1 676 ? 44.906 -26.156 14.641 1 88.25 676 VAL B O 1
ATOM 13158 N N . GLN B 1 677 ? 43.531 -25.375 13.031 1 89.75 677 GLN B N 1
ATOM 13159 C CA . GLN B 1 677 ? 42.75 -24.562 13.961 1 89.75 677 GLN B CA 1
ATOM 13160 C C . GLN B 1 677 ? 41.719 -25.406 14.68 1 89.75 677 GLN B C 1
ATOM 13162 O O . GLN B 1 677 ? 41.125 -26.312 14.086 1 89.75 677 GLN B O 1
ATOM 13167 N N . ILE B 1 678 ? 41.469 -25.047 15.961 1 86.69 678 ILE B N 1
ATOM 13168 C CA . ILE B 1 678 ? 40.438 -25.734 16.703 1 86.69 678 ILE B CA 1
ATOM 13169 C C . ILE B 1 678 ? 39.094 -25.5 16.031 1 86.69 678 ILE B C 1
ATOM 13171 O O . ILE B 1 678 ? 38.688 -24.359 15.82 1 86.69 678 ILE B O 1
ATOM 13175 N N . PRO B 1 679 ? 38.344 -26.484 15.625 1 81.81 679 PRO B N 1
ATOM 13176 C CA . PRO B 1 679 ? 37.156 -26.359 14.812 1 81.81 679 PRO B CA 1
ATOM 13177 C C . PRO B 1 679 ? 36.031 -25.625 15.539 1 81.81 679 PRO B C 1
ATOM 13179 O O . PRO B 1 679 ? 35.125 -25.078 14.898 1 81.81 679 PRO B O 1
ATOM 13182 N N . THR B 1 680 ? 35.938 -25.484 16.797 1 81.62 680 THR B N 1
ATOM 13183 C CA . THR B 1 680 ? 34.844 -24.891 17.547 1 81.62 680 THR B CA 1
ATOM 13184 C C . THR B 1 680 ? 35.094 -23.406 17.766 1 81.62 680 THR B C 1
ATOM 13186 O O . THR B 1 680 ? 34.219 -22.688 18.266 1 81.62 680 THR B O 1
ATOM 13189 N N . ILE B 1 681 ? 36.25 -22.938 17.375 1 81.69 681 ILE B N 1
ATOM 13190 C CA . ILE B 1 681 ? 36.531 -21.5 17.5 1 81.69 681 ILE B CA 1
ATOM 13191 C C . ILE B 1 681 ? 36.25 -20.797 16.172 1 81.69 681 ILE B C 1
ATOM 13193 O O . ILE B 1 681 ? 36.625 -21.297 15.102 1 81.69 681 ILE B O 1
ATOM 13197 N N . ALA B 1 682 ? 35.531 -19.703 16.328 1 78.81 682 ALA B N 1
ATOM 13198 C CA . ALA B 1 682 ? 35.219 -18.938 15.125 1 78.81 682 ALA B CA 1
ATOM 13199 C C . ALA B 1 682 ? 36.406 -18.141 14.641 1 78.81 682 ALA B C 1
ATOM 13201 O O . ALA B 1 682 ? 37.125 -17.547 15.445 1 78.81 682 ALA B O 1
ATOM 13202 N N . LEU B 1 683 ? 36.75 -18.344 13.469 1 83.12 683 LEU B N 1
ATOM 13203 C CA . LEU B 1 683 ? 37.812 -17.578 12.812 1 83.12 683 LEU B CA 1
ATOM 13204 C C . LEU B 1 683 ? 37.219 -16.656 11.734 1 83.12 683 LEU B C 1
ATOM 13206 O O . LEU B 1 683 ? 36.469 -17.109 10.867 1 83.12 683 LEU B O 1
ATOM 13210 N N . LYS B 1 684 ? 37.562 -15.359 11.852 1 84.5 684 LYS B N 1
ATOM 13211 C CA . LYS B 1 684 ? 37.094 -14.422 10.844 1 84.5 684 LYS B CA 1
ATOM 13212 C C . LYS B 1 684 ? 37.875 -14.547 9.547 1 84.5 684 LYS B C 1
ATOM 13214 O O . LYS B 1 684 ? 39.062 -14.781 9.562 1 84.5 684 LYS B O 1
ATOM 13219 N N . GLY B 1 685 ? 37.188 -14.531 8.508 1 83.5 685 GLY B N 1
ATOM 13220 C CA . GLY B 1 685 ? 37.844 -14.562 7.207 1 83.5 685 GLY B CA 1
ATOM 13221 C C . GLY B 1 685 ? 38.688 -13.328 6.938 1 83.5 685 GLY B C 1
ATOM 13222 O O . GLY B 1 685 ? 38.281 -12.211 7.238 1 83.5 685 GLY B O 1
ATOM 13223 N N . SER B 1 686 ? 39.844 -13.539 6.527 1 85.5 686 SER B N 1
ATOM 13224 C CA . SER B 1 686 ? 40.75 -12.438 6.207 1 85.5 686 SER B CA 1
ATOM 13225 C C . SER B 1 686 ? 40.75 -12.125 4.715 1 85.5 686 SER B C 1
ATOM 13227 O O . SER B 1 686 ? 40.812 -13.031 3.883 1 85.5 686 SER B O 1
ATOM 13229 N N . PRO B 1 687 ? 40.625 -10.891 4.352 1 86.12 687 PRO B N 1
ATOM 13230 C CA . PRO B 1 687 ? 40.656 -10.523 2.936 1 86.12 687 PRO B CA 1
ATOM 13231 C C . PRO B 1 687 ? 42.031 -10.75 2.314 1 86.12 687 PRO B C 1
ATOM 13233 O O . PRO B 1 687 ? 42.156 -10.961 1.104 1 86.12 687 PRO B O 1
ATOM 13236 N N . VAL B 1 688 ? 43.156 -10.828 3.139 1 85.69 688 VAL B N 1
ATOM 13237 C CA . VAL B 1 688 ? 44.5 -11 2.633 1 85.69 688 VAL B CA 1
ATOM 13238 C C . VAL B 1 688 ? 44.875 -12.484 2.623 1 85.69 688 VAL B C 1
ATOM 13240 O O . VAL B 1 688 ? 45.906 -12.867 2.08 1 85.69 688 VAL B O 1
ATOM 13243 N N . ALA B 1 689 ? 43.938 -13.422 2.969 1 86.62 689 ALA B N 1
ATOM 13244 C CA . ALA B 1 689 ? 44.094 -14.875 2.938 1 86.62 689 ALA B CA 1
ATOM 13245 C C . ALA B 1 689 ? 45.312 -15.305 3.764 1 86.62 689 ALA B C 1
ATOM 13247 O O . ALA B 1 689 ? 46.031 -16.219 3.377 1 86.62 689 ALA B O 1
ATOM 13248 N N . LYS B 1 690 ? 45.75 -14.477 4.746 1 85.56 690 LYS B N 1
ATOM 13249 C CA . LYS B 1 690 ? 46.844 -14.836 5.648 1 85.56 690 LYS B CA 1
ATOM 13250 C C . LYS B 1 690 ? 46.344 -14.984 7.082 1 85.56 690 LYS B C 1
ATOM 13252 O O . LYS B 1 690 ? 45.688 -14.078 7.617 1 85.56 690 LYS B O 1
ATOM 13257 N N . TYR B 1 691 ? 46.5 -16.234 7.52 1 87.81 691 TYR B N 1
ATOM 13258 C CA . TYR B 1 691 ? 46.031 -16.547 8.867 1 87.81 691 TYR B CA 1
ATOM 13259 C C . TYR B 1 691 ? 47.188 -16.797 9.805 1 87.81 691 TYR B C 1
ATOM 13261 O O . TYR B 1 691 ? 47.656 -17.922 9.938 1 87.81 691 TYR B O 1
ATOM 13269 N N . LYS B 1 692 ? 47.75 -15.742 10.383 1 79.06 692 LYS B N 1
ATOM 13270 C CA . LYS B 1 692 ? 48.906 -15.852 11.258 1 79.06 692 LYS B CA 1
ATOM 13271 C C . LYS B 1 692 ? 48.5 -16.141 12.695 1 79.06 692 LYS B C 1
ATOM 13273 O O . LYS B 1 692 ? 49.219 -16.844 13.422 1 79.06 692 LYS B O 1
ATOM 13278 N N . ASN B 1 693 ? 47.375 -15.656 13.102 1 80.94 693 ASN B N 1
ATOM 13279 C CA . ASN B 1 693 ? 46.969 -15.766 14.5 1 80.94 693 ASN B CA 1
ATOM 13280 C C . ASN B 1 693 ? 45.906 -16.844 14.688 1 80.94 693 ASN B C 1
ATOM 13282 O O . ASN B 1 693 ? 44.812 -16.547 15.172 1 80.94 693 ASN B O 1
ATOM 13286 N N . ILE B 1 694 ? 46.281 -18.141 14.367 1 88 694 ILE B N 1
ATOM 13287 C CA . ILE B 1 694 ? 45.312 -19.203 14.547 1 88 694 ILE B CA 1
ATOM 13288 C C . ILE B 1 694 ? 45.562 -19.922 15.867 1 88 694 ILE B C 1
ATOM 13290 O O . ILE B 1 694 ? 46.688 -20 16.328 1 88 694 ILE B O 1
ATOM 13294 N N . VAL B 1 695 ? 44.594 -20.375 16.562 1 90.5 695 VAL B N 1
ATOM 13295 C CA . VAL B 1 695 ? 44.688 -21.156 17.781 1 90.5 695 VAL B CA 1
ATOM 13296 C C . VAL B 1 695 ? 44.719 -22.656 17.438 1 90.5 695 VAL B C 1
ATOM 13298 O O . VAL B 1 695 ? 43.688 -23.203 17.016 1 90.5 695 VAL B O 1
ATOM 13301 N N . THR B 1 696 ? 45.875 -23.266 17.578 1 91.44 696 THR B N 1
ATOM 13302 C CA . THR B 1 696 ? 46.031 -24.672 17.203 1 91.44 696 THR B CA 1
ATOM 13303 C C . THR B 1 696 ? 45.812 -25.562 18.422 1 91.44 696 THR B C 1
ATOM 13305 O O . THR B 1 696 ? 45.688 -25.078 19.547 1 91.44 696 THR B O 1
ATOM 13308 N N . LEU B 1 697 ? 45.688 -26.844 18.125 1 91.69 697 LEU B N 1
ATOM 13309 C CA . LEU B 1 697 ? 45.438 -27.828 19.172 1 91.69 697 LEU B CA 1
ATOM 13310 C C . LEU B 1 697 ? 46.719 -28.266 19.844 1 91.69 697 LEU B C 1
ATOM 13312 O O . LEU B 1 697 ? 47.656 -28.703 19.172 1 91.69 697 LEU B O 1
ATOM 13316 N N . HIS B 1 698 ? 46.812 -28.172 21.156 1 90.81 698 HIS B N 1
ATOM 13317 C CA . HIS B 1 698 ? 47.938 -28.656 21.938 1 90.81 698 HIS B CA 1
ATOM 13318 C C . HIS B 1 698 ? 47.719 -30.078 22.422 1 90.81 698 HIS B C 1
ATOM 13320 O O . HIS B 1 698 ? 48.531 -30.969 22.156 1 90.81 698 HIS B O 1
ATOM 13326 N N . LYS B 1 699 ? 46.656 -30.25 23.219 1 90.31 699 LYS B N 1
ATOM 13327 C CA . LYS B 1 699 ? 46.344 -31.578 23.688 1 90.31 699 LYS B CA 1
ATOM 13328 C C . LYS B 1 699 ? 44.906 -31.656 24.188 1 90.31 699 LYS B C 1
ATOM 13330 O O . LYS B 1 699 ? 44.281 -30.625 24.484 1 90.31 699 LYS B O 1
ATOM 13335 N N . TYR B 1 700 ? 44.312 -32.906 24.156 1 91.69 700 TYR B N 1
ATOM 13336 C CA . TYR B 1 700 ? 43 -33.156 24.75 1 91.69 700 TYR B CA 1
ATOM 13337 C C . TYR B 1 700 ? 43.125 -33.656 26.188 1 91.69 700 TYR B C 1
ATOM 13339 O O . TYR B 1 700 ? 44.094 -34.312 26.531 1 91.69 700 TYR B O 1
ATOM 13347 N N . GLU B 1 701 ? 42.219 -33.312 26.953 1 90.44 701 GLU B N 1
ATOM 13348 C CA . GLU B 1 701 ? 42.188 -33.844 28.312 1 90.44 701 GLU B CA 1
ATOM 13349 C C . GLU B 1 701 ? 41.688 -35.281 28.344 1 90.44 701 GLU B C 1
ATOM 13351 O O . GLU B 1 701 ? 40.812 -35.688 27.547 1 90.44 701 GLU B O 1
ATOM 13356 N N . PRO B 1 702 ? 42.125 -36.125 29.172 1 88.94 702 PRO B N 1
ATOM 13357 C CA . PRO B 1 702 ? 41.844 -37.562 29.141 1 88.94 702 PRO B CA 1
ATOM 13358 C C . PRO B 1 702 ? 40.5 -37.906 29.75 1 88.94 702 PRO B C 1
ATOM 13360 O O . PRO B 1 702 ? 40.188 -39.094 29.938 1 88.94 702 PRO B O 1
ATOM 13363 N N . GLU B 1 703 ? 39.719 -36.844 29.969 1 89.12 703 GLU B N 1
ATOM 13364 C CA . GLU B 1 703 ? 38.406 -37.125 30.531 1 89.12 703 GLU B CA 1
ATOM 13365 C C . GLU B 1 703 ? 37.281 -36.531 29.656 1 89.12 703 GLU B C 1
ATOM 13367 O O . GLU B 1 703 ? 37.5 -35.531 28.984 1 89.12 703 GLU B O 1
ATOM 13372 N N . PHE B 1 704 ? 36.219 -37.281 29.562 1 89 704 PHE B N 1
ATOM 13373 C CA . PHE B 1 704 ? 35.031 -36.719 28.922 1 89 704 PHE B CA 1
ATOM 13374 C C . PHE B 1 704 ? 33.812 -36.875 29.812 1 89 704 PHE B C 1
ATOM 13376 O O . PHE B 1 704 ? 33.781 -37.719 30.719 1 89 704 PHE B O 1
ATOM 13383 N N . GLN B 1 705 ? 32.875 -35.938 29.656 1 88.25 705 GLN B N 1
ATOM 13384 C CA . GLN B 1 705 ? 31.656 -35.906 30.453 1 88.25 705 GLN B CA 1
ATOM 13385 C C . GLN B 1 705 ? 30.438 -36.188 29.578 1 88.25 705 GLN B C 1
ATOM 13387 O O . GLN B 1 705 ? 30.391 -35.75 28.422 1 88.25 705 GLN B O 1
ATOM 13392 N N . LEU B 1 706 ? 29.531 -36.875 30.031 1 86.12 706 LEU B N 1
ATOM 13393 C CA . LEU B 1 706 ? 28.266 -37.125 29.328 1 86.12 706 LEU B CA 1
ATOM 13394 C C . LEU B 1 706 ? 27.219 -36.094 29.734 1 86.12 706 LEU B C 1
ATOM 13396 O O . LEU B 1 706 ? 27.047 -35.812 30.922 1 86.12 706 LEU B O 1
ATOM 13400 N N . VAL B 1 707 ? 26.688 -35.25 28.844 1 80.06 707 VAL B N 1
ATOM 13401 C CA . VAL B 1 707 ? 25.75 -34.156 29.094 1 80.06 707 VAL B CA 1
ATOM 13402 C C . VAL B 1 707 ? 24.328 -34.719 29.156 1 80.06 707 VAL B C 1
ATOM 13404 O O . VAL B 1 707 ? 23.375 -34 29.438 1 80.06 707 VAL B O 1
ATOM 13407 N N . GLY B 1 708 ? 24.188 -35.938 29.125 1 70.19 708 GLY B N 1
ATOM 13408 C CA . GLY B 1 708 ? 22.844 -36.5 29.219 1 70.19 708 GLY B CA 1
ATOM 13409 C C . GLY B 1 708 ? 22.094 -36.5 27.906 1 70.19 708 GLY B C 1
ATOM 13410 O O . GLY B 1 708 ? 22.578 -35.938 26.906 1 70.19 708 GLY B O 1
ATOM 13411 N N . GLY B 1 709 ? 20.953 -37.031 27.688 1 67.94 709 GLY B N 1
ATOM 13412 C CA . GLY B 1 709 ? 20.109 -37.094 26.516 1 67.94 709 GLY B CA 1
ATOM 13413 C C . GLY B 1 709 ? 20.047 -38.469 25.891 1 67.94 709 GLY B C 1
ATOM 13414 O O . GLY B 1 709 ? 20.75 -39.375 26.312 1 67.94 709 GLY B O 1
ATOM 13415 N N . ILE B 1 710 ? 19.188 -38.5 24.875 1 63.59 710 ILE B N 1
ATOM 13416 C CA . ILE B 1 710 ? 18.938 -39.781 24.219 1 63.59 710 ILE B CA 1
ATOM 13417 C C . ILE B 1 710 ? 20.203 -40.25 23.531 1 63.59 710 ILE B C 1
ATOM 13419 O O . ILE B 1 710 ? 20.547 -41.438 23.609 1 63.59 710 ILE B O 1
ATOM 13423 N N . ASN B 1 711 ? 21 -39.312 22.969 1 68.12 711 ASN B N 1
ATOM 13424 C CA . ASN B 1 711 ? 22.172 -39.688 22.203 1 68.12 711 ASN B CA 1
ATOM 13425 C C . ASN B 1 711 ? 23.453 -39.594 23.047 1 68.12 711 ASN B C 1
ATOM 13427 O O . ASN B 1 711 ? 24.516 -40.031 22.609 1 68.12 711 ASN B O 1
ATOM 13431 N N . MET B 1 712 ? 23.328 -39.188 24.219 1 73.19 712 MET B N 1
ATOM 13432 C CA . MET B 1 712 ? 24.406 -39.125 25.203 1 73.19 712 MET B CA 1
ATOM 13433 C C . MET B 1 712 ? 25.641 -38.438 24.625 1 73.19 712 MET B C 1
ATOM 13435 O O . MET B 1 712 ? 26.719 -39.062 24.562 1 73.19 712 MET B O 1
ATOM 13439 N N . PRO B 1 713 ? 25.578 -37.188 24.172 1 82.25 713 PRO B N 1
ATOM 13440 C CA . PRO B 1 713 ? 26.75 -36.5 23.656 1 82.25 713 PRO B CA 1
ATOM 13441 C C . PRO B 1 713 ? 27.875 -36.406 24.688 1 82.25 713 PRO B C 1
ATOM 13443 O O . PRO B 1 713 ? 27.625 -36.344 25.891 1 82.25 713 PRO B O 1
ATOM 13446 N N . LYS B 1 714 ? 29.109 -36.406 24.281 1 86.69 714 LYS B N 1
ATOM 13447 C CA . LYS B 1 714 ? 30.297 -36.375 25.125 1 86.69 714 LYS B CA 1
ATOM 13448 C C . LYS B 1 714 ? 30.922 -35 25.141 1 86.69 714 LYS B C 1
ATOM 13450 O O . LYS B 1 714 ? 31.234 -34.438 24.094 1 86.69 714 LYS B O 1
ATOM 13455 N N . LYS B 1 715 ? 30.969 -34.438 26.219 1 88.81 715 LYS B N 1
ATOM 13456 C CA . LYS B 1 715 ? 31.656 -33.156 26.391 1 88.81 715 LYS B CA 1
ATOM 13457 C C . LYS B 1 715 ? 33.156 -33.375 26.625 1 88.81 715 LYS B C 1
ATOM 13459 O O . LYS B 1 715 ? 33.531 -34 27.609 1 88.81 715 LYS B O 1
ATOM 13464 N N . ILE B 1 716 ? 33.938 -32.844 25.719 1 89.44 716 ILE B N 1
ATOM 13465 C CA . ILE B 1 716 ? 35.375 -32.969 25.812 1 89.44 716 ILE B CA 1
ATOM 13466 C C . ILE B 1 716 ? 36.031 -31.594 25.938 1 89.44 716 ILE B C 1
ATOM 13468 O O . ILE B 1 716 ? 35.406 -30.578 25.641 1 89.44 716 ILE B O 1
ATOM 13472 N N . SER B 1 717 ? 37.188 -31.578 26.5 1 91.12 717 SER B N 1
ATOM 13473 C CA . SER B 1 717 ? 37.938 -30.328 26.656 1 91.12 717 SER B CA 1
ATOM 13474 C C . SER B 1 717 ? 39.312 -30.438 26.031 1 91.12 717 SER B C 1
ATOM 13476 O O . SER B 1 717 ? 39.969 -31.469 26.156 1 91.12 717 SER B O 1
ATOM 13478 N N . CYS B 1 718 ? 39.656 -29.453 25.234 1 91.25 718 CYS B N 1
ATOM 13479 C CA . CYS B 1 718 ? 41 -29.391 24.625 1 91.25 718 CYS B CA 1
ATOM 13480 C C . CYS B 1 718 ? 41.719 -28.109 25.031 1 91.25 718 CYS B C 1
ATOM 13482 O O . CYS B 1 718 ? 41.062 -27.094 25.328 1 91.25 718 CYS B O 1
ATOM 13484 N N . ILE B 1 719 ? 43 -28.141 25.094 1 92.88 719 ILE B N 1
ATOM 13485 C CA . ILE B 1 719 ? 43.844 -26.984 25.391 1 92.88 719 ILE B CA 1
ATOM 13486 C C . ILE B 1 719 ? 44.438 -26.453 24.094 1 92.88 719 ILE B C 1
ATOM 13488 O O . ILE B 1 719 ? 45.062 -27.188 23.328 1 92.88 719 ILE B O 1
ATOM 13492 N N . GLY B 1 720 ? 44.219 -25.219 23.859 1 91.31 720 GLY B N 1
ATOM 13493 C CA . GLY B 1 720 ? 44.75 -24.578 22.672 1 91.31 720 GLY B CA 1
ATOM 13494 C C . GLY B 1 720 ? 46.188 -24.094 22.828 1 91.31 720 GLY B C 1
ATOM 13495 O O . GLY B 1 720 ? 46.75 -24.156 23.938 1 91.31 720 GLY B O 1
ATOM 13496 N N . SER B 1 721 ? 46.781 -23.656 21.719 1 89.81 721 SER B N 1
ATOM 13497 C CA . SER B 1 721 ? 48.125 -23.109 21.719 1 89.81 721 SER B CA 1
ATOM 13498 C C . SER B 1 721 ? 48.188 -21.828 22.547 1 89.81 721 SER B C 1
ATOM 13500 O O . SER B 1 721 ? 49.281 -21.422 22.984 1 89.81 721 SER B O 1
ATOM 13502 N N . ASP B 1 722 ? 47 -21.234 22.719 1 89.12 722 ASP B N 1
ATOM 13503 C CA . ASP B 1 722 ? 46.938 -20.031 23.531 1 89.12 722 ASP B CA 1
ATOM 13504 C C . ASP B 1 722 ? 46.875 -20.375 25.016 1 89.12 722 ASP B C 1
ATOM 13506 O O . ASP B 1 722 ? 46.906 -19.484 25.875 1 89.12 722 ASP B O 1
ATOM 13510 N N . GLY B 1 723 ? 46.688 -21.578 25.344 1 87.25 723 GLY B N 1
ATOM 13511 C CA . GLY B 1 723 ? 46.656 -22 26.734 1 87.25 723 GLY B CA 1
ATOM 13512 C C . GLY B 1 723 ? 45.281 -22.047 27.328 1 87.25 723 GLY B C 1
ATOM 13513 O O . GLY B 1 723 ? 45.094 -22.422 28.484 1 87.25 723 GLY B O 1
ATOM 13514 N N . VAL B 1 724 ? 44.344 -21.688 26.516 1 91.69 724 VAL B N 1
ATOM 13515 C CA . VAL B 1 724 ? 42.969 -21.609 27 1 91.69 724 VAL B CA 1
ATOM 13516 C C . VAL B 1 724 ? 42.281 -22.953 26.797 1 91.69 724 VAL B C 1
ATOM 13518 O O . VAL B 1 724 ? 42.562 -23.672 25.844 1 91.69 724 VAL B O 1
ATOM 13521 N N . LYS B 1 725 ? 41.406 -23.328 27.734 1 90.88 725 LYS B N 1
ATOM 13522 C CA . LYS B 1 725 ? 40.625 -24.547 27.656 1 90.88 725 LYS B CA 1
ATOM 13523 C C . LYS B 1 725 ? 39.344 -24.328 26.875 1 90.88 725 LYS B C 1
ATOM 13525 O O . LYS B 1 725 ? 38.562 -23.438 27.203 1 90.88 725 LYS B O 1
ATOM 13530 N N . TYR B 1 726 ? 39.219 -25.125 25.797 1 89.88 726 TYR B N 1
ATOM 13531 C CA . TYR B 1 726 ? 38 -25.016 24.969 1 89.88 726 TYR B CA 1
ATOM 13532 C C . TYR B 1 726 ? 37.125 -26.266 25.109 1 89.88 726 TYR B C 1
ATOM 13534 O O . TYR B 1 726 ? 37.656 -27.391 25.078 1 89.88 726 TYR B O 1
ATOM 13542 N N . PHE B 1 727 ? 35.844 -26.047 25.281 1 87.06 727 PHE B N 1
ATOM 13543 C CA . PHE B 1 727 ? 34.906 -27.156 25.422 1 87.06 727 PHE B CA 1
ATOM 13544 C C . PHE B 1 727 ? 34.312 -27.516 24.062 1 87.06 727 PHE B C 1
ATOM 13546 O O . PHE B 1 727 ? 34.031 -26.641 23.25 1 87.06 727 PHE B O 1
ATOM 13553 N N . GLN B 1 728 ? 34.188 -28.859 23.844 1 87.56 728 GLN B N 1
ATOM 13554 C CA . GLN B 1 728 ? 33.594 -29.375 22.609 1 87.56 728 GLN B CA 1
ATOM 13555 C C . GLN B 1 728 ? 32.531 -30.453 22.922 1 87.56 728 GLN B C 1
ATOM 13557 O O . GLN B 1 728 ? 32.719 -31.25 23.844 1 87.56 728 GLN B O 1
ATOM 13562 N N . LEU B 1 729 ? 31.453 -30.344 22.203 1 83.06 729 LEU B N 1
ATOM 13563 C CA . LEU B 1 729 ? 30.406 -31.344 22.344 1 83.06 729 LEU B CA 1
ATOM 13564 C C . LEU B 1 729 ? 30.438 -32.312 21.172 1 83.06 729 LEU B C 1
ATOM 13566 O O . LEU B 1 729 ? 30.297 -31.906 20.016 1 83.06 729 LEU B O 1
ATOM 13570 N N . LEU B 1 730 ? 30.703 -33.531 21.422 1 82.31 730 LEU B N 1
ATOM 13571 C CA . LEU B 1 730 ? 30.75 -34.562 20.406 1 82.31 730 LEU B CA 1
ATOM 13572 C C . LEU B 1 730 ? 29.453 -35.375 20.391 1 82.31 730 LEU B C 1
ATOM 13574 O O . LEU B 1 730 ? 29.125 -36.031 21.375 1 82.31 730 LEU B O 1
ATOM 13578 N N . LYS B 1 731 ? 28.625 -35.125 19.422 1 76.12 731 LYS B N 1
ATOM 13579 C CA . LYS B 1 731 ? 27.375 -35.875 19.297 1 76.12 731 LYS B CA 1
ATOM 13580 C C . LYS B 1 731 ? 27.5 -37.031 18.312 1 76.12 731 LYS B C 1
ATOM 13582 O O . LYS B 1 731 ? 27.953 -36.844 17.172 1 76.12 731 LYS B O 1
ATOM 13587 N N . GLY B 1 732 ? 27.266 -38.219 18.844 1 65.69 732 GLY B N 1
ATOM 13588 C CA . GLY B 1 732 ? 27.25 -39.406 18 1 65.69 732 GLY B CA 1
ATOM 13589 C C . GLY B 1 732 ? 25.844 -39.812 17.594 1 65.69 732 GLY B C 1
ATOM 13590 O O . GLY B 1 732 ? 24.875 -39.469 18.281 1 65.69 732 GLY B O 1
ATOM 13591 N N . LYS B 1 733 ? 25.453 -40.188 16.453 1 61.09 733 LYS B N 1
ATOM 13592 C CA . LYS B 1 733 ? 24.203 -40.781 15.984 1 61.09 733 LYS B CA 1
ATOM 13593 C C . LYS B 1 733 ? 23.172 -39.719 15.656 1 61.09 733 LYS B C 1
ATOM 13595 O O . LYS B 1 733 ? 21.969 -39.938 15.797 1 61.09 733 LYS B O 1
ATOM 13600 N N . ASP B 1 734 ? 23.562 -38.469 15.656 1 62.88 734 ASP B N 1
ATOM 13601 C CA . ASP B 1 734 ? 22.672 -37.375 15.297 1 62.88 734 ASP B CA 1
ATOM 13602 C C . ASP B 1 734 ? 23.141 -36.688 14.023 1 62.88 734 ASP B C 1
ATOM 13604 O O . ASP B 1 734 ? 24.297 -36.812 13.617 1 62.88 734 ASP B O 1
ATOM 13608 N N . ASP B 1 735 ? 22.078 -36.156 13.289 1 63.41 735 ASP B N 1
ATOM 13609 C CA . ASP B 1 735 ? 22.406 -35.406 12.078 1 63.41 735 ASP B CA 1
ATOM 13610 C C . ASP B 1 735 ? 22.688 -33.938 12.383 1 63.41 735 ASP B C 1
ATOM 13612 O O . ASP B 1 735 ? 21.75 -33.156 12.609 1 63.41 735 ASP B O 1
ATOM 13616 N N . PRO B 1 736 ? 23.938 -33.531 12.508 1 70.88 736 PRO B N 1
ATOM 13617 C CA . PRO B 1 736 ? 24.234 -32.156 12.82 1 70.88 736 PRO B CA 1
ATOM 13618 C C . PRO B 1 736 ? 24.047 -31.219 11.617 1 70.88 736 PRO B C 1
ATOM 13620 O O . PRO B 1 736 ? 24.219 -30 11.734 1 70.88 736 PRO B O 1
ATOM 13623 N N . ARG B 1 737 ? 23.672 -31.781 10.438 1 69.31 737 ARG B N 1
ATOM 13624 C CA . ARG B 1 737 ? 23.547 -30.969 9.234 1 69.31 737 ARG B CA 1
ATOM 13625 C C . ARG B 1 737 ? 22.453 -29.922 9.391 1 69.31 737 ARG B C 1
ATOM 13627 O O . ARG B 1 737 ? 22.625 -28.766 8.977 1 69.31 737 ARG B O 1
ATOM 13634 N N . GLN B 1 738 ? 21.375 -30.359 9.961 1 71.5 738 GLN B N 1
ATOM 13635 C CA . GLN B 1 738 ? 20.266 -29.422 10.141 1 71.5 738 GLN B CA 1
ATOM 13636 C C . GLN B 1 738 ? 20.688 -28.25 11.023 1 71.5 738 GLN B C 1
ATOM 13638 O O . GLN B 1 738 ? 20.344 -27.109 10.727 1 71.5 738 GLN B O 1
ATOM 13643 N N . ASP B 1 739 ? 21.422 -28.578 11.93 1 73.88 739 ASP B N 1
ATOM 13644 C CA . ASP B 1 739 ? 21.859 -27.531 12.852 1 73.88 739 ASP B CA 1
ATOM 13645 C C . ASP B 1 739 ? 22.859 -26.594 12.188 1 73.88 739 ASP B C 1
ATOM 13647 O O . ASP B 1 739 ? 22.828 -25.375 12.406 1 73.88 739 ASP B O 1
ATOM 13651 N N . ALA B 1 740 ? 23.719 -27.219 11.453 1 75.06 740 ALA B N 1
ATOM 13652 C CA . ALA B 1 740 ? 24.734 -26.406 10.781 1 75.06 740 ALA B CA 1
ATOM 13653 C C . ALA B 1 740 ? 24.078 -25.438 9.797 1 75.06 740 ALA B C 1
ATOM 13655 O O . ALA B 1 740 ? 24.5 -24.281 9.688 1 75.06 740 ALA B O 1
ATOM 13656 N N . VAL B 1 741 ? 23.109 -25.922 9.148 1 77.5 741 VAL B N 1
ATOM 13657 C CA . VAL B 1 741 ? 22.422 -25.078 8.172 1 77.5 741 VAL B CA 1
ATOM 13658 C C . VAL B 1 741 ? 21.656 -23.969 8.898 1 77.5 741 VAL B C 1
ATOM 13660 O O . VAL B 1 741 ? 21.641 -22.828 8.453 1 77.5 741 VAL B O 1
ATOM 13663 N N . MET B 1 742 ? 21.141 -24.297 10.008 1 79.56 742 MET B N 1
ATOM 13664 C CA . MET B 1 742 ? 20.359 -23.297 10.75 1 79.56 742 MET B CA 1
ATOM 13665 C C . MET B 1 742 ? 21.281 -22.234 11.336 1 79.56 742 MET B C 1
ATOM 13667 O O . MET B 1 742 ? 20.891 -21.062 11.438 1 79.56 742 MET B O 1
ATOM 13671 N N . VAL B 1 743 ? 22.391 -22.688 11.742 1 80.69 743 VAL B N 1
ATOM 13672 C CA . VAL B 1 743 ? 23.359 -21.719 12.258 1 80.69 743 VAL B CA 1
ATOM 13673 C C . VAL B 1 743 ? 23.75 -20.75 11.148 1 80.69 743 VAL B C 1
ATOM 13675 O O . VAL B 1 743 ? 23.922 -19.547 11.398 1 80.69 743 VAL B O 1
ATOM 13678 N N . GLN B 1 744 ? 23.859 -21.297 10.008 1 82.25 744 GLN B N 1
ATOM 13679 C CA . GLN B 1 744 ? 24.172 -20.438 8.875 1 82.25 744 GLN B CA 1
ATOM 13680 C C . GLN B 1 744 ? 23.047 -19.438 8.617 1 82.25 744 GLN B C 1
ATOM 13682 O O . GLN B 1 744 ? 23.312 -18.281 8.273 1 82.25 744 GLN B O 1
ATOM 13687 N N . VAL B 1 745 ? 21.875 -19.875 8.742 1 83.88 745 VAL B N 1
ATOM 13688 C CA . VAL B 1 745 ? 20.719 -18.984 8.547 1 83.88 745 VAL B CA 1
ATOM 13689 C C . VAL B 1 745 ? 20.734 -17.875 9.594 1 83.88 745 VAL B C 1
ATOM 13691 O O . VAL B 1 745 ? 20.5 -16.719 9.266 1 83.88 745 VAL B O 1
ATOM 13694 N N . VAL B 1 746 ? 21.078 -18.25 10.812 1 84.88 746 VAL B N 1
ATOM 13695 C CA . VAL B 1 746 ? 21.078 -17.281 11.906 1 84.88 746 VAL B CA 1
ATOM 13696 C C . VAL B 1 746 ? 22.219 -16.281 11.703 1 84.88 746 VAL B C 1
ATOM 13698 O O . VAL B 1 746 ? 22.062 -15.094 11.992 1 84.88 746 VAL B O 1
ATOM 13701 N N . GLU B 1 747 ? 23.281 -16.781 11.203 1 83.44 747 GLU B N 1
ATOM 13702 C CA . GLU B 1 747 ? 24.391 -15.883 10.914 1 83.44 747 GLU B CA 1
ATOM 13703 C C . GLU B 1 747 ? 24.031 -14.883 9.82 1 83.44 747 GLU B C 1
ATOM 13705 O O . GLU B 1 747 ? 24.406 -13.711 9.898 1 83.44 747 GLU B O 1
ATOM 13710 N N . LEU B 1 748 ? 23.391 -15.375 8.898 1 86.38 748 LEU B N 1
ATOM 13711 C CA . LEU B 1 748 ? 22.938 -14.5 7.828 1 86.38 748 LEU B CA 1
ATOM 13712 C C . LEU B 1 748 ? 21.953 -13.461 8.359 1 86.38 748 LEU B C 1
ATOM 13714 O O . LEU B 1 748 ? 22.078 -12.273 8.047 1 86.38 748 LEU B O 1
ATOM 13718 N N . ILE B 1 749 ? 21.047 -13.852 9.156 1 85.88 749 ILE B N 1
ATOM 13719 C CA . ILE B 1 749 ? 20.047 -12.953 9.703 1 85.88 749 ILE B CA 1
ATOM 13720 C C . ILE B 1 749 ? 20.719 -11.898 10.578 1 85.88 749 ILE B C 1
ATOM 13722 O O . ILE B 1 749 ? 20.344 -10.727 10.547 1 85.88 749 ILE B O 1
ATOM 13726 N N . ASN B 1 750 ? 21.688 -12.328 11.273 1 86.19 750 ASN B N 1
ATOM 13727 C CA . ASN B 1 750 ? 22.422 -11.391 12.125 1 86.19 750 ASN B CA 1
ATOM 13728 C C . ASN B 1 750 ? 23.125 -10.32 11.305 1 86.19 750 ASN B C 1
ATOM 13730 O O . ASN B 1 750 ? 23.125 -9.141 11.68 1 86.19 750 ASN B O 1
ATOM 13734 N N . GLU B 1 751 ? 23.672 -10.766 10.312 1 85.56 751 GLU B N 1
ATOM 13735 C CA . GLU B 1 751 ? 24.359 -9.805 9.453 1 85.56 751 GLU B CA 1
ATOM 13736 C C . GLU B 1 751 ? 23.359 -8.812 8.836 1 85.56 751 GLU B C 1
ATOM 13738 O O . GLU B 1 751 ? 23.672 -7.629 8.688 1 85.56 751 GLU B O 1
ATOM 13743 N N . LEU B 1 752 ? 22.281 -9.32 8.492 1 87 752 LEU B N 1
ATOM 13744 C CA . LEU B 1 752 ? 21.266 -8.461 7.887 1 87 752 LEU B CA 1
ATOM 13745 C C . LEU B 1 752 ? 20.703 -7.492 8.914 1 87 752 LEU B C 1
ATOM 13747 O O . LEU B 1 752 ? 20.391 -6.344 8.586 1 87 752 LEU B O 1
ATOM 13751 N N . MET B 1 753 ? 20.594 -7.84 10.141 1 86.25 753 MET B N 1
ATOM 13752 C CA . MET B 1 753 ? 20.047 -6.996 11.203 1 86.25 753 MET B CA 1
ATOM 13753 C C . MET B 1 753 ? 21.016 -5.863 11.539 1 86.25 753 MET B C 1
ATOM 13755 O O . MET B 1 753 ? 20.594 -4.75 11.852 1 86.25 753 MET B O 1
ATOM 13759 N N . VAL B 1 754 ? 22.234 -6.125 11.352 1 83.69 754 VAL B N 1
ATOM 13760 C CA . VAL B 1 754 ? 23.25 -5.117 11.641 1 83.69 754 VAL B CA 1
ATOM 13761 C C . VAL B 1 754 ? 23.234 -4.039 10.562 1 83.69 754 VAL B C 1
ATOM 13763 O O . VAL B 1 754 ? 23.469 -2.861 10.844 1 83.69 754 VAL B O 1
ATOM 13766 N N . LYS B 1 755 ? 22.891 -4.438 9.438 1 80.94 755 LYS B N 1
ATOM 13767 C CA . LYS B 1 755 ? 22.891 -3.506 8.312 1 80.94 755 LYS B CA 1
ATOM 13768 C C . LYS B 1 755 ? 21.625 -2.668 8.297 1 80.94 755 LYS B C 1
ATOM 13770 O O . LYS B 1 755 ? 21.609 -1.547 7.781 1 80.94 755 LYS B O 1
ATOM 13775 N N . ASP B 1 756 ? 20.562 -3.18 8.906 1 82.44 756 ASP B N 1
ATOM 13776 C CA . ASP B 1 756 ? 19.297 -2.453 8.938 1 82.44 756 ASP B CA 1
ATOM 13777 C C . ASP B 1 756 ? 19.297 -1.4 10.039 1 82.44 756 ASP B C 1
ATOM 13779 O O . ASP B 1 756 ? 19.562 -1.713 11.203 1 82.44 756 ASP B O 1
ATOM 13783 N N . LYS B 1 757 ? 19.078 -0.193 9.703 1 76.56 757 LYS B N 1
ATOM 13784 C CA . LYS B 1 757 ? 19.156 0.924 10.641 1 76.56 757 LYS B CA 1
ATOM 13785 C C . LYS B 1 757 ? 18.172 0.743 11.797 1 76.56 757 LYS B C 1
ATOM 13787 O O . LYS B 1 757 ? 18.531 0.996 12.953 1 76.56 757 LYS B O 1
ATOM 13792 N N . ARG B 1 758 ? 16.984 0.259 11.562 1 76.62 758 ARG B N 1
ATOM 13793 C CA . ARG B 1 758 ? 15.961 0.123 12.602 1 76.62 758 ARG B CA 1
ATOM 13794 C C . ARG B 1 758 ? 16.297 -1.018 13.555 1 76.62 758 ARG B C 1
ATOM 13796 O O . ARG B 1 758 ? 16.078 -0.912 14.758 1 76.62 758 ARG B O 1
ATOM 13803 N N . ALA B 1 759 ? 16.812 -2.02 12.945 1 80.44 759 ALA B N 1
ATOM 13804 C CA . ALA B 1 759 ? 17.188 -3.168 13.773 1 80.44 759 ALA B CA 1
ATOM 13805 C C . ALA B 1 759 ? 18.453 -2.883 14.562 1 80.44 759 ALA B C 1
ATOM 13807 O O . ALA B 1 759 ? 18.594 -3.348 15.695 1 80.44 759 ALA B O 1
ATOM 13808 N N . GLN B 1 760 ? 19.344 -2.092 13.992 1 77.19 760 GLN B N 1
ATOM 13809 C CA . GLN B 1 760 ? 20.594 -1.747 14.656 1 77.19 760 GLN B CA 1
ATOM 13810 C C . GLN B 1 760 ? 20.328 -0.891 15.898 1 77.19 760 GLN B C 1
ATOM 13812 O O . GLN B 1 760 ? 21.016 -1.043 16.922 1 77.19 760 GLN B O 1
ATOM 13817 N N . LYS B 1 761 ? 19.297 0.004 15.742 1 74.12 761 LYS B N 1
ATOM 13818 C CA . LYS B 1 761 ? 18.938 0.86 16.859 1 74.12 761 LYS B CA 1
ATOM 13819 C C . LYS B 1 761 ? 18.484 0.031 18.062 1 74.12 761 LYS B C 1
ATOM 13821 O O . LYS B 1 761 ? 18.719 0.41 19.219 1 74.12 761 LYS B O 1
ATOM 13826 N N . ARG B 1 762 ? 17.922 -1.167 17.797 1 75.69 762 ARG B N 1
ATOM 13827 C CA . ARG B 1 762 ? 17.406 -2.043 18.844 1 75.69 762 ARG B CA 1
ATOM 13828 C C . ARG B 1 762 ? 18.438 -3.096 19.234 1 75.69 762 ARG B C 1
ATOM 13830 O O . ARG B 1 762 ? 18.234 -3.848 20.188 1 75.69 762 ARG B O 1
ATOM 13837 N N . ASN B 1 763 ? 19.578 -3.111 18.578 1 74.31 763 ASN B N 1
ATOM 13838 C CA . ASN B 1 763 ? 20.656 -4.059 18.812 1 74.31 763 ASN B CA 1
ATOM 13839 C C . ASN B 1 763 ? 20.156 -5.496 18.859 1 74.31 763 ASN B C 1
ATOM 13841 O O . ASN B 1 763 ? 20.406 -6.227 19.812 1 74.31 763 ASN B O 1
ATOM 13845 N N . LEU B 1 764 ? 19.359 -5.816 17.938 1 76.31 764 LEU B N 1
ATOM 13846 C CA . LEU B 1 764 ? 18.797 -7.16 17.859 1 76.31 764 LEU B CA 1
ATOM 13847 C C . LEU B 1 764 ? 19.812 -8.148 17.312 1 76.31 764 LEU B C 1
ATOM 13849 O O . LEU B 1 764 ? 20.312 -7.98 16.188 1 76.31 764 LEU B O 1
ATOM 13853 N N . ILE B 1 765 ? 20.391 -9.086 18.156 1 77.56 765 ILE B N 1
ATOM 13854 C CA . ILE B 1 765 ? 21.359 -10.102 17.719 1 77.56 765 ILE B CA 1
ATOM 13855 C C . ILE B 1 765 ? 20.953 -11.461 18.297 1 77.56 765 ILE B C 1
ATOM 13857 O O . ILE B 1 765 ? 20.531 -11.555 19.453 1 77.56 765 ILE B O 1
ATOM 13861 N N . MET B 1 766 ? 20.953 -12.438 17.438 1 76.88 766 MET B N 1
ATOM 13862 C CA . MET B 1 766 ? 20.734 -13.812 17.891 1 76.88 766 MET B CA 1
ATOM 13863 C C . MET B 1 766 ? 22.047 -14.492 18.219 1 76.88 766 MET B C 1
ATOM 13865 O O . MET B 1 766 ? 23.016 -14.391 17.453 1 76.88 766 MET B O 1
ATOM 13869 N N . ARG B 1 767 ? 22.219 -14.969 19.297 1 71.12 767 ARG B N 1
ATOM 13870 C CA . ARG B 1 767 ? 23.438 -15.68 19.688 1 71.12 767 ARG B CA 1
ATOM 13871 C C . ARG B 1 767 ? 23.516 -17.047 19.016 1 71.12 767 ARG B C 1
ATOM 13873 O O . ARG B 1 767 ? 22.5 -17.734 18.891 1 71.12 767 ARG B O 1
ATOM 13880 N N . THR B 1 768 ? 24.594 -17.203 18.219 1 65.5 768 THR B N 1
ATOM 13881 C CA . THR B 1 768 ? 24.75 -18.469 17.5 1 65.5 768 THR B CA 1
ATOM 13882 C C . THR B 1 768 ? 25.859 -19.312 18.141 1 65.5 768 THR B C 1
ATOM 13884 O O . THR B 1 768 ? 26.719 -18.781 18.859 1 65.5 768 THR B O 1
ATOM 13887 N N . TYR B 1 769 ? 25.688 -20.75 18.203 1 54.81 769 TYR B N 1
ATOM 13888 C CA . TYR B 1 769 ? 26.766 -21.672 18.531 1 54.81 769 TYR B CA 1
ATOM 13889 C C . TYR B 1 769 ? 27.422 -22.219 17.266 1 54.81 769 TYR B C 1
ATOM 13891 O O . TYR B 1 769 ? 26.812 -22.25 16.203 1 54.81 769 TYR B O 1
ATOM 13899 N N . LYS B 1 770 ? 28.828 -22.359 17.219 1 50.09 770 LYS B N 1
ATOM 13900 C CA . LYS B 1 770 ? 29.516 -22.938 16.078 1 50.09 770 LYS B CA 1
ATOM 13901 C C . LYS B 1 770 ? 29.281 -24.453 16 1 50.09 770 LYS B C 1
ATOM 13903 O O . LYS B 1 770 ? 29.5 -25.172 16.969 1 50.09 770 LYS B O 1
ATOM 13908 N N . VAL B 1 771 ? 28.656 -25 15.023 1 46.78 771 VAL B N 1
ATOM 13909 C CA . VAL B 1 771 ? 28.344 -26.422 14.859 1 46.78 771 VAL B CA 1
ATOM 13910 C C . VAL B 1 771 ? 29.156 -27 13.703 1 46.78 771 VAL B C 1
ATOM 13912 O O . VAL B 1 771 ? 29.172 -26.438 12.602 1 46.78 771 VAL B O 1
ATOM 13915 N N . SER B 1 772 ? 30.266 -27.812 14 1 39.22 772 SER B N 1
ATOM 13916 C CA . SER B 1 772 ? 31 -28.516 12.953 1 39.22 772 SER B CA 1
ATOM 13917 C C . SER B 1 772 ? 30.438 -29.938 12.758 1 39.22 772 SER B C 1
ATOM 13919 O O . SER B 1 772 ? 30.266 -30.672 13.727 1 39.22 772 SER B O 1
ATOM 13921 N N . ARG B 1 773 ? 29.906 -30.312 11.539 1 42.31 773 ARG B N 1
ATOM 13922 C CA . ARG B 1 773 ? 29.391 -31.625 11.211 1 42.31 773 ARG B CA 1
ATOM 13923 C C . ARG B 1 773 ? 30.5 -32.656 11.148 1 42.31 773 ARG B C 1
ATOM 13925 O O . ARG B 1 773 ? 31.438 -32.531 10.359 1 42.31 773 ARG B O 1
ATOM 13932 N N . ILE B 1 774 ? 30.766 -33.531 12.102 1 33.44 774 ILE B N 1
ATOM 13933 C CA . ILE B 1 774 ? 31.797 -34.562 11.984 1 33.44 774 ILE B CA 1
ATOM 13934 C C . ILE B 1 774 ? 31.234 -35.781 11.273 1 33.44 774 ILE B C 1
ATOM 13936 O O . ILE B 1 774 ? 31.891 -36.375 10.414 1 33.44 774 ILE B O 1
ATOM 13940 N N . ALA B 1 775 ? 30.203 -36.562 11.688 1 32.25 775 ALA B N 1
ATOM 13941 C CA . ALA B 1 775 ? 29.594 -37.75 11.078 1 32.25 775 ALA B CA 1
ATOM 13942 C C . ALA B 1 775 ? 28.062 -37.656 11.102 1 32.25 775 ALA B C 1
ATOM 13944 O O . ALA B 1 775 ? 27.5 -36.875 11.883 1 32.25 775 ALA B O 1
ATOM 13945 N N . PHE B 1 776 ? 27.359 -38.25 9.938 1 36.38 776 PHE B N 1
ATOM 13946 C CA . PHE B 1 776 ? 25.969 -38.031 9.555 1 36.38 776 PHE B CA 1
ATOM 13947 C C . PHE B 1 776 ? 25.047 -39.031 10.242 1 36.38 776 PHE B C 1
ATOM 13949 O O . PHE B 1 776 ? 25.359 -40.25 10.266 1 36.38 776 PHE B O 1
ATOM 13956 N N . GLU B 1 777 ? 24.578 -39.031 11.422 1 34.22 777 GLU B N 1
ATOM 13957 C CA . GLU B 1 777 ? 23.609 -40.094 11.656 1 34.22 777 GLU B CA 1
ATOM 13958 C C . GLU B 1 777 ? 22.172 -39.562 11.562 1 34.22 777 GLU B C 1
ATOM 13960 O O . GLU B 1 777 ? 21.969 -38.344 11.578 1 34.22 777 GLU B O 1
ATOM 13965 N N . GLN B 1 778 ? 21 -40.438 11.5 1 34.06 778 GLN B N 1
ATOM 13966 C CA . GLN B 1 778 ? 19.562 -40.469 11.289 1 34.06 778 GLN B CA 1
ATOM 13967 C C . GLN B 1 778 ? 18.828 -39.562 12.258 1 34.06 778 GLN B C 1
ATOM 13969 O O . GLN B 1 778 ? 18.938 -39.719 13.477 1 34.06 778 GLN B O 1
ATOM 13974 N N . GLY B 1 779 ? 18.781 -38.312 12.141 1 34.97 779 GLY B N 1
ATOM 13975 C CA . GLY B 1 779 ? 17.953 -37.562 13.07 1 34.97 779 GLY B CA 1
ATOM 13976 C C . GLY B 1 779 ? 16.531 -38.094 13.141 1 34.97 779 GLY B C 1
ATOM 13977 O O . GLY B 1 779 ? 15.953 -38.5 12.125 1 34.97 779 GLY B O 1
ATOM 13978 N N . ARG B 1 780 ? 16.094 -38.75 14.211 1 33.91 780 ARG B N 1
ATOM 13979 C CA . ARG B 1 780 ? 14.781 -39.312 14.523 1 33.91 780 ARG B CA 1
ATOM 13980 C C . ARG B 1 780 ? 13.664 -38.312 14.227 1 33.91 780 ARG B C 1
ATOM 13982 O O . ARG B 1 780 ? 13.773 -37.125 14.562 1 33.91 780 ARG B O 1
ATOM 13989 N N . LEU B 1 781 ? 12.883 -38.375 13.148 1 40.78 781 LEU B N 1
ATOM 13990 C CA . LEU B 1 781 ? 11.633 -37.688 12.906 1 40.78 781 LEU B CA 1
ATOM 13991 C C . LEU B 1 781 ? 10.844 -37.5 14.203 1 40.78 781 LEU B C 1
ATOM 13993 O O . LEU B 1 781 ? 10.68 -38.469 14.961 1 40.78 781 LEU B O 1
ATOM 13997 N N . LEU B 1 782 ? 10.711 -36.469 14.727 1 44.41 782 LEU B N 1
ATOM 13998 C CA . LEU B 1 782 ? 10.023 -36.219 15.992 1 44.41 782 LEU B CA 1
ATOM 13999 C C . LEU B 1 782 ? 8.648 -36.875 15.992 1 44.41 782 LEU B C 1
ATOM 14001 O O . LEU B 1 782 ? 7.891 -36.75 15.031 1 44.41 782 LEU B O 1
ATOM 14005 N N . LYS B 1 783 ? 8.438 -38.031 16.734 1 46.5 783 LYS B N 1
ATOM 14006 C CA . LYS B 1 783 ? 7.191 -38.75 16.969 1 46.5 783 LYS B CA 1
ATOM 14007 C C . LYS B 1 783 ? 6.023 -37.781 17.172 1 46.5 783 LYS B C 1
ATOM 14009 O O . LYS B 1 783 ? 4.887 -38.094 16.828 1 46.5 783 LYS B O 1
ATOM 14014 N N . PHE B 1 784 ? 6.32 -36.594 17.812 1 46.81 784 PHE B N 1
ATOM 14015 C CA . PHE B 1 784 ? 5.25 -35.656 18.172 1 46.81 784 PHE B CA 1
ATOM 14016 C C . PHE B 1 784 ? 5.262 -34.438 17.266 1 46.81 784 PHE B C 1
ATOM 14018 O O . PHE B 1 784 ? 6.316 -33.844 17.031 1 46.81 784 PHE B O 1
ATOM 14025 N N . PRO B 1 785 ? 4.109 -34.25 16.578 1 54.91 785 PRO B N 1
ATOM 14026 C CA . PRO B 1 785 ? 4.027 -33.094 15.695 1 54.91 785 PRO B CA 1
ATOM 14027 C C . PRO B 1 785 ? 4.266 -31.781 16.422 1 54.91 785 PRO B C 1
ATOM 14029 O O . PRO B 1 785 ? 3.891 -31.641 17.594 1 54.91 785 PRO B O 1
ATOM 14032 N N . GLU B 1 786 ? 5.195 -30.984 16.078 1 61.62 786 GLU B N 1
ATOM 14033 C CA . GLU B 1 786 ? 5.359 -29.625 16.594 1 61.62 786 GLU B CA 1
ATOM 14034 C C . GLU B 1 786 ? 4.293 -28.688 16.047 1 61.62 786 GLU B C 1
ATOM 14036 O O . GLU B 1 786 ? 4.336 -28.312 14.875 1 61.62 786 GLU B O 1
ATOM 14041 N N . THR B 1 787 ? 3.246 -28.578 16.938 1 64.75 787 THR B N 1
ATOM 14042 C CA . THR B 1 787 ? 2.074 -27.828 16.516 1 64.75 787 THR B CA 1
ATOM 14043 C C . THR B 1 787 ? 2.287 -26.328 16.719 1 64.75 787 THR B C 1
ATOM 14045 O O . THR B 1 787 ? 1.498 -25.516 16.234 1 64.75 787 THR B O 1
ATOM 14048 N N . VAL B 1 788 ? 3.371 -25.953 17.516 1 73.12 788 VAL B N 1
ATOM 14049 C CA . VAL B 1 788 ? 3.586 -24.531 17.766 1 73.12 788 VAL B CA 1
ATOM 14050 C C . VAL B 1 788 ? 4.875 -24.078 17.094 1 73.12 788 VAL B C 1
ATOM 14052 O O . VAL B 1 788 ? 5.855 -24.828 17.031 1 73.12 788 VAL B O 1
ATOM 14055 N N . PRO B 1 789 ? 4.883 -22.922 16.516 1 73.31 789 PRO B N 1
ATOM 14056 C CA . PRO B 1 789 ? 6.102 -22.438 15.867 1 73.31 789 PRO B CA 1
ATOM 14057 C C . PRO B 1 789 ? 7.254 -22.234 16.859 1 73.31 789 PRO B C 1
ATOM 14059 O O . PRO B 1 789 ? 8.406 -22.531 16.531 1 73.31 789 PRO B O 1
ATOM 14062 N N . PHE B 1 790 ? 6.973 -21.641 18.062 1 74.81 790 PHE B N 1
ATOM 14063 C CA . PHE B 1 790 ? 7.922 -21.516 19.156 1 74.81 790 PHE B CA 1
ATOM 14064 C C . PHE B 1 790 ? 7.219 -21.688 20.5 1 74.81 790 PHE B C 1
ATOM 14066 O O . PHE B 1 790 ? 6 -21.5 20.594 1 74.81 790 PHE B O 1
ATOM 14073 N N . ARG B 1 791 ? 7.957 -22 21.375 1 72.56 791 ARG B N 1
ATOM 14074 C CA . ARG B 1 791 ? 7.375 -22.281 22.688 1 72.56 791 ARG B CA 1
ATOM 14075 C C . ARG B 1 791 ? 7.078 -21 23.453 1 72.56 791 ARG B C 1
ATOM 14077 O O . ARG B 1 791 ? 7.984 -20.203 23.734 1 72.56 791 ARG B O 1
ATOM 14084 N N . LEU B 1 792 ? 5.785 -20.719 23.531 1 80.06 792 LEU B N 1
ATOM 14085 C CA . LEU B 1 792 ? 5.336 -19.562 24.297 1 80.06 792 LEU B CA 1
ATOM 14086 C C . LEU B 1 792 ? 4.262 -19.969 25.297 1 80.06 792 LEU B C 1
ATOM 14088 O O . LEU B 1 792 ? 3.076 -19.703 25.094 1 80.06 792 LEU B O 1
ATOM 14092 N N . THR B 1 793 ? 4.793 -20.609 26.359 1 79.31 793 THR B N 1
ATOM 14093 C CA . THR B 1 793 ? 3.885 -21.078 27.406 1 79.31 793 THR B CA 1
ATOM 14094 C C . THR B 1 793 ? 3.52 -19.938 28.359 1 79.31 793 THR B C 1
ATOM 14096 O O . THR B 1 793 ? 4.121 -18.859 28.297 1 79.31 793 THR B O 1
ATOM 14099 N N . ARG B 1 794 ? 2.539 -20.125 29.172 1 77.94 794 ARG B N 1
ATOM 14100 C CA . ARG B 1 794 ? 2.066 -19.125 30.109 1 77.94 794 ARG B CA 1
ATOM 14101 C C . ARG B 1 794 ? 3.186 -18.688 31.062 1 77.94 794 ARG B C 1
ATOM 14103 O O . ARG B 1 794 ? 3.277 -17.516 31.422 1 77.94 794 ARG B O 1
ATOM 14110 N N . ASN B 1 795 ? 4.031 -19.578 31.312 1 77.12 795 ASN B N 1
ATOM 14111 C CA . ASN B 1 795 ? 5.125 -19.266 32.219 1 77.12 795 ASN B CA 1
ATOM 14112 C C . ASN B 1 795 ? 6.164 -18.359 31.562 1 77.12 795 ASN B C 1
ATOM 14114 O O . ASN B 1 795 ? 6.734 -17.484 32.219 1 77.12 795 ASN B O 1
ATOM 14118 N N . ILE B 1 796 ? 6.359 -18.656 30.328 1 81.06 796 ILE B N 1
ATOM 14119 C CA . ILE B 1 796 ? 7.328 -17.828 29.609 1 81.06 796 ILE B CA 1
ATOM 14120 C C . ILE B 1 796 ? 6.789 -16.406 29.469 1 81.06 796 ILE B C 1
ATOM 14122 O O . ILE B 1 796 ? 7.535 -15.438 29.641 1 81.06 796 ILE B O 1
ATOM 14126 N N . VAL B 1 797 ? 5.516 -16.281 29.25 1 81.25 797 VAL B N 1
ATOM 14127 C CA . VAL B 1 797 ? 4.891 -14.969 29.078 1 81.25 797 VAL B CA 1
ATOM 14128 C C . VAL B 1 797 ? 4.922 -14.211 30.406 1 81.25 797 VAL B C 1
ATOM 14130 O O . VAL B 1 797 ? 5.16 -13 30.422 1 81.25 797 VAL B O 1
ATOM 14133 N N . ASP B 1 798 ? 4.781 -14.953 31.484 1 76.62 798 ASP B N 1
ATOM 14134 C CA . ASP B 1 798 ? 4.812 -14.336 32.812 1 76.62 798 ASP B CA 1
ATOM 14135 C C . ASP B 1 798 ? 6.211 -13.812 33.125 1 76.62 798 ASP B C 1
ATOM 14137 O O . ASP B 1 798 ? 6.352 -12.82 33.844 1 76.62 798 ASP B O 1
ATOM 14141 N N . GLY B 1 799 ? 7.148 -14.562 32.562 1 76.69 799 GLY B N 1
ATOM 14142 C CA . GLY B 1 799 ? 8.523 -14.148 32.781 1 76.69 799 GLY B CA 1
ATOM 14143 C C . GLY B 1 799 ? 8.883 -12.859 32.062 1 76.69 799 GLY B C 1
ATOM 14144 O O . GLY B 1 799 ? 9.852 -12.188 32.438 1 76.69 799 GLY B O 1
ATOM 14145 N N . MET B 1 800 ? 8.047 -12.438 31.109 1 78.19 800 MET B N 1
ATOM 14146 C CA . MET B 1 800 ? 8.328 -11.234 30.344 1 78.19 800 MET B CA 1
ATOM 14147 C C . MET B 1 800 ? 7.828 -9.984 31.062 1 78.19 800 MET B C 1
ATOM 14149 O O . MET B 1 800 ? 8.055 -8.867 30.609 1 78.19 800 MET B O 1
ATOM 14153 N N . GLY B 1 801 ? 7.285 -10.164 32.219 1 71.88 801 GLY B N 1
ATOM 14154 C CA . GLY B 1 801 ? 6.879 -9.031 33.031 1 71.88 801 GLY B CA 1
ATOM 14155 C C . GLY B 1 801 ? 5.551 -8.438 32.594 1 71.88 801 GLY B C 1
ATOM 14156 O O . GLY B 1 801 ? 4.676 -9.148 32.094 1 71.88 801 GLY B O 1
ATOM 14157 N N . VAL B 1 802 ? 5.434 -7.082 32.688 1 70.94 802 VAL B N 1
ATOM 14158 C CA . VAL B 1 802 ? 4.176 -6.367 32.531 1 70.94 802 VAL B CA 1
ATOM 14159 C C . VAL B 1 802 ? 3.881 -6.207 31.031 1 70.94 802 VAL B C 1
ATOM 14161 O O . VAL B 1 802 ? 2.717 -6.16 30.625 1 70.94 802 VAL B O 1
ATOM 14164 N N . SER B 1 803 ? 4.957 -6.258 30.281 1 74.31 803 SER B N 1
ATOM 14165 C CA . SER B 1 803 ? 4.766 -6.02 28.859 1 74.31 803 SER B CA 1
ATOM 14166 C C . SER B 1 803 ? 4.246 -7.27 28.156 1 74.31 803 SER B C 1
ATOM 14168 O O . SER B 1 803 ? 3.596 -7.176 27.109 1 74.31 803 SER B O 1
ATOM 14170 N N . GLY B 1 804 ? 4.449 -8.438 28.875 1 73.69 804 GLY B N 1
ATOM 14171 C CA . GLY B 1 804 ? 4.059 -9.68 28.234 1 73.69 804 GLY B CA 1
ATOM 14172 C C . GLY B 1 804 ? 4.645 -9.852 26.844 1 73.69 804 GLY B C 1
ATOM 14173 O O . GLY B 1 804 ? 5.832 -9.602 26.625 1 73.69 804 GLY B O 1
ATOM 14174 N N . VAL B 1 805 ? 3.686 -10.156 25.875 1 77.75 805 VAL B N 1
ATOM 14175 C CA . VAL B 1 805 ? 4.125 -10.445 24.516 1 77.75 805 VAL B CA 1
ATOM 14176 C C . VAL B 1 805 ? 4.156 -9.164 23.688 1 77.75 805 VAL B C 1
ATOM 14178 O O . VAL B 1 805 ? 4.836 -9.086 22.672 1 77.75 805 VAL B O 1
ATOM 14181 N N . GLN B 1 806 ? 3.504 -8.078 24.141 1 74.06 806 GLN B N 1
ATOM 14182 C CA . GLN B 1 806 ? 3.342 -6.863 23.344 1 74.06 806 GLN B CA 1
ATOM 14183 C C . GLN B 1 806 ? 4.527 -5.922 23.531 1 74.06 806 GLN B C 1
ATOM 14185 O O . GLN B 1 806 ? 4.668 -4.941 22.797 1 74.06 806 GLN B O 1
ATOM 14190 N N . GLY B 1 807 ? 5.484 -6.312 24.281 1 71.5 807 GLY B N 1
ATOM 14191 C CA . GLY B 1 807 ? 6.625 -5.441 24.531 1 71.5 807 GLY B CA 1
ATOM 14192 C C . GLY B 1 807 ? 7.812 -5.75 23.625 1 71.5 807 GLY B C 1
ATOM 14193 O O . GLY B 1 807 ? 7.668 -5.824 22.406 1 71.5 807 GLY B O 1
ATOM 14194 N N . VAL B 1 808 ? 8.906 -6.016 24.219 1 71.88 808 VAL B N 1
ATOM 14195 C CA . VAL B 1 808 ? 10.18 -6.203 23.531 1 71.88 808 VAL B CA 1
ATOM 14196 C C . VAL B 1 808 ? 10.156 -7.516 22.75 1 71.88 808 VAL B C 1
ATOM 14198 O O . VAL B 1 808 ? 10.875 -7.664 21.75 1 71.88 808 VAL B O 1
ATOM 14201 N N . PHE B 1 809 ? 9.18 -8.297 23.078 1 75.38 809 PHE B N 1
ATOM 14202 C CA . PHE B 1 809 ? 9.133 -9.609 22.453 1 75.38 809 PHE B CA 1
ATOM 14203 C C . PHE B 1 809 ? 8.594 -9.523 21.031 1 75.38 809 PHE B C 1
ATOM 14205 O O . PHE B 1 809 ? 9.117 -10.156 20.125 1 75.38 809 PHE B O 1
ATOM 14212 N N . LYS B 1 810 ? 7.543 -8.75 20.984 1 75.56 810 LYS B N 1
ATOM 14213 C CA . LYS B 1 810 ? 6.93 -8.602 19.656 1 75.56 810 LYS B CA 1
ATOM 14214 C C . LYS B 1 810 ? 7.809 -7.758 18.734 1 75.56 810 LYS B C 1
ATOM 14216 O O . LYS B 1 810 ? 7.812 -6.527 18.828 1 75.56 810 LYS B O 1
ATOM 14221 N N . ASN B 1 811 ? 8.672 -8.453 18.031 1 75.44 811 ASN B N 1
ATOM 14222 C CA . ASN B 1 811 ? 9.578 -7.695 17.172 1 75.44 811 ASN B CA 1
ATOM 14223 C C . ASN B 1 811 ? 9.18 -7.797 15.711 1 75.44 811 ASN B C 1
ATOM 14225 O O . ASN B 1 811 ? 9.57 -8.742 15.023 1 75.44 811 ASN B O 1
ATOM 14229 N N . GLU B 1 812 ? 8.523 -6.93 15.266 1 78.69 812 GLU B N 1
ATOM 14230 C CA . GLU B 1 812 ? 8.078 -6.84 13.875 1 78.69 812 GLU B CA 1
ATOM 14231 C C . GLU B 1 812 ? 9.25 -6.527 12.945 1 78.69 812 GLU B C 1
ATOM 14233 O O . GLU B 1 812 ? 9.219 -6.871 11.758 1 78.69 812 GLU B O 1
ATOM 14238 N N . GLU B 1 813 ? 10.344 -6.062 13.547 1 80.75 813 GLU B N 1
ATOM 14239 C CA . GLU B 1 813 ? 11.477 -5.652 12.711 1 80.75 813 GLU B CA 1
ATOM 14240 C C . GLU B 1 813 ? 12.258 -6.863 12.219 1 80.75 813 GLU B C 1
ATOM 14242 O O . GLU B 1 813 ? 12.773 -6.855 11.094 1 80.75 813 GLU B O 1
ATOM 14247 N N . VAL B 1 814 ? 12.281 -7.898 13.016 1 84 814 VAL B N 1
ATOM 14248 C CA . VAL B 1 814 ? 13 -9.102 12.602 1 84 814 VAL B CA 1
ATOM 14249 C C . VAL B 1 814 ? 12.273 -9.75 11.422 1 84 814 VAL B C 1
ATOM 14251 O O . VAL B 1 814 ? 12.906 -10.125 10.43 1 84 814 VAL B O 1
ATOM 14254 N N . MET B 1 815 ? 10.984 -9.812 11.555 1 84.75 815 MET B N 1
ATOM 14255 C CA . MET B 1 815 ? 10.195 -10.414 10.484 1 84.75 815 MET B CA 1
ATOM 14256 C C . MET B 1 815 ? 10.273 -9.586 9.211 1 84.75 815 MET B C 1
ATOM 14258 O O . MET B 1 815 ? 10.305 -10.141 8.109 1 84.75 815 MET B O 1
ATOM 14262 N N . ARG B 1 816 ? 10.32 -8.32 9.375 1 85.62 816 ARG B N 1
ATOM 14263 C CA . ARG B 1 816 ? 10.438 -7.434 8.227 1 85.62 816 ARG B CA 1
ATOM 14264 C C . ARG B 1 816 ? 11.742 -7.672 7.477 1 85.62 816 ARG B C 1
ATOM 14266 O O . ARG B 1 816 ? 11.758 -7.77 6.25 1 85.62 816 ARG B O 1
ATOM 14273 N N . VAL B 1 817 ? 12.852 -7.797 8.234 1 86.25 817 VAL B N 1
ATOM 14274 C CA . VAL B 1 817 ? 14.164 -7.992 7.637 1 86.25 817 VAL B CA 1
ATOM 14275 C C . VAL B 1 817 ? 14.219 -9.352 6.941 1 86.25 817 VAL B C 1
ATOM 14277 O O . VAL B 1 817 ? 14.758 -9.469 5.836 1 86.25 817 VAL B O 1
ATOM 14280 N N . ILE B 1 818 ? 13.625 -10.359 7.531 1 86.19 818 ILE B N 1
ATOM 14281 C CA . ILE B 1 818 ? 13.648 -11.703 6.961 1 86.19 818 ILE B CA 1
ATOM 14282 C C . ILE B 1 818 ? 12.828 -11.727 5.672 1 86.19 818 ILE B C 1
ATOM 14284 O O . ILE B 1 818 ? 13.234 -12.328 4.68 1 86.19 818 ILE B O 1
ATOM 14288 N N . ARG B 1 819 ? 11.703 -11.07 5.625 1 83 819 ARG B N 1
ATOM 14289 C CA . ARG B 1 819 ? 10.836 -11.039 4.453 1 83 819 ARG B CA 1
ATOM 14290 C C . ARG B 1 819 ? 11.5 -10.305 3.297 1 83 819 ARG B C 1
ATOM 14292 O O . ARG B 1 819 ? 11.352 -10.695 2.137 1 83 819 ARG B O 1
ATOM 14299 N N . GLU B 1 820 ? 12.148 -9.258 3.709 1 81.12 820 GLU B N 1
ATOM 14300 C CA . GLU B 1 820 ? 12.82 -8.461 2.686 1 81.12 820 GLU B CA 1
ATOM 14301 C C . GLU B 1 820 ? 13.953 -9.25 2.033 1 81.12 820 GLU B C 1
ATOM 14303 O O . GLU B 1 820 ? 14.258 -9.047 0.855 1 81.12 820 GLU B O 1
ATOM 14308 N N . HIS B 1 821 ? 14.578 -10.141 2.773 1 82.31 821 HIS B N 1
ATOM 14309 C CA . HIS B 1 821 ? 15.719 -10.891 2.27 1 82.31 821 HIS B CA 1
ATOM 14310 C C . HIS B 1 821 ? 15.406 -12.383 2.207 1 82.31 821 HIS B C 1
ATOM 14312 O O . HIS B 1 821 ? 16.281 -13.219 2.48 1 82.31 821 HIS B O 1
ATOM 14318 N N . TYR B 1 822 ? 14.18 -12.656 1.955 1 81.31 822 TYR B N 1
ATOM 14319 C CA . TYR B 1 822 ? 13.758 -14.055 2.002 1 81.31 822 TYR B CA 1
ATOM 14320 C C . TYR B 1 822 ? 14.5 -14.883 0.961 1 81.31 822 TYR B C 1
ATOM 14322 O O . TYR B 1 822 ? 14.75 -16.062 1.172 1 81.31 822 TYR B O 1
ATOM 14330 N N . ARG B 1 823 ? 15.023 -14.32 -0.11 1 77.44 823 ARG B N 1
ATOM 14331 C CA . ARG B 1 823 ? 15.711 -15.055 -1.172 1 77.44 823 ARG B CA 1
ATOM 14332 C C . ARG B 1 823 ? 17.062 -15.57 -0.697 1 77.44 823 ARG B C 1
ATOM 14334 O O . ARG B 1 823 ? 17.453 -16.688 -1.016 1 77.44 823 ARG B O 1
ATOM 14341 N N . SER B 1 824 ? 17.688 -14.711 -0.061 1 79 824 SER B N 1
ATOM 14342 C CA . SER B 1 824 ? 18.969 -15.117 0.489 1 79 824 SER B CA 1
ATOM 14343 C C . SER B 1 824 ? 18.812 -16.219 1.521 1 79 824 SER B C 1
ATOM 14345 O O . SER B 1 824 ? 19.609 -17.156 1.574 1 79 824 SER B O 1
ATOM 14347 N N . VAL B 1 825 ? 17.766 -16.125 2.275 1 83.31 825 VAL B N 1
ATOM 14348 C CA . VAL B 1 825 ? 17.5 -17.141 3.295 1 83.31 825 VAL B CA 1
ATOM 14349 C C . VAL B 1 825 ? 17.172 -18.469 2.631 1 83.31 825 VAL B C 1
ATOM 14351 O O . VAL B 1 825 ? 17.641 -19.516 3.07 1 83.31 825 VAL B O 1
ATOM 14354 N N . LEU B 1 826 ? 16.453 -18.422 1.55 1 80.25 826 LEU B N 1
ATOM 14355 C CA . LEU B 1 826 ? 16.078 -19.641 0.85 1 80.25 826 LEU B CA 1
ATOM 14356 C C . LEU B 1 826 ? 17.281 -20.281 0.18 1 80.25 826 LEU B C 1
ATOM 14358 O O . LEU B 1 826 ? 17.375 -21.516 0.095 1 80.25 826 LEU B O 1
ATOM 14362 N N . THR B 1 827 ? 18.125 -19.516 -0.237 1 77.75 827 THR B N 1
ATOM 14363 C CA . THR B 1 827 ? 19.328 -20.047 -0.868 1 77.75 827 THR B CA 1
ATOM 14364 C C . THR B 1 827 ? 20.156 -20.844 0.132 1 77.75 827 THR B C 1
ATOM 14366 O O . THR B 1 827 ? 20.719 -21.875 -0.216 1 77.75 827 THR B O 1
ATOM 14369 N N . VAL B 1 828 ? 20.203 -20.344 1.309 1 82.19 828 VAL B N 1
ATOM 14370 C CA . VAL B 1 828 ? 20.938 -21.078 2.336 1 82.19 828 VAL B CA 1
ATOM 14371 C C . VAL B 1 828 ? 20.266 -22.422 2.594 1 82.19 828 VAL B C 1
ATOM 14373 O O . VAL B 1 828 ? 20.953 -23.438 2.742 1 82.19 828 VAL B O 1
ATOM 14376 N N . LEU B 1 829 ? 19.016 -22.391 2.518 1 80.81 829 LEU B N 1
ATOM 14377 C CA . LEU B 1 829 ? 18.266 -23.594 2.846 1 80.81 829 LEU B CA 1
ATOM 14378 C C . LEU B 1 829 ? 18.219 -24.547 1.656 1 80.81 829 LEU B C 1
ATOM 14380 O O . LEU B 1 829 ? 17.922 -25.734 1.816 1 80.81 829 LEU B O 1
ATOM 14384 N N . GLU B 1 830 ? 18.438 -24.062 0.5 1 76.25 830 GLU B N 1
ATOM 14385 C CA . GLU B 1 830 ? 18.438 -24.891 -0.706 1 76.25 830 GLU B CA 1
ATOM 14386 C C . GLU B 1 830 ? 19.5 -25.969 -0.637 1 76.25 830 GLU B C 1
ATOM 14388 O O . GLU B 1 830 ? 19.453 -26.953 -1.377 1 76.25 830 GLU B O 1
ATOM 14393 N N . VAL B 1 831 ? 20.438 -25.844 0.283 1 73.25 831 VAL B N 1
ATOM 14394 C CA . VAL B 1 831 ? 21.469 -26.859 0.465 1 73.25 831 VAL B CA 1
ATOM 14395 C C . VAL B 1 831 ? 20.828 -28.188 0.833 1 73.25 831 VAL B C 1
ATOM 14397 O O . VAL B 1 831 ? 21.359 -29.25 0.492 1 73.25 831 VAL B O 1
ATOM 14400 N N . LEU B 1 832 ? 19.703 -28.109 1.382 1 70.69 832 LEU B N 1
ATOM 14401 C CA . LEU B 1 832 ? 19.047 -29.312 1.854 1 70.69 832 LEU B CA 1
ATOM 14402 C C . LEU B 1 832 ? 18.453 -30.109 0.689 1 70.69 832 LEU B C 1
ATOM 14404 O O . LEU B 1 832 ? 18.125 -31.281 0.832 1 70.69 832 LEU B O 1
ATOM 14408 N N . ILE B 1 833 ? 18.312 -29.438 -0.41 1 69.69 833 ILE B N 1
ATOM 14409 C CA . ILE B 1 833 ? 17.828 -30.125 -1.598 1 69.69 833 ILE B CA 1
ATOM 14410 C C . ILE B 1 833 ? 18.906 -31.047 -2.152 1 69.69 833 ILE B C 1
ATOM 14412 O O . ILE B 1 833 ? 18.609 -32.156 -2.596 1 69.69 833 ILE B O 1
ATOM 14416 N N . TYR B 1 834 ? 20.078 -30.656 -2.027 1 65.94 834 TYR B N 1
ATOM 14417 C CA . TYR B 1 834 ? 21.188 -31.391 -2.625 1 65.94 834 TYR B CA 1
ATOM 14418 C C . TYR B 1 834 ? 21.875 -32.281 -1.594 1 65.94 834 TYR B C 1
ATOM 14420 O O . TYR B 1 834 ? 22.547 -33.25 -1.949 1 65.94 834 TYR B O 1
ATOM 14428 N N . ASP B 1 835 ? 21.734 -31.828 -0.415 1 64.69 835 ASP B N 1
ATOM 14429 C CA . ASP B 1 835 ? 22.188 -32.656 0.713 1 64.69 835 ASP B CA 1
ATOM 14430 C C . ASP B 1 835 ? 21.047 -32.906 1.702 1 64.69 835 ASP B C 1
ATOM 14432 O O . ASP B 1 835 ? 21.031 -32.312 2.785 1 64.69 835 ASP B O 1
ATOM 14436 N N . PRO B 1 836 ? 20.125 -33.719 1.179 1 66.19 836 PRO B N 1
ATOM 14437 C CA . PRO B 1 836 ? 18.906 -33.875 1.974 1 66.19 836 PRO B CA 1
ATOM 14438 C C . PRO B 1 836 ? 19.172 -34.562 3.322 1 66.19 836 PRO B C 1
ATOM 14440 O O . PRO B 1 836 ? 20.188 -35.219 3.492 1 66.19 836 PRO B O 1
ATOM 14443 N N . LEU B 1 837 ? 18.312 -34.25 4.195 1 63.88 837 LEU B N 1
ATOM 14444 C CA . LEU B 1 837 ? 18.359 -34.875 5.512 1 63.88 837 LEU B CA 1
ATOM 14445 C C . LEU B 1 837 ? 18.078 -36.375 5.414 1 63.88 837 LEU B C 1
ATOM 14447 O O . LEU B 1 837 ? 17.422 -36.812 4.477 1 63.88 837 LEU B O 1
ATOM 14451 N N . TYR B 1 838 ? 18.656 -36.969 6.238 1 57.34 838 TYR B N 1
ATOM 14452 C CA . TYR B 1 838 ? 18.531 -38.406 6.277 1 57.34 838 TYR B CA 1
ATOM 14453 C C . TYR B 1 838 ? 17.078 -38.844 6.285 1 57.34 838 TYR B C 1
ATOM 14455 O O . TYR B 1 838 ? 16.703 -39.812 5.609 1 57.34 838 TYR B O 1
ATOM 14463 N N . ALA B 1 839 ? 16.344 -38.031 6.941 1 57.38 839 ALA B N 1
ATOM 14464 C CA . ALA B 1 839 ? 14.93 -38.406 7.109 1 57.38 839 ALA B CA 1
ATOM 14465 C C . ALA B 1 839 ? 14.188 -38.344 5.773 1 57.38 839 ALA B C 1
ATOM 14467 O O . ALA B 1 839 ? 13.18 -39.031 5.594 1 57.38 839 ALA B O 1
ATOM 14468 N N . TRP B 1 840 ? 14.758 -37.719 4.82 1 59.75 840 TRP B N 1
ATOM 14469 C CA . TRP B 1 840 ? 14.055 -37.469 3.559 1 59.75 840 TRP B CA 1
ATOM 14470 C C . TRP B 1 840 ? 14.492 -38.469 2.496 1 59.75 840 TRP B C 1
ATOM 14472 O O . TRP B 1 840 ? 13.93 -38.5 1.4 1 59.75 840 TRP B O 1
ATOM 14482 N N . THR B 1 841 ? 15.57 -39.125 2.711 1 56.22 841 THR B N 1
ATOM 14483 C CA . THR B 1 841 ? 16.125 -40.031 1.709 1 56.22 841 THR B CA 1
ATOM 14484 C C . THR B 1 841 ? 15.758 -41.5 2.014 1 56.22 841 THR B C 1
ATOM 14486 O O . THR B 1 841 ? 16.547 -42.406 1.759 1 56.22 841 THR B O 1
ATOM 14489 N N . LEU B 1 842 ? 14.625 -41.75 2.604 1 51.75 842 LEU B N 1
ATOM 14490 C CA . LEU B 1 842 ? 14.281 -43.125 2.902 1 51.75 842 LEU B CA 1
ATOM 14491 C C . LEU B 1 842 ? 14.156 -43.938 1.622 1 51.75 842 LEU B C 1
ATOM 14493 O O . LEU B 1 842 ? 13.539 -43.5 0.654 1 51.75 842 LEU B O 1
ATOM 14497 N N . LYS B 1 843 ? 14.977 -45 1.459 1 51.5 843 LYS B N 1
ATOM 14498 C CA . LYS B 1 843 ? 15.094 -45.938 0.332 1 51.5 843 LYS B CA 1
ATOM 14499 C C . LYS B 1 843 ? 13.734 -46.25 -0.274 1 51.5 843 LYS B C 1
ATOM 14501 O O . LYS B 1 843 ? 13.586 -46.281 -1.497 1 51.5 843 LYS B O 1
ATOM 14506 N N . PRO B 1 844 ? 12.805 -46.562 0.624 1 46.91 844 PRO B N 1
ATOM 14507 C CA . PRO B 1 844 ? 11.555 -46.938 -0.025 1 46.91 844 PRO B CA 1
ATOM 14508 C C . PRO B 1 844 ? 10.969 -45.812 -0.894 1 46.91 844 PRO B C 1
ATOM 14510 O O . PRO B 1 844 ? 10.359 -46.094 -1.928 1 46.91 844 PRO B O 1
ATOM 14513 N N . PHE B 1 845 ? 11.336 -44.625 -0.496 1 51.44 845 PHE B N 1
ATOM 14514 C CA . PHE B 1 845 ? 10.781 -43.5 -1.261 1 51.44 845 PHE B CA 1
ATOM 14515 C C . PHE B 1 845 ? 11.477 -43.375 -2.611 1 51.44 845 PHE B C 1
ATOM 14517 O O . PHE B 1 845 ? 10.828 -43.156 -3.631 1 51.44 845 PHE B O 1
ATOM 14524 N N . GLU B 1 846 ? 12.781 -43.562 -2.58 1 51.62 846 GLU B N 1
ATOM 14525 C CA . GLU B 1 846 ? 13.547 -43.469 -3.818 1 51.62 846 GLU B CA 1
ATOM 14526 C C . GLU B 1 846 ? 13.203 -44.625 -4.758 1 51.62 846 GLU B C 1
ATOM 14528 O O . GLU B 1 846 ? 13.125 -44.438 -5.973 1 51.62 846 GLU B O 1
ATOM 14533 N N . GLN B 1 847 ? 13.039 -45.844 -4.164 1 49.16 847 GLN B N 1
ATOM 14534 C CA . GLN B 1 847 ? 12.695 -46.969 -4.988 1 49.16 847 GLN B CA 1
ATOM 14535 C C . GLN B 1 847 ? 11.305 -46.844 -5.594 1 49.16 847 GLN B C 1
ATOM 14537 O O . GLN B 1 847 ? 11.086 -47.188 -6.758 1 49.16 847 GLN B O 1
ATOM 14542 N N . ALA B 1 848 ? 10.484 -46.281 -4.801 1 48.88 848 ALA B N 1
ATOM 14543 C CA . ALA B 1 848 ? 9.133 -46.094 -5.312 1 48.88 848 ALA B CA 1
ATOM 14544 C C . ALA B 1 848 ? 9.125 -45.031 -6.414 1 48.88 848 ALA B C 1
ATOM 14546 O O . ALA B 1 848 ? 8.414 -45.156 -7.414 1 48.88 848 ALA B O 1
ATOM 14547 N N . LEU B 1 849 ? 10.031 -44.094 -6.23 1 48.09 849 LEU B N 1
ATOM 14548 C CA . LEU B 1 849 ? 10.164 -43.062 -7.258 1 48.09 849 LEU B CA 1
ATOM 14549 C C . LEU B 1 849 ? 10.875 -43.594 -8.492 1 48.09 849 LEU B C 1
ATOM 14551 O O . LEU B 1 849 ? 10.508 -43.281 -9.625 1 48.09 849 LEU B O 1
ATOM 14555 N N . LYS B 1 850 ? 11.992 -44.438 -8.273 1 48.03 850 LYS B N 1
ATOM 14556 C CA . LYS B 1 850 ? 12.695 -45.094 -9.375 1 48.03 850 LYS B CA 1
ATOM 14557 C C . LYS B 1 850 ? 11.773 -46.062 -10.117 1 48.03 850 LYS B C 1
ATOM 14559 O O . LYS B 1 850 ? 11.812 -46.156 -11.344 1 48.03 850 LYS B O 1
ATOM 14564 N N . GLU B 1 851 ? 11.094 -46.906 -9.406 1 43.38 851 GLU B N 1
ATOM 14565 C CA . GLU B 1 851 ? 10.188 -47.875 -10.023 1 43.38 851 GLU B CA 1
ATOM 14566 C C . GLU B 1 851 ? 9.102 -47.156 -10.836 1 43.38 851 GLU B C 1
ATOM 14568 O O . GLU B 1 851 ? 8.719 -47.625 -11.906 1 43.38 851 GLU B O 1
ATOM 14573 N N . ARG B 1 852 ? 8.758 -46.062 -10.367 1 41.88 852 ARG B N 1
ATOM 14574 C CA . ARG B 1 852 ? 7.82 -45.25 -11.141 1 41.88 852 ARG B CA 1
ATOM 14575 C C . ARG B 1 852 ? 8.5 -44.656 -12.367 1 41.88 852 ARG B C 1
ATOM 14577 O O . ARG B 1 852 ? 7.887 -44.531 -13.43 1 41.88 852 ARG B O 1
ATOM 14584 N N . ARG B 1 853 ? 9.789 -44.375 -12.242 1 40.91 853 ARG B N 1
ATOM 14585 C CA . ARG B 1 853 ? 10.578 -43.938 -13.391 1 40.91 853 ARG B CA 1
ATOM 14586 C C . ARG B 1 853 ? 10.828 -45.094 -14.359 1 40.91 853 ARG B C 1
ATOM 14588 O O . ARG B 1 853 ? 10.781 -44.906 -15.578 1 40.91 853 ARG B O 1
ATOM 14595 N N . GLU B 1 854 ? 11.367 -46.25 -13.922 1 39.47 854 GLU B N 1
ATOM 14596 C CA . GLU B 1 854 ? 11.656 -47.406 -14.773 1 39.47 854 GLU B CA 1
ATOM 14597 C C . GLU B 1 854 ? 10.383 -47.938 -15.422 1 39.47 854 GLU B C 1
ATOM 14599 O O . GLU B 1 854 ? 10.414 -48.438 -16.562 1 39.47 854 GLU B O 1
ATOM 14604 N N . VAL B 1 855 ? 9.258 -47.969 -14.75 1 36.34 855 VAL B N 1
ATOM 14605 C CA . VAL B 1 855 ? 8.039 -48.406 -15.422 1 36.34 855 VAL B CA 1
ATOM 14606 C C . VAL B 1 855 ? 7.719 -47.438 -16.578 1 36.34 855 VAL B C 1
ATOM 14608 O O . VAL B 1 855 ? 7.227 -47.875 -17.625 1 36.34 855 VAL B O 1
ATOM 14611 N N . SER B 1 856 ? 8.148 -46.219 -16.422 1 34.59 856 SER B N 1
ATOM 14612 C CA . SER B 1 856 ? 7.93 -45.344 -17.562 1 34.59 856 SER B CA 1
ATOM 14613 C C . SER B 1 856 ? 8.922 -45.656 -18.688 1 34.59 856 SER B C 1
ATOM 14615 O O . SER B 1 856 ? 8.625 -45.438 -19.859 1 34.59 856 SER B O 1
ATOM 14617 N N . TYR B 1 857 ? 10.227 -46.094 -18.344 1 31.08 857 TYR B N 1
ATOM 14618 C CA . TYR B 1 857 ? 11.188 -46.312 -19.422 1 31.08 857 TYR B CA 1
ATOM 14619 C C . TYR B 1 857 ? 11.016 -47.719 -20 1 31.08 857 TYR B C 1
ATOM 14621 O O . TYR B 1 857 ? 11.492 -48 -21.094 1 31.08 857 TYR B O 1
ATOM 14629 N N . SER B 1 858 ? 10.758 -48.812 -19.156 1 30.05 858 SER B N 1
ATOM 14630 C CA . SER B 1 858 ? 10.977 -50.156 -19.703 1 30.05 858 SER B CA 1
ATOM 14631 C C . SER B 1 858 ? 9.961 -50.469 -20.797 1 30.05 858 SER B C 1
ATOM 14633 O O . SER B 1 858 ? 9.039 -51.281 -20.578 1 30.05 858 SER B O 1
ATOM 14635 N N . ASP B 1 859 ? 9.367 -49.656 -21.5 1 31.02 859 ASP B N 1
ATOM 14636 C CA . ASP B 1 859 ? 8.648 -50.312 -22.594 1 31.02 859 ASP B CA 1
ATOM 14637 C C . ASP B 1 859 ? 9.586 -51.156 -23.453 1 31.02 859 ASP B C 1
ATOM 14639 O O . ASP B 1 859 ? 9.148 -51.844 -24.375 1 31.02 859 ASP B O 1
ATOM 14643 N N . ASP B 1 860 ? 10.914 -50.781 -23.672 1 29.02 860 ASP B N 1
ATOM 14644 C CA . ASP B 1 860 ? 11.391 -51.594 -24.781 1 29.02 860 ASP B CA 1
ATOM 14645 C C . ASP B 1 860 ? 11.555 -53.062 -24.344 1 29.02 860 ASP B C 1
ATOM 14647 O O . ASP B 1 860 ? 11.094 -53.969 -25.031 1 29.02 860 ASP B O 1
ATOM 14651 N N . SER B 1 861 ? 12.789 -53.5 -23.75 1 27.66 861 SER B N 1
ATOM 14652 C CA . SER B 1 861 ? 13.414 -54.812 -23.953 1 27.66 861 SER B CA 1
ATOM 14653 C C . SER B 1 861 ? 12.969 -55.812 -22.891 1 27.66 861 SER B C 1
ATOM 14655 O O . SER B 1 861 ? 13.555 -56.875 -22.75 1 27.66 861 SER B O 1
ATOM 14657 N N . TYR B 1 862 ? 12.305 -55.594 -21.781 1 26.78 862 TYR B N 1
ATOM 14658 C CA . TYR B 1 862 ? 12.258 -56.781 -20.938 1 26.78 862 TYR B CA 1
ATOM 14659 C C . TYR B 1 862 ? 11.477 -57.906 -21.609 1 26.78 862 TYR B C 1
ATOM 14661 O O . TYR B 1 862 ? 10.242 -57.969 -21.5 1 26.78 862 TYR B O 1
ATOM 14669 N N . GLU B 1 863 ? 11.758 -58.375 -22.844 1 27.61 863 GLU B N 1
ATOM 14670 C CA . GLU B 1 863 ? 11.406 -59.719 -23.25 1 27.61 863 GLU B CA 1
ATOM 14671 C C . GLU B 1 863 ? 11.922 -60.75 -22.234 1 27.61 863 GLU B C 1
ATOM 14673 O O . GLU B 1 863 ? 11.922 -61.938 -22.5 1 27.61 863 GLU B O 1
ATOM 14678 N N . THR B 1 864 ? 12.93 -60.438 -21.281 1 26.84 864 THR B N 1
ATOM 14679 C CA . THR B 1 864 ? 13.484 -61.688 -20.766 1 26.84 864 THR B CA 1
ATOM 14680 C C . THR B 1 864 ? 12.398 -62.531 -20.109 1 26.84 864 THR B C 1
ATOM 14682 O O . THR B 1 864 ? 11.375 -62 -19.672 1 26.84 864 THR B O 1
ATOM 14685 N N . GLU B 1 865 ? 12.633 -63.969 -19.969 1 26.3 865 GLU B N 1
ATOM 14686 C CA . GLU B 1 865 ? 12.031 -65.25 -19.672 1 26.3 865 GLU B CA 1
ATOM 14687 C C . GLU B 1 865 ? 11.242 -65.25 -18.375 1 26.3 865 GLU B C 1
ATOM 14689 O O . GLU B 1 865 ? 10.18 -65.875 -18.266 1 26.3 865 GLU B O 1
ATOM 14694 N N . ASP B 1 866 ? 11.922 -65.125 -17.188 1 28.02 866 ASP B N 1
ATOM 14695 C CA . ASP B 1 866 ? 11.312 -65.812 -16.047 1 28.02 866 ASP B CA 1
ATOM 14696 C C . ASP B 1 866 ? 9.992 -65.125 -15.656 1 28.02 866 ASP B C 1
ATOM 14698 O O . ASP B 1 866 ? 9.938 -63.906 -15.453 1 28.02 866 ASP B O 1
ATOM 14702 N N . GLY B 1 867 ? 8.797 -65.688 -16 1 25.55 867 GLY B N 1
ATOM 14703 C CA . GLY B 1 867 ? 7.363 -65.5 -16.062 1 25.55 867 GLY B CA 1
ATOM 14704 C C . GLY B 1 867 ? 6.797 -64.875 -14.797 1 25.55 867 GLY B C 1
ATOM 14705 O O . GLY B 1 867 ? 5.793 -64.188 -14.844 1 25.55 867 GLY B O 1
ATOM 14706 N N . GLU B 1 868 ? 7.059 -65.625 -13.703 1 25.97 868 GLU B N 1
ATOM 14707 C CA . GLU B 1 868 ? 6.125 -65.625 -12.578 1 25.97 868 GLU B CA 1
ATOM 14708 C C . GLU B 1 868 ? 6.078 -64.25 -11.906 1 25.97 868 GLU B C 1
ATOM 14710 O O . GLU B 1 868 ? 5.008 -63.781 -11.492 1 25.97 868 GLU B O 1
ATOM 14715 N N . LYS B 1 869 ? 7.23 -63.812 -11.492 1 31.66 869 LYS B N 1
ATOM 14716 C CA . LYS B 1 869 ? 7.254 -62.844 -10.414 1 31.66 869 LYS B CA 1
ATOM 14717 C C . LYS B 1 869 ? 6.836 -61.469 -10.914 1 31.66 869 LYS B C 1
ATOM 14719 O O . LYS B 1 869 ? 6.914 -60.469 -10.18 1 31.66 869 LYS B O 1
ATOM 14724 N N . ALA B 1 870 ? 6.68 -61.406 -12.195 1 28.7 870 ALA B N 1
ATOM 14725 C CA . ALA B 1 870 ? 6.375 -60.156 -12.922 1 28.7 870 ALA B CA 1
ATOM 14726 C C . ALA B 1 870 ? 4.934 -59.719 -12.672 1 28.7 870 ALA B C 1
ATOM 14728 O O . ALA B 1 870 ? 4.477 -58.719 -13.234 1 28.7 870 ALA B O 1
ATOM 14729 N N . GLY B 1 871 ? 4.086 -60.75 -12.211 1 26.05 871 GLY B N 1
ATOM 14730 C CA . GLY B 1 871 ? 2.637 -60.625 -12.141 1 26.05 871 GLY B CA 1
ATOM 14731 C C . GLY B 1 871 ? 2.172 -59.531 -11.195 1 26.05 871 GLY B C 1
ATOM 14732 O O . GLY B 1 871 ? 1.023 -59.094 -11.273 1 26.05 871 GLY B O 1
ATOM 14733 N N . PHE B 1 872 ? 2.83 -59.688 -10.031 1 24.89 872 PHE B N 1
ATOM 14734 C CA . PHE B 1 872 ? 2.125 -59.031 -8.953 1 24.89 872 PHE B CA 1
ATOM 14735 C C . PHE B 1 872 ? 1.902 -57.562 -9.297 1 24.89 872 PHE B C 1
ATOM 14737 O O . PHE B 1 872 ? 0.834 -57 -9.023 1 24.89 872 PHE B O 1
ATOM 14744 N N . PHE B 1 873 ? 3.074 -56.906 -9.555 1 27.38 873 PHE B N 1
ATOM 14745 C CA . PHE B 1 873 ? 2.973 -55.469 -9.555 1 27.38 873 PHE B CA 1
ATOM 14746 C C . PHE B 1 873 ? 2.268 -54.969 -10.82 1 27.38 873 PHE B C 1
ATOM 14748 O O . PHE B 1 873 ? 2.232 -53.75 -11.086 1 27.38 873 PHE B O 1
ATOM 14755 N N . SER B 1 874 ? 1.987 -55.812 -11.836 1 27.02 874 SER B N 1
ATOM 14756 C CA . SER B 1 874 ? 1.301 -55.531 -13.094 1 27.02 874 SER B CA 1
ATOM 14757 C C . SER B 1 874 ? -0.081 -54.938 -12.852 1 27.02 874 SER B C 1
ATOM 14759 O O . SER B 1 874 ? -0.668 -54.312 -13.75 1 27.02 874 SER B O 1
ATOM 14761 N N . SER B 1 875 ? -0.839 -55.531 -11.93 1 25.45 875 SER B N 1
ATOM 14762 C CA . SER B 1 875 ? -2.244 -55.156 -11.789 1 25.45 875 SER B CA 1
ATOM 14763 C C . SER B 1 875 ? -2.396 -53.688 -11.391 1 25.45 875 SER B C 1
ATOM 14765 O O . SER B 1 875 ? -3.514 -53.219 -11.188 1 25.45 875 SER B O 1
ATOM 14767 N N . PHE B 1 876 ? -1.473 -53.281 -10.492 1 27.47 876 PHE B N 1
ATOM 14768 C CA . PHE B 1 876 ? -1.679 -51.875 -10.102 1 27.47 876 PHE B CA 1
ATOM 14769 C C . PHE B 1 876 ? -1.526 -50.969 -11.305 1 27.47 876 PHE B C 1
ATOM 14771 O O . PHE B 1 876 ? -0.41 -50.719 -11.766 1 27.47 876 PHE B O 1
ATOM 14778 N N . GLY B 1 877 ? -2.455 -51.031 -12.281 1 27.5 877 GLY B N 1
ATOM 14779 C CA . GLY B 1 877 ? -2.771 -50.812 -13.688 1 27.5 877 GLY B CA 1
ATOM 14780 C C . GLY B 1 877 ? -2.301 -49.469 -14.211 1 27.5 877 GLY B C 1
ATOM 14781 O O . GLY B 1 877 ? -1.68 -49.375 -15.273 1 27.5 877 GLY B O 1
ATOM 14782 N N . LYS B 1 878 ? -3.186 -48.344 -13.945 1 31.34 878 LYS B N 1
ATOM 14783 C CA . LYS B 1 878 ? -3.119 -47.188 -14.82 1 31.34 878 LYS B CA 1
ATOM 14784 C C . LYS B 1 878 ? -1.807 -46.438 -14.625 1 31.34 878 LYS B C 1
ATOM 14786 O O . LYS B 1 878 ? -1.364 -46.219 -13.5 1 31.34 878 LYS B O 1
ATOM 14791 N N . PRO B 1 879 ? -0.898 -46.5 -15.57 1 29.28 879 PRO B N 1
ATOM 14792 C CA . PRO B 1 879 ? 0.383 -45.781 -15.492 1 29.28 879 PRO B CA 1
ATOM 14793 C C . PRO B 1 879 ? 0.245 -44.375 -14.938 1 29.28 879 PRO B C 1
ATOM 14795 O O . PRO B 1 879 ? -0.683 -43.656 -15.312 1 29.28 879 PRO B O 1
ATOM 14798 N N . LEU B 1 880 ? 0.542 -44.188 -13.703 1 29.66 880 LEU B N 1
ATOM 14799 C CA . LEU B 1 880 ? 0.638 -42.875 -13.062 1 29.66 880 LEU B CA 1
ATOM 14800 C C . LEU B 1 880 ? 1.218 -41.844 -14.031 1 29.66 880 LEU B C 1
ATOM 14802 O O . LEU B 1 880 ? 2.131 -42.156 -14.797 1 29.66 880 LEU B O 1
ATOM 14806 N N . LYS B 1 881 ? 0.464 -40.812 -14.359 1 32.22 881 LYS B N 1
ATOM 14807 C CA . LYS B 1 881 ? 0.671 -39.625 -15.219 1 32.22 881 LYS B CA 1
ATOM 14808 C C . LYS B 1 881 ? 2.117 -39.156 -15.148 1 32.22 881 LYS B C 1
ATOM 14810 O O . LYS B 1 881 ? 2.709 -39.094 -14.07 1 32.22 881 LYS B O 1
ATOM 14815 N N . LYS B 1 882 ? 2.902 -39.281 -16.234 1 31.81 882 LYS B N 1
ATOM 14816 C CA . LYS B 1 882 ? 4.27 -38.812 -16.406 1 31.81 882 LYS B CA 1
ATOM 14817 C C . LYS B 1 882 ? 4.43 -37.406 -15.859 1 31.81 882 LYS B C 1
ATOM 14819 O O . LYS B 1 882 ? 3.66 -36.5 -16.219 1 31.81 882 LYS B O 1
ATOM 14824 N N . PHE B 1 883 ? 4.906 -37.156 -14.68 1 31.72 883 PHE B N 1
ATOM 14825 C CA . PHE B 1 883 ? 5.332 -35.875 -14.156 1 31.72 883 PHE B CA 1
ATOM 14826 C C . PHE B 1 883 ? 5.98 -35.031 -15.242 1 31.72 883 PHE B C 1
ATOM 14828 O O . PHE B 1 883 ? 6.633 -35.562 -16.141 1 31.72 883 PHE B O 1
ATOM 14835 N N . PRO B 1 884 ? 5.398 -33.906 -15.727 1 29.88 884 PRO B N 1
ATOM 14836 C CA . PRO B 1 884 ? 6.059 -33.125 -16.781 1 29.88 884 PRO B CA 1
ATOM 14837 C C . PRO B 1 884 ? 7.578 -33.25 -16.734 1 29.88 884 PRO B C 1
ATOM 14839 O O . PRO B 1 884 ? 8.156 -33.469 -15.664 1 29.88 884 PRO B O 1
ATOM 14842 N N . GLU B 1 885 ? 8.258 -33.625 -17.859 1 32.28 885 GLU B N 1
ATOM 14843 C CA . GLU B 1 885 ? 9.68 -33.844 -18.109 1 32.28 885 GLU B CA 1
ATOM 14844 C C . GLU B 1 885 ? 10.539 -32.812 -17.359 1 32.28 885 GLU B C 1
ATOM 14846 O O . GLU B 1 885 ? 11.617 -33.156 -16.859 1 32.28 885 GLU B O 1
ATOM 14851 N N . TRP B 1 886 ? 10.164 -31.484 -17.516 1 32.53 886 TRP B N 1
ATOM 14852 C CA . TRP B 1 886 ? 11.07 -30.484 -16.938 1 32.53 886 TRP B CA 1
ATOM 14853 C C . TRP B 1 886 ? 11.25 -30.703 -15.445 1 32.53 886 TRP B C 1
ATOM 14855 O O . TRP B 1 886 ? 12.234 -30.25 -14.859 1 32.53 886 TRP B O 1
ATOM 14865 N N . ARG B 1 887 ? 10.281 -31.344 -14.836 1 37.22 887 ARG B N 1
ATOM 14866 C CA . ARG B 1 887 ? 10.453 -31.719 -13.438 1 37.22 887 ARG B CA 1
ATOM 14867 C C . ARG B 1 887 ? 11.336 -32.938 -13.305 1 37.22 887 ARG B C 1
ATOM 14869 O O . ARG B 1 887 ? 11.828 -33.25 -12.219 1 37.22 887 ARG B O 1
ATOM 14876 N N . LEU B 1 888 ? 11.289 -33.656 -14.328 1 33.31 888 LEU B N 1
ATOM 14877 C CA . LEU B 1 888 ? 12.102 -34.875 -14.352 1 33.31 888 LEU B CA 1
ATOM 14878 C C . LEU B 1 888 ? 13.578 -34.531 -14.5 1 33.31 888 LEU B C 1
ATOM 14880 O O . LEU B 1 888 ? 14.438 -35.281 -13.992 1 33.31 888 LEU B O 1
ATOM 14884 N N . ASN B 1 889 ? 13.852 -33.75 -15.477 1 33.91 889 ASN B N 1
ATOM 14885 C CA . ASN B 1 889 ? 15.273 -33.438 -15.586 1 33.91 889 ASN B CA 1
ATOM 14886 C C . ASN B 1 889 ? 15.836 -32.875 -14.289 1 33.91 889 ASN B C 1
ATOM 14888 O O . ASN B 1 889 ? 17.016 -32.531 -14.211 1 33.91 889 ASN B O 1
ATOM 14892 N N . GLN B 1 890 ? 15.016 -32.25 -13.492 1 36.72 890 GLN B N 1
ATOM 14893 C CA . GLN B 1 890 ? 15.5 -31.984 -12.141 1 36.72 890 GLN B CA 1
ATOM 14894 C C . GLN B 1 890 ? 15.672 -33.281 -11.352 1 36.72 890 GLN B C 1
ATOM 14896 O O . GLN B 1 890 ? 14.781 -33.688 -10.602 1 36.72 890 GLN B O 1
ATOM 14901 N N . ASN B 1 891 ? 15.883 -34.312 -11.898 1 38.31 891 ASN B N 1
ATOM 14902 C CA . ASN B 1 891 ? 16.234 -35.656 -11.445 1 38.31 891 ASN B CA 1
ATOM 14903 C C . ASN B 1 891 ? 16.641 -35.688 -9.977 1 38.31 891 ASN B C 1
ATOM 14905 O O . ASN B 1 891 ? 16.344 -36.625 -9.258 1 38.31 891 ASN B O 1
ATOM 14909 N N . GLU B 1 892 ? 17.656 -34.688 -9.586 1 49.41 892 GLU B N 1
ATOM 14910 C CA . GLU B 1 892 ? 18.5 -34.812 -8.398 1 49.41 892 GLU B CA 1
ATOM 14911 C C . GLU B 1 892 ? 17.891 -34.094 -7.203 1 49.41 892 GLU B C 1
ATOM 14913 O O . GLU B 1 892 ? 18.5 -34.031 -6.129 1 49.41 892 GLU B O 1
ATOM 14918 N N . ARG B 1 893 ? 16.672 -33.656 -7.461 1 57.88 893 ARG B N 1
ATOM 14919 C CA . ARG B 1 893 ? 16.188 -32.906 -6.309 1 57.88 893 ARG B CA 1
ATOM 14920 C C . ARG B 1 893 ? 15.234 -33.719 -5.473 1 57.88 893 ARG B C 1
ATOM 14922 O O . ARG B 1 893 ? 14.359 -34.406 -6.012 1 57.88 893 ARG B O 1
ATOM 14929 N N . ASN B 1 894 ? 15.617 -33.812 -4.238 1 62.31 894 ASN B N 1
ATOM 14930 C CA . ASN B 1 894 ? 14.758 -34.5 -3.268 1 62.31 894 ASN B CA 1
ATOM 14931 C C . ASN B 1 894 ? 13.398 -33.812 -3.148 1 62.31 894 ASN B C 1
ATOM 14933 O O . ASN B 1 894 ? 13.328 -32.625 -2.82 1 62.31 894 ASN B O 1
ATOM 14937 N N . PRO B 1 895 ? 12.312 -34.312 -3.709 1 62.69 895 PRO B N 1
ATOM 14938 C CA . PRO B 1 895 ? 10.992 -33.688 -3.686 1 62.69 895 PRO B CA 1
ATOM 14939 C C . PRO B 1 895 ? 10.586 -33.219 -2.293 1 62.69 895 PRO B C 1
ATOM 14941 O O . PRO B 1 895 ? 9.891 -32.219 -2.16 1 62.69 895 PRO B O 1
ATOM 14944 N N . TYR B 1 896 ? 11.031 -33.938 -1.256 1 62.53 896 TYR B N 1
ATOM 14945 C CA . TYR B 1 896 ? 10.664 -33.531 0.094 1 62.53 896 TYR B CA 1
ATOM 14946 C C . TYR B 1 896 ? 11.359 -32.219 0.471 1 62.53 896 TYR B C 1
ATOM 14948 O O . TYR B 1 896 ? 10.781 -31.375 1.141 1 62.53 896 TYR B O 1
ATOM 14956 N N . ALA B 1 897 ? 12.539 -32.188 0.034 1 69.38 897 ALA B N 1
ATOM 14957 C CA . ALA B 1 897 ? 13.273 -30.969 0.324 1 69.38 897 ALA B CA 1
ATOM 14958 C C . ALA B 1 897 ? 12.656 -29.781 -0.4 1 69.38 897 ALA B C 1
ATOM 14960 O O . ALA B 1 897 ? 12.562 -28.688 0.158 1 69.38 897 ALA B O 1
ATOM 14961 N N . VAL B 1 898 ? 12.25 -30.062 -1.539 1 68.25 898 VAL B N 1
ATOM 14962 C CA . VAL B 1 898 ? 11.641 -28.984 -2.318 1 68.25 898 VAL B CA 1
ATOM 14963 C C . VAL B 1 898 ? 10.336 -28.547 -1.664 1 68.25 898 VAL B C 1
ATOM 14965 O O . VAL B 1 898 ? 10.047 -27.359 -1.566 1 68.25 898 VAL B O 1
ATOM 14968 N N . ARG B 1 899 ? 9.664 -29.5 -1.229 1 65.62 899 ARG B N 1
ATOM 14969 C CA . ARG B 1 899 ? 8.406 -29.203 -0.554 1 65.62 899 ARG B CA 1
ATOM 14970 C C . ARG B 1 899 ? 8.656 -28.406 0.726 1 65.62 899 ARG B C 1
ATOM 14972 O O . ARG B 1 899 ? 7.914 -27.469 1.032 1 65.62 899 ARG B O 1
ATOM 14979 N N . ALA B 1 900 ? 9.57 -28.875 1.44 1 71.06 900 ALA B N 1
ATOM 14980 C CA . ALA B 1 900 ? 9.898 -28.188 2.682 1 71.06 900 ALA B CA 1
ATOM 14981 C C . ALA B 1 900 ? 10.312 -26.734 2.406 1 71.06 900 ALA B C 1
ATOM 14983 O O . ALA B 1 900 ? 9.938 -25.828 3.145 1 71.06 900 ALA B O 1
ATOM 14984 N N . LEU B 1 901 ? 11.062 -26.594 1.36 1 74.88 901 LEU B N 1
ATOM 14985 C CA . LEU B 1 901 ? 11.539 -25.25 1.029 1 74.88 901 LEU B CA 1
ATOM 14986 C C . LEU B 1 901 ? 10.383 -24.359 0.583 1 74.88 901 LEU B C 1
ATOM 14988 O O . LEU B 1 901 ? 10.359 -23.172 0.892 1 74.88 901 LEU B O 1
ATOM 14992 N N . GLU B 1 902 ? 9.508 -24.922 -0.083 1 70.12 902 GLU B N 1
ATOM 14993 C CA . GLU B 1 902 ? 8.328 -24.156 -0.506 1 70.12 902 GLU B CA 1
ATOM 14994 C C . GLU B 1 902 ? 7.48 -23.75 0.691 1 70.12 902 GLU B C 1
ATOM 14996 O O . GLU B 1 902 ? 6.938 -22.641 0.723 1 70.12 902 GLU B O 1
ATOM 15001 N N . ARG B 1 903 ? 7.367 -24.625 1.564 1 70.88 903 ARG B N 1
ATOM 15002 C CA . ARG B 1 903 ? 6.617 -24.312 2.779 1 70.88 903 ARG B CA 1
ATOM 15003 C C . ARG B 1 903 ? 7.297 -23.203 3.576 1 70.88 903 ARG B C 1
ATOM 15005 O O . ARG B 1 903 ? 6.625 -22.344 4.141 1 70.88 903 ARG B O 1
ATOM 15012 N N . ILE B 1 904 ? 8.602 -23.312 3.621 1 78.06 904 ILE B N 1
ATOM 15013 C CA . ILE B 1 904 ? 9.344 -22.297 4.355 1 78.06 904 ILE B CA 1
ATOM 15014 C C . ILE B 1 904 ? 9.203 -20.938 3.66 1 78.06 904 ILE B C 1
ATOM 15016 O O . ILE B 1 904 ? 9.078 -19.906 4.316 1 78.06 904 ILE B O 1
ATOM 15020 N N . GLU B 1 905 ? 9.297 -20.984 2.398 1 77.12 905 GLU B N 1
ATOM 15021 C CA . GLU B 1 905 ? 9.117 -19.734 1.645 1 77.12 905 GLU B CA 1
ATOM 15022 C C . GLU B 1 905 ? 7.754 -19.109 1.926 1 77.12 905 GLU B C 1
ATOM 15024 O O . GLU B 1 905 ? 7.652 -17.906 2.127 1 77.12 905 GLU B O 1
ATOM 15029 N N . ARG B 1 906 ? 6.801 -19.891 2.053 1 73.38 906 ARG B N 1
ATOM 15030 C CA . ARG B 1 906 ? 5.449 -19.422 2.324 1 73.38 906 ARG B CA 1
ATOM 15031 C C . ARG B 1 906 ? 5.332 -18.891 3.748 1 73.38 906 ARG B C 1
ATOM 15033 O O . ARG B 1 906 ? 4.629 -17.906 3.992 1 73.38 906 ARG B O 1
ATOM 15040 N N . LYS B 1 907 ? 5.957 -19.562 4.598 1 76.56 907 LYS B N 1
ATOM 15041 C CA . LYS B 1 907 ? 5.926 -19.125 5.988 1 76.56 907 LYS B CA 1
ATOM 15042 C C . LYS B 1 907 ? 6.629 -17.781 6.148 1 76.56 907 LYS B C 1
ATOM 15044 O O . LYS B 1 907 ? 6.176 -16.922 6.91 1 76.56 907 LYS B O 1
ATOM 15049 N N . ILE B 1 908 ? 7.699 -17.672 5.453 1 79.62 908 ILE B N 1
ATOM 15050 C CA . ILE B 1 908 ? 8.453 -16.422 5.551 1 79.62 908 ILE B CA 1
ATOM 15051 C C . ILE B 1 908 ? 7.637 -15.281 4.945 1 79.62 908 ILE B C 1
ATOM 15053 O O . ILE B 1 908 ? 7.574 -14.188 5.516 1 79.62 908 ILE B O 1
ATOM 15057 N N . LEU B 1 909 ? 6.996 -15.562 3.871 1 76.69 909 LEU B N 1
ATOM 15058 C CA . LEU B 1 909 ? 6.242 -14.523 3.178 1 76.69 909 LEU B CA 1
ATOM 15059 C C . LEU B 1 909 ? 4.867 -14.336 3.809 1 76.69 909 LEU B C 1
ATOM 15061 O O . LEU B 1 909 ? 4.156 -13.375 3.49 1 76.69 909 LEU B O 1
ATOM 15065 N N . GLY B 1 910 ? 4.594 -15.039 4.82 1 71.25 910 GLY B N 1
ATOM 15066 C CA . GLY B 1 910 ? 3.311 -14.945 5.496 1 71.25 910 GLY B CA 1
ATOM 15067 C C . GLY B 1 910 ? 2.143 -15.367 4.621 1 71.25 910 GLY B C 1
ATOM 15068 O O . GLY B 1 910 ? 1.061 -14.781 4.699 1 71.25 910 GLY B O 1
ATOM 15069 N N . VAL B 1 911 ? 2.457 -15.984 3.539 1 64.56 911 VAL B N 1
ATOM 15070 C CA . VAL B 1 911 ? 1.417 -16.422 2.615 1 64.56 911 VAL B CA 1
ATOM 15071 C C . VAL B 1 911 ? 0.859 -17.781 3.066 1 64.56 911 VAL B C 1
ATOM 15073 O O . VAL B 1 911 ? 1.618 -18.703 3.357 1 64.56 911 VAL B O 1
ATOM 15076 N N . GLU B 1 912 ? -0.155 -17.688 3.791 1 55.66 912 GLU B N 1
ATOM 15077 C CA . GLU B 1 912 ? -0.83 -18.953 4.039 1 55.66 912 GLU B CA 1
ATOM 15078 C C . GLU B 1 912 ? -1.52 -19.469 2.777 1 55.66 912 GLU B C 1
ATOM 15080 O O . GLU B 1 912 ? -1.834 -18.688 1.875 1 55.66 912 GLU B O 1
ATOM 15085 N N . ASP B 1 913 ? -1.414 -20.688 2.496 1 52.31 913 ASP B N 1
ATOM 15086 C CA . ASP B 1 913 ? -1.871 -21.344 1.277 1 52.31 913 ASP B CA 1
ATOM 15087 C C . ASP B 1 913 ? -3.141 -20.688 0.741 1 52.31 913 ASP B C 1
ATOM 15089 O O . ASP B 1 913 ? -4.16 -20.641 1.434 1 52.31 913 ASP B O 1
ATOM 15093 N N . GLY B 1 914 ? -3.076 -20.016 -0.456 1 51.94 914 GLY B N 1
ATOM 15094 C CA . GLY B 1 914 ? -4.148 -19.5 -1.296 1 51.94 914 GLY B CA 1
ATOM 15095 C C . GLY B 1 914 ? -4.469 -18.047 -1.026 1 51.94 914 GLY B C 1
ATOM 15096 O O . GLY B 1 914 ? -5.246 -17.422 -1.761 1 51.94 914 GLY B O 1
ATOM 15097 N N . PHE B 1 915 ? -3.682 -17.578 0.184 1 57.97 915 PHE B N 1
ATOM 15098 C CA . PHE B 1 915 ? -4.062 -16.234 0.58 1 57.97 915 PHE B CA 1
ATOM 15099 C C . PHE B 1 915 ? -2.965 -15.234 0.234 1 57.97 915 PHE B C 1
ATOM 15101 O O . PHE B 1 915 ? -1.803 -15.617 0.074 1 57.97 915 PHE B O 1
ATOM 15108 N N . PRO B 1 916 ? -3.445 -14.055 -0.105 1 63.53 916 PRO B N 1
ATOM 15109 C CA . PRO B 1 916 ? -2.42 -13.023 -0.26 1 63.53 916 PRO B CA 1
ATOM 15110 C C . PRO B 1 916 ? -1.573 -12.836 0.997 1 63.53 916 PRO B C 1
ATOM 15112 O O . PRO B 1 916 ? -1.977 -13.258 2.084 1 63.53 916 PRO B O 1
ATOM 15115 N N . PRO B 1 917 ? -0.389 -12.422 0.762 1 69.38 917 PRO B N 1
ATOM 15116 C CA . PRO B 1 917 ? 0.499 -12.258 1.915 1 69.38 917 PRO B CA 1
ATOM 15117 C C . PRO B 1 917 ? -0.089 -11.344 2.986 1 69.38 917 PRO B C 1
ATOM 15119 O O . PRO B 1 917 ? -0.751 -10.352 2.662 1 69.38 917 PRO B O 1
ATOM 15122 N N . SER B 1 918 ? -0.026 -11.789 4.227 1 74.88 918 SER B N 1
ATOM 15123 C CA . SER B 1 918 ? -0.471 -11.008 5.375 1 74.88 918 SER B CA 1
ATOM 15124 C C . SER B 1 918 ? 0.497 -9.867 5.676 1 74.88 918 SER B C 1
ATOM 15126 O O . SER B 1 918 ? 1.626 -9.859 5.184 1 74.88 918 SER B O 1
ATOM 15128 N N . SER B 1 919 ? -0.002 -8.844 6.328 1 77.06 919 SER B N 1
ATOM 15129 C CA . SER B 1 919 ? 0.894 -7.801 6.812 1 77.06 919 SER B CA 1
ATOM 15130 C C . SER B 1 919 ? 1.88 -8.352 7.836 1 77.06 919 SER B C 1
ATOM 15132 O O . SER B 1 919 ? 1.649 -9.414 8.422 1 77.06 919 SER B O 1
ATOM 15134 N N . ILE B 1 920 ? 2.959 -7.754 8.023 1 81.31 920 ILE B N 1
ATOM 15135 C CA . ILE B 1 920 ? 4.008 -8.195 8.93 1 81.31 920 ILE B CA 1
ATOM 15136 C C . ILE B 1 920 ? 3.469 -8.234 10.359 1 81.31 920 ILE B C 1
ATOM 15138 O O . ILE B 1 920 ? 3.742 -9.18 11.109 1 81.31 920 ILE B O 1
ATOM 15142 N N . GLU B 1 921 ? 2.672 -7.195 10.711 1 78.38 921 GLU B N 1
ATOM 15143 C CA . GLU B 1 921 ? 2.109 -7.148 12.055 1 78.38 921 GLU B CA 1
ATOM 15144 C C . GLU B 1 921 ? 1.128 -8.297 12.281 1 78.38 921 GLU B C 1
ATOM 15146 O O . GLU B 1 921 ? 1.144 -8.93 13.336 1 78.38 921 GLU B O 1
ATOM 15151 N N . ALA B 1 922 ? 0.378 -8.547 11.289 1 75.5 922 ALA B N 1
ATOM 15152 C CA . ALA B 1 922 ? -0.609 -9.617 11.406 1 75.5 922 ALA B CA 1
ATOM 15153 C C . ALA B 1 922 ? 0.068 -10.977 11.469 1 75.5 922 ALA B C 1
ATOM 15155 O O . ALA B 1 922 ? -0.397 -11.875 12.18 1 75.5 922 ALA B O 1
ATOM 15156 N N . GLN B 1 923 ? 1.12 -11.094 10.688 1 80.56 923 GLN B N 1
ATOM 15157 C CA . GLN B 1 923 ? 1.851 -12.359 10.695 1 80.56 923 GLN B CA 1
ATOM 15158 C C . GLN B 1 923 ? 2.453 -12.633 12.07 1 80.56 923 GLN B C 1
ATOM 15160 O O . GLN B 1 923 ? 2.375 -13.758 12.57 1 80.56 923 GLN B O 1
ATOM 15165 N N . VAL B 1 924 ? 3.07 -11.656 12.68 1 82.38 924 VAL B N 1
ATOM 15166 C CA . VAL B 1 924 ? 3.705 -11.828 13.984 1 82.38 924 VAL B CA 1
ATOM 15167 C C . VAL B 1 924 ? 2.641 -12.102 15.047 1 82.38 924 VAL B C 1
ATOM 15169 O O . VAL B 1 924 ? 2.824 -12.969 15.914 1 82.38 924 VAL B O 1
ATOM 15172 N N . ASP B 1 925 ? 1.536 -11.391 14.914 1 77.31 925 ASP B N 1
ATOM 15173 C CA . ASP B 1 925 ? 0.453 -11.609 15.875 1 77.31 925 ASP B CA 1
ATOM 15174 C C . ASP B 1 925 ? -0.115 -13.016 15.75 1 77.31 925 ASP B C 1
ATOM 15176 O O . ASP B 1 925 ? -0.458 -13.648 16.75 1 77.31 925 ASP B O 1
ATOM 15180 N N . LYS B 1 926 ? -0.204 -13.477 14.57 1 76.94 926 LYS B N 1
ATOM 15181 C CA . LYS B 1 926 ? -0.709 -14.828 14.336 1 76.94 926 LYS B CA 1
ATOM 15182 C C . LYS B 1 926 ? 0.234 -15.875 14.922 1 76.94 926 LYS B C 1
ATOM 15184 O O . LYS B 1 926 ? -0.214 -16.859 15.523 1 76.94 926 LYS B O 1
ATOM 15189 N N . LEU B 1 927 ? 1.532 -15.695 14.742 1 78.75 927 LEU B N 1
ATOM 15190 C CA . LEU B 1 927 ? 2.514 -16.641 15.266 1 78.75 927 LEU B CA 1
ATOM 15191 C C . LEU B 1 927 ? 2.469 -16.688 16.781 1 78.75 927 LEU B C 1
ATOM 15193 O O . LEU B 1 927 ? 2.59 -17.75 17.391 1 78.75 927 LEU B O 1
ATOM 15197 N N . ILE B 1 928 ? 2.266 -15.523 17.359 1 81.06 928 ILE B N 1
ATOM 15198 C CA . ILE B 1 928 ? 2.205 -15.445 18.812 1 81.06 928 ILE B CA 1
ATOM 15199 C C . ILE B 1 928 ? 0.928 -16.125 19.312 1 81.06 928 ILE B C 1
ATOM 15201 O O . ILE B 1 928 ? 0.953 -16.859 20.297 1 81.06 928 ILE B O 1
ATOM 15205 N N . LYS B 1 929 ? -0.151 -15.922 18.578 1 77.62 929 LYS B N 1
ATOM 15206 C CA . LYS B 1 929 ? -1.422 -16.516 18.984 1 77.62 929 LYS B CA 1
ATOM 15207 C C . LYS B 1 929 ? -1.381 -18.047 18.844 1 77.62 929 LYS B C 1
ATOM 15209 O O . LYS B 1 929 ? -1.894 -18.766 19.703 1 77.62 929 LYS B O 1
ATOM 15214 N N . ILE B 1 930 ? -0.736 -18.531 17.797 1 75.69 930 ILE B N 1
ATOM 15215 C CA . ILE B 1 930 ? -0.611 -19.969 17.594 1 75.69 930 ILE B CA 1
ATOM 15216 C C . ILE B 1 930 ? 0.275 -20.562 18.672 1 75.69 930 ILE B C 1
ATOM 15218 O O . ILE B 1 930 ? 0.003 -21.672 19.172 1 75.69 930 ILE B O 1
ATOM 15222 N N . ALA B 1 931 ? 1.296 -19.812 19.031 1 78.12 931 ALA B N 1
ATOM 15223 C CA . ALA B 1 931 ? 2.25 -20.297 20.031 1 78.12 931 ALA B CA 1
ATOM 15224 C C . ALA B 1 931 ? 1.62 -20.344 21.422 1 78.12 931 ALA B C 1
ATOM 15226 O O . ALA B 1 931 ? 2.029 -21.141 22.266 1 78.12 931 ALA B O 1
ATOM 15227 N N . GLN B 1 932 ? 0.584 -19.5 21.609 1 81.44 932 GLN B N 1
ATOM 15228 C CA . GLN B 1 932 ? -0.024 -19.422 22.938 1 81.44 932 GLN B CA 1
ATOM 15229 C C . GLN B 1 932 ? -1.299 -20.25 23 1 81.44 932 GLN B C 1
ATOM 15231 O O . GLN B 1 932 ? -1.836 -20.484 24.094 1 81.44 932 GLN B O 1
ATOM 15236 N N . ASP B 1 933 ? -1.728 -20.766 21.859 1 77.38 933 ASP B N 1
ATOM 15237 C CA . ASP B 1 933 ? -2.988 -21.5 21.797 1 77.38 933 ASP B CA 1
ATOM 15238 C C . ASP B 1 933 ? -2.914 -22.797 22.609 1 77.38 933 ASP B C 1
ATOM 15240 O O . ASP B 1 933 ? -2.049 -23.641 22.375 1 77.38 933 ASP B O 1
ATOM 15244 N N . PRO B 1 934 ? -3.828 -22.891 23.594 1 76.69 934 PRO B N 1
ATOM 15245 C CA . PRO B 1 934 ? -3.809 -24.078 24.453 1 76.69 934 PRO B CA 1
ATOM 15246 C C . PRO B 1 934 ? -4.043 -25.375 23.672 1 76.69 934 PRO B C 1
ATOM 15248 O O . PRO B 1 934 ? -3.52 -26.422 24.047 1 76.69 934 PRO B O 1
ATOM 15251 N N . GLU B 1 935 ? -4.754 -25.234 22.594 1 73 935 GLU B N 1
ATOM 15252 C CA . GLU B 1 935 ? -5.023 -26.438 21.797 1 73 935 GLU B CA 1
ATOM 15253 C C . GLU B 1 935 ? -3.76 -26.938 21.109 1 73 935 GLU B C 1
ATOM 15255 O O . GLU B 1 935 ? -3.582 -28.156 20.938 1 73 935 GLU B O 1
ATOM 15260 N N . ASN B 1 936 ? -2.902 -26.031 20.766 1 75.31 936 ASN B N 1
ATOM 15261 C CA . ASN B 1 936 ? -1.641 -26.422 20.141 1 75.31 936 ASN B CA 1
ATOM 15262 C C . ASN B 1 936 ? -0.618 -26.875 21.188 1 75.31 936 ASN B C 1
ATOM 15264 O O . ASN B 1 936 ? 0.155 -27.797 20.938 1 75.31 936 ASN B O 1
ATOM 15268 N N . LEU B 1 937 ? -0.69 -26.297 22.344 1 75.88 937 LEU B N 1
ATOM 15269 C CA . LEU B 1 937 ? 0.292 -26.578 23.391 1 75.88 937 LEU B CA 1
ATOM 15270 C C . LEU B 1 937 ? 0.029 -27.953 24.016 1 75.88 937 LEU B C 1
ATOM 15272 O O . LEU B 1 937 ? 0.965 -28.641 24.422 1 75.88 937 LEU B O 1
ATOM 15276 N N . CYS B 1 938 ? -1.234 -28.359 23.984 1 73.25 938 CYS B N 1
ATOM 15277 C CA . CYS B 1 938 ? -1.577 -29.625 24.609 1 73.25 938 CYS B CA 1
ATOM 15278 C C . CYS B 1 938 ? -1.131 -30.812 23.766 1 73.25 938 CYS B C 1
ATOM 15280 O O . CYS B 1 938 ? -0.931 -31.906 24.281 1 73.25 938 CYS B O 1
ATOM 15282 N N . ALA B 1 939 ? -0.957 -30.562 22.422 1 70.25 939 ALA B N 1
ATOM 15283 C CA . ALA B 1 939 ? -0.603 -31.641 21.484 1 70.25 939 ALA B CA 1
ATOM 15284 C C . ALA B 1 939 ? 0.905 -31.875 21.469 1 70.25 939 ALA B C 1
ATOM 15286 O O . ALA B 1 939 ? 1.384 -32.844 20.859 1 70.25 939 ALA B O 1
ATOM 15287 N N . LEU B 1 940 ? 1.661 -31.078 22.234 1 72.94 940 LEU B N 1
ATOM 15288 C CA . LEU B 1 940 ? 3.115 -31.188 22.219 1 72.94 940 LEU B CA 1
ATOM 15289 C C . LEU B 1 940 ? 3.58 -32.312 23.156 1 72.94 940 LEU B C 1
ATOM 15291 O O . LEU B 1 940 ? 2.791 -32.812 23.953 1 72.94 940 LEU B O 1
ATOM 15295 N N . TYR B 1 941 ? 4.809 -32.75 22.922 1 64.88 941 TYR B N 1
ATOM 15296 C CA . TYR B 1 941 ? 5.426 -33.812 23.734 1 64.88 941 TYR B CA 1
ATOM 15297 C C . TYR B 1 941 ? 5.387 -33.438 25.219 1 64.88 941 TYR B C 1
ATOM 15299 O O . TYR B 1 941 ? 5.727 -32.281 25.578 1 64.88 941 TYR B O 1
ATOM 15307 N N . SER B 1 942 ? 4.785 -34.281 25.984 1 64.69 942 SER B N 1
ATOM 15308 C CA . SER B 1 942 ? 4.57 -34.031 27.406 1 64.69 942 SER B CA 1
ATOM 15309 C C . SER B 1 942 ? 5.883 -33.719 28.125 1 64.69 942 SER B C 1
ATOM 15311 O O . SER B 1 942 ? 5.883 -33.062 29.156 1 64.69 942 SER B O 1
ATOM 15313 N N . GLY B 1 943 ? 7.008 -34.156 27.562 1 60.28 943 GLY B N 1
ATOM 15314 C CA . GLY B 1 943 ? 8.297 -33.938 28.188 1 60.28 943 GLY B CA 1
ATOM 15315 C C . GLY B 1 943 ? 8.695 -32.469 28.188 1 60.28 943 GLY B C 1
ATOM 15316 O O . GLY B 1 943 ? 9.516 -32.031 29 1 60.28 943 GLY B O 1
ATOM 15317 N N . TRP B 1 944 ? 8.023 -31.703 27.297 1 65.38 944 TRP B N 1
ATOM 15318 C CA . TRP B 1 944 ? 8.344 -30.281 27.219 1 65.38 944 TRP B CA 1
ATOM 15319 C C . TRP B 1 944 ? 7.551 -29.5 28.25 1 65.38 944 TRP B C 1
ATOM 15321 O O . TRP B 1 944 ? 7.805 -28.297 28.453 1 65.38 944 TRP B O 1
ATOM 15331 N N . GLN B 1 945 ? 6.754 -30.156 28.906 1 64.12 945 GLN B N 1
ATOM 15332 C CA . GLN B 1 945 ? 5.91 -29.562 29.938 1 64.12 945 GLN B CA 1
ATOM 15333 C C . GLN B 1 945 ? 5.211 -28.312 29.438 1 64.12 945 GLN B C 1
ATOM 15335 O O . GLN B 1 945 ? 5.309 -27.234 30.047 1 64.12 945 GLN B O 1
ATOM 15340 N N . PRO B 1 946 ? 4.605 -28.453 28.203 1 64.06 946 PRO B N 1
ATOM 15341 C CA . PRO B 1 946 ? 3.941 -27.281 27.625 1 64.06 946 PRO B CA 1
ATOM 15342 C C . PRO B 1 946 ? 2.842 -26.734 28.531 1 64.06 946 PRO B C 1
ATOM 15344 O O . PRO B 1 946 ? 2.412 -25.578 28.344 1 64.06 946 PRO B O 1
ATOM 15347 N N . TYR B 1 947 ? 2.291 -27.516 29.578 1 62.44 947 TYR B N 1
ATOM 15348 C CA . TYR B 1 947 ? 1.201 -27.141 30.469 1 62.44 947 TYR B CA 1
ATOM 15349 C C . TYR B 1 947 ? 1.673 -26.125 31.5 1 62.44 947 TYR B C 1
ATOM 15351 O O . TYR B 1 947 ? 0.857 -25.484 32.188 1 62.44 947 TYR B O 1
ATOM 15359 N N . LEU B 1 948 ? 3.043 -25.906 31.516 1 58.16 948 LEU B N 1
ATOM 15360 C CA . LEU B 1 948 ? 3.523 -24.922 32.5 1 58.16 948 LEU B CA 1
ATOM 15361 C C . LEU B 1 948 ? 3.494 -23.516 31.891 1 58.16 948 LEU B C 1
ATOM 15363 O O . LEU B 1 948 ? 3.816 -23.328 30.719 1 58.16 948 LEU B O 1
#

Radius of gyration: 41.21 Å; Cα contacts (8 Å, |Δi|>4): 2197; chains: 2; bounding box: 105×121×103 Å

Foldseek 3Di:
DLQVCCVVVPPCNVVVLVVVLVVCVLQVALQLNLLSDPVLCVDLVSVLVVCVSVVVLVVNLVSLVVCCVPPVDVVSVVSNLVSCVSLVVLVVSLVVCVVPVPPLCQLSNLLSCLLVVVLPPPPVPVPDPLDDLVRVVVVCVVVVDALPVPPSVLSNLLSSLLSVLLVCVLVVNLVVSLNSLVSSLVSLVVSCVRDDPPHVVVVLQSVLSVLLSVLSNLLSVLVVVVDDPSVVVSVVVNVVVVVVDDLQLVSNVSSLSSNLSSLVSVLVVQVPPDDPCVVVNVVSLVVSLVSLLVNLVSCVVNVSLSVSVVSLVVSVPPPCLCVDLQSVLSSLQSVLVSCVSVPNNVVSLVSLVVNQVPDDCQPNVLSNLVSLLVNLLSCLVVVVDDADVSLCVRLVVSLVSCVVVVHDLLDPSNLSSLQSSLVSLVVLLVVLVVVCVDPVVVVLLVLLVVLCVVLVVCVPPPDDPVSPVVSVVSNVVSVVSVVVNVVSVVRSQVSLVRNLVSLLSSQLNYPDLPLLSLLVNVVSLPDDHPPNVVSLVSNVSGQLLSCLLCLLLLLLVLLPPDPSNVSSLVSLLVSCLLAVQRSVLSLLLLLCQCVLQVPDPPSVLQCDPSSVSSNVSSVVSLVVNCVPPVCVLVSVLVVLQLVLLSVVQPDDDDPDFKDFADPPGSQQVNADSPNHADQQDDDRRDSNSDDPDGWAFGHWDRMWGFPDDPQRWIWTWTATPVRDIDIDTRGDQAACVVVQLVLSLLVVLQVLLCVDPVSVVVPDHDDGGRGRNSYGHAHPPPPFDQQAPDADAPVNQVVVPSSRCSGPNLDLPSLVSCLVSVVSSLSSLCSCFSVPHSVLRRNVVVVVVVVLVVVVVPPPDPPDDDPPPVPPVPVVDDNDPPDPCVVCVVVSTRVVSVVVSVVVSCLSQCNDPPDPGDDSSVSSVVSNCSNHDPVSLVSGDCVVVSVD/DLQVCCVVVPPCNVVVLVVVLVVCVLQVALQLNLLSDPVLCVDLVSVLVVCVSVVVLVVNLVSLVVCCVPPVDVVSVVSNLVSCVSLVVLVVSLVVCVVPVDPLCQLSNLLSCLLVVVLPPPPVPVPDPLDDLVRVVVVCVVVVDALPVVPSVLSNLLSVLLSVLLVCVLVVNLVVSLSSLVSNLVSLVVSCVRDDPPHVVVVLQSVLSVLLSVLSNLLSVLVVVVDDPSVVVSVVVNVVVVVPDDLQLSSNVSSLSSNLSSLVSVLVVQVPPDDPCVVVNVVSLVVSLVSLLVNLVSCVVNVSLSVSVVSLVVSVPPPCLCVDLQSVLSSLQSVLVSCVSVPNNVVSLVSLVVNQVPDDCQPNVLSNLVSLLVNLLSCLVVVVDDADVSLCVRLVVSLVSCVVVVHQLLDPSNLSSLQSSLVSLVVLLVVLVVVCVDPVVVVLLVLLVVLCVVLVVCVPPPDDPVSPVVSVVSPVVSVVSVVVNVVSVVRSQVSLVRNLVSLLSSQLNYPDLPLLSLLVNVVSLPDDHPPNVVSLVSNVSGQLLSCLLCLLLLLLVLLPPDPSNVSSLVSLLVSCLLAVQRSVLSLLLLLCQCVLQVPDPPSVQQCDPSSVSSNVSSVVSLVVSCVPPVCVLVSVLVVLQLVLLSVVQPDDDDPDFKDFADPPGSQQVNADSPNHADQQDDDRRDSNSDDPDGWAFGHWDRMWGFPDDPQRWIWTWTATPVRDIDIDTRGDQAACVVVQLVLSLLVVLQVLLCVDPVSVVVPDHDDGGRGRNSYGHAHPPPPFDQQAPDADAPVNQVVVPSSRCSGPNLDLPSLVSCLVSVVSSLSSLCSCFSVPHSVLRRVVVVVVVVVLVVVVVPPPDPPDDDPDPVPPVPVVDDNDPPDPCVVCVVVRTRVVSVVVSVVVSCLSQCNDPPDDGDDSSVSSVVSNCSNHDPVSLVSGDCVVVSVD

pLDDT: mean 77.06, std 16.4, range [24.89, 96.38]

Organism: Ladona fulva (NCBI:txid123851)

Sequence (1896 aa):
MLHYHINADTPGVSEILQVLRESFAGIGDTDALYGCGIGHLFEPEGRIQHFKHLDKWEQVMRSYELEVAYCGQPEKLDGLLKSLQMLGMDELLMRFIDSKEMDQYDGLRYECAWRLGAWDQIPTLRNEKLPMLTELMEDFSRKGITAKSNEKEIDKLFHQHLFLAVSHIKSGKYKESLDLLDVARSLVINSLALSSLEACQNLYRPIARLQAIKSTEVFANAFLSKKKRILPFIIEEWERDDDVSQQSFNLAEPVKAVRLTLLEHCCQNTETSSNNASDLNYSNFKALVDIRLHQSIIAREANMFWVSEKYLRAVRQIPNVLSNVNFRLRLGLEEAKLFWSKGDKDVGKIILERLIAGENAEAHYLDYARALVTYGSWVMDTHSERGKAPLQKYFGRTIELMNENNHDKHSEDFLHAAKAFALFADENFIETKHRIQSSSFQQQKETALVSKNIATTYNKIHTATDEKRAASILLKLADIDQKEIANIENEKASFHCLALFNYIDVLRYSSDKDIDIIYRVVSLMLEPIRDRERIEAKIWCIPTFKFIPVIRQLIPRVIAEDENAKFFKKLIEKCALDHPHHILPALFAVAYSTRGIENIEGSYAFVTEGQKENTTAAQNILGDLIKKEILKDNILQLQKLWESLIDLAYINTSKKSCHDIPRGHSILKLRDLNSVQIPTIALKGSPVAKYKNIVTLHKYEPEFQLVGGINMPKKISCIGSDGVKYFQLLKGKDDPRQDAVMVQVVELINELMVKDKRAQKRNLIMRTYKVSRIAFEQGRLLKFPETVPFRLTRNIVDGMGVSGVQGVFKNEEVMRVIREHYRSVLTVLEVLIYDPLYAWTLKPFEQALKERREVSYSDDSYETEDGEKAGFFSSFGKPLKKFPEWRLNQNERNPYAVRALERIERKILGVEDGFPPSSIEAQVDKLIKIAQDPENLCALYSGWQPYLMLHYHINADTPGVSEILQVLRESFAGIGDTDALYGCGIGHLFEPEGRIQHFKHLDKWEQVMRSYELEVAYCGQPEKLDGLLKSLQMLGMDELLMRFIDSKEMDQYDGLRYECAWRLGAWDQIPTLRNEKLPMLTELMEDFSRKGITAKSNEKEIDKLFHQHLFLAVSHIKSGKYKESLDLLDVARSLVINSLALSSLEACQNLYRPIARLQAIKSTEVFANAFLSKKKRILPFIIEEWERDDDVSQQSFNLAEPVKAVRLTLLEHCCQNTETSSNNASDLNYSNFKALVDIRLHQSIIAREANMFWVSEKYLRAVRQIPNVLSNVNFRLRLGLEEAKLFWSKGDKDVGKIILERLIAGENAEAHYLDYARALVTYGSWVMDTHSERGKAPLQKYFGRTIELMNENNHDKHSEDFLHAAKAFALFADENFIETKHRIQSSSFQQQKETALVSKNIATTYNKIHTATDEKRAASILLKLADIDQKEIANIENEKASFHCLALFNYIDVLRYSSDKDIDIIYRVVSLMLEPIRDRERIEAKIWCIPTFKFIPVIRQLIPRVIAEDENAKFFKKLIEKCALDHPHHILPALFAVAYSTRGIENIEGSYAFVTEGQKENTTAAQNILGDLIKKEILKDNILQLQKLWESLIDLAYINTSKKSCHDIPRGHSILKLRDLNSVQIPTIALKGSPVAKYKNIVTLHKYEPEFQLVGGINMPKKISCIGSDGVKYFQLLKGKDDPRQDAVMVQVVELINELMVKDKRAQKRNLIMRTYKVSRIAFEQGRLLKFPETVPFRLTRNIVDGMGVSGVQGVFKNEEVMRVIREHYRSVLTVLEVLIYDPLYAWTLKPFEQALKERREVSYSDDSYETEDGEKAGFFSSFGKPLKKFPEWRLNQNERNPYAVRALERIERKILGVEDGFPPSSIEAQVDKLIKIAQDPENLCALYSGWQPYL

InterPro domains:
  IPR000403 Phosphatidylinositol 3-/4-kinase, catalytic domain [PF00454] (777-841)
  IPR000403 Phosphatidylinositol 3-/4-kinase, catalytic domain [PS50290] (700-948)
  IPR000403 Phosphatidylinositol 3-/4-kinase, catalytic domain [SM00146] (727-889)
  IPR003151 PIK-related kinase, FAT [PF02259] (108-520)
  IPR003152 FATC domain [PF02260] (917-948)
  IPR003152 FATC domain [PS51190] (916-948)
  IPR003152 FATC domain [SM01343] (916-948)
  IPR011009 Protein kinase-like domain superfamily [SSF56112] (633-861)
  IPR014009 PIK-related kinase, FAT domain [PS51189] (1-593)
  IPR018936 Phosphatidylinositol 3-/4-kinase, conserved site [PS00915] (730-744)
  IPR036940 Phosphatidylinositol 3-/4-kinase, catalytic domain superfamily [G3DSA:1.10.1070.11] (778-869)
  IPR038980 Serine/threonine-protein kinase ATM, plant [PTHR37079] (14-771)

Solvent-accessible surface area (backbone atoms only — not comparable to full-atom values): 102716 Å² total; per-residue (Å²): 109,67,44,56,34,57,76,63,66,40,90,62,38,68,58,51,35,49,51,49,39,53,49,30,59,52,59,64,40,72,49,49,46,53,13,51,51,68,68,48,54,66,38,70,68,40,36,43,54,52,31,57,72,68,63,38,44,69,60,36,26,52,54,22,50,55,42,37,65,71,61,72,44,64,70,35,46,54,49,28,53,51,24,33,57,75,44,59,40,47,58,62,47,45,44,50,49,61,46,63,74,49,74,90,48,46,28,57,47,31,46,37,26,50,73,69,65,45,78,75,74,58,64,71,60,81,75,53,82,72,72,53,59,70,54,49,52,49,45,46,65,68,64,59,66,49,73,72,81,31,48,61,55,50,45,23,52,41,26,47,35,48,35,51,23,52,52,26,47,74,72,67,39,39,69,62,20,52,54,37,46,51,42,38,48,52,53,43,53,53,50,55,71,63,48,66,80,84,34,69,55,66,50,48,60,50,50,35,52,51,49,35,50,47,56,51,47,52,51,39,49,38,64,71,65,63,52,83,63,44,62,66,52,47,52,52,55,51,52,61,54,53,75,73,53,77,90,53,62,87,57,45,48,63,36,52,50,53,53,48,48,55,47,52,52,53,45,59,59,50,72,74,56,84,89,92,48,63,66,58,49,43,52,48,47,49,50,52,47,51,51,37,52,51,49,20,51,53,27,44,76,68,66,36,54,59,45,15,48,51,34,51,53,55,48,68,67,40,82,62,35,79,74,35,64,70,51,35,50,54,50,44,49,53,53,17,52,47,33,38,72,73,64,46,46,68,61,14,51,49,33,47,51,51,53,60,69,70,49,73,55,78,85,47,43,67,64,43,35,51,50,34,39,53,51,39,50,50,36,54,72,50,44,55,52,76,69,67,61,54,50,44,65,22,35,45,42,36,53,47,53,37,58,75,66,68,51,62,63,66,33,67,66,46,38,49,42,31,43,49,43,13,49,55,25,40,51,51,23,50,26,44,52,51,24,60,69,29,69,66,44,48,47,49,56,49,47,26,52,48,32,38,50,48,20,55,50,40,65,68,67,51,82,53,65,68,57,38,50,52,24,51,50,35,35,50,50,18,48,53,46,49,48,51,51,50,49,53,54,49,50,32,52,49,22,46,52,50,15,49,55,24,46,48,50,32,56,46,41,45,87,64,71,55,66,59,56,46,38,42,49,54,54,56,64,73,41,94,65,89,65,49,70,64,52,55,58,53,54,71,60,34,62,59,51,55,47,60,85,48,44,78,57,50,58,60,48,42,54,48,94,44,76,66,13,57,52,49,48,53,50,49,52,52,34,33,72,44,38,42,82,66,43,46,59,58,41,48,25,45,37,37,27,56,66,64,37,74,74,39,89,82,42,66,64,56,63,42,72,66,55,55,46,41,20,49,48,35,43,50,51,50,59,59,45,45,72,37,74,88,42,28,62,36,51,55,50,47,50,53,48,52,52,29,51,55,52,58,41,65,53,87,69,73,95,62,56,71,43,72,57,62,89,84,41,62,48,74,69,48,59,61,42,80,65,39,57,48,80,72,57,90,73,81,76,43,89,82,48,66,83,84,87,67,51,18,39,34,39,53,54,64,48,35,32,46,78,54,68,96,61,46,28,36,37,36,43,32,32,32,68,80,69,49,80,45,80,43,77,39,64,32,69,34,41,46,59,65,54,37,50,48,40,50,49,50,52,51,50,37,53,53,26,60,70,33,69,73,36,40,76,67,62,60,72,74,88,77,73,76,64,77,51,62,46,56,26,62,48,77,75,70,90,51,64,78,64,39,91,50,93,42,31,67,49,57,39,56,69,50,46,62,28,32,63,52,7,76,66,56,50,57,60,61,56,50,55,47,48,74,43,40,64,37,53,47,43,61,55,47,38,35,28,67,56,54,53,58,73,71,47,44,43,70,57,52,49,55,50,44,51,56,48,45,66,69,61,59,71,73,70,82,73,76,72,89,68,67,83,64,53,69,74,56,67,80,56,78,77,74,78,78,67,63,60,80,62,45,76,49,64,76,51,42,65,62,39,50,49,52,51,52,51,48,51,28,58,58,51,35,29,50,93,40,44,74,61,38,44,66,66,28,41,53,51,44,51,51,49,46,19,52,29,64,77,32,38,68,62,34,56,72,89,68,46,48,91,65,108,67,44,56,33,57,75,64,65,40,90,62,37,67,57,52,35,48,51,50,40,52,49,30,60,53,59,64,40,70,50,48,45,52,12,53,51,69,68,48,54,64,39,72,70,40,37,42,54,51,31,56,73,67,61,38,44,68,60,36,28,53,55,23,48,56,42,37,67,72,59,74,44,65,70,36,47,53,49,27,54,50,24,32,58,76,44,58,39,46,60,61,47,47,44,50,50,62,46,62,77,50,74,88,48,46,26,59,46,31,46,38,27,50,74,69,65,45,78,75,75,58,66,72,60,80,73,53,82,72,74,53,61,69,55,48,52,51,44,47,66,68,64,61,65,50,72,72,82,33,49,62,54,50,44,24,51,40,28,46,35,48,36,51,21,53,53,25,48,75,71,68,38,37,69,62,19,52,55,36,46,51,42,38,50,53,53,44,52,54,50,55,69,61,48,65,80,82,32,70,54,66,50,48,59,48,50,33,52,50,49,36,50,47,56,52,46,52,50,37,50,40,63,69,66,63,51,83,64,47,62,66,52,47,51,52,54,53,54,62,55,53,75,73,53,76,88,53,60,86,58,47,48,62,37,52,49,52,52,48,48,54,48,52,51,53,46,58,58,50,73,74,57,82,87,93,48,63,66,58,49,45,53,48,48,48,50,52,49,50,51,35,52,50,49,20,52,53,27,44,78,69,65,36,54,59,45,15,49,52,34,50,51,56,48,67,68,38,81,63,34,80,74,34,64,69,51,37,51,53,50,44,48,53,53,18,51,48,33,38,73,73,64,44,48,67,60,16,50,48,34,45,52,51,52,61,70,70,50,72,54,77,85,47,42,67,63,44,35,52,50,33,40,53,51,39,51,50,34,55,74,51,45,55,52,75,70,67,61,55,50,44,64,22,37,46,43,36,53,48,52,37,56,75,67,66,51,63,63,66,34,69,67,47,38,50,42,31,44,51,42,12,50,56,25,38,51,52,22,51,27,43,49,50,24,60,68,30,70,68,43,48,48,49,55,48,48,26,52,47,33,38,50,48,20,56,49,39,64,69,68,50,79,52,66,67,58,39,50,51,24,50,50,35,35,50,51,17,48,52,46,50,48,51,52,51,49,52,53,50,49,32,54,48,23,47,51,50,15,48,56,25,46,48,48,34,55,46,43,44,89,66,71,54,66,58,56,48,39,42,50,54,56,57,64,71,41,93,64,90,66,51,68,64,52,54,58,52,54,71,61,34,61,58,53,56,46,60,85,47,44,78,55,50,59,60,49,42,55,49,94,46,78,66,12,57,53,47,49,53,49,49,53,51,35,32,72,45,37,42,80,65,44,46,58,59,43,48,24,45,36,38,27,57,67,66,37,74,75,40,89,80,42,66,65,56,65,44,72,66,55,55,47,40,20,49,48,35,43,50,51,49,59,59,47,46,72,37,73,87,41,29,63,39,51,56,52,46,50,52,50,51,52,28,51,54,53,58,40,68,54,85,70,73,96,62,55,71,43,72,56,62,88,84,41,62,49,74,68,48,58,61,42,81,65,38,59,47,80,72,57,87,74,80,76,41,90,80,48,66,82,82,89,67,51,19,39,34,37,52,54,63,48,36,33,47,77,54,68,95,62,47,28,36,38,36,42,34,32,32,68,80,68,49,78,44,79,43,78,40,66,34,68,34,42,44,59,64,53,37,50,48,41,49,50,50,52,50,50,37,56,52,27,63,69,33,68,74,36,40,76,66,63,60,70,75,89,76,74,76,66,76,52,62,44,57,26,62,49,77,73,70,91,49,64,78,65,38,91,50,93,41,31,67,50,58,39,56,70,50,47,63,27,32,62,51,7,76,64,55,49,58,61,60,56,48,54,46,46,75,43,41,65,38,53,46,44,60,55,49,39,34,28,67,53,54,53,60,75,71,47,44,45,70,56,53,48,53,50,44,52,55,48,46,65,68,59,60,70,75,70,84,72,74,74,88,68,68,84,63,52,69,74,56,67,77,59,80,76,74,76,77,67,63,58,80,63,47,76,50,66,76,52,43,63,61,38,51,49,51,49,52,52,48,53,27,59,58,50,34,30,50,90,38,43,73,62,36,44,65,67,27,41,52,50,44,52,51,50,44,20,51,30,63,75,31,38,68,60,34,56,71,89,70,46,48,91,68

Secondary structure (DSSP, 8-state):
-HHHHHHTT-TTHHHHHHHHHHHHHHHT-HHHHTTS-SGGGGSHHHHHHHHHHTT-HHHHHHHHHHHHHHH--HHHHHHHHHHHHHTT-HHHHHHHHHHTT-GGGHHHHHHHHHHHT-TTS-GGGTS--PPPHHHHHHHHHHHT--TTHHHHHHHHHHHHHHHHHHHHHHTT-HHHHHHHHHHHHHHHHHHHHHS-TT-THHHHHHHHHHHHHHHHHHHHHHHHTT-SSHHHHHHHHHHHHHTTS-S-HHHHHHHHHHHHHHHHHHHHHHHTS-SS-HHHHHHHHHHHHHHHHHHHHHHHHTT-HHHHHHHHHHHHHSTTTTTSHHHHHHHHHHHHHHHHHHT-HHHHHHHHHHHHHHS-TTTTHHHHHHHHHHHHHHHHHHTSS-SHHHIIIIIIHHHHHHHHTT--TTSHHHHHHHHHHHHHHHHHHHHHHHHHHSHHHHHHHHHHHHHHHHHHHHHHH---HHHHHHHHHHHHHHHHHHHHHHHHHHHHHHHHHHHHHHHHHHHHH--S--HHHHHHHHHHHTS--SSHHHHHHHHTTS-GGGGGGGHHHHGGGGGS-SHHHHHHHHHHHHHHHH-HHHHHHHHHHHHTTTHHHHTSTTGGGG--HHHHHHHHHHHHHHHHHHTSHHHHHHHHHHHHHHHHHHHHHT----S-SEEEPPTT-GGGG---EEEEE-TTS--PPPTT----S--EEEEEEEEEEE--SSS-PEEEEEEETTS-EEEEEE--SS-THHHHHHHHHHHHHHHHHHHSHHHHHHT-----------S-------SS---SSS---HHHHHHTTTSTTTTTT--HHHHHHHHHTHHHHHHHHTHHHHS--GGG--HHHHHHHHHHHHHHHTTSS---S--STTSTTTSS-S------HHHHS-TTS-HHHHHHHHHHHHHHHT--TTSPPPPHHHHHHHHHHHHH-HHHHHTS-GGG-TT-/-HHHHHHTT-TTHHHHHHHHHHHHHHHT-HHHHTTS-SGGGGSHHHHHHHHHHTT-HHHHHHHHHHHHHHH--HHHHHHHHHHHHHTT-HHHHHHHHHHTT-GGGHHHHHHHHHHHT--SS-GGGGS--PPPHHHHHHHHHHTT--TTHHHHHHHHHHHHHHHHHHHHHHTT-HHHHHHHHHHHHHHHHHHHHHS-TT-THHHHHHHHHHHHHHHHHHHHHHHHTT-TTHHHHHHHHHHHHHTTS-S-HHHHHHHHHHHHHHHHHHHHHHHTS-SS-HHHHHHHHHHHHHHHHHHHHHHHHTT-HHHHHHHHHHHHHSTTTTTSHHHHHHHHHHHHHHHHHHT-HHHHHHHHHHHHHHS-TTTTHHHHHHHHHHHHHHHHHHTSS-SHHHIIIIIIHHHHHHHHTT--TTSHHHHHHHHHHHHHHHHHHHHHHHHHHSHHHHHHHHHHHHHHHHHHHHHHH---HHHHHHHHHHHHHHHHHHHHHHHHHHHHHHHHHHHHHHHHHHHHH--S--HHHHHHHHHHHTS--SSHHHHHHHHTTS-GGGGGGGHHHHGGGGGS-SHHHHHHHHHHHHHHHH-HHHHHHHHHHHHTTTHHHHTSTTGGGG--HHHHHHHHHHHHHHHHHHTSHHHHHHHHHHHHHHHHHHHHHT----S-SEEEPPTT-GGGG---EEEEE-TTS--PPPTT----S--EEEEEEEEEEE--SSS-PEEEEEEETTS-EEEEEE--SS-THHHHHHHHHHHHHHHHHHHSHHHHHHT-----------S-------SS---SSS---HHHHHHTGGGTTTTTT--HHHHHHHHHTHHHHHHHHTHHHHS--GGG--HHHHHHHHHHHHHHHTTSSTT-S--STTSTTTSS-S------HHHHS-TTS-HHHHHHHHHHHHHHHT--TTSPPPPHHHHHHHHHHHHH-HHHHHTS-GGG-TT-

Nearest PDB structures (foldseek):
  8oxo-assembly1_B  TM=8.388E-01  e=3.073E-35  Homo sapiens
  8oxm-assembly1_B  TM=8.374E-01  e=1.325E-34  Homo sapiens
  7ni4-assembly1_B  TM=7.869E-01  e=6.667E-34  Homo sapiens
  7ni5-assembly1_A  TM=7.872E-01  e=1.142E-33  Homo sapiens
  7ni5-assembly1_B  TM=7.763E-01  e=6.929E-34  Homo sapiens